Protein AF-0000000075450750 (afdb_homodimer)

Organism: Prevotella dentalis (strain ATCC 49559 / DSM 3688 / JCM 13448 / NCTC 12043 / ES 2772) (NCBI:txid908937)

InterPro domains:
  IPR013785 Aldolase-type TIM barrel [G3DSA:3.20.20.70] (295-585)
  IPR017853 Glycoside hydrolase superfamily [SSF51445] (302-607)
  IPR017853 Glycoside hydrolase superfamily [SSF51445] (761-1067)
  IPR038417 Alpha-galactosidase, N-terminal domain superfamily [G3DSA:2.70.98.60] (43-258)

Structure (mmCIF, N/CA/C/O backbone):
data_AF-0000000075450750-model_v1
#
loop_
_entity.id
_entity.type
_entity.pdbx_description
1 polymer Alpha-galactosidase
#
loop_
_atom_site.group_PDB
_atom_site.id
_atom_site.type_symbol
_atom_site.label_atom_id
_atom_site.label_alt_id
_atom_site.label_comp_id
_atom_site.label_asym_id
_atom_site.label_entity_id
_atom_site.label_seq_id
_atom_site.pdbx_PDB_ins_code
_atom_site.Cartn_x
_atom_site.Cartn_y
_atom_site.Cartn_z
_atom_site.occupancy
_atom_site.B_iso_or_equiv
_atom_site.auth_seq_id
_atom_site.auth_comp_id
_atom_site.auth_asym_id
_atom_site.auth_atom_id
_atom_site.pdbx_PDB_model_num
ATOM 1 N N . MET A 1 1 ? -69.581 -22.779 21.377 1 14.42 1 MET A N 1
ATOM 2 C CA . MET A 1 1 ? -68.432 -23.345 20.675 1 14.42 1 MET A CA 1
ATOM 3 C C . MET A 1 1 ? -67.559 -24.156 21.627 1 14.42 1 MET A C 1
ATOM 5 O O . MET A 1 1 ? -66.446 -24.549 21.273 1 14.42 1 MET A O 1
ATOM 9 N N . LYS A 1 2 ? -67.795 -24.256 22.842 1 18.04 2 LYS A N 1
ATOM 10 C CA . LYS A 1 2 ? -66.929 -24.679 23.939 1 18.04 2 LYS A CA 1
ATOM 11 C C . LYS A 1 2 ? -66.69 -26.186 23.901 1 18.04 2 LYS A C 1
ATOM 13 O O . LYS A 1 2 ? -66.142 -26.757 24.846 1 18.04 2 LYS A O 1
ATOM 18 N N . THR A 1 3 ? -67.315 -26.899 22.783 1 16.45 3 THR A N 1
ATOM 19 C CA . THR A 1 3 ? -67.869 -28.247 22.729 1 16.45 3 THR A CA 1
ATOM 20 C C . THR A 1 3 ? -66.757 -29.285 22.617 1 16.45 3 THR A C 1
ATOM 22 O O . THR A 1 3 ? -66.713 -30.242 23.393 1 16.45 3 THR A O 1
ATOM 25 N N . ILE A 1 4 ? -66.197 -29.807 21.388 1 16.73 4 ILE A N 1
ATOM 26 C CA . ILE A 1 4 ? -66.407 -31.175 20.929 1 16.73 4 ILE A CA 1
ATOM 27 C C . ILE A 1 4 ? -65.099 -31.958 21.026 1 16.73 4 ILE A C 1
ATOM 29 O O . ILE A 1 4 ? -64.217 -31.814 20.177 1 16.73 4 ILE A O 1
ATOM 33 N N . ARG A 1 5 ? -64.292 -31.99 22.118 1 16.49 5 ARG A N 1
ATOM 34 C CA . ARG A 1 5 ? -62.907 -32.436 22.231 1 16.49 5 ARG A CA 1
ATOM 35 C C . ARG A 1 5 ? -62.782 -33.92 21.901 1 16.49 5 ARG A C 1
ATOM 37 O O . ARG A 1 5 ? -61.697 -34.395 21.556 1 16.49 5 ARG A O 1
ATOM 44 N N . LEU A 1 6 ? -63.68 -34.837 22.233 1 18.3 6 LEU A N 1
ATOM 45 C CA . LEU A 1 6 ? -63.326 -36.098 22.874 1 18.3 6 LEU A CA 1
ATOM 46 C C . LEU A 1 6 ? -62.798 -37.098 21.851 1 18.3 6 LEU A C 1
ATOM 48 O O . LEU A 1 6 ? -61.833 -37.817 22.12 1 18.3 6 LEU A O 1
ATOM 52 N N . TYR A 1 7 ? -63.376 -37.299 20.64 1 16.79 7 TYR A N 1
ATOM 53 C CA . TYR A 1 7 ? -63.8 -38.665 20.354 1 16.79 7 TYR A CA 1
ATOM 54 C C . TYR A 1 7 ? -62.632 -39.506 19.854 1 16.79 7 TYR A C 1
ATOM 56 O O . TYR A 1 7 ? -62.467 -40.657 20.264 1 16.79 7 TYR A O 1
ATOM 64 N N . ARG A 1 8 ? -61.721 -39.189 18.718 1 17.76 8 ARG A N 1
ATOM 65 C CA . ARG A 1 8 ? -61.615 -40.134 17.611 1 17.76 8 ARG A CA 1
ATOM 66 C C . ARG A 1 8 ? -60.414 -41.057 17.792 1 17.76 8 ARG A C 1
ATOM 68 O O . ARG A 1 8 ? -59.268 -40.631 17.636 1 17.76 8 ARG A O 1
ATOM 75 N N . PHE A 1 9 ? -60.291 -41.982 18.75 1 21.68 9 PHE A N 1
ATOM 76 C CA . PHE A 1 9 ? -59.248 -42.932 19.118 1 21.68 9 PHE A CA 1
ATOM 77 C C . PHE A 1 9 ? -59.025 -43.948 18.004 1 21.68 9 PHE A C 1
ATOM 79 O O . PHE A 1 9 ? -59.637 -45.018 18.001 1 21.68 9 PHE A O 1
ATOM 86 N N . LEU A 1 10 ? -59.101 -43.597 16.668 1 19.61 10 LEU A N 1
ATOM 87 C CA . LEU A 1 10 ? -59.206 -44.659 15.673 1 19.61 10 LEU A CA 1
ATOM 88 C C . LEU A 1 10 ? -57.984 -45.57 15.721 1 19.61 10 LEU A C 1
ATOM 90 O O . LEU A 1 10 ? -56.887 -45.126 16.066 1 19.61 10 LEU A O 1
ATOM 94 N N . ALA A 1 11 ? -58.109 -46.949 15.558 1 21.9 11 ALA A N 1
ATOM 95 C CA . ALA A 1 11 ? -57.521 -48.286 15.58 1 21.9 11 ALA A CA 1
ATOM 96 C C . ALA A 1 11 ? -56.408 -48.413 14.543 1 21.9 11 ALA A C 1
ATOM 98 O O . ALA A 1 11 ? -56.677 -48.491 13.342 1 21.9 11 ALA A O 1
ATOM 99 N N . CYS A 1 12 ? -55.313 -47.622 14.559 1 19.57 12 CYS A N 1
ATOM 100 C CA . CYS A 1 12 ? -54.299 -47.633 13.511 1 19.57 12 CYS A CA 1
ATOM 101 C C . CYS A 1 12 ? -53.611 -48.99 13.431 1 19.57 12 CYS A C 1
ATOM 103 O O . CYS A 1 12 ? -52.948 -49.412 14.381 1 19.57 12 CYS A O 1
ATOM 105 N N . CYS A 1 13 ? -54.255 -50.049 12.813 1 20.71 13 CYS A N 1
ATOM 106 C CA . CYS A 1 13 ? -53.766 -51.401 12.572 1 20.71 13 CYS A CA 1
ATOM 107 C C . CYS A 1 13 ? -52.383 -51.375 11.931 1 20.71 13 CYS A C 1
ATOM 109 O O . CYS A 1 13 ? -52.191 -50.755 10.884 1 20.71 13 CYS A O 1
ATOM 111 N N . PHE A 1 14 ? -51.298 -51.538 12.67 1 21.52 14 PHE A N 1
ATOM 112 C CA . PHE A 1 14 ? -49.864 -51.616 12.419 1 21.52 14 PHE A CA 1
ATOM 113 C C . PHE A 1 14 ? -49.543 -52.758 11.463 1 21.52 14 PHE A C 1
ATOM 115 O O . PHE A 1 14 ? -49.669 -53.93 11.823 1 21.52 14 PHE A O 1
ATOM 122 N N . CYS A 1 15 ? -49.966 -52.76 10.15 1 21.29 15 CYS A N 1
ATOM 123 C CA . CYS A 1 15 ? -49.536 -53.815 9.24 1 21.29 15 CYS A CA 1
ATOM 124 C C . CYS A 1 15 ? -48.021 -53.981 9.274 1 21.29 15 CYS A C 1
ATOM 126 O O . CYS A 1 15 ? -47.282 -53.009 9.112 1 21.29 15 CYS A O 1
ATOM 128 N N . LEU A 1 16 ? -47.494 -54.988 9.955 1 22.93 16 LEU A N 1
ATOM 129 C CA . LEU A 1 16 ? -46.141 -55.523 10.068 1 22.93 16 LEU A CA 1
ATOM 130 C C . LEU A 1 16 ? -45.513 -55.707 8.691 1 22.93 16 LEU A C 1
ATOM 132 O O . LEU A 1 16 ? -45.931 -56.579 7.925 1 22.93 16 LEU A O 1
ATOM 136 N N . VAL A 1 17 ? -45.296 -54.646 7.931 1 24.23 17 VAL A N 1
ATOM 137 C CA . VAL A 1 17 ? -44.56 -54.825 6.684 1 24.23 17 VAL A CA 1
ATOM 138 C C . VAL A 1 17 ? -43.252 -55.564 6.958 1 24.23 17 VAL A C 1
ATOM 140 O O . VAL A 1 17 ? -42.465 -55.15 7.812 1 24.23 17 VAL A O 1
ATOM 143 N N . MET A 1 18 ? -43.282 -56.878 6.884 1 26.2 18 MET A N 1
ATOM 144 C CA . MET A 1 18 ? -42.083 -57.711 6.901 1 26.2 18 MET A CA 1
ATOM 145 C C . MET A 1 18 ? -40.949 -57.049 6.126 1 26.2 18 MET A C 1
ATOM 147 O O . MET A 1 18 ? -41.143 -56.601 4.994 1 26.2 18 MET A O 1
ATOM 151 N N . PRO A 1 19 ? -40.017 -56.525 6.82 1 29.86 19 PRO A N 1
ATOM 152 C CA . PRO A 1 19 ? -38.865 -55.957 6.115 1 29.86 19 PRO A CA 1
ATOM 153 C C . PRO A 1 19 ? -38.278 -56.912 5.078 1 29.86 19 PRO A C 1
ATOM 155 O O . PRO A 1 19 ? -37.933 -58.05 5.407 1 29.86 19 PRO A O 1
ATOM 158 N N . PHE A 1 20 ? -38.923 -57.064 3.937 1 30.65 20 PHE A N 1
ATOM 159 C CA . PHE A 1 20 ? -38.221 -57.758 2.864 1 30.65 20 PHE A CA 1
ATOM 160 C C . PHE A 1 20 ? -36.732 -57.433 2.892 1 30.65 20 PHE A C 1
ATOM 162 O O . PHE A 1 20 ? -36.348 -56.266 2.987 1 30.65 20 PHE A O 1
ATOM 169 N N . LEU A 1 21 ? -36.006 -58.253 3.561 1 35.68 21 LEU A N 1
ATOM 170 C CA . LEU A 1 21 ? -34.551 -58.241 3.46 1 35.68 21 LEU A CA 1
ATOM 171 C C . LEU A 1 21 ? -34.106 -57.869 2.05 1 35.68 21 LEU A C 1
ATOM 173 O O . LEU A 1 21 ? -34.346 -58.619 1.101 1 35.68 21 LEU A O 1
ATOM 177 N N . LEU A 1 22 ? -34.24 -56.716 1.684 1 40.86 22 LEU A N 1
ATOM 178 C CA . LEU A 1 22 ? -33.775 -56.165 0.416 1 40.86 22 LEU A CA 1
ATOM 179 C C . LEU A 1 22 ? -32.33 -56.568 0.146 1 40.86 22 LEU A C 1
ATOM 181 O O . LEU A 1 22 ? -31.421 -56.162 0.874 1 40.86 22 LEU A O 1
ATOM 185 N N . LYS A 1 23 ? -32.154 -57.805 -0.26 1 51.07 23 LYS A N 1
ATOM 186 C CA . LYS A 1 23 ? -30.877 -58.316 -0.749 1 51.07 23 LYS A CA 1
ATOM 187 C C . LYS A 1 23 ? -30.252 -57.359 -1.759 1 51.07 23 LYS A C 1
ATOM 189 O O . LYS A 1 23 ? -30.931 -56.875 -2.667 1 51.07 23 LYS A O 1
ATOM 194 N N . ALA A 1 24 ? -29.113 -56.84 -1.419 1 59.65 24 ALA A N 1
ATOM 195 C CA . ALA A 1 24 ? -28.314 -56.077 -2.375 1 59.65 24 ALA A CA 1
ATOM 196 C C . ALA A 1 24 ? -28.23 -56.797 -3.718 1 59.65 24 ALA A C 1
ATOM 198 O O . ALA A 1 24 ? -28.204 -58.029 -3.768 1 59.65 24 ALA A O 1
ATOM 199 N N . GLN A 1 25 ? -28.442 -56 -4.8 1 73.3 25 GLN A N 1
ATOM 200 C CA . GLN A 1 25 ? -28.604 -56.512 -6.156 1 73.3 25 GLN A CA 1
ATOM 201 C C . GLN A 1 25 ? -27.321 -57.17 -6.654 1 73.3 25 GLN A C 1
ATOM 203 O O . GLN A 1 25 ? -27.361 -58.247 -7.254 1 73.3 25 GLN A O 1
ATOM 208 N N . THR A 1 26 ? -26.084 -56.597 -6.207 1 87.09 26 THR A N 1
ATOM 209 C CA . THR A 1 26 ? -24.816 -57.114 -6.709 1 87.09 26 THR A CA 1
ATOM 210 C C . THR A 1 26 ? -23.879 -57.461 -5.556 1 87.09 26 THR A C 1
ATOM 212 O O . THR A 1 26 ? -23.715 -56.672 -4.623 1 87.09 26 THR A O 1
ATOM 215 N N . ALA A 1 27 ? -23.282 -58.572 -5.553 1 90.64 27 ALA A N 1
ATOM 216 C CA . ALA A 1 27 ? -22.361 -59.021 -4.511 1 90.64 27 ALA A CA 1
ATOM 217 C C . ALA A 1 27 ? -20.912 -58.91 -4.975 1 90.64 27 ALA A C 1
ATOM 219 O O . ALA A 1 27 ? -20.601 -59.197 -6.133 1 90.64 27 ALA A O 1
ATOM 220 N N . ILE A 1 28 ? -20.091 -58.345 -4.199 1 92.89 28 ILE A N 1
ATOM 221 C CA . ILE A 1 28 ? -18.647 -58.322 -4.405 1 92.89 28 ILE A CA 1
ATOM 222 C C . ILE A 1 28 ? -17.961 -59.187 -3.35 1 92.89 28 ILE A C 1
ATOM 224 O O . ILE A 1 28 ? -18.141 -58.971 -2.149 1 92.89 28 ILE A O 1
ATOM 228 N N . ASP A 1 29 ? -17.177 -60.129 -3.809 1 89.83 29 ASP A N 1
ATOM 229 C CA . ASP A 1 29 ? -16.477 -61.056 -2.925 1 89.83 29 ASP A CA 1
ATOM 230 C C . ASP A 1 29 ? -14.976 -60.773 -2.909 1 89.83 29 ASP A C 1
ATOM 232 O O . ASP A 1 29 ? -14.313 -60.855 -3.945 1 89.83 29 ASP A O 1
ATOM 236 N N . PHE A 1 30 ? -14.471 -60.456 -1.739 1 92.74 30 PHE A N 1
ATOM 237 C CA . PHE A 1 30 ? -13.036 -60.252 -1.577 1 92.74 30 PHE A CA 1
ATOM 238 C C . PHE A 1 30 ? -12.351 -61.545 -1.151 1 92.74 30 PHE A C 1
ATOM 240 O O . PHE A 1 30 ? -12.393 -61.919 0.023 1 92.74 30 PHE A O 1
ATOM 247 N N . ARG A 1 31 ? -11.691 -62.258 -2.065 1 86.38 31 ARG A N 1
ATOM 248 C CA . ARG A 1 31 ? -11.137 -63.592 -1.856 1 86.38 31 ARG A CA 1
ATOM 249 C C . ARG A 1 31 ? -9.622 -63.535 -1.691 1 86.38 31 ARG A C 1
ATOM 251 O O . ARG A 1 31 ? -8.959 -64.573 -1.635 1 86.38 31 ARG A O 1
ATOM 258 N N . GLY A 1 32 ? -8.993 -62.456 -1.611 1 81.34 32 GLY A N 1
ATOM 259 C CA . GLY A 1 32 ? -7.546 -62.338 -1.519 1 81.34 32 GLY A CA 1
ATOM 260 C C . GLY A 1 32 ? -6.88 -62.099 -2.861 1 81.34 32 GLY A C 1
ATOM 261 O O . GLY A 1 32 ? -5.72 -61.687 -2.919 1 81.34 32 GLY A O 1
ATOM 262 N N . GLU A 1 33 ? -7.574 -62.394 -3.937 1 81.95 33 GLU A N 1
ATOM 263 C CA . GLU A 1 33 ? -7.045 -62.176 -5.28 1 81.95 33 GLU A CA 1
ATOM 264 C C . GLU A 1 33 ? -7.403 -60.785 -5.795 1 81.95 33 GLU A C 1
ATOM 266 O O . GLU A 1 33 ? -8.378 -60.181 -5.342 1 81.95 33 GLU A O 1
ATOM 271 N N . ARG A 1 34 ? -6.567 -60.373 -6.641 1 85.26 34 ARG A N 1
ATOM 272 C CA . ARG A 1 34 ? -6.797 -59.067 -7.251 1 85.26 34 ARG A CA 1
ATOM 273 C C . ARG A 1 34 ? -8.102 -59.052 -8.04 1 85.26 34 ARG A C 1
ATOM 275 O O . ARG A 1 34 ? -8.387 -59.983 -8.796 1 85.26 34 ARG A O 1
ATOM 282 N N . MET A 1 35 ? -8.886 -58.085 -7.791 1 87.14 35 MET A N 1
ATOM 283 C CA . MET A 1 35 ? -10.144 -57.916 -8.513 1 87.14 35 MET A CA 1
ATOM 284 C C . MET A 1 35 ? -9.89 -57.497 -9.957 1 87.14 35 MET A C 1
ATOM 286 O O . MET A 1 35 ? -9.051 -56.634 -10.22 1 87.14 35 MET A O 1
ATOM 290 N N . ASP A 1 36 ? -10.381 -58.165 -10.872 1 89.84 36 ASP A N 1
ATOM 291 C CA . ASP A 1 36 ? -10.406 -57.718 -12.261 1 89.84 36 ASP A CA 1
ATOM 292 C C . ASP A 1 36 ? -11.603 -56.807 -12.524 1 89.84 36 ASP A C 1
ATOM 294 O O . ASP A 1 36 ? -12.693 -57.285 -12.847 1 89.84 36 ASP A O 1
ATOM 298 N N . VAL A 1 37 ? -11.429 -55.555 -12.471 1 93.6 37 VAL A N 1
ATOM 299 C CA . VAL A 1 37 ? -12.502 -54.57 -12.553 1 93.6 37 VAL A CA 1
ATOM 300 C C . VAL A 1 37 ? -13.158 -54.633 -13.93 1 93.6 37 VAL A C 1
ATOM 302 O O . VAL A 1 37 ? -14.358 -54.384 -14.065 1 93.6 37 VAL A O 1
ATOM 305 N N . GLY A 1 38 ? -12.363 -54.945 -14.962 1 91.07 38 GLY A N 1
ATOM 306 C CA . GLY A 1 38 ? -12.926 -55.096 -16.294 1 91.07 38 GLY A CA 1
ATOM 307 C C . GLY A 1 38 ? -13.96 -56.202 -16.383 1 91.07 38 GLY A C 1
ATOM 308 O O . GLY A 1 38 ? -15.041 -56.005 -16.942 1 91.07 38 GLY A O 1
ATOM 309 N N . ARG A 1 39 ? -13.616 -57.338 -15.861 1 90.84 39 ARG A N 1
ATOM 310 C CA . ARG A 1 39 ? -14.539 -58.469 -15.836 1 90.84 39 ARG A CA 1
ATOM 311 C C . ARG A 1 39 ? -15.757 -58.163 -14.971 1 90.84 39 ARG A C 1
ATOM 313 O O . ARG A 1 39 ? -16.881 -58.529 -15.321 1 90.84 39 ARG A O 1
ATOM 320 N N . TRP A 1 40 ? -15.447 -57.572 -13.866 1 93.2 40 TRP A N 1
ATOM 321 C CA . TRP A 1 40 ? -16.544 -57.203 -12.978 1 93.2 40 TRP A CA 1
ATOM 322 C C . TRP A 1 40 ? -17.55 -56.31 -13.698 1 93.2 40 TRP A C 1
ATOM 324 O O . TRP A 1 40 ? -18.758 -56.549 -13.636 1 93.2 40 TRP A O 1
ATOM 334 N N . ALA A 1 41 ? -17.112 -55.253 -14.351 1 92.68 41 ALA A N 1
ATOM 335 C CA . ALA A 1 41 ? -17.98 -54.313 -15.055 1 92.68 41 ALA A CA 1
ATOM 336 C C . ALA A 1 41 ? -18.738 -55.006 -16.184 1 92.68 41 ALA A C 1
ATOM 338 O O . ALA A 1 41 ? -19.941 -54.793 -16.354 1 92.68 41 ALA A O 1
ATOM 339 N N . ALA A 1 42 ? -18.02 -55.837 -16.931 1 87.84 42 ALA A N 1
ATOM 340 C CA . ALA A 1 42 ? -18.63 -56.546 -18.053 1 87.84 42 ALA A CA 1
ATOM 341 C C . ALA A 1 42 ? -19.746 -57.471 -17.576 1 87.84 42 ALA A C 1
ATOM 343 O O . ALA A 1 42 ? -20.745 -57.66 -18.274 1 87.84 42 ALA A O 1
ATOM 344 N N . THR A 1 43 ? -19.583 -58.002 -16.431 1 90.89 43 THR A N 1
ATOM 345 C CA . THR A 1 43 ? -20.542 -58.953 -15.881 1 90.89 43 THR A CA 1
ATOM 346 C C . THR A 1 43 ? -21.763 -58.228 -15.322 1 90.89 43 THR A C 1
ATOM 348 O O . THR A 1 43 ? -22.901 -58.615 -15.595 1 90.89 43 THR A O 1
ATOM 351 N N . HIS A 1 44 ? -21.549 -57.229 -14.659 1 93.14 44 HIS A N 1
ATOM 352 C CA . HIS A 1 44 ? -22.614 -56.686 -13.824 1 93.14 44 HIS A CA 1
ATOM 353 C C . HIS A 1 44 ? -23.413 -55.623 -14.572 1 93.14 44 HIS A C 1
ATOM 355 O O . HIS A 1 44 ? -24.525 -55.276 -14.166 1 93.14 44 HIS A O 1
ATOM 361 N N . PHE A 1 45 ? -22.912 -55.048 -15.651 1 91.82 45 PHE A N 1
ATOM 362 C CA . PHE A 1 45 ? -23.689 -54.088 -16.427 1 91.82 45 PHE A CA 1
ATOM 363 C C . PHE A 1 45 ? -24.305 -54.754 -17.652 1 91.82 45 PHE A C 1
ATOM 365 O O . PHE A 1 45 ? -24.999 -54.103 -18.436 1 91.82 45 PHE A O 1
ATOM 372 N N . ALA A 1 46 ? -24.077 -56.051 -17.803 1 85.87 46 ALA A N 1
ATOM 373 C CA . ALA A 1 46 ? -24.63 -56.832 -18.907 1 85.87 46 ALA A CA 1
ATOM 374 C C . ALA A 1 46 ? -26.147 -56.948 -18.791 1 85.87 46 ALA A C 1
ATOM 376 O O . ALA A 1 46 ? -26.714 -56.711 -17.722 1 85.87 46 ALA A O 1
ATOM 377 N N . ARG A 1 47 ? -26.813 -57.311 -19.892 1 83.69 47 ARG A N 1
ATOM 378 C CA . ARG A 1 47 ? -28.265 -57.405 -20.007 1 83.69 47 ARG A CA 1
ATOM 379 C C . ARG A 1 47 ? -28.848 -58.269 -18.894 1 83.69 47 ARG A C 1
ATOM 381 O O . ARG A 1 47 ? -29.86 -57.911 -18.289 1 83.69 47 ARG A O 1
ATOM 388 N N . HIS A 1 48 ? -28.278 -59.409 -18.593 1 82.54 48 HIS A N 1
ATOM 389 C CA . HIS A 1 48 ? -28.81 -60.334 -17.598 1 82.54 48 HIS A CA 1
ATOM 390 C C . HIS A 1 48 ? -27.964 -60.324 -16.329 1 82.54 48 HIS A C 1
ATOM 392 O O . HIS A 1 48 ? -28.034 -61.255 -15.524 1 82.54 48 HIS A O 1
ATOM 398 N N . GLY A 1 49 ? -27.178 -59.3 -16.212 1 84.35 49 GLY A N 1
ATOM 399 C CA . GLY A 1 49 ? -26.328 -59.227 -15.035 1 84.35 49 GLY A CA 1
ATOM 400 C C . GLY A 1 49 ? -27.06 -58.736 -13.8 1 84.35 49 GLY A C 1
ATOM 401 O O . GLY A 1 49 ? -28.181 -58.231 -13.896 1 84.35 49 GLY A O 1
ATOM 402 N N . GLU A 1 50 ? -26.502 -59.005 -12.636 1 90.13 50 GLU A N 1
ATOM 403 C CA . GLU A 1 50 ? -26.925 -58.347 -11.403 1 90.13 50 GLU A CA 1
ATOM 404 C C . GLU A 1 50 ? -26.348 -56.938 -11.303 1 90.13 50 GLU A C 1
ATOM 406 O O . GLU A 1 50 ? -25.231 -56.751 -10.817 1 90.13 50 GLU A O 1
ATOM 411 N N . HIS A 1 51 ? -27.155 -55.957 -11.683 1 93.96 51 HIS A N 1
ATOM 412 C CA . HIS A 1 51 ? -26.682 -54.584 -11.82 1 93.96 51 HIS A CA 1
ATOM 413 C C . HIS A 1 51 ? -26.288 -53.999 -10.468 1 93.96 51 HIS A C 1
ATOM 415 O O . HIS A 1 51 ? -26.944 -54.264 -9.458 1 93.96 51 HIS A O 1
ATOM 421 N N . PRO A 1 52 ? -25.193 -53.252 -10.397 1 96 52 PRO A N 1
ATOM 422 C CA . PRO A 1 52 ? -24.757 -52.647 -9.136 1 96 52 PRO A CA 1
ATOM 423 C C . PRO A 1 52 ? -25.64 -51.478 -8.706 1 96 52 PRO A C 1
ATOM 425 O O . PRO A 1 52 ? -25.335 -50.799 -7.722 1 96 52 PRO A O 1
ATOM 428 N N . PHE A 1 53 ? -26.703 -51.178 -9.407 1 96.87 53 PHE A N 1
ATOM 429 C CA . PHE A 1 53 ? -27.677 -50.137 -9.102 1 96.87 53 PHE A CA 1
ATOM 430 C C . PHE A 1 53 ? -29.085 -50.716 -9.036 1 96.87 53 PHE A C 1
ATOM 432 O O . PHE A 1 53 ? -29.323 -51.836 -9.491 1 96.87 53 PHE A O 1
ATOM 439 N N . SER A 1 54 ? -29.993 -49.973 -8.409 1 96.42 54 SER A N 1
ATOM 440 C CA . SER A 1 54 ? -31.395 -50.376 -8.373 1 96.42 54 SER A CA 1
ATOM 441 C C . SER A 1 54 ? -32.316 -49.166 -8.258 1 96.42 54 SER A C 1
ATOM 443 O O . SER A 1 54 ? -31.88 -48.083 -7.862 1 96.42 54 SER A O 1
ATOM 445 N N . PHE A 1 55 ? -33.509 -49.266 -8.71 1 96.39 55 PHE A N 1
ATOM 446 C CA . PHE A 1 55 ? -34.557 -48.264 -8.559 1 96.39 55 PHE A CA 1
ATOM 447 C C . PHE A 1 55 ? -35.936 -48.906 -8.647 1 96.39 55 PHE A C 1
ATOM 449 O O . PHE A 1 55 ? -36.055 -50.096 -8.947 1 96.39 55 PHE A O 1
ATOM 456 N N . THR A 1 56 ? -36.908 -48.18 -8.3 1 95.69 56 THR A N 1
ATOM 457 C CA . THR A 1 56 ? -38.285 -48.618 -8.505 1 95.69 56 THR A CA 1
ATOM 458 C C . THR A 1 56 ? -38.959 -47.791 -9.596 1 95.69 56 THR A C 1
ATOM 460 O O . THR A 1 56 ? -38.653 -46.609 -9.765 1 95.69 56 THR A O 1
ATOM 463 N N . TYR A 1 57 ? -39.684 -48.391 -10.391 1 95.3 57 TYR A N 1
ATOM 464 C CA . TYR A 1 57 ? -40.5 -47.761 -11.423 1 95.3 57 TYR A CA 1
ATOM 465 C C . TYR A 1 57 ? -41.951 -48.216 -11.325 1 95.3 57 TYR A C 1
ATOM 467 O O . TYR A 1 57 ? -42.252 -49.397 -11.515 1 95.3 57 TYR A O 1
ATOM 475 N N . GLY A 1 58 ? -42.795 -47.333 -10.924 1 92.41 58 GLY A N 1
ATOM 476 C CA . GLY A 1 58 ? -44.181 -47.686 -10.662 1 92.41 58 GLY A CA 1
ATOM 477 C C . GLY A 1 58 ? -44.344 -48.624 -9.48 1 92.41 58 GLY A C 1
ATOM 478 O O . GLY A 1 58 ? -45.189 -49.521 -9.505 1 92.41 58 GLY A O 1
ATOM 479 N N . GLY A 1 59 ? -43.375 -48.473 -8.58 1 92.32 59 GLY A N 1
ATOM 480 C CA . GLY A 1 59 ? -43.446 -49.286 -7.377 1 92.32 59 GLY A CA 1
ATOM 481 C C . GLY A 1 59 ? -42.778 -50.639 -7.531 1 92.32 59 GLY A C 1
ATOM 482 O O . GLY A 1 59 ? -42.667 -51.396 -6.564 1 92.32 59 GLY A O 1
ATOM 483 N N . ARG A 1 60 ? -42.366 -50.941 -8.736 1 94.19 60 ARG A N 1
ATOM 484 C CA . ARG A 1 60 ? -41.727 -52.23 -8.984 1 94.19 60 ARG A CA 1
ATOM 485 C C . ARG A 1 60 ? -40.208 -52.096 -8.989 1 94.19 60 ARG A C 1
ATOM 487 O O . ARG A 1 60 ? -39.666 -51.14 -9.548 1 94.19 60 ARG A O 1
ATOM 494 N N . ALA A 1 61 ? -39.59 -53.098 -8.423 1 94.43 61 ALA A N 1
ATOM 495 C CA . ALA A 1 61 ? -38.133 -53.083 -8.32 1 94.43 61 ALA A CA 1
ATOM 496 C C . ALA A 1 61 ? -37.485 -53.393 -9.666 1 94.43 61 ALA A C 1
ATOM 498 O O . ALA A 1 61 ? -37.96 -54.256 -10.407 1 94.43 61 ALA A O 1
ATOM 499 N N . SER A 1 62 ? -36.471 -52.711 -9.995 1 94.2 62 SER A N 1
ATOM 500 C CA . SER A 1 62 ? -35.812 -52.813 -11.293 1 94.2 62 SER A CA 1
ATOM 501 C C . SER A 1 62 ? -35.321 -54.233 -11.554 1 94.2 62 SER A C 1
ATOM 503 O O . SER A 1 62 ? -35.273 -54.679 -12.702 1 94.2 62 SER A O 1
ATOM 505 N N . ALA A 1 63 ? -34.942 -54.963 -10.503 1 90.06 63 ALA A N 1
ATOM 506 C CA . ALA A 1 63 ? -34.449 -56.331 -10.644 1 90.06 63 ALA A CA 1
ATOM 507 C C . ALA A 1 63 ? -35.502 -57.231 -11.284 1 90.06 63 ALA A C 1
ATOM 509 O O . ALA A 1 63 ? -35.171 -58.259 -11.878 1 90.06 63 ALA A O 1
ATOM 510 N N . THR A 1 64 ? -36.868 -56.81 -11.172 1 89.55 64 THR A N 1
ATOM 511 C CA . THR A 1 64 ? -37.974 -57.662 -11.594 1 89.55 64 THR A CA 1
ATOM 512 C C . THR A 1 64 ? -38.33 -57.402 -13.055 1 89.55 64 THR A C 1
ATOM 514 O O . THR A 1 64 ? -38.962 -58.237 -13.704 1 89.55 64 THR A O 1
ATOM 517 N N . PHE A 1 65 ? -37.824 -56.27 -13.644 1 91.75 65 PHE A N 1
ATOM 518 C CA . PHE A 1 65 ? -38.336 -55.957 -14.973 1 91.75 65 PHE A CA 1
ATOM 519 C C . PHE A 1 65 ? -37.197 -55.597 -15.92 1 91.75 65 PHE A C 1
ATOM 521 O O . PHE A 1 65 ? -37.344 -55.692 -17.141 1 91.75 65 PHE A O 1
ATOM 528 N N . LEU A 1 66 ? -36.033 -55.209 -15.551 1 91.31 66 LEU A N 1
ATOM 529 C CA . LEU A 1 66 ? -34.989 -54.661 -16.411 1 91.31 66 LEU A CA 1
ATOM 530 C C . LEU A 1 66 ? -34.459 -55.724 -17.367 1 91.31 66 LEU A C 1
ATOM 532 O O . LEU A 1 66 ? -34.055 -55.409 -18.489 1 91.31 66 LEU A O 1
ATOM 536 N N . LYS A 1 67 ? -34.409 -56.928 -16.929 1 87.82 67 LYS A N 1
ATOM 537 C CA . LYS A 1 67 ? -33.919 -58.034 -17.748 1 87.82 67 LYS A CA 1
ATOM 538 C C . LYS A 1 67 ? -34.805 -58.245 -18.973 1 87.82 67 LYS A C 1
ATOM 540 O O . LYS A 1 67 ? -34.349 -58.765 -19.993 1 87.82 67 LYS A O 1
ATOM 545 N N . GLY A 1 68 ? -36.063 -57.828 -18.917 1 89.19 68 GLY A N 1
ATOM 546 C CA . GLY A 1 68 ? -37.007 -57.981 -20.013 1 89.19 68 GLY A CA 1
ATOM 547 C C . GLY A 1 68 ? -37.057 -56.774 -20.931 1 89.19 68 GLY A C 1
ATOM 548 O O . GLY A 1 68 ? -37.747 -56.792 -21.952 1 89.19 68 GLY A O 1
ATOM 549 N N . TRP A 1 69 ? -36.346 -55.779 -20.635 1 94.04 69 TRP A N 1
ATOM 550 C CA . TRP A 1 69 ? -36.337 -54.57 -21.453 1 94.04 69 TRP A CA 1
ATOM 551 C C . TRP A 1 69 ? -35.386 -54.72 -22.635 1 94.04 69 TRP A C 1
ATOM 553 O O . TRP A 1 69 ? -34.5 -55.578 -22.623 1 94.04 69 TRP A O 1
ATOM 563 N N . SER A 1 70 ? -35.588 -53.943 -23.72 1 94.24 70 SER A N 1
ATOM 564 C CA . SER A 1 70 ? -34.617 -53.88 -24.808 1 94.24 70 SER A CA 1
ATOM 565 C C . SER A 1 70 ? -33.285 -53.314 -24.328 1 94.24 70 SER A C 1
ATOM 567 O O . SER A 1 70 ? -33.255 -52.387 -23.516 1 94.24 70 SER A O 1
ATOM 569 N N . TYR A 1 71 ? -32.224 -53.959 -24.723 1 93.81 71 TYR A N 1
ATOM 570 C CA . TYR A 1 71 ? -30.878 -53.669 -24.241 1 93.81 71 TYR A CA 1
ATOM 571 C C . TYR A 1 71 ? -29.933 -53.383 -25.402 1 93.81 71 TYR A C 1
ATOM 573 O O . TYR A 1 71 ? -29.814 -54.189 -26.327 1 93.81 71 TYR A O 1
ATOM 581 N N . THR A 1 72 ? -29.32 -52.141 -25.418 1 94.94 72 THR A N 1
ATOM 582 C CA . THR A 1 72 ? -28.3 -51.792 -26.4 1 94.94 72 THR A CA 1
ATOM 583 C C . THR A 1 72 ? -27.03 -51.301 -25.709 1 94.94 72 THR A C 1
ATOM 585 O O . THR A 1 72 ? -27.079 -50.831 -24.57 1 94.94 72 THR A O 1
ATOM 588 N N . VAL A 1 73 ? -25.889 -51.535 -26.249 1 94.38 73 VAL A N 1
ATOM 589 C CA . VAL A 1 73 ? -24.584 -51.11 -25.753 1 94.38 73 VAL A CA 1
ATOM 590 C C . VAL A 1 73 ? -23.915 -50.195 -26.775 1 94.38 73 VAL A C 1
ATOM 592 O O . VAL A 1 73 ? -23.912 -50.489 -27.973 1 94.38 73 VAL A O 1
ATOM 595 N N . SER A 1 74 ? -23.552 -49.032 -26.361 1 94.33 74 SER A N 1
ATOM 596 C CA . SER A 1 74 ? -22.808 -48.115 -27.218 1 94.33 74 SER A CA 1
ATOM 597 C C . SER A 1 74 ? -21.528 -47.638 -26.539 1 94.33 74 SER A C 1
ATOM 599 O O . SER A 1 74 ? -21.508 -47.419 -25.326 1 94.33 74 SER A O 1
ATOM 601 N N . ARG A 1 75 ? -20.504 -47.526 -27.277 1 91.51 75 ARG A N 1
ATOM 602 C CA . ARG A 1 75 ? -19.221 -47.045 -26.774 1 91.51 75 ARG A CA 1
ATOM 603 C C . ARG A 1 75 ? -19.012 -45.576 -27.124 1 91.51 75 ARG A C 1
ATOM 605 O O . ARG A 1 75 ? -19.384 -45.132 -28.212 1 91.51 75 ARG A O 1
ATOM 612 N N . ARG A 1 76 ? -18.608 -44.868 -26.168 1 88.93 76 ARG A N 1
ATOM 613 C CA . ARG A 1 76 ? -18.277 -43.461 -26.372 1 88.93 76 ARG A CA 1
ATOM 614 C C . ARG A 1 76 ? -16.769 -43.24 -26.322 1 88.93 76 ARG A C 1
ATOM 616 O O . ARG A 1 76 ? -16.051 -43.974 -25.639 1 88.93 76 ARG A O 1
ATOM 623 N N . MET A 1 77 ? -16.348 -42.259 -27.067 1 80.84 77 MET A N 1
ATOM 624 C CA . MET A 1 77 ? -14.935 -41.892 -27.067 1 80.84 77 MET A CA 1
ATOM 625 C C . MET A 1 77 ? -14.534 -41.272 -25.733 1 80.84 77 MET A C 1
ATOM 627 O O . MET A 1 77 ? -15.283 -40.476 -25.163 1 80.84 77 MET A O 1
ATOM 631 N N . SER A 1 78 ? -13.519 -41.75 -25.16 1 79.05 78 SER A N 1
ATOM 632 C CA . SER A 1 78 ? -12.937 -41.164 -23.957 1 79.05 78 SER A CA 1
ATOM 633 C C . SER A 1 78 ? -11.709 -40.324 -24.29 1 79.05 78 SER A C 1
ATOM 635 O O . SER A 1 78 ? -10.919 -40.687 -25.164 1 79.05 78 SER A O 1
ATOM 637 N N . PRO A 1 79 ? -11.657 -39.168 -23.67 1 71.65 79 PRO A N 1
ATOM 638 C CA . PRO A 1 79 ? -10.462 -38.349 -23.89 1 71.65 79 PRO A CA 1
ATOM 639 C C . PRO A 1 79 ? -9.197 -38.987 -23.32 1 71.65 79 PRO A C 1
ATOM 641 O O . PRO A 1 79 ? -8.086 -38.623 -23.715 1 71.65 79 PRO A O 1
ATOM 644 N N . LEU A 1 80 ? -9.3 -39.993 -22.512 1 78.3 80 LEU A N 1
ATOM 645 C CA . LEU A 1 80 ? -8.148 -40.671 -21.928 1 78.3 80 LEU A CA 1
ATOM 646 C C . LEU A 1 80 ? -7.891 -42.003 -22.625 1 78.3 80 LEU A C 1
ATOM 648 O O . LEU A 1 80 ? -8.827 -42.76 -22.891 1 78.3 80 LEU A O 1
ATOM 652 N N . SER A 1 81 ? -6.766 -42.32 -23.202 1 69.23 81 SER A N 1
ATOM 653 C CA . SER A 1 81 ? -6.423 -43.478 -24.022 1 69.23 81 SER A CA 1
ATOM 654 C C . SER A 1 81 ? -6.71 -44.782 -23.285 1 69.23 81 SER A C 1
ATOM 656 O O . SER A 1 81 ? -7.177 -45.751 -23.886 1 69.23 81 SER A O 1
ATOM 658 N N . ASP A 1 82 ? -6.662 -44.883 -22.083 1 76.02 82 ASP A N 1
ATOM 659 C CA . ASP A 1 82 ? -6.786 -46.155 -21.378 1 76.02 82 ASP A CA 1
ATOM 660 C C . ASP A 1 82 ? -8.077 -46.209 -20.565 1 76.02 82 ASP A C 1
ATOM 662 O O . ASP A 1 82 ? -8.178 -46.97 -19.6 1 76.02 82 ASP A O 1
ATOM 666 N N . VAL A 1 83 ? -9.048 -45.482 -20.978 1 88.36 83 VAL A N 1
ATOM 667 C CA . VAL A 1 83 ? -10.351 -45.462 -20.323 1 88.36 83 VAL A CA 1
ATOM 668 C C . VAL A 1 83 ? -11.443 -45.804 -21.334 1 88.36 83 VAL A C 1
ATOM 670 O O . VAL A 1 83 ? -11.421 -45.32 -22.468 1 88.36 83 VAL A O 1
ATOM 673 N N . THR A 1 84 ? -12.242 -46.704 -21.027 1 91.51 84 THR A N 1
ATOM 674 C CA . THR A 1 84 ? -13.366 -47.078 -21.878 1 91.51 84 THR A CA 1
ATOM 675 C C . THR A 1 84 ? -14.674 -46.518 -21.326 1 91.51 84 THR A C 1
ATOM 677 O O . THR A 1 84 ? -14.952 -46.639 -20.131 1 91.51 84 THR A O 1
ATOM 680 N N . ASN A 1 85 ? -15.378 -45.894 -22.168 1 93.51 85 ASN A N 1
ATOM 681 C CA . ASN A 1 85 ? -16.704 -45.394 -21.819 1 93.51 85 ASN A CA 1
ATOM 682 C C . ASN A 1 85 ? -17.8 -46.131 -22.582 1 93.51 85 ASN A C 1
ATOM 684 O O . ASN A 1 85 ? -17.871 -46.047 -23.81 1 93.51 85 ASN A O 1
ATOM 688 N N . THR A 1 86 ? -18.59 -46.835 -21.863 1 94.92 86 THR A N 1
ATOM 689 C CA . THR A 1 86 ? -19.67 -47.625 -22.444 1 94.92 86 THR A CA 1
ATOM 690 C C . THR A 1 86 ? -21.019 -47.199 -21.872 1 94.92 86 THR A C 1
ATOM 692 O O . THR A 1 86 ? -21.16 -47.027 -20.66 1 94.92 86 THR A O 1
ATOM 695 N N . VAL A 1 87 ? -21.977 -47.006 -22.77 1 95.9 87 VAL A N 1
ATOM 696 C CA . VAL A 1 87 ? -23.331 -46.676 -22.336 1 95.9 87 VAL A CA 1
ATOM 697 C C . VAL A 1 87 ? -24.246 -47.882 -22.535 1 95.9 87 VAL A C 1
ATOM 699 O O . VAL A 1 87 ? -24.395 -48.377 -23.654 1 95.9 87 VAL A O 1
ATOM 702 N N . TYR A 1 88 ? -24.818 -48.4 -21.499 1 95.97 88 TYR A N 1
ATOM 703 C CA . TYR A 1 88 ? -25.831 -49.449 -21.519 1 95.97 88 TYR A CA 1
ATOM 704 C C . TYR A 1 88 ? -27.233 -48.856 -21.451 1 95.97 88 TYR A C 1
ATOM 706 O O . TYR A 1 88 ? -27.569 -48.147 -20.5 1 95.97 88 TYR A O 1
ATOM 714 N N . THR A 1 89 ? -28.017 -49.136 -22.44 1 95.77 89 THR A N 1
ATOM 715 C CA . THR A 1 89 ? -29.334 -48.517 -22.532 1 95.77 89 THR A CA 1
ATOM 716 C C . THR A 1 89 ? -30.435 -49.558 -22.348 1 95.77 89 THR A C 1
ATOM 718 O O . THR A 1 89 ? -30.468 -50.567 -23.055 1 95.77 89 THR A O 1
ATOM 721 N N . TYR A 1 90 ? -31.341 -49.299 -21.389 1 94.94 90 TYR A N 1
ATOM 722 C CA . TYR A 1 90 ? -32.527 -50.108 -21.132 1 94.94 90 TYR A CA 1
ATOM 723 C C . TYR A 1 90 ? -33.795 -49.351 -21.51 1 94.94 90 TYR A C 1
ATOM 725 O O . TYR A 1 90 ? -34.05 -48.259 -20.997 1 94.94 90 TYR A O 1
ATOM 733 N N . THR A 1 91 ? -34.552 -49.931 -22.354 1 95.46 91 THR A N 1
ATOM 734 C CA . THR A 1 91 ? -35.773 -49.264 -22.79 1 95.46 91 THR A CA 1
ATOM 735 C C . THR A 1 91 ? -36.999 -50.114 -22.468 1 95.46 91 THR A C 1
ATOM 737 O O . THR A 1 91 ? -37.061 -51.288 -22.837 1 95.46 91 THR A O 1
ATOM 740 N N . ALA A 1 92 ? -37.912 -49.523 -21.759 1 94.69 92 ALA A N 1
ATOM 741 C CA . ALA A 1 92 ? -39.164 -50.211 -21.453 1 94.69 92 ALA A CA 1
ATOM 742 C C . ALA A 1 92 ? -39.885 -50.63 -22.731 1 94.69 92 ALA A C 1
ATOM 744 O O . ALA A 1 92 ? -39.906 -49.884 -23.713 1 94.69 92 ALA A O 1
ATOM 745 N N . PRO A 1 93 ? -40.512 -51.828 -22.728 1 91.9 93 PRO A N 1
ATOM 746 C CA . PRO A 1 93 ? -41.209 -52.315 -23.921 1 91.9 93 PRO A CA 1
ATOM 747 C C . PRO A 1 93 ? -42.319 -51.373 -24.382 1 91.9 93 PRO A C 1
ATOM 749 O O . PRO A 1 93 ? -42.578 -51.258 -25.582 1 91.9 93 PRO A O 1
ATOM 752 N N . ASP A 1 94 ? -42.907 -50.664 -23.466 1 90.44 94 ASP A N 1
ATOM 753 C CA . ASP A 1 94 ? -43.989 -49.744 -23.801 1 90.44 94 ASP A CA 1
ATOM 754 C C . ASP A 1 94 ? -43.445 -48.358 -24.144 1 90.44 94 ASP A C 1
ATOM 756 O O . ASP A 1 94 ? -44.214 -47.414 -24.337 1 90.44 94 ASP A O 1
ATOM 760 N N . ARG A 1 95 ? -42.099 -48.186 -24.135 1 88.68 95 ARG A N 1
ATOM 761 C CA . ARG A 1 95 ? -41.369 -46.974 -24.495 1 88.68 95 ARG A CA 1
ATOM 762 C C . ARG A 1 95 ? -41.718 -45.825 -23.554 1 88.68 95 ARG A C 1
ATOM 764 O O . ARG A 1 95 ? -41.723 -44.662 -23.962 1 88.68 95 ARG A O 1
ATOM 771 N N . SER A 1 96 ? -42.079 -46.157 -22.339 1 92.15 96 SER A N 1
ATOM 772 C CA . SER A 1 96 ? -42.414 -45.134 -21.354 1 92.15 96 SER A CA 1
ATOM 773 C C . SER A 1 96 ? -41.159 -44.565 -20.7 1 92.15 96 SER A C 1
ATOM 775 O O . SER A 1 96 ? -41.163 -43.43 -20.22 1 92.15 96 SER A O 1
ATOM 777 N N . LEU A 1 97 ? -40.104 -45.391 -20.614 1 96.34 97 LEU A N 1
ATOM 778 C CA . LEU A 1 97 ? -38.89 -44.97 -19.923 1 96.34 97 LEU A CA 1
ATOM 779 C C . LEU A 1 97 ? -37.654 -45.577 -20.578 1 96.34 97 LEU A C 1
ATOM 781 O O . LEU A 1 97 ? -37.668 -46.743 -20.978 1 96.34 97 LEU A O 1
ATOM 785 N N . ARG A 1 98 ? -36.648 -44.798 -20.744 1 97.03 98 ARG A N 1
ATOM 786 C CA . ARG A 1 98 ? -35.309 -45.23 -21.134 1 97.03 98 ARG A CA 1
ATOM 787 C C . ARG A 1 98 ? -34.296 -44.93 -20.034 1 97.03 98 ARG A C 1
ATOM 789 O O . ARG A 1 98 ? -34.322 -43.853 -19.435 1 97.03 98 ARG A O 1
ATOM 796 N N . VAL A 1 99 ? -33.482 -45.898 -19.678 1 97.02 99 VAL A N 1
ATOM 797 C CA . VAL A 1 99 ? -32.418 -45.736 -18.692 1 97.02 99 VAL A CA 1
ATOM 798 C C . VAL A 1 99 ? -31.06 -45.937 -19.36 1 97.02 99 VAL A C 1
ATOM 800 O O . VAL A 1 99 ? -30.779 -47.011 -19.899 1 97.02 99 VAL A O 1
ATOM 803 N N . ASP A 1 100 ? -30.275 -44.931 -19.416 1 97.05 100 ASP A N 1
ATOM 804 C CA . ASP A 1 100 ? -28.901 -45.005 -19.903 1 97.05 100 ASP A CA 1
ATOM 805 C C . ASP A 1 100 ? -27.911 -45.099 -18.744 1 97.05 100 ASP A C 1
ATOM 807 O O . ASP A 1 100 ? -27.879 -44.226 -17.875 1 97.05 100 ASP A O 1
ATOM 811 N N . CYS A 1 101 ? -27.186 -46.108 -18.672 1 96.84 101 CYS A N 1
ATOM 812 C CA . CYS A 1 101 ? -26.11 -46.264 -17.7 1 96.84 101 CYS A CA 1
ATOM 813 C C . CYS A 1 101 ? -24.754 -45.988 -18.339 1 96.84 101 CYS A C 1
ATOM 815 O O . CYS A 1 101 ? -24.24 -46.813 -19.096 1 96.84 101 CYS A O 1
ATOM 817 N N . ASP A 1 102 ? -24.201 -44.864 -18.067 1 96.49 102 ASP A N 1
ATOM 818 C CA . ASP A 1 102 ? -22.895 -44.457 -18.575 1 96.49 102 ASP A CA 1
ATOM 819 C C . ASP A 1 102 ? -21.771 -44.986 -17.688 1 96.49 102 ASP A C 1
ATOM 821 O O . ASP A 1 102 ? -21.631 -44.567 -16.537 1 96.49 102 ASP A O 1
ATOM 825 N N . VAL A 1 103 ? -20.974 -45.873 -18.158 1 96.57 103 VAL A N 1
ATOM 826 C CA . VAL A 1 103 ? -19.938 -46.548 -17.382 1 96.57 103 VAL A CA 1
ATOM 827 C C . VAL A 1 103 ? -18.562 -46.191 -17.938 1 96.57 103 VAL A C 1
ATOM 829 O O . VAL A 1 103 ? -18.297 -46.381 -19.128 1 96.57 103 VAL A O 1
ATOM 832 N N . LYS A 1 104 ? -17.745 -45.667 -17.113 1 96.21 104 LYS A N 1
ATOM 833 C CA . LYS A 1 104 ? -16.338 -45.419 -17.414 1 96.21 104 LYS A CA 1
ATOM 834 C C . LYS A 1 104 ? -15.437 -46.408 -16.681 1 96.21 104 LYS A C 1
ATOM 836 O O . LYS A 1 104 ? -15.458 -46.48 -15.45 1 96.21 104 LYS A O 1
ATOM 841 N N . LEU A 1 105 ? -14.703 -47.133 -17.436 1 95.74 105 LEU A N 1
ATOM 842 C CA . LEU A 1 105 ? -13.807 -48.14 -16.878 1 95.74 105 LEU A CA 1
ATOM 843 C C . LEU A 1 105 ? -12.357 -47.675 -16.947 1 95.74 105 LEU A C 1
ATOM 845 O O . LEU A 1 105 ? -11.847 -47.376 -18.029 1 95.74 105 LEU A O 1
ATOM 849 N N . TYR A 1 106 ? -11.744 -47.598 -15.811 1 94.58 106 TYR A N 1
ATOM 850 C CA . TYR A 1 106 ? -10.325 -47.292 -15.663 1 94.58 106 TYR A CA 1
ATOM 851 C C . TYR A 1 106 ? -9.534 -48.539 -15.288 1 94.58 106 TYR A C 1
ATOM 853 O O . TYR A 1 106 ? -9.168 -48.725 -14.125 1 94.58 106 TYR A O 1
ATOM 861 N N . ARG A 1 107 ? -9.19 -49.274 -16.222 1 89.7 107 ARG A N 1
ATOM 862 C CA . ARG A 1 107 ? -8.661 -50.614 -15.991 1 89.7 107 ARG A CA 1
ATOM 863 C C . ARG A 1 107 ? -7.319 -50.555 -15.269 1 89.7 107 ARG A C 1
ATOM 865 O O . ARG A 1 107 ? -7.081 -51.315 -14.328 1 89.7 107 ARG A O 1
ATOM 872 N N . ARG A 1 108 ? -6.448 -49.64 -15.753 1 85.98 108 ARG A N 1
ATOM 873 C CA . ARG A 1 108 ? -5.114 -49.546 -15.169 1 85.98 108 ARG A CA 1
ATOM 874 C C . ARG A 1 108 ? -5.188 -49.174 -13.692 1 85.98 108 ARG A C 1
ATOM 876 O O . ARG A 1 108 ? -4.384 -49.648 -12.886 1 85.98 108 ARG A O 1
ATOM 883 N N . GLN A 1 109 ? -6.194 -48.407 -13.325 1 90.37 109 GLN A N 1
ATOM 884 C CA . GLN A 1 109 ? -6.326 -47.926 -11.954 1 90.37 109 GLN A CA 1
ATOM 885 C C . GLN A 1 109 ? -7.232 -48.841 -11.135 1 90.37 109 GLN A C 1
ATOM 887 O O . GLN A 1 109 ? -7.414 -48.63 -9.934 1 90.37 109 GLN A O 1
ATOM 892 N N . GLN A 1 110 ? -7.813 -49.827 -11.798 1 94.23 110 GLN A N 1
ATOM 893 C CA . GLN A 1 110 ? -8.75 -50.746 -11.16 1 94.23 110 GLN A CA 1
ATOM 894 C C . GLN A 1 110 ? -9.964 -50.001 -10.612 1 94.23 110 GLN A C 1
ATOM 896 O O . GLN A 1 110 ? -10.354 -50.201 -9.46 1 94.23 110 GLN A O 1
ATOM 901 N N . ALA A 1 111 ? -10.498 -49.055 -11.426 1 96.61 111 ALA A N 1
ATOM 902 C CA . ALA A 1 111 ? -11.633 -48.234 -11.013 1 96.61 111 ALA A CA 1
ATOM 903 C C . ALA A 1 111 ? -12.739 -48.257 -12.064 1 96.61 111 ALA A C 1
ATOM 905 O O . ALA A 1 111 ? -12.474 -48.472 -13.249 1 96.61 111 ALA A O 1
ATOM 906 N N . VAL A 1 112 ? -13.925 -48.086 -11.642 1 97.19 112 VAL A N 1
ATOM 907 C CA . VAL A 1 112 ? -15.097 -47.988 -12.505 1 97.19 112 VAL A CA 1
ATOM 908 C C . VAL A 1 112 ? -16.036 -46.905 -11.981 1 97.19 112 VAL A C 1
ATOM 910 O O . VAL A 1 112 ? -16.208 -46.757 -10.769 1 97.19 112 VAL A O 1
ATOM 913 N N . MET A 1 113 ? -16.531 -46.099 -12.815 1 97.28 113 MET A N 1
ATOM 914 C CA . MET A 1 113 ? -17.481 -45.041 -12.484 1 97.28 113 MET A CA 1
ATOM 915 C C . MET A 1 113 ? -18.735 -45.147 -13.346 1 97.28 113 MET A C 1
ATOM 917 O O . MET A 1 113 ? -18.653 -45.464 -14.533 1 97.28 113 MET A O 1
ATOM 921 N N . TRP A 1 114 ? -19.887 -44.843 -12.776 1 97.78 114 TRP A N 1
ATOM 922 C CA . TRP A 1 114 ? -21.086 -44.901 -13.606 1 97.78 114 TRP A CA 1
ATOM 923 C C . TRP A 1 114 ? -22.125 -43.891 -13.131 1 97.78 114 TRP A C 1
ATOM 925 O O . TRP A 1 114 ? -22.043 -43.387 -12.008 1 97.78 114 TRP A O 1
ATOM 935 N N . THR A 1 115 ? -23.014 -43.541 -13.984 1 97.65 115 THR A N 1
ATOM 936 C CA . THR A 1 115 ? -24.157 -42.663 -13.76 1 97.65 115 THR A CA 1
ATOM 937 C C . THR A 1 115 ? -25.381 -43.164 -14.522 1 97.65 115 THR A C 1
ATOM 939 O O . THR A 1 115 ? -25.26 -43.653 -15.648 1 97.65 115 THR A O 1
ATOM 942 N N . LEU A 1 116 ? -26.543 -43.056 -13.936 1 97.67 116 LEU A N 1
ATOM 943 C CA . LEU A 1 116 ? -27.798 -43.402 -14.595 1 97.67 116 LEU A CA 1
ATOM 944 C C . LEU A 1 116 ? -28.527 -42.149 -15.068 1 97.67 116 LEU A C 1
ATOM 946 O O . LEU A 1 116 ? -28.542 -41.133 -14.368 1 97.67 116 LEU A O 1
ATOM 950 N N . ARG A 1 117 ? -29.063 -42.239 -16.203 1 97.89 117 ARG A N 1
ATOM 951 C CA . ARG A 1 117 ? -29.953 -41.198 -16.707 1 97.89 117 ARG A CA 1
ATOM 952 C C . ARG A 1 117 ? -31.312 -41.777 -17.085 1 97.89 117 ARG A C 1
ATOM 954 O O . ARG A 1 117 ? -31.391 -42.751 -17.837 1 97.89 117 ARG A O 1
ATOM 961 N N . PHE A 1 118 ? -32.363 -41.238 -16.541 1 98.05 118 PHE A N 1
ATOM 962 C CA . PHE A 1 118 ? -33.742 -41.617 -16.824 1 98.05 118 PHE A CA 1
ATOM 963 C C . PHE A 1 118 ? -34.392 -40.623 -17.778 1 98.05 118 PHE A C 1
ATOM 965 O O . PHE A 1 118 ? -34.402 -39.418 -17.516 1 98.05 118 PHE A O 1
ATOM 972 N N . THR A 1 119 ? -34.864 -41.095 -18.856 1 97.55 119 THR A N 1
ATOM 973 C CA . THR A 1 119 ? -35.53 -40.22 -19.814 1 97.55 119 THR A CA 1
ATOM 974 C C . THR A 1 119 ? -36.92 -40.749 -20.154 1 97.55 119 THR A C 1
ATOM 976 O O . THR A 1 119 ? -37.077 -41.923 -20.497 1 97.55 119 THR A O 1
ATOM 979 N N . ASN A 1 120 ? -37.955 -39.937 -20.022 1 97.65 120 ASN A N 1
ATOM 980 C CA . ASN A 1 120 ? -39.29 -40.286 -20.498 1 97.65 120 ASN A CA 1
ATOM 981 C C . ASN A 1 120 ? -39.397 -40.152 -22.014 1 97.65 120 ASN A C 1
ATOM 983 O O . ASN A 1 120 ? -39.434 -39.039 -22.543 1 97.65 120 ASN A O 1
ATOM 987 N N . ILE A 1 121 ? -39.473 -41.214 -22.691 1 94.87 121 ILE A N 1
ATOM 988 C CA . ILE A 1 121 ? -39.526 -41.193 -24.148 1 94.87 121 ILE A CA 1
ATOM 989 C C . ILE A 1 121 ? -40.961 -41.425 -24.616 1 94.87 121 ILE A C 1
ATOM 991 O O . ILE A 1 121 ? -41.208 -41.629 -25.807 1 94.87 121 ILE A O 1
ATOM 995 N N . GLY A 1 122 ? -41.87 -41.402 -23.689 1 94.34 122 GLY A N 1
ATOM 996 C CA . GLY A 1 122 ? -43.283 -41.55 -24 1 94.34 122 GLY A CA 1
ATOM 997 C C . GLY A 1 122 ? -44.005 -40.224 -24.144 1 94.34 122 GLY A C 1
ATOM 998 O O . GLY A 1 122 ? -43.381 -39.162 -24.09 1 94.34 122 GLY A O 1
ATOM 999 N N . GLN A 1 123 ? -45.346 -40.323 -24.349 1 91.74 123 GLN A N 1
ATOM 1000 C CA . GLN A 1 123 ? -46.169 -39.138 -24.567 1 91.74 123 GLN A CA 1
ATOM 1001 C C . GLN A 1 123 ? -46.947 -38.769 -23.307 1 91.74 123 GLN A C 1
ATOM 1003 O O . GLN A 1 123 ? -47.606 -37.728 -23.26 1 91.74 123 GLN A O 1
ATOM 1008 N N . ARG A 1 124 ? -46.841 -39.528 -22.265 1 92.6 124 ARG A N 1
ATOM 1009 C CA . ARG A 1 124 ? -47.486 -39.304 -20.975 1 92.6 124 ARG A CA 1
ATOM 1010 C C . ARG A 1 124 ? -46.456 -39.24 -19.852 1 92.6 124 ARG A C 1
ATOM 1012 O O . ARG A 1 124 ? -45.314 -39.67 -20.025 1 92.6 124 ARG A O 1
ATOM 1019 N N . PRO A 1 125 ? -46.866 -38.634 -18.741 1 94.11 125 PRO A N 1
ATOM 1020 C CA . PRO A 1 125 ? -45.955 -38.689 -17.596 1 94.11 125 PRO A CA 1
ATOM 1021 C C . PRO A 1 125 ? -45.537 -40.114 -17.242 1 94.11 125 PRO A C 1
ATOM 1023 O O . PRO A 1 125 ? -46.35 -41.039 -17.326 1 94.11 125 PRO A O 1
ATOM 1026 N N . SER A 1 126 ? -44.351 -40.28 -16.958 1 95.71 126 SER A N 1
ATOM 1027 C CA . SER A 1 126 ? -43.851 -41.6 -16.587 1 95.71 126 SER A CA 1
ATOM 1028 C C . SER A 1 126 ? -44.448 -42.066 -15.263 1 95.71 126 SER A C 1
ATOM 1030 O O . SER A 1 126 ? -45.043 -41.273 -14.531 1 95.71 126 SER A O 1
ATOM 1032 N N . GLN A 1 127 ? -44.293 -43.335 -14.928 1 93.87 127 GLN A N 1
ATOM 1033 C CA . GLN A 1 127 ? -44.536 -43.811 -13.571 1 93.87 127 GLN A CA 1
ATOM 1034 C C . GLN A 1 127 ? -43.496 -43.261 -12.6 1 93.87 127 GLN A C 1
ATOM 1036 O O . GLN A 1 127 ? -42.443 -42.776 -13.019 1 93.87 127 GLN A O 1
ATOM 1041 N N . PRO A 1 128 ? -43.815 -43.281 -11.321 1 94.96 128 PRO A N 1
ATOM 1042 C CA . PRO A 1 128 ? -42.862 -42.758 -10.339 1 94.96 128 PRO A CA 1
ATOM 1043 C C . PRO A 1 128 ? -41.543 -43.526 -10.329 1 94.96 128 PRO A C 1
ATOM 1045 O O . PRO A 1 128 ? -41.541 -44.757 -10.409 1 94.96 128 PRO A O 1
ATOM 1048 N N . ILE A 1 129 ? -40.446 -42.808 -10.47 1 96.63 129 ILE A N 1
ATOM 1049 C CA . ILE A 1 129 ? -39.093 -43.31 -10.259 1 96.63 129 ILE A CA 1
ATOM 1050 C C . ILE A 1 129 ? -38.652 -43.023 -8.826 1 96.63 129 ILE A C 1
ATOM 1052 O O . ILE A 1 129 ? -38.584 -41.863 -8.411 1 96.63 129 ILE A O 1
ATOM 1056 N N . ALA A 1 130 ? -38.405 -44.034 -7.997 1 95.19 130 ALA A N 1
ATOM 1057 C CA . ALA A 1 130 ? -38.092 -43.855 -6.582 1 95.19 130 ALA A CA 1
ATOM 1058 C C . ALA A 1 130 ? -37.025 -44.846 -6.126 1 95.19 130 ALA A C 1
ATOM 1060 O O . ALA A 1 130 ? -36.631 -45.736 -6.884 1 95.19 130 ALA A O 1
ATOM 1061 N N . GLN A 1 131 ? -36.421 -44.561 -4.987 1 94.01 131 GLN A N 1
ATOM 1062 C CA . GLN A 1 131 ? -35.403 -45.403 -4.367 1 94.01 131 GLN A CA 1
ATOM 1063 C C . GLN A 1 131 ? -34.234 -45.644 -5.318 1 94.01 131 GLN A C 1
ATOM 1065 O O . GLN A 1 131 ? -33.821 -46.786 -5.525 1 94.01 131 GLN A O 1
ATOM 1070 N N . VAL A 1 132 ? -33.891 -44.578 -6.043 1 96.2 132 VAL A N 1
ATOM 1071 C CA . VAL A 1 132 ? -32.77 -44.668 -6.974 1 96.2 132 VAL A CA 1
ATOM 1072 C C . VAL A 1 132 ? -31.466 -44.84 -6.197 1 96.2 132 VAL A C 1
ATOM 1074 O O . VAL A 1 132 ? -30.995 -43.903 -5.549 1 96.2 132 VAL A O 1
ATOM 1077 N N . LYS A 1 133 ? -30.955 -46.031 -6.152 1 96.92 133 LYS A N 1
ATOM 1078 C CA . LYS A 1 133 ? -29.66 -46.367 -5.567 1 96.92 133 LYS A CA 1
ATOM 1079 C C . LYS A 1 133 ? -28.591 -46.513 -6.646 1 96.92 133 LYS A C 1
ATOM 1081 O O . LYS A 1 133 ? -28.601 -47.48 -7.41 1 96.92 133 LYS A O 1
ATOM 1086 N N . THR A 1 134 ? -27.702 -45.551 -6.696 1 97.14 134 THR A N 1
ATOM 1087 C CA . THR A 1 134 ? -26.635 -45.611 -7.69 1 97.14 134 THR A CA 1
ATOM 1088 C C . THR A 1 134 ? -25.695 -46.779 -7.405 1 97.14 134 THR A C 1
ATOM 1090 O O . THR A 1 134 ? -25.109 -47.35 -8.327 1 97.14 134 THR A O 1
ATOM 1093 N N . THR A 1 135 ? -25.479 -47.067 -6.121 1 96.98 135 THR A N 1
ATOM 1094 C CA . THR A 1 135 ? -24.807 -48.286 -5.683 1 96.98 135 THR A CA 1
ATOM 1095 C C . THR A 1 135 ? -25.712 -49.101 -4.764 1 96.98 135 THR A C 1
ATOM 1097 O O . THR A 1 135 ? -26.336 -48.553 -3.852 1 96.98 135 THR A O 1
ATOM 1100 N N . ASP A 1 136 ? -25.888 -50.271 -5.024 1 96.59 136 ASP A N 1
ATOM 1101 C CA . ASP A 1 136 ? -26.603 -51.256 -4.218 1 96.59 136 ASP A CA 1
ATOM 1102 C C . ASP A 1 136 ? -25.829 -52.57 -4.143 1 96.59 136 ASP A C 1
ATOM 1104 O O . ASP A 1 136 ? -26.07 -53.485 -4.933 1 96.59 136 ASP A O 1
ATOM 1108 N N . LEU A 1 137 ? -24.92 -52.642 -3.226 1 96.52 137 LEU A N 1
ATOM 1109 C CA . LEU A 1 137 ? -23.906 -53.69 -3.221 1 96.52 137 LEU A CA 1
ATOM 1110 C C . LEU A 1 137 ? -23.907 -54.441 -1.894 1 96.52 137 LEU A C 1
ATOM 1112 O O . LEU A 1 137 ? -24.152 -53.849 -0.841 1 96.52 137 LEU A O 1
ATOM 1116 N N . SER A 1 138 ? -23.677 -55.699 -1.95 1 94.55 138 SER A N 1
ATOM 1117 C CA . SER A 1 138 ? -23.32 -56.535 -0.808 1 94.55 138 SER A CA 1
ATOM 1118 C C . SER A 1 138 ? -21.856 -56.957 -0.869 1 94.55 138 SER A C 1
ATOM 1120 O O . SER A 1 138 ? -21.432 -57.611 -1.824 1 94.55 138 SER A O 1
ATOM 1122 N N . LEU A 1 139 ? -21.062 -56.509 0.013 1 94.75 139 LEU A N 1
ATOM 1123 C CA . LEU A 1 139 ? -19.638 -56.82 0.067 1 94.75 139 LEU A CA 1
ATOM 1124 C C . LEU A 1 139 ? -19.363 -57.938 1.068 1 94.75 139 LEU A C 1
ATOM 1126 O O . LEU A 1 139 ? -19.904 -57.931 2.176 1 94.75 139 LEU A O 1
ATOM 1130 N N . GLN A 1 140 ? -18.574 -58.879 0.628 1 92.47 140 GLN A N 1
ATOM 1131 C CA . GLN A 1 140 ? -18.26 -60.024 1.477 1 92.47 140 GLN A CA 1
ATOM 1132 C C . GLN A 1 140 ? -16.753 -60.183 1.65 1 92.47 140 GLN A C 1
ATOM 1134 O O . GLN A 1 140 ? -16.016 -60.282 0.666 1 92.47 140 GLN A O 1
ATOM 1139 N N . ASN A 1 141 ? -16.385 -60.157 2.826 1 92.08 141 ASN A N 1
ATOM 1140 C CA . ASN A 1 141 ? -15.015 -60.464 3.224 1 92.08 141 ASN A CA 1
ATOM 1141 C C . ASN A 1 141 ? -14.851 -61.938 3.579 1 92.08 141 ASN A C 1
ATOM 1143 O O . ASN A 1 141 ? -15.289 -62.377 4.645 1 92.08 141 ASN A O 1
ATOM 1147 N N . ARG A 1 142 ? -14.236 -62.747 2.792 1 84.34 142 ARG A N 1
ATOM 1148 C CA . ARG A 1 142 ? -14.133 -64.19 2.981 1 84.34 142 ARG A CA 1
ATOM 1149 C C . ARG A 1 142 ? -13.454 -64.522 4.306 1 84.34 142 ARG A C 1
ATOM 1151 O O . ARG A 1 142 ? -13.703 -65.579 4.889 1 84.34 142 ARG A O 1
ATOM 1158 N N . GLY A 1 143 ? -12.605 -63.649 4.831 1 81.66 143 GLY A N 1
ATOM 1159 C CA . GLY A 1 143 ? -11.994 -63.858 6.134 1 81.66 143 GLY A CA 1
ATOM 1160 C C . GLY A 1 143 ? -12.948 -63.608 7.287 1 81.66 143 GLY A C 1
ATOM 1161 O O . GLY A 1 143 ? -12.605 -63.849 8.446 1 81.66 143 GLY A O 1
ATOM 1162 N N . ARG A 1 144 ? -14.143 -63.152 7.098 1 84.61 144 ARG A N 1
ATOM 1163 C CA . ARG A 1 144 ? -15.255 -62.941 8.019 1 84.61 144 ARG A CA 1
ATOM 1164 C C . ARG A 1 144 ? -14.954 -61.806 8.992 1 84.61 144 ARG A C 1
ATOM 1166 O O . ARG A 1 144 ? -15.731 -61.549 9.913 1 84.61 144 ARG A O 1
ATOM 1173 N N . GLN A 1 145 ? -13.799 -61.114 8.847 1 89.81 145 GLN A N 1
ATOM 1174 C CA . GLN A 1 145 ? -13.532 -59.911 9.629 1 89.81 145 GLN A CA 1
ATOM 1175 C C . GLN A 1 145 ? -14.458 -58.77 9.215 1 89.81 145 GLN A C 1
ATOM 1177 O O . GLN A 1 145 ? -14.838 -58.664 8.048 1 89.81 145 GLN A O 1
ATOM 1182 N N . PRO A 1 146 ? -14.873 -57.931 10.186 1 93.37 146 PRO A N 1
ATOM 1183 C CA . PRO A 1 146 ? -15.72 -56.789 9.835 1 93.37 146 PRO A CA 1
ATOM 1184 C C . PRO A 1 146 ? -15.004 -55.772 8.95 1 93.37 146 PRO A C 1
ATOM 1186 O O . PRO A 1 146 ? -13.78 -55.637 9.025 1 93.37 146 PRO A O 1
ATOM 1189 N N . PHE A 1 147 ? -15.742 -55.102 8.115 1 94.59 147 PHE A N 1
ATOM 1190 C CA . PHE A 1 147 ? -15.192 -54.002 7.331 1 94.59 147 PHE A CA 1
ATOM 1191 C C . PHE A 1 147 ? -14.94 -52.783 8.21 1 94.59 147 PHE A C 1
ATOM 1193 O O . PHE A 1 147 ? -15.726 -52.488 9.112 1 94.59 147 PHE A O 1
ATOM 1200 N N . THR A 1 148 ? -13.844 -52.12 8.029 1 95.64 148 THR A N 1
ATOM 1201 C CA . THR A 1 148 ? -13.619 -50.782 8.564 1 95.64 148 THR A CA 1
ATOM 1202 C C . THR A 1 148 ? -13.847 -49.723 7.489 1 95.64 148 THR A C 1
ATOM 1204 O O . THR A 1 148 ? -13.251 -49.787 6.412 1 95.64 148 THR A O 1
ATOM 1207 N N . VAL A 1 149 ? -14.713 -48.771 7.776 1 96.87 149 VAL A N 1
ATOM 1208 C CA . VAL A 1 149 ? -14.936 -47.651 6.868 1 96.87 149 VAL A CA 1
ATOM 1209 C C . VAL A 1 149 ? -14.065 -46.468 7.284 1 96.87 149 VAL A C 1
ATOM 1211 O O . VAL A 1 149 ? -14.226 -45.925 8.38 1 96.87 149 VAL A O 1
ATOM 1214 N N . HIS A 1 150 ? -13.078 -46.144 6.453 1 96.17 150 HIS A N 1
ATOM 1215 C CA . HIS A 1 150 ? -12.301 -44.922 6.626 1 96.17 150 HIS A CA 1
ATOM 1216 C C . HIS A 1 150 ? -12.922 -43.76 5.858 1 96.17 150 HIS A C 1
ATOM 1218 O O . HIS A 1 150 ? -13.191 -43.876 4.66 1 96.17 150 HIS A O 1
ATOM 1224 N N . TYR A 1 151 ? -13.259 -42.736 6.441 1 96.21 151 TYR A N 1
ATOM 1225 C CA . TYR A 1 151 ? -13.884 -41.552 5.863 1 96.21 151 TYR A CA 1
ATOM 1226 C C . TYR A 1 151 ? -13.397 -40.285 6.554 1 96.21 151 TYR A C 1
ATOM 1228 O O . TYR A 1 151 ? -12.488 -40.335 7.387 1 96.21 151 TYR A O 1
ATOM 1236 N N . ALA A 1 152 ? -13.9 -39.082 6.164 1 95.74 152 ALA A N 1
ATOM 1237 C CA . ALA A 1 152 ? -13.46 -37.821 6.757 1 95.74 152 ALA A CA 1
ATOM 1238 C C . ALA A 1 152 ? -14.65 -36.92 7.072 1 95.74 152 ALA A C 1
ATOM 1240 O O . ALA A 1 152 ? -15.708 -37.037 6.449 1 95.74 152 ALA A O 1
ATOM 1241 N N . LYS A 1 153 ? -14.406 -36.106 8.059 1 94.77 153 LYS A N 1
ATOM 1242 C CA . LYS A 1 153 ? -15.339 -35.004 8.278 1 94.77 153 LYS A CA 1
ATOM 1243 C C . LYS A 1 153 ? -15.366 -34.06 7.079 1 94.77 153 LYS A C 1
ATOM 1245 O O . LYS A 1 153 ? -14.371 -33.929 6.363 1 94.77 153 LYS A O 1
ATOM 1250 N N . GLY A 1 154 ? -16.525 -33.458 6.767 1 96.16 154 GLY A N 1
ATOM 1251 C CA . GLY A 1 154 ? -16.573 -32.359 5.815 1 96.16 154 GLY A CA 1
ATOM 1252 C C . GLY A 1 154 ? -16.126 -31.036 6.408 1 96.16 154 GLY A C 1
ATOM 1253 O O . GLY A 1 154 ? -15.456 -31.008 7.443 1 96.16 154 GLY A O 1
ATOM 1254 N N . SER A 1 155 ? -16.38 -29.915 5.77 1 95.69 155 SER A N 1
ATOM 1255 C CA . SER A 1 155 ? -15.957 -28.597 6.232 1 95.69 155 SER A CA 1
ATOM 1256 C C . SER A 1 155 ? -17.121 -27.827 6.846 1 95.69 155 SER A C 1
ATOM 1258 O O . SER A 1 155 ? -18.244 -27.882 6.341 1 95.69 155 SER A O 1
ATOM 1260 N N . ASN A 1 156 ? -16.868 -27.199 7.985 1 91.45 156 ASN A N 1
ATOM 1261 C CA . ASN A 1 156 ? -17.764 -26.244 8.629 1 91.45 156 ASN A CA 1
ATOM 1262 C C . ASN A 1 156 ? -17.014 -25 9.099 1 91.45 156 ASN A C 1
ATOM 1264 O O . ASN A 1 156 ? -17.463 -24.309 10.014 1 91.45 156 ASN A O 1
ATOM 1268 N N . ALA A 1 157 ? -15.844 -24.795 8.482 1 91.7 157 ALA A N 1
ATOM 1269 C CA . ALA A 1 157 ? -14.949 -23.713 8.884 1 91.7 157 ALA A CA 1
ATOM 1270 C C . ALA A 1 157 ? -14.474 -23.901 10.322 1 91.7 157 ALA A C 1
ATOM 1272 O O . ALA A 1 157 ? -14.566 -22.98 11.138 1 91.7 157 ALA A O 1
ATOM 1273 N N . ASP A 1 158 ? -14.058 -25.102 10.599 1 91.06 158 ASP A N 1
ATOM 1274 C CA . ASP A 1 158 ? -13.591 -25.486 11.928 1 91.06 158 ASP A CA 1
ATOM 1275 C C . ASP A 1 158 ? -12.139 -25.955 11.885 1 91.06 158 ASP A C 1
ATOM 1277 O O . ASP A 1 158 ? -11.626 -26.308 10.821 1 91.06 158 ASP A O 1
ATOM 1281 N N . PRO A 1 159 ? -11.476 -25.966 12.975 1 89.5 159 PRO A N 1
ATOM 1282 C CA . PRO A 1 159 ? -10.084 -26.42 12.995 1 89.5 159 PRO A CA 1
ATOM 1283 C C . PRO A 1 159 ? -9.939 -27.897 12.637 1 89.5 159 PRO A C 1
ATOM 1285 O O . PRO A 1 159 ? -8.859 -28.336 12.234 1 89.5 159 PRO A O 1
ATOM 1288 N N . ASP A 1 160 ? -11.013 -28.67 12.723 1 91.86 160 ASP A N 1
ATOM 1289 C CA . ASP A 1 160 ? -10.921 -30.097 12.431 1 91.86 160 ASP A CA 1
ATOM 1290 C C . ASP A 1 160 ? -11.554 -30.424 11.081 1 91.86 160 ASP A C 1
ATOM 1292 O O . ASP A 1 160 ? -11.988 -31.554 10.849 1 91.86 160 ASP A O 1
ATOM 1296 N N . ASP A 1 161 ? -11.727 -29.491 10.222 1 94.88 161 ASP A N 1
ATOM 1297 C CA . ASP A 1 161 ? -12.158 -29.775 8.857 1 94.88 161 ASP A CA 1
ATOM 1298 C C . ASP A 1 161 ? -11.325 -30.897 8.24 1 94.88 161 ASP A C 1
ATOM 1300 O O . ASP A 1 161 ? -10.098 -30.904 8.36 1 94.88 161 ASP A O 1
ATOM 1304 N N . PHE A 1 162 ? -12.063 -31.961 7.665 1 95.98 162 PHE A N 1
ATOM 1305 C CA . PHE A 1 162 ? -11.51 -33.067 6.893 1 95.98 162 PHE A CA 1
ATOM 1306 C C . PHE A 1 162 ? -10.746 -34.028 7.797 1 95.98 162 PHE A C 1
ATOM 1308 O O . PHE A 1 162 ? -9.933 -34.823 7.32 1 95.98 162 PHE A O 1
ATOM 1315 N N . ALA A 1 163 ? -10.936 -33.907 9.124 1 93.47 163 ALA A N 1
ATOM 1316 C CA . ALA A 1 163 ? -10.298 -34.838 10.051 1 93.47 163 ALA A CA 1
ATOM 1317 C C . ALA A 1 163 ? -10.637 -36.283 9.696 1 93.47 163 ALA A C 1
ATOM 1319 O O . ALA A 1 163 ? -11.791 -36.602 9.402 1 93.47 163 ALA A O 1
ATOM 1320 N N . PRO A 1 164 ? -9.63 -37.112 9.675 1 94.23 164 PRO A N 1
ATOM 1321 C CA . PRO A 1 164 ? -9.893 -38.524 9.391 1 94.23 164 PRO A CA 1
ATOM 1322 C C . PRO A 1 164 ? -10.752 -39.192 10.462 1 94.23 164 PRO A C 1
ATOM 1324 O O . PRO A 1 164 ? -10.586 -38.916 11.653 1 94.23 164 PRO A O 1
ATOM 1327 N N . ARG A 1 165 ? -11.641 -40.021 9.97 1 93.28 165 ARG A N 1
ATOM 1328 C CA . ARG A 1 165 ? -12.505 -40.832 10.822 1 93.28 165 ARG A CA 1
ATOM 1329 C C . ARG A 1 165 ? -12.529 -42.284 10.354 1 93.28 165 ARG A C 1
ATOM 1331 O O . ARG A 1 165 ? -12.208 -42.574 9.2 1 93.28 165 ARG A O 1
ATOM 1338 N N . GLN A 1 166 ? -12.799 -43.21 11.208 1 93.71 166 GLN A N 1
ATOM 1339 C CA . GLN A 1 166 ? -12.989 -44.615 10.861 1 93.71 166 GLN A CA 1
ATOM 1340 C C . GLN A 1 166 ? -14.068 -45.255 11.729 1 93.71 166 GLN A C 1
ATOM 1342 O O . GLN A 1 166 ? -14.239 -44.882 12.892 1 93.71 166 GLN A O 1
ATOM 1347 N N . THR A 1 167 ? -14.826 -46.096 11.184 1 94.26 167 THR A N 1
ATOM 1348 C CA . THR A 1 167 ? -15.853 -46.869 11.873 1 94.26 167 THR A CA 1
ATOM 1349 C C . THR A 1 167 ? -15.746 -48.349 11.517 1 94.26 167 THR A C 1
ATOM 1351 O O . THR A 1 167 ? -15.73 -48.71 10.338 1 94.26 167 THR A O 1
ATOM 1354 N N . VAL A 1 168 ? -15.642 -49.212 12.486 1 93.92 168 VAL A N 1
ATOM 1355 C CA . VAL A 1 168 ? -15.68 -50.656 12.285 1 93.92 168 VAL A CA 1
ATOM 1356 C C . VAL A 1 168 ? -17.129 -51.137 12.268 1 93.92 168 VAL A C 1
ATOM 1358 O O . VAL A 1 168 ? -17.881 -50.898 13.215 1 93.92 168 VAL A O 1
ATOM 1361 N N . LEU A 1 169 ? -17.548 -51.718 11.168 1 93.43 169 LEU A N 1
ATOM 1362 C CA . LEU A 1 169 ? -18.931 -52.157 11.015 1 93.43 169 LEU A CA 1
ATOM 1363 C C . LEU A 1 169 ? -19.098 -53.598 11.486 1 93.43 169 LEU A C 1
ATOM 1365 O O . LEU A 1 169 ? -19.045 -54.529 10.68 1 93.43 169 LEU A O 1
ATOM 1369 N N . SER A 1 170 ? -19.294 -53.775 12.778 1 87.63 170 SER A N 1
ATOM 1370 C CA . SER A 1 170 ? -19.489 -55.091 13.377 1 87.63 170 SER A CA 1
ATOM 1371 C C . SER A 1 170 ? -20.908 -55.25 13.912 1 87.63 170 SER A C 1
ATOM 1373 O O . SER A 1 170 ? -21.568 -54.262 14.24 1 87.63 170 SER A O 1
ATOM 1375 N N . GLY A 1 171 ? -21.371 -56.503 14.003 1 80.54 171 GLY A N 1
ATOM 1376 C CA . GLY A 1 171 ? -22.697 -56.791 14.527 1 80.54 171 GLY A CA 1
ATOM 1377 C C . GLY A 1 171 ? -23.807 -56.124 13.737 1 80.54 171 GLY A C 1
ATOM 1378 O O . GLY A 1 171 ? -23.884 -56.275 12.516 1 80.54 171 GLY A O 1
ATOM 1379 N N . ASP A 1 172 ? -24.647 -55.344 14.482 1 79.79 172 ASP A N 1
ATOM 1380 C CA . ASP A 1 172 ? -25.77 -54.644 13.866 1 79.79 172 ASP A CA 1
ATOM 1381 C C . ASP A 1 172 ? -25.45 -53.165 13.66 1 79.79 172 ASP A C 1
ATOM 1383 O O . ASP A 1 172 ? -26.357 -52.34 13.533 1 79.79 172 ASP A O 1
ATOM 1387 N N . ALA A 1 173 ? -24.19 -52.907 13.478 1 84.28 173 ALA A N 1
ATOM 1388 C CA . ALA A 1 173 ? -23.744 -51.521 13.367 1 84.28 173 ALA A CA 1
ATOM 1389 C C . ALA A 1 173 ? -24.051 -50.955 11.984 1 84.28 173 ALA A C 1
ATOM 1391 O O . ALA A 1 173 ? -24.13 -51.701 11.005 1 84.28 173 ALA A O 1
ATOM 1392 N N . GLY A 1 174 ? -24.357 -49.627 11.872 1 89.56 174 GLY A N 1
ATOM 1393 C CA . GLY A 1 174 ? -24.606 -48.897 10.639 1 89.56 174 GLY A CA 1
ATOM 1394 C C . GLY A 1 174 ? -24.001 -47.506 10.637 1 89.56 174 GLY A C 1
ATOM 1395 O O . GLY A 1 174 ? -23.675 -46.963 11.695 1 89.56 174 GLY A O 1
ATOM 1396 N N . LEU A 1 175 ? -23.619 -47.072 9.53 1 95.35 175 LEU A N 1
ATOM 1397 C CA . LEU A 1 175 ? -23.109 -45.726 9.297 1 95.35 175 LEU A CA 1
ATOM 1398 C C . LEU A 1 175 ? -23.879 -45.039 8.174 1 95.35 175 LEU A C 1
ATOM 1400 O O . LEU A 1 175 ? -23.993 -45.581 7.072 1 95.35 175 LEU A O 1
ATOM 1404 N N . SER A 1 176 ? -24.556 -43.968 8.555 1 95.02 176 SER A N 1
ATOM 1405 C CA . SER A 1 176 ? -25.303 -43.168 7.59 1 95.02 176 SER A CA 1
ATOM 1406 C C . SER A 1 176 ? -24.731 -41.758 7.482 1 95.02 176 SER A C 1
ATOM 1408 O O . SER A 1 176 ? -24.635 -41.043 8.481 1 95.02 176 SER A O 1
ATOM 1410 N N . LEU A 1 177 ? -24.286 -41.401 6.312 1 96.99 177 LEU A N 1
ATOM 1411 C CA . LEU A 1 177 ? -23.662 -40.1 6.097 1 96.99 177 LEU A CA 1
ATOM 1412 C C . LEU A 1 177 ? -24.408 -39.31 5.027 1 96.99 177 LEU A C 1
ATOM 1414 O O . LEU A 1 177 ? -24.859 -39.878 4.03 1 96.99 177 LEU A O 1
ATOM 1418 N N . ARG A 1 178 ? -24.616 -38.05 5.271 1 95.65 178 ARG A N 1
ATOM 1419 C CA . ARG A 1 178 ? -25.222 -37.079 4.366 1 95.65 178 ARG A CA 1
ATOM 1420 C C . ARG A 1 178 ? -24.598 -35.699 4.545 1 95.65 178 ARG A C 1
ATOM 1422 O O . ARG A 1 178 ? -24.108 -35.37 5.627 1 95.65 178 ARG A O 1
ATOM 1429 N N . PRO A 1 179 ? -24.556 -34.939 3.478 1 95.99 179 PRO A N 1
ATOM 1430 C CA . PRO A 1 179 ? -24.115 -33.557 3.684 1 95.99 179 PRO A CA 1
ATOM 1431 C C . PRO A 1 179 ? -25.177 -32.694 4.362 1 95.99 179 PRO A C 1
ATOM 1433 O O . PRO A 1 179 ? -26.322 -33.126 4.518 1 95.99 179 PRO A O 1
ATOM 1436 N N . VAL A 1 180 ? -24.755 -31.524 4.792 1 91.97 180 VAL A N 1
ATOM 1437 C CA . VAL A 1 180 ? -25.664 -30.599 5.46 1 91.97 180 VAL A CA 1
ATOM 1438 C C . VAL A 1 180 ? -25.996 -29.436 4.528 1 91.97 180 VAL A C 1
ATOM 1440 O O . VAL A 1 180 ? -25.116 -28.915 3.838 1 91.97 180 VAL A O 1
ATOM 1443 N N . GLY A 1 181 ? -27.231 -29.1 4.405 1 91.1 181 GLY A N 1
ATOM 1444 C CA . GLY A 1 181 ? -27.663 -27.85 3.801 1 91.1 181 GLY A CA 1
ATOM 1445 C C . GLY A 1 181 ? -27.62 -27.874 2.284 1 91.1 181 GLY A C 1
ATOM 1446 O O . GLY A 1 181 ? -27.906 -26.867 1.634 1 91.1 181 GLY A O 1
ATOM 1447 N N . GLY A 1 182 ? -27.25 -28.909 1.659 1 94.25 182 GLY A N 1
ATOM 1448 C CA . GLY A 1 182 ? -27.282 -29.029 0.21 1 94.25 182 GLY A CA 1
ATOM 1449 C C . GLY A 1 182 ? -25.925 -28.816 -0.435 1 94.25 182 GLY A C 1
ATOM 1450 O O . GLY A 1 182 ? -25.808 -28.827 -1.662 1 94.25 182 GLY A O 1
ATOM 1451 N N . ARG A 1 183 ? -24.831 -28.595 0.349 1 95.7 183 ARG A N 1
ATOM 1452 C CA . ARG A 1 183 ? -23.464 -28.534 -0.158 1 95.7 183 ARG A CA 1
ATOM 1453 C C . ARG A 1 183 ? -22.741 -29.859 0.058 1 95.7 183 ARG A C 1
ATOM 1455 O O . ARG A 1 183 ? -22.8 -30.434 1.147 1 95.7 183 ARG A O 1
ATOM 1462 N N . SER A 1 184 ? -22.104 -30.341 -0.854 1 97.39 184 SER A N 1
ATOM 1463 C CA . SER A 1 184 ? -21.768 -31.754 -0.99 1 97.39 184 SER A CA 1
ATOM 1464 C C . SER A 1 184 ? -20.724 -32.176 0.038 1 97.39 184 SER A C 1
ATOM 1466 O O . SER A 1 184 ? -20.529 -33.369 0.28 1 97.39 184 SER A O 1
ATOM 1468 N N . SER A 1 185 ? -19.964 -31.236 0.658 1 97.72 185 SER A N 1
ATOM 1469 C CA . SER A 1 185 ? -18.955 -31.626 1.638 1 97.72 185 SER A CA 1
ATOM 1470 C C . SER A 1 185 ? -19.114 -30.842 2.936 1 97.72 185 SER A C 1
ATOM 1472 O O . SER A 1 185 ? -18.173 -30.745 3.727 1 97.72 185 SER A O 1
ATOM 1474 N N . GLN A 1 186 ? -20.259 -30.211 3.113 1 96.53 186 GLN A N 1
ATOM 1475 C CA . GLN A 1 186 ? -20.56 -29.596 4.402 1 96.53 186 GLN A CA 1
ATOM 1476 C C . GLN A 1 186 ? -20.958 -30.648 5.433 1 96.53 186 GLN A C 1
ATOM 1478 O O . GLN A 1 186 ? -21.869 -31.445 5.196 1 96.53 186 GLN A O 1
ATOM 1483 N N . GLY A 1 187 ? -20.234 -30.778 6.461 1 94.11 187 GLY A N 1
ATOM 1484 C CA . GLY A 1 187 ? -20.503 -31.738 7.521 1 94.11 187 GLY A CA 1
ATOM 1485 C C . GLY A 1 187 ? -19.834 -33.08 7.294 1 94.11 187 GLY A C 1
ATOM 1486 O O . GLY A 1 187 ? -19.079 -33.555 8.145 1 94.11 187 GLY A O 1
ATOM 1487 N N . ASN A 1 188 ? -20.087 -33.686 6.084 1 96.22 188 ASN A N 1
ATOM 1488 C CA . ASN A 1 188 ? -19.535 -34.993 5.744 1 96.22 188 ASN A CA 1
ATOM 1489 C C . ASN A 1 188 ? -18.916 -34.996 4.349 1 96.22 188 ASN A C 1
ATOM 1491 O O . ASN A 1 188 ? -19.443 -34.365 3.431 1 96.22 188 ASN A O 1
ATOM 1495 N N . PHE A 1 189 ? -17.847 -35.747 4.231 1 96.65 189 PHE A N 1
ATOM 1496 C CA . PHE A 1 189 ? -17.111 -35.855 2.976 1 96.65 189 PHE A CA 1
ATOM 1497 C C . PHE A 1 189 ? -17.541 -37.095 2.201 1 96.65 189 PHE A C 1
ATOM 1499 O O . PHE A 1 189 ? -17.711 -38.169 2.782 1 96.65 189 PHE A O 1
ATOM 1506 N N . PRO A 1 190 ? -17.803 -37.003 0.905 1 97.85 190 PRO A N 1
ATOM 1507 C CA . PRO A 1 190 ? -18.426 -38.112 0.178 1 97.85 190 PRO A CA 1
ATOM 1508 C C . PRO A 1 190 ? -17.403 -39.091 -0.393 1 97.85 190 PRO A C 1
ATOM 1510 O O . PRO A 1 190 ? -17.542 -39.538 -1.535 1 97.85 190 PRO A O 1
ATOM 1513 N N . PHE A 1 191 ? -16.394 -39.485 0.299 1 98.12 191 PHE A N 1
ATOM 1514 C CA . PHE A 1 191 ? -15.363 -40.456 -0.046 1 98.12 191 PHE A CA 1
ATOM 1515 C C . PHE A 1 191 ? -15.167 -41.462 1.082 1 98.12 191 PHE A C 1
ATOM 1517 O O . PHE A 1 191 ? -15.093 -41.082 2.253 1 98.12 191 PHE A O 1
ATOM 1524 N N . PHE A 1 192 ? -15.06 -42.803 0.685 1 98.17 192 PHE A N 1
ATOM 1525 C CA . PHE A 1 192 ? -15.019 -43.857 1.693 1 98.17 192 PHE A CA 1
ATOM 1526 C C . PHE A 1 192 ? -14.038 -44.952 1.291 1 98.17 192 PHE A C 1
ATOM 1528 O O . PHE A 1 192 ? -14.013 -45.376 0.134 1 98.17 192 PHE A O 1
ATOM 1535 N N . ASN A 1 193 ? -13.219 -45.335 2.133 1 98.05 193 ASN A N 1
ATOM 1536 C CA . ASN A 1 193 ? -12.334 -46.478 1.935 1 98.05 193 ASN A CA 1
ATOM 1537 C C . ASN A 1 193 ? -12.759 -47.67 2.788 1 98.05 193 ASN A C 1
ATOM 1539 O O . ASN A 1 193 ? -12.619 -47.645 4.012 1 98.05 193 ASN A O 1
ATOM 1543 N N . LEU A 1 194 ? -13.28 -48.656 2.175 1 97.31 194 LEU A N 1
ATOM 1544 C CA . LEU A 1 194 ? -13.741 -49.867 2.844 1 97.31 194 LEU A CA 1
ATOM 1545 C C . LEU A 1 194 ? -12.63 -50.909 2.909 1 97.31 194 LEU A C 1
ATOM 1547 O O . LEU A 1 194 ? -12.299 -51.534 1.898 1 97.31 194 LEU A O 1
ATOM 1551 N N . ASP A 1 195 ? -12.183 -51.152 4.065 1 95.64 195 ASP A N 1
ATOM 1552 C CA . ASP A 1 195 ? -11.004 -51.965 4.345 1 95.64 195 ASP A CA 1
ATOM 1553 C C . ASP A 1 195 ? -11.398 -53.321 4.928 1 95.64 195 ASP A C 1
ATOM 1555 O O . ASP A 1 195 ? -12.059 -53.387 5.966 1 95.64 195 ASP A O 1
ATOM 1559 N N . THR A 1 196 ? -10.95 -54.437 4.315 1 94.66 196 THR A N 1
ATOM 1560 C CA . THR A 1 196 ? -11.289 -55.785 4.758 1 94.66 196 THR A CA 1
ATOM 1561 C C . THR A 1 196 ? -10.404 -56.209 5.926 1 94.66 196 THR A C 1
ATOM 1563 O O . THR A 1 196 ? -10.692 -57.198 6.603 1 94.66 196 THR A O 1
ATOM 1566 N N . GLY A 1 197 ? -9.312 -55.445 6.156 1 91.66 197 GLY A N 1
ATOM 1567 C CA . GLY A 1 197 ? -8.341 -55.8 7.179 1 91.66 197 GLY A CA 1
ATOM 1568 C C . GLY A 1 197 ? -7.333 -56.834 6.712 1 91.66 197 GLY A C 1
ATOM 1569 O O . GLY A 1 197 ? -6.463 -57.25 7.48 1 91.66 197 GLY A O 1
ATOM 1570 N N . ARG A 1 198 ? -7.385 -57.278 5.464 1 90.2 198 ARG A N 1
ATOM 1571 C CA . ARG A 1 198 ? -6.51 -58.319 4.936 1 90.2 198 ARG A CA 1
ATOM 1572 C C . ARG A 1 198 ? -5.73 -57.817 3.725 1 90.2 198 ARG A C 1
ATOM 1574 O O . ARG A 1 198 ? -5.471 -58.576 2.789 1 90.2 198 ARG A O 1
ATOM 1581 N N . GLY A 1 199 ? -5.551 -56.526 3.645 1 89.97 199 GLY A N 1
ATOM 1582 C CA . GLY A 1 199 ? -4.732 -55.95 2.591 1 89.97 199 GLY A CA 1
ATOM 1583 C C . GLY A 1 199 ? -5.486 -55.757 1.288 1 89.97 199 GLY A C 1
ATOM 1584 O O . GLY A 1 199 ? -4.893 -55.811 0.209 1 89.97 199 GLY A O 1
ATOM 1585 N N . GLN A 1 200 ? -6.745 -55.724 1.391 1 93.48 200 GLN A N 1
ATOM 1586 C CA . GLN A 1 200 ? -7.571 -55.445 0.221 1 93.48 200 GLN A CA 1
ATOM 1587 C C . GLN A 1 200 ? -8.803 -54.629 0.599 1 93.48 200 GLN A C 1
ATOM 1589 O O . GLN A 1 200 ? -9.201 -54.6 1.766 1 93.48 200 GLN A O 1
ATOM 1594 N N . GLY A 1 201 ? -9.342 -53.94 -0.343 1 95.42 201 GLY A N 1
ATOM 1595 C CA . GLY A 1 201 ? -10.545 -53.158 -0.106 1 95.42 201 GLY A CA 1
ATOM 1596 C C . GLY A 1 201 ? -11.028 -52.417 -1.339 1 95.42 201 GLY A C 1
ATOM 1597 O O . GLY A 1 201 ? -10.598 -52.714 -2.456 1 95.42 201 GLY A O 1
ATOM 1598 N N . VAL A 1 202 ? -11.974 -51.52 -1.135 1 97.08 202 VAL A N 1
ATOM 1599 C CA . VAL A 1 202 ? -12.538 -50.72 -2.217 1 97.08 202 VAL A CA 1
ATOM 1600 C C . VAL A 1 202 ? -12.802 -49.298 -1.726 1 97.08 202 VAL A C 1
ATOM 1602 O O . VAL A 1 202 ? -13.254 -49.099 -0.596 1 97.08 202 VAL A O 1
ATOM 1605 N N . ILE A 1 203 ? -12.384 -48.344 -2.448 1 97.99 203 ILE A N 1
ATOM 1606 C CA . ILE A 1 203 ? -12.753 -46.954 -2.207 1 97.99 203 ILE A CA 1
ATOM 1607 C C . ILE A 1 203 ? -14.004 -46.605 -3.009 1 97.99 203 ILE A C 1
ATOM 1609 O O . ILE A 1 203 ? -14.098 -46.926 -4.196 1 97.99 203 ILE A O 1
ATOM 1613 N N . ALA A 1 204 ? -14.946 -46.016 -2.37 1 98 204 ALA A N 1
ATOM 1614 C CA . ALA A 1 204 ? -16.186 -45.547 -2.983 1 98 204 ALA A CA 1
ATOM 1615 C C . ALA A 1 204 ? -16.302 -44.028 -2.894 1 98 204 ALA A C 1
ATOM 1617 O O . ALA A 1 204 ? -15.949 -43.431 -1.875 1 98 204 ALA A O 1
ATOM 1618 N N . ALA A 1 205 ? -16.707 -43.424 -3.951 1 98.22 205 ALA A N 1
ATOM 1619 C CA . ALA A 1 205 ? -16.909 -41.978 -3.995 1 98.22 205 ALA A CA 1
ATOM 1620 C C . ALA A 1 205 ? -18.239 -41.63 -4.656 1 98.22 205 ALA A C 1
ATOM 1622 O O . ALA A 1 205 ? -18.647 -42.278 -5.623 1 98.22 205 ALA A O 1
ATOM 1623 N N . ILE A 1 206 ? -18.863 -40.619 -4.144 1 98.22 206 ILE A N 1
ATOM 1624 C CA . ILE A 1 206 ? -20.138 -40.149 -4.673 1 98.22 206 ILE A CA 1
ATOM 1625 C C . ILE A 1 206 ? -19.937 -38.823 -5.403 1 98.22 206 ILE A C 1
ATOM 1627 O O . ILE A 1 206 ? -19.331 -37.895 -4.862 1 98.22 206 ILE A O 1
ATOM 1631 N N . GLY A 1 207 ? -20.374 -38.747 -6.644 1 98.04 207 GLY A N 1
ATOM 1632 C CA . GLY A 1 207 ? -20.352 -37.513 -7.413 1 98.04 207 GLY A CA 1
ATOM 1633 C C . GLY A 1 207 ? -21.715 -36.857 -7.529 1 98.04 207 GLY A C 1
ATOM 1634 O O . GLY A 1 207 ? -22.486 -37.171 -8.438 1 98.04 207 GLY A O 1
ATOM 1635 N N . TRP A 1 208 ? -21.966 -35.943 -6.594 1 98.19 208 TRP A N 1
ATOM 1636 C CA . TRP A 1 208 ? -23.194 -35.156 -6.603 1 98.19 208 TRP A CA 1
ATOM 1637 C C . TRP A 1 208 ? -23.028 -33.879 -5.787 1 98.19 208 TRP A C 1
ATOM 1639 O O . TRP A 1 208 ? -22.786 -33.934 -4.579 1 98.19 208 TRP A O 1
ATOM 1649 N N . THR A 1 209 ? -23.246 -32.773 -6.455 1 97.89 209 THR A N 1
ATOM 1650 C CA . THR A 1 209 ? -23.005 -31.487 -5.809 1 97.89 209 THR A CA 1
ATOM 1651 C C . THR A 1 209 ? -24.275 -30.974 -5.137 1 97.89 209 THR A C 1
ATOM 1653 O O . THR A 1 209 ? -24.705 -29.846 -5.389 1 97.89 209 THR A O 1
ATOM 1656 N N . GLY A 1 210 ? -24.993 -31.876 -4.461 1 96.66 210 GLY A N 1
ATOM 1657 C CA . GLY A 1 210 ? -26.202 -31.627 -3.693 1 96.66 210 GLY A CA 1
ATOM 1658 C C . GLY A 1 210 ? -26.365 -32.567 -2.514 1 96.66 210 GLY A C 1
ATOM 1659 O O . GLY A 1 210 ? -25.404 -32.836 -1.79 1 96.66 210 GLY A O 1
ATOM 1660 N N . THR A 1 211 ? -27.591 -33.017 -2.319 1 95.99 211 THR A N 1
ATOM 1661 C CA . THR A 1 211 ? -27.881 -33.864 -1.167 1 95.99 211 THR A CA 1
ATOM 1662 C C . THR A 1 211 ? -27.707 -35.338 -1.522 1 95.99 211 THR A C 1
ATOM 1664 O O . THR A 1 211 ? -28.532 -35.911 -2.237 1 95.99 211 THR A O 1
ATOM 1667 N N . TRP A 1 212 ? -26.6 -35.902 -1.139 1 97.48 212 TRP A N 1
ATOM 1668 C CA . TRP A 1 212 ? -26.334 -37.319 -1.367 1 97.48 212 TRP A CA 1
ATOM 1669 C C . TRP A 1 212 ? -26.549 -38.125 -0.091 1 97.48 212 TRP A C 1
ATOM 1671 O O . TRP A 1 212 ? -26.787 -37.557 0.978 1 97.48 212 TRP A O 1
ATOM 1681 N N . MET A 1 213 ? -26.585 -39.444 -0.195 1 97.38 213 MET A N 1
ATOM 1682 C CA . MET A 1 213 ? -26.676 -40.34 0.955 1 97.38 213 MET A CA 1
ATOM 1683 C C . MET A 1 213 ? -25.745 -41.537 0.787 1 97.38 213 MET A C 1
ATOM 1685 O O . MET A 1 213 ? -25.543 -42.019 -0.329 1 97.38 213 MET A O 1
ATOM 1689 N N . ALA A 1 214 ? -25.168 -41.981 1.776 1 97.77 214 ALA A N 1
ATOM 1690 C CA . ALA A 1 214 ? -24.374 -43.203 1.863 1 97.77 214 ALA A CA 1
ATOM 1691 C C . ALA A 1 214 ? -24.722 -43.995 3.119 1 97.77 214 ALA A C 1
ATOM 1693 O O . ALA A 1 214 ? -24.631 -43.475 4.234 1 97.77 214 ALA A O 1
ATOM 1694 N N . ASP A 1 215 ? -25.171 -45.185 2.947 1 96.71 215 ASP A N 1
ATOM 1695 C CA . ASP A 1 215 ? -25.53 -46.058 4.061 1 96.71 215 ASP A CA 1
ATOM 1696 C C . ASP A 1 215 ? -24.698 -47.338 4.047 1 96.71 215 ASP A C 1
ATOM 1698 O O . ASP A 1 215 ? -24.647 -48.041 3.036 1 96.71 215 ASP A O 1
ATOM 1702 N N . PHE A 1 216 ? -24.002 -47.606 5.078 1 97 216 PHE A N 1
ATOM 1703 C CA . PHE A 1 216 ? -23.226 -48.822 5.294 1 97 216 PHE A CA 1
ATOM 1704 C C . PHE A 1 216 ? -23.794 -49.627 6.457 1 97 216 PHE A C 1
ATOM 1706 O O . PHE A 1 216 ? -24.005 -49.09 7.546 1 97 216 PHE A O 1
ATOM 1713 N N . ARG A 1 217 ? -24.098 -50.889 6.213 1 94.76 217 ARG A N 1
ATOM 1714 C CA . ARG A 1 217 ? -24.68 -51.7 7.277 1 94.76 217 ARG A CA 1
ATOM 1715 C C . ARG A 1 217 ? -24.084 -53.104 7.284 1 94.76 217 ARG A C 1
ATOM 1717 O O . ARG A 1 217 ? -23.989 -53.749 6.238 1 94.76 217 ARG A O 1
ATOM 1724 N N . SER A 1 218 ? -23.684 -53.508 8.426 1 93.25 218 SER A N 1
ATOM 1725 C CA . SER A 1 218 ? -23.297 -54.905 8.589 1 93.25 218 SER A CA 1
ATOM 1726 C C . SER A 1 218 ? -24.509 -55.827 8.521 1 93.25 218 SER A C 1
ATOM 1728 O O . SER A 1 218 ? -25.508 -55.6 9.208 1 93.25 218 SER A O 1
ATOM 1730 N N . THR A 1 219 ? -24.478 -56.822 7.631 1 90.13 219 THR A N 1
ATOM 1731 C CA . THR A 1 219 ? -25.619 -57.714 7.454 1 90.13 219 THR A CA 1
ATOM 1732 C C . THR A 1 219 ? -25.32 -59.095 8.031 1 90.13 219 THR A C 1
ATOM 1734 O O . THR A 1 219 ? -26.239 -59.841 8.375 1 90.13 219 THR A O 1
ATOM 1737 N N . ALA A 1 220 ? -24.136 -59.572 8.04 1 88.39 220 ALA A N 1
ATOM 1738 C CA . ALA A 1 220 ? -23.604 -60.812 8.6 1 88.39 220 ALA A CA 1
ATOM 1739 C C . ALA A 1 220 ? -22.109 -60.69 8.882 1 88.39 220 ALA A C 1
ATOM 1741 O O . ALA A 1 220 ? -21.479 -59.699 8.506 1 88.39 220 ALA A O 1
ATOM 1742 N N . PRO A 1 221 ? -21.648 -61.627 9.728 1 87.41 221 PRO A N 1
ATOM 1743 C CA . PRO A 1 221 ? -20.199 -61.553 9.935 1 87.41 221 PRO A CA 1
ATOM 1744 C C . PRO A 1 221 ? -19.419 -61.475 8.625 1 87.41 221 PRO A C 1
ATOM 1746 O O . PRO A 1 221 ? -19.533 -62.367 7.78 1 87.41 221 PRO A O 1
ATOM 1749 N N . GLY A 1 222 ? -18.747 -60.373 8.465 1 90.24 222 GLY A N 1
ATOM 1750 C CA . GLY A 1 222 ? -17.92 -60.169 7.286 1 90.24 222 GLY A CA 1
ATOM 1751 C C . GLY A 1 222 ? -18.708 -59.698 6.078 1 90.24 222 GLY A C 1
ATOM 1752 O O . GLY A 1 222 ? -18.169 -59.613 4.973 1 90.24 222 GLY A O 1
ATOM 1753 N N . CYS A 1 223 ? -19.972 -59.454 6.22 1 92.27 223 CYS A N 1
ATOM 1754 C CA . CYS A 1 223 ? -20.81 -58.987 5.121 1 92.27 223 CYS A CA 1
ATOM 1755 C C . CYS A 1 223 ? -21.352 -57.591 5.405 1 92.27 223 CYS A C 1
ATOM 1757 O O . CYS A 1 223 ? -21.722 -57.282 6.539 1 92.27 223 CYS A O 1
ATOM 1759 N N . MET A 1 224 ? -21.29 -56.764 4.399 1 93.39 224 MET A N 1
ATOM 1760 C CA . MET A 1 224 ? -21.792 -55.4 4.539 1 93.39 224 MET A CA 1
ATOM 1761 C C . MET A 1 224 ? -22.595 -54.987 3.31 1 93.39 224 MET A C 1
ATOM 1763 O O . MET A 1 224 ? -22.262 -55.37 2.187 1 93.39 224 MET A O 1
ATOM 1767 N N . SER A 1 225 ? -23.674 -54.286 3.613 1 94.71 225 SER A N 1
ATOM 1768 C CA . SER A 1 225 ? -24.424 -53.645 2.537 1 94.71 225 SER A CA 1
ATOM 1769 C C . SER A 1 225 ? -24.019 -52.184 2.375 1 94.71 225 SER A C 1
ATOM 1771 O O . SER A 1 225 ? -23.793 -51.483 3.363 1 94.71 225 SER A O 1
ATOM 1773 N N . MET A 1 226 ? -23.791 -51.771 1.163 1 96.42 226 MET A N 1
ATOM 1774 C CA . MET A 1 226 ? -23.495 -50.379 0.834 1 96.42 226 MET A CA 1
ATOM 1775 C C . MET A 1 226 ? -24.507 -49.829 -0.166 1 96.42 226 MET A C 1
ATOM 1777 O O . MET A 1 226 ? -24.705 -50.407 -1.236 1 96.42 226 MET A O 1
ATOM 1781 N N . VAL A 1 227 ? -25.147 -48.723 0.203 1 96.51 227 VAL A N 1
ATOM 1782 C CA . VAL A 1 227 ? -26.118 -48.043 -0.648 1 96.51 227 VAL A CA 1
ATOM 1783 C C . VAL A 1 227 ? -25.766 -46.561 -0.753 1 96.51 227 VAL A C 1
ATOM 1785 O O . VAL A 1 227 ? -25.519 -45.902 0.259 1 96.51 227 VAL A O 1
ATOM 1788 N N . THR A 1 228 ? -25.626 -46.071 -1.97 1 97.43 228 THR A N 1
ATOM 1789 C CA . THR A 1 228 ? -25.431 -44.642 -2.186 1 97.43 228 THR A CA 1
ATOM 1790 C C . THR A 1 228 ? -26.434 -44.107 -3.204 1 97.43 228 THR A C 1
ATOM 1792 O O . THR A 1 228 ? -27.009 -44.873 -3.979 1 97.43 228 THR A O 1
ATOM 1795 N N . GLY A 1 229 ? -26.698 -42.778 -3.19 1 96.36 229 GLY A N 1
ATOM 1796 C CA . GLY A 1 229 ? -27.615 -42.12 -4.108 1 96.36 229 GLY A CA 1
ATOM 1797 C C . GLY A 1 229 ? -27.89 -40.674 -3.742 1 96.36 229 GLY A C 1
ATOM 1798 O O . GLY A 1 229 ? -27.09 -40.041 -3.049 1 96.36 229 GLY A O 1
ATOM 1799 N N . ILE A 1 230 ? -28.965 -40.12 -4.344 1 96.19 230 ILE A N 1
ATOM 1800 C CA . ILE A 1 230 ? -29.469 -38.796 -3.996 1 96.19 230 ILE A CA 1
ATOM 1801 C C . ILE A 1 230 ? -30.562 -38.921 -2.937 1 96.19 230 ILE A C 1
ATOM 1803 O O . ILE A 1 230 ? -31.518 -39.68 -3.11 1 96.19 230 ILE A O 1
ATOM 1807 N N . GLU A 1 231 ? -30.401 -38.237 -1.831 1 89.97 231 GLU A N 1
ATOM 1808 C CA . GLU A 1 231 ? -31.223 -38.437 -0.642 1 89.97 231 GLU A CA 1
ATOM 1809 C C . GLU A 1 231 ? -32.703 -38.224 -0.951 1 89.97 231 GLU A C 1
ATOM 1811 O O . GLU A 1 231 ? -33.547 -39.029 -0.553 1 89.97 231 GLU A O 1
ATOM 1816 N N . ARG A 1 232 ? -32.912 -36.578 -1.434 1 86.67 232 ARG A N 1
ATOM 1817 C CA . ARG A 1 232 ? -34.316 -36.193 -1.542 1 86.67 232 ARG A CA 1
ATOM 1818 C C . ARG A 1 232 ? -34.85 -36.461 -2.945 1 86.67 232 ARG A C 1
ATOM 1820 O O . ARG A 1 232 ? -35.858 -35.881 -3.352 1 86.67 232 ARG A O 1
ATOM 1827 N N . LEU A 1 233 ? -34.63 -38.049 -3.862 1 93.69 233 LEU A N 1
ATOM 1828 C CA . LEU A 1 233 ? -35.069 -38.226 -5.242 1 93.69 233 LEU A CA 1
ATOM 1829 C C . LEU A 1 233 ? -36.262 -39.174 -5.315 1 93.69 233 LEU A C 1
ATOM 1831 O O . LEU A 1 233 ? -36.119 -40.377 -5.085 1 93.69 233 LEU A O 1
ATOM 1835 N N . ASN A 1 234 ? -37.466 -38.866 -5.479 1 94.53 234 ASN A N 1
ATOM 1836 C CA . ASN A 1 234 ? -38.755 -39.515 -5.693 1 94.53 234 ASN A CA 1
ATOM 1837 C C . ASN A 1 234 ? -39.653 -38.689 -6.61 1 94.53 234 ASN A C 1
ATOM 1839 O O . ASN A 1 234 ? -40.296 -37.737 -6.163 1 94.53 234 ASN A O 1
ATOM 1843 N N . THR A 1 235 ? -39.658 -39.16 -7.968 1 96.9 235 THR A N 1
ATOM 1844 C CA . THR A 1 235 ? -40.261 -38.228 -8.914 1 96.9 235 THR A CA 1
ATOM 1845 C C . THR A 1 235 ? -40.844 -38.974 -10.111 1 96.9 235 THR A C 1
ATOM 1847 O O . THR A 1 235 ? -40.751 -40.201 -10.19 1 96.9 235 THR A O 1
ATOM 1850 N N . TRP A 1 236 ? -41.532 -38.267 -10.919 1 96.57 236 TRP A N 1
ATOM 1851 C CA . TRP A 1 236 ? -41.952 -38.701 -12.247 1 96.57 236 TRP A CA 1
ATOM 1852 C C . TRP A 1 236 ? -41.538 -37.686 -13.308 1 96.57 236 TRP A C 1
ATOM 1854 O O . TRP A 1 236 ? -41.174 -36.553 -12.983 1 96.57 236 TRP A O 1
ATOM 1864 N N . LEU A 1 237 ? -41.411 -38.113 -14.594 1 97.5 237 LEU A N 1
ATOM 1865 C CA . LEU A 1 237 ? -40.845 -37.28 -15.648 1 97.5 237 LEU A CA 1
ATOM 1866 C C . LEU A 1 237 ? -41.915 -36.878 -16.658 1 97.5 237 LEU A C 1
ATOM 1868 O O . LEU A 1 237 ? -42.785 -37.682 -16.999 1 97.5 237 LEU A O 1
ATOM 1872 N N . LYS A 1 238 ? -41.868 -35.635 -17.039 1 96.29 238 LYS A N 1
ATOM 1873 C CA . LYS A 1 238 ? -42.652 -35.167 -18.178 1 96.29 238 LYS A CA 1
ATOM 1874 C C . LYS A 1 238 ? -42.113 -35.737 -19.487 1 96.29 238 LYS A C 1
ATOM 1876 O O . LYS A 1 238 ? -40.967 -36.186 -19.55 1 96.29 238 LYS A O 1
ATOM 1881 N N . PRO A 1 239 ? -43.053 -35.816 -20.538 1 95.06 239 PRO A N 1
ATOM 1882 C CA . PRO A 1 239 ? -42.548 -36.284 -21.831 1 95.06 239 PRO A CA 1
ATOM 1883 C C . PRO A 1 239 ? -41.297 -35.534 -22.282 1 95.06 239 PRO A C 1
ATOM 1885 O O . PRO A 1 239 ? -41.281 -34.3 -22.288 1 95.06 239 PRO A O 1
ATOM 1888 N N . GLY A 1 240 ? -40.289 -36.243 -22.558 1 94.74 240 GLY A N 1
ATOM 1889 C CA . GLY A 1 240 ? -39.057 -35.642 -23.042 1 94.74 240 GLY A CA 1
ATOM 1890 C C . GLY A 1 240 ? -38.108 -35.245 -21.927 1 94.74 240 GLY A C 1
ATOM 1891 O O . GLY A 1 240 ? -36.941 -34.936 -22.178 1 94.74 240 GLY A O 1
ATOM 1892 N N . GLU A 1 241 ? -38.576 -35.288 -20.685 1 96.55 241 GLU A N 1
ATOM 1893 C CA . GLU A 1 241 ? -37.775 -34.858 -19.543 1 96.55 241 GLU A CA 1
ATOM 1894 C C . GLU A 1 241 ? -36.79 -35.944 -19.119 1 96.55 241 GLU A C 1
ATOM 1896 O O . GLU A 1 241 ? -37.049 -37.133 -19.313 1 96.55 241 GLU A O 1
ATOM 1901 N N . SER A 1 242 ? -35.643 -35.542 -18.614 1 97.24 242 SER A N 1
ATOM 1902 C CA . SER A 1 242 ? -34.615 -36.467 -18.147 1 97.24 242 SER A CA 1
ATOM 1903 C C . SER A 1 242 ? -34.064 -36.042 -16.79 1 97.24 242 SER A C 1
ATOM 1905 O O . SER A 1 242 ? -33.993 -34.848 -16.489 1 97.24 242 SER A O 1
ATOM 1907 N N . ILE A 1 243 ? -33.691 -36.952 -15.935 1 97.35 243 ILE A N 1
ATOM 1908 C CA . ILE A 1 243 ? -32.956 -36.739 -14.694 1 97.35 243 ILE A CA 1
ATOM 1909 C C . ILE A 1 243 ? -31.807 -37.74 -14.597 1 97.35 243 ILE A C 1
ATOM 1911 O O . ILE A 1 243 ? -31.759 -38.715 -15.35 1 97.35 243 ILE A O 1
ATOM 1915 N N . ARG A 1 244 ? -30.887 -37.488 -13.784 1 97.42 244 ARG A N 1
ATOM 1916 C CA . ARG A 1 244 ? -29.755 -38.395 -13.624 1 97.42 244 ARG A CA 1
ATOM 1917 C C . ARG A 1 244 ? -29.566 -38.783 -12.162 1 97.42 244 ARG A C 1
ATOM 1919 O O . ARG A 1 244 ? -30.029 -38.079 -11.262 1 97.42 244 ARG A O 1
ATOM 1926 N N . SER A 1 245 ? -28.934 -39.844 -11.866 1 97.45 245 SER A N 1
ATOM 1927 C CA . SER A 1 245 ? -28.472 -40.231 -10.537 1 97.45 245 SER A CA 1
ATOM 1928 C C . SER A 1 245 ? -27.171 -39.522 -10.176 1 97.45 245 SER A C 1
ATOM 1930 O O . SER A 1 245 ? -26.584 -38.828 -11.009 1 97.45 245 SER A O 1
ATOM 1932 N N . SER A 1 246 ? -26.769 -39.689 -8.914 1 97.98 246 SER A N 1
ATOM 1933 C CA . SER A 1 246 ? -25.38 -39.373 -8.597 1 97.98 246 SER A CA 1
ATOM 1934 C C . SER A 1 246 ? -24.419 -40.26 -9.381 1 97.98 246 SER A C 1
ATOM 1936 O O . SER A 1 246 ? -24.825 -41.279 -9.943 1 97.98 246 SER A O 1
ATOM 1938 N N . SER A 1 247 ? -23.228 -39.835 -9.562 1 98.06 247 SER A N 1
ATOM 1939 C CA . SER A 1 247 ? -22.191 -40.741 -10.046 1 98.06 247 SER A CA 1
ATOM 1940 C C . SER A 1 247 ? -21.581 -41.545 -8.902 1 98.06 247 SER A C 1
ATOM 1942 O O . SER A 1 247 ? -21.583 -41.098 -7.753 1 98.06 247 SER A O 1
ATOM 1944 N N . ALA A 1 248 ? -21.167 -42.649 -9.214 1 97.88 248 ALA A N 1
ATOM 1945 C CA . ALA A 1 248 ? -20.481 -43.523 -8.265 1 97.88 248 ALA A CA 1
ATOM 1946 C C . ALA A 1 248 ? -19.148 -44.005 -8.828 1 97.88 248 ALA A C 1
ATOM 1948 O O . ALA A 1 248 ? -19.036 -44.283 -10.024 1 97.88 248 ALA A O 1
ATOM 1949 N N . CYS A 1 249 ? -18.206 -44.064 -8.014 1 98.31 249 CYS A N 1
ATOM 1950 C CA . CYS A 1 249 ? -16.893 -44.583 -8.38 1 98.31 249 CYS A CA 1
ATOM 1951 C C . CYS A 1 249 ? -16.432 -45.647 -7.391 1 98.31 249 CYS A C 1
ATOM 1953 O O . CYS A 1 249 ? -16.53 -45.457 -6.178 1 98.31 249 CYS A O 1
ATOM 1955 N N . LEU A 1 250 ? -16.006 -46.782 -7.874 1 97.91 250 LEU A N 1
ATOM 1956 C CA . LEU A 1 250 ? -15.356 -47.817 -7.078 1 97.91 250 LEU A CA 1
ATOM 1957 C C . LEU A 1 250 ? -13.918 -48.032 -7.536 1 97.91 250 LEU A C 1
ATOM 1959 O O . LEU A 1 250 ? -13.663 -48.224 -8.727 1 97.91 250 LEU A O 1
ATOM 1963 N N . LEU A 1 251 ? -13.018 -47.937 -6.682 1 98 251 LEU A N 1
ATOM 1964 C CA . LEU A 1 251 ? -11.62 -48.274 -6.926 1 98 251 LEU A CA 1
ATOM 1965 C C . LEU A 1 251 ? -11.18 -49.438 -6.045 1 98 251 LEU A C 1
ATOM 1967 O O . LEU A 1 251 ? -11.133 -49.311 -4.819 1 98 251 LEU A O 1
ATOM 1971 N N . PHE A 1 252 ? -10.84 -50.549 -6.656 1 97.07 252 PHE A N 1
ATOM 1972 C CA . PHE A 1 252 ? -10.415 -51.739 -5.928 1 97.07 252 PHE A CA 1
ATOM 1973 C C . PHE A 1 252 ? -8.912 -51.713 -5.678 1 97.07 252 PHE A C 1
ATOM 1975 O O . PHE A 1 252 ? -8.13 -51.445 -6.593 1 97.07 252 PHE A O 1
ATOM 1982 N N . TRP A 1 253 ? -8.601 -51.943 -4.445 1 95.2 253 TRP A N 1
ATOM 1983 C CA . TRP A 1 253 ? -7.179 -51.846 -4.133 1 95.2 253 TRP A CA 1
ATOM 1984 C C . TRP A 1 253 ? -6.697 -53.09 -3.396 1 95.2 253 TRP A C 1
ATOM 1986 O O . TRP A 1 253 ? -7.5 -53.83 -2.821 1 95.2 253 TRP A O 1
ATOM 1996 N N . GLN A 1 254 ? -5.408 -53.346 -3.531 1 92.31 254 GLN A N 1
ATOM 1997 C CA . GLN A 1 254 ? -4.656 -54.36 -2.8 1 92.31 254 GLN A CA 1
ATOM 1998 C C . GLN A 1 254 ? -3.321 -53.808 -2.308 1 92.31 254 GLN A C 1
ATOM 2000 O O . GLN A 1 254 ? -2.654 -53.055 -3.02 1 92.31 254 GLN A O 1
ATOM 2005 N N . GLY A 1 255 ? -2.989 -54.033 -1.167 1 89.9 255 GLY A N 1
ATOM 2006 C CA . GLY A 1 255 ? -1.758 -53.578 -0.541 1 89.9 255 GLY A CA 1
ATOM 2007 C C . GLY A 1 255 ? -1.607 -54.049 0.892 1 89.9 255 GLY A C 1
ATOM 2008 O O . GLY A 1 255 ? -2.257 -55.011 1.307 1 89.9 255 GLY A O 1
ATOM 2009 N N . GLU A 1 256 ? -0.734 -53.445 1.615 1 88.58 256 GLU A N 1
ATOM 2010 C CA . GLU A 1 256 ? -0.484 -53.841 2.997 1 88.58 256 GLU A CA 1
ATOM 2011 C C . GLU A 1 256 ? -1.593 -53.35 3.922 1 88.58 256 GLU A C 1
ATOM 2013 O O . GLU A 1 256 ? -1.988 -54.052 4.855 1 88.58 256 GLU A O 1
ATOM 2018 N N . ASN A 1 257 ? -2.032 -52.159 3.689 1 90.42 257 ASN A N 1
ATOM 2019 C CA . ASN A 1 257 ? -3.094 -51.583 4.507 1 90.42 257 ASN A CA 1
ATOM 2020 C C . ASN A 1 257 ? -3.884 -50.528 3.738 1 90.42 257 ASN A C 1
ATOM 2022 O O . ASN A 1 257 ? -3.647 -50.314 2.548 1 90.42 257 ASN A O 1
ATOM 2026 N N . HIS A 1 258 ? -4.843 -49.9 4.412 1 93.97 258 HIS A N 1
ATOM 2027 C CA . HIS A 1 258 ? -5.782 -48.986 3.772 1 93.97 258 HIS A CA 1
ATOM 2028 C C . HIS A 1 258 ? -5.062 -47.775 3.19 1 93.97 258 HIS A C 1
ATOM 2030 O O . HIS A 1 258 ? -5.55 -47.153 2.243 1 93.97 258 HIS A O 1
ATOM 2036 N N . VAL A 1 259 ? -3.853 -47.401 3.659 1 94.57 259 VAL A N 1
ATOM 2037 C CA . VAL A 1 259 ? -3.117 -46.24 3.168 1 94.57 259 VAL A CA 1
ATOM 2038 C C . VAL A 1 259 ? -2.614 -46.508 1.752 1 94.57 259 VAL A C 1
ATOM 2040 O O . VAL A 1 259 ? -2.499 -45.584 0.942 1 94.57 259 VAL A O 1
ATOM 2043 N N . ASP A 1 260 ? -2.338 -47.754 1.436 1 93.89 260 ASP A N 1
ATOM 2044 C CA . ASP A 1 260 ? -1.986 -48.109 0.065 1 93.89 260 ASP A CA 1
ATOM 2045 C C . ASP A 1 260 ? -3.143 -47.826 -0.891 1 93.89 260 ASP A C 1
ATOM 2047 O O . ASP A 1 260 ? -2.929 -47.369 -2.015 1 93.89 260 ASP A O 1
ATOM 2051 N N . GLY A 1 261 ? -4.345 -48.188 -0.387 1 95.48 261 GLY A N 1
ATOM 2052 C CA . GLY A 1 261 ? -5.524 -47.838 -1.163 1 95.48 261 GLY A CA 1
ATOM 2053 C C . GLY A 1 261 ? -5.686 -46.342 -1.361 1 95.48 261 GLY A C 1
ATOM 2054 O O . GLY A 1 261 ? -6.068 -45.892 -2.443 1 95.48 261 GLY A O 1
ATOM 2055 N N . GLN A 1 262 ? -5.327 -45.66 -0.297 1 96.39 262 GLN A N 1
ATOM 2056 C CA . GLN A 1 262 ? -5.41 -44.206 -0.384 1 96.39 262 GLN A CA 1
ATOM 2057 C C . GLN A 1 262 ? -4.433 -43.661 -1.422 1 96.39 262 GLN A C 1
ATOM 2059 O O . GLN A 1 262 ? -4.774 -42.758 -2.189 1 96.39 262 GLN A O 1
ATOM 2064 N N . ASN A 1 263 ? -3.254 -44.131 -1.457 1 96.47 263 ASN A N 1
ATOM 2065 C CA . ASN A 1 263 ? -2.264 -43.66 -2.421 1 96.47 263 ASN A CA 1
ATOM 2066 C C . ASN A 1 263 ? -2.637 -44.056 -3.846 1 96.47 263 ASN A C 1
ATOM 2068 O O . ASN A 1 263 ? -2.365 -43.315 -4.792 1 96.47 263 ASN A O 1
ATOM 2072 N N . GLN A 1 264 ? -3.206 -45.252 -3.993 1 95.78 264 GLN A N 1
ATOM 2073 C CA . GLN A 1 264 ? -3.749 -45.61 -5.299 1 95.78 264 GLN A CA 1
ATOM 2074 C C . GLN A 1 264 ? -4.831 -44.625 -5.733 1 95.78 264 GLN A C 1
ATOM 2076 O O . GLN A 1 264 ? -4.882 -44.224 -6.898 1 95.78 264 GLN A O 1
ATOM 2081 N N . TRP A 1 265 ? -5.686 -44.281 -4.819 1 97.52 265 TRP A N 1
ATOM 2082 C CA . TRP A 1 265 ? -6.73 -43.298 -5.089 1 97.52 265 TRP A CA 1
ATOM 2083 C C . TRP A 1 265 ? -6.125 -41.956 -5.486 1 97.52 265 TRP A C 1
ATOM 2085 O O . TRP A 1 265 ? -6.559 -41.336 -6.46 1 97.52 265 TRP A O 1
ATOM 2095 N N . ARG A 1 266 ? -5.184 -41.481 -4.757 1 96.64 266 ARG A N 1
ATOM 2096 C CA . ARG A 1 266 ? -4.52 -40.218 -5.062 1 96.64 266 ARG A CA 1
ATOM 2097 C C . ARG A 1 266 ? -3.958 -40.223 -6.479 1 96.64 266 ARG A C 1
ATOM 2099 O O . ARG A 1 266 ? -4.134 -39.257 -7.226 1 96.64 266 ARG A O 1
ATOM 2106 N N . ARG A 1 267 ? -3.335 -41.319 -6.847 1 95.22 267 ARG A N 1
ATOM 2107 C CA . ARG A 1 267 ? -2.783 -41.437 -8.193 1 95.22 267 ARG A CA 1
ATOM 2108 C C . ARG A 1 267 ? -3.888 -41.397 -9.243 1 95.22 267 ARG A C 1
ATOM 2110 O O . ARG A 1 267 ? -3.726 -40.782 -10.299 1 95.22 267 ARG A O 1
ATOM 2117 N N . PHE A 1 268 ? -4.966 -42.054 -8.941 1 96.22 268 PHE A N 1
ATOM 2118 C CA . PHE A 1 268 ? -6.12 -42.078 -9.832 1 96.22 268 PHE A CA 1
ATOM 2119 C C . PHE A 1 268 ? -6.682 -40.675 -10.029 1 96.22 268 PHE A C 1
ATOM 2121 O O . PHE A 1 268 ? -6.94 -40.257 -11.159 1 96.22 268 PHE A O 1
ATOM 2128 N N . VAL A 1 269 ? -6.857 -39.902 -8.89 1 96.72 269 VAL A N 1
ATOM 2129 C CA . VAL A 1 269 ? -7.389 -38.544 -8.948 1 96.72 269 VAL A CA 1
ATOM 2130 C C . VAL A 1 269 ? -6.463 -37.66 -9.779 1 96.72 269 VAL A C 1
ATOM 2132 O O . VAL A 1 269 ? -6.916 -36.944 -10.675 1 96.72 269 VAL A O 1
ATOM 2135 N N . LEU A 1 270 ? -5.193 -37.747 -9.551 1 94.38 270 LEU A N 1
ATOM 2136 C CA . LEU A 1 270 ? -4.216 -36.897 -10.222 1 94.38 270 LEU A CA 1
ATOM 2137 C C . LEU A 1 270 ? -4.134 -37.231 -11.708 1 94.38 270 LEU A C 1
ATOM 2139 O O . LEU A 1 270 ? -4.073 -36.33 -12.548 1 94.38 270 LEU A O 1
ATOM 2143 N N . SER A 1 271 ? -4.255 -38.521 -12.066 1 91.1 271 SER A N 1
ATOM 2144 C CA . SER A 1 271 ? -3.989 -38.939 -13.439 1 91.1 271 SER A CA 1
ATOM 2145 C C . SER A 1 271 ? -5.261 -38.914 -14.28 1 91.1 271 SER A C 1
ATOM 2147 O O . SER A 1 271 ? -5.211 -38.649 -15.483 1 91.1 271 SER A O 1
ATOM 2149 N N . CYS A 1 272 ? -6.418 -39.106 -13.6 1 93.48 272 CYS A N 1
ATOM 2150 C CA . CYS A 1 272 ? -7.586 -39.368 -14.434 1 93.48 272 CYS A CA 1
ATOM 2151 C C . CYS A 1 272 ? -8.7 -38.37 -14.141 1 93.48 272 CYS A C 1
ATOM 2153 O O . CYS A 1 272 ? -9.507 -38.059 -15.019 1 93.48 272 CYS A O 1
ATOM 2155 N N . LEU A 1 273 ? -8.77 -37.903 -12.96 1 95.1 273 LEU A N 1
ATOM 2156 C CA . LEU A 1 273 ? -9.952 -37.131 -12.594 1 95.1 273 LEU A CA 1
ATOM 2157 C C . LEU A 1 273 ? -9.65 -35.637 -12.601 1 95.1 273 LEU A C 1
ATOM 2159 O O . LEU A 1 273 ? -10.563 -34.815 -12.708 1 95.1 273 LEU A O 1
ATOM 2163 N N . THR A 1 274 ? -8.439 -35.256 -12.44 1 93.72 274 THR A N 1
ATOM 2164 C CA . THR A 1 274 ? -8.046 -33.851 -12.452 1 93.72 274 THR A CA 1
ATOM 2165 C C . THR A 1 274 ? -8.294 -33.232 -13.825 1 93.72 274 THR A C 1
ATOM 2167 O O . THR A 1 274 ? -7.981 -33.84 -14.851 1 93.72 274 THR A O 1
ATOM 2170 N N . PRO A 1 275 ? -8.871 -31.968 -13.752 1 91.9 275 PRO A N 1
ATOM 2171 C CA . PRO A 1 275 ? -9.062 -31.275 -15.028 1 91.9 275 PRO A CA 1
ATOM 2172 C C . PRO A 1 275 ? -7.766 -31.14 -15.826 1 91.9 275 PRO A C 1
ATOM 2174 O O . PRO A 1 275 ? -6.681 -31.085 -15.242 1 91.9 275 PRO A O 1
ATOM 2177 N N . ARG A 1 276 ? -7.972 -31.103 -17.077 1 86.55 276 ARG A N 1
ATOM 2178 C CA . ARG A 1 276 ? -6.801 -31.047 -17.946 1 86.55 276 ARG A CA 1
ATOM 2179 C C . ARG A 1 276 ? -6.742 -29.723 -18.701 1 86.55 276 ARG A C 1
ATOM 2181 O O . ARG A 1 276 ? -7.775 -29.19 -19.111 1 86.55 276 ARG A O 1
ATOM 2188 N N . VAL A 1 277 ? -5.682 -29.19 -18.767 1 81.13 277 VAL A N 1
ATOM 2189 C CA . VAL A 1 277 ? -5.35 -28.043 -19.605 1 81.13 277 VAL A CA 1
ATOM 2190 C C . VAL A 1 277 ? -4.273 -28.434 -20.614 1 81.13 277 VAL A C 1
ATOM 2192 O O . VAL A 1 277 ? -3.223 -28.96 -20.238 1 81.13 277 VAL A O 1
ATOM 2195 N N . ASP A 1 278 ? -4.546 -28.333 -21.854 1 69.45 278 ASP A N 1
ATOM 2196 C CA . ASP A 1 278 ? -3.657 -28.73 -22.94 1 69.45 278 ASP A CA 1
ATOM 2197 C C . ASP A 1 278 ? -3.295 -30.21 -22.841 1 69.45 278 ASP A C 1
ATOM 2199 O O . ASP A 1 278 ? -2.128 -30.581 -22.98 1 69.45 278 ASP A O 1
ATOM 2203 N N . GLY A 1 279 ? -4.254 -30.987 -22.397 1 72.99 279 GLY A N 1
ATOM 2204 C CA . GLY A 1 279 ? -4.108 -32.433 -22.367 1 72.99 279 GLY A CA 1
ATOM 2205 C C . GLY A 1 279 ? -3.429 -32.938 -21.108 1 72.99 279 GLY A C 1
ATOM 2206 O O . GLY A 1 279 ? -3.292 -34.148 -20.913 1 72.99 279 GLY A O 1
ATOM 2207 N N . ARG A 1 280 ? -3.041 -32.087 -20.252 1 79.9 280 ARG A N 1
ATOM 2208 C CA . ARG A 1 280 ? -2.368 -32.486 -19.02 1 79.9 280 ARG A CA 1
ATOM 2209 C C . ARG A 1 280 ? -3.189 -32.093 -17.796 1 79.9 280 ARG A C 1
ATOM 2211 O O . ARG A 1 280 ? -3.897 -31.084 -17.815 1 79.9 280 ARG A O 1
ATOM 2218 N N . PRO A 1 281 ? -3.044 -32.945 -16.793 1 86.22 281 PRO A N 1
ATOM 2219 C CA . PRO A 1 281 ? -3.709 -32.527 -15.557 1 86.22 281 PRO A CA 1
ATOM 2220 C C . PRO A 1 281 ? -3.221 -31.171 -15.053 1 86.22 281 PRO A C 1
ATOM 2222 O O . PRO A 1 281 ? -2.018 -30.898 -15.074 1 86.22 281 PRO A O 1
ATOM 2225 N N . VAL A 1 282 ? -4.097 -30.403 -14.725 1 90.47 282 VAL A N 1
ATOM 2226 C CA . VAL A 1 282 ? -3.777 -29.056 -14.263 1 90.47 282 VAL A CA 1
ATOM 2227 C C . VAL A 1 282 ? -2.949 -29.132 -12.982 1 90.47 282 VAL A C 1
ATOM 2229 O O . VAL A 1 282 ? -3.245 -29.931 -12.09 1 90.47 282 VAL A O 1
ATOM 2232 N N . CYS A 1 283 ? -1.871 -28.51 -12.932 1 89.88 283 CYS A N 1
ATOM 2233 C CA . CYS A 1 283 ? -1.149 -28.188 -11.706 1 89.88 283 CYS A CA 1
ATOM 2234 C C . CYS A 1 283 ? -1.468 -26.772 -11.241 1 89.88 283 CYS A C 1
ATOM 2236 O O . CYS A 1 283 ? -0.987 -25.799 -11.825 1 89.88 283 CYS A O 1
ATOM 2238 N N . TYR A 1 284 ? -2.254 -26.641 -10.253 1 94.06 284 TYR A N 1
ATOM 2239 C CA . TYR A 1 284 ? -2.74 -25.331 -9.833 1 94.06 284 TYR A CA 1
ATOM 2240 C C . TYR A 1 284 ? -1.598 -24.468 -9.31 1 94.06 284 TYR A C 1
ATOM 2242 O O . TYR A 1 284 ? -0.706 -24.96 -8.615 1 94.06 284 TYR A O 1
ATOM 2250 N N . PRO A 1 285 ? -1.61 -23.237 -9.613 1 92.32 285 PRO A N 1
ATOM 2251 C CA . PRO A 1 285 ? -0.464 -22.361 -9.358 1 92.32 285 PRO A CA 1
ATOM 2252 C C . PRO A 1 285 ? -0.407 -21.87 -7.913 1 92.32 285 PRO A C 1
ATOM 2254 O O . PRO A 1 285 ? -1.416 -21.907 -7.204 1 92.32 285 PRO A O 1
ATOM 2257 N N . LEU A 1 286 ? 0.793 -21.527 -7.545 1 91.9 286 LEU A N 1
ATOM 2258 C CA . LEU A 1 286 ? 0.934 -20.724 -6.336 1 91.9 286 LEU A CA 1
ATOM 2259 C C . LEU A 1 286 ? 0.401 -19.312 -6.555 1 91.9 286 LEU A C 1
ATOM 2261 O O . LEU A 1 286 ? 0.624 -18.717 -7.612 1 91.9 286 LEU A O 1
ATOM 2265 N N . THR A 1 287 ? -0.36 -18.8 -5.635 1 93.85 287 THR A N 1
ATOM 2266 C CA . THR A 1 287 ? -1.098 -17.558 -5.838 1 93.85 287 THR A CA 1
ATOM 2267 C C . THR A 1 287 ? -0.777 -16.553 -4.736 1 93.85 287 THR A C 1
ATOM 2269 O O . THR A 1 287 ? -0.198 -16.913 -3.709 1 93.85 287 THR A O 1
ATOM 2272 N N . THR A 1 288 ? -0.995 -15.326 -5.014 1 92.28 288 THR A N 1
ATOM 2273 C CA . THR A 1 288 ? -0.967 -14.274 -4.004 1 92.28 288 THR A CA 1
ATOM 2274 C C . THR A 1 288 ? -2.18 -13.359 -4.143 1 92.28 288 THR A C 1
ATOM 2276 O O . THR A 1 288 ? -2.781 -13.275 -5.216 1 92.28 288 THR A O 1
ATOM 2279 N N . SER A 1 289 ? -2.522 -12.75 -3.044 1 88.9 289 SER A N 1
ATOM 2280 C CA . SER A 1 289 ? -3.552 -11.718 -3.086 1 88.9 289 SER A CA 1
ATOM 2281 C C . SER A 1 289 ? -2.938 -10.322 -3.047 1 88.9 289 SER A C 1
ATOM 2283 O O . SER A 1 289 ? -1.722 -10.177 -2.911 1 88.9 289 SER A O 1
ATOM 2285 N N . PHE A 1 290 ? -3.728 -9.137 -3.385 1 86.09 290 PHE A N 1
ATOM 2286 C CA . PHE A 1 290 ? -3.296 -7.744 -3.373 1 86.09 290 PHE A CA 1
ATOM 2287 C C . PHE A 1 290 ? -3.137 -7.239 -1.944 1 86.09 290 PHE A C 1
ATOM 2289 O O . PHE A 1 290 ? -3.204 -6.033 -1.696 1 86.09 290 PHE A O 1
ATOM 2296 N N . ASN A 1 291 ? -2.908 -7.973 -1.01 1 74.89 291 ASN A N 1
ATOM 2297 C CA . ASN A 1 291 ? -2.774 -7.614 0.397 1 74.89 291 ASN A CA 1
ATOM 2298 C C . ASN A 1 291 ? -4.088 -7.802 1.151 1 74.89 291 ASN A C 1
ATOM 2300 O O . ASN A 1 291 ? -4.908 -6.885 1.217 1 74.89 291 ASN A O 1
ATOM 2304 N N . TYR A 1 292 ? -4.142 -8.828 1.793 1 77.18 292 TYR A N 1
ATOM 2305 C CA . TYR A 1 292 ? -5.366 -9.16 2.515 1 77.18 292 TYR A CA 1
ATOM 2306 C C . TYR A 1 292 ? -5.516 -8.294 3.76 1 77.18 292 TYR A C 1
ATOM 2308 O O . TYR A 1 292 ? -4.569 -8.14 4.534 1 77.18 292 TYR A O 1
ATOM 2316 N N . GLY A 1 293 ? -6.64 -7.73 3.831 1 75.97 293 GLY A N 1
ATOM 2317 C CA . GLY A 1 293 ? -7.011 -7.051 5.062 1 75.97 293 GLY A CA 1
ATOM 2318 C C . GLY A 1 293 ? -6.871 -5.543 4.978 1 75.97 293 GLY A C 1
ATOM 2319 O O . GLY A 1 293 ? -5.759 -5.014 5.033 1 75.97 293 GLY A O 1
ATOM 2320 N N . ASP A 1 294 ? -7.856 -4.804 4.729 1 82.05 294 ASP A N 1
ATOM 2321 C CA . ASP A 1 294 ? -7.922 -3.346 4.772 1 82.05 294 ASP A CA 1
ATOM 2322 C C . ASP A 1 294 ? -8.322 -2.855 6.162 1 82.05 294 ASP A C 1
ATOM 2324 O O . ASP A 1 294 ? -8.857 -3.621 6.966 1 82.05 294 ASP A O 1
ATOM 2328 N N . PRO A 1 295 ? -7.94 -1.641 6.423 1 80.43 295 PRO A N 1
ATOM 2329 C CA . PRO A 1 295 ? -8.306 -1.136 7.748 1 80.43 295 PRO A CA 1
ATOM 2330 C C . PRO A 1 295 ? -9.817 -1.03 7.941 1 80.43 295 PRO A C 1
ATOM 2332 O O . PRO A 1 295 ? -10.553 -0.812 6.975 1 80.43 295 PRO A O 1
ATOM 2335 N N . TYR A 1 296 ? -10.331 -1.221 9.115 1 78.66 296 TYR A N 1
ATOM 2336 C CA . TYR A 1 296 ? -11.742 -1.047 9.439 1 78.66 296 TYR A CA 1
ATOM 2337 C C . TYR A 1 296 ? -12.211 0.362 9.093 1 78.66 296 TYR A C 1
ATOM 2339 O O . TYR A 1 296 ? -11.499 1.338 9.342 1 78.66 296 TYR A O 1
ATOM 2347 N N . PRO A 1 297 ? -13.382 0.488 8.484 1 78.21 297 PRO A N 1
ATOM 2348 C CA . PRO A 1 297 ? -14.436 -0.516 8.322 1 78.21 297 PRO A CA 1
ATOM 2349 C C . PRO A 1 297 ? -14.315 -1.294 7.013 1 78.21 297 PRO A C 1
ATOM 2351 O O . PRO A 1 297 ? -15.186 -2.105 6.69 1 78.21 297 PRO A O 1
ATOM 2354 N N . CYS A 1 298 ? -13.259 -0.96 6.334 1 81.43 298 CYS A N 1
ATOM 2355 C CA . CYS A 1 298 ? -13.025 -1.804 5.168 1 81.43 298 CYS A CA 1
ATOM 2356 C C . CYS A 1 298 ? -12.713 -3.237 5.586 1 81.43 298 CYS A C 1
ATOM 2358 O O . CYS A 1 298 ? -12.344 -3.486 6.735 1 81.43 298 CYS A O 1
ATOM 2360 N N . ASN A 1 299 ? -13.058 -4.086 4.858 1 76.55 299 ASN A N 1
ATOM 2361 C CA . ASN A 1 299 ? -12.679 -5.477 5.083 1 76.55 299 ASN A CA 1
ATOM 2362 C C . ASN A 1 299 ? -12.224 -6.15 3.791 1 76.55 299 ASN A C 1
ATOM 2364 O O . ASN A 1 299 ? -12.519 -5.667 2.697 1 76.55 299 ASN A O 1
ATOM 2368 N N . GLU A 1 300 ? -11.409 -7.237 4.035 1 78.95 300 GLU A N 1
ATOM 2369 C CA . GLU A 1 300 ? -10.9 -8.033 2.922 1 78.95 300 GLU A CA 1
ATOM 2370 C C . GLU A 1 300 ? -10.266 -7.147 1.854 1 78.95 300 GLU A C 1
ATOM 2372 O O . GLU A 1 300 ? -9.298 -6.434 2.126 1 78.95 300 GLU A O 1
ATOM 2377 N N . TYR A 1 301 ? -10.94 -6.912 0.653 1 80.83 301 TYR A N 1
ATOM 2378 C CA . TYR A 1 301 ? -10.387 -6.11 -0.433 1 80.83 301 TYR A CA 1
ATOM 2379 C C . TYR A 1 301 ? -11.317 -4.957 -0.787 1 80.83 301 TYR A C 1
ATOM 2381 O O . TYR A 1 301 ? -11.199 -4.364 -1.862 1 80.83 301 TYR A O 1
ATOM 2389 N N . THR A 1 302 ? -12.214 -4.656 0.107 1 85.42 302 THR A N 1
ATOM 2390 C CA . THR A 1 302 ? -13.316 -3.746 -0.185 1 85.42 302 THR A CA 1
ATOM 2391 C C . THR A 1 302 ? -12.793 -2.345 -0.491 1 85.42 302 THR A C 1
ATOM 2393 O O . THR A 1 302 ? -13.384 -1.618 -1.292 1 85.42 302 THR A O 1
ATOM 2396 N N . CYS A 1 303 ? -11.675 -1.984 0.053 1 85.13 303 CYS A N 1
ATOM 2397 C CA . CYS A 1 303 ? -11.221 -0.618 -0.187 1 85.13 303 CYS A CA 1
ATOM 2398 C C . CYS A 1 303 ? -10.038 -0.598 -1.147 1 85.13 303 CYS A C 1
ATOM 2400 O O . CYS A 1 303 ? -9.399 0.44 -1.33 1 85.13 303 CYS A O 1
ATOM 2402 N N . LEU A 1 304 ? -9.745 -1.762 -1.703 1 91.23 304 LEU A N 1
ATOM 2403 C CA . LEU A 1 304 ? -8.753 -1.805 -2.772 1 91.23 304 LEU A CA 1
ATOM 2404 C C . LEU A 1 304 ? -9.211 -0.981 -3.971 1 91.23 304 LEU A C 1
ATOM 2406 O O . LEU A 1 304 ? -10.378 -1.044 -4.364 1 91.23 304 LEU A O 1
ATOM 2410 N N . ASP A 1 305 ? -8.434 -0.145 -4.515 1 90.24 305 ASP A N 1
ATOM 2411 C CA . ASP A 1 305 ? -8.751 0.586 -5.739 1 90.24 305 ASP A CA 1
ATOM 2412 C C . ASP A 1 305 ? -7.684 0.355 -6.807 1 90.24 305 ASP A C 1
ATOM 2414 O O . ASP A 1 305 ? -6.724 -0.384 -6.584 1 90.24 305 ASP A O 1
ATOM 2418 N N . GLU A 1 306 ? -7.885 0.925 -7.981 1 91.46 306 GLU A N 1
ATOM 2419 C CA . GLU A 1 306 ? -7.042 0.698 -9.152 1 91.46 306 GLU A CA 1
ATOM 2420 C C . GLU A 1 306 ? -5.589 1.064 -8.865 1 91.46 306 GLU A C 1
ATOM 2422 O O . GLU A 1 306 ? -4.684 0.258 -9.094 1 91.46 306 GLU A O 1
ATOM 2427 N N . ASP A 1 307 ? -5.327 2.249 -8.274 1 88.98 307 ASP A N 1
ATOM 2428 C CA . ASP A 1 307 ? -3.982 2.767 -8.043 1 88.98 307 ASP A CA 1
ATOM 2429 C C . ASP A 1 307 ? -3.226 1.901 -7.038 1 88.98 307 ASP A C 1
ATOM 2431 O O . ASP A 1 307 ? -2.051 1.587 -7.241 1 88.98 307 ASP A O 1
ATOM 2435 N N . TYR A 1 308 ? -3.873 1.575 -5.981 1 93.46 308 TYR A N 1
ATOM 2436 C CA . TYR A 1 308 ? -3.22 0.788 -4.941 1 93.46 308 TYR A CA 1
ATOM 2437 C C . TYR A 1 308 ? -2.956 -0.635 -5.419 1 93.46 308 TYR A C 1
ATOM 2439 O O . TYR A 1 308 ? -1.91 -1.215 -5.116 1 93.46 308 TYR A O 1
ATOM 2447 N N . ALA A 1 309 ? -3.907 -1.201 -6.135 1 94.31 309 ALA A N 1
ATOM 2448 C CA . ALA A 1 309 ? -3.7 -2.535 -6.693 1 94.31 309 ALA A CA 1
ATOM 2449 C C . ALA A 1 309 ? -2.482 -2.561 -7.613 1 94.31 309 ALA A C 1
ATOM 2451 O O . ALA A 1 309 ? -1.635 -3.451 -7.506 1 94.31 309 ALA A O 1
ATOM 2452 N N . ILE A 1 310 ? -2.405 -1.618 -8.518 1 93.58 310 ILE A N 1
ATOM 2453 C CA . ILE A 1 310 ? -1.3 -1.545 -9.467 1 93.58 310 ILE A CA 1
ATOM 2454 C C . ILE A 1 310 ? 0.012 -1.328 -8.716 1 93.58 310 ILE A C 1
ATOM 2456 O O . ILE A 1 310 ? 1.025 -1.958 -9.029 1 93.58 310 ILE A O 1
ATOM 2460 N N . ALA A 1 311 ? -0.032 -0.485 -7.686 1 92.64 311 ALA A N 1
ATOM 2461 C CA . ALA A 1 311 ? 1.16 -0.236 -6.881 1 92.64 311 ALA A CA 1
ATOM 2462 C C . ALA A 1 311 ? 1.629 -1.511 -6.186 1 92.64 311 ALA A C 1
ATOM 2464 O O . ALA A 1 311 ? 2.833 -1.754 -6.067 1 92.64 311 ALA A O 1
ATOM 2465 N N . LEU A 1 312 ? 0.741 -2.285 -5.679 1 93.1 312 LEU A N 1
ATOM 2466 C CA . LEU A 1 312 ? 1.097 -3.537 -5.019 1 93.1 312 LEU A CA 1
ATOM 2467 C C . LEU A 1 312 ? 1.719 -4.516 -6.009 1 93.1 312 LEU A C 1
ATOM 2469 O O . LEU A 1 312 ? 2.682 -5.212 -5.679 1 93.1 312 LEU A O 1
ATOM 2473 N N . VAL A 1 313 ? 1.128 -4.576 -7.234 1 94.1 313 VAL A N 1
ATOM 2474 C CA . VAL A 1 313 ? 1.694 -5.434 -8.27 1 94.1 313 VAL A CA 1
ATOM 2475 C C . VAL A 1 313 ? 3.148 -5.042 -8.528 1 94.1 313 VAL A C 1
ATOM 2477 O O . VAL A 1 313 ? 4.024 -5.906 -8.61 1 94.1 313 VAL A O 1
ATOM 2480 N N . GLN A 1 314 ? 3.374 -3.765 -8.554 1 90.47 314 GLN A N 1
ATOM 2481 C CA . GLN A 1 314 ? 4.726 -3.274 -8.801 1 90.47 314 GLN A CA 1
ATOM 2482 C C . GLN A 1 314 ? 5.65 -3.595 -7.63 1 90.47 314 GLN A C 1
ATOM 2484 O O . GLN A 1 314 ? 6.838 -3.859 -7.824 1 90.47 314 GLN A O 1
ATOM 2489 N N . ARG A 1 315 ? 5.133 -3.511 -6.48 1 90.86 315 ARG A N 1
ATOM 2490 C CA . ARG A 1 315 ? 5.936 -3.829 -5.304 1 90.86 315 ARG A CA 1
ATOM 2491 C C . ARG A 1 315 ? 6.328 -5.303 -5.29 1 90.86 315 ARG A C 1
ATOM 2493 O O . ARG A 1 315 ? 7.448 -5.649 -4.91 1 90.86 315 ARG A O 1
ATOM 2500 N N . TYR A 1 316 ? 5.365 -6.162 -5.675 1 92.17 316 TYR A N 1
ATOM 2501 C CA . TYR A 1 316 ? 5.699 -7.577 -5.795 1 92.17 316 TYR A CA 1
ATOM 2502 C C . TYR A 1 316 ? 6.83 -7.788 -6.794 1 92.17 316 TYR A C 1
ATOM 2504 O O . TYR A 1 316 ? 7.709 -8.626 -6.58 1 92.17 316 TYR A O 1
ATOM 2512 N N . LYS A 1 317 ? 6.75 -7.065 -7.877 1 89.06 317 LYS A N 1
ATOM 2513 C CA . LYS A 1 317 ? 7.829 -7.112 -8.859 1 89.06 317 LYS A CA 1
ATOM 2514 C C . LYS A 1 317 ? 9.136 -6.596 -8.264 1 89.06 317 LYS A C 1
ATOM 2516 O O . LYS A 1 317 ? 10.182 -7.235 -8.402 1 89.06 317 LYS A O 1
ATOM 2521 N N . GLN A 1 318 ? 9.058 -5.424 -7.548 1 86.48 318 GLN A N 1
ATOM 2522 C CA . GLN A 1 318 ? 10.215 -4.785 -6.931 1 86.48 318 GLN A CA 1
ATOM 2523 C C . GLN A 1 318 ? 10.941 -5.746 -5.995 1 86.48 318 GLN A C 1
ATOM 2525 O O . GLN A 1 318 ? 12.173 -5.762 -5.946 1 86.48 318 GLN A O 1
ATOM 2530 N N . PHE A 1 319 ? 10.2 -6.57 -5.308 1 88 319 PHE A N 1
ATOM 2531 C CA . PHE A 1 319 ? 10.773 -7.413 -4.265 1 88 319 PHE A CA 1
ATOM 2532 C C . PHE A 1 319 ? 10.985 -8.834 -4.772 1 88 319 PHE A C 1
ATOM 2534 O O . PHE A 1 319 ? 11.372 -9.721 -4.008 1 88 319 PHE A O 1
ATOM 2541 N N . ASN A 1 320 ? 10.73 -9.098 -6.085 1 86.42 320 ASN A N 1
ATOM 2542 C CA . ASN A 1 320 ? 10.875 -10.409 -6.707 1 86.42 320 ASN A CA 1
ATOM 2543 C C . ASN A 1 320 ? 9.996 -11.454 -6.024 1 86.42 320 ASN A C 1
ATOM 2545 O O . ASN A 1 320 ? 10.479 -12.517 -5.631 1 86.42 320 ASN A O 1
ATOM 2549 N N . LEU A 1 321 ? 8.73 -11.069 -5.796 1 90.93 321 LEU A N 1
ATOM 2550 C CA . LEU A 1 321 ? 7.762 -11.941 -5.14 1 90.93 321 LEU A CA 1
ATOM 2551 C C . LEU A 1 321 ? 6.569 -12.211 -6.052 1 90.93 321 LEU A C 1
ATOM 2553 O O . LEU A 1 321 ? 5.529 -12.69 -5.594 1 90.93 321 LEU A O 1
ATOM 2557 N N . ALA A 1 322 ? 6.677 -11.844 -7.326 1 88.67 322 ALA A N 1
ATOM 2558 C CA . ALA A 1 322 ? 5.562 -11.999 -8.257 1 88.67 322 ALA A CA 1
ATOM 2559 C C . ALA A 1 322 ? 5.062 -13.44 -8.28 1 88.67 322 ALA A C 1
ATOM 2561 O O . ALA A 1 322 ? 5.841 -14.371 -8.498 1 88.67 322 ALA A O 1
ATOM 2562 N N . PRO A 1 323 ? 3.755 -13.661 -8.051 1 89.54 323 PRO A N 1
ATOM 2563 C CA . PRO A 1 323 ? 3.176 -15.004 -8.137 1 89.54 323 PRO A CA 1
ATOM 2564 C C . PRO A 1 323 ? 2.863 -15.42 -9.572 1 89.54 323 PRO A C 1
ATOM 2566 O O . PRO A 1 323 ? 3.002 -14.615 -10.497 1 89.54 323 PRO A O 1
ATOM 2569 N N . LYS A 1 324 ? 2.49 -16.646 -9.66 1 89.84 324 LYS A N 1
ATOM 2570 C CA . LYS A 1 324 ? 1.95 -17.044 -10.957 1 89.84 324 LYS A CA 1
ATOM 2571 C C . LYS A 1 324 ? 0.578 -16.42 -11.196 1 89.84 324 LYS A C 1
ATOM 2573 O O . LYS A 1 324 ? 0.22 -16.114 -12.335 1 89.84 324 LYS A O 1
ATOM 2578 N N . VAL A 1 325 ? -0.19 -16.319 -10.123 1 95.57 325 VAL A N 1
ATOM 2579 C CA . VAL A 1 325 ? -1.548 -15.8 -10.248 1 95.57 325 VAL A CA 1
ATOM 2580 C C . VAL A 1 325 ? -1.844 -14.841 -9.097 1 95.57 325 VAL A C 1
ATOM 2582 O O . VAL A 1 325 ? -1.594 -15.163 -7.933 1 95.57 325 VAL A O 1
ATOM 2585 N N . PHE A 1 326 ? -2.331 -13.625 -9.477 1 95.06 326 PHE A N 1
ATOM 2586 C CA . PHE A 1 326 ? -2.907 -12.734 -8.477 1 95.06 326 PHE A CA 1
ATOM 2587 C C . PHE A 1 326 ? -4.383 -13.045 -8.261 1 95.06 326 PHE A C 1
ATOM 2589 O O . PHE A 1 326 ? -5.118 -13.288 -9.221 1 95.06 326 PHE A O 1
ATOM 2596 N N . TRP A 1 327 ? -4.623 -13.056 -7.052 1 92.64 327 TRP A N 1
ATOM 2597 C CA . TRP A 1 327 ? -5.979 -13.351 -6.602 1 92.64 327 TRP A CA 1
ATOM 2598 C C . TRP A 1 327 ? -6.69 -12.082 -6.145 1 92.64 327 TRP A C 1
ATOM 2600 O O . TRP A 1 327 ? -6.312 -11.48 -5.137 1 92.64 327 TRP A O 1
ATOM 2610 N N . LEU A 1 328 ? -7.734 -11.59 -6.965 1 94.01 328 LEU A N 1
ATOM 2611 C CA . LEU A 1 328 ? -8.608 -10.516 -6.504 1 94.01 328 LEU A CA 1
ATOM 2612 C C . LEU A 1 328 ? -9.89 -11.08 -5.902 1 94.01 328 LEU A C 1
ATOM 2614 O O . LEU A 1 328 ? -10.763 -11.56 -6.628 1 94.01 328 LEU A O 1
ATOM 2618 N N . ASP A 1 329 ? -10.009 -11.019 -4.713 1 93.52 329 ASP A N 1
ATOM 2619 C CA . ASP A 1 329 ? -11.12 -11.622 -3.984 1 93.52 329 ASP A CA 1
ATOM 2620 C C . ASP A 1 329 ? -12.297 -10.655 -3.877 1 93.52 329 ASP A C 1
ATOM 2622 O O . ASP A 1 329 ? -12.354 -9.657 -4.599 1 93.52 329 ASP A O 1
ATOM 2626 N N . ALA A 1 330 ? -13.234 -10.938 -3.073 1 92.55 330 ALA A N 1
ATOM 2627 C CA . ALA A 1 330 ? -14.526 -10.264 -2.979 1 92.55 330 ALA A CA 1
ATOM 2628 C C . ALA A 1 330 ? -14.35 -8.779 -2.673 1 92.55 330 ALA A C 1
ATOM 2630 O O . ALA A 1 330 ? -13.458 -8.398 -1.912 1 92.55 330 ALA A O 1
ATOM 2631 N N . GLY A 1 331 ? -15.168 -7.95 -3.348 1 91.92 331 GLY A N 1
ATOM 2632 C CA . GLY A 1 331 ? -15.231 -6.55 -2.956 1 91.92 331 GLY A CA 1
ATOM 2633 C C . GLY A 1 331 ? -14.921 -5.598 -4.095 1 91.92 331 GLY A C 1
ATOM 2634 O O . GLY A 1 331 ? -14.915 -4.379 -3.908 1 91.92 331 GLY A O 1
ATOM 2635 N N . TRP A 1 332 ? -14.718 -6.102 -5.314 1 94.12 332 TRP A N 1
ATOM 2636 C CA . TRP A 1 332 ? -14.322 -5.285 -6.456 1 94.12 332 TRP A CA 1
ATOM 2637 C C . TRP A 1 332 ? -15.541 -4.661 -7.128 1 94.12 332 TRP A C 1
ATOM 2639 O O . TRP A 1 332 ? -15.409 -3.736 -7.933 1 94.12 332 TRP A O 1
ATOM 2649 N N . TYR A 1 333 ? -16.765 -5.085 -6.886 1 95.01 333 TYR A N 1
ATOM 2650 C CA . TYR A 1 333 ? -17.972 -4.797 -7.653 1 95.01 333 TYR A CA 1
ATOM 2651 C C . TYR A 1 333 ? -18.745 -3.636 -7.039 1 95.01 333 TYR A C 1
ATOM 2653 O O . TYR A 1 333 ? -18.457 -3.216 -5.915 1 95.01 333 TYR A O 1
ATOM 2661 N N . ALA A 1 334 ? -19.707 -3.223 -7.747 1 92.96 334 ALA A N 1
ATOM 2662 C CA . ALA A 1 334 ? -20.393 -1.961 -7.483 1 92.96 334 ALA A CA 1
ATOM 2663 C C . ALA A 1 334 ? -20.981 -1.94 -6.075 1 92.96 334 ALA A C 1
ATOM 2665 O O . ALA A 1 334 ? -21.548 -2.935 -5.618 1 92.96 334 ALA A O 1
ATOM 2666 N N . GLU A 1 335 ? -20.711 -0.854 -5.273 1 90.13 335 GLU A N 1
ATOM 2667 C CA . GLU A 1 335 ? -21.307 -0.478 -3.995 1 90.13 335 GLU A CA 1
ATOM 2668 C C . GLU A 1 335 ? -20.654 -1.231 -2.839 1 90.13 335 GLU A C 1
ATOM 2670 O O . GLU A 1 335 ? -20.913 -0.932 -1.672 1 90.13 335 GLU A O 1
ATOM 2675 N N . SER A 1 336 ? -19.779 -2.203 -3.176 1 92.22 336 SER A N 1
ATOM 2676 C CA . SER A 1 336 ? -19.219 -3.052 -2.131 1 92.22 336 SER A CA 1
ATOM 2677 C C . SER A 1 336 ? -18.319 -2.254 -1.193 1 92.22 336 SER A C 1
ATOM 2679 O O . SER A 1 336 ? -17.988 -2.716 -0.099 1 92.22 336 SER A O 1
ATOM 2681 N N . ALA A 1 337 ? -17.889 -1.099 -1.628 1 88.62 337 ALA A N 1
ATOM 2682 C CA . ALA A 1 337 ? -16.949 -0.315 -0.831 1 88.62 337 ALA A CA 1
ATOM 2683 C C . ALA A 1 337 ? -17.634 0.902 -0.216 1 88.62 337 ALA A C 1
ATOM 2685 O O . ALA A 1 337 ? -16.967 1.801 0.303 1 88.62 337 ALA A O 1
ATOM 2686 N N . ARG A 1 338 ? -18.932 1.025 -0.313 1 85.1 338 ARG A N 1
ATOM 2687 C CA . ARG A 1 338 ? -19.666 2.115 0.321 1 85.1 338 ARG A CA 1
ATOM 2688 C C . ARG A 1 338 ? -19.847 1.858 1.813 1 85.1 338 ARG A C 1
ATOM 2690 O O . ARG A 1 338 ? -20.976 1.797 2.306 1 85.1 338 ARG A O 1
ATOM 2697 N N . VAL A 1 339 ? -18.729 1.726 2.507 1 80.83 339 VAL A N 1
ATOM 2698 C CA . VAL A 1 339 ? -18.65 1.263 3.889 1 80.83 339 VAL A CA 1
ATOM 2699 C C . VAL A 1 339 ? -19.414 2.222 4.799 1 80.83 339 VAL A C 1
ATOM 2701 O O . VAL A 1 339 ? -19.915 1.821 5.853 1 80.83 339 VAL A O 1
ATOM 2704 N N . LYS A 1 340 ? -19.399 3.587 4.498 1 70.77 340 LYS A N 1
ATOM 2705 C CA . LYS A 1 340 ? -20.117 4.586 5.285 1 70.77 340 LYS A CA 1
ATOM 2706 C C . LYS A 1 340 ? -21.615 4.299 5.303 1 70.77 340 LYS A C 1
ATOM 2708 O O . LYS A 1 340 ? -22.302 4.614 6.277 1 70.77 340 LYS A O 1
ATOM 2713 N N . GLU A 1 341 ? -22.094 3.611 4.197 1 76.51 341 GLU A N 1
ATOM 2714 C CA . GLU A 1 341 ? -23.508 3.274 4.071 1 76.51 341 GLU A CA 1
ATOM 2715 C C . GLU A 1 341 ? -23.779 1.847 4.54 1 76.51 341 GLU A C 1
ATOM 2717 O O . GLU A 1 341 ? -24.869 1.313 4.323 1 76.51 341 GLU A O 1
ATOM 2722 N N . GLY A 1 342 ? -22.766 1.229 5.102 1 78.39 342 GLY A N 1
ATOM 2723 C CA . GLY A 1 342 ? -22.917 -0.115 5.635 1 78.39 342 GLY A CA 1
ATOM 2724 C C . GLY A 1 342 ? -22.793 -1.195 4.576 1 78.39 342 GLY A C 1
ATOM 2725 O O . GLY A 1 342 ? -23.088 -2.363 4.835 1 78.39 342 GLY A O 1
ATOM 2726 N N . CYS A 1 343 ? -22.371 -0.866 3.377 1 86.13 343 CYS A N 1
ATOM 2727 C CA . CYS A 1 343 ? -22.204 -1.832 2.297 1 86.13 343 CYS A CA 1
ATOM 2728 C C . CYS A 1 343 ? -20.866 -2.553 2.413 1 86.13 343 CYS A C 1
ATOM 2730 O O . CYS A 1 343 ? -19.894 -1.989 2.918 1 86.13 343 CYS A O 1
ATOM 2732 N N . ASN A 1 344 ? -20.871 -3.761 2.091 1 85.65 344 ASN A N 1
ATOM 2733 C CA . ASN A 1 344 ? -19.662 -4.576 2.041 1 85.65 344 ASN A CA 1
ATOM 2734 C C . ASN A 1 344 ? -19.762 -5.661 0.972 1 85.65 344 ASN A C 1
ATOM 2736 O O . ASN A 1 344 ? -20.729 -5.699 0.209 1 85.65 344 ASN A O 1
ATOM 2740 N N . TRP A 1 345 ? -18.795 -6.516 0.952 1 90.3 345 TRP A N 1
ATOM 2741 C CA . TRP A 1 345 ? -18.738 -7.525 -0.101 1 90.3 345 TRP A CA 1
ATOM 2742 C C . TRP A 1 345 ? -19.896 -8.509 0.025 1 90.3 345 TRP A C 1
ATOM 2744 O O . TRP A 1 345 ? -20.361 -9.062 -0.975 1 90.3 345 TRP A O 1
ATOM 2754 N N . TYR A 1 346 ? -20.398 -8.727 1.204 1 88.3 346 TYR A N 1
ATOM 2755 C CA . TYR A 1 346 ? -21.385 -9.757 1.505 1 88.3 346 TYR A CA 1
ATOM 2756 C C . TYR A 1 346 ? -22.789 -9.291 1.137 1 88.3 346 TYR A C 1
ATOM 2758 O O . TYR A 1 346 ? -23.545 -10.023 0.495 1 88.3 346 TYR A O 1
ATOM 2766 N N . ASN A 1 347 ? -23.148 -8.045 1.474 1 88.2 347 ASN A N 1
ATOM 2767 C CA . ASN A 1 347 ? -24.535 -7.611 1.342 1 88.2 347 ASN A CA 1
ATOM 2768 C C . ASN A 1 347 ? -24.767 -6.866 0.03 1 88.2 347 ASN A C 1
ATOM 2770 O O . ASN A 1 347 ? -25.784 -6.19 -0.133 1 88.2 347 ASN A O 1
ATOM 2774 N N . THR A 1 348 ? -23.81 -6.985 -0.863 1 92.31 348 THR A N 1
ATOM 2775 C CA . THR A 1 348 ? -23.984 -6.366 -2.172 1 92.31 348 THR A CA 1
ATOM 2776 C C . THR A 1 348 ? -23.787 -7.39 -3.286 1 92.31 348 THR A C 1
ATOM 2778 O O . THR A 1 348 ? -23.705 -7.029 -4.461 1 92.31 348 THR A O 1
ATOM 2781 N N . VAL A 1 349 ? -23.703 -8.66 -2.912 1 94.15 349 VAL A N 1
ATOM 2782 C CA . VAL A 1 349 ? -23.603 -9.713 -3.918 1 94.15 349 VAL A CA 1
ATOM 2783 C C . VAL A 1 349 ? -24.801 -9.641 -4.862 1 94.15 349 VAL A C 1
ATOM 2785 O O . VAL A 1 349 ? -25.946 -9.531 -4.415 1 94.15 349 VAL A O 1
ATOM 2788 N N . GLY A 1 350 ? -24.59 -9.696 -6.122 1 93.75 350 GLY A N 1
ATOM 2789 C CA . GLY A 1 350 ? -25.605 -9.474 -7.139 1 93.75 350 GLY A CA 1
ATOM 2790 C C . GLY A 1 350 ? -25.358 -8.227 -7.966 1 93.75 350 GLY A C 1
ATOM 2791 O O . GLY A 1 350 ? -25.955 -8.053 -9.031 1 93.75 350 GLY A O 1
ATOM 2792 N N . ASN A 1 351 ? -24.404 -7.417 -7.406 1 91.91 351 ASN A N 1
ATOM 2793 C CA . ASN A 1 351 ? -23.95 -6.251 -8.155 1 91.91 351 ASN A CA 1
ATOM 2794 C C . ASN A 1 351 ? -22.722 -6.572 -9.003 1 91.91 351 ASN A C 1
ATOM 2796 O O . ASN A 1 351 ? -21.641 -6.03 -8.767 1 91.91 351 ASN A O 1
ATOM 2800 N N . TRP A 1 352 ? -22.792 -7.33 -10.071 1 93.48 352 TRP A N 1
ATOM 2801 C CA . TRP A 1 352 ? -21.657 -7.899 -10.791 1 93.48 352 TRP A CA 1
ATOM 2802 C C . TRP A 1 352 ? -21.168 -6.947 -11.877 1 93.48 352 TRP A C 1
ATOM 2804 O O . TRP A 1 352 ? -20.83 -7.378 -12.982 1 93.48 352 TRP A O 1
ATOM 2814 N N . THR A 1 353 ? -21.187 -5.654 -11.592 1 93.78 353 THR A N 1
ATOM 2815 C CA . THR A 1 353 ? -20.504 -4.633 -12.38 1 93.78 353 THR A CA 1
ATOM 2816 C C . THR A 1 353 ? -19.318 -4.059 -11.61 1 93.78 353 THR A C 1
ATOM 2818 O O . THR A 1 353 ? -19.358 -3.961 -10.382 1 93.78 353 THR A O 1
ATOM 2821 N N . VAL A 1 354 ? -18.338 -3.719 -12.292 1 94.9 354 VAL A N 1
ATOM 2822 C CA . VAL A 1 354 ? -17.13 -3.221 -11.641 1 94.9 354 VAL A CA 1
ATOM 2823 C C . VAL A 1 354 ? -17.424 -1.889 -10.956 1 94.9 354 VAL A C 1
ATOM 2825 O O . VAL A 1 354 ? -18.103 -1.029 -11.521 1 94.9 354 VAL A O 1
ATOM 2828 N N . ASP A 1 355 ? -17.055 -1.716 -9.722 1 93.48 355 ASP A N 1
ATOM 2829 C CA . ASP A 1 355 ? -17.15 -0.45 -9.001 1 93.48 355 ASP A CA 1
ATOM 2830 C C . ASP A 1 355 ? -16.292 0.625 -9.663 1 93.48 355 ASP A C 1
ATOM 2832 O O . ASP A 1 355 ? -15.093 0.724 -9.393 1 93.48 355 ASP A O 1
ATOM 2836 N N . ARG A 1 356 ? -16.785 1.463 -10.363 1 86.16 356 ARG A N 1
ATOM 2837 C CA . ARG A 1 356 ? -16.054 2.401 -11.21 1 86.16 356 ARG A CA 1
ATOM 2838 C C . ARG A 1 356 ? -15.481 3.549 -10.386 1 86.16 356 ARG A C 1
ATOM 2840 O O . ARG A 1 356 ? -14.59 4.266 -10.846 1 86.16 356 ARG A O 1
ATOM 2847 N N . ASP A 1 357 ? -15.964 3.788 -9.12 1 84.51 357 ASP A N 1
ATOM 2848 C CA . ASP A 1 357 ? -15.353 4.772 -8.231 1 84.51 357 ASP A CA 1
ATOM 2849 C C . ASP A 1 357 ? -13.932 4.361 -7.851 1 84.51 357 ASP A C 1
ATOM 2851 O O . ASP A 1 357 ? -13.044 5.209 -7.739 1 84.51 357 ASP A O 1
ATOM 2855 N N . ARG A 1 358 ? -13.738 3.153 -7.726 1 90.46 358 ARG A N 1
ATOM 2856 C CA . ARG A 1 358 ? -12.449 2.626 -7.289 1 90.46 358 ARG A CA 1
ATOM 2857 C C . ARG A 1 358 ? -11.631 2.127 -8.475 1 90.46 358 ARG A C 1
ATOM 2859 O O . ARG A 1 358 ? -10.399 2.165 -8.446 1 90.46 358 ARG A O 1
ATOM 2866 N N . PHE A 1 359 ? -12.403 1.622 -9.495 1 92.92 359 PHE A N 1
ATOM 2867 C CA . PHE A 1 359 ? -11.808 1.135 -10.734 1 92.92 359 PHE A CA 1
ATOM 2868 C C . PHE A 1 359 ? -12.402 1.854 -11.939 1 92.92 359 PHE A C 1
ATOM 2870 O O . PHE A 1 359 ? -13.144 1.256 -12.722 1 92.92 359 PHE A O 1
ATOM 2877 N N . PRO A 1 360 ? -12.029 3.049 -12.188 1 84.01 360 PRO A N 1
ATOM 2878 C CA . PRO A 1 360 ? -12.672 3.877 -13.21 1 84.01 360 PRO A CA 1
ATOM 2879 C C . PRO A 1 360 ? -12.563 3.277 -14.61 1 84.01 360 PRO A C 1
ATOM 2881 O O . PRO A 1 360 ? -13.432 3.51 -15.454 1 84.01 360 PRO A O 1
ATOM 2884 N N . ASN A 1 361 ? -11.619 2.45 -14.884 1 83.82 361 ASN A N 1
ATOM 2885 C CA . ASN A 1 361 ? -11.382 1.858 -16.196 1 83.82 361 ASN A CA 1
ATOM 2886 C C . ASN A 1 361 ? -11.633 0.353 -16.186 1 83.82 361 ASN A C 1
ATOM 2888 O O . ASN A 1 361 ? -11.051 -0.383 -16.985 1 83.82 361 ASN A O 1
ATOM 2892 N N . GLY A 1 362 ? -12.515 -0.027 -15.243 1 91.54 362 GLY A N 1
ATOM 2893 C CA . GLY A 1 362 ? -12.698 -1.461 -15.086 1 91.54 362 GLY A CA 1
ATOM 2894 C C . GLY A 1 362 ? -11.521 -2.143 -14.414 1 91.54 362 GLY A C 1
ATOM 2895 O O . GLY A 1 362 ? -10.684 -1.482 -13.796 1 91.54 362 GLY A O 1
ATOM 2896 N N . LEU A 1 363 ? -11.444 -3.436 -14.554 1 96.37 363 LEU A N 1
ATOM 2897 C CA . LEU A 1 363 ? -10.352 -4.176 -13.931 1 96.37 363 LEU A CA 1
ATOM 2898 C C . LEU A 1 363 ? -9.198 -4.367 -14.909 1 96.37 363 LEU A C 1
ATOM 2900 O O . LEU A 1 363 ? -8.159 -4.925 -14.548 1 96.37 363 LEU A O 1
ATOM 2904 N N . LYS A 1 364 ? -9.392 -3.882 -16.13 1 92.13 364 LYS A N 1
ATOM 2905 C CA . LYS A 1 364 ? -8.425 -4.116 -17.199 1 92.13 364 LYS A CA 1
ATOM 2906 C C . LYS A 1 364 ? -7.064 -3.521 -16.849 1 92.13 364 LYS A C 1
ATOM 2908 O O . LYS A 1 364 ? -6.032 -4.169 -17.032 1 92.13 364 LYS A O 1
ATOM 2913 N N . PRO A 1 365 ? -7.034 -2.241 -16.287 1 92.13 365 PRO A N 1
ATOM 2914 C CA . PRO A 1 365 ? -5.717 -1.721 -15.91 1 92.13 365 PRO A CA 1
ATOM 2915 C C . PRO A 1 365 ? -5.003 -2.606 -14.891 1 92.13 365 PRO A C 1
ATOM 2917 O O . PRO A 1 365 ? -3.779 -2.75 -14.945 1 92.13 365 PRO A O 1
ATOM 2920 N N . VAL A 1 366 ? -5.723 -3.163 -14 1 95.9 366 VAL A N 1
ATOM 2921 C CA . VAL A 1 366 ? -5.146 -4.052 -12.997 1 95.9 366 VAL A CA 1
ATOM 2922 C C . VAL A 1 366 ? -4.645 -5.33 -13.666 1 95.9 366 VAL A C 1
ATOM 2924 O O . VAL A 1 366 ? -3.521 -5.77 -13.415 1 95.9 366 VAL A O 1
ATOM 2927 N N . SER A 1 367 ? -5.505 -5.955 -14.534 1 96.72 367 SER A N 1
ATOM 2928 C CA . SER A 1 367 ? -5.089 -7.169 -15.228 1 96.72 367 SER A CA 1
ATOM 2929 C C . SER A 1 367 ? -3.88 -6.908 -16.121 1 96.72 367 SER A C 1
ATOM 2931 O O . SER A 1 367 ? -2.989 -7.753 -16.231 1 96.72 367 SER A O 1
ATOM 2933 N N . ASP A 1 368 ? -3.889 -5.756 -16.753 1 93.19 368 ASP A N 1
ATOM 2934 C CA . ASP A 1 368 ? -2.748 -5.395 -17.59 1 93.19 368 ASP A CA 1
ATOM 2935 C C . ASP A 1 368 ? -1.468 -5.302 -16.763 1 93.19 368 ASP A C 1
ATOM 2937 O O . ASP A 1 368 ? -0.41 -5.764 -17.193 1 93.19 368 ASP A O 1
ATOM 2941 N N . ALA A 1 369 ? -1.605 -4.662 -15.612 1 92.41 369 ALA A N 1
ATOM 2942 C CA . ALA A 1 369 ? -0.449 -4.55 -14.727 1 92.41 369 ALA A CA 1
ATOM 2943 C C . ALA A 1 369 ? 0.033 -5.926 -14.278 1 92.41 369 ALA A C 1
ATOM 2945 O O . ALA A 1 369 ? 1.239 -6.177 -14.213 1 92.41 369 ALA A O 1
ATOM 2946 N N . VAL A 1 370 ? -0.852 -6.798 -13.96 1 95.48 370 VAL A N 1
ATOM 2947 C CA . VAL A 1 370 ? -0.543 -8.159 -13.535 1 95.48 370 VAL A CA 1
ATOM 2948 C C . VAL A 1 370 ? 0.137 -8.915 -14.675 1 95.48 370 VAL A C 1
ATOM 2950 O O . VAL A 1 370 ? 1.17 -9.556 -14.474 1 95.48 370 VAL A O 1
ATOM 2953 N N . HIS A 1 371 ? -0.405 -8.81 -15.882 1 92.03 371 HIS A N 1
ATOM 2954 C CA . HIS A 1 371 ? 0.144 -9.486 -17.052 1 92.03 371 HIS A CA 1
ATOM 2955 C C . HIS A 1 371 ? 1.523 -8.939 -17.407 1 92.03 371 HIS A C 1
ATOM 2957 O O . HIS A 1 371 ? 2.391 -9.683 -17.869 1 92.03 371 HIS A O 1
ATOM 2963 N N . ALA A 1 372 ? 1.645 -7.688 -17.083 1 86.72 372 ALA A N 1
ATOM 2964 C CA . ALA A 1 372 ? 2.898 -7.017 -17.422 1 86.72 372 ALA A CA 1
ATOM 2965 C C . ALA A 1 372 ? 4.065 -7.601 -16.631 1 86.72 372 ALA A C 1
ATOM 2967 O O . ALA A 1 372 ? 5.213 -7.548 -17.077 1 86.72 372 ALA A O 1
ATOM 2968 N N . ILE A 1 373 ? 3.762 -8.207 -15.529 1 89 373 ILE A N 1
ATOM 2969 C CA . ILE A 1 373 ? 4.858 -8.747 -14.731 1 89 373 ILE A CA 1
ATOM 2970 C C . ILE A 1 373 ? 4.903 -10.266 -14.878 1 89 373 ILE A C 1
ATOM 2972 O O . ILE A 1 373 ? 5.589 -10.95 -14.114 1 89 373 ILE A O 1
ATOM 2976 N N . GLY A 1 374 ? 4.123 -10.802 -15.836 1 85.38 374 GLY A N 1
ATOM 2977 C CA . GLY A 1 374 ? 4.172 -12.221 -16.153 1 85.38 374 GLY A CA 1
ATOM 2978 C C . GLY A 1 374 ? 3.23 -13.055 -15.305 1 85.38 374 GLY A C 1
ATOM 2979 O O . GLY A 1 374 ? 3.346 -14.281 -15.263 1 85.38 374 GLY A O 1
ATOM 2980 N N . SER A 1 375 ? 2.337 -12.436 -14.603 1 92.75 375 SER A N 1
ATOM 2981 C CA . SER A 1 375 ? 1.363 -13.134 -13.771 1 92.75 375 SER A CA 1
ATOM 2982 C C . SER A 1 375 ? -0.015 -13.143 -14.424 1 92.75 375 SER A C 1
ATOM 2984 O O . SER A 1 375 ? -0.247 -12.438 -15.408 1 92.75 375 SER A O 1
ATOM 2986 N N . GLU A 1 376 ? -0.827 -13.96 -13.976 1 95.23 376 GLU A N 1
ATOM 2987 C CA . GLU A 1 376 ? -2.219 -14.051 -14.408 1 95.23 376 GLU A CA 1
ATOM 2988 C C . GLU A 1 376 ? -3.169 -13.573 -13.315 1 95.23 376 GLU A C 1
ATOM 2990 O O . GLU A 1 376 ? -2.755 -13.365 -12.172 1 95.23 376 GLU A O 1
ATOM 2995 N N . LEU A 1 377 ? -4.442 -13.296 -13.708 1 97.68 377 LEU A N 1
ATOM 2996 C CA . LEU A 1 377 ? -5.394 -12.741 -12.752 1 97.68 377 LEU A CA 1
ATOM 2997 C C . LEU A 1 377 ? -6.567 -13.692 -12.54 1 97.68 377 LEU A C 1
ATOM 2999 O O . LEU A 1 377 ? -7.146 -14.195 -13.506 1 97.68 377 LEU A O 1
ATOM 3003 N N . MET A 1 378 ? -6.826 -14.009 -11.352 1 97.39 378 MET A N 1
ATOM 3004 C CA . MET A 1 378 ? -8.029 -14.724 -10.935 1 97.39 378 MET A CA 1
ATOM 3005 C C . MET A 1 378 ? -8.973 -13.8 -10.173 1 97.39 378 MET A C 1
ATOM 3007 O O . MET A 1 378 ? -8.538 -13.032 -9.313 1 97.39 378 MET A O 1
ATOM 3011 N N . VAL A 1 379 ? -10.275 -13.83 -10.466 1 97.33 379 VAL A N 1
ATOM 3012 C CA . VAL A 1 379 ? -11.219 -12.908 -9.842 1 97.33 379 VAL A CA 1
ATOM 3013 C C . VAL A 1 379 ? -12.374 -13.691 -9.223 1 97.33 379 VAL A C 1
ATOM 3015 O O . VAL A 1 379 ? -12.869 -14.653 -9.815 1 97.33 379 VAL A O 1
ATOM 3018 N N . TRP A 1 380 ? -12.798 -13.25 -8.106 1 96.75 380 TRP A N 1
ATOM 3019 C CA . TRP A 1 380 ? -13.833 -13.856 -7.275 1 96.75 380 TRP A CA 1
ATOM 3020 C C . TRP A 1 380 ? -15.223 -13.485 -7.781 1 96.75 380 TRP A C 1
ATOM 3022 O O . TRP A 1 380 ? -15.499 -12.315 -8.055 1 96.75 380 TRP A O 1
ATOM 3032 N N . PHE A 1 381 ? -16.118 -14.551 -7.914 1 96.8 381 PHE A N 1
ATOM 3033 C CA . PHE A 1 381 ? -17.54 -14.392 -8.194 1 96.8 381 PHE A CA 1
ATOM 3034 C C . PHE A 1 381 ? -18.376 -15.259 -7.261 1 96.8 381 PHE A C 1
ATOM 3036 O O . PHE A 1 381 ? -17.924 -16.317 -6.816 1 96.8 381 PHE A O 1
ATOM 3043 N N . GLU A 1 382 ? -19.536 -14.823 -6.995 1 96.67 382 GLU A N 1
ATOM 3044 C CA . GLU A 1 382 ? -20.565 -15.624 -6.338 1 96.67 382 GLU A CA 1
ATOM 3045 C C . GLU A 1 382 ? -21.914 -15.468 -7.034 1 96.67 382 GLU A C 1
ATOM 3047 O O . GLU A 1 382 ? -22.859 -14.929 -6.455 1 96.67 382 GLU A O 1
ATOM 3052 N N . PRO A 1 383 ? -22.016 -16.022 -8.235 1 94.79 383 PRO A N 1
ATOM 3053 C CA . PRO A 1 383 ? -23.174 -15.707 -9.076 1 94.79 383 PRO A CA 1
ATOM 3054 C C . PRO A 1 383 ? -24.434 -16.457 -8.649 1 94.79 383 PRO A C 1
ATOM 3056 O O . PRO A 1 383 ? -25.544 -16.068 -9.022 1 94.79 383 PRO A O 1
ATOM 3059 N N . GLU A 1 384 ? -24.265 -17.528 -7.872 1 96.39 384 GLU A N 1
ATOM 3060 C CA . GLU A 1 384 ? -25.408 -18.367 -7.523 1 96.39 384 GLU A CA 1
ATOM 3061 C C . GLU A 1 384 ? -26.237 -17.735 -6.409 1 96.39 384 GLU A C 1
ATOM 3063 O O . GLU A 1 384 ? -27.374 -18.143 -6.166 1 96.39 384 GLU A O 1
ATOM 3068 N N . ARG A 1 385 ? -25.698 -16.771 -5.724 1 94.89 385 ARG A N 1
ATOM 3069 C CA . ARG A 1 385 ? -26.391 -16.085 -4.639 1 94.89 385 ARG A CA 1
ATOM 3070 C C . ARG A 1 385 ? -26.48 -14.586 -4.907 1 94.89 385 ARG A C 1
ATOM 3072 O O . ARG A 1 385 ? -25.531 -13.983 -5.411 1 94.89 385 ARG A O 1
ATOM 3079 N N . ILE A 1 386 ? -27.621 -14.021 -4.667 1 92.87 386 ILE A N 1
ATOM 3080 C CA . ILE A 1 386 ? -27.724 -12.566 -4.656 1 92.87 386 ILE A CA 1
ATOM 3081 C C . ILE A 1 386 ? -28.311 -12.099 -3.326 1 92.87 386 ILE A C 1
ATOM 3083 O O . ILE A 1 386 ? -29.098 -12.815 -2.703 1 92.87 386 ILE A O 1
ATOM 3087 N N . PHE A 1 387 ? -27.873 -11.044 -2.87 1 91.09 387 PHE A N 1
ATOM 3088 C CA . PHE A 1 387 ? -28.48 -10.387 -1.719 1 91.09 387 PHE A CA 1
ATOM 3089 C C . PHE A 1 387 ? -29.718 -9.601 -2.134 1 91.09 387 PHE A C 1
ATOM 3091 O O . PHE A 1 387 ? -29.722 -8.945 -3.178 1 91.09 387 PHE A O 1
ATOM 3098 N N . LYS A 1 388 ? -30.761 -9.685 -1.361 1 87.96 388 LYS A N 1
ATOM 3099 C CA . LYS A 1 388 ? -31.998 -8.977 -1.675 1 87.96 388 LYS A CA 1
ATOM 3100 C C . LYS A 1 388 ? -31.759 -7.473 -1.785 1 87.96 388 LYS A C 1
ATOM 3102 O O . LYS A 1 388 ? -31.067 -6.887 -0.95 1 87.96 388 LYS A O 1
ATOM 3107 N N . GLY A 1 389 ? -32.175 -6.869 -2.856 1 86.82 389 GLY A N 1
ATOM 3108 C CA . GLY A 1 389 ? -31.989 -5.442 -3.063 1 86.82 389 GLY A CA 1
ATOM 3109 C C . GLY A 1 389 ? -30.812 -5.118 -3.964 1 86.82 389 GLY A C 1
ATOM 3110 O O . GLY A 1 389 ? -30.653 -3.976 -4.399 1 86.82 389 GLY A O 1
ATOM 3111 N N . SER A 1 390 ? -29.967 -6.161 -4.289 1 90.91 390 SER A N 1
ATOM 3112 C CA . SER A 1 390 ? -28.842 -5.962 -5.196 1 90.91 390 SER A CA 1
ATOM 3113 C C . SER A 1 390 ? -29.32 -5.66 -6.612 1 90.91 390 SER A C 1
ATOM 3115 O O . SER A 1 390 ? -30.519 -5.706 -6.891 1 90.91 390 SER A O 1
ATOM 3117 N N . GLN A 1 391 ? -28.456 -5.31 -7.494 1 89.1 391 GLN A N 1
ATOM 3118 C CA . GLN A 1 391 ? -28.752 -4.958 -8.879 1 89.1 391 GLN A CA 1
ATOM 3119 C C . GLN A 1 391 ? -29.481 -6.093 -9.592 1 89.1 391 GLN A C 1
ATOM 3121 O O . GLN A 1 391 ? -30.526 -5.875 -10.209 1 89.1 391 GLN A O 1
ATOM 3126 N N . TRP A 1 392 ? -28.99 -7.361 -9.528 1 92.52 392 TRP A N 1
ATOM 3127 C CA . TRP A 1 392 ? -29.586 -8.496 -10.226 1 92.52 392 TRP A CA 1
ATOM 3128 C C . TRP A 1 392 ? -30.941 -8.853 -9.625 1 92.52 392 TRP A C 1
ATOM 3130 O O . TRP A 1 392 ? -31.808 -9.398 -10.314 1 92.52 392 TRP A O 1
ATOM 3140 N N . SER A 1 393 ? -31.099 -8.616 -8.356 1 87.47 393 SER A N 1
ATOM 3141 C CA . SER A 1 393 ? -32.395 -8.854 -7.729 1 87.47 393 SER A CA 1
ATOM 3142 C C . SER A 1 393 ? -33.487 -8.01 -8.378 1 87.47 393 SER A C 1
ATOM 3144 O O . SER A 1 393 ? -34.636 -8.444 -8.482 1 87.47 393 SER A O 1
ATOM 3146 N N . LYS A 1 394 ? -33.138 -6.88 -8.839 1 84.02 394 LYS A N 1
ATOM 3147 C CA . LYS A 1 394 ? -34.08 -5.938 -9.436 1 84.02 394 LYS A CA 1
ATOM 3148 C C . LYS A 1 394 ? -34.201 -6.161 -10.941 1 84.02 394 LYS A C 1
ATOM 3150 O O . LYS A 1 394 ? -35.303 -6.124 -11.493 1 84.02 394 LYS A O 1
ATOM 3155 N N . GLU A 1 395 ? -33.114 -6.457 -11.556 1 85.19 395 GLU A N 1
ATOM 3156 C CA . GLU A 1 395 ? -33.064 -6.515 -13.014 1 85.19 395 GLU A CA 1
ATOM 3157 C C . GLU A 1 395 ? -33.494 -7.886 -13.528 1 85.19 395 GLU A C 1
ATOM 3159 O O . GLU A 1 395 ? -33.949 -8.014 -14.666 1 85.19 395 GLU A O 1
ATOM 3164 N N . LEU A 1 396 ? -33.287 -8.924 -12.728 1 88.23 396 LEU A N 1
ATOM 3165 C CA . LEU A 1 396 ? -33.596 -10.29 -13.134 1 88.23 396 LEU A CA 1
ATOM 3166 C C . LEU A 1 396 ? -34.575 -10.938 -12.16 1 88.23 396 LEU A C 1
ATOM 3168 O O . LEU A 1 396 ? -34.303 -12.017 -11.627 1 88.23 396 LEU A O 1
ATOM 3172 N N . PRO A 1 397 ? -35.733 -10.468 -11.985 1 82.47 397 PRO A N 1
ATOM 3173 C CA . PRO A 1 397 ? -36.637 -10.926 -10.928 1 82.47 397 PRO A CA 1
ATOM 3174 C C . PRO A 1 397 ? -37.115 -12.361 -11.14 1 82.47 397 PRO A C 1
ATOM 3176 O O . PRO A 1 397 ? -37.485 -13.041 -10.18 1 82.47 397 PRO A O 1
ATOM 3179 N N . LYS A 1 398 ? -37.085 -12.924 -12.338 1 84.32 398 LYS A N 1
ATOM 3180 C CA . LYS A 1 398 ? -37.621 -14.254 -12.611 1 84.32 398 LYS A CA 1
ATOM 3181 C C . LYS A 1 398 ? -36.513 -15.303 -12.617 1 84.32 398 LYS A C 1
ATOM 3183 O O . LYS A 1 398 ? -36.777 -16.492 -12.807 1 84.32 398 LYS A O 1
ATOM 3188 N N . ALA A 1 399 ? -35.395 -14.925 -12.374 1 89.37 399 ALA A N 1
ATOM 3189 C CA . ALA A 1 399 ? -34.248 -15.813 -12.543 1 89.37 399 ALA A CA 1
ATOM 3190 C C . ALA A 1 399 ? -33.894 -16.508 -11.231 1 89.37 399 ALA A C 1
ATOM 3192 O O . ALA A 1 399 ? -32.864 -17.178 -11.134 1 89.37 399 ALA A O 1
ATOM 3193 N N . TRP A 1 400 ? -34.804 -16.428 -10.252 1 91.08 400 TRP A N 1
ATOM 3194 C CA . TRP A 1 400 ? -34.378 -16.848 -8.922 1 91.08 400 TRP A CA 1
ATOM 3195 C C . TRP A 1 400 ? -35.349 -17.867 -8.335 1 91.08 400 TRP A C 1
ATOM 3197 O O . TRP A 1 400 ? -36.554 -17.805 -8.592 1 91.08 400 TRP A O 1
ATOM 3207 N N . LEU A 1 401 ? -34.744 -18.826 -7.599 1 92.78 401 LEU A N 1
ATOM 3208 C CA . LEU A 1 401 ? -35.515 -19.692 -6.714 1 92.78 401 LEU A CA 1
ATOM 3209 C C . LEU A 1 401 ? -35.761 -19.016 -5.369 1 92.78 401 LEU A C 1
ATOM 3211 O O . LEU A 1 401 ? -34.814 -18.602 -4.696 1 92.78 401 LEU A O 1
ATOM 3215 N N . ILE A 1 402 ? -37.145 -18.748 -5.178 1 84.02 402 ILE A N 1
ATOM 3216 C CA . ILE A 1 402 ? -37.538 -18.015 -3.979 1 84.02 402 ILE A CA 1
ATOM 3217 C C . ILE A 1 402 ? -38.026 -18.993 -2.913 1 84.02 402 ILE A C 1
ATOM 3219 O O . ILE A 1 402 ? -38.629 -20.02 -3.233 1 84.02 402 ILE A O 1
ATOM 3223 N N . ASP A 1 403 ? -37.771 -19.145 -1.739 1 69.86 403 ASP A N 1
ATOM 3224 C CA . ASP A 1 403 ? -38.485 -19.893 -0.708 1 69.86 403 ASP A CA 1
ATOM 3225 C C . ASP A 1 403 ? -37.698 -19.913 0.6 1 69.86 403 ASP A C 1
ATOM 3227 O O . ASP A 1 403 ? -38.102 -20.567 1.564 1 69.86 403 ASP A O 1
ATOM 3231 N N . GLY A 1 404 ? -36.447 -19.324 0.674 1 60.23 404 GLY A N 1
ATOM 3232 C CA . GLY A 1 404 ? -35.76 -19.583 1.929 1 60.23 404 GLY A CA 1
ATOM 3233 C C . GLY A 1 404 ? -36.407 -18.895 3.116 1 60.23 404 GLY A C 1
ATOM 3234 O O . GLY A 1 404 ? -35.816 -18.823 4.196 1 60.23 404 GLY A O 1
ATOM 3235 N N . GLY A 1 405 ? -37.698 -18.705 3.15 1 58.91 405 GLY A N 1
ATOM 3236 C CA . GLY A 1 405 ? -38.48 -18.04 4.18 1 58.91 405 GLY A CA 1
ATOM 3237 C C . GLY A 1 405 ? -38.262 -16.539 4.22 1 58.91 405 GLY A C 1
ATOM 3238 O O . GLY A 1 405 ? -37.349 -16.022 3.574 1 58.91 405 GLY A O 1
ATOM 3239 N N . PRO A 1 406 ? -39.259 -15.68 4.653 1 57.43 406 PRO A N 1
ATOM 3240 C CA . PRO A 1 406 ? -39.183 -14.218 4.718 1 57.43 406 PRO A CA 1
ATOM 3241 C C . PRO A 1 406 ? -37.896 -13.723 5.373 1 57.43 406 PRO A C 1
ATOM 3243 O O . PRO A 1 406 ? -37.47 -12.591 5.129 1 57.43 406 PRO A O 1
ATOM 3246 N N . GLN A 1 407 ? -37.26 -14.556 6.155 1 63.17 407 GLN A N 1
ATOM 3247 C CA . GLN A 1 407 ? -36.088 -14.149 6.924 1 63.17 407 GLN A CA 1
ATOM 3248 C C . GLN A 1 407 ? -34.806 -14.356 6.123 1 63.17 407 GLN A C 1
ATOM 3250 O O . GLN A 1 407 ? -33.719 -13.994 6.578 1 63.17 407 GLN A O 1
ATOM 3255 N N . THR A 1 408 ? -35.02 -14.798 4.861 1 78.05 408 THR A N 1
ATOM 3256 C CA . THR A 1 408 ? -33.807 -15.047 4.09 1 78.05 408 THR A CA 1
ATOM 3257 C C . THR A 1 408 ? -33.33 -13.77 3.405 1 78.05 408 THR A C 1
ATOM 3259 O O . THR A 1 408 ? -34.14 -12.987 2.904 1 78.05 408 THR A O 1
ATOM 3262 N N . GLU A 1 409 ? -32.126 -13.442 3.518 1 83.96 409 GLU A N 1
ATOM 3263 C CA . GLU A 1 409 ? -31.522 -12.223 2.988 1 83.96 409 GLU A CA 1
ATOM 3264 C C . GLU A 1 409 ? -31.085 -12.41 1.538 1 83.96 409 GLU A C 1
ATOM 3266 O O . GLU A 1 409 ? -30.797 -11.435 0.84 1 83.96 409 GLU A O 1
ATOM 3271 N N . SER A 1 410 ? -31.213 -13.704 0.953 1 90.28 410 SER A N 1
ATOM 3272 C CA . SER A 1 410 ? -30.626 -14.015 -0.347 1 90.28 410 SER A CA 1
ATOM 3273 C C . SER A 1 410 ? -31.581 -14.839 -1.203 1 90.28 410 SER A C 1
ATOM 3275 O O . SER A 1 410 ? -32.559 -15.391 -0.694 1 90.28 410 SER A O 1
ATOM 3277 N N . TYR A 1 411 ? -31.484 -14.761 -2.457 1 92.55 411 TYR A N 1
ATOM 3278 C CA . TYR A 1 411 ? -32.118 -15.665 -3.409 1 92.55 411 TYR A CA 1
ATOM 3279 C C . TYR A 1 411 ? -31.083 -16.551 -4.093 1 92.55 411 TYR A C 1
ATOM 3281 O O . TYR A 1 411 ? -29.888 -16.25 -4.071 1 92.55 411 TYR A O 1
ATOM 3289 N N . LEU A 1 412 ? -31.585 -17.702 -4.564 1 95.31 412 LEU A N 1
ATOM 3290 C CA . LEU A 1 412 ? -30.733 -18.648 -5.276 1 95.31 412 LEU A CA 1
ATOM 3291 C C . LEU A 1 412 ? -30.965 -18.562 -6.781 1 95.31 412 LEU A C 1
ATOM 3293 O O . LEU A 1 412 ? -32.108 -18.608 -7.241 1 95.31 412 LEU A O 1
ATOM 3297 N N . PHE A 1 413 ? -29.924 -18.416 -7.511 1 95.14 413 PHE A N 1
ATOM 3298 C CA . PHE A 1 413 ? -30.037 -18.354 -8.963 1 95.14 413 PHE A CA 1
ATOM 3299 C C . PHE A 1 413 ? -30.669 -19.628 -9.512 1 95.14 413 PHE A C 1
ATOM 3301 O O . PHE A 1 413 ? -30.324 -20.732 -9.085 1 95.14 413 PHE A O 1
ATOM 3308 N N . ASN A 1 414 ? -31.56 -19.577 -10.413 1 95.78 414 ASN A N 1
ATOM 3309 C CA . ASN A 1 414 ? -32.27 -20.732 -10.953 1 95.78 414 ASN A CA 1
ATOM 3310 C C . ASN A 1 414 ? -31.465 -21.42 -12.053 1 95.78 414 ASN A C 1
ATOM 3312 O O . ASN A 1 414 ? -31.748 -21.241 -13.239 1 95.78 414 ASN A O 1
ATOM 3316 N N . LEU A 1 415 ? -30.668 -22.326 -11.727 1 97.24 415 LEU A N 1
ATOM 3317 C CA . LEU A 1 415 ? -29.844 -23.058 -12.681 1 97.24 415 LEU A CA 1
ATOM 3318 C C . LEU A 1 415 ? -30.625 -24.213 -13.3 1 97.24 415 LEU A C 1
ATOM 3320 O O . LEU A 1 415 ? -30.095 -24.949 -14.136 1 97.24 415 LEU A O 1
ATOM 3324 N N . CYS A 1 416 ? -31.877 -24.379 -12.952 1 96.08 416 CYS A N 1
ATOM 3325 C CA . CYS A 1 416 ? -32.738 -25.379 -13.574 1 96.08 416 CYS A CA 1
ATOM 3326 C C . CYS A 1 416 ? -33.123 -24.963 -14.989 1 96.08 416 CYS A C 1
ATOM 3328 O O . CYS A 1 416 ? -33.492 -25.806 -15.809 1 96.08 416 CYS A O 1
ATOM 3330 N N . ASP A 1 417 ? -33.061 -23.685 -15.145 1 94.25 417 ASP A N 1
ATOM 3331 C CA . ASP A 1 417 ? -33.437 -23.101 -16.428 1 94.25 417 ASP A CA 1
ATOM 3332 C C . ASP A 1 417 ? -32.238 -23.032 -17.372 1 94.25 417 ASP A C 1
ATOM 3334 O O . ASP A 1 417 ? -31.301 -22.266 -17.138 1 94.25 417 ASP A O 1
ATOM 3338 N N . THR A 1 418 ? -32.264 -23.757 -18.462 1 93.43 418 THR A N 1
ATOM 3339 C CA . THR A 1 418 ? -31.149 -23.836 -19.4 1 93.43 418 THR A CA 1
ATOM 3340 C C . THR A 1 418 ? -30.871 -22.472 -20.026 1 93.43 418 THR A C 1
ATOM 3342 O O . THR A 1 418 ? -29.724 -22.151 -20.343 1 93.43 418 THR A O 1
ATOM 3345 N N . ALA A 1 419 ? -31.878 -21.712 -20.172 1 93.11 419 ALA A N 1
ATOM 3346 C CA . ALA A 1 419 ? -31.704 -20.366 -20.712 1 93.11 419 ALA A CA 1
ATOM 3347 C C . ALA A 1 419 ? -30.978 -19.466 -19.717 1 93.11 419 ALA A C 1
ATOM 3349 O O . ALA A 1 419 ? -30.15 -18.639 -20.108 1 93.11 419 ALA A O 1
ATOM 3350 N N . ALA A 1 420 ? -31.363 -19.613 -18.454 1 93.71 420 ALA A N 1
ATOM 3351 C CA . ALA A 1 420 ? -30.68 -18.856 -17.409 1 93.71 420 ALA A CA 1
ATOM 3352 C C . ALA A 1 420 ? -29.207 -19.244 -17.324 1 93.71 420 ALA A C 1
ATOM 3354 O O . ALA A 1 420 ? -28.34 -18.383 -17.156 1 93.71 420 ALA A O 1
ATOM 3355 N N . VAL A 1 421 ? -28.91 -20.533 -17.444 1 95.95 421 VAL A N 1
ATOM 3356 C CA . VAL A 1 421 ? -27.54 -21.034 -17.419 1 95.95 421 VAL A CA 1
ATOM 3357 C C . VAL A 1 421 ? -26.753 -20.447 -18.589 1 95.95 421 VAL A C 1
ATOM 3359 O O . VAL A 1 421 ? -25.617 -20 -18.419 1 95.95 421 VAL A O 1
ATOM 3362 N N . ALA A 1 422 ? -27.345 -20.481 -19.744 1 95.02 422 ALA A N 1
ATOM 3363 C CA . ALA A 1 422 ? -26.69 -19.935 -20.93 1 95.02 422 ALA A CA 1
ATOM 3364 C C . ALA A 1 422 ? -26.415 -18.443 -20.766 1 95.02 422 ALA A C 1
ATOM 3366 O O . ALA A 1 422 ? -25.341 -17.959 -21.134 1 95.02 422 ALA A O 1
ATOM 3367 N N . TRP A 1 423 ? -27.383 -17.772 -20.244 1 95.18 423 TRP A N 1
ATOM 3368 C CA . TRP A 1 423 ? -27.23 -16.337 -20.026 1 95.18 423 TRP A CA 1
ATOM 3369 C C . TRP A 1 423 ? -26.097 -16.052 -19.047 1 95.18 423 TRP A C 1
ATOM 3371 O O . TRP A 1 423 ? -25.249 -15.194 -19.302 1 95.18 423 TRP A O 1
ATOM 3381 N N . LEU A 1 424 ? -26.142 -16.725 -17.941 1 96.24 424 LEU A N 1
ATOM 3382 C CA . LEU A 1 424 ? -25.117 -16.545 -16.919 1 96.24 424 LEU A CA 1
ATOM 3383 C C . LEU A 1 424 ? -23.732 -16.848 -17.48 1 96.24 424 LEU A C 1
ATOM 3385 O O . LEU A 1 424 ? -22.777 -16.113 -17.217 1 96.24 424 LEU A O 1
ATOM 3389 N N . SER A 1 425 ? -23.617 -17.932 -18.231 1 96.8 425 SER A N 1
ATOM 3390 C CA . SER A 1 425 ? -22.349 -18.315 -18.844 1 96.8 425 SER A CA 1
ATOM 3391 C C . SER A 1 425 ? -21.833 -17.222 -19.774 1 96.8 425 SER A C 1
ATOM 3393 O O . SER A 1 425 ? -20.654 -16.863 -19.724 1 96.8 425 SER A O 1
ATOM 3395 N N . ARG A 1 426 ? -22.677 -16.702 -20.599 1 95 426 ARG A N 1
ATOM 3396 C CA . ARG A 1 426 ? -22.294 -15.64 -21.524 1 95 426 ARG A CA 1
ATOM 3397 C C . ARG A 1 426 ? -21.853 -14.39 -20.771 1 95 426 ARG A C 1
ATOM 3399 O O . ARG A 1 426 ? -20.899 -13.721 -21.173 1 95 426 ARG A O 1
ATOM 3406 N N . TYR A 1 427 ? -22.603 -14.09 -19.792 1 95.75 427 TYR A N 1
ATOM 3407 C CA . TYR A 1 427 ? -22.292 -12.896 -19.013 1 95.75 427 TYR A CA 1
ATOM 3408 C C . TYR A 1 427 ? -20.904 -12.995 -18.393 1 95.75 427 TYR A C 1
ATOM 3410 O O . TYR A 1 427 ? -20.093 -12.074 -18.52 1 95.75 427 TYR A O 1
ATOM 3418 N N . ILE A 1 428 ? -20.614 -14.076 -17.674 1 97.29 428 ILE A N 1
ATOM 3419 C CA . ILE A 1 428 ? -19.346 -14.254 -16.975 1 97.29 428 ILE A CA 1
ATOM 3420 C C . ILE A 1 428 ? -18.204 -14.323 -17.986 1 97.29 428 ILE A C 1
ATOM 3422 O O . ILE A 1 428 ? -17.151 -13.713 -17.785 1 97.29 428 ILE A O 1
ATOM 3426 N N . ASN A 1 429 ? -18.402 -15.113 -19.033 1 96.6 429 ASN A N 1
ATOM 3427 C CA . ASN A 1 429 ? -17.37 -15.22 -20.059 1 96.6 429 ASN A CA 1
ATOM 3428 C C . ASN A 1 429 ? -17.03 -13.858 -20.657 1 96.6 429 ASN A C 1
ATOM 3430 O O . ASN A 1 429 ? -15.855 -13.516 -20.804 1 96.6 429 ASN A O 1
ATOM 3434 N N . ARG A 1 430 ? -18.014 -13.089 -20.964 1 95.53 430 ARG A N 1
ATOM 3435 C CA . ARG A 1 430 ? -17.803 -11.756 -21.518 1 95.53 430 ARG A CA 1
ATOM 3436 C C . ARG A 1 430 ? -17.083 -10.856 -20.519 1 95.53 430 ARG A C 1
ATOM 3438 O O . ARG A 1 430 ? -16.193 -10.09 -20.895 1 95.53 430 ARG A O 1
ATOM 3445 N N . PHE A 1 431 ? -17.545 -10.873 -19.347 1 96.66 431 PHE A N 1
ATOM 3446 C CA . PHE A 1 431 ? -16.916 -10.084 -18.295 1 96.66 431 PHE A CA 1
ATOM 3447 C C . PHE A 1 431 ? -15.43 -10.407 -18.19 1 96.66 431 PHE A C 1
ATOM 3449 O O . PHE A 1 431 ? -14.596 -9.501 -18.123 1 96.66 431 PHE A O 1
ATOM 3456 N N . MET A 1 432 ? -15.113 -11.71 -18.108 1 97.36 432 MET A N 1
ATOM 3457 C CA . MET A 1 432 ? -13.722 -12.143 -18.001 1 97.36 432 MET A CA 1
ATOM 3458 C C . MET A 1 432 ? -12.917 -11.693 -19.215 1 97.36 432 MET A C 1
ATOM 3460 O O . MET A 1 432 ? -11.801 -11.19 -19.073 1 97.36 432 MET A O 1
ATOM 3464 N N . ASP A 1 433 ? -13.503 -11.812 -20.349 1 95.05 433 ASP A N 1
ATOM 3465 C CA . ASP A 1 433 ? -12.821 -11.403 -21.573 1 95.05 433 ASP A CA 1
ATOM 3466 C C . ASP A 1 433 ? -12.554 -9.899 -21.578 1 95.05 433 ASP A C 1
ATOM 3468 O O . ASP A 1 433 ? -11.438 -9.462 -21.865 1 95.05 433 ASP A O 1
ATOM 3472 N N . GLU A 1 434 ? -13.521 -9.123 -21.152 1 93.39 434 GLU A N 1
ATOM 3473 C CA . GLU A 1 434 ? -13.452 -7.666 -21.2 1 93.39 434 GLU A CA 1
ATOM 3474 C C . GLU A 1 434 ? -12.456 -7.127 -20.177 1 93.39 434 GLU A C 1
ATOM 3476 O O . GLU A 1 434 ? -11.865 -6.064 -20.379 1 93.39 434 GLU A O 1
ATOM 3481 N N . ASN A 1 435 ? -12.272 -7.879 -19.148 1 96.36 435 ASN A N 1
ATOM 3482 C CA . ASN A 1 435 ? -11.434 -7.373 -18.066 1 96.36 435 ASN A CA 1
ATOM 3483 C C . ASN A 1 435 ? -10.099 -8.109 -18.001 1 96.36 435 ASN A C 1
ATOM 3485 O O . ASN A 1 435 ? -9.302 -7.878 -17.089 1 96.36 435 ASN A O 1
ATOM 3489 N N . GLY A 1 436 ? -9.847 -8.974 -18.948 1 95.49 436 GLY A N 1
ATOM 3490 C CA . GLY A 1 436 ? -8.578 -9.68 -19.02 1 95.49 436 GLY A CA 1
ATOM 3491 C C . GLY A 1 436 ? -8.368 -10.65 -17.873 1 95.49 436 GLY A C 1
ATOM 3492 O O . GLY A 1 436 ? -7.269 -10.741 -17.323 1 95.49 436 GLY A O 1
ATOM 3493 N N . ILE A 1 437 ? -9.39 -11.343 -17.442 1 97.38 437 ILE A N 1
ATOM 3494 C CA . ILE A 1 437 ? -9.334 -12.3 -16.342 1 97.38 437 ILE A CA 1
ATOM 3495 C C . ILE A 1 437 ? -9 -13.688 -16.882 1 97.38 437 ILE A C 1
ATOM 3497 O O . ILE A 1 437 ? -9.624 -14.156 -17.837 1 97.38 437 ILE A O 1
ATOM 3501 N N . ASP A 1 438 ? -8.043 -14.356 -16.299 1 96.79 438 ASP A N 1
ATOM 3502 C CA . ASP A 1 438 ? -7.547 -15.633 -16.803 1 96.79 438 ASP A CA 1
ATOM 3503 C C . ASP A 1 438 ? -8.27 -16.803 -16.139 1 96.79 438 ASP A C 1
ATOM 3505 O O . ASP A 1 438 ? -8.52 -17.828 -16.778 1 96.79 438 ASP A O 1
ATOM 3509 N N . HIS A 1 439 ? -8.566 -16.666 -14.886 1 97.34 439 HIS A N 1
ATOM 3510 C CA . HIS A 1 439 ? -9.11 -17.777 -14.115 1 97.34 439 HIS A CA 1
ATOM 3511 C C . HIS A 1 439 ? -10.346 -17.35 -13.33 1 97.34 439 HIS A C 1
ATOM 3513 O O . HIS A 1 439 ? -10.522 -16.165 -13.038 1 97.34 439 HIS A O 1
ATOM 3519 N N . TYR A 1 440 ? -11.172 -18.302 -13.044 1 97.73 440 TYR A N 1
ATOM 3520 C CA . TYR A 1 440 ? -12.469 -18.074 -12.418 1 97.73 440 TYR A CA 1
ATOM 3521 C C . TYR A 1 440 ? -12.495 -18.631 -10.999 1 97.73 440 TYR A C 1
ATOM 3523 O O . TYR A 1 440 ? -12.261 -19.823 -10.789 1 97.73 440 TYR A O 1
ATOM 3531 N N . ARG A 1 441 ? -12.718 -17.782 -9.989 1 96.9 441 ARG A N 1
ATOM 3532 C CA . ARG A 1 441 ? -12.961 -18.224 -8.62 1 96.9 441 ARG A CA 1
ATOM 3533 C C . ARG A 1 441 ? -14.44 -18.117 -8.264 1 96.9 441 ARG A C 1
ATOM 3535 O O . ARG A 1 441 ? -15.02 -17.03 -8.317 1 96.9 441 ARG A O 1
ATOM 3542 N N . GLN A 1 442 ? -15.027 -19.231 -7.983 1 97.17 442 GLN A N 1
ATOM 3543 C CA . GLN A 1 442 ? -16.438 -19.234 -7.612 1 97.17 442 GLN A CA 1
ATOM 3544 C C . GLN A 1 442 ? -16.613 -19.468 -6.114 1 97.17 442 GLN A C 1
ATOM 3546 O O . GLN A 1 442 ? -16.04 -20.407 -5.557 1 97.17 442 GLN A O 1
ATOM 3551 N N . ASP A 1 443 ? -17.353 -18.651 -5.53 1 96.25 443 ASP A N 1
ATOM 3552 C CA . ASP A 1 443 ? -17.748 -18.863 -4.141 1 96.25 443 ASP A CA 1
ATOM 3553 C C . ASP A 1 443 ? -19.24 -19.171 -4.035 1 96.25 443 ASP A C 1
ATOM 3555 O O . ASP A 1 443 ? -19.99 -18.971 -4.992 1 96.25 443 ASP A O 1
ATOM 3559 N N . TYR A 1 444 ? -19.615 -19.771 -2.97 1 96.38 444 TYR A N 1
ATOM 3560 C CA . TYR A 1 444 ? -20.983 -20.229 -2.756 1 96.38 444 TYR A CA 1
ATOM 3561 C C . TYR A 1 444 ? -21.338 -20.212 -1.274 1 96.38 444 TYR A C 1
ATOM 3563 O O . TYR A 1 444 ? -21.266 -21.242 -0.6 1 96.38 444 TYR A O 1
ATOM 3571 N N . ASN A 1 445 ? -21.844 -19.03 -0.771 1 92.89 445 ASN A N 1
ATOM 3572 C CA . ASN A 1 445 ? -22.101 -18.835 0.652 1 92.89 445 ASN A CA 1
ATOM 3573 C C . ASN A 1 445 ? -23.593 -18.892 0.966 1 92.89 445 ASN A C 1
ATOM 3575 O O . ASN A 1 445 ? -24.144 -17.96 1.554 1 92.89 445 ASN A O 1
ATOM 3579 N N . ILE A 1 446 ? -24.278 -19.95 0.551 1 92.63 446 ILE A N 1
ATOM 3580 C CA . ILE A 1 446 ? -25.705 -20.153 0.776 1 92.63 446 ILE A CA 1
ATOM 3581 C C . ILE A 1 446 ? -25.995 -21.643 0.938 1 92.63 446 ILE A C 1
ATOM 3583 O O . ILE A 1 446 ? -25.257 -22.485 0.421 1 92.63 446 ILE A O 1
ATOM 3587 N N . GLU A 1 447 ? -26.994 -22.051 1.692 1 91.26 447 GLU A N 1
ATOM 3588 C CA . GLU A 1 447 ? -27.493 -23.421 1.769 1 91.26 447 GLU A CA 1
ATOM 3589 C C . GLU A 1 447 ? -28.686 -23.626 0.84 1 91.26 447 GLU A C 1
ATOM 3591 O O . GLU A 1 447 ? -29.805 -23.217 1.158 1 91.26 447 GLU A O 1
ATOM 3596 N N . PRO A 1 448 ? -28.499 -24.325 -0.241 1 94.56 448 PRO A N 1
ATOM 3597 C CA . PRO A 1 448 ? -29.481 -24.328 -1.327 1 94.56 448 PRO A CA 1
ATOM 3598 C C . PRO A 1 448 ? -30.622 -25.315 -1.088 1 94.56 448 PRO A C 1
ATOM 3600 O O . PRO A 1 448 ? -31.671 -25.22 -1.73 1 94.56 448 PRO A O 1
ATOM 3603 N N . ALA A 1 449 ? -30.548 -26.331 -0.198 1 93.38 449 ALA A N 1
ATOM 3604 C CA . ALA A 1 449 ? -31.484 -27.445 -0.065 1 93.38 449 ALA A CA 1
ATOM 3605 C C . ALA A 1 449 ? -32.909 -26.941 0.145 1 93.38 449 ALA A C 1
ATOM 3607 O O . ALA A 1 449 ? -33.855 -27.474 -0.441 1 93.38 449 ALA A O 1
ATOM 3608 N N . GLY A 1 450 ? -33.053 -25.931 1.02 1 91.16 450 GLY A N 1
ATOM 3609 C CA . GLY A 1 450 ? -34.37 -25.372 1.281 1 91.16 450 GLY A CA 1
ATOM 3610 C C . GLY A 1 450 ? -34.988 -24.706 0.066 1 91.16 450 GLY A C 1
ATOM 3611 O O . GLY A 1 450 ? -36.201 -24.778 -0.138 1 91.16 450 GLY A O 1
ATOM 3612 N N . PHE A 1 451 ? -34.194 -24.084 -0.79 1 93.78 451 PHE A N 1
ATOM 3613 C CA . PHE A 1 451 ? -34.668 -23.441 -2.009 1 93.78 451 PHE A CA 1
ATOM 3614 C C . PHE A 1 451 ? -35.138 -24.479 -3.021 1 93.78 451 PHE A C 1
ATOM 3616 O O . PHE A 1 451 ? -36.18 -24.306 -3.657 1 93.78 451 PHE A O 1
ATOM 3623 N N . TRP A 1 452 ? -34.421 -25.575 -3.192 1 95.27 452 TRP A N 1
ATOM 3624 C CA . TRP A 1 452 ? -34.803 -26.644 -4.108 1 95.27 452 TRP A CA 1
ATOM 3625 C C . TRP A 1 452 ? -36.128 -27.272 -3.691 1 95.27 452 TRP A C 1
ATOM 3627 O O . TRP A 1 452 ? -37.039 -27.417 -4.509 1 95.27 452 TRP A O 1
ATOM 3637 N N . ALA A 1 453 ? -36.236 -27.63 -2.408 1 92.38 453 ALA A N 1
ATOM 3638 C CA . ALA A 1 453 ? -37.422 -28.297 -1.875 1 92.38 453 ALA A CA 1
ATOM 3639 C C . ALA A 1 453 ? -38.665 -27.43 -2.053 1 92.38 453 ALA A C 1
ATOM 3641 O O . ALA A 1 453 ? -39.739 -27.935 -2.389 1 92.38 453 ALA A O 1
ATOM 3642 N N . ALA A 1 454 ? -38.48 -26.115 -1.853 1 91.77 454 ALA A N 1
ATOM 3643 C CA . ALA A 1 454 ? -39.601 -25.18 -1.911 1 91.77 454 ALA A CA 1
ATOM 3644 C C . ALA A 1 454 ? -40.079 -24.987 -3.347 1 91.77 454 ALA A C 1
ATOM 3646 O O . ALA A 1 454 ? -41.18 -24.481 -3.579 1 91.77 454 ALA A O 1
ATOM 3647 N N . ASN A 1 455 ? -39.348 -25.45 -4.359 1 93.74 455 ASN A N 1
ATOM 3648 C CA . ASN A 1 455 ? -39.703 -25.21 -5.754 1 93.74 455 ASN A CA 1
ATOM 3649 C C . ASN A 1 455 ? -39.974 -26.516 -6.495 1 93.74 455 ASN A C 1
ATOM 3651 O O . ASN A 1 455 ? -40.116 -26.522 -7.719 1 93.74 455 ASN A O 1
ATOM 3655 N N . ASP A 1 456 ? -40.013 -27.636 -5.803 1 93.99 456 ASP A N 1
ATOM 3656 C CA . ASP A 1 456 ? -40.461 -28.9 -6.381 1 93.99 456 ASP A CA 1
ATOM 3657 C C . ASP A 1 456 ? -41.969 -28.89 -6.621 1 93.99 456 ASP A C 1
ATOM 3659 O O . ASP A 1 456 ? -42.735 -28.432 -5.771 1 93.99 456 ASP A O 1
ATOM 3663 N N . GLU A 1 457 ? -42.423 -29.332 -7.791 1 90.75 457 GLU A N 1
ATOM 3664 C CA . GLU A 1 457 ? -43.848 -29.568 -8.006 1 90.75 457 GLU A CA 1
ATOM 3665 C C . GLU A 1 457 ? -44.346 -30.739 -7.165 1 90.75 457 GLU A C 1
ATOM 3667 O O . GLU A 1 457 ? -43.58 -31.648 -6.841 1 90.75 457 GLU A O 1
ATOM 3672 N N . PRO A 1 458 ? -45.618 -30.709 -6.749 1 90.6 458 PRO A N 1
ATOM 3673 C CA . PRO A 1 458 ? -46.145 -31.836 -5.975 1 90.6 458 PRO A CA 1
ATOM 3674 C C . PRO A 1 458 ? -45.9 -33.183 -6.652 1 90.6 458 PRO A C 1
ATOM 3676 O O . PRO A 1 458 ? -46.159 -33.332 -7.849 1 90.6 458 PRO A O 1
ATOM 3679 N N . GLY A 1 459 ? -45.394 -34.115 -5.926 1 92.09 459 GLY A N 1
ATOM 3680 C CA . GLY A 1 459 ? -45.129 -35.449 -6.44 1 92.09 459 GLY A CA 1
ATOM 3681 C C . GLY A 1 459 ? -43.814 -35.549 -7.191 1 92.09 459 GLY A C 1
ATOM 3682 O O . GLY A 1 459 ? -43.46 -36.617 -7.694 1 92.09 459 GLY A O 1
ATOM 3683 N N . ARG A 1 460 ? -43.066 -34.51 -7.315 1 95.88 460 ARG A N 1
ATOM 3684 C CA . ARG A 1 460 ? -41.81 -34.493 -8.059 1 95.88 460 ARG A CA 1
ATOM 3685 C C . ARG A 1 460 ? -40.649 -34.074 -7.163 1 95.88 460 ARG A C 1
ATOM 3687 O O . ARG A 1 460 ? -39.902 -33.152 -7.497 1 95.88 460 ARG A O 1
ATOM 3694 N N . GLU A 1 461 ? -40.515 -34.832 -6.086 1 95.49 461 GLU A N 1
ATOM 3695 C CA . GLU A 1 461 ? -39.481 -34.537 -5.098 1 95.49 461 GLU A CA 1
ATOM 3696 C C . GLU A 1 461 ? -38.086 -34.729 -5.686 1 95.49 461 GLU A C 1
ATOM 3698 O O . GLU A 1 461 ? -37.799 -35.763 -6.292 1 95.49 461 GLU A O 1
ATOM 3703 N N . GLY A 1 462 ? -37.168 -33.708 -5.546 1 96.12 462 GLY A N 1
ATOM 3704 C CA . GLY A 1 462 ? -35.771 -33.815 -5.938 1 96.12 462 GLY A CA 1
ATOM 3705 C C . GLY A 1 462 ? -35.518 -33.379 -7.369 1 96.12 462 GLY A C 1
ATOM 3706 O O . GLY A 1 462 ? -34.367 -33.266 -7.795 1 96.12 462 GLY A O 1
ATOM 3707 N N . VAL A 1 463 ? -36.574 -33.039 -8.106 1 96.43 463 VAL A N 1
ATOM 3708 C CA . VAL A 1 463 ? -36.423 -32.724 -9.523 1 96.43 463 VAL A CA 1
ATOM 3709 C C . VAL A 1 463 ? -35.721 -31.378 -9.682 1 96.43 463 VAL A C 1
ATOM 3711 O O . VAL A 1 463 ? -34.874 -31.213 -10.563 1 96.43 463 VAL A O 1
ATOM 3714 N N . THR A 1 464 ? -36.056 -30.402 -8.796 1 96.11 464 THR A N 1
ATOM 3715 C CA . THR A 1 464 ? -35.416 -29.093 -8.866 1 96.11 464 THR A CA 1
ATOM 3716 C C . THR A 1 464 ? -33.925 -29.204 -8.562 1 96.11 464 THR A C 1
ATOM 3718 O O . THR A 1 464 ? -33.097 -28.621 -9.267 1 96.11 464 THR A O 1
ATOM 3721 N N . GLU A 1 465 ? -33.579 -29.954 -7.5 1 97.25 465 GLU A N 1
ATOM 3722 C CA . GLU A 1 465 ? -32.175 -30.196 -7.181 1 97.25 465 GLU A CA 1
ATOM 3723 C C . GLU A 1 465 ? -31.443 -30.833 -8.359 1 97.25 465 GLU A C 1
ATOM 3725 O O . GLU A 1 465 ? -30.326 -30.433 -8.693 1 97.25 465 GLU A O 1
ATOM 3730 N N . ASN A 1 466 ? -32.057 -31.77 -8.947 1 97.78 466 ASN A N 1
ATOM 3731 C CA . ASN A 1 466 ? -31.427 -32.5 -10.042 1 97.78 466 ASN A CA 1
ATOM 3732 C C . ASN A 1 466 ? -31.098 -31.58 -11.213 1 97.78 466 ASN A C 1
ATOM 3734 O O . ASN A 1 466 ? -29.956 -31.541 -11.676 1 97.78 466 ASN A O 1
ATOM 3738 N N . HIS A 1 467 ? -32.077 -30.815 -11.631 1 97.56 467 HIS A N 1
ATOM 3739 C CA . HIS A 1 467 ? -31.868 -29.9 -12.747 1 97.56 467 HIS A CA 1
ATOM 3740 C C . HIS A 1 467 ? -30.875 -28.801 -12.38 1 97.56 467 HIS A C 1
ATOM 3742 O O . HIS A 1 467 ? -30.092 -28.359 -13.224 1 97.56 467 HIS A O 1
ATOM 3748 N N . TYR A 1 468 ? -30.93 -28.361 -11.117 1 97.64 468 TYR A N 1
ATOM 3749 C CA . TYR A 1 468 ? -30.012 -27.327 -10.653 1 97.64 468 TYR A CA 1
ATOM 3750 C C . TYR A 1 468 ? -28.567 -27.804 -10.735 1 97.64 468 TYR A C 1
ATOM 3752 O O . TYR A 1 468 ? -27.702 -27.095 -11.255 1 97.64 468 TYR A O 1
ATOM 3760 N N . VAL A 1 469 ? -28.28 -28.973 -10.214 1 98.02 469 VAL A N 1
ATOM 3761 C CA . VAL A 1 469 ? -26.923 -29.507 -10.166 1 98.02 469 VAL A CA 1
ATOM 3762 C C . VAL A 1 469 ? -26.418 -29.764 -11.584 1 98.02 469 VAL A C 1
ATOM 3764 O O . VAL A 1 469 ? -25.261 -29.48 -11.899 1 98.02 469 VAL A O 1
ATOM 3767 N N . GLU A 1 470 ? -27.239 -30.237 -12.4 1 97.43 470 GLU A N 1
ATOM 3768 C CA . GLU A 1 470 ? -26.857 -30.407 -13.799 1 97.43 470 GLU A CA 1
ATOM 3769 C C . GLU A 1 470 ? -26.553 -29.063 -14.456 1 97.43 470 GLU A C 1
ATOM 3771 O O . GLU A 1 470 ? -25.639 -28.96 -15.277 1 97.43 470 GLU A O 1
ATOM 3776 N N . GLY A 1 471 ? -27.415 -28.088 -14.098 1 97.97 471 GLY A N 1
ATOM 3777 C CA . GLY A 1 471 ? -27.158 -26.742 -14.586 1 97.97 471 GLY A CA 1
ATOM 3778 C C . GLY A 1 471 ? -25.813 -26.196 -14.147 1 97.97 471 GLY A C 1
ATOM 3779 O O . GLY A 1 471 ? -25.124 -25.53 -14.923 1 97.97 471 GLY A O 1
ATOM 3780 N N . LEU A 1 472 ? -25.46 -26.473 -12.911 1 98.23 472 LEU A N 1
ATOM 3781 C CA . LEU A 1 472 ? -24.158 -26.057 -12.401 1 98.23 472 LEU A CA 1
ATOM 3782 C C . LEU A 1 472 ? -23.03 -26.679 -13.217 1 98.23 472 LEU A C 1
ATOM 3784 O O . LEU A 1 472 ? -22.075 -25.992 -13.587 1 98.23 472 LEU A O 1
ATOM 3788 N N . TYR A 1 473 ? -23.133 -28.017 -13.477 1 98.16 473 TYR A N 1
ATOM 3789 C CA . TYR A 1 473 ? -22.114 -28.696 -14.268 1 98.16 473 TYR A CA 1
ATOM 3790 C C . TYR A 1 473 ? -22.004 -28.082 -15.659 1 98.16 473 TYR A C 1
ATOM 3792 O O . TYR A 1 473 ? -20.901 -27.831 -16.148 1 98.16 473 TYR A O 1
ATOM 3800 N N . ALA A 1 474 ? -23.113 -27.793 -16.216 1 97.64 474 ALA A N 1
ATOM 3801 C CA . ALA A 1 474 ? -23.128 -27.191 -17.546 1 97.64 474 ALA A CA 1
ATOM 3802 C C . ALA A 1 474 ? -22.486 -25.807 -17.53 1 97.64 474 ALA A C 1
ATOM 3804 O O . ALA A 1 474 ? -21.77 -25.437 -18.464 1 97.64 474 ALA A O 1
ATOM 3805 N N . TYR A 1 475 ? -22.818 -25.082 -16.551 1 97.69 475 TYR A N 1
ATOM 3806 C CA . TYR A 1 475 ? -22.26 -23.745 -16.38 1 97.69 475 TYR A CA 1
ATOM 3807 C C . TYR A 1 475 ? -20.739 -23.796 -16.298 1 97.69 475 TYR A C 1
ATOM 3809 O O . TYR A 1 475 ? -20.047 -23.094 -17.04 1 97.69 475 TYR A O 1
ATOM 3817 N N . TRP A 1 476 ? -20.181 -24.698 -15.405 1 98.23 476 TRP A N 1
ATOM 3818 C CA . TRP A 1 476 ? -18.737 -24.838 -15.244 1 98.23 476 TRP A CA 1
ATOM 3819 C C . TRP A 1 476 ? -18.092 -25.342 -16.53 1 98.23 476 TRP A C 1
ATOM 3821 O O . TRP A 1 476 ? -17.029 -24.859 -16.929 1 98.23 476 TRP A O 1
ATOM 3831 N N . ASP A 1 477 ? -18.714 -26.302 -17.157 1 96.9 477 ASP A N 1
ATOM 3832 C CA . ASP A 1 477 ? -18.191 -26.829 -18.414 1 96.9 477 ASP A CA 1
ATOM 3833 C C . ASP A 1 477 ? -18.105 -25.735 -19.475 1 96.9 477 ASP A C 1
ATOM 3835 O O . ASP A 1 477 ? -17.174 -25.718 -20.283 1 96.9 477 ASP A O 1
ATOM 3839 N N . ASN A 1 478 ? -19.14 -24.866 -19.458 1 96.98 478 ASN A N 1
ATOM 3840 C CA . ASN A 1 478 ? -19.141 -23.761 -20.411 1 96.98 478 ASN A CA 1
ATOM 3841 C C . ASN A 1 478 ? -17.974 -22.809 -20.166 1 96.98 478 ASN A C 1
ATOM 3843 O O . ASN A 1 478 ? -17.334 -22.348 -21.113 1 96.98 478 ASN A O 1
ATOM 3847 N N . ILE A 1 479 ? -17.703 -22.504 -18.92 1 97.02 479 ILE A N 1
ATOM 3848 C CA . ILE A 1 479 ? -16.594 -21.622 -18.573 1 97.02 479 ILE A CA 1
ATOM 3849 C C . ILE A 1 479 ? -15.277 -22.245 -19.031 1 97.02 479 ILE A C 1
ATOM 3851 O O . ILE A 1 479 ? -14.444 -21.571 -19.641 1 97.02 479 ILE A O 1
ATOM 3855 N N . LEU A 1 480 ? -15.076 -23.517 -18.743 1 96.03 480 LEU A N 1
ATOM 3856 C CA . LEU A 1 480 ? -13.837 -24.216 -19.069 1 96.03 480 LEU A CA 1
ATOM 3857 C C . LEU A 1 480 ? -13.668 -24.346 -20.579 1 96.03 480 LEU A C 1
ATOM 3859 O O . LEU A 1 480 ? -12.544 -24.319 -21.086 1 96.03 480 LEU A O 1
ATOM 3863 N N . LYS A 1 481 ? -14.775 -24.489 -21.254 1 93.83 481 LYS A N 1
ATOM 3864 C CA . LYS A 1 481 ? -14.731 -24.566 -22.711 1 93.83 481 LYS A CA 1
ATOM 3865 C C . LYS A 1 481 ? -14.344 -23.222 -23.322 1 93.83 481 LYS A C 1
ATOM 3867 O O . LYS A 1 481 ? -13.567 -23.169 -24.277 1 93.83 481 LYS A O 1
ATOM 3872 N N . HIS A 1 482 ? -14.924 -22.231 -22.752 1 94.66 482 HIS A N 1
ATOM 3873 C CA . HIS A 1 482 ? -14.672 -20.891 -23.269 1 94.66 482 HIS A CA 1
ATOM 3874 C C . HIS A 1 482 ? -13.272 -20.413 -22.901 1 94.66 482 HIS A C 1
ATOM 3876 O O . HIS A 1 482 ? -12.661 -19.638 -23.641 1 94.66 482 HIS A O 1
ATOM 3882 N N . HIS A 1 483 ? -12.765 -20.866 -21.782 1 93.91 483 HIS A N 1
ATOM 3883 C CA . HIS A 1 483 ? -11.424 -20.543 -21.307 1 93.91 483 HIS A CA 1
ATOM 3884 C C . HIS A 1 483 ? -10.572 -21.8 -21.164 1 93.91 483 HIS A C 1
ATOM 3886 O O . HIS A 1 483 ? -10.219 -22.193 -20.05 1 93.91 483 HIS A O 1
ATOM 3892 N N . PRO A 1 484 ? -10.15 -22.354 -22.13 1 89.48 484 PRO A N 1
ATOM 3893 C CA . PRO A 1 484 ? -9.528 -23.681 -22.111 1 89.48 484 PRO A CA 1
ATOM 3894 C C . PRO A 1 484 ? -8.207 -23.702 -21.346 1 89.48 484 PRO A C 1
ATOM 3896 O O . PRO A 1 484 ? -7.754 -24.767 -20.919 1 89.48 484 PRO A O 1
ATOM 3899 N N . HIS A 1 485 ? -7.636 -22.559 -21.168 1 88.39 485 HIS A N 1
ATOM 3900 C CA . HIS A 1 485 ? -6.379 -22.505 -20.43 1 88.39 485 HIS A CA 1
ATOM 3901 C C . HIS A 1 485 ? -6.61 -22.116 -18.974 1 88.39 485 HIS A C 1
ATOM 3903 O O . HIS A 1 485 ? -5.669 -22.084 -18.178 1 88.39 485 HIS A O 1
ATOM 3909 N N . GLY A 1 486 ? -7.812 -21.81 -18.693 1 93.82 486 GLY A N 1
ATOM 3910 C CA . GLY A 1 486 ? -8.142 -21.404 -17.336 1 93.82 486 GLY A CA 1
ATOM 3911 C C . GLY A 1 486 ? -8.593 -22.558 -16.461 1 93.82 486 GLY A C 1
ATOM 3912 O O . GLY A 1 486 ? -8.704 -23.693 -16.93 1 93.82 486 GLY A O 1
ATOM 3913 N N . PHE A 1 487 ? -8.702 -22.277 -15.191 1 95.94 487 PHE A N 1
ATOM 3914 C CA . PHE A 1 487 ? -9.227 -23.251 -14.241 1 95.94 487 PHE A CA 1
ATOM 3915 C C . PHE A 1 487 ? -10.232 -22.601 -13.299 1 95.94 487 PHE A C 1
ATOM 3917 O O . PHE A 1 487 ? -10.418 -21.383 -13.325 1 95.94 487 PHE A O 1
ATOM 3924 N N . ILE A 1 488 ? -10.92 -23.402 -12.501 1 97.29 488 ILE A N 1
ATOM 3925 C CA . ILE A 1 488 ? -11.935 -22.933 -11.564 1 97.29 488 ILE A CA 1
ATOM 3926 C C . ILE A 1 488 ? -11.484 -23.213 -10.132 1 97.29 488 ILE A C 1
ATOM 3928 O O . ILE A 1 488 ? -11.183 -24.357 -9.782 1 97.29 488 ILE A O 1
ATOM 3932 N N . ASP A 1 489 ? -11.312 -22.168 -9.41 1 97.09 489 ASP A N 1
ATOM 3933 C CA . ASP A 1 489 ? -11.211 -22.302 -7.96 1 97.09 489 ASP A CA 1
ATOM 3934 C C . ASP A 1 489 ? -12.593 -22.425 -7.323 1 97.09 489 ASP A C 1
ATOM 3936 O O . ASP A 1 489 ? -13.415 -21.513 -7.43 1 97.09 489 ASP A O 1
ATOM 3940 N N . ASN A 1 490 ? -12.807 -23.524 -6.702 1 96.92 490 ASN A N 1
ATOM 3941 C CA . ASN A 1 490 ? -14.113 -23.826 -6.126 1 96.92 490 ASN A CA 1
ATOM 3942 C C . ASN A 1 490 ? -14.14 -23.553 -4.624 1 96.92 490 ASN A C 1
ATOM 3944 O O . ASN A 1 490 ? -13.681 -24.377 -3.831 1 96.92 490 ASN A O 1
ATOM 3948 N N . CYS A 1 491 ? -14.708 -22.396 -4.368 1 95.64 491 CYS A N 1
ATOM 3949 C CA . CYS A 1 491 ? -14.877 -22.008 -2.972 1 95.64 491 CYS A CA 1
ATOM 3950 C C . CYS A 1 491 ? -16.349 -22.018 -2.577 1 95.64 491 CYS A C 1
ATOM 3952 O O . CYS A 1 491 ? -17.208 -21.606 -3.359 1 95.64 491 CYS A O 1
ATOM 3954 N N . ALA A 1 492 ? -16.722 -22.558 -1.453 1 96.4 492 ALA A N 1
ATOM 3955 C CA . ALA A 1 492 ? -18.055 -22.533 -0.857 1 96.4 492 ALA A CA 1
ATOM 3956 C C . ALA A 1 492 ? -17.978 -22.296 0.649 1 96.4 492 ALA A C 1
ATOM 3958 O O . ALA A 1 492 ? -18.335 -23.172 1.44 1 96.4 492 ALA A O 1
ATOM 3959 N N . GLY A 1 493 ? -17.597 -21.015 0.97 1 91.98 493 GLY A N 1
ATOM 3960 C CA . GLY A 1 493 ? -17.211 -20.827 2.36 1 91.98 493 GLY A CA 1
ATOM 3961 C C . GLY A 1 493 ? -16.026 -21.681 2.77 1 91.98 493 GLY A C 1
ATOM 3962 O O . GLY A 1 493 ? -15.999 -22.223 3.877 1 91.98 493 GLY A O 1
ATOM 3963 N N . GLY A 1 494 ? -15.175 -21.893 1.804 1 93.62 494 GLY A N 1
ATOM 3964 C CA . GLY A 1 494 ? -14.094 -22.858 1.921 1 93.62 494 GLY A CA 1
ATOM 3965 C C . GLY A 1 494 ? -14.386 -24.17 1.219 1 93.62 494 GLY A C 1
ATOM 3966 O O . GLY A 1 494 ? -14.865 -24.179 0.083 1 93.62 494 GLY A O 1
ATOM 3967 N N . GLY A 1 495 ? -14.103 -25.191 1.694 1 95.61 495 GLY A N 1
ATOM 3968 C CA . GLY A 1 495 ? -14.16 -26.513 1.092 1 95.61 495 GLY A CA 1
ATOM 3969 C C . GLY A 1 495 ? -15.484 -27.217 1.323 1 95.61 495 GLY A C 1
ATOM 3970 O O . GLY A 1 495 ? -15.52 -28.434 1.518 1 95.61 495 GLY A O 1
ATOM 3971 N N . ARG A 1 496 ? -16.626 -26.507 1.207 1 97.48 496 ARG A N 1
ATOM 3972 C CA . ARG A 1 496 ? -17.905 -27.107 1.574 1 97.48 496 ARG A CA 1
ATOM 3973 C C . ARG A 1 496 ? -18.618 -27.668 0.348 1 97.48 496 ARG A C 1
ATOM 3975 O O . ARG A 1 496 ? -19.736 -28.176 0.453 1 97.48 496 ARG A O 1
ATOM 3982 N N . ARG A 1 497 ? -17.969 -27.59 -0.82 1 97.54 497 ARG A N 1
ATOM 3983 C CA . ARG A 1 497 ? -18.529 -28.143 -2.049 1 97.54 497 ARG A CA 1
ATOM 3984 C C . ARG A 1 497 ? -17.48 -28.939 -2.819 1 97.54 497 ARG A C 1
ATOM 3986 O O . ARG A 1 497 ? -17.055 -28.531 -3.901 1 97.54 497 ARG A O 1
ATOM 3993 N N . LEU A 1 498 ? -17.102 -30.088 -2.278 1 97.54 498 LEU A N 1
ATOM 3994 C CA . LEU A 1 498 ? -16.095 -30.969 -2.86 1 97.54 498 LEU A CA 1
ATOM 3995 C C . LEU A 1 498 ? -16.63 -32.39 -2.996 1 97.54 498 LEU A C 1
ATOM 3997 O O . LEU A 1 498 ? -17.008 -33.014 -2.001 1 97.54 498 LEU A O 1
ATOM 4001 N N . ASP A 1 499 ? -16.722 -32.888 -4.177 1 97.94 499 ASP A N 1
ATOM 4002 C CA . ASP A 1 499 ? -17.184 -34.241 -4.472 1 97.94 499 ASP A CA 1
ATOM 4003 C C . ASP A 1 499 ? -16.57 -34.761 -5.77 1 97.94 499 ASP A C 1
ATOM 4005 O O . ASP A 1 499 ? -15.785 -34.062 -6.415 1 97.94 499 ASP A O 1
ATOM 4009 N N . LEU A 1 500 ? -16.943 -35.923 -6.112 1 97.8 500 LEU A N 1
ATOM 4010 C CA . LEU A 1 500 ? -16.339 -36.599 -7.256 1 97.8 500 LEU A CA 1
ATOM 4011 C C . LEU A 1 500 ? -16.577 -35.812 -8.54 1 97.8 500 LEU A C 1
ATOM 4013 O O . LEU A 1 500 ? -15.721 -35.79 -9.427 1 97.8 500 LEU A O 1
ATOM 4017 N N . GLU A 1 501 ? -17.703 -35.167 -8.718 1 97.71 501 GLU A N 1
ATOM 4018 C CA . GLU A 1 501 ? -18.025 -34.395 -9.914 1 97.71 501 GLU A CA 1
ATOM 4019 C C . GLU A 1 501 ? -17.258 -33.077 -9.943 1 97.71 501 GLU A C 1
ATOM 4021 O O . GLU A 1 501 ? -16.765 -32.662 -10.994 1 97.71 501 GLU A O 1
ATOM 4026 N N . THR A 1 502 ? -17.142 -32.431 -8.799 1 97.56 502 THR A N 1
ATOM 4027 C CA . THR A 1 502 ? -16.511 -31.116 -8.757 1 97.56 502 THR A CA 1
ATOM 4028 C C . THR A 1 502 ? -15.005 -31.232 -8.972 1 97.56 502 THR A C 1
ATOM 4030 O O . THR A 1 502 ? -14.389 -30.35 -9.575 1 97.56 502 THR A O 1
ATOM 4033 N N . ILE A 1 503 ? -14.36 -32.275 -8.483 1 96.16 503 ILE A N 1
ATOM 4034 C CA . ILE A 1 503 ? -12.908 -32.363 -8.586 1 96.16 503 ILE A CA 1
ATOM 4035 C C . ILE A 1 503 ? -12.508 -32.622 -10.037 1 96.16 503 ILE A C 1
ATOM 4037 O O . ILE A 1 503 ? -11.344 -32.449 -10.407 1 96.16 503 ILE A O 1
ATOM 4041 N N . GLN A 1 504 ? -13.457 -33.019 -10.856 1 96.22 504 GLN A N 1
ATOM 4042 C CA . GLN A 1 504 ? -13.197 -33.211 -12.279 1 96.22 504 GLN A CA 1
ATOM 4043 C C . GLN A 1 504 ? -13.309 -31.893 -13.041 1 96.22 504 GLN A C 1
ATOM 4045 O O . GLN A 1 504 ? -12.976 -31.826 -14.226 1 96.22 504 GLN A O 1
ATOM 4050 N N . ARG A 1 505 ? -13.738 -30.836 -12.319 1 96.9 505 ARG A N 1
ATOM 4051 C CA . ARG A 1 505 ? -14.004 -29.565 -12.985 1 96.9 505 ARG A CA 1
ATOM 4052 C C . ARG A 1 505 ? -13.257 -28.423 -12.303 1 96.9 505 ARG A C 1
ATOM 4054 O O . ARG A 1 505 ? -13.109 -27.342 -12.876 1 96.9 505 ARG A O 1
ATOM 4061 N N . SER A 1 506 ? -12.825 -28.669 -11.079 1 96.65 506 SER A N 1
ATOM 4062 C CA . SER A 1 506 ? -12.332 -27.577 -10.245 1 96.65 506 SER A CA 1
ATOM 4063 C C . SER A 1 506 ? -11.49 -28.101 -9.087 1 96.65 506 SER A C 1
ATOM 4065 O O . SER A 1 506 ? -11.387 -29.313 -8.887 1 96.65 506 SER A O 1
ATOM 4067 N N . ALA A 1 507 ? -10.851 -27.221 -8.316 1 95.32 507 ALA A N 1
ATOM 4068 C CA . ALA A 1 507 ? -10.146 -27.55 -7.079 1 95.32 507 ALA A CA 1
ATOM 4069 C C . ALA A 1 507 ? -10.305 -26.439 -6.045 1 95.32 507 ALA A C 1
ATOM 4071 O O . ALA A 1 507 ? -10.528 -25.279 -6.4 1 95.32 507 ALA A O 1
ATOM 4072 N N . PRO A 1 508 ? -10.238 -26.793 -4.821 1 96.66 508 PRO A N 1
ATOM 4073 C CA . PRO A 1 508 ? -10.278 -25.771 -3.773 1 96.66 508 PRO A CA 1
ATOM 4074 C C . PRO A 1 508 ? -8.907 -25.161 -3.491 1 96.66 508 PRO A C 1
ATOM 4076 O O . PRO A 1 508 ? -8.122 -25.726 -2.725 1 96.66 508 PRO A O 1
ATOM 4079 N N . LEU A 1 509 ? -8.685 -24.046 -4.019 1 95.05 509 LEU A N 1
ATOM 4080 C CA . LEU A 1 509 ? -7.424 -23.371 -3.731 1 95.05 509 LEU A CA 1
ATOM 4081 C C . LEU A 1 509 ? -7.45 -22.738 -2.344 1 95.05 509 LEU A C 1
ATOM 4083 O O . LEU A 1 509 ? -6.403 -22.379 -1.801 1 95.05 509 LEU A O 1
ATOM 4087 N N . TRP A 1 510 ? -8.653 -22.605 -1.838 1 94.69 510 TRP A N 1
ATOM 4088 C CA . TRP A 1 510 ? -8.933 -22.189 -0.468 1 94.69 510 TRP A CA 1
ATOM 4089 C C . TRP A 1 510 ? -9.826 -23.204 0.238 1 94.69 510 TRP A C 1
ATOM 4091 O O . TRP A 1 510 ? -11.046 -23.032 0.297 1 94.69 510 TRP A O 1
ATOM 4101 N N . ARG A 1 511 ? -9.305 -24.163 0.859 1 95.38 511 ARG A N 1
ATOM 4102 C CA . ARG A 1 511 ? -9.998 -25.386 1.252 1 95.38 511 ARG A CA 1
ATOM 4103 C C . ARG A 1 511 ? -10.825 -25.164 2.514 1 95.38 511 ARG A C 1
ATOM 4105 O O . ARG A 1 511 ? -11.632 -26.016 2.891 1 95.38 511 ARG A O 1
ATOM 4112 N N . THR A 1 512 ? -10.605 -23.964 3.236 1 93.98 512 THR A N 1
ATOM 4113 C CA . THR A 1 512 ? -11.329 -23.734 4.481 1 93.98 512 THR A CA 1
ATOM 4114 C C . THR A 1 512 ? -11.445 -22.241 4.772 1 93.98 512 THR A C 1
ATOM 4116 O O . THR A 1 512 ? -10.527 -21.473 4.478 1 93.98 512 THR A O 1
ATOM 4119 N N . ASP A 1 513 ? -12.522 -21.816 5.365 1 91.5 513 ASP A N 1
ATOM 4120 C CA . ASP A 1 513 ? -12.693 -20.446 5.839 1 91.5 513 ASP A CA 1
ATOM 4121 C C . ASP A 1 513 ? -12.431 -20.348 7.34 1 91.5 513 ASP A C 1
ATOM 4123 O O . ASP A 1 513 ? -12.924 -19.433 8.003 1 91.5 513 ASP A O 1
ATOM 4127 N N . TYR A 1 514 ? -11.771 -21.398 7.74 1 91.45 514 TYR A N 1
ATOM 4128 C CA . TYR A 1 514 ? -11.313 -21.308 9.121 1 91.45 514 TYR A CA 1
ATOM 4129 C C . TYR A 1 514 ? -10.36 -20.133 9.305 1 91.45 514 TYR A C 1
ATOM 4131 O O . TYR A 1 514 ? -9.752 -19.663 8.34 1 91.45 514 TYR A O 1
ATOM 4139 N N . ARG A 1 515 ? -10.241 -19.601 10.561 1 82.84 515 ARG A N 1
ATOM 4140 C CA . ARG A 1 515 ? -9.463 -18.419 10.915 1 82.84 515 ARG A CA 1
ATOM 4141 C C . ARG A 1 515 ? -8.208 -18.31 10.055 1 82.84 515 ARG A C 1
ATOM 4143 O O . ARG A 1 515 ? -7.329 -19.173 10.118 1 82.84 515 ARG A O 1
ATOM 4150 N N . TYR A 1 516 ? -8.084 -17.234 9.352 1 79.14 516 TYR A N 1
ATOM 4151 C CA . TYR A 1 516 ? -6.99 -16.994 8.417 1 79.14 516 TYR A CA 1
ATOM 4152 C C . TYR A 1 516 ? -5.642 -17.069 9.123 1 79.14 516 TYR A C 1
ATOM 4154 O O . TYR A 1 516 ? -5.426 -16.396 10.134 1 79.14 516 TYR A O 1
ATOM 4162 N N . GLY A 1 517 ? -4.851 -17.994 8.658 1 79.09 517 GLY A N 1
ATOM 4163 C CA . GLY A 1 517 ? -3.46 -18.007 9.084 1 79.09 517 GLY A CA 1
ATOM 4164 C C . GLY A 1 517 ? -3.228 -18.83 10.336 1 79.09 517 GLY A C 1
ATOM 4165 O O . GLY A 1 517 ? -2.104 -18.901 10.839 1 79.09 517 GLY A O 1
ATOM 4166 N N . GLU A 1 518 ? -4.22 -19.461 10.887 1 87.21 518 GLU A N 1
ATOM 4167 C CA . GLU A 1 518 ? -4.031 -20.275 12.085 1 87.21 518 GLU A CA 1
ATOM 4168 C C . GLU A 1 518 ? -3.35 -21.599 11.751 1 87.21 518 GLU A C 1
ATOM 4170 O O . GLU A 1 518 ? -3.936 -22.453 11.082 1 87.21 518 GLU A O 1
ATOM 4175 N N . PRO A 1 519 ? -2.202 -21.8 12.125 1 91.91 519 PRO A N 1
ATOM 4176 C CA . PRO A 1 519 ? -1.358 -22.885 11.618 1 91.91 519 PRO A CA 1
ATOM 4177 C C . PRO A 1 519 ? -1.844 -24.265 12.059 1 91.91 519 PRO A C 1
ATOM 4179 O O . PRO A 1 519 ? -1.804 -25.217 11.275 1 91.91 519 PRO A O 1
ATOM 4182 N N . VAL A 1 520 ? -2.375 -24.472 13.248 1 92.87 520 VAL A N 1
ATOM 4183 C CA . VAL A 1 520 ? -2.729 -25.786 13.776 1 92.87 520 VAL A CA 1
ATOM 4184 C C . VAL A 1 520 ? -3.904 -26.36 12.987 1 92.87 520 VAL A C 1
ATOM 4186 O O . VAL A 1 520 ? -3.892 -27.534 12.611 1 92.87 520 VAL A O 1
ATOM 4189 N N . GLY A 1 521 ? -4.913 -25.556 12.794 1 93.35 521 GLY A N 1
ATOM 4190 C CA . GLY A 1 521 ? -6.008 -25.993 11.943 1 93.35 521 GLY A CA 1
ATOM 4191 C C . GLY A 1 521 ? -5.559 -26.386 10.548 1 93.35 521 GLY A C 1
ATOM 4192 O O . GLY A 1 521 ? -6.017 -27.393 10.003 1 93.35 521 GLY A O 1
ATOM 4193 N N . TYR A 1 522 ? -4.626 -25.702 10.002 1 95.02 522 TYR A N 1
ATOM 4194 C CA . TYR A 1 522 ? -4.138 -25.956 8.652 1 95.02 522 TYR A CA 1
ATOM 4195 C C . TYR A 1 522 ? -3.383 -27.278 8.584 1 95.02 522 TYR A C 1
ATOM 4197 O O . TYR A 1 522 ? -3.468 -27.998 7.587 1 95.02 522 TYR A O 1
ATOM 4205 N N . GLN A 1 523 ? -2.647 -27.572 9.65 1 95.34 523 GLN A N 1
ATOM 4206 C CA . GLN A 1 523 ? -1.978 -28.866 9.726 1 95.34 523 GLN A CA 1
ATOM 4207 C C . GLN A 1 523 ? -2.984 -30.011 9.656 1 95.34 523 GLN A C 1
ATOM 4209 O O . GLN A 1 523 ? -2.79 -30.97 8.906 1 95.34 523 GLN A O 1
ATOM 4214 N N . THR A 1 524 ? -4.009 -29.824 10.392 1 93.48 524 THR A N 1
ATOM 4215 C CA . THR A 1 524 ? -5.037 -30.856 10.471 1 93.48 524 THR A CA 1
ATOM 4216 C C . THR A 1 524 ? -5.738 -31.025 9.126 1 93.48 524 THR A C 1
ATOM 4218 O O . THR A 1 524 ? -5.9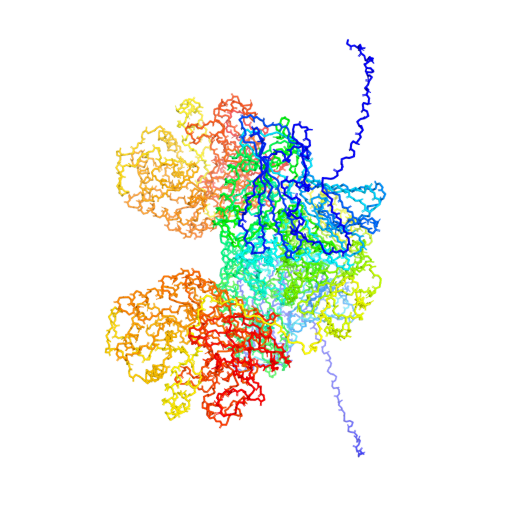95 -32.15 8.692 1 93.48 524 THR A O 1
ATOM 4221 N N . HIS A 1 525 ? -6.055 -29.952 8.523 1 95.85 525 HIS A N 1
ATOM 4222 C CA . HIS A 1 525 ? -6.719 -29.988 7.225 1 95.85 525 HIS A CA 1
ATOM 4223 C C . HIS A 1 525 ? -5.884 -30.748 6.2 1 95.85 525 HIS A C 1
ATOM 4225 O O . HIS A 1 525 ? -6.409 -31.588 5.465 1 95.85 525 HIS A O 1
ATOM 4231 N N . THR A 1 526 ? -4.591 -30.406 6.185 1 95.23 526 THR A N 1
ATOM 4232 C CA . THR A 1 526 ? -3.701 -31.076 5.244 1 95.23 526 THR A CA 1
ATOM 4233 C C . THR A 1 526 ? -3.607 -32.567 5.556 1 95.23 526 THR A C 1
ATOM 4235 O O . THR A 1 526 ? -3.685 -33.402 4.653 1 95.23 526 THR A O 1
ATOM 4238 N N . PHE A 1 527 ? -3.48 -32.82 6.83 1 95.18 527 PHE A N 1
ATOM 4239 C CA . PHE A 1 527 ? -3.281 -34.184 7.305 1 95.18 527 PHE A CA 1
ATOM 4240 C C . PHE A 1 527 ? -4.418 -35.089 6.844 1 95.18 527 PHE A C 1
ATOM 4242 O O . PHE A 1 527 ? -4.187 -36.237 6.46 1 95.18 527 PHE A O 1
ATOM 4249 N N . GLY A 1 528 ? -5.614 -34.627 6.837 1 94.63 528 GLY A N 1
ATOM 4250 C CA . GLY A 1 528 ? -6.771 -35.429 6.475 1 94.63 528 GLY A CA 1
ATOM 4251 C C . GLY A 1 528 ? -7.124 -35.338 5.002 1 94.63 528 GLY A C 1
ATOM 4252 O O . GLY A 1 528 ? -7.358 -36.358 4.35 1 94.63 528 GLY A O 1
ATOM 4253 N N . LEU A 1 529 ? -7.148 -34.153 4.461 1 95.93 529 LEU A N 1
ATOM 4254 C CA . LEU A 1 529 ? -7.66 -33.913 3.117 1 95.93 529 LEU A CA 1
ATOM 4255 C C . LEU A 1 529 ? -6.71 -34.474 2.064 1 95.93 529 LEU A C 1
ATOM 4257 O O . LEU A 1 529 ? -7.148 -34.93 1.006 1 95.93 529 LEU A O 1
ATOM 4261 N N . ALA A 1 530 ? -5.4 -34.508 2.404 1 94.81 530 ALA A N 1
ATOM 4262 C CA . ALA A 1 530 ? -4.393 -34.968 1.451 1 94.81 530 ALA A CA 1
ATOM 4263 C C . ALA A 1 530 ? -4.59 -36.443 1.115 1 94.81 530 ALA A C 1
ATOM 4265 O O . ALA A 1 530 ? -4.14 -36.912 0.067 1 94.81 530 ALA A O 1
ATOM 4266 N N . LEU A 1 531 ? -5.332 -37.132 1.863 1 95.29 531 LEU A N 1
ATOM 4267 C CA . LEU A 1 531 ? -5.617 -38.542 1.618 1 95.29 531 LEU A CA 1
ATOM 4268 C C . LEU A 1 531 ? -6.616 -38.703 0.477 1 95.29 531 LEU A C 1
ATOM 4270 O O . LEU A 1 531 ? -6.664 -39.753 -0.168 1 95.29 531 LEU A O 1
ATOM 4274 N N . TRP A 1 532 ? -7.36 -37.674 0.256 1 96.7 532 TRP A N 1
ATOM 4275 C CA . TRP A 1 532 ? -8.484 -37.817 -0.663 1 96.7 532 TRP A CA 1
ATOM 4276 C C . TRP A 1 532 ? -8.323 -36.894 -1.867 1 96.7 532 TRP A C 1
ATOM 4278 O O . TRP A 1 532 ? -8.616 -37.285 -3 1 96.7 532 TRP A O 1
ATOM 4288 N N . LEU A 1 533 ? -7.954 -35.706 -1.57 1 96.28 533 LEU A N 1
ATOM 4289 C CA . LEU A 1 533 ? -7.774 -34.695 -2.606 1 96.28 533 LEU A CA 1
ATOM 4290 C C . LEU A 1 533 ? -6.328 -34.211 -2.648 1 96.28 533 LEU A C 1
ATOM 4292 O O . LEU A 1 533 ? -5.964 -33.267 -1.942 1 96.28 533 LEU A O 1
ATOM 4296 N N . PRO A 1 534 ? -5.598 -34.715 -3.502 1 93.73 534 PRO A N 1
ATOM 4297 C CA . PRO A 1 534 ? -4.185 -34.331 -3.547 1 93.73 534 PRO A CA 1
ATOM 4298 C C . PRO A 1 534 ? -3.984 -32.866 -3.928 1 93.73 534 PRO A C 1
ATOM 4300 O O . PRO A 1 534 ? -3.025 -32.234 -3.477 1 93.73 534 PRO A O 1
ATOM 4303 N N . GLN A 1 535 ? -4.893 -32.323 -4.709 1 94.57 535 GLN A N 1
ATOM 4304 C CA . GLN A 1 535 ? -4.719 -30.939 -5.139 1 94.57 535 GLN A CA 1
ATOM 4305 C C . GLN A 1 535 ? -5.596 -29.995 -4.321 1 94.57 535 GLN A C 1
ATOM 4307 O O . GLN A 1 535 ? -6.802 -29.897 -4.558 1 94.57 535 GLN A O 1
ATOM 4312 N N . THR A 1 536 ? -5.038 -29.342 -3.379 1 95.52 536 THR A N 1
ATOM 4313 C CA . THR A 1 536 ? -5.725 -28.387 -2.517 1 95.52 536 THR A CA 1
ATOM 4314 C C . THR A 1 536 ? -4.767 -27.295 -2.049 1 95.52 536 THR A C 1
ATOM 4316 O O . THR A 1 536 ? -3.548 -27.458 -2.122 1 95.52 536 THR A O 1
ATOM 4319 N N . GLY A 1 537 ? -5.368 -26.164 -1.7 1 94.51 537 GLY A N 1
ATOM 4320 C CA . GLY A 1 537 ? -4.55 -25.082 -1.177 1 94.51 537 GLY A CA 1
ATOM 4321 C C . GLY A 1 537 ? -5.164 -24.399 0.03 1 94.51 537 GLY A C 1
ATOM 4322 O O . GLY A 1 537 ? -6.317 -24.66 0.377 1 94.51 537 GLY A O 1
ATOM 4323 N N . THR A 1 538 ? -4.302 -23.685 0.79 1 93.77 538 THR A N 1
ATOM 4324 C CA . THR A 1 538 ? -4.709 -22.786 1.864 1 93.77 538 THR A CA 1
ATOM 4325 C C . THR A 1 538 ? -3.824 -21.543 1.893 1 93.77 538 THR A C 1
ATOM 4327 O O . THR A 1 538 ? -3.038 -21.313 0.972 1 93.77 538 THR A O 1
ATOM 4330 N N . GLY A 1 539 ? -4.042 -20.696 2.904 1 90.9 539 GLY A N 1
ATOM 4331 C CA . GLY A 1 539 ? -3.314 -19.437 2.927 1 90.9 539 GLY A CA 1
ATOM 4332 C C . GLY A 1 539 ? -2.128 -19.451 3.874 1 90.9 539 GLY A C 1
ATOM 4333 O O . GLY A 1 539 ? -2.062 -20.281 4.783 1 90.9 539 GLY A O 1
ATOM 4334 N N . VAL A 1 540 ? -1.075 -18.639 3.588 1 90.19 540 VAL A N 1
ATOM 4335 C CA . VAL A 1 540 ? 0.031 -18.373 4.502 1 90.19 540 VAL A CA 1
ATOM 4336 C C . VAL A 1 540 ? 0.076 -16.884 4.839 1 90.19 540 VAL A C 1
ATOM 4338 O O . VAL A 1 540 ? 0.148 -16.04 3.942 1 90.19 540 VAL A O 1
ATOM 4341 N N . MET A 1 541 ? 0.007 -16.561 6.103 1 85.07 541 MET A N 1
ATOM 4342 C CA . MET A 1 541 ? 0.041 -15.167 6.535 1 85.07 541 MET A CA 1
ATOM 4343 C C . MET A 1 541 ? 1.302 -14.879 7.343 1 85.07 541 MET A C 1
ATOM 4345 O O . MET A 1 541 ? 1.825 -13.763 7.309 1 85.07 541 MET A O 1
ATOM 4349 N N . GLY A 1 542 ? 1.764 -15.908 8.068 1 82.33 542 GLY A N 1
ATOM 4350 C CA . GLY A 1 542 ? 2.969 -15.74 8.865 1 82.33 542 GLY A CA 1
ATOM 4351 C C . GLY A 1 542 ? 4.242 -16.006 8.084 1 82.33 542 GLY A C 1
ATOM 4352 O O . GLY A 1 542 ? 4.241 -16.789 7.132 1 82.33 542 GLY A O 1
ATOM 4353 N N . SER A 1 543 ? 5.314 -15.348 8.44 1 81.91 543 SER A N 1
ATOM 4354 C CA . SER A 1 543 ? 6.582 -15.523 7.739 1 81.91 543 SER A CA 1
ATOM 4355 C C . SER A 1 543 ? 7.524 -16.434 8.518 1 81.91 543 SER A C 1
ATOM 4357 O O . SER A 1 543 ? 8.695 -16.578 8.16 1 81.91 543 SER A O 1
ATOM 4359 N N . ASP A 1 544 ? 6.99 -16.982 9.651 1 87.52 544 ASP A N 1
ATOM 4360 C CA . ASP A 1 544 ? 7.823 -17.932 10.381 1 87.52 544 ASP A CA 1
ATOM 4361 C C . ASP A 1 544 ? 7.672 -19.343 9.817 1 87.52 544 ASP A C 1
ATOM 4363 O O . ASP A 1 544 ? 6.657 -19.662 9.193 1 87.52 544 ASP A O 1
ATOM 4367 N N . LYS A 1 545 ? 8.568 -20.218 10.018 1 90.47 545 LYS A N 1
ATOM 4368 C CA . LYS A 1 545 ? 8.624 -21.551 9.426 1 90.47 545 LYS A CA 1
ATOM 4369 C C . LYS A 1 545 ? 7.449 -22.408 9.888 1 90.47 545 LYS A C 1
ATOM 4371 O O . LYS A 1 545 ? 6.903 -23.194 9.111 1 90.47 545 LYS A O 1
ATOM 4376 N N . PHE A 1 546 ? 7.094 -22.282 11.191 1 95.14 546 PHE A N 1
ATOM 4377 C CA . PHE A 1 546 ? 5.988 -23.075 11.713 1 95.14 546 PHE A CA 1
ATOM 4378 C C . PHE A 1 546 ? 4.695 -22.753 10.974 1 95.14 546 PHE A C 1
ATOM 4380 O O . PHE A 1 546 ? 3.969 -23.658 10.558 1 95.14 546 PHE A O 1
ATOM 4387 N N . SER A 1 547 ? 4.447 -21.521 10.778 1 93.23 547 SER A N 1
ATOM 4388 C CA . SER A 1 547 ? 3.235 -21.074 10.099 1 93.23 547 SER A CA 1
ATOM 4389 C C . SER A 1 547 ? 3.275 -21.417 8.614 1 93.23 547 SER A C 1
ATOM 4391 O O . SER A 1 547 ? 2.293 -21.917 8.06 1 93.23 547 SER A O 1
ATOM 4393 N N . SER A 1 548 ? 4.372 -21.17 7.965 1 94.09 548 SER A N 1
ATOM 4394 C CA . SER A 1 548 ? 4.492 -21.404 6.53 1 94.09 548 SER A CA 1
ATOM 4395 C C . SER A 1 548 ? 4.391 -22.889 6.201 1 94.09 548 SER A C 1
ATOM 4397 O O . SER A 1 548 ? 3.67 -23.279 5.28 1 94.09 548 SER A O 1
ATOM 4399 N N . ARG A 1 549 ? 5.06 -23.732 6.929 1 96.4 549 ARG A N 1
ATOM 4400 C CA . ARG A 1 549 ? 5.089 -25.165 6.652 1 96.4 549 ARG A CA 1
ATOM 4401 C C . ARG A 1 549 ? 3.75 -25.814 6.986 1 96.4 549 ARG A C 1
ATOM 4403 O O . ARG A 1 549 ? 3.422 -26.88 6.461 1 96.4 549 ARG A O 1
ATOM 4410 N N . SER A 1 550 ? 2.983 -25.177 7.852 1 96.59 550 SER A N 1
ATOM 4411 C CA . SER A 1 550 ? 1.641 -25.653 8.172 1 96.59 550 SER A CA 1
ATOM 4412 C C . SER A 1 550 ? 0.699 -25.495 6.984 1 96.59 550 SER A C 1
ATOM 4414 O O . SER A 1 550 ? -0.376 -26.096 6.953 1 96.59 550 SER A O 1
ATOM 4416 N N . SER A 1 551 ? 1.124 -24.776 5.985 1 95.28 551 SER A N 1
ATOM 4417 C CA . SER A 1 551 ? 0.285 -24.514 4.82 1 95.28 551 SER A CA 1
ATOM 4418 C C . SER A 1 551 ? 0.785 -25.275 3.597 1 95.28 551 SER A C 1
ATOM 4420 O O . SER A 1 551 ? 0.256 -25.107 2.496 1 95.28 551 SER A O 1
ATOM 4422 N N . LEU A 1 552 ? 1.745 -26.108 3.779 1 95.36 552 LEU A N 1
ATOM 4423 C CA . LEU A 1 552 ? 2.302 -26.852 2.655 1 95.36 552 LEU A CA 1
ATOM 4424 C C . LEU A 1 552 ? 1.244 -27.748 2.018 1 95.36 552 LEU A C 1
ATOM 4426 O O . LEU A 1 552 ? 0.44 -28.363 2.723 1 95.36 552 LEU A O 1
ATOM 4430 N N . SER A 1 553 ? 1.172 -27.714 0.74 1 95.91 553 SER A N 1
ATOM 4431 C CA . SER A 1 553 ? 0.279 -28.489 -0.116 1 95.91 553 SER A CA 1
ATOM 4432 C C . SER A 1 553 ? 0.66 -28.346 -1.586 1 95.91 553 SER A C 1
ATOM 4434 O O . SER A 1 553 ? 1.755 -27.881 -1.906 1 95.91 553 SER A O 1
ATOM 4436 N N . THR A 1 554 ? -0.199 -28.776 -2.413 1 95.52 554 THR A N 1
ATOM 4437 C CA . THR A 1 554 ? 0.105 -28.695 -3.838 1 95.52 554 THR A CA 1
ATOM 4438 C C . THR A 1 554 ? 0.008 -27.254 -4.33 1 95.52 554 THR A C 1
ATOM 4440 O O . THR A 1 554 ? 0.592 -26.902 -5.357 1 95.52 554 THR A O 1
ATOM 4443 N N . THR A 1 555 ? -0.735 -26.433 -3.609 1 94.54 555 THR A N 1
ATOM 4444 C CA . THR A 1 555 ? -0.8 -25.008 -3.914 1 94.54 555 THR A CA 1
ATOM 4445 C C . THR A 1 555 ? -1.011 -24.191 -2.642 1 94.54 555 THR A C 1
ATOM 4447 O O . THR A 1 555 ? -1.229 -24.753 -1.567 1 94.54 555 THR A O 1
ATOM 4450 N N . VAL A 1 556 ? -0.793 -22.915 -2.746 1 94.17 556 VAL A N 1
ATOM 4451 C CA . VAL A 1 556 ? -0.917 -22.032 -1.591 1 94.17 556 VAL A CA 1
ATOM 4452 C C . VAL A 1 556 ? -1.276 -20.622 -2.054 1 94.17 556 VAL A C 1
ATOM 4454 O O . VAL A 1 556 ? -1.045 -20.264 -3.211 1 94.17 556 VAL A O 1
ATOM 4457 N N . VAL A 1 557 ? -1.911 -19.92 -1.185 1 93.31 557 VAL A N 1
ATOM 4458 C CA . VAL A 1 557 ? -2.141 -18.491 -1.369 1 93.31 557 VAL A CA 1
ATOM 4459 C C . VAL A 1 557 ? -1.277 -17.697 -0.392 1 93.31 557 VAL A C 1
ATOM 4461 O O . VAL A 1 557 ? -1.515 -17.722 0.818 1 93.31 557 VAL A O 1
ATOM 4464 N N . TYR A 1 558 ? -0.278 -17.004 -0.921 1 91.83 558 TYR A N 1
ATOM 4465 C CA . TYR A 1 558 ? 0.53 -16.122 -0.086 1 91.83 558 TYR A CA 1
ATOM 4466 C C . TYR A 1 558 ? -0.233 -14.85 0.263 1 91.83 558 TYR A C 1
ATOM 4468 O O . TYR A 1 558 ? -0.347 -13.941 -0.563 1 91.83 558 TYR A O 1
ATOM 4476 N N . ASP A 1 559 ? -0.684 -14.772 1.486 1 88.6 559 ASP A N 1
ATOM 4477 C CA . ASP A 1 559 ? -1.442 -13.605 1.925 1 88.6 559 ASP A CA 1
ATOM 4478 C C . ASP A 1 559 ? -0.581 -12.68 2.781 1 88.6 559 ASP A C 1
ATOM 4480 O O . ASP A 1 559 ? -1.019 -12.215 3.836 1 88.6 559 ASP A O 1
ATOM 4484 N N . TRP A 1 560 ? 0.619 -12.439 2.299 1 84.42 560 TRP A N 1
ATOM 4485 C CA . TRP A 1 560 ? 1.584 -11.628 3.033 1 84.42 560 TRP A CA 1
ATOM 4486 C C . TRP A 1 560 ? 1.346 -10.142 2.787 1 84.42 560 TRP A C 1
ATOM 4488 O O . TRP A 1 560 ? 0.97 -9.742 1.683 1 84.42 560 TRP A O 1
ATOM 4498 N N . LYS A 1 561 ? 1.594 -9.414 3.816 1 81.81 561 LYS A N 1
ATOM 4499 C CA . LYS A 1 561 ? 1.602 -7.958 3.706 1 81.81 561 LYS A CA 1
ATOM 4500 C C . LYS A 1 561 ? 3.012 -7.435 3.447 1 81.81 561 LYS A C 1
ATOM 4502 O O . LYS A 1 561 ? 3.699 -7.003 4.375 1 81.81 561 LYS A O 1
ATOM 4507 N N . ILE A 1 562 ? 3.379 -7.239 2.296 1 84.54 562 ILE A N 1
ATOM 4508 C CA . ILE A 1 562 ? 4.76 -6.997 1.894 1 84.54 562 ILE A CA 1
ATOM 4509 C C . ILE A 1 562 ? 5.097 -5.518 2.068 1 84.54 562 ILE A C 1
ATOM 4511 O O . ILE A 1 562 ? 6.138 -5.052 1.599 1 84.54 562 ILE A O 1
ATOM 4515 N N . THR A 1 563 ? 4.284 -4.776 2.724 1 82.09 563 THR A N 1
ATOM 4516 C CA . THR A 1 563 ? 4.523 -3.358 2.969 1 82.09 563 THR A CA 1
ATOM 4517 C C . THR A 1 563 ? 4.795 -3.103 4.449 1 82.09 563 THR A C 1
ATOM 4519 O O . THR A 1 563 ? 5.115 -1.979 4.842 1 82.09 563 THR A O 1
ATOM 4522 N N . GLU A 1 564 ? 4.763 -4.123 5.228 1 76.27 564 GLU A N 1
ATOM 4523 C CA . GLU A 1 564 ? 4.918 -3.972 6.672 1 76.27 564 GLU A CA 1
ATOM 4524 C C . GLU A 1 564 ? 6.37 -4.173 7.095 1 76.27 564 GLU A C 1
ATOM 4526 O O . GLU A 1 564 ? 7.073 -5.021 6.54 1 76.27 564 GLU A O 1
ATOM 4531 N N . PRO A 1 565 ? 6.795 -3.403 8.091 1 71.91 565 PRO A N 1
ATOM 4532 C CA . PRO A 1 565 ? 8.187 -3.491 8.537 1 71.91 565 PRO A CA 1
ATOM 4533 C C . PRO A 1 565 ? 8.505 -4.82 9.218 1 71.91 565 PRO A C 1
ATOM 4535 O O . PRO A 1 565 ? 9.672 -5.212 9.3 1 71.91 565 PRO A O 1
ATOM 4538 N N . GLU A 1 566 ? 7.478 -5.496 9.672 1 70.78 566 GLU A N 1
ATOM 4539 C CA . GLU A 1 566 ? 7.698 -6.754 10.379 1 70.78 566 GLU A CA 1
ATOM 4540 C C . GLU A 1 566 ? 8.065 -7.874 9.41 1 70.78 566 GLU A C 1
ATOM 4542 O O . GLU A 1 566 ? 8.586 -8.913 9.823 1 70.78 566 GLU A O 1
ATOM 4547 N N . PHE A 1 567 ? 7.799 -7.637 8.133 1 77.74 567 PHE A N 1
ATOM 4548 C CA . PHE A 1 567 ? 8.105 -8.662 7.142 1 77.74 567 PHE A CA 1
ATOM 4549 C C . PHE A 1 567 ? 9.566 -8.584 6.715 1 77.74 567 PHE A C 1
ATOM 4551 O O . PHE A 1 567 ? 10.142 -7.496 6.652 1 77.74 567 PHE A O 1
ATOM 4558 N N . ASN A 1 568 ? 10.151 -9.657 6.608 1 79.97 568 ASN A N 1
ATOM 4559 C CA . ASN A 1 568 ? 11.508 -9.825 6.1 1 79.97 568 ASN A CA 1
ATOM 4560 C C . ASN A 1 568 ? 11.512 -10.437 4.702 1 79.97 568 ASN A C 1
ATOM 4562 O O . ASN A 1 568 ? 11.279 -11.636 4.544 1 79.97 568 ASN A O 1
ATOM 4566 N N . LEU A 1 569 ? 11.748 -9.662 3.725 1 83.22 569 LEU A N 1
ATOM 4567 C CA . LEU A 1 569 ? 11.645 -10.064 2.326 1 83.22 569 LEU A CA 1
ATOM 4568 C C . LEU A 1 569 ? 12.603 -11.209 2.018 1 83.22 569 LEU A C 1
ATOM 4570 O O . LEU A 1 569 ? 12.307 -12.063 1.179 1 83.22 569 LEU A O 1
ATOM 4574 N N . THR A 1 570 ? 13.706 -11.233 2.707 1 77.3 570 THR A N 1
ATOM 4575 C CA . THR A 1 570 ? 14.661 -12.32 2.524 1 77.3 570 THR A CA 1
ATOM 4576 C C . THR A 1 570 ? 14.084 -13.639 3.032 1 77.3 570 THR A C 1
ATOM 4578 O O . THR A 1 570 ? 14.179 -14.665 2.356 1 77.3 570 THR A O 1
ATOM 4581 N N . GLU A 1 571 ? 13.452 -13.54 4.131 1 79.69 571 GLU A N 1
ATOM 4582 C CA . GLU A 1 571 ? 12.851 -14.734 4.717 1 79.69 571 GLU A CA 1
ATOM 4583 C C . GLU A 1 571 ? 11.67 -15.223 3.884 1 79.69 571 GLU A C 1
ATOM 4585 O O . GLU A 1 571 ? 11.508 -16.427 3.674 1 79.69 571 GLU A O 1
ATOM 4590 N N . VAL A 1 572 ? 10.892 -14.384 3.443 1 88.15 572 VAL A N 1
ATOM 4591 C CA . VAL A 1 572 ? 9.714 -14.715 2.649 1 88.15 572 VAL A CA 1
ATOM 4592 C C . VAL A 1 572 ? 10.139 -15.398 1.351 1 88.15 572 VAL A C 1
ATOM 4594 O O . VAL A 1 572 ? 9.52 -16.375 0.924 1 88.15 572 VAL A O 1
ATOM 4597 N N . ARG A 1 573 ? 11.179 -14.909 0.726 1 84.09 573 ARG A N 1
ATOM 4598 C CA . ARG A 1 573 ? 11.692 -15.524 -0.494 1 84.09 573 ARG A CA 1
ATOM 4599 C C . ARG A 1 573 ? 12.192 -16.94 -0.226 1 84.09 573 ARG A C 1
ATOM 4601 O O . ARG A 1 573 ? 11.976 -17.844 -1.036 1 84.09 573 ARG A O 1
ATOM 4608 N N . GLN A 1 574 ? 12.805 -17.045 0.865 1 82.55 574 GLN A N 1
ATOM 4609 C CA . GLN A 1 574 ? 13.28 -18.37 1.248 1 82.55 574 GLN A CA 1
ATOM 4610 C C . GLN A 1 574 ? 12.115 -19.331 1.467 1 82.55 574 GLN A C 1
ATOM 4612 O O . GLN A 1 574 ? 12.197 -20.507 1.107 1 82.55 574 GLN A O 1
ATOM 4617 N N . LEU A 1 575 ? 11.118 -18.872 2.041 1 91.33 575 LEU A N 1
ATOM 4618 C CA . LEU A 1 575 ? 9.935 -19.694 2.273 1 91.33 575 LEU A CA 1
ATOM 4619 C C . LEU A 1 575 ? 9.265 -20.068 0.955 1 91.33 575 LEU A C 1
ATOM 4621 O O . LEU A 1 575 ? 8.8 -21.197 0.788 1 91.33 575 LEU A O 1
ATOM 4625 N N . MET A 1 576 ? 9.195 -19.17 0.033 1 90.89 576 MET A N 1
ATOM 4626 C CA . MET A 1 576 ? 8.649 -19.46 -1.289 1 90.89 576 MET A CA 1
ATOM 4627 C C . MET A 1 576 ? 9.479 -20.522 -2.001 1 90.89 576 MET A C 1
ATOM 4629 O O . MET A 1 576 ? 8.929 -21.432 -2.624 1 90.89 576 MET A O 1
ATOM 4633 N N . ASP A 1 577 ? 10.791 -20.374 -1.865 1 87.54 577 ASP A N 1
ATOM 4634 C CA . ASP A 1 577 ? 11.689 -21.36 -2.458 1 87.54 577 ASP A CA 1
ATOM 4635 C C . ASP A 1 577 ? 11.471 -22.741 -1.845 1 87.54 577 ASP A C 1
ATOM 4637 O O . ASP A 1 577 ? 11.456 -23.747 -2.557 1 87.54 577 ASP A O 1
ATOM 4641 N N . GLU A 1 578 ? 11.34 -22.689 -0.61 1 91.23 578 GLU A N 1
ATOM 4642 C CA . GLU A 1 578 ? 11.092 -23.951 0.081 1 91.23 578 GLU A CA 1
ATOM 4643 C C . GLU A 1 578 ? 9.785 -24.587 -0.385 1 91.23 578 GLU A C 1
ATOM 4645 O O . GLU A 1 578 ? 9.722 -25.799 -0.602 1 91.23 578 GLU A O 1
ATOM 4650 N N . TYR A 1 579 ? 8.783 -23.852 -0.511 1 93.55 579 TYR A N 1
ATOM 4651 C CA . TYR A 1 579 ? 7.5 -24.353 -0.992 1 93.55 579 TYR A CA 1
ATOM 4652 C C . TYR A 1 579 ? 7.639 -24.963 -2.382 1 93.55 579 TYR A C 1
ATOM 4654 O O . TYR A 1 579 ? 7.132 -26.057 -2.64 1 93.55 579 TYR A O 1
ATOM 4662 N N . GLU A 1 580 ? 8.293 -24.304 -3.211 1 88.55 580 GLU A N 1
ATOM 4663 C CA . GLU A 1 580 ? 8.481 -24.777 -4.579 1 88.55 580 GLU A CA 1
ATOM 4664 C C . GLU A 1 580 ? 9.269 -26.084 -4.607 1 88.55 580 GLU A C 1
ATOM 4666 O O . GLU A 1 580 ? 9.002 -26.959 -5.434 1 88.55 580 GLU A O 1
ATOM 4671 N N . GLU A 1 581 ? 10.175 -26.145 -3.738 1 87.33 581 GLU A N 1
ATOM 4672 C CA . GLU A 1 581 ? 11.004 -27.344 -3.66 1 87.33 581 GLU A CA 1
ATOM 4673 C C . GLU A 1 581 ? 10.2 -28.54 -3.159 1 87.33 581 GLU A C 1
ATOM 4675 O O . GLU A 1 581 ? 10.398 -29.666 -3.621 1 87.33 581 GLU A O 1
ATOM 4680 N N . LEU A 1 582 ? 9.324 -28.287 -2.268 1 94.24 582 LEU A N 1
ATOM 4681 C CA . LEU A 1 582 ? 8.612 -29.371 -1.6 1 94.24 582 LEU A CA 1
ATOM 4682 C C . LEU A 1 582 ? 7.33 -29.722 -2.348 1 94.24 582 LEU A C 1
ATOM 4684 O O . LEU A 1 582 ? 6.83 -30.844 -2.238 1 94.24 582 LEU A O 1
ATOM 4688 N N . ARG A 1 583 ? 6.883 -28.843 -3.114 1 93.64 583 ARG A N 1
ATOM 4689 C CA . ARG A 1 583 ? 5.592 -28.934 -3.789 1 93.64 583 ARG A CA 1
ATOM 4690 C C . ARG A 1 583 ? 5.503 -30.202 -4.631 1 93.64 583 ARG A C 1
ATOM 4692 O O . ARG A 1 583 ? 4.489 -30.903 -4.602 1 93.64 583 ARG A O 1
ATOM 4699 N N . PRO A 1 584 ? 6.504 -30.618 -5.343 1 90.37 584 PRO A N 1
ATOM 4700 C CA . PRO A 1 584 ? 6.399 -31.807 -6.191 1 90.37 584 PRO A CA 1
ATOM 4701 C C . PRO A 1 584 ? 6.104 -33.076 -5.394 1 90.37 584 PRO A C 1
ATOM 4703 O O . PRO A 1 584 ? 5.463 -33.997 -5.907 1 90.37 584 PRO A O 1
ATOM 4706 N N . TYR A 1 585 ? 6.5 -33.13 -4.184 1 94.95 585 TYR A N 1
ATOM 4707 C CA . TYR A 1 585 ? 6.309 -34.329 -3.376 1 94.95 585 TYR A CA 1
ATOM 4708 C C . TYR A 1 585 ? 4.845 -34.495 -2.986 1 94.95 585 TYR A C 1
ATOM 4710 O O . TYR A 1 585 ? 4.397 -35.606 -2.691 1 94.95 585 TYR A O 1
ATOM 4718 N N . TYR A 1 586 ? 4.077 -33.474 -3.003 1 95.33 586 TYR A N 1
ATOM 4719 C CA . TYR A 1 586 ? 2.669 -33.546 -2.626 1 95.33 586 TYR A CA 1
ATOM 4720 C C . TYR A 1 586 ? 1.845 -34.215 -3.719 1 95.33 586 TYR A C 1
ATOM 4722 O O . TYR A 1 586 ? 0.7 -34.611 -3.487 1 95.33 586 TYR A O 1
ATOM 4730 N N . PHE A 1 587 ? 2.425 -34.385 -4.903 1 93.4 587 PHE A N 1
ATOM 4731 C CA . PHE A 1 587 ? 1.754 -35.1 -5.982 1 93.4 587 PHE A CA 1
ATOM 4732 C C . PHE A 1 587 ? 2.07 -36.59 -5.923 1 93.4 587 PHE A C 1
ATOM 4734 O O . PHE A 1 587 ? 1.613 -37.361 -6.768 1 93.4 587 PHE A O 1
ATOM 4741 N N . GLU A 1 588 ? 2.835 -37.002 -4.89 1 93.66 588 GLU A N 1
ATOM 4742 C CA . GLU A 1 588 ? 3.296 -38.381 -4.766 1 93.66 588 GLU A CA 1
ATOM 4743 C C . GLU A 1 588 ? 2.579 -39.102 -3.628 1 93.66 588 GLU A C 1
ATOM 4745 O O . GLU A 1 588 ? 1.501 -38.683 -3.201 1 93.66 588 GLU A O 1
ATOM 4750 N N . ASP A 1 589 ? 3.133 -40.2 -3.188 1 95.74 589 ASP A N 1
ATOM 4751 C CA . ASP A 1 589 ? 2.482 -40.992 -2.149 1 95.74 589 ASP A CA 1
ATOM 4752 C C . ASP A 1 589 ? 2.537 -40.28 -0.8 1 95.74 589 ASP A C 1
ATOM 4754 O O . ASP A 1 589 ? 3.546 -39.658 -0.46 1 95.74 589 ASP A O 1
ATOM 4758 N N . TYR A 1 590 ? 1.469 -40.253 -0.096 1 96.64 590 TYR A N 1
ATOM 4759 C CA . TYR A 1 590 ? 1.273 -39.565 1.175 1 96.64 590 TYR A CA 1
ATOM 4760 C C . TYR A 1 590 ? 1.024 -40.561 2.301 1 96.64 590 TYR A C 1
ATOM 4762 O O . TYR A 1 590 ? 0.101 -41.376 2.226 1 96.64 590 TYR A O 1
ATOM 4770 N N . TYR A 1 591 ? 1.834 -40.536 3.406 1 96.36 591 TYR A N 1
ATOM 4771 C CA . TYR A 1 591 ? 1.7 -41.443 4.54 1 96.36 591 TYR A CA 1
ATOM 4772 C C . TYR A 1 591 ? 1.587 -40.669 5.848 1 96.36 591 TYR A C 1
ATOM 4774 O O . TYR A 1 591 ? 2.56 -40.062 6.303 1 96.36 591 TYR A O 1
ATOM 4782 N N . PRO A 1 592 ? 0.417 -40.677 6.51 1 95.07 592 PRO A N 1
ATOM 4783 C CA . PRO A 1 592 ? 0.408 -40.194 7.893 1 95.07 592 PRO A CA 1
ATOM 4784 C C . PRO A 1 592 ? 1.316 -41.011 8.809 1 95.07 592 PRO A C 1
ATOM 4786 O O . PRO A 1 592 ? 1.286 -42.244 8.775 1 95.07 592 PRO A O 1
ATOM 4789 N N . LEU A 1 593 ? 2.114 -40.337 9.497 1 95.6 593 LEU A N 1
ATOM 4790 C CA . LEU A 1 593 ? 3.089 -41.045 10.318 1 95.6 593 LEU A CA 1
ATOM 4791 C C . LEU A 1 593 ? 2.664 -41.054 11.783 1 95.6 593 LEU A C 1
ATOM 4793 O O . LEU A 1 593 ? 3.159 -41.861 12.573 1 95.6 593 LEU A O 1
ATOM 4797 N N . THR A 1 594 ? 1.859 -40.059 12.1 1 92.09 594 THR A N 1
ATOM 4798 C CA . THR A 1 594 ? 1.332 -40.02 13.459 1 92.09 594 THR A CA 1
ATOM 4799 C C . THR A 1 594 ? -0.155 -40.364 13.473 1 92.09 594 THR A C 1
ATOM 4801 O O . THR A 1 594 ? -0.803 -40.383 12.424 1 92.09 594 THR A O 1
ATOM 4804 N N . GLY A 1 595 ? -0.66 -40.703 14.497 1 80.62 595 GLY A N 1
ATOM 4805 C CA . GLY A 1 595 ? -2.033 -41.169 14.609 1 80.62 595 GLY A CA 1
ATOM 4806 C C . GLY A 1 595 ? -3.056 -40.099 14.275 1 80.62 595 GLY A C 1
ATOM 4807 O O . GLY A 1 595 ? -2.727 -38.912 14.228 1 80.62 595 GLY A O 1
ATOM 4808 N N . THR A 1 596 ? -4.146 -40.498 13.871 1 74.64 596 THR A N 1
ATOM 4809 C CA . THR A 1 596 ? -5.239 -39.631 13.445 1 74.64 596 THR A CA 1
ATOM 4810 C C . THR A 1 596 ? -6.149 -39.291 14.622 1 74.64 596 THR A C 1
ATOM 4812 O O . THR A 1 596 ? -7.11 -38.534 14.472 1 74.64 596 THR A O 1
ATOM 4815 N N . ASP A 1 597 ? -5.673 -39.789 15.735 1 72.2 597 ASP A N 1
ATOM 4816 C CA . ASP A 1 597 ? -6.499 -39.488 16.901 1 72.2 597 ASP A CA 1
ATOM 4817 C C . ASP A 1 597 ? -6.164 -38.111 17.47 1 72.2 597 ASP A C 1
ATOM 4819 O O . ASP A 1 597 ? -4.993 -37.735 17.549 1 72.2 597 ASP A O 1
ATOM 4823 N N . ARG A 1 598 ? -6.868 -37.236 17.739 1 72.12 598 ARG A N 1
ATOM 4824 C CA . ARG A 1 598 ? -6.792 -35.938 18.402 1 72.12 598 ARG A CA 1
ATOM 4825 C C . ARG A 1 598 ? -5.899 -34.977 17.624 1 72.12 598 ARG A C 1
ATOM 4827 O O . ARG A 1 598 ? -5.006 -34.35 18.196 1 72.12 598 ARG A O 1
ATOM 4834 N N . VAL A 1 599 ? -5.995 -34.984 16.365 1 79 599 VAL A N 1
ATOM 4835 C CA . VAL A 1 599 ? -5.092 -34.244 15.49 1 79 599 VAL A CA 1
ATOM 4836 C C . VAL A 1 599 ? -5.149 -32.756 15.827 1 79 599 VAL A C 1
ATOM 4838 O O . VAL A 1 599 ? -4.274 -31.987 15.421 1 79 599 VAL A O 1
ATOM 4841 N N . LEU A 1 600 ? -6.121 -32.246 16.716 1 76.83 600 LEU A N 1
ATOM 4842 C CA . LEU A 1 600 ? -6.242 -30.832 17.055 1 76.83 600 LEU A CA 1
ATOM 4843 C C . LEU A 1 600 ? -5.562 -30.532 18.386 1 76.83 600 LEU A C 1
ATOM 4845 O O . LEU A 1 600 ? -5.437 -29.368 18.776 1 76.83 600 LEU A O 1
ATOM 4849 N N . GLY A 1 601 ? -5.143 -31.481 19.087 1 75.92 601 GLY A N 1
ATOM 4850 C CA . GLY A 1 601 ? -4.546 -31.219 20.387 1 75.92 601 GLY A CA 1
ATOM 4851 C C . GLY A 1 601 ? -3.27 -30.404 20.305 1 75.92 601 GLY A C 1
ATOM 4852 O O . GLY A 1 601 ? -2.506 -30.533 19.346 1 75.92 601 GLY A O 1
ATOM 4853 N N . ASP A 1 602 ? -3.079 -29.512 21.215 1 81.16 602 ASP A N 1
ATOM 4854 C CA . ASP A 1 602 ? -1.903 -28.647 21.251 1 81.16 602 ASP A CA 1
ATOM 4855 C C . ASP A 1 602 ? -0.704 -29.376 21.851 1 81.16 602 ASP A C 1
ATOM 4857 O O . ASP A 1 602 ? 0.414 -28.856 21.841 1 81.16 602 ASP A O 1
ATOM 4861 N N . SER A 1 603 ? -0.785 -30.43 22.63 1 86.49 603 SER A N 1
ATOM 4862 C CA . SER A 1 603 ? 0.288 -31.186 23.268 1 86.49 603 SER A CA 1
ATOM 4863 C C . SER A 1 603 ? 0.661 -32.416 22.448 1 86.49 603 SER A C 1
ATOM 4865 O O . SER A 1 603 ? 0.84 -33.505 22.998 1 86.49 603 SER A O 1
ATOM 4867 N N . ILE A 1 604 ? 0.596 -32.33 20.876 1 90.14 604 ILE A N 1
ATOM 4868 C CA . ILE A 1 604 ? 0.885 -33.492 20.043 1 90.14 604 ILE A CA 1
ATOM 4869 C C . ILE A 1 604 ? 1.988 -33.151 19.045 1 90.14 604 ILE A C 1
ATOM 4871 O O . ILE A 1 604 ? 2.249 -31.976 18.776 1 90.14 604 ILE A O 1
ATOM 4875 N N . TRP A 1 605 ? 2.563 -34.36 18.519 1 93.22 605 TRP A N 1
ATOM 4876 C CA . TRP A 1 605 ? 3.334 -34.322 17.281 1 93.22 605 TRP A CA 1
ATOM 4877 C C . TRP A 1 605 ? 2.454 -34.654 16.08 1 93.22 605 TRP A C 1
ATOM 4879 O O . TRP A 1 605 ? 1.567 -35.506 16.17 1 93.22 605 TRP A O 1
ATOM 4889 N N . LEU A 1 606 ? 2.545 -33.997 15.067 1 95.32 606 LEU A N 1
ATOM 4890 C CA . LEU A 1 606 ? 1.921 -34.355 13.798 1 95.32 606 LEU A CA 1
ATOM 4891 C C . LEU A 1 606 ? 2.968 -34.492 12.697 1 95.32 606 LEU A C 1
ATOM 4893 O O . LEU A 1 606 ? 3.757 -33.574 12.467 1 95.32 606 LEU A O 1
ATOM 4897 N N . ALA A 1 607 ? 3.05 -35.65 12.07 1 96.53 607 ALA A N 1
ATOM 4898 C CA . ALA A 1 607 ? 4.058 -35.87 11.035 1 96.53 607 ALA A CA 1
ATOM 4899 C C . ALA A 1 607 ? 3.49 -36.692 9.882 1 96.53 607 ALA A C 1
ATOM 4901 O O . ALA A 1 607 ? 2.619 -37.541 10.087 1 96.53 607 ALA A O 1
ATOM 4902 N N . TYR A 1 608 ? 3.931 -36.429 8.729 1 97.09 608 TYR A N 1
ATOM 4903 C CA . TYR A 1 608 ? 3.601 -37.226 7.553 1 97.09 608 TYR A CA 1
ATOM 4904 C C . TYR A 1 608 ? 4.787 -37.309 6.6 1 97.09 608 TYR A C 1
ATOM 4906 O O . TYR A 1 608 ? 5.759 -36.563 6.741 1 97.09 608 TYR A O 1
ATOM 4914 N N . GLU A 1 609 ? 4.681 -38.3 5.766 1 97.51 609 GLU A N 1
ATOM 4915 C CA . GLU A 1 609 ? 5.731 -38.613 4.802 1 97.51 609 GLU A CA 1
ATOM 4916 C C . GLU A 1 609 ? 5.219 -38.492 3.369 1 97.51 609 GLU A C 1
ATOM 4918 O O . GLU A 1 609 ? 4.103 -38.918 3.066 1 97.51 609 GLU A O 1
ATOM 4923 N N . LEU A 1 610 ? 5.94 -37.816 2.579 1 97.1 610 LEU A N 1
ATOM 4924 C CA . LEU A 1 610 ? 5.744 -37.788 1.134 1 97.1 610 LEU A CA 1
ATOM 4925 C C . LEU A 1 610 ? 6.839 -38.577 0.422 1 97.1 610 LEU A C 1
ATOM 4927 O O . LEU A 1 610 ? 8.009 -38.19 0.454 1 97.1 610 LEU A O 1
ATOM 4931 N N . ASN A 1 611 ? 6.423 -39.651 -0.144 1 95.68 611 ASN A N 1
ATOM 4932 C CA . ASN A 1 611 ? 7.376 -40.563 -0.767 1 95.68 611 ASN A CA 1
ATOM 4933 C C . ASN A 1 611 ? 7.234 -40.57 -2.287 1 95.68 611 ASN A C 1
ATOM 4935 O O . ASN A 1 611 ? 6.132 -40.745 -2.811 1 95.68 611 ASN A O 1
ATOM 4939 N N . ARG A 1 612 ? 8.24 -40.341 -2.901 1 91.17 612 ARG A N 1
ATOM 4940 C CA . ARG A 1 612 ? 8.289 -40.443 -4.356 1 91.17 612 ARG A CA 1
ATOM 4941 C C . ARG A 1 612 ? 9.006 -41.717 -4.792 1 91.17 612 ARG A C 1
ATOM 4943 O O . ARG A 1 612 ? 10.233 -41.736 -4.907 1 91.17 612 ARG A O 1
ATOM 4950 N N . PRO A 1 613 ? 8.197 -42.671 -5.023 1 82.22 613 PRO A N 1
ATOM 4951 C CA . PRO A 1 613 ? 8.799 -43.974 -5.319 1 82.22 613 PRO A CA 1
ATOM 4952 C C . PRO A 1 613 ? 9.723 -43.935 -6.534 1 82.22 613 PRO A C 1
ATOM 4954 O O . PRO A 1 613 ? 10.777 -44.576 -6.533 1 82.22 613 PRO A O 1
ATOM 4957 N N . SER A 1 614 ? 9.347 -43.229 -7.606 1 71.14 614 SER A N 1
ATOM 4958 C CA . SER A 1 614 ? 10.132 -43.18 -8.835 1 71.14 614 SER A CA 1
ATOM 4959 C C . SER A 1 614 ? 11.518 -42.596 -8.583 1 71.14 614 SER A C 1
ATOM 4961 O O . SER A 1 614 ? 12.497 -43.019 -9.2 1 71.14 614 SER A O 1
ATOM 4963 N N . GLY A 1 615 ? 11.625 -41.703 -7.644 1 76.02 615 GLY A N 1
ATOM 4964 C CA . GLY A 1 615 ? 12.882 -41.039 -7.339 1 76.02 615 GLY A CA 1
ATOM 4965 C C . GLY A 1 615 ? 13.601 -41.64 -6.146 1 76.02 615 GLY A C 1
ATOM 4966 O O . GLY A 1 615 ? 14.763 -41.322 -5.89 1 76.02 615 GLY A O 1
ATOM 4967 N N . GLN A 1 616 ? 12.955 -42.596 -5.493 1 84.06 616 GLN A N 1
ATOM 4968 C CA . GLN A 1 616 ? 13.45 -43.206 -4.263 1 84.06 616 GLN A CA 1
ATOM 4969 C C . GLN A 1 616 ? 13.869 -42.144 -3.252 1 84.06 616 GLN A C 1
ATOM 4971 O O . GLN A 1 616 ? 14.975 -42.198 -2.709 1 84.06 616 GLN A O 1
ATOM 4976 N N . ASP A 1 617 ? 13.173 -41.169 -3.201 1 90.53 617 ASP A N 1
ATOM 4977 C CA . ASP A 1 617 ? 13.382 -40.067 -2.266 1 90.53 617 ASP A CA 1
ATOM 4978 C C . ASP A 1 617 ? 12.057 -39.581 -1.685 1 90.53 617 ASP A C 1
ATOM 4980 O O . ASP A 1 617 ? 10.99 -40.065 -2.068 1 90.53 617 ASP A O 1
ATOM 4984 N N . GLY A 1 618 ? 12.112 -38.785 -0.691 1 95.29 618 GLY A N 1
ATOM 4985 C CA . GLY A 1 618 ? 10.919 -38.255 -0.05 1 95.29 618 GLY A CA 1
ATOM 4986 C C . GLY A 1 618 ? 11.225 -37.233 1.029 1 95.29 618 GLY A C 1
ATOM 4987 O O . GLY A 1 618 ? 12.363 -36.778 1.155 1 95.29 618 GLY A O 1
ATOM 4988 N N . VAL A 1 619 ? 10.204 -36.776 1.628 1 96.91 619 VAL A N 1
ATOM 4989 C CA . VAL A 1 619 ? 10.296 -35.746 2.658 1 96.91 619 VAL A CA 1
ATOM 4990 C C . VAL A 1 619 ? 9.433 -36.134 3.857 1 96.91 619 VAL A C 1
ATOM 4992 O O . VAL A 1 619 ? 8.351 -36.703 3.693 1 96.91 619 VAL A O 1
ATOM 4995 N N . VAL A 1 620 ? 9.952 -35.918 5.01 1 97.77 620 VAL A N 1
ATOM 4996 C CA . VAL A 1 620 ? 9.171 -35.993 6.24 1 97.77 620 VAL A CA 1
ATOM 4997 C C . VAL A 1 620 ? 8.877 -34.585 6.753 1 97.77 620 VAL A C 1
ATOM 4999 O O . VAL A 1 620 ? 9.789 -33.769 6.901 1 97.77 620 VAL A O 1
ATOM 5002 N N . VAL A 1 621 ? 7.658 -34.27 6.921 1 97.82 621 VAL A N 1
ATOM 5003 C CA . VAL A 1 621 ? 7.223 -33.011 7.517 1 97.82 621 VAL A CA 1
ATOM 5004 C C . VAL A 1 621 ? 6.667 -33.267 8.916 1 97.82 621 VAL A C 1
ATOM 5006 O O . VAL A 1 621 ? 5.762 -34.085 9.091 1 97.82 621 VAL A O 1
ATOM 5009 N N . ALA A 1 622 ? 7.192 -32.553 9.892 1 97.63 622 ALA A N 1
ATOM 5010 C CA . ALA A 1 622 ? 6.756 -32.796 11.264 1 97.63 622 ALA A CA 1
ATOM 5011 C C . ALA A 1 622 ? 6.565 -31.484 12.02 1 97.63 622 ALA A C 1
ATOM 5013 O O . ALA A 1 622 ? 7.249 -30.496 11.744 1 97.63 622 ALA A O 1
ATOM 5014 N N . PHE A 1 623 ? 5.647 -31.48 12.929 1 96.91 623 PHE A N 1
ATOM 5015 C CA . PHE A 1 623 ? 5.339 -30.326 13.765 1 96.91 623 PHE A CA 1
ATOM 5016 C C . PHE A 1 623 ? 5.322 -30.713 15.239 1 96.91 623 PHE A C 1
ATOM 5018 O O . PHE A 1 623 ? 4.651 -31.673 15.626 1 96.91 623 PHE A O 1
ATOM 5025 N N . ARG A 1 624 ? 6.068 -29.99 16.037 1 96.36 624 ARG A N 1
ATOM 5026 C CA . ARG A 1 624 ? 5.931 -30.031 17.489 1 96.36 624 ARG A CA 1
ATOM 5027 C C . ARG A 1 624 ? 5.102 -28.855 17.995 1 96.36 624 ARG A C 1
ATOM 5029 O O . ARG A 1 624 ? 5.542 -27.705 17.928 1 96.36 624 ARG A O 1
ATOM 5036 N N . ARG A 1 625 ? 3.954 -29.128 18.446 1 94.02 625 ARG A N 1
ATOM 5037 C CA . ARG A 1 625 ? 3.055 -28.052 18.851 1 94.02 625 ARG A CA 1
ATOM 5038 C C . ARG A 1 625 ? 3.474 -27.466 20.195 1 94.02 625 ARG A C 1
ATOM 5040 O O . ARG A 1 625 ? 4.402 -27.966 20.834 1 94.02 625 ARG A O 1
ATOM 5047 N N . ALA A 1 626 ? 2.938 -26.369 20.598 1 90.61 626 ALA A N 1
ATOM 5048 C CA . ALA A 1 626 ? 3.427 -25.451 21.623 1 90.61 626 ALA A CA 1
ATOM 5049 C C . ALA A 1 626 ? 3.468 -26.127 22.991 1 90.61 626 ALA A C 1
ATOM 5051 O O . ALA A 1 626 ? 4.371 -25.871 23.791 1 90.61 626 ALA A O 1
ATOM 5052 N N . SER A 1 627 ? 2.541 -27.047 23.358 1 87.75 627 SER A N 1
ATOM 5053 C CA . SER A 1 627 ? 2.406 -27.572 24.713 1 87.75 627 SER A CA 1
ATOM 5054 C C . SER A 1 627 ? 2.991 -28.976 24.823 1 87.75 627 SER A C 1
ATOM 5056 O O . SER A 1 627 ? 2.807 -29.653 25.836 1 87.75 627 SER A O 1
ATOM 5058 N N . VAL A 1 628 ? 3.643 -29.464 23.661 1 90.34 628 VAL A N 1
ATOM 5059 C CA . VAL A 1 628 ? 4.245 -30.793 23.691 1 90.34 628 VAL A CA 1
ATOM 5060 C C . VAL A 1 628 ? 5.468 -30.787 24.605 1 90.34 628 VAL A C 1
ATOM 5062 O O . VAL A 1 628 ? 6.417 -30.033 24.377 1 90.34 628 VAL A O 1
ATOM 5065 N N . PRO A 1 629 ? 5.572 -31.523 25.611 1 89.2 629 PRO A N 1
ATOM 5066 C CA . PRO A 1 629 ? 6.723 -31.523 26.518 1 89.2 629 PRO A CA 1
ATOM 5067 C C . PRO A 1 629 ? 7.948 -32.207 25.916 1 89.2 629 PRO A C 1
ATOM 5069 O O . PRO A 1 629 ? 9.072 -31.728 26.084 1 89.2 629 PRO A O 1
ATOM 5072 N N . ASP A 1 630 ? 7.694 -33.356 25.189 1 89.96 630 ASP A N 1
ATOM 5073 C CA . ASP A 1 630 ? 8.814 -34.113 24.638 1 89.96 630 ASP A CA 1
ATOM 5074 C C . ASP A 1 630 ? 9.372 -33.437 23.388 1 89.96 630 ASP A C 1
ATOM 5076 O O . ASP A 1 630 ? 8.62 -33.086 22.477 1 89.96 630 ASP A O 1
ATOM 5080 N N . SER A 1 631 ? 10.664 -33.327 23.325 1 92.67 631 SER A N 1
ATOM 5081 C CA . SER A 1 631 ? 11.315 -32.653 22.207 1 92.67 631 SER A CA 1
ATOM 5082 C C . SER A 1 631 ? 11.557 -33.613 21.047 1 92.67 631 SER A C 1
ATOM 5084 O O . SER A 1 631 ? 12.111 -33.224 20.017 1 92.67 631 SER A O 1
ATOM 5086 N N . SER A 1 632 ? 11.117 -34.927 21.204 1 93.82 632 SER A N 1
ATOM 5087 C CA . SER A 1 632 ? 11.344 -35.896 20.136 1 93.82 632 SER A CA 1
ATOM 5088 C C . SER A 1 632 ? 10.173 -36.864 20.011 1 93.82 632 SER A C 1
ATOM 5090 O O . SER A 1 632 ? 9.393 -37.029 20.952 1 93.82 632 SER A O 1
ATOM 5092 N N . CYS A 1 633 ? 10.007 -37.51 18.873 1 94.86 633 CYS A N 1
ATOM 5093 C CA . CYS A 1 633 ? 9.03 -38.557 18.597 1 94.86 633 CYS A CA 1
ATOM 5094 C C . CYS A 1 633 ? 9.568 -39.549 17.573 1 94.86 633 CYS A C 1
ATOM 5096 O O . CYS A 1 633 ? 10.418 -39.201 16.752 1 94.86 633 CYS A O 1
ATOM 5098 N N . THR A 1 634 ? 9.179 -40.799 17.674 1 95.79 634 THR A N 1
ATOM 5099 C CA . THR A 1 634 ? 9.616 -41.825 16.734 1 95.79 634 THR A CA 1
ATOM 5100 C C . THR A 1 634 ? 8.505 -42.161 15.744 1 95.79 634 THR A C 1
ATOM 5102 O O . THR A 1 634 ? 7.363 -42.403 16.143 1 95.79 634 THR A O 1
ATOM 5105 N N . VAL A 1 635 ? 8.808 -42.153 14.463 1 96.8 635 VAL A N 1
ATOM 5106 C CA . VAL A 1 635 ? 7.84 -42.473 13.418 1 96.8 635 VAL A CA 1
ATOM 5107 C C . VAL A 1 635 ? 8.396 -43.573 12.518 1 96.8 635 VAL A C 1
ATOM 5109 O O . VAL A 1 635 ? 9.61 -43.79 12.469 1 96.8 635 VAL A O 1
ATOM 5112 N N . ARG A 1 636 ? 7.537 -44.287 11.898 1 95.69 636 ARG A N 1
ATOM 5113 C CA . ARG A 1 636 ? 7.915 -45.342 10.963 1 95.69 636 ARG A CA 1
ATOM 5114 C C . ARG A 1 636 ? 7.66 -44.913 9.522 1 95.69 636 ARG A C 1
ATOM 5116 O O . ARG A 1 636 ? 6.517 -44.654 9.139 1 95.69 636 ARG A O 1
ATOM 5123 N N . LEU A 1 637 ? 8.673 -44.866 8.73 1 96.13 637 LEU A N 1
ATOM 5124 C CA . LEU A 1 637 ? 8.505 -44.489 7.331 1 96.13 637 LEU A CA 1
ATOM 5125 C C . LEU A 1 637 ? 7.981 -45.663 6.51 1 96.13 637 LEU A C 1
ATOM 5127 O O . LEU A 1 637 ? 8.15 -46.821 6.898 1 96.13 637 LEU A O 1
ATOM 5131 N N . ARG A 1 638 ? 7.355 -45.283 5.493 1 93.34 638 ARG A N 1
ATOM 5132 C CA . ARG A 1 638 ? 6.703 -46.279 4.649 1 93.34 638 ARG A CA 1
ATOM 5133 C C . ARG A 1 638 ? 7.065 -46.075 3.182 1 93.34 638 ARG A C 1
ATOM 5135 O O . ARG A 1 638 ? 7.456 -44.977 2.78 1 93.34 638 ARG A O 1
ATOM 5142 N N . GLY A 1 639 ? 6.897 -47.134 2.349 1 90.28 639 GLY A N 1
ATOM 5143 C CA . GLY A 1 639 ? 7.076 -47.047 0.908 1 90.28 639 GLY A CA 1
ATOM 5144 C C . GLY A 1 639 ? 8.532 -47.089 0.484 1 90.28 639 GLY A C 1
ATOM 5145 O O . GLY A 1 639 ? 8.848 -46.888 -0.69 1 90.28 639 GLY A O 1
ATOM 5146 N N . LEU A 1 640 ? 9.429 -47.387 1.476 1 92.42 640 LEU A N 1
ATOM 5147 C CA . LEU A 1 640 ? 10.855 -47.401 1.167 1 92.42 640 LEU A CA 1
ATOM 5148 C C . LEU A 1 640 ? 11.332 -48.819 0.869 1 92.42 640 LEU A C 1
ATOM 5150 O O . LEU A 1 640 ? 10.769 -49.789 1.38 1 92.42 640 LEU A O 1
ATOM 5154 N N . ASP A 1 641 ? 12.296 -48.959 0.029 1 87.45 641 ASP A N 1
ATOM 5155 C CA . ASP A 1 641 ? 12.97 -50.237 -0.182 1 87.45 641 ASP A CA 1
ATOM 5156 C C . ASP A 1 641 ? 13.866 -50.587 1.004 1 87.45 641 ASP A C 1
ATOM 5158 O O . ASP A 1 641 ? 14.821 -49.866 1.302 1 87.45 641 ASP A O 1
ATOM 5162 N N . PRO A 1 642 ? 13.48 -51.523 1.738 1 88.5 642 PRO A N 1
ATOM 5163 C CA . PRO A 1 642 ? 14.219 -51.873 2.954 1 88.5 642 PRO A CA 1
ATOM 5164 C C . PRO A 1 642 ? 15.704 -52.115 2.693 1 88.5 642 PRO A C 1
ATOM 5166 O O . PRO A 1 642 ? 16.521 -52.014 3.612 1 88.5 642 PRO A O 1
ATOM 5169 N N . ARG A 1 643 ? 16.313 -52.389 1.507 1 86.61 643 ARG A N 1
ATOM 5170 C CA . ARG A 1 643 ? 17.68 -52.784 1.183 1 86.61 643 ARG A CA 1
ATOM 5171 C C . ARG A 1 643 ? 18.536 -51.567 0.848 1 86.61 643 ARG A C 1
ATOM 5173 O O . ARG A 1 643 ? 19.766 -51.645 0.858 1 86.61 643 ARG A O 1
ATOM 5180 N N . LEU A 1 644 ? 17.807 -50.472 0.569 1 87.06 644 LEU A N 1
ATOM 5181 C CA . LEU A 1 644 ? 18.551 -49.278 0.182 1 87.06 644 LEU A CA 1
ATOM 5182 C C . LEU A 1 644 ? 18.927 -48.452 1.408 1 87.06 644 LEU A C 1
ATOM 5184 O O . LEU A 1 644 ? 18.256 -48.521 2.439 1 87.06 644 LEU A O 1
ATOM 5188 N N . THR A 1 645 ? 20.084 -47.819 1.304 1 88.37 645 THR A N 1
ATOM 5189 C CA . THR A 1 645 ? 20.487 -46.845 2.312 1 88.37 645 THR A CA 1
ATOM 5190 C C . THR A 1 645 ? 20.07 -45.436 1.901 1 88.37 645 THR A C 1
ATOM 5192 O O . THR A 1 645 ? 20.279 -45.031 0.755 1 88.37 645 THR A O 1
ATOM 5195 N N . TYR A 1 646 ? 19.424 -44.807 2.782 1 93.34 646 TYR A N 1
ATOM 5196 C CA . TYR A 1 646 ? 18.939 -43.456 2.522 1 93.34 646 TYR A CA 1
ATOM 5197 C C . TYR A 1 646 ? 19.735 -42.428 3.316 1 93.34 646 TYR A C 1
ATOM 5199 O O . TYR A 1 646 ? 20.08 -42.662 4.477 1 93.34 646 TYR A O 1
ATOM 5207 N N . THR A 1 647 ? 20.144 -41.333 2.655 1 92.02 647 THR A N 1
ATOM 5208 C CA . THR A 1 647 ? 20.684 -40.163 3.339 1 92.02 647 THR A CA 1
ATOM 5209 C C . THR A 1 647 ? 19.568 -39.194 3.717 1 92.02 647 THR A C 1
ATOM 5211 O O . THR A 1 647 ? 18.814 -38.74 2.854 1 92.02 647 THR A O 1
ATOM 5214 N N . LEU A 1 648 ? 19.388 -39.027 4.995 1 94.24 648 LEU A N 1
ATOM 5215 C CA . LEU A 1 648 ? 18.412 -38.066 5.497 1 94.24 648 LEU A CA 1
ATOM 5216 C C . LEU A 1 648 ? 19.086 -36.748 5.862 1 94.24 648 LEU A C 1
ATOM 5218 O O . LEU A 1 648 ? 20.146 -36.742 6.493 1 94.24 648 LEU A O 1
ATOM 5222 N N . THR A 1 649 ? 18.554 -35.673 5.363 1 91.56 649 THR A N 1
ATOM 5223 C CA . THR A 1 649 ? 19.119 -34.352 5.613 1 91.56 649 THR A CA 1
ATOM 5224 C C . THR A 1 649 ? 18.075 -33.425 6.23 1 91.56 649 THR A C 1
ATOM 5226 O O . THR A 1 649 ? 16.972 -33.282 5.698 1 91.56 649 THR A O 1
ATOM 5229 N N . ASP A 1 650 ? 18.415 -32.933 7.38 1 91.09 650 ASP A N 1
ATOM 5230 C CA . ASP A 1 650 ? 17.594 -31.888 7.983 1 91.09 650 ASP A CA 1
ATOM 5231 C C . ASP A 1 650 ? 17.722 -30.576 7.212 1 91.09 650 ASP A C 1
ATOM 5233 O O . ASP A 1 650 ? 18.819 -30.027 7.09 1 91.09 650 ASP A O 1
ATOM 5237 N N . ARG A 1 651 ? 16.644 -30.037 6.766 1 88.27 651 ARG A N 1
ATOM 5238 C CA . ARG A 1 651 ? 16.658 -28.878 5.881 1 88.27 651 ARG A CA 1
ATOM 5239 C C . ARG A 1 651 ? 17.206 -27.648 6.597 1 88.27 651 ARG A C 1
ATOM 5241 O O . ARG A 1 651 ? 17.862 -26.806 5.981 1 88.27 651 ARG A O 1
ATOM 5248 N N . ASP A 1 652 ? 16.936 -27.465 7.864 1 86.61 652 ASP A N 1
ATOM 5249 C CA . ASP A 1 652 ? 17.299 -26.248 8.584 1 86.61 652 ASP A CA 1
ATOM 5250 C C . ASP A 1 652 ? 18.743 -26.311 9.076 1 86.61 652 ASP A C 1
ATOM 5252 O O . ASP A 1 652 ? 19.514 -25.37 8.875 1 86.61 652 ASP A O 1
ATOM 5256 N N . SER A 1 653 ? 19.166 -27.448 9.707 1 80.09 653 SER A N 1
ATOM 5257 C CA . SER A 1 653 ? 20.517 -27.572 10.243 1 80.09 653 SER A CA 1
ATOM 5258 C C . SER A 1 653 ? 21.497 -28.034 9.169 1 80.09 653 SER A C 1
ATOM 5260 O O . SER A 1 653 ? 22.713 -27.92 9.34 1 80.09 653 SER A O 1
ATOM 5262 N N . ARG A 1 654 ? 21.06 -28.655 8.048 1 77.61 654 ARG A N 1
ATOM 5263 C CA . ARG A 1 654 ? 21.84 -29.223 6.954 1 77.61 654 ARG A CA 1
ATOM 5264 C C . ARG A 1 654 ? 22.641 -30.433 7.423 1 77.61 654 ARG A C 1
ATOM 5266 O O . ARG A 1 654 ? 23.515 -30.922 6.705 1 77.61 654 ARG A O 1
ATOM 5273 N N . ARG A 1 655 ? 22.317 -30.909 8.627 1 79.3 655 ARG A N 1
ATOM 5274 C CA . ARG A 1 655 ? 22.926 -32.143 9.11 1 79.3 655 ARG A CA 1
ATOM 5275 C C . ARG A 1 655 ? 22.312 -33.361 8.428 1 79.3 655 ARG A C 1
ATOM 5277 O O . ARG A 1 655 ? 21.101 -33.409 8.205 1 79.3 655 ARG A O 1
ATOM 5284 N N . SER A 1 656 ? 23.144 -34.247 7.992 1 87.66 656 SER A N 1
ATOM 5285 C CA . SER A 1 656 ? 22.702 -35.451 7.297 1 87.66 656 SER A CA 1
ATOM 5286 C C . SER A 1 656 ? 23.149 -36.71 8.033 1 87.66 656 SER A C 1
ATOM 5288 O O . SER A 1 656 ? 24.135 -36.685 8.772 1 87.66 656 SER A O 1
ATOM 5290 N N . PHE A 1 657 ? 22.42 -37.767 7.962 1 88.37 657 PHE A N 1
ATOM 5291 C CA . PHE A 1 657 ? 22.762 -39.092 8.466 1 88.37 657 PHE A CA 1
ATOM 5292 C C . PHE A 1 657 ? 22.178 -40.179 7.571 1 88.37 657 PHE A C 1
ATOM 5294 O O . PHE A 1 657 ? 21.285 -39.912 6.764 1 88.37 657 PHE A O 1
ATOM 5301 N N . THR A 1 658 ? 22.663 -41.327 7.606 1 90.62 658 THR A N 1
ATOM 5302 C CA . THR A 1 658 ? 22.239 -42.402 6.716 1 90.62 658 THR A CA 1
ATOM 5303 C C . THR A 1 658 ? 21.584 -43.532 7.505 1 90.62 658 THR A C 1
ATOM 5305 O O . THR A 1 658 ? 22.006 -43.842 8.622 1 90.62 658 THR A O 1
ATOM 5308 N N . GLN A 1 659 ? 20.569 -44.078 6.975 1 93.57 659 GLN A N 1
ATOM 5309 C CA . GLN A 1 659 ? 19.877 -45.25 7.503 1 93.57 659 GLN A CA 1
ATOM 5310 C C . GLN A 1 659 ? 19.327 -46.118 6.375 1 93.57 659 GLN A C 1
ATOM 5312 O O . GLN A 1 659 ? 19.017 -45.616 5.293 1 93.57 659 GLN A O 1
ATOM 5317 N N . THR A 1 660 ? 19.234 -47.394 6.609 1 91.31 660 THR A N 1
ATOM 5318 C CA . THR A 1 660 ? 18.624 -48.27 5.615 1 91.31 660 THR A CA 1
ATOM 5319 C C . THR A 1 660 ? 17.105 -48.124 5.626 1 91.31 660 THR A C 1
ATOM 5321 O O . THR A 1 660 ? 16.527 -47.669 6.616 1 91.31 660 THR A O 1
ATOM 5324 N N . GLY A 1 661 ? 16.504 -48.535 4.512 1 93.4 661 GLY A N 1
ATOM 5325 C CA . GLY A 1 661 ? 15.05 -48.539 4.47 1 93.4 661 GLY A CA 1
ATOM 5326 C C . GLY A 1 661 ? 14.424 -49.385 5.562 1 93.4 661 GLY A C 1
ATOM 5327 O O . GLY A 1 661 ? 13.379 -49.027 6.109 1 93.4 661 GLY A O 1
ATOM 5328 N N . ALA A 1 662 ? 15.078 -50.417 5.908 1 93.8 662 ALA A N 1
ATOM 5329 C CA . ALA A 1 662 ? 14.591 -51.304 6.961 1 93.8 662 ALA A CA 1
ATOM 5330 C C . ALA A 1 662 ? 14.629 -50.614 8.321 1 93.8 662 ALA A C 1
ATOM 5332 O O . ALA A 1 662 ? 13.712 -50.773 9.131 1 93.8 662 ALA A O 1
ATOM 5333 N N . GLN A 1 663 ? 15.7 -49.92 8.593 1 93.9 663 GLN A N 1
ATOM 5334 C CA . GLN A 1 663 ? 15.822 -49.187 9.849 1 93.9 663 GLN A CA 1
ATOM 5335 C C . GLN A 1 663 ? 14.763 -48.094 9.954 1 93.9 663 GLN A C 1
ATOM 5337 O O . GLN A 1 663 ? 14.159 -47.907 11.012 1 93.9 663 GLN A O 1
ATOM 5342 N N . LEU A 1 664 ? 14.582 -47.45 8.84 1 95.93 664 LEU A N 1
ATOM 5343 C CA . LEU A 1 664 ? 13.607 -46.365 8.808 1 95.93 664 LEU A CA 1
ATOM 5344 C C . LEU A 1 664 ? 12.191 -46.901 8.991 1 95.93 664 LEU A C 1
ATOM 5346 O O . LEU A 1 664 ? 11.347 -46.242 9.602 1 95.93 664 LEU A O 1
ATOM 5350 N N . ALA A 1 665 ? 11.935 -48.055 8.488 1 94.29 665 ALA A N 1
ATOM 5351 C CA . ALA A 1 665 ? 10.624 -48.685 8.625 1 94.29 665 ALA A CA 1
ATOM 5352 C C . ALA A 1 665 ? 10.379 -49.135 10.062 1 94.29 665 ALA A C 1
ATOM 5354 O O . ALA A 1 665 ? 9.231 -49.322 10.474 1 94.29 665 ALA A O 1
ATOM 5355 N N . ARG A 1 666 ? 11.478 -49.316 10.812 1 92.75 666 ARG A N 1
ATOM 5356 C CA . ARG A 1 666 ? 11.335 -49.715 12.208 1 92.75 666 ARG A CA 1
ATOM 5357 C C . ARG A 1 666 ? 11.147 -48.499 13.108 1 92.75 666 ARG A C 1
ATOM 5359 O O . ARG A 1 666 ? 10.567 -48.605 14.191 1 92.75 666 ARG A O 1
ATOM 5366 N N . GLY A 1 667 ? 11.829 -47.411 12.665 1 95.52 667 GLY A N 1
ATOM 5367 C CA . GLY A 1 667 ? 11.626 -46.21 13.459 1 95.52 667 GLY A CA 1
ATOM 5368 C C . GLY A 1 667 ? 12.644 -45.123 13.168 1 95.52 667 GLY A C 1
ATOM 5369 O O . GLY A 1 667 ? 13.844 -45.394 13.093 1 95.52 667 GLY A O 1
ATOM 5370 N N . LEU A 1 668 ? 12.248 -43.946 12.944 1 96.47 668 LEU A N 1
ATOM 5371 C CA . LEU A 1 668 ? 13.059 -42.743 12.795 1 96.47 668 LEU A CA 1
ATOM 5372 C C . LEU A 1 668 ? 12.764 -41.747 13.912 1 96.47 668 LEU A C 1
ATOM 5374 O O . LEU A 1 668 ? 11.613 -41.351 14.108 1 96.47 668 LEU A O 1
ATOM 5378 N N . ARG A 1 669 ? 13.753 -41.411 14.665 1 94.41 669 ARG A N 1
ATOM 5379 C CA . ARG A 1 669 ? 13.589 -40.442 15.744 1 94.41 669 ARG A CA 1
ATOM 5380 C C . ARG A 1 669 ? 13.658 -39.014 15.212 1 94.41 669 ARG A C 1
ATOM 5382 O O . ARG A 1 669 ? 14.671 -38.608 14.638 1 94.41 669 ARG A O 1
ATOM 5389 N N . LEU A 1 670 ? 12.564 -38.294 15.306 1 95.99 670 LEU A N 1
ATOM 5390 C CA . LEU A 1 670 ? 12.51 -36.875 14.973 1 95.99 670 LEU A CA 1
ATOM 5391 C C . LEU A 1 670 ? 12.794 -36.017 16.202 1 95.99 670 LEU A C 1
ATOM 5393 O O . LEU A 1 670 ? 12.31 -36.314 17.296 1 95.99 670 LEU A O 1
ATOM 5397 N N . VAL A 1 671 ? 13.603 -34.957 16.072 1 92.71 671 VAL A N 1
ATOM 5398 C CA . VAL A 1 671 ? 13.992 -34.124 17.205 1 92.71 671 VAL A CA 1
ATOM 5399 C C . VAL A 1 671 ? 13.729 -32.655 16.882 1 92.71 671 VAL A C 1
ATOM 5401 O O . VAL A 1 671 ? 14.191 -32.147 15.858 1 92.71 671 VAL A O 1
ATOM 5404 N N . LEU A 1 672 ? 12.94 -31.962 17.679 1 93.97 672 LEU A N 1
ATOM 5405 C CA . LEU A 1 672 ? 12.699 -30.523 17.655 1 93.97 672 LEU A CA 1
ATOM 5406 C C . LEU A 1 672 ? 12.809 -29.93 19.055 1 93.97 672 LEU A C 1
ATOM 5408 O O . LEU A 1 672 ? 11.847 -29.963 19.826 1 93.97 672 LEU A O 1
ATOM 5412 N N . PRO A 1 673 ? 13.924 -29.32 19.409 1 88.65 673 PRO A N 1
ATOM 5413 C CA . PRO A 1 673 ? 14.146 -28.833 20.773 1 88.65 673 PRO A CA 1
ATOM 5414 C C . PRO A 1 673 ? 13.178 -27.72 21.168 1 88.65 673 PRO A C 1
ATOM 5416 O O . PRO A 1 673 ? 12.754 -27.647 22.324 1 88.65 673 PRO A O 1
ATOM 5419 N N . GLN A 1 674 ? 12.809 -26.84 20.3 1 90.55 674 GLN A N 1
ATOM 5420 C CA . GLN A 1 674 ? 11.945 -25.707 20.614 1 90.55 674 GLN A CA 1
ATOM 5421 C C . GLN A 1 674 ? 10.475 -26.06 20.4 1 90.55 674 GLN A C 1
ATOM 5423 O O . GLN A 1 674 ? 10.122 -26.69 19.401 1 90.55 674 GLN A O 1
ATOM 5428 N N . PRO A 1 675 ? 9.623 -25.696 21.353 1 90.43 675 PRO A N 1
ATOM 5429 C CA . PRO A 1 675 ? 8.191 -25.85 21.09 1 90.43 675 PRO A CA 1
ATOM 5430 C C . PRO A 1 675 ? 7.699 -24.955 19.955 1 90.43 675 PRO A C 1
ATOM 5432 O O . PRO A 1 675 ? 8.367 -23.98 19.599 1 90.43 675 PRO A O 1
ATOM 5435 N N . ARG A 1 676 ? 6.572 -25.287 19.393 1 93.5 676 ARG A N 1
ATOM 5436 C CA . ARG A 1 676 ? 6.002 -24.589 18.245 1 93.5 676 ARG A CA 1
ATOM 5437 C C . ARG A 1 676 ? 7.021 -24.465 17.118 1 93.5 676 ARG A C 1
ATOM 5439 O O . ARG A 1 676 ? 7.335 -23.358 16.676 1 93.5 676 ARG A O 1
ATOM 5446 N N . SER A 1 677 ? 7.456 -25.57 16.674 1 94.69 677 SER A N 1
ATOM 5447 C CA . SER A 1 677 ? 8.463 -25.617 15.619 1 94.69 677 SER A CA 1
ATOM 5448 C C . SER A 1 677 ? 8.169 -26.733 14.623 1 94.69 677 SER A C 1
ATOM 5450 O O . SER A 1 677 ? 7.25 -27.529 14.828 1 94.69 677 SER A O 1
ATOM 5452 N N . SER A 1 678 ? 8.838 -26.726 13.505 1 96.9 678 SER A N 1
ATOM 5453 C CA . SER A 1 678 ? 8.605 -27.675 12.421 1 96.9 678 SER A CA 1
ATOM 5454 C C . SER A 1 678 ? 9.917 -28.252 11.9 1 96.9 678 SER A C 1
ATOM 5456 O O . SER A 1 678 ? 10.982 -27.665 12.1 1 96.9 678 SER A O 1
ATOM 5458 N N . LEU A 1 679 ? 9.849 -29.452 11.337 1 95.8 679 LEU A N 1
ATOM 5459 C CA . LEU A 1 679 ? 10.986 -30.18 10.786 1 95.8 679 LEU A CA 1
ATOM 5460 C C . LEU A 1 679 ? 10.706 -30.624 9.354 1 95.8 679 LEU A C 1
ATOM 5462 O O . LEU A 1 679 ? 9.61 -31.1 9.051 1 95.8 679 LEU A O 1
ATOM 5466 N N . ILE A 1 680 ? 11.595 -30.375 8.445 1 96.86 680 ILE A N 1
ATOM 5467 C CA . ILE A 1 680 ? 11.62 -30.963 7.11 1 96.86 680 ILE A CA 1
ATOM 5468 C C . ILE A 1 680 ? 12.855 -31.849 6.959 1 96.86 680 ILE A C 1
ATOM 5470 O O . ILE A 1 680 ? 13.986 -31.36 7.005 1 96.86 680 ILE A O 1
ATOM 5474 N N . LEU A 1 681 ? 12.652 -33.099 6.848 1 96.37 681 LEU A N 1
ATOM 5475 C CA . LEU A 1 681 ? 13.717 -34.064 6.598 1 96.37 681 LEU A CA 1
ATOM 5476 C C . LEU A 1 681 ? 13.595 -34.658 5.199 1 96.37 681 LEU A C 1
ATOM 5478 O O . LEU A 1 681 ? 12.595 -35.303 4.878 1 96.37 681 LEU A O 1
ATOM 5482 N N . THR A 1 682 ? 14.564 -34.441 4.417 1 94.57 682 THR A N 1
ATOM 5483 C CA . THR A 1 682 ? 14.577 -35.052 3.092 1 94.57 682 THR A CA 1
ATOM 5484 C C . THR A 1 682 ? 15.38 -36.35 3.103 1 94.57 682 THR A C 1
ATOM 5486 O O . THR A 1 682 ? 16.328 -36.493 3.877 1 94.57 682 THR A O 1
ATOM 5489 N N . TYR A 1 683 ? 14.987 -37.303 2.416 1 94.3 683 TYR A N 1
ATOM 5490 C CA . TYR A 1 683 ? 15.776 -38.522 2.283 1 94.3 683 TYR A CA 1
ATOM 5491 C C . TYR A 1 683 ? 15.917 -38.924 0.819 1 94.3 683 TYR A C 1
ATOM 5493 O O . TYR A 1 683 ? 14.994 -38.728 0.024 1 94.3 683 TYR A O 1
ATOM 5501 N N . THR A 1 684 ? 17.041 -39.355 0.481 1 89.13 684 THR A N 1
ATOM 5502 C CA . THR A 1 684 ? 17.361 -39.822 -0.863 1 89.13 684 THR A CA 1
ATOM 5503 C C . THR A 1 684 ? 18.152 -41.126 -0.809 1 89.13 684 THR A C 1
ATOM 5505 O O . THR A 1 684 ? 19.063 -41.272 0.009 1 89.13 684 THR A O 1
ATOM 5508 N N . ALA A 1 685 ? 17.737 -41.997 -1.507 1 87.31 685 ALA A N 1
ATOM 5509 C CA . ALA A 1 685 ? 18.463 -43.263 -1.564 1 87.31 685 ALA A CA 1
ATOM 5510 C C . ALA A 1 685 ? 19.889 -43.056 -2.065 1 87.31 685 ALA A C 1
ATOM 5512 O O . ALA A 1 685 ? 20.122 -42.265 -2.982 1 87.31 685 ALA A O 1
ATOM 5513 N N . ASN A 1 686 ? 20.971 -43.246 -1.189 1 65.24 686 ASN A N 1
ATOM 5514 C CA . ASN A 1 686 ? 22.357 -43.226 -1.646 1 65.24 686 ASN A CA 1
ATOM 5515 C C . ASN A 1 686 ? 22.542 -44.059 -2.911 1 65.24 686 ASN A C 1
ATOM 5517 O O . ASN A 1 686 ? 21.986 -45.153 -3.026 1 65.24 686 ASN A O 1
ATOM 5521 N N . PRO A 1 687 ? 22.885 -43.191 -4.004 1 48.85 687 PRO A N 1
ATOM 5522 C CA . PRO A 1 687 ? 23.061 -43.909 -5.268 1 48.85 687 PRO A CA 1
ATOM 5523 C C . PRO A 1 687 ? 23.726 -45.271 -5.086 1 48.85 687 PRO A C 1
ATOM 5525 O O . PRO A 1 687 ? 24.865 -45.348 -4.617 1 48.85 687 PRO A O 1
ATOM 5528 N N . ALA A 1 688 ? 23.508 -45.965 -4.438 1 43.33 688 ALA A N 1
ATOM 5529 C CA . ALA A 1 688 ? 24.039 -47.119 -5.159 1 43.33 688 ALA A CA 1
ATOM 5530 C C . ALA A 1 688 ? 23.72 -47.029 -6.649 1 43.33 688 ALA A C 1
ATOM 5532 O O . ALA A 1 688 ? 22.782 -46.336 -7.049 1 43.33 688 ALA A O 1
ATOM 5533 N N . ALA A 1 689 ? 24.693 -47.397 -7.609 1 42.9 689 ALA A N 1
ATOM 5534 C CA . ALA A 1 689 ? 24.875 -47.295 -9.054 1 42.9 689 ALA A CA 1
ATOM 5535 C C . ALA A 1 689 ? 23.536 -47.359 -9.782 1 42.9 689 ALA A C 1
ATOM 5537 O O . ALA A 1 689 ? 23.267 -48.311 -10.519 1 42.9 689 ALA A O 1
ATOM 5538 N N . ARG A 1 690 ? 22.516 -47.031 -9.175 1 51.89 690 ARG A N 1
ATOM 5539 C CA . ARG A 1 690 ? 21.463 -47.364 -10.13 1 51.89 690 ARG A CA 1
ATOM 5540 C C . ARG A 1 690 ? 21.212 -46.209 -11.093 1 51.89 690 ARG A C 1
ATOM 5542 O O . ARG A 1 690 ? 21.142 -45.051 -10.677 1 51.89 690 ARG A O 1
ATOM 5549 N N . PRO A 1 691 ? 21.335 -46.235 -12.295 1 60.95 691 PRO A N 1
ATOM 5550 C CA . PRO A 1 691 ? 21.19 -45.267 -13.385 1 60.95 691 PRO A CA 1
ATOM 5551 C C . PRO A 1 691 ? 19.849 -44.538 -13.353 1 60.95 691 PRO A C 1
ATOM 5553 O O . PRO A 1 691 ? 18.818 -45.146 -13.056 1 60.95 691 PRO A O 1
ATOM 5556 N N . ALA A 1 692 ? 19.824 -43.067 -13.229 1 71.48 692 ALA A N 1
ATOM 5557 C CA . ALA A 1 692 ? 18.6 -42.305 -13.461 1 71.48 692 ALA A CA 1
ATOM 5558 C C . ALA A 1 692 ? 17.93 -42.728 -14.766 1 71.48 692 ALA A C 1
ATOM 5560 O O . ALA A 1 692 ? 18.561 -42.723 -15.825 1 71.48 692 ALA A O 1
ATOM 5561 N N . GLN A 1 693 ? 16.738 -43.205 -14.643 1 72.18 693 GLN A N 1
ATOM 5562 C CA . GLN A 1 693 ? 16.022 -43.569 -15.861 1 72.18 693 GLN A CA 1
ATOM 5563 C C . GLN A 1 693 ? 15.454 -42.335 -16.556 1 72.18 693 GLN A C 1
ATOM 5565 O O . GLN A 1 693 ? 14.549 -41.682 -16.032 1 72.18 693 GLN A O 1
ATOM 5570 N N . LEU A 1 694 ? 15.999 -41.91 -17.663 1 84.02 694 LEU A N 1
ATOM 5571 C CA . LEU A 1 694 ? 15.577 -40.751 -18.442 1 84.02 694 LEU A CA 1
ATOM 5572 C C . LEU A 1 694 ? 14.89 -41.184 -19.733 1 84.02 694 LEU A C 1
ATOM 5574 O O . LEU A 1 694 ? 15.215 -42.235 -20.291 1 84.02 694 LEU A O 1
ATOM 5578 N N . ALA A 1 695 ? 13.824 -40.385 -20.036 1 85.18 695 ALA A N 1
ATOM 5579 C CA . ALA A 1 695 ? 13.146 -40.623 -21.308 1 85.18 695 ALA A CA 1
ATOM 5580 C C . ALA A 1 695 ? 13.039 -39.336 -22.122 1 85.18 695 ALA A C 1
ATOM 5582 O O . ALA A 1 695 ? 12.795 -38.262 -21.568 1 85.18 695 ALA A O 1
ATOM 5583 N N . VAL A 1 696 ? 13.165 -39.424 -23.376 1 87.52 696 VAL A N 1
ATOM 5584 C CA . VAL A 1 696 ? 13.04 -38.296 -24.293 1 87.52 696 VAL A CA 1
ATOM 5585 C C . VAL A 1 696 ? 11.569 -37.918 -24.449 1 87.52 696 VAL A C 1
ATOM 5587 O O . VAL A 1 696 ? 10.727 -38.775 -24.727 1 87.52 696 VAL A O 1
ATOM 5590 N N . ALA A 1 697 ? 11.306 -36.647 -24.252 1 85.9 697 ALA A N 1
ATOM 5591 C CA . ALA A 1 697 ? 9.938 -36.146 -24.347 1 85.9 697 ALA A CA 1
ATOM 5592 C C . ALA A 1 697 ? 9.606 -35.725 -25.775 1 85.9 697 ALA A C 1
ATOM 5594 O O . ALA A 1 697 ? 10.434 -35.863 -26.678 1 85.9 697 ALA A O 1
ATOM 5595 N N . ASP A 1 698 ? 8.396 -35.27 -26.072 1 85.61 698 ASP A N 1
ATOM 5596 C CA . ASP A 1 698 ? 7.974 -34.799 -27.387 1 85.61 698 ASP A CA 1
ATOM 5597 C C . ASP A 1 698 ? 8.739 -33.541 -27.792 1 85.61 698 ASP A C 1
ATOM 5599 O O . ASP A 1 698 ? 9.113 -32.734 -26.939 1 85.61 698 ASP A O 1
ATOM 5603 N N . PRO A 1 699 ? 8.96 -33.364 -29.03 1 87.63 699 PRO A N 1
ATOM 5604 C CA . PRO A 1 699 ? 9.781 -32.249 -29.507 1 87.63 699 PRO A CA 1
ATOM 5605 C C . PRO A 1 699 ? 9.086 -30.898 -29.357 1 87.63 699 PRO A C 1
ATOM 5607 O O . PRO A 1 699 ? 7.855 -30.827 -29.378 1 87.63 699 PRO A O 1
ATOM 5610 N N . ASN A 1 700 ? 9.835 -29.899 -29.215 1 86.62 700 ASN A N 1
ATOM 5611 C CA . ASN A 1 700 ? 9.365 -28.521 -29.312 1 86.62 700 ASN A CA 1
ATOM 5612 C C . ASN A 1 700 ? 8.845 -28.203 -30.712 1 86.62 700 ASN A C 1
ATOM 5614 O O . ASN A 1 700 ? 9.32 -28.769 -31.698 1 86.62 700 ASN A O 1
ATOM 5618 N N . PRO A 1 701 ? 7.899 -27.34 -30.743 1 78.5 701 PRO A N 1
ATOM 5619 C CA . PRO A 1 701 ? 7.387 -26.992 -32.071 1 78.5 701 PRO A CA 1
ATOM 5620 C C . PRO A 1 701 ? 8.409 -26.236 -32.917 1 78.5 701 PRO A C 1
ATOM 5622 O O . PRO A 1 701 ? 8.357 -26.29 -34.149 1 78.5 701 PRO A O 1
ATOM 5625 N N . GLN A 1 702 ? 9.259 -25.587 -32.348 1 85.46 702 GLN A N 1
ATOM 5626 C CA . GLN A 1 702 ? 10.225 -24.774 -33.079 1 85.46 702 GLN A CA 1
ATOM 5627 C C . GLN A 1 702 ? 11.536 -25.528 -33.283 1 85.46 702 GLN A C 1
ATOM 5629 O O . GLN A 1 702 ? 12.028 -26.189 -32.366 1 85.46 702 GLN A O 1
ATOM 5634 N N . LYS A 1 703 ? 12.008 -25.401 -34.458 1 88.65 703 LYS A N 1
ATOM 5635 C CA . LYS A 1 703 ? 13.31 -25.974 -34.786 1 88.65 703 LYS A CA 1
ATOM 5636 C C . LYS A 1 703 ? 14.435 -24.986 -34.49 1 88.65 703 LYS A C 1
ATOM 5638 O O . LYS A 1 703 ? 14.215 -23.773 -34.473 1 88.65 703 LYS A O 1
ATOM 5643 N N . VAL A 1 704 ? 15.51 -25.566 -34.293 1 91.46 704 VAL A N 1
ATOM 5644 C CA . VAL A 1 704 ? 16.672 -24.724 -34.026 1 91.46 704 VAL A CA 1
ATOM 5645 C C . VAL A 1 704 ? 17.136 -24.058 -35.32 1 91.46 704 VAL A C 1
ATOM 5647 O O . VAL A 1 704 ? 17.321 -24.729 -36.338 1 91.46 704 VAL A O 1
ATOM 5650 N N . VAL A 1 705 ? 17.159 -22.784 -35.268 1 88.86 705 VAL A N 1
ATOM 5651 C CA . VAL A 1 705 ? 17.678 -22.055 -36.42 1 88.86 705 VAL A CA 1
ATOM 5652 C C . VAL A 1 705 ? 19.204 -22.015 -36.363 1 88.86 705 VAL A C 1
ATOM 5654 O O . VAL A 1 705 ? 19.872 -22.049 -37.399 1 88.86 705 VAL A O 1
ATOM 5657 N N . GLY A 1 706 ? 19.705 -21.93 -35.156 1 88.62 706 GLY A N 1
ATOM 5658 C CA . GLY A 1 706 ? 21.155 -22.023 -35.085 1 88.62 706 GLY A CA 1
ATOM 5659 C C . GLY A 1 706 ? 21.72 -21.54 -33.763 1 88.62 706 GLY A C 1
ATOM 5660 O O . GLY A 1 706 ? 21.099 -20.724 -33.078 1 88.62 706 GLY A O 1
ATOM 5661 N N . MET A 1 707 ? 22.885 -22.044 -33.408 1 90.61 707 MET A N 1
ATOM 5662 C CA . MET A 1 707 ? 23.711 -21.543 -32.312 1 90.61 707 MET A CA 1
ATOM 5663 C C . MET A 1 707 ? 24.722 -20.52 -32.817 1 90.61 707 MET A C 1
ATOM 5665 O O . MET A 1 707 ? 25.513 -20.813 -33.715 1 90.61 707 MET A O 1
ATOM 5669 N N . GLY A 1 708 ? 24.553 -19.345 -32.259 1 92.59 708 GLY A N 1
ATOM 5670 C CA . GLY A 1 708 ? 25.36 -18.269 -32.81 1 92.59 708 GLY A CA 1
ATOM 5671 C C . GLY A 1 708 ? 26.279 -17.629 -31.788 1 92.59 708 GLY A C 1
ATOM 5672 O O . GLY A 1 708 ? 26.376 -18.098 -30.652 1 92.59 708 GLY A O 1
ATOM 5673 N N . VAL A 1 709 ? 27.041 -16.646 -32.263 1 92.79 709 VAL A N 1
ATOM 5674 C CA . VAL A 1 709 ? 27.948 -15.859 -31.434 1 92.79 709 VAL A CA 1
ATOM 5675 C C . VAL A 1 709 ? 27.966 -14.411 -31.919 1 92.79 709 VAL A C 1
ATOM 5677 O O . VAL A 1 709 ? 27.762 -14.144 -33.105 1 92.79 709 VAL A O 1
ATOM 5680 N N . GLU A 1 710 ? 28.086 -13.591 -31.003 1 91.32 710 GLU A N 1
ATOM 5681 C CA . GLU A 1 710 ? 28.359 -12.202 -31.362 1 91.32 710 GLU A CA 1
ATOM 5682 C C . GLU A 1 710 ? 29.784 -12.037 -31.883 1 91.32 710 GLU A C 1
ATOM 5684 O O . GLU A 1 710 ? 30.742 -12.454 -31.229 1 91.32 710 GLU A O 1
ATOM 5689 N N . PHE A 1 711 ? 29.916 -11.529 -33.06 1 89.65 711 PHE A N 1
ATOM 5690 C CA . PHE A 1 711 ? 31.207 -11.277 -33.689 1 89.65 711 PHE A CA 1
ATOM 5691 C C . PHE A 1 711 ? 31.236 -9.896 -34.332 1 89.65 711 PHE A C 1
ATOM 5693 O O . PHE A 1 711 ? 30.788 -9.725 -35.468 1 89.65 711 PHE A O 1
ATOM 5700 N N . ASP A 1 712 ? 31.775 -8.936 -33.584 1 84.91 712 ASP A N 1
ATOM 5701 C CA . ASP A 1 712 ? 31.716 -7.55 -34.037 1 84.91 712 ASP A CA 1
ATOM 5702 C C . ASP A 1 712 ? 32.993 -7.16 -34.777 1 84.91 712 ASP A C 1
ATOM 5704 O O . ASP A 1 712 ? 34.092 -7.555 -34.382 1 84.91 712 ASP A O 1
ATOM 5708 N N . PRO A 1 713 ? 32.713 -6.379 -35.77 1 77.96 713 PRO A N 1
ATOM 5709 C CA . PRO A 1 713 ? 33.852 -6.021 -36.619 1 77.96 713 PRO A CA 1
ATOM 5710 C C . PRO A 1 713 ? 34.789 -5.015 -35.956 1 77.96 713 PRO A C 1
ATOM 5712 O O . PRO A 1 713 ? 35.847 -4.696 -36.505 1 77.96 713 PRO A O 1
ATOM 5715 N N . HIS A 1 714 ? 34.365 -4.518 -34.794 1 67.04 714 HIS A N 1
ATOM 5716 C CA . HIS A 1 714 ? 35.254 -3.559 -34.149 1 67.04 714 HIS A CA 1
ATOM 5717 C C . HIS A 1 714 ? 36.66 -4.128 -33.994 1 67.04 714 HIS A C 1
ATOM 5719 O O . HIS A 1 714 ? 37.646 -3.394 -34.091 1 67.04 714 HIS A O 1
ATOM 5725 N N . PHE A 1 715 ? 36.61 -5.358 -33.733 1 54.63 715 PHE A N 1
ATOM 5726 C CA . PHE A 1 715 ? 37.83 -6.116 -33.481 1 54.63 715 PHE A CA 1
ATOM 5727 C C . PHE A 1 715 ? 38.796 -5.992 -34.654 1 54.63 715 PHE A C 1
ATOM 5729 O O . PHE A 1 715 ? 39.984 -5.726 -34.46 1 54.63 715 PHE A O 1
ATOM 5736 N N . LEU A 1 716 ? 38.168 -6.193 -35.84 1 55.99 716 LEU A N 1
ATOM 5737 C CA . LEU A 1 716 ? 39.046 -6.333 -36.996 1 55.99 716 LEU A CA 1
ATOM 5738 C C . LEU A 1 716 ? 39.502 -4.969 -37.501 1 55.99 716 LEU A C 1
ATOM 5740 O O . LEU A 1 716 ? 40.62 -4.829 -38.002 1 55.99 716 LEU A O 1
ATOM 5744 N N . SER A 1 717 ? 38.577 -4.053 -37.266 1 51.46 717 SER A N 1
ATOM 5745 C CA . SER A 1 717 ? 38.989 -2.746 -37.767 1 51.46 717 SER A CA 1
ATOM 5746 C C . SER A 1 717 ? 40.17 -2.196 -36.974 1 51.46 717 SER A C 1
ATOM 5748 O O . SER A 1 717 ? 41.064 -1.563 -37.539 1 51.46 717 SER A O 1
ATOM 5750 N N . GLN A 1 718 ? 40.004 -2.345 -35.688 1 49.23 718 GLN A N 1
ATOM 5751 C CA . GLN A 1 718 ? 41.102 -1.792 -34.902 1 49.23 718 GLN A CA 1
ATOM 5752 C C . GLN A 1 718 ? 42.323 -2.707 -34.941 1 49.23 718 GLN A C 1
ATOM 5754 O O . GLN A 1 718 ? 43.458 -2.234 -35.026 1 49.23 718 GLN A O 1
ATOM 5759 N N . ASN A 1 719 ? 41.98 -3.911 -34.643 1 45.99 719 ASN A N 1
ATOM 5760 C CA . ASN A 1 719 ? 43.105 -4.834 -34.536 1 45.99 719 ASN A CA 1
ATOM 5761 C C . ASN A 1 719 ? 43.64 -5.227 -35.909 1 45.99 719 ASN A C 1
ATOM 5763 O O . ASN A 1 719 ? 44.848 -5.401 -36.083 1 45.99 719 ASN A O 1
ATOM 5767 N N . VAL A 1 720 ? 42.812 -5.54 -36.774 1 40.91 720 VAL A N 1
ATOM 5768 C CA . VAL A 1 720 ? 43.393 -5.786 -38.09 1 40.91 720 VAL A CA 1
ATOM 5769 C C . VAL A 1 720 ? 44.073 -4.518 -38.6 1 40.91 720 VAL A C 1
ATOM 5771 O O . VAL A 1 720 ? 45.107 -4.586 -39.268 1 40.91 720 VAL A O 1
ATOM 5774 N N . THR A 1 721 ? 43.424 -3.371 -38.223 1 40.31 721 THR A N 1
ATOM 5775 C CA . THR A 1 721 ? 44.056 -2.183 -38.786 1 40.31 721 THR A CA 1
ATOM 5776 C C . THR A 1 721 ? 45.1 -1.619 -37.826 1 40.31 721 THR A C 1
ATOM 5778 O O . THR A 1 721 ? 45.903 -0.764 -38.206 1 40.31 721 THR A O 1
ATOM 5781 N N . ARG A 1 722 ? 44.823 -1.794 -36.49 1 43.83 722 ARG A N 1
ATOM 5782 C CA . ARG A 1 722 ? 45.787 -1.198 -35.571 1 43.83 722 ARG A CA 1
ATOM 5783 C C . ARG A 1 722 ? 46.934 -2.16 -35.281 1 43.83 722 ARG A C 1
ATOM 5785 O O . ARG A 1 722 ? 46.713 -3.355 -35.077 1 43.83 722 ARG A O 1
ATOM 5792 N N . SER A 1 723 ? 47.66 -2.595 -35.998 1 45.31 723 SER A N 1
ATOM 5793 C CA . SER A 1 723 ? 48.819 -3.465 -35.834 1 45.31 723 SER A CA 1
ATOM 5794 C C . SER A 1 723 ? 48.802 -4.159 -34.476 1 45.31 723 SER A C 1
ATOM 5796 O O . SER A 1 723 ? 49.72 -4.912 -34.146 1 45.31 723 SER A O 1
ATOM 5798 N N . GLU A 1 724 ? 48.1 -3.84 -33.466 1 48.78 724 GLU A N 1
ATOM 5799 C CA . GLU A 1 724 ? 48.174 -4.451 -32.142 1 48.78 724 GLU A CA 1
ATOM 5800 C C . GLU A 1 724 ? 47.133 -5.556 -31.985 1 48.78 724 GLU A C 1
ATOM 5802 O O . GLU A 1 724 ? 47.101 -6.246 -30.964 1 48.78 724 GLU A O 1
ATOM 5807 N N . GLY A 1 725 ? 46.251 -5.795 -32.855 1 46.93 725 GLY A N 1
ATOM 5808 C CA . GLY A 1 725 ? 45.149 -6.738 -32.748 1 46.93 725 GLY A CA 1
ATOM 5809 C C . GLY A 1 725 ? 45.37 -8.007 -33.55 1 46.93 725 GLY A C 1
ATOM 5810 O O . GLY A 1 725 ? 46.508 -8.447 -33.725 1 46.93 725 GLY A O 1
ATOM 5811 N N . CYS A 1 726 ? 44.429 -8.605 -34.261 1 53.69 726 CYS A N 1
ATOM 5812 C CA . CYS A 1 726 ? 44.425 -9.848 -35.024 1 53.69 726 CYS A CA 1
ATOM 5813 C C . CYS A 1 726 ? 45.282 -9.722 -36.278 1 53.69 726 CYS A C 1
ATOM 5815 O O . CYS A 1 726 ? 44.986 -8.911 -37.158 1 53.69 726 CYS A O 1
ATOM 5817 N N . ARG A 1 727 ? 46.514 -9.982 -36.279 1 61.9 727 ARG A N 1
ATOM 5818 C CA . ARG A 1 727 ? 47.396 -10.061 -37.439 1 61.9 727 ARG A CA 1
ATOM 5819 C C . ARG A 1 727 ? 46.701 -10.749 -38.609 1 61.9 727 ARG A C 1
ATOM 5821 O O . ARG A 1 727 ? 45.903 -11.668 -38.411 1 61.9 727 ARG A O 1
ATOM 5828 N N . ALA A 1 728 ? 46.773 -10.151 -39.86 1 62.54 728 ALA A N 1
ATOM 5829 C CA . ALA A 1 728 ? 46.169 -10.727 -41.059 1 62.54 728 ALA A CA 1
ATOM 5830 C C . ALA A 1 728 ? 46.392 -12.235 -41.116 1 62.54 728 ALA A C 1
ATOM 5832 O O . ALA A 1 728 ? 45.509 -12.984 -41.541 1 62.54 728 ALA A O 1
ATOM 5833 N N . GLU A 1 729 ? 47.629 -12.592 -40.655 1 71.4 729 GLU A N 1
ATOM 5834 C CA . GLU A 1 729 ? 47.967 -14.012 -40.678 1 71.4 729 GLU A CA 1
ATOM 5835 C C . GLU A 1 729 ? 47.125 -14.796 -39.676 1 71.4 729 GLU A C 1
ATOM 5837 O O . GLU A 1 729 ? 46.867 -15.986 -39.87 1 71.4 729 GLU A O 1
ATOM 5842 N N . ASP A 1 730 ? 46.722 -14.083 -38.688 1 74.27 730 ASP A N 1
ATOM 5843 C CA . ASP A 1 730 ? 45.961 -14.77 -37.65 1 74.27 730 ASP A CA 1
ATOM 5844 C C . ASP A 1 730 ? 44.497 -14.928 -38.055 1 74.27 730 ASP A C 1
ATOM 5846 O O . ASP A 1 730 ? 43.784 -15.773 -37.51 1 74.27 730 ASP A O 1
ATOM 5850 N N . TRP A 1 731 ? 43.988 -14.087 -39.014 1 76.86 731 TRP A N 1
ATOM 5851 C CA . TRP A 1 731 ? 42.597 -14.16 -39.447 1 76.86 731 TRP A CA 1
ATOM 5852 C C . TRP A 1 731 ? 42.265 -15.55 -39.98 1 76.86 731 TRP A C 1
ATOM 5854 O O . TRP A 1 731 ? 41.339 -16.204 -39.494 1 76.86 731 TRP A O 1
ATOM 5864 N N . ASP A 1 732 ? 43.077 -15.964 -40.841 1 78.97 732 ASP A N 1
ATOM 5865 C CA . ASP A 1 732 ? 42.784 -17.254 -41.457 1 78.97 732 ASP A CA 1
ATOM 5866 C C . ASP A 1 732 ? 43.215 -18.406 -40.553 1 78.97 732 ASP A C 1
ATOM 5868 O O . ASP A 1 732 ? 42.475 -19.376 -40.379 1 78.97 732 ASP A O 1
ATOM 5872 N N . SER A 1 733 ? 44.387 -18.203 -39.926 1 81.7 733 SER A N 1
ATOM 5873 C CA . SER A 1 733 ? 45 -19.328 -39.228 1 81.7 733 SER A CA 1
ATOM 5874 C C . SER A 1 733 ? 44.332 -19.572 -37.879 1 81.7 733 SER A C 1
ATOM 5876 O O . SER A 1 733 ? 44.378 -20.685 -37.35 1 81.7 733 SER A O 1
ATOM 5878 N N . VAL A 1 734 ? 43.764 -18.549 -37.336 1 82.05 734 VAL A N 1
ATOM 5879 C CA . VAL A 1 734 ? 43.204 -18.741 -36.002 1 82.05 734 VAL A CA 1
ATOM 5880 C C . VAL A 1 734 ? 41.695 -18.509 -36.037 1 82.05 734 VAL A C 1
ATOM 5882 O O . VAL A 1 734 ? 40.914 -19.428 -35.784 1 82.05 734 VAL A O 1
ATOM 5885 N N . ILE A 1 735 ? 41.308 -17.286 -36.482 1 81.68 735 ILE A N 1
ATOM 5886 C CA . ILE A 1 735 ? 39.911 -16.886 -36.348 1 81.68 735 ILE A CA 1
ATOM 5887 C C . ILE A 1 735 ? 39.04 -17.737 -37.269 1 81.68 735 ILE A C 1
ATOM 5889 O O . ILE A 1 735 ? 38.131 -18.43 -36.808 1 81.68 735 ILE A O 1
ATOM 5893 N N . CYS A 1 736 ? 39.341 -17.682 -38.562 1 83.69 736 CYS A N 1
ATOM 5894 C CA . CYS A 1 736 ? 38.528 -18.421 -39.521 1 83.69 736 CYS A CA 1
ATOM 5895 C C . CYS A 1 736 ? 38.551 -19.915 -39.218 1 83.69 736 CYS A C 1
ATOM 5897 O O . CYS A 1 736 ? 37.518 -20.583 -39.289 1 83.69 736 CYS A O 1
ATOM 5899 N N . ARG A 1 737 ? 39.682 -20.34 -38.863 1 87.24 737 ARG A N 1
ATOM 5900 C CA . ARG A 1 737 ? 39.821 -21.76 -38.558 1 87.24 737 ARG A CA 1
ATOM 5901 C C . ARG A 1 737 ? 38.963 -22.15 -37.359 1 87.24 737 ARG A C 1
ATOM 5903 O O . ARG A 1 737 ? 38.203 -23.118 -37.421 1 87.24 737 ARG A O 1
ATOM 5910 N N . ARG A 1 738 ? 39.064 -21.398 -36.273 1 89.78 738 ARG A N 1
ATOM 5911 C CA . ARG A 1 738 ? 38.323 -21.729 -35.061 1 89.78 738 ARG A CA 1
ATOM 5912 C C . ARG A 1 738 ? 36.819 -21.624 -35.292 1 89.78 738 ARG A C 1
ATOM 5914 O O . ARG A 1 738 ? 36.051 -22.454 -34.802 1 89.78 738 ARG A O 1
ATOM 5921 N N . VAL A 1 739 ? 36.447 -20.599 -36.026 1 90.76 739 VAL A N 1
ATOM 5922 C CA . VAL A 1 739 ? 35.027 -20.444 -36.323 1 90.76 739 VAL A CA 1
ATOM 5923 C C . VAL A 1 739 ? 34.528 -21.653 -37.11 1 90.76 739 VAL A C 1
ATOM 5925 O O . VAL A 1 739 ? 33.455 -22.189 -36.823 1 90.76 739 VAL A O 1
ATOM 5928 N N . ALA A 1 740 ? 35.352 -22.081 -38.034 1 91.41 740 ALA A N 1
ATOM 5929 C CA . ALA A 1 740 ? 34.996 -23.256 -38.826 1 91.41 740 ALA A CA 1
ATOM 5930 C C . ALA A 1 740 ? 34.936 -24.507 -37.954 1 91.41 740 ALA A C 1
ATOM 5932 O O . ALA A 1 740 ? 34.006 -25.309 -38.071 1 91.41 740 ALA A O 1
ATOM 5933 N N . GLU A 1 741 ? 35.914 -24.611 -37.091 1 91.56 741 GLU A N 1
ATOM 5934 C CA . GLU A 1 741 ? 35.97 -25.777 -36.214 1 91.56 741 GLU A CA 1
ATOM 5935 C C . GLU A 1 741 ? 34.789 -25.797 -35.247 1 91.56 741 GLU A C 1
ATOM 5937 O O . GLU A 1 741 ? 34.287 -26.867 -34.895 1 91.56 741 GLU A O 1
ATOM 5942 N N . MET A 1 742 ? 34.338 -24.651 -34.83 1 93.07 742 MET A N 1
ATOM 5943 C CA . MET A 1 742 ? 33.21 -24.537 -33.91 1 93.07 742 MET A CA 1
ATOM 5944 C C . MET A 1 742 ? 31.893 -24.817 -34.627 1 93.07 742 MET A C 1
ATOM 5946 O O . MET A 1 742 ? 30.881 -25.102 -33.985 1 93.07 742 MET A O 1
ATOM 5950 N N . GLN A 1 743 ? 31.919 -24.714 -35.915 1 91.39 743 GLN A N 1
ATOM 5951 C CA . GLN A 1 743 ? 30.727 -24.896 -36.737 1 91.39 743 GLN A CA 1
ATOM 5952 C C . GLN A 1 743 ? 29.601 -23.969 -36.287 1 91.39 743 GLN A C 1
ATOM 5954 O O . GLN A 1 743 ? 28.47 -24.413 -36.081 1 91.39 743 GLN A O 1
ATOM 5959 N N . VAL A 1 744 ? 29.995 -22.684 -36.137 1 92.39 744 VAL A N 1
ATOM 5960 C CA . VAL A 1 744 ? 29.027 -21.657 -35.767 1 92.39 744 VAL A CA 1
ATOM 5961 C C . VAL A 1 744 ? 27.995 -21.495 -36.881 1 92.39 744 VAL A C 1
ATOM 5963 O O . VAL A 1 744 ? 28.339 -21.523 -38.064 1 92.39 744 VAL A O 1
ATOM 5966 N N . GLN A 1 745 ? 26.778 -21.3 -36.473 1 92.1 745 GLN A N 1
ATOM 5967 C CA . GLN A 1 745 ? 25.725 -21.291 -37.483 1 92.1 745 GLN A CA 1
ATOM 5968 C C . GLN A 1 745 ? 25.165 -19.886 -37.683 1 92.1 745 GLN A C 1
ATOM 5970 O O . GLN A 1 745 ? 24.518 -19.607 -38.694 1 92.1 745 GLN A O 1
ATOM 5975 N N . ARG A 1 746 ? 25.384 -19.025 -36.683 1 92.75 746 ARG A N 1
ATOM 5976 C CA . ARG A 1 746 ? 24.825 -17.678 -36.745 1 92.75 746 ARG A CA 1
ATOM 5977 C C . ARG A 1 746 ? 25.803 -16.654 -36.18 1 92.75 746 ARG A C 1
ATOM 5979 O O . ARG A 1 746 ? 26.417 -16.884 -35.136 1 92.75 746 ARG A O 1
ATOM 5986 N N . PHE A 1 747 ? 26.016 -15.595 -36.949 1 93.71 747 PHE A N 1
ATOM 5987 C CA . PHE A 1 747 ? 26.742 -14.436 -36.443 1 93.71 747 PHE A CA 1
ATOM 5988 C C . PHE A 1 747 ? 25.786 -13.292 -36.13 1 93.71 747 PHE A C 1
ATOM 5990 O O . PHE A 1 747 ? 24.854 -13.028 -36.893 1 93.71 747 PHE A O 1
ATOM 5997 N N . ARG A 1 748 ? 25.911 -12.745 -34.948 1 93.32 748 ARG A N 1
ATOM 5998 C CA . ARG A 1 748 ? 25.41 -11.399 -34.686 1 93.32 748 ARG A CA 1
ATOM 5999 C C . ARG A 1 748 ? 26.517 -10.363 -34.842 1 93.32 748 ARG A C 1
ATOM 6001 O O . ARG A 1 748 ? 27.55 -10.445 -34.174 1 93.32 748 ARG A O 1
ATOM 6008 N N . VAL A 1 749 ? 26.312 -9.432 -35.753 1 91.68 749 VAL A N 1
ATOM 6009 C CA . VAL A 1 749 ? 27.364 -8.486 -36.112 1 91.68 749 VAL A CA 1
ATOM 6010 C C . VAL A 1 749 ? 26.869 -7.057 -35.899 1 91.68 749 VAL A C 1
ATOM 6012 O O . VAL A 1 749 ? 25.885 -6.636 -36.511 1 91.68 749 VAL A O 1
ATOM 6015 N N . MET A 1 750 ? 27.531 -6.368 -35.1 1 89 750 MET A N 1
ATOM 6016 C CA . MET A 1 750 ? 27.133 -4.991 -34.82 1 89 750 MET A CA 1
ATOM 6017 C C . MET A 1 750 ? 27.863 -4.017 -35.738 1 89 750 MET A C 1
ATOM 6019 O O . MET A 1 750 ? 29.064 -4.159 -35.973 1 89 750 MET A O 1
ATOM 6023 N N . VAL A 1 751 ? 27.119 -3.075 -36.252 1 88.68 751 VAL A N 1
ATOM 6024 C CA . VAL A 1 751 ? 27.679 -2.075 -37.155 1 88.68 751 VAL A CA 1
ATOM 6025 C C . VAL A 1 751 ? 27.303 -0.676 -36.673 1 88.68 751 VAL A C 1
ATOM 6027 O O . VAL A 1 751 ? 26.268 -0.492 -36.028 1 88.68 751 VAL A O 1
ATOM 6030 N N . LEU A 1 752 ? 28.136 0.302 -36.958 1 87.34 752 LEU A N 1
ATOM 6031 C CA . LEU A 1 752 ? 27.878 1.699 -36.626 1 87.34 752 LEU A CA 1
ATOM 6032 C C . LEU A 1 752 ? 27.676 2.53 -37.888 1 87.34 752 LEU A C 1
ATOM 6034 O O . LEU A 1 752 ? 28.42 2.38 -38.86 1 87.34 752 LEU A O 1
ATOM 6038 N N . PRO A 1 753 ? 26.654 3.417 -37.853 1 88.63 753 PRO A N 1
ATOM 6039 C CA . PRO A 1 753 ? 26.375 4.231 -39.038 1 88.63 753 PRO A CA 1
ATOM 6040 C C . PRO A 1 753 ? 27.574 5.07 -39.475 1 88.63 753 PRO A C 1
ATOM 6042 O O . PRO A 1 753 ? 27.777 5.288 -40.672 1 88.63 753 PRO A O 1
ATOM 6045 N N . SER A 1 754 ? 28.407 5.508 -38.59 1 85.9 754 SER A N 1
ATOM 6046 C CA . SER A 1 754 ? 29.544 6.368 -38.899 1 85.9 754 SER A CA 1
ATOM 6047 C C . SER A 1 754 ? 30.559 5.647 -39.78 1 85.9 754 SER A C 1
ATOM 6049 O O . SER A 1 754 ? 31.442 6.279 -40.363 1 85.9 754 SER A O 1
ATOM 6051 N N . TRP A 1 755 ? 30.453 4.333 -39.931 1 86.91 755 TRP A N 1
ATOM 6052 C CA . TRP A 1 755 ? 31.408 3.541 -40.699 1 86.91 755 TRP A CA 1
ATOM 6053 C C . TRP A 1 755 ? 31.197 3.736 -42.196 1 86.91 755 TRP A C 1
ATOM 6055 O O . TRP A 1 755 ? 32.141 3.625 -42.982 1 86.91 755 TRP A O 1
ATOM 6065 N N . TYR A 1 756 ? 29.951 4.041 -42.607 1 92.1 756 TYR A N 1
ATOM 6066 C CA . TYR A 1 756 ? 29.645 4.084 -44.032 1 92.1 756 TYR A CA 1
ATOM 6067 C C . TYR A 1 756 ? 28.96 5.394 -44.404 1 92.1 756 TYR A C 1
ATOM 6069 O O . TYR A 1 756 ? 28.866 5.74 -45.584 1 92.1 756 TYR A O 1
ATOM 6077 N N . GLU A 1 757 ? 28.447 6.075 -43.354 1 91.71 757 GLU A N 1
ATOM 6078 C CA . GLU A 1 757 ? 27.912 7.415 -43.576 1 91.71 757 GLU A CA 1
ATOM 6079 C C . GLU A 1 757 ? 28.341 8.372 -42.467 1 91.71 757 GLU A C 1
ATOM 6081 O O . GLU A 1 757 ? 27.521 8.79 -41.648 1 91.71 757 GLU A O 1
ATOM 6086 N N . PRO A 1 758 ? 29.55 8.757 -42.435 1 86.62 758 PRO A N 1
ATOM 6087 C CA . PRO A 1 758 ? 30.03 9.655 -41.382 1 86.62 758 PRO A CA 1
ATOM 6088 C C . PRO A 1 758 ? 29.364 11.029 -41.43 1 86.62 758 PRO A C 1
ATOM 6090 O O . PRO A 1 758 ? 29.245 11.698 -40.4 1 86.62 758 PRO A O 1
ATOM 6093 N N . GLN A 1 759 ? 28.989 11.433 -42.619 1 82.03 759 GLN A N 1
ATOM 6094 C CA . GLN A 1 759 ? 28.219 12.651 -42.846 1 82.03 759 GLN A CA 1
ATOM 6095 C C . GLN A 1 759 ? 26.987 12.372 -43.702 1 82.03 759 GLN A C 1
ATOM 6097 O O . GLN A 1 759 ? 26.978 11.432 -44.499 1 82.03 759 GLN A O 1
ATOM 6102 N N . ASN A 1 760 ? 25.978 13.145 -43.525 1 87.91 760 ASN A N 1
ATOM 6103 C CA . ASN A 1 760 ? 24.748 12.954 -44.287 1 87.91 760 ASN A CA 1
ATOM 6104 C C . ASN A 1 760 ? 25.003 13.021 -45.79 1 87.91 760 ASN A C 1
ATOM 6106 O O . ASN A 1 760 ? 25.67 13.939 -46.27 1 87.91 760 ASN A O 1
ATOM 6110 N N . ASP A 1 761 ? 24.549 12.036 -46.518 1 86.85 761 ASP A N 1
ATOM 6111 C CA . ASP A 1 761 ? 24.817 11.986 -47.952 1 86.85 761 ASP A CA 1
ATOM 6112 C C . ASP A 1 761 ? 24.179 13.172 -48.672 1 86.85 761 ASP A C 1
ATOM 6114 O O . ASP A 1 761 ? 24.764 13.728 -49.603 1 86.85 761 ASP A O 1
ATOM 6118 N N . ASP A 1 762 ? 22.984 13.431 -48.14 1 80.15 762 ASP A N 1
ATOM 6119 C CA . ASP A 1 762 ? 22.325 14.64 -48.625 1 80.15 762 ASP A CA 1
ATOM 6120 C C . ASP A 1 762 ? 21.193 15.061 -47.691 1 80.15 762 ASP A C 1
ATOM 6122 O O . ASP A 1 762 ? 20.993 14.454 -46.636 1 80.15 762 ASP A O 1
ATOM 6126 N N . ALA A 1 763 ? 20.431 16.136 -48.061 1 78.31 763 ALA A N 1
ATOM 6127 C CA . ALA A 1 763 ? 19.416 16.709 -47.18 1 78.31 763 ALA A CA 1
ATOM 6128 C C . ALA A 1 763 ? 18.067 16.024 -47.379 1 78.31 763 ALA A C 1
ATOM 6130 O O . ALA A 1 763 ? 17.095 16.343 -46.691 1 78.31 763 ALA A O 1
ATOM 6131 N N . ASP A 1 764 ? 17.967 15.011 -48.282 1 75.81 764 ASP A N 1
ATOM 6132 C CA . ASP A 1 764 ? 16.732 14.305 -48.611 1 75.81 764 ASP A CA 1
ATOM 6133 C C . ASP A 1 764 ? 16.79 12.852 -48.145 1 75.81 764 ASP A C 1
ATOM 6135 O O . ASP A 1 764 ? 17.437 12.017 -48.781 1 75.81 764 ASP A O 1
ATOM 6139 N N . ALA A 1 765 ? 15.993 12.47 -47.208 1 84.9 765 ALA A N 1
ATOM 6140 C CA . ALA A 1 765 ? 15.995 11.143 -46.599 1 84.9 765 ALA A CA 1
ATOM 6141 C C . ALA A 1 765 ? 15.375 10.109 -47.535 1 84.9 765 ALA A C 1
ATOM 6143 O O . ALA A 1 765 ? 15.497 8.903 -47.306 1 84.9 765 ALA A O 1
ATOM 6144 N N . HIS A 1 766 ? 14.805 10.506 -48.631 1 81.22 766 HIS A N 1
ATOM 6145 C CA . HIS A 1 766 ? 14.09 9.587 -49.509 1 81.22 766 HIS A CA 1
ATOM 6146 C C . HIS A 1 766 ? 14.958 9.166 -50.69 1 81.22 766 HIS A C 1
ATOM 6148 O O . HIS A 1 766 ? 14.56 8.312 -51.485 1 81.22 766 HIS A O 1
ATOM 6154 N N . HIS A 1 767 ? 16.105 9.876 -50.673 1 85.25 767 HIS A N 1
ATOM 6155 C CA . HIS A 1 767 ? 17.015 9.562 -51.768 1 85.25 767 HIS A CA 1
ATOM 6156 C C . HIS A 1 767 ? 18.386 9.148 -51.244 1 85.25 767 HIS A C 1
ATOM 6158 O O . HIS A 1 767 ? 18.99 9.863 -50.441 1 85.25 767 HIS A O 1
ATOM 6164 N N . ILE A 1 768 ? 18.807 7.981 -51.669 1 89.14 768 ILE A N 1
ATOM 6165 C CA . ILE A 1 768 ? 20.137 7.499 -51.312 1 89.14 768 ILE A CA 1
ATOM 6166 C C . ILE A 1 768 ? 21.141 7.912 -52.386 1 89.14 768 ILE A C 1
ATOM 6168 O O . ILE A 1 768 ? 21.1 7.407 -53.51 1 89.14 768 ILE A O 1
ATOM 6172 N N . ARG A 1 769 ? 22.018 8.952 -52.139 1 84.91 769 ARG A N 1
ATOM 6173 C CA . ARG A 1 769 ? 23.124 9.335 -53.012 1 84.91 769 ARG A CA 1
ATOM 6174 C C . ARG A 1 769 ? 24.37 8.51 -52.712 1 84.91 769 ARG A C 1
ATOM 6176 O O . ARG A 1 769 ? 25.119 8.822 -51.784 1 84.91 769 ARG A O 1
ATOM 6183 N N . ALA A 1 770 ? 24.571 7.444 -53.413 1 79.29 770 ALA A N 1
ATOM 6184 C CA . ALA A 1 770 ? 25.585 6.425 -53.156 1 79.29 770 ALA A CA 1
ATOM 6185 C C . ALA A 1 770 ? 26.963 7.055 -52.974 1 79.29 770 ALA A C 1
ATOM 6187 O O . ALA A 1 770 ? 27.761 6.591 -52.156 1 79.29 770 ALA A O 1
ATOM 6188 N N . ALA A 1 771 ? 27.176 8.266 -53.619 1 81.81 771 ALA A N 1
ATOM 6189 C CA . ALA A 1 771 ? 28.482 8.92 -53.595 1 81.81 771 ALA A CA 1
ATOM 6190 C C . ALA A 1 771 ? 28.754 9.549 -52.231 1 81.81 771 ALA A C 1
ATOM 6192 O O . ALA A 1 771 ? 29.904 9.843 -51.895 1 81.81 771 ALA A O 1
ATOM 6193 N N . GLY A 1 772 ? 27.708 9.726 -51.442 1 86.65 772 GLY A N 1
ATOM 6194 C CA . GLY A 1 772 ? 27.871 10.312 -50.122 1 86.65 772 GLY A CA 1
ATOM 6195 C C . GLY A 1 772 ? 28.226 9.293 -49.056 1 86.65 772 GLY A C 1
ATOM 6196 O O . GLY A 1 772 ? 28.517 9.656 -47.914 1 86.65 772 GLY A O 1
ATOM 6197 N N . PHE A 1 773 ? 28.252 7.96 -49.412 1 89.65 773 PHE A N 1
ATOM 6198 C CA . PHE A 1 773 ? 28.572 6.898 -48.465 1 89.65 773 PHE A CA 1
ATOM 6199 C C . PHE A 1 773 ? 30.017 6.443 -48.63 1 89.65 773 PHE A C 1
ATOM 6201 O O . PHE A 1 773 ? 30.571 6.502 -49.73 1 89.65 773 PHE A O 1
ATOM 6208 N N . THR A 1 774 ? 30.661 6.121 -47.596 1 90.09 774 THR A N 1
ATOM 6209 C CA . THR A 1 774 ? 32.051 5.682 -47.564 1 90.09 774 THR A CA 1
ATOM 6210 C C . THR A 1 774 ? 32.137 4.171 -47.364 1 90.09 774 THR A C 1
ATOM 6212 O O . THR A 1 774 ? 32.516 3.703 -46.288 1 90.09 774 THR A O 1
ATOM 6215 N N . TRP A 1 775 ? 31.967 3.397 -48.393 1 89.03 775 TRP A N 1
ATOM 6216 C CA . TRP A 1 775 ? 31.864 1.943 -48.319 1 89.03 775 TRP A CA 1
ATOM 6217 C C . TRP A 1 775 ? 33.242 1.307 -48.166 1 89.03 775 TRP A C 1
ATOM 6219 O O . TRP A 1 775 ? 33.352 0.112 -47.883 1 89.03 775 TRP A O 1
ATOM 6229 N N . GLU A 1 776 ? 34.327 2.198 -48.252 1 84.54 776 GLU A N 1
ATOM 6230 C CA . GLU A 1 776 ? 35.663 1.608 -48.248 1 84.54 776 GLU A CA 1
ATOM 6231 C C . GLU A 1 776 ? 36.436 2.001 -46.993 1 84.54 776 GLU A C 1
ATOM 6233 O O . GLU A 1 776 ? 37.668 1.959 -46.977 1 84.54 776 GLU A O 1
ATOM 6238 N N . SER A 1 777 ? 35.63 2.342 -45.938 1 82.76 777 SER A N 1
ATOM 6239 C CA . SER A 1 777 ? 36.29 2.643 -44.672 1 82.76 777 SER A CA 1
ATOM 6240 C C . SER A 1 777 ? 36.928 1.395 -44.07 1 82.76 777 SER A C 1
ATOM 6242 O O . SER A 1 777 ? 36.586 0.273 -44.449 1 82.76 777 SER A O 1
ATOM 6244 N N . ARG A 1 778 ? 37.828 1.628 -43.262 1 76.4 778 ARG A N 1
ATOM 6245 C CA . ARG A 1 778 ? 38.512 0.522 -42.6 1 76.4 778 ARG A CA 1
ATOM 6246 C C . ARG A 1 778 ? 37.524 -0.349 -41.831 1 76.4 778 ARG A C 1
ATOM 6248 O O . ARG A 1 778 ? 37.676 -1.572 -41.779 1 76.4 778 ARG A O 1
ATOM 6255 N N . GLU A 1 779 ? 36.545 0.267 -41.289 1 80.98 779 GLU A N 1
ATOM 6256 C CA . GLU A 1 779 ? 35.535 -0.459 -40.525 1 80.98 779 GLU A CA 1
ATOM 6257 C C . GLU A 1 779 ? 34.663 -1.316 -41.438 1 80.98 779 GLU A C 1
ATOM 6259 O O . GLU A 1 779 ? 34.331 -2.453 -41.099 1 80.98 779 GLU A O 1
ATOM 6264 N N . MET A 1 780 ? 34.444 -0.784 -42.588 1 86.67 780 MET A N 1
ATOM 6265 C CA . MET A 1 780 ? 33.655 -1.557 -43.543 1 86.67 780 MET A CA 1
ATOM 6266 C C . MET A 1 780 ? 34.456 -2.738 -44.082 1 86.67 780 MET A C 1
ATOM 6268 O O . MET A 1 780 ? 33.9 -3.811 -44.323 1 86.67 780 MET A O 1
ATOM 6272 N N . GLN A 1 781 ? 35.766 -2.511 -44.176 1 83.46 781 GLN A N 1
ATOM 6273 C CA . GLN A 1 781 ? 36.613 -3.62 -44.604 1 83.46 781 GLN A CA 1
ATOM 6274 C C . GLN A 1 781 ? 36.58 -4.76 -43.59 1 83.46 781 GLN A C 1
ATOM 6276 O O . GLN A 1 781 ? 36.577 -5.934 -43.967 1 83.46 781 GLN A O 1
ATOM 6281 N N . SER A 1 782 ? 36.59 -4.401 -42.345 1 82.54 782 SER A N 1
ATOM 6282 C CA . SER A 1 782 ? 36.467 -5.397 -41.286 1 82.54 782 SER A CA 1
ATOM 6283 C C . SER A 1 782 ? 35.124 -6.116 -41.356 1 82.54 782 SER A C 1
ATOM 6285 O O . SER A 1 782 ? 35.053 -7.33 -41.155 1 82.54 782 SER A O 1
ATOM 6287 N N . LEU A 1 783 ? 34.109 -5.396 -41.649 1 89.39 783 LEU A N 1
ATOM 6288 C CA . LEU A 1 783 ? 32.784 -5.989 -41.797 1 89.39 783 LEU A CA 1
ATOM 6289 C C . LEU A 1 783 ? 32.756 -6.972 -42.963 1 89.39 783 LEU A C 1
ATOM 6291 O O . LEU A 1 783 ? 32.238 -8.083 -42.832 1 89.39 783 LEU A O 1
ATOM 6295 N N . TYR A 1 784 ? 33.409 -6.556 -44.097 1 89.93 784 TYR A N 1
ATOM 6296 C CA . TYR A 1 784 ? 33.43 -7.419 -45.272 1 89.93 784 TYR A CA 1
ATOM 6297 C C . TYR A 1 784 ? 34.167 -8.721 -44.979 1 89.93 784 TYR A C 1
ATOM 6299 O O . TYR A 1 784 ? 33.74 -9.794 -45.412 1 89.93 784 TYR A O 1
ATOM 6307 N N . ALA A 1 785 ? 35.19 -8.589 -44.25 1 85.92 785 ALA A N 1
ATOM 6308 C CA . ALA A 1 785 ? 35.951 -9.788 -43.909 1 85.92 785 ALA A CA 1
ATOM 6309 C C . ALA A 1 785 ? 35.092 -10.779 -43.128 1 85.92 785 ALA A C 1
ATOM 6311 O O . ALA A 1 785 ? 35.135 -11.984 -43.385 1 85.92 785 ALA A O 1
ATOM 6312 N N . GLU A 1 786 ? 34.347 -10.252 -42.229 1 89.09 786 GLU A N 1
ATOM 6313 C CA . GLU A 1 786 ? 33.473 -11.097 -41.421 1 89.09 786 GLU A CA 1
ATOM 6314 C C . GLU A 1 786 ? 32.348 -11.692 -42.262 1 89.09 786 GLU A C 1
ATOM 6316 O O . GLU A 1 786 ? 32.025 -12.874 -42.13 1 89.09 786 GLU A O 1
ATOM 6321 N N . LEU A 1 787 ? 31.81 -10.894 -43.087 1 92.79 787 LEU A N 1
ATOM 6322 C CA . LEU A 1 787 ? 30.718 -11.364 -43.933 1 92.79 787 LEU A CA 1
ATOM 6323 C C . LEU A 1 787 ? 31.223 -12.368 -44.964 1 92.79 787 LEU A C 1
ATOM 6325 O O . LEU A 1 787 ? 30.519 -13.321 -45.305 1 92.79 787 LEU A O 1
ATOM 6329 N N . ASP A 1 788 ? 32.438 -12.154 -45.454 1 92 788 ASP A N 1
ATOM 6330 C CA . ASP A 1 788 ? 33.056 -13.124 -46.353 1 92 788 ASP A CA 1
ATOM 6331 C C . ASP A 1 788 ? 33.215 -14.481 -45.671 1 92 788 ASP A C 1
ATOM 6333 O O . ASP A 1 788 ? 32.949 -15.521 -46.277 1 92 788 ASP A O 1
ATOM 6337 N N . LEU A 1 789 ? 33.638 -14.37 -44.464 1 89.03 789 LEU A N 1
ATOM 6338 C CA . LEU A 1 789 ? 33.777 -15.598 -43.69 1 89.03 789 LEU A CA 1
ATOM 6339 C C . LEU A 1 789 ? 32.427 -16.285 -43.513 1 89.03 789 LEU A C 1
ATOM 6341 O O . LEU A 1 789 ? 32.309 -17.494 -43.723 1 89.03 789 LEU A O 1
ATOM 6345 N N . ALA A 1 790 ? 31.429 -15.509 -43.176 1 94.12 790 ALA A N 1
ATOM 6346 C CA . ALA A 1 790 ? 30.088 -16.052 -42.978 1 94.12 790 ALA A CA 1
ATOM 6347 C C . ALA A 1 790 ? 29.553 -16.677 -44.263 1 94.12 790 ALA A C 1
ATOM 6349 O O . ALA A 1 790 ? 28.99 -17.774 -44.24 1 94.12 790 ALA A O 1
ATOM 6350 N N . GLN A 1 791 ? 29.785 -15.93 -45.338 1 91.66 791 GLN A N 1
ATOM 6351 C CA . GLN A 1 791 ? 29.333 -16.405 -46.642 1 91.66 791 GLN A CA 1
ATOM 6352 C C . GLN A 1 791 ? 30.03 -17.707 -47.024 1 91.66 791 GLN A C 1
ATOM 6354 O O . GLN A 1 791 ? 29.383 -18.654 -47.476 1 91.66 791 GLN A O 1
ATOM 6359 N N . ARG A 1 792 ? 31.26 -17.751 -46.783 1 91.43 792 ARG A N 1
ATOM 6360 C CA . ARG A 1 792 ? 32.07 -18.914 -47.131 1 91.43 792 ARG A CA 1
ATOM 6361 C C . ARG A 1 792 ? 31.67 -20.129 -46.301 1 91.43 792 ARG A C 1
ATOM 6363 O O . ARG A 1 792 ? 31.627 -21.249 -46.813 1 91.43 792 ARG A O 1
ATOM 6370 N N . LEU A 1 793 ? 31.301 -19.947 -45.064 1 90.83 793 LEU A N 1
ATOM 6371 C CA . LEU A 1 793 ? 31.039 -21.055 -44.152 1 90.83 793 LEU A CA 1
ATOM 6372 C C . LEU A 1 793 ? 29.542 -21.32 -44.035 1 90.83 793 LEU A C 1
ATOM 6374 O O . LEU A 1 793 ? 29.119 -22.188 -43.268 1 90.83 793 LEU A O 1
ATOM 6378 N N . GLY A 1 794 ? 28.717 -20.597 -44.783 1 89.12 794 GLY A N 1
ATOM 6379 C CA . GLY A 1 794 ? 27.277 -20.785 -44.713 1 89.12 794 GLY A CA 1
ATOM 6380 C C . GLY A 1 794 ? 26.68 -20.345 -43.39 1 89.12 794 GLY A C 1
ATOM 6381 O O . GLY A 1 794 ? 25.711 -20.938 -42.912 1 89.12 794 GLY A O 1
ATOM 6382 N N . ILE A 1 795 ? 27.28 -19.345 -42.676 1 92.97 795 ILE A N 1
ATOM 6383 C CA . ILE A 1 795 ? 26.798 -18.798 -41.412 1 92.97 795 ILE A CA 1
ATOM 6384 C C . ILE A 1 795 ? 25.772 -17.7 -41.683 1 92.97 795 ILE A C 1
ATOM 6386 O O . ILE A 1 795 ? 26.017 -16.798 -42.487 1 92.97 795 ILE A O 1
ATOM 6390 N N . GLN A 1 796 ? 24.681 -17.814 -41.042 1 93.62 796 GLN A N 1
ATOM 6391 C CA . GLN A 1 796 ? 23.667 -16.771 -41.163 1 93.62 796 GLN A CA 1
ATOM 6392 C C . GLN A 1 796 ? 24.029 -15.551 -40.321 1 93.62 796 GLN A C 1
ATOM 6394 O O . GLN A 1 796 ? 24.538 -15.689 -39.206 1 93.62 796 GLN A O 1
ATOM 6399 N N . VAL A 1 797 ? 23.791 -14.386 -40.849 1 94.73 797 VAL A N 1
ATOM 6400 C CA . VAL A 1 797 ? 24.204 -13.169 -40.158 1 94.73 797 VAL A CA 1
ATOM 6401 C C . VAL A 1 797 ? 22.975 -12.348 -39.778 1 94.73 797 VAL A C 1
ATOM 6403 O O . VAL A 1 797 ? 22.093 -12.118 -40.609 1 94.73 797 VAL A O 1
ATOM 6406 N N . ASN A 1 798 ? 22.89 -12.061 -38.539 1 94.5 798 ASN A N 1
ATOM 6407 C CA . ASN A 1 798 ? 22.053 -10.97 -38.051 1 94.5 798 ASN A CA 1
ATOM 6408 C C . ASN A 1 798 ? 22.824 -9.655 -37.991 1 94.5 798 ASN A C 1
ATOM 6410 O O . ASN A 1 798 ? 23.676 -9.47 -37.12 1 94.5 798 ASN A O 1
ATOM 6414 N N . LEU A 1 799 ? 22.576 -8.812 -38.963 1 94.33 799 LEU A N 1
ATOM 6415 C CA . LEU A 1 799 ? 23.217 -7.502 -38.995 1 94.33 799 LEU A CA 1
ATOM 6416 C C . LEU A 1 799 ? 22.537 -6.541 -38.026 1 94.33 799 LEU A C 1
ATOM 6418 O O . LEU A 1 799 ? 21.382 -6.16 -38.231 1 94.33 799 LEU A O 1
ATOM 6422 N N . THR A 1 800 ? 23.253 -6.166 -37.036 1 92.23 800 THR A N 1
ATOM 6423 C CA . THR A 1 800 ? 22.707 -5.335 -35.968 1 92.23 800 THR A CA 1
ATOM 6424 C C . THR A 1 800 ? 23.332 -3.943 -35.992 1 92.23 800 THR A C 1
ATOM 6426 O O . THR A 1 800 ? 24.557 -3.808 -35.989 1 92.23 800 THR A O 1
ATOM 6429 N N . VAL A 1 801 ? 22.485 -2.94 -36.054 1 89.6 801 VAL A N 1
ATOM 6430 C CA . VAL A 1 801 ? 22.983 -1.576 -35.912 1 89.6 801 VAL A CA 1
ATOM 6431 C C . VAL A 1 801 ? 22.971 -1.171 -34.44 1 89.6 801 VAL A C 1
ATOM 6433 O O . VAL A 1 801 ? 21.947 -1.294 -33.764 1 89.6 801 VAL A O 1
ATOM 6436 N N . TRP A 1 802 ? 24.023 -0.816 -33.954 1 85.95 802 TRP A N 1
ATOM 6437 C CA . TRP A 1 802 ? 24.164 -0.518 -32.532 1 85.95 802 TRP A CA 1
ATOM 6438 C C . TRP A 1 802 ? 23.317 0.688 -32.141 1 85.95 802 TRP A C 1
ATOM 6440 O O . TRP A 1 802 ? 22.655 0.678 -31.101 1 85.95 802 TRP A O 1
ATOM 6450 N N . GLY A 1 803 ? 23.246 1.707 -32.853 1 82.51 803 GLY A N 1
ATOM 6451 C CA . GLY A 1 803 ? 22.65 3.017 -32.648 1 82.51 803 GLY A CA 1
ATOM 6452 C C . GLY A 1 803 ? 23.425 4.137 -33.316 1 82.51 803 GLY A C 1
ATOM 6453 O O . GLY A 1 803 ? 24.264 3.886 -34.184 1 82.51 803 GLY A O 1
ATOM 6454 N N . ALA A 1 804 ? 22.968 5.334 -32.985 1 80.53 804 ALA A N 1
ATOM 6455 C CA . ALA A 1 804 ? 23.69 6.482 -33.526 1 80.53 804 ALA A CA 1
ATOM 6456 C C . ALA A 1 804 ? 24.746 6.98 -32.543 1 80.53 804 ALA A C 1
ATOM 6458 O O . ALA A 1 804 ? 24.474 7.115 -31.347 1 80.53 804 ALA A O 1
ATOM 6459 N N . GLU A 1 805 ? 25.993 7.078 -32.956 1 75.31 805 GLU A N 1
ATOM 6460 C CA . GLU A 1 805 ? 27.054 7.613 -32.108 1 75.31 805 GLU A CA 1
ATOM 6461 C C . GLU A 1 805 ? 26.749 9.045 -31.678 1 75.31 805 GLU A C 1
ATOM 6463 O O . GLU A 1 805 ? 26.132 9.805 -32.427 1 75.31 805 GLU A O 1
ATOM 6468 N N . ARG A 1 806 ? 27.365 9.37 -30.57 1 70.16 806 ARG A N 1
ATOM 6469 C CA . ARG A 1 806 ? 27.218 10.735 -30.075 1 70.16 806 ARG A CA 1
ATOM 6470 C C . ARG A 1 806 ? 27.742 11.745 -31.089 1 70.16 806 ARG A C 1
ATOM 6472 O O . ARG A 1 806 ? 28.791 11.532 -31.702 1 70.16 806 ARG A O 1
ATOM 6479 N N . ASN A 1 807 ? 27.038 12.827 -31.462 1 70.84 807 ASN A N 1
ATOM 6480 C CA . ASN A 1 807 ? 27.406 13.924 -32.351 1 70.84 807 ASN A CA 1
ATOM 6481 C C . ASN A 1 807 ? 27.265 13.529 -33.818 1 70.84 807 ASN A C 1
ATOM 6483 O O . ASN A 1 807 ? 27.639 14.292 -34.71 1 70.84 807 ASN A O 1
ATOM 6487 N N . HIS A 1 808 ? 26.858 12.235 -34.159 1 81.45 808 HIS A N 1
ATOM 6488 C CA . HIS A 1 808 ? 26.522 11.842 -35.523 1 81.45 808 HIS A CA 1
ATOM 6489 C C . HIS A 1 808 ? 25.231 12.508 -35.986 1 81.45 808 HIS A C 1
ATOM 6491 O O . HIS A 1 808 ? 24.338 12.77 -35.177 1 81.45 808 HIS A O 1
ATOM 6497 N N . PHE A 1 809 ? 25.09 12.817 -37.164 1 83.49 809 PHE A N 1
ATOM 6498 C CA . PHE A 1 809 ? 23.964 13.597 -37.664 1 83.49 809 PHE A CA 1
ATOM 6499 C C . PHE A 1 809 ? 22.646 12.882 -37.392 1 83.49 809 PHE A C 1
ATOM 6501 O O . PHE A 1 809 ? 21.601 13.522 -37.263 1 83.49 809 PHE A O 1
ATOM 6508 N N . LEU A 1 810 ? 22.663 11.628 -37.199 1 86.27 810 LEU A N 1
ATOM 6509 C CA . LEU A 1 810 ? 21.466 10.843 -36.917 1 86.27 810 LEU A CA 1
ATOM 6510 C C . LEU A 1 810 ? 21.039 11.007 -35.462 1 86.27 810 LEU A C 1
ATOM 6512 O O . LEU A 1 810 ? 19.902 10.691 -35.104 1 86.27 810 LEU A O 1
ATOM 6516 N N . ALA A 1 811 ? 21.968 11.403 -34.598 1 73.28 811 ALA A N 1
ATOM 6517 C CA . ALA A 1 811 ? 21.723 11.556 -33.166 1 73.28 811 ALA A CA 1
ATOM 6518 C C . ALA A 1 811 ? 21.576 13.027 -32.79 1 73.28 811 ALA A C 1
ATOM 6520 O O . ALA A 1 811 ? 21.673 13.387 -31.614 1 73.28 811 ALA A O 1
ATOM 6521 N N . GLN A 1 812 ? 21.509 13.899 -33.731 1 68.29 812 GLN A N 1
ATOM 6522 C CA . GLN A 1 812 ? 21.538 15.336 -33.479 1 68.29 812 GLN A CA 1
ATOM 6523 C C . GLN A 1 812 ? 20.558 15.72 -32.374 1 68.29 812 GLN A C 1
ATOM 6525 O O . GLN A 1 812 ? 19.382 15.355 -32.426 1 68.29 812 GLN A O 1
ATOM 6530 N N . GLY A 1 813 ? 21.006 16.314 -31.263 1 62.79 813 GLY A N 1
ATOM 6531 C CA . GLY A 1 813 ? 20.248 16.844 -30.14 1 62.79 813 GLY A CA 1
ATOM 6532 C C . GLY A 1 813 ? 20.15 15.875 -28.977 1 62.79 813 GLY A C 1
ATOM 6533 O O . GLY A 1 813 ? 19.636 16.226 -27.912 1 62.79 813 GLY A O 1
ATOM 6534 N N . ASN A 1 814 ? 20.578 14.586 -29.176 1 62.71 814 ASN A N 1
ATOM 6535 C CA . ASN A 1 814 ? 20.506 13.603 -28.1 1 62.71 814 ASN A CA 1
ATOM 6536 C C . ASN A 1 814 ? 21.872 13.37 -27.462 1 62.71 814 ASN A C 1
ATOM 6538 O O . ASN A 1 814 ? 22.808 12.928 -28.132 1 62.71 814 ASN A O 1
ATOM 6542 N N . ASP A 1 815 ? 22.079 13.797 -26.263 1 56.53 815 ASP A N 1
ATOM 6543 C CA . ASP A 1 815 ? 23.367 13.726 -25.58 1 56.53 815 ASP A CA 1
ATOM 6544 C C . ASP A 1 815 ? 23.453 12.481 -24.699 1 56.53 815 ASP A C 1
ATOM 6546 O O . ASP A 1 815 ? 22.746 12.375 -23.694 1 56.53 815 ASP A O 1
ATOM 6550 N N . GLY A 1 816 ? 23.721 11.282 -25.323 1 57.34 816 GLY A N 1
ATOM 6551 C CA . GLY A 1 816 ? 23.951 10.093 -24.518 1 57.34 816 GLY A CA 1
ATOM 6552 C C . GLY A 1 816 ? 25.401 9.649 -24.509 1 57.34 816 GLY A C 1
ATOM 6553 O O . GLY A 1 816 ? 26.266 10.325 -25.07 1 57.34 816 GLY A O 1
ATOM 6554 N N . ASP A 1 817 ? 25.659 8.738 -23.742 1 55.11 817 ASP A N 1
ATOM 6555 C CA . ASP A 1 817 ? 27.054 8.372 -23.514 1 55.11 817 ASP A CA 1
ATOM 6556 C C . ASP A 1 817 ? 27.683 7.791 -24.778 1 55.11 817 ASP A C 1
ATOM 6558 O O . ASP A 1 817 ? 28.667 8.328 -25.291 1 55.11 817 ASP A O 1
ATOM 6562 N N . TRP A 1 818 ? 27.3 6.655 -25.312 1 63.03 818 TRP A N 1
ATOM 6563 C CA . TRP A 1 818 ? 28.023 6.015 -26.406 1 63.03 818 TRP A CA 1
ATOM 6564 C C . TRP A 1 818 ? 27.149 5.913 -27.651 1 63.03 818 TRP A C 1
ATOM 6566 O O . TRP A 1 818 ? 27.471 6.491 -28.692 1 63.03 818 TRP A O 1
ATOM 6576 N N . VAL A 1 819 ? 26.085 5.258 -27.717 1 69.11 819 VAL A N 1
ATOM 6577 C CA . VAL A 1 819 ? 25.109 5.127 -28.794 1 69.11 819 VAL A CA 1
ATOM 6578 C C . VAL A 1 819 ? 23.727 5.539 -28.292 1 69.11 819 VAL A C 1
ATOM 6580 O O . VAL A 1 819 ? 23.374 5.275 -27.14 1 69.11 819 VAL A O 1
ATOM 6583 N N . VAL A 1 820 ? 23.173 6.497 -29.104 1 73.68 820 VAL A N 1
ATOM 6584 C CA . VAL A 1 820 ? 21.88 7.043 -28.705 1 73.68 820 VAL A CA 1
ATOM 6585 C C . VAL A 1 820 ? 20.832 6.718 -29.767 1 73.68 820 VAL A C 1
ATOM 6587 O O . VAL A 1 820 ? 21.174 6.347 -30.893 1 73.68 820 VAL A O 1
ATOM 6590 N N . ALA A 1 821 ? 19.618 6.78 -29.397 1 73.49 821 ALA A N 1
ATOM 6591 C CA . ALA A 1 821 ? 18.511 6.585 -30.329 1 73.49 821 ALA A CA 1
ATOM 6592 C C . ALA A 1 821 ? 18.52 7.651 -31.421 1 73.49 821 ALA A C 1
ATOM 6594 O O . ALA A 1 821 ? 18.817 8.818 -31.156 1 73.49 821 ALA A O 1
ATOM 6595 N N . PRO A 1 822 ? 18.319 7.246 -32.608 1 78.66 822 PRO A N 1
ATOM 6596 C CA . PRO A 1 822 ? 18.255 8.241 -33.682 1 78.66 822 PRO A CA 1
ATOM 6597 C C . PRO A 1 822 ? 17.085 9.208 -33.521 1 78.66 822 PRO A C 1
ATOM 6599 O O . PRO A 1 822 ? 16.016 8.816 -33.044 1 78.66 822 PRO A O 1
ATOM 6602 N N . THR A 1 823 ? 17.27 10.428 -33.833 1 76.93 823 THR A N 1
ATOM 6603 C CA . THR A 1 823 ? 16.232 11.448 -33.724 1 76.93 823 THR A CA 1
ATOM 6604 C C . THR A 1 823 ? 15.529 11.649 -35.064 1 76.93 823 THR A C 1
ATOM 6606 O O . THR A 1 823 ? 14.366 12.054 -35.105 1 76.93 823 THR A O 1
ATOM 6609 N N . ASN A 1 824 ? 16.165 11.394 -36.125 1 79.86 824 ASN A N 1
ATOM 6610 C CA . ASN A 1 824 ? 15.581 11.418 -37.462 1 79.86 824 ASN A CA 1
ATOM 6611 C C . ASN A 1 824 ? 15.35 10.008 -37.998 1 79.86 824 ASN A C 1
ATOM 6613 O O . ASN A 1 824 ? 16.264 9.389 -38.546 1 79.86 824 ASN A O 1
ATOM 6617 N N . LEU A 1 825 ? 14.174 9.547 -38 1 87.63 825 LEU A N 1
ATOM 6618 C CA . LEU A 1 825 ? 13.845 8.154 -38.283 1 87.63 825 LEU A CA 1
ATOM 6619 C C . LEU A 1 825 ? 13.917 7.871 -39.78 1 87.63 825 LEU A C 1
ATOM 6621 O O . LEU A 1 825 ? 14.252 6.758 -40.19 1 87.63 825 LEU A O 1
ATOM 6625 N N . GLU A 1 826 ? 13.622 8.898 -40.575 1 88.37 826 GLU A N 1
ATOM 6626 C CA . GLU A 1 826 ? 13.685 8.709 -42.021 1 88.37 826 GLU A CA 1
ATOM 6627 C C . GLU A 1 826 ? 15.129 8.567 -42.496 1 88.37 826 GLU A C 1
ATOM 6629 O O . GLU A 1 826 ? 15.433 7.705 -43.323 1 88.37 826 GLU A O 1
ATOM 6634 N N . GLU A 1 827 ? 15.926 9.449 -41.936 1 90.39 827 GLU A N 1
ATOM 6635 C CA . GLU A 1 827 ? 17.344 9.353 -42.268 1 90.39 827 GLU A CA 1
ATOM 6636 C C . GLU A 1 827 ? 17.947 8.052 -41.745 1 90.39 827 GLU A C 1
ATOM 6638 O O . GLU A 1 827 ? 18.815 7.46 -42.391 1 90.39 827 GLU A O 1
ATOM 6643 N N . TRP A 1 828 ? 17.445 7.704 -40.633 1 91.37 828 TRP A N 1
ATOM 6644 C CA . TRP A 1 828 ? 17.883 6.439 -40.052 1 91.37 828 TRP A CA 1
ATOM 6645 C C . TRP A 1 828 ? 17.512 5.268 -40.955 1 91.37 828 TRP A C 1
ATOM 6647 O O . TRP A 1 828 ? 18.347 4.406 -41.24 1 91.37 828 TRP A O 1
ATOM 6657 N N . ALA A 1 829 ? 16.303 5.278 -41.395 1 93.56 829 ALA A N 1
ATOM 6658 C CA . ALA A 1 829 ? 15.817 4.215 -42.271 1 93.56 829 ALA A CA 1
ATOM 6659 C C . ALA A 1 829 ? 16.581 4.2 -43.592 1 93.56 829 ALA A C 1
ATOM 6661 O O . ALA A 1 829 ? 16.908 3.132 -44.115 1 93.56 829 ALA A O 1
ATOM 6662 N N . GLU A 1 830 ? 16.838 5.394 -44.035 1 93.82 830 GLU A N 1
ATOM 6663 C CA . GLU A 1 830 ? 17.628 5.504 -45.258 1 93.82 830 GLU A CA 1
ATOM 6664 C C . GLU A 1 830 ? 19.025 4.921 -45.066 1 93.82 830 GLU A C 1
ATOM 6666 O O . GLU A 1 830 ? 19.52 4.187 -45.924 1 93.82 830 GLU A O 1
ATOM 6671 N N . ASN A 1 831 ? 19.625 5.301 -44.015 1 93.93 831 ASN A N 1
ATOM 6672 C CA . ASN A 1 831 ? 20.975 4.855 -43.686 1 93.93 831 ASN A CA 1
ATOM 6673 C C . ASN A 1 831 ? 21.069 3.332 -43.655 1 93.93 831 ASN A C 1
ATOM 6675 O O . ASN A 1 831 ? 21.955 2.748 -44.281 1 93.93 831 ASN A O 1
ATOM 6679 N N . ILE A 1 832 ? 20.149 2.694 -42.995 1 93.94 832 ILE A N 1
ATOM 6680 C CA . ILE A 1 832 ? 20.17 1.242 -42.856 1 93.94 832 ILE A CA 1
ATOM 6681 C C . ILE A 1 832 ? 19.846 0.591 -44.198 1 93.94 832 ILE A C 1
ATOM 6683 O O . ILE A 1 832 ? 20.466 -0.406 -44.577 1 93.94 832 ILE A O 1
ATOM 6687 N N . SER A 1 833 ? 18.84 1.191 -44.871 1 94.73 833 SER A N 1
ATOM 6688 C CA . SER A 1 833 ? 18.47 0.661 -46.18 1 94.73 833 SER A CA 1
ATOM 6689 C C . SER A 1 833 ? 19.648 0.705 -47.147 1 94.73 833 SER A C 1
ATOM 6691 O O . SER A 1 833 ? 19.897 -0.259 -47.874 1 94.73 833 SER A O 1
ATOM 6693 N N . ALA A 1 834 ? 20.36 1.826 -47.121 1 94.62 834 ALA A N 1
ATOM 6694 C CA . ALA A 1 834 ? 21.525 1.971 -47.99 1 94.62 834 ALA A CA 1
ATOM 6695 C C . ALA A 1 834 ? 22.565 0.894 -47.699 1 94.62 834 ALA A C 1
ATOM 6697 O O . ALA A 1 834 ? 23.122 0.294 -48.622 1 94.62 834 ALA A O 1
ATOM 6698 N N . LEU A 1 835 ? 22.81 0.648 -46.447 1 94.69 835 LEU A N 1
ATOM 6699 C CA . LEU A 1 835 ? 23.763 -0.379 -46.04 1 94.69 835 LEU A CA 1
ATOM 6700 C C . LEU A 1 835 ? 23.324 -1.754 -46.532 1 94.69 835 LEU A C 1
ATOM 6702 O O . LEU A 1 835 ? 24.112 -2.479 -47.143 1 94.69 835 LEU A O 1
ATOM 6706 N N . VAL A 1 836 ? 22.115 -2.094 -46.296 1 94.79 836 VAL A N 1
ATOM 6707 C CA . VAL A 1 836 ? 21.608 -3.424 -46.617 1 94.79 836 VAL A CA 1
ATOM 6708 C C . VAL A 1 836 ? 21.609 -3.625 -48.131 1 94.79 836 VAL A C 1
ATOM 6710 O O . VAL A 1 836 ? 21.988 -4.692 -48.621 1 94.79 836 VAL A O 1
ATOM 6713 N N . GLN A 1 837 ? 21.232 -2.586 -48.874 1 93.53 837 GLN A N 1
ATOM 6714 C CA . GLN A 1 837 ? 21.283 -2.654 -50.331 1 93.53 837 GLN A CA 1
ATOM 6715 C C . GLN A 1 837 ? 22.71 -2.888 -50.82 1 93.53 837 GLN A C 1
ATOM 6717 O O . GLN A 1 837 ? 22.946 -3.745 -51.673 1 93.53 837 GLN A O 1
ATOM 6722 N N . HIS A 1 838 ? 23.579 -2.095 -50.24 1 94.27 838 HIS A N 1
ATOM 6723 C CA . HIS A 1 838 ? 24.98 -2.236 -50.619 1 94.27 838 HIS A CA 1
ATOM 6724 C C . HIS A 1 838 ? 25.483 -3.651 -50.355 1 94.27 838 HIS A C 1
ATOM 6726 O O . HIS A 1 838 ? 26.115 -4.261 -51.22 1 94.27 838 HIS A O 1
ATOM 6732 N N . LEU A 1 839 ? 25.163 -4.19 -49.229 1 95.24 839 LEU A N 1
ATOM 6733 C CA . LEU A 1 839 ? 25.661 -5.501 -48.828 1 95.24 839 LEU A CA 1
ATOM 6734 C C . LEU A 1 839 ? 25.008 -6.605 -49.652 1 95.24 839 LEU A C 1
ATOM 6736 O O . LEU A 1 839 ? 25.669 -7.572 -50.037 1 95.24 839 LEU A O 1
ATOM 6740 N N . LEU A 1 840 ? 23.76 -6.467 -49.986 1 92.78 840 LEU A N 1
ATOM 6741 C CA . LEU A 1 840 ? 23.032 -7.498 -50.718 1 92.78 840 LEU A CA 1
ATOM 6742 C C . LEU A 1 840 ? 23.317 -7.406 -52.213 1 92.78 840 LEU A C 1
ATOM 6744 O O . LEU A 1 840 ? 23.553 -8.425 -52.868 1 92.78 840 LEU A O 1
ATOM 6748 N N . HIS A 1 841 ? 23.344 -6.187 -52.762 1 90.79 841 HIS A N 1
ATOM 6749 C CA . HIS A 1 841 ? 23.358 -6.023 -54.211 1 90.79 841 HIS A CA 1
ATOM 6750 C C . HIS A 1 841 ? 24.775 -5.792 -54.726 1 90.79 841 HIS A C 1
ATOM 6752 O O . HIS A 1 841 ? 25.18 -6.384 -55.729 1 90.79 841 HIS A O 1
ATOM 6758 N N . ASP A 1 842 ? 25.483 -4.905 -53.997 1 91.44 842 ASP A N 1
ATOM 6759 C CA . ASP A 1 842 ? 26.819 -4.582 -54.489 1 91.44 842 ASP A CA 1
ATOM 6760 C C . ASP A 1 842 ? 27.827 -5.655 -54.083 1 91.44 842 ASP A C 1
ATOM 6762 O O . ASP A 1 842 ? 28.686 -6.04 -54.88 1 91.44 842 ASP A O 1
ATOM 6766 N N . ARG A 1 843 ? 27.682 -6.145 -52.868 1 92.97 843 ARG A N 1
ATOM 6767 C CA . ARG A 1 843 ? 28.651 -7.099 -52.337 1 92.97 843 ARG A CA 1
ATOM 6768 C C . ARG A 1 843 ? 28.116 -8.524 -52.416 1 92.97 843 ARG A C 1
ATOM 6770 O O . ARG A 1 843 ? 28.852 -9.484 -52.178 1 92.97 843 ARG A O 1
ATOM 6777 N N . HIS A 1 844 ? 26.834 -8.727 -52.686 1 92.58 844 HIS A N 1
ATOM 6778 C CA . HIS A 1 844 ? 26.179 -10.002 -52.956 1 92.58 844 HIS A CA 1
ATOM 6779 C C . HIS A 1 844 ? 26.305 -10.949 -51.767 1 92.58 844 HIS A C 1
ATOM 6781 O O . HIS A 1 844 ? 26.627 -12.127 -51.938 1 92.58 844 HIS A O 1
ATOM 6787 N N . TYR A 1 845 ? 26.166 -10.386 -50.573 1 93.87 845 TYR A N 1
ATOM 6788 C CA . TYR A 1 845 ? 26.139 -11.217 -49.375 1 93.87 845 TYR A CA 1
ATOM 6789 C C . TYR A 1 845 ? 24.767 -11.852 -49.182 1 93.87 845 TYR A C 1
ATOM 6791 O O . TYR A 1 845 ? 23.792 -11.158 -48.885 1 93.87 845 TYR A O 1
ATOM 6799 N N . SER A 1 846 ? 24.712 -13.134 -49.389 1 90.92 846 SER A N 1
ATOM 6800 C CA . SER A 1 846 ? 23.47 -13.867 -49.164 1 90.92 846 SER A CA 1
ATOM 6801 C C . SER A 1 846 ? 23.369 -14.353 -47.722 1 90.92 846 SER A C 1
ATOM 6803 O O . SER A 1 846 ? 22.311 -14.815 -47.29 1 90.92 846 SER A O 1
ATOM 6805 N N . CYS A 1 847 ? 24.439 -14.141 -46.955 1 94.23 847 CYS A N 1
ATOM 6806 C CA . CYS A 1 847 ? 24.464 -14.625 -45.579 1 94.23 847 CYS A CA 1
ATOM 6807 C C . CYS A 1 847 ? 23.699 -13.683 -44.656 1 94.23 847 CYS A C 1
ATOM 6809 O O . CYS A 1 847 ? 23.332 -14.061 -43.542 1 94.23 847 CYS A O 1
ATOM 6811 N N . ILE A 1 848 ? 23.465 -12.458 -45.056 1 94 848 ILE A N 1
ATOM 6812 C CA . ILE A 1 848 ? 22.694 -11.525 -44.242 1 94 848 ILE A CA 1
ATOM 6813 C C . ILE A 1 848 ? 21.213 -11.89 -44.302 1 94 848 ILE A C 1
ATOM 6815 O O . ILE A 1 848 ? 20.545 -11.64 -45.308 1 94 848 ILE A O 1
ATOM 6819 N N . ARG A 1 849 ? 20.759 -12.464 -43.214 1 91.75 849 ARG A N 1
ATOM 6820 C CA . ARG A 1 849 ? 19.396 -12.985 -43.233 1 91.75 849 ARG A CA 1
ATOM 6821 C C . ARG A 1 849 ? 18.483 -12.164 -42.328 1 91.75 849 ARG A C 1
ATOM 6823 O O . ARG A 1 849 ? 17.262 -12.172 -42.497 1 91.75 849 ARG A O 1
ATOM 6830 N N . GLU A 1 850 ? 19.116 -11.481 -41.414 1 94.1 850 GLU A N 1
ATOM 6831 C CA . GLU A 1 850 ? 18.321 -10.763 -40.422 1 94.1 850 GLU A CA 1
ATOM 6832 C C . GLU A 1 850 ? 18.895 -9.374 -40.156 1 94.1 850 GLU A C 1
ATOM 6834 O O . GLU A 1 850 ? 20.111 -9.178 -40.212 1 94.1 850 GLU A O 1
ATOM 6839 N N . ILE A 1 851 ? 17.986 -8.483 -39.806 1 94.59 851 ILE A N 1
ATOM 6840 C CA . ILE A 1 851 ? 18.368 -7.127 -39.427 1 94.59 851 ILE A CA 1
ATOM 6841 C C . ILE A 1 851 ? 17.809 -6.801 -38.044 1 94.59 851 ILE A C 1
ATOM 6843 O O . ILE A 1 851 ? 16.636 -7.061 -37.764 1 94.59 851 ILE A O 1
ATOM 6847 N N . THR A 1 852 ? 18.613 -6.302 -37.175 1 93.57 852 THR A N 1
ATOM 6848 C CA . THR A 1 852 ? 18.245 -5.665 -35.916 1 93.57 852 THR A CA 1
ATOM 6849 C C . THR A 1 852 ? 18.62 -4.186 -35.927 1 93.57 852 THR A C 1
ATOM 6851 O O . THR A 1 852 ? 19.803 -3.84 -35.951 1 93.57 852 THR A O 1
ATOM 6854 N N . PRO A 1 853 ? 17.649 -3.38 -35.901 1 90.59 853 PRO A N 1
ATOM 6855 C CA . PRO A 1 853 ? 17.925 -1.983 -36.244 1 90.59 853 PRO A CA 1
ATOM 6856 C C . PRO A 1 853 ? 18.609 -1.221 -35.111 1 90.59 853 PRO A C 1
ATOM 6858 O O . PRO A 1 853 ? 19.14 -0.129 -35.329 1 90.59 853 PRO A O 1
ATOM 6861 N N . VAL A 1 854 ? 18.468 -1.663 -33.852 1 88.52 854 VAL A N 1
ATOM 6862 C CA . VAL A 1 854 ? 19.141 -1.023 -32.727 1 88.52 854 VAL A CA 1
ATOM 6863 C C . VAL A 1 854 ? 19.405 -2.051 -31.629 1 88.52 854 VAL A C 1
ATOM 6865 O O . VAL A 1 854 ? 18.526 -2.849 -31.293 1 88.52 854 VAL A O 1
ATOM 6868 N N . ASN A 1 855 ? 20.616 -2.031 -31.193 1 86.68 855 ASN A N 1
ATOM 6869 C CA . ASN A 1 855 ? 20.997 -2.89 -30.076 1 86.68 855 ASN A CA 1
ATOM 6870 C C . ASN A 1 855 ? 20.442 -2.368 -28.754 1 86.68 855 ASN A C 1
ATOM 6872 O O . ASN A 1 855 ? 20.559 -1.179 -28.453 1 86.68 855 ASN A O 1
ATOM 6876 N N . GLU A 1 856 ? 19.789 -3.215 -28.047 1 82.55 856 GLU A N 1
ATOM 6877 C CA . GLU A 1 856 ? 19.31 -2.976 -26.689 1 82.55 856 GLU A CA 1
ATOM 6878 C C . GLU A 1 856 ? 18.577 -1.641 -26.59 1 82.55 856 GLU A C 1
ATOM 6880 O O . GLU A 1 856 ? 18.982 -0.759 -25.83 1 82.55 856 GLU A O 1
ATOM 6885 N N . PRO A 1 857 ? 17.583 -1.5 -27.391 1 81.39 857 PRO A N 1
ATOM 6886 C CA . PRO A 1 857 ? 16.833 -0.242 -27.429 1 81.39 857 PRO A CA 1
ATOM 6887 C C . PRO A 1 857 ? 16.289 0.162 -26.061 1 81.39 857 PRO A C 1
ATOM 6889 O O . PRO A 1 857 ? 16.028 1.344 -25.82 1 81.39 857 PRO A O 1
ATOM 6892 N N . ASP A 1 858 ? 16.097 -0.77 -25.227 1 75.53 858 ASP A N 1
ATOM 6893 C CA . ASP A 1 858 ? 15.604 -0.45 -23.891 1 75.53 858 ASP A CA 1
ATOM 6894 C C . ASP A 1 858 ? 16.657 0.307 -23.084 1 75.53 858 ASP A C 1
ATOM 6896 O O . ASP A 1 858 ? 16.337 0.943 -22.078 1 75.53 858 ASP A O 1
ATOM 6900 N N . TRP A 1 859 ? 17.924 0.321 -23.56 1 68.66 859 TRP A N 1
ATOM 6901 C CA . TRP A 1 859 ? 19.016 1.082 -22.962 1 68.66 859 TRP A CA 1
ATOM 6902 C C . TRP A 1 859 ? 19.404 2.264 -23.843 1 68.66 859 TRP A C 1
ATOM 6904 O O . TRP A 1 859 ? 19.825 3.309 -23.341 1 68.66 859 TRP A O 1
ATOM 6914 N N . ALA A 1 860 ? 19.325 2.076 -25.144 1 62.16 860 ALA A N 1
ATOM 6915 C CA . ALA A 1 860 ? 19.906 3.011 -26.105 1 62.16 860 ALA A CA 1
ATOM 6916 C C . ALA A 1 860 ? 18.957 4.174 -26.381 1 62.16 860 ALA A C 1
ATOM 6918 O O . ALA A 1 860 ? 19.394 5.261 -26.768 1 62.16 860 ALA A O 1
ATOM 6919 N N . PHE A 1 861 ? 17.721 3.904 -26.358 1 55.45 861 PHE A N 1
ATOM 6920 C CA . PHE A 1 861 ? 16.786 4.994 -26.612 1 55.45 861 PHE A CA 1
ATOM 6921 C C . PHE A 1 861 ? 16.617 5.863 -25.372 1 55.45 861 PHE A C 1
ATOM 6923 O O . PHE A 1 861 ? 15.816 5.547 -24.49 1 55.45 861 PHE A O 1
ATOM 6930 N N . ILE A 1 862 ? 17.607 6.721 -25.084 1 49.3 862 ILE A N 1
ATOM 6931 C CA . ILE A 1 862 ? 17.556 7.737 -24.039 1 49.3 862 ILE A CA 1
ATOM 6932 C C . ILE A 1 862 ? 17.023 9.046 -24.617 1 49.3 862 ILE A C 1
ATOM 6934 O O . ILE A 1 862 ? 17.581 9.58 -25.578 1 49.3 862 ILE A O 1
ATOM 6938 N N . HIS A 1 863 ? 15.862 9.285 -24.561 1 44.11 863 HIS A N 1
ATOM 6939 C CA . HIS A 1 863 ? 15.397 10.573 -25.063 1 44.11 863 HIS A CA 1
ATOM 6940 C C . HIS A 1 863 ? 15.368 11.619 -23.953 1 44.11 863 HIS A C 1
ATOM 6942 O O . HIS A 1 863 ? 14.652 11.459 -22.962 1 44.11 863 HIS A O 1
ATOM 6948 N N . ASN A 1 864 ? 16.147 12.759 -24.082 1 41.21 864 ASN A N 1
ATOM 6949 C CA . ASN A 1 864 ? 16.394 13.873 -23.172 1 41.21 864 ASN A CA 1
ATOM 6950 C C . ASN A 1 864 ? 16.783 13.384 -21.78 1 41.21 864 ASN A C 1
ATOM 6952 O O . ASN A 1 864 ? 16.263 13.877 -20.777 1 41.21 864 ASN A O 1
ATOM 6956 N N . GLY A 1 865 ? 17.59 12.221 -21.71 1 43.17 865 GLY A N 1
ATOM 6957 C CA . GLY A 1 865 ? 18.173 11.671 -20.496 1 43.17 865 GLY A CA 1
ATOM 6958 C C . GLY A 1 865 ? 17.292 10.633 -19.828 1 43.17 865 GLY A C 1
ATOM 6959 O O . GLY A 1 865 ? 17.625 10.126 -18.755 1 43.17 865 GLY A O 1
ATOM 6960 N N . ARG A 1 866 ? 16.074 10.301 -20.293 1 42.79 866 ARG A N 1
ATOM 6961 C CA . ARG A 1 866 ? 15.101 9.36 -19.748 1 42.79 866 ARG A CA 1
ATOM 6962 C C . ARG A 1 866 ? 15.102 8.054 -20.535 1 42.79 866 ARG A C 1
ATOM 6964 O O . ARG A 1 866 ? 15.252 8.061 -21.759 1 42.79 866 ARG A O 1
ATOM 6971 N N . LYS A 1 867 ? 15.057 7.02 -19.835 1 51.08 867 LYS A N 1
ATOM 6972 C CA . LYS A 1 867 ? 14.995 5.675 -20.401 1 51.08 867 LYS A CA 1
ATOM 6973 C C . LYS A 1 867 ? 13.726 5.484 -21.226 1 51.08 867 LYS A C 1
ATOM 6975 O O . LYS A 1 867 ? 12.656 5.968 -20.851 1 51.08 867 LYS A O 1
ATOM 6980 N N . SER A 1 868 ? 13.769 4.91 -22.518 1 55.1 868 SER A N 1
ATOM 6981 C CA . SER A 1 868 ? 12.825 5.021 -23.624 1 55.1 868 SER A CA 1
ATOM 6982 C C . SER A 1 868 ? 11.675 4.031 -23.471 1 55.1 868 SER A C 1
ATOM 6984 O O . SER A 1 868 ? 11.883 2.891 -23.05 1 55.1 868 SER A O 1
ATOM 6986 N N . THR A 1 869 ? 10.494 4.47 -23.357 1 67.73 869 THR A N 1
ATOM 6987 C CA . THR A 1 869 ? 9.29 3.722 -23.702 1 67.73 869 THR A CA 1
ATOM 6988 C C . THR A 1 869 ? 9.462 3.006 -25.038 1 67.73 869 THR A C 1
ATOM 6990 O O . THR A 1 869 ? 10.27 3.421 -25.872 1 67.73 869 THR A O 1
ATOM 6993 N N . PRO A 1 870 ? 8.866 1.781 -25.155 1 76.47 870 PRO A N 1
ATOM 6994 C CA . PRO A 1 870 ? 9.011 1.023 -26.399 1 76.47 870 PRO A CA 1
ATOM 6995 C C . PRO A 1 870 ? 8.481 1.778 -27.616 1 76.47 870 PRO A C 1
ATOM 6997 O O . PRO A 1 870 ? 8.802 1.425 -28.754 1 76.47 870 PRO A O 1
ATOM 7000 N N . ASP A 1 871 ? 7.8 2.816 -27.463 1 80.36 871 ASP A N 1
ATOM 7001 C CA . ASP A 1 871 ? 7.077 3.474 -28.547 1 80.36 871 ASP A CA 1
ATOM 7002 C C . ASP A 1 871 ? 8.041 4.041 -29.586 1 80.36 871 ASP A C 1
ATOM 7004 O O . ASP A 1 871 ? 7.847 3.854 -30.789 1 80.36 871 ASP A O 1
ATOM 7008 N N . PRO A 1 872 ? 9.001 4.783 -29.02 1 80.06 872 PRO A N 1
ATOM 7009 C CA . PRO A 1 872 ? 9.928 5.297 -30.031 1 80.06 872 PRO A CA 1
ATOM 7010 C C . PRO A 1 872 ? 10.574 4.187 -30.857 1 80.06 872 PRO A C 1
ATOM 7012 O O . PRO A 1 872 ? 10.784 4.352 -32.062 1 80.06 872 PRO A O 1
ATOM 7015 N N . TYR A 1 873 ? 10.837 3.105 -30.258 1 87.84 873 TYR A N 1
ATOM 7016 C CA . TYR A 1 873 ? 11.421 1.968 -30.96 1 87.84 873 TYR A CA 1
ATOM 7017 C C . TYR A 1 873 ? 10.432 1.376 -31.957 1 87.84 873 TYR A C 1
ATOM 7019 O O . TYR A 1 873 ? 10.796 1.071 -33.095 1 87.84 873 TYR A O 1
ATOM 7027 N N . ILE A 1 874 ? 9.266 1.258 -31.59 1 88.97 874 ILE A N 1
ATOM 7028 C CA . ILE A 1 874 ? 8.224 0.69 -32.439 1 88.97 874 ILE A CA 1
ATOM 7029 C C . ILE A 1 874 ? 8.037 1.563 -33.678 1 88.97 874 ILE A C 1
ATOM 7031 O O . ILE A 1 874 ? 7.971 1.054 -34.8 1 88.97 874 ILE A O 1
ATOM 7035 N N . ARG A 1 875 ? 7.996 2.811 -33.444 1 87.1 875 ARG A N 1
ATOM 7036 C CA . ARG A 1 875 ? 7.873 3.747 -34.557 1 87.1 875 ARG A CA 1
ATOM 7037 C C . ARG A 1 875 ? 9.067 3.638 -35.499 1 87.1 875 ARG A C 1
ATOM 7039 O O . ARG A 1 875 ? 8.903 3.645 -36.721 1 87.1 875 ARG A O 1
ATOM 7046 N N . MET A 1 876 ? 10.131 3.596 -34.934 1 89.74 876 MET A N 1
ATOM 7047 C CA . MET A 1 876 ? 11.354 3.479 -35.723 1 89.74 876 MET A CA 1
ATOM 7048 C C . MET A 1 876 ? 11.314 2.238 -36.608 1 89.74 876 MET A C 1
ATOM 7050 O O . MET A 1 876 ? 11.635 2.306 -37.796 1 89.74 876 MET A O 1
ATOM 7054 N N . CYS A 1 877 ? 10.887 1.14 -36.07 1 93.15 877 CYS A N 1
ATOM 7055 C CA . CYS A 1 877 ? 10.836 -0.117 -36.808 1 93.15 877 CYS A CA 1
ATOM 7056 C C . CYS A 1 877 ? 9.831 -0.038 -37.95 1 93.15 877 CYS A C 1
ATOM 7058 O O . CYS A 1 877 ? 10.073 -0.572 -39.034 1 93.15 877 CYS A O 1
ATOM 7060 N N . ARG A 1 878 ? 8.848 0.633 -37.738 1 92.08 878 ARG A N 1
ATOM 7061 C CA . ARG A 1 878 ? 7.819 0.761 -38.765 1 92.08 878 ARG A CA 1
ATOM 7062 C C . ARG A 1 878 ? 8.292 1.655 -39.906 1 92.08 878 ARG A C 1
ATOM 7064 O O . ARG A 1 878 ? 8.013 1.378 -41.075 1 92.08 878 ARG A O 1
ATOM 7071 N N . VAL A 1 879 ? 8.942 2.742 -39.508 1 92.76 879 VAL A N 1
ATOM 7072 C CA . VAL A 1 879 ? 9.527 3.612 -40.524 1 92.76 879 VAL A CA 1
ATOM 7073 C C . VAL A 1 879 ? 10.548 2.831 -41.347 1 92.76 879 VAL A C 1
ATOM 7075 O O . VAL A 1 879 ? 10.595 2.959 -42.573 1 92.76 879 VAL A O 1
ATOM 7078 N N . LEU A 1 880 ? 11.236 2.044 -40.707 1 93.89 880 LEU A N 1
ATOM 7079 C CA . LEU A 1 880 ? 12.224 1.216 -41.391 1 93.89 880 LEU A CA 1
ATOM 7080 C C . LEU A 1 880 ? 11.544 0.21 -42.313 1 93.89 880 LEU A C 1
ATOM 7082 O O . LEU A 1 880 ? 11.979 0.011 -43.45 1 93.89 880 LEU A O 1
ATOM 7086 N N . ASP A 1 881 ? 10.524 -0.424 -41.842 1 94.68 881 ASP A N 1
ATOM 7087 C CA . ASP A 1 881 ? 9.771 -1.394 -42.631 1 94.68 881 ASP A CA 1
ATOM 7088 C C . ASP A 1 881 ? 9.223 -0.757 -43.906 1 94.68 881 ASP A C 1
ATOM 7090 O O . ASP A 1 881 ? 9.312 -1.344 -44.987 1 94.68 881 ASP A O 1
ATOM 7094 N N . ALA A 1 882 ? 8.705 0.419 -43.718 1 93.51 882 ALA A N 1
ATOM 7095 C CA . ALA A 1 882 ? 8.167 1.15 -44.863 1 93.51 882 ALA A CA 1
ATOM 7096 C C . ALA A 1 882 ? 9.262 1.461 -45.879 1 93.51 882 ALA A C 1
ATOM 7098 O O . ALA A 1 882 ? 9.06 1.308 -47.086 1 93.51 882 ALA A O 1
ATOM 7099 N N . ARG A 1 883 ? 10.309 1.836 -45.369 1 94.58 883 ARG A N 1
ATOM 7100 C CA . ARG A 1 883 ? 11.436 2.16 -46.239 1 94.58 883 ARG A CA 1
ATOM 7101 C C . ARG A 1 883 ? 11.937 0.92 -46.971 1 94.58 883 ARG A C 1
ATOM 7103 O O . ARG A 1 883 ? 12.196 0.966 -48.175 1 94.58 883 ARG A O 1
ATOM 7110 N N . PHE A 1 884 ? 12.095 -0.196 -46.332 1 95.14 884 PHE A N 1
ATOM 7111 C CA . PHE A 1 884 ? 12.579 -1.438 -46.924 1 95.14 884 PHE A CA 1
ATOM 7112 C C . PHE A 1 884 ? 11.621 -1.934 -48.001 1 95.14 884 PHE A C 1
ATOM 7114 O O . PHE A 1 884 ? 12.052 -2.463 -49.027 1 95.14 884 PHE A O 1
ATOM 7121 N N . ARG A 1 885 ? 10.396 -1.742 -47.764 1 92.56 885 ARG A N 1
ATOM 7122 C CA . ARG A 1 885 ? 9.395 -2.099 -48.763 1 92.56 885 ARG A CA 1
ATOM 7123 C C . ARG A 1 885 ? 9.507 -1.206 -49.994 1 92.56 885 ARG A C 1
ATOM 7125 O O . ARG A 1 885 ? 9.459 -1.692 -51.126 1 92.56 885 ARG A O 1
ATOM 7132 N N . GLN A 1 886 ? 9.646 0.003 -49.671 1 91.58 886 GLN A N 1
ATOM 7133 C CA . GLN A 1 886 ? 9.801 0.977 -50.746 1 91.58 886 GLN A CA 1
ATOM 7134 C C . GLN A 1 886 ? 11.037 0.676 -51.588 1 91.58 886 GLN A C 1
ATOM 7136 O O . GLN A 1 886 ? 11.008 0.808 -52.813 1 91.58 886 GLN A O 1
ATOM 7141 N N . ASP A 1 887 ? 11.964 0.25 -50.92 1 92.15 887 ASP A N 1
ATOM 7142 C CA . ASP A 1 887 ? 13.237 0.01 -51.595 1 92.15 887 ASP A CA 1
ATOM 7143 C C . ASP A 1 887 ? 13.296 -1.404 -52.169 1 92.15 887 ASP A C 1
ATOM 7145 O O . ASP A 1 887 ? 14.281 -1.78 -52.808 1 92.15 887 ASP A O 1
ATOM 7149 N N . GLY A 1 888 ? 12.294 -2.246 -51.9 1 87.41 888 GLY A N 1
ATOM 7150 C CA . GLY A 1 888 ? 12.173 -3.571 -52.485 1 87.41 888 GLY A CA 1
ATOM 7151 C C . GLY A 1 888 ? 13.111 -4.587 -51.861 1 87.41 888 GLY A C 1
ATOM 7152 O O . GLY A 1 888 ? 13.541 -5.533 -52.525 1 87.41 888 GLY A O 1
ATOM 7153 N N . ILE A 1 889 ? 13.568 -4.362 -50.58 1 92.93 889 ILE A N 1
ATOM 7154 C CA . ILE A 1 889 ? 14.523 -5.278 -49.966 1 92.93 889 ILE A CA 1
ATOM 7155 C C . ILE A 1 889 ? 13.901 -5.919 -48.728 1 92.93 889 ILE A C 1
ATOM 7157 O O . ILE A 1 889 ? 14.541 -6.727 -48.051 1 92.93 889 ILE A O 1
ATOM 7161 N N . ARG A 1 890 ? 12.654 -5.634 -48.447 1 93.25 890 ARG A N 1
ATOM 7162 C CA . ARG A 1 890 ? 12.034 -6.127 -47.221 1 93.25 890 ARG A CA 1
ATOM 7163 C C . ARG A 1 890 ? 11.945 -7.649 -47.226 1 93.25 890 ARG A C 1
ATOM 7165 O O . ARG A 1 890 ? 12.071 -8.287 -46.179 1 93.25 890 ARG A O 1
ATOM 7172 N N . ASP A 1 891 ? 11.811 -8.198 -48.414 1 88.13 891 ASP A N 1
ATOM 7173 C CA . ASP A 1 891 ? 11.64 -9.642 -48.543 1 88.13 891 ASP A CA 1
ATOM 7174 C C . ASP A 1 891 ? 12.991 -10.356 -48.557 1 88.13 891 ASP A C 1
ATOM 7176 O O . ASP A 1 891 ? 13.048 -11.587 -48.561 1 88.13 891 ASP A O 1
ATOM 7180 N N . LYS A 1 892 ? 14.073 -9.622 -48.471 1 92.88 892 LYS A N 1
ATOM 7181 C CA . LYS A 1 892 ? 15.402 -10.218 -48.573 1 92.88 892 LYS A CA 1
ATOM 7182 C C . LYS A 1 892 ? 16.002 -10.462 -47.192 1 92.88 892 LYS A C 1
ATOM 7184 O O . LYS A 1 892 ? 16.955 -11.232 -47.05 1 92.88 892 LYS A O 1
ATOM 7189 N N . VAL A 1 893 ? 15.482 -9.832 -46.211 1 93.57 893 VAL A N 1
ATOM 7190 C CA . VAL A 1 893 ? 15.998 -9.987 -44.855 1 93.57 893 VAL A CA 1
ATOM 7191 C C . VAL A 1 893 ? 14.837 -10.064 -43.866 1 93.57 893 VAL A C 1
ATOM 7193 O O . VAL A 1 893 ? 13.786 -9.458 -44.085 1 93.57 893 VAL A O 1
ATOM 7196 N N . ASP A 1 894 ? 15.002 -10.774 -42.849 1 93.89 894 ASP A N 1
ATOM 7197 C CA . ASP A 1 894 ? 14.045 -10.85 -41.75 1 93.89 894 ASP A CA 1
ATOM 7198 C C . ASP A 1 894 ? 14.343 -9.794 -40.687 1 93.89 894 ASP A C 1
ATOM 7200 O O . ASP A 1 894 ? 15.506 -9.484 -40.422 1 93.89 894 ASP A O 1
ATOM 7204 N N . PHE A 1 895 ? 13.305 -9.21 -40.124 1 94.96 895 PHE A N 1
ATOM 7205 C CA . PHE A 1 895 ? 13.45 -8.278 -39.012 1 94.96 895 PHE A CA 1
ATOM 7206 C C . PHE A 1 895 ? 13.383 -9.012 -37.678 1 94.96 895 PHE A C 1
ATOM 7208 O O . PHE A 1 895 ? 12.341 -9.562 -37.318 1 94.96 895 PHE A O 1
ATOM 7215 N N . CYS A 1 896 ? 14.464 -9.115 -37.028 1 93.32 896 CYS A N 1
ATOM 7216 C CA . CYS A 1 896 ? 14.532 -9.621 -35.662 1 93.32 896 CYS A CA 1
ATOM 7217 C C . CYS A 1 896 ? 14.499 -8.478 -34.654 1 93.32 896 CYS A C 1
ATOM 7219 O O . CYS A 1 896 ? 15.516 -7.822 -34.42 1 93.32 896 CYS A O 1
ATOM 7221 N N . LEU A 1 897 ? 13.402 -8.32 -34.012 1 92.69 897 LEU A N 1
ATOM 7222 C CA . LEU A 1 897 ? 13.133 -7.049 -33.347 1 92.69 897 LEU A CA 1
ATOM 7223 C C . LEU A 1 897 ? 13.068 -7.23 -31.834 1 92.69 897 LEU A C 1
ATOM 7225 O O . LEU A 1 897 ? 13.277 -8.334 -31.327 1 92.69 897 LEU A O 1
ATOM 7229 N N . ALA A 1 898 ? 12.829 -6.104 -31.13 1 89.84 898 ALA A N 1
ATOM 7230 C CA . ALA A 1 898 ? 12.821 -5.874 -29.688 1 89.84 898 ALA A CA 1
ATOM 7231 C C . ALA A 1 898 ? 14.242 -5.768 -29.141 1 89.84 898 ALA A C 1
ATOM 7233 O O . ALA A 1 898 ? 14.591 -4.783 -28.486 1 89.84 898 ALA A O 1
ATOM 7234 N N . ASP A 1 899 ? 15.115 -6.878 -29.406 1 90.97 899 ASP A N 1
ATOM 7235 C CA . ASP A 1 899 ? 16.526 -6.966 -29.043 1 90.97 899 ASP A CA 1
ATOM 7236 C C . ASP A 1 899 ? 16.78 -6.345 -27.671 1 90.97 899 ASP A C 1
ATOM 7238 O O . ASP A 1 899 ? 17.812 -5.708 -27.453 1 90.97 899 ASP A O 1
ATOM 7242 N N . ASN A 1 900 ? 15.786 -6.469 -26.835 1 87.29 900 ASN A N 1
ATOM 7243 C CA . ASN A 1 900 ? 15.863 -5.849 -25.517 1 87.29 900 ASN A CA 1
ATOM 7244 C C . ASN A 1 900 ? 16.754 -6.65 -24.571 1 87.29 900 ASN A C 1
ATOM 7246 O O . ASN A 1 900 ? 16.981 -7.842 -24.787 1 87.29 900 ASN A O 1
ATOM 7250 N N . SER A 1 901 ? 17.294 -6.02 -23.568 1 79.1 901 SER A N 1
ATOM 7251 C CA . SER A 1 901 ? 18.123 -6.665 -22.556 1 79.1 901 SER A CA 1
ATOM 7252 C C . SER A 1 901 ? 17.368 -6.822 -21.24 1 79.1 901 SER A C 1
ATOM 7254 O O . SER A 1 901 ? 16.156 -6.604 -21.184 1 79.1 901 SER A O 1
ATOM 7256 N N . ASP A 1 902 ? 18.035 -7.415 -20.327 1 67.24 902 ASP A N 1
ATOM 7257 C CA . ASP A 1 902 ? 17.437 -7.572 -19.004 1 67.24 902 ASP A CA 1
ATOM 7258 C C . ASP A 1 902 ? 17.422 -6.245 -18.248 1 67.24 902 ASP A C 1
ATOM 7260 O O . ASP A 1 902 ? 17.151 -6.213 -17.046 1 67.24 902 ASP A O 1
ATOM 7264 N N . GLY A 1 903 ? 17.756 -5.187 -19.016 1 60.02 903 GLY A N 1
ATOM 7265 C CA . GLY A 1 903 ? 17.79 -3.893 -18.353 1 60.02 903 GLY A CA 1
ATOM 7266 C C . GLY A 1 903 ? 16.524 -3.083 -18.559 1 60.02 903 GLY A C 1
ATOM 7267 O O . GLY A 1 903 ? 15.605 -3.523 -19.253 1 60.02 903 GLY A O 1
ATOM 7268 N N . GLY A 1 904 ? 16.32 -1.974 -17.942 1 49.38 904 GLY A N 1
ATOM 7269 C CA . GLY A 1 904 ? 15.249 -1.012 -18.147 1 49.38 904 GLY A CA 1
ATOM 7270 C C . GLY A 1 904 ? 13.949 -1.413 -17.474 1 49.38 904 GLY A C 1
ATOM 7271 O O . GLY A 1 904 ? 13.915 -1.638 -16.263 1 49.38 904 GLY A O 1
ATOM 7272 N N . MET A 1 905 ? 12.897 -1.582 -18.348 1 54.29 905 MET A N 1
ATOM 7273 C CA . MET A 1 905 ? 11.554 -1.92 -17.887 1 54.29 905 MET A CA 1
ATOM 7274 C C . MET A 1 905 ? 11.407 -3.426 -17.694 1 54.29 905 MET A C 1
ATOM 7276 O O . MET A 1 905 ? 10.378 -3.896 -17.207 1 54.29 905 MET A O 1
ATOM 7280 N N . GLY A 1 906 ? 12.48 -4.221 -17.933 1 62.8 906 GLY A N 1
ATOM 7281 C CA . GLY A 1 906 ? 12.458 -5.675 -17.888 1 62.8 906 GLY A CA 1
ATOM 7282 C C . GLY A 1 906 ? 12.268 -6.311 -19.252 1 62.8 906 GLY A C 1
ATOM 7283 O O . GLY A 1 906 ? 11.515 -5.798 -20.083 1 62.8 906 GLY A O 1
ATOM 7284 N N . THR A 1 907 ? 12.877 -7.469 -19.392 1 74.36 907 THR A N 1
ATOM 7285 C CA . THR A 1 907 ? 12.931 -8.162 -20.675 1 74.36 907 THR A CA 1
ATOM 7286 C C . THR A 1 907 ? 11.526 -8.483 -21.176 1 74.36 907 THR A C 1
ATOM 7288 O O . THR A 1 907 ? 11.176 -8.155 -22.312 1 74.36 907 THR A O 1
ATOM 7291 N N . HIS A 1 908 ? 10.713 -9.036 -20.385 1 78.97 908 HIS A N 1
ATOM 7292 C CA . HIS A 1 908 ? 9.42 -9.553 -20.819 1 78.97 908 HIS A CA 1
ATOM 7293 C C . HIS A 1 908 ? 8.447 -8.419 -21.121 1 78.97 908 HIS A C 1
ATOM 7295 O O . HIS A 1 908 ? 7.681 -8.492 -22.085 1 78.97 908 HIS A O 1
ATOM 7301 N N . LYS A 1 909 ? 8.579 -7.277 -20.383 1 74.08 909 LYS A N 1
ATOM 7302 C CA . LYS A 1 909 ? 7.691 -6.14 -20.608 1 74.08 909 LYS A CA 1
ATOM 7303 C C . LYS A 1 909 ? 8.02 -5.436 -21.921 1 74.08 909 LYS A C 1
ATOM 7305 O O . LYS A 1 909 ? 7.119 -5.059 -22.672 1 74.08 909 LYS A O 1
ATOM 7310 N N . TYR A 1 910 ? 9.201 -5.251 -22.026 1 82.78 910 TYR A N 1
ATOM 7311 C CA . TYR A 1 910 ? 9.62 -4.613 -23.269 1 82.78 910 TYR A CA 1
ATOM 7312 C C . TYR A 1 910 ? 9.246 -5.467 -24.474 1 82.78 910 TYR A C 1
ATOM 7314 O O . TYR A 1 910 ? 8.709 -4.958 -25.461 1 82.78 910 TYR A O 1
ATOM 7322 N N . LEU A 1 911 ? 9.454 -6.746 -24.343 1 87.97 911 LEU A N 1
ATOM 7323 C CA . LEU A 1 911 ? 9.126 -7.661 -25.431 1 87.97 911 LEU A CA 1
ATOM 7324 C C . LEU A 1 911 ? 7.62 -7.707 -25.667 1 87.97 911 LEU A C 1
ATOM 7326 O O . LEU A 1 911 ? 7.168 -7.735 -26.814 1 87.97 911 LEU A O 1
ATOM 7330 N N . GLN A 1 912 ? 6.962 -7.692 -24.614 1 81.77 912 GLN A N 1
ATOM 7331 C CA . GLN A 1 912 ? 5.509 -7.707 -24.736 1 81.77 912 GLN A CA 1
ATOM 7332 C C . GLN A 1 912 ? 5.009 -6.494 -25.517 1 81.77 912 GLN A C 1
ATOM 7334 O O . GLN A 1 912 ? 4.167 -6.626 -26.407 1 81.77 912 GLN A O 1
ATOM 7339 N N . ALA A 1 913 ? 5.502 -5.37 -25.172 1 82.39 913 ALA A N 1
ATOM 7340 C CA . ALA A 1 913 ? 5.131 -4.154 -25.891 1 82.39 913 ALA A CA 1
ATOM 7341 C C . ALA A 1 913 ? 5.509 -4.252 -27.366 1 82.39 913 ALA A C 1
ATOM 7343 O O . ALA A 1 913 ? 4.73 -3.866 -28.24 1 82.39 913 ALA A O 1
ATOM 7344 N N . CYS A 1 914 ? 6.563 -4.78 -27.647 1 89.51 914 CYS A N 1
ATOM 7345 C CA . CYS A 1 914 ? 7.046 -4.891 -29.019 1 89.51 914 CYS A CA 1
ATOM 7346 C C . CYS A 1 914 ? 6.244 -5.927 -29.797 1 89.51 914 CYS A C 1
ATOM 7348 O O . CYS A 1 914 ? 5.928 -5.721 -30.97 1 89.51 914 CYS A O 1
ATOM 7350 N N . THR A 1 915 ? 5.97 -7.016 -29.123 1 90.03 915 THR A N 1
ATOM 7351 C CA . THR A 1 915 ? 5.195 -8.041 -29.815 1 90.03 915 THR A CA 1
ATOM 7352 C C . THR A 1 915 ? 3.812 -7.515 -30.186 1 90.03 915 THR A C 1
ATOM 7354 O O . THR A 1 915 ? 3.276 -7.855 -31.243 1 90.03 915 THR A O 1
ATOM 7357 N N . ARG A 1 916 ? 3.352 -6.635 -29.46 1 81.68 916 ARG A N 1
ATOM 7358 C CA . ARG A 1 916 ? 2.055 -6.03 -29.744 1 81.68 916 ARG A CA 1
ATOM 7359 C C . ARG A 1 916 ? 2.166 -4.993 -30.857 1 81.68 916 ARG A C 1
ATOM 7361 O O . ARG A 1 916 ? 1.313 -4.934 -31.744 1 81.68 916 ARG A O 1
ATOM 7368 N N . GLY A 1 917 ? 3.112 -4.257 -30.771 1 87.86 917 GLY A N 1
ATOM 7369 C CA . GLY A 1 917 ? 3.241 -3.126 -31.677 1 87.86 917 GLY A CA 1
ATOM 7370 C C . GLY A 1 917 ? 3.895 -3.489 -32.996 1 87.86 917 GLY A C 1
ATOM 7371 O O . GLY A 1 917 ? 3.762 -2.762 -33.982 1 87.86 917 GLY A O 1
ATOM 7372 N N . LEU A 1 918 ? 4.544 -4.743 -33.121 1 92.1 918 LEU A N 1
ATOM 7373 C CA . LEU A 1 918 ? 5.364 -5.034 -34.292 1 92.1 918 LEU A CA 1
ATOM 7374 C C . LEU A 1 918 ? 5.05 -6.421 -34.844 1 92.1 918 LEU A C 1
ATOM 7376 O O . LEU A 1 918 ? 5.826 -6.971 -35.629 1 92.1 918 LEU A O 1
ATOM 7380 N N . ALA A 1 919 ? 3.989 -6.957 -34.482 1 87.94 919 ALA A N 1
ATOM 7381 C CA . ALA A 1 919 ? 3.619 -8.304 -34.91 1 87.94 919 ALA A CA 1
ATOM 7382 C C . ALA A 1 919 ? 3.593 -8.408 -36.432 1 87.94 919 ALA A C 1
ATOM 7384 O O . ALA A 1 919 ? 3.983 -9.433 -36.997 1 87.94 919 ALA A O 1
ATOM 7385 N N . ASP A 1 920 ? 3.194 -7.363 -37.014 1 89.75 920 ASP A N 1
ATOM 7386 C CA . ASP A 1 920 ? 3.047 -7.373 -38.466 1 89.75 920 ASP A CA 1
ATOM 7387 C C . ASP A 1 920 ? 4.355 -6.988 -39.153 1 89.75 920 ASP A C 1
ATOM 7389 O O . ASP A 1 920 ? 4.471 -7.082 -40.377 1 89.75 920 ASP A O 1
ATOM 7393 N N . VAL A 1 921 ? 5.33 -6.577 -38.407 1 92.99 921 VAL A N 1
ATOM 7394 C CA . VAL A 1 921 ? 6.592 -6.09 -38.956 1 92.99 921 VAL A CA 1
ATOM 7395 C C . VAL A 1 921 ? 7.704 -7.095 -38.666 1 92.99 921 VAL A C 1
ATOM 7397 O O . VAL A 1 921 ? 8.531 -7.384 -39.534 1 92.99 921 VAL A O 1
ATOM 7400 N N . ALA A 1 922 ? 7.639 -7.675 -37.524 1 93.92 922 ALA A N 1
ATOM 7401 C CA . ALA A 1 922 ? 8.713 -8.548 -37.058 1 93.92 922 ALA A CA 1
ATOM 7402 C C . ALA A 1 922 ? 8.623 -9.925 -37.709 1 93.92 922 ALA A C 1
ATOM 7404 O O . ALA A 1 922 ? 7.526 -10.448 -37.92 1 93.92 922 ALA A O 1
ATOM 7405 N N . ASP A 1 923 ? 9.728 -10.494 -38.066 1 94.32 923 ASP A N 1
ATOM 7406 C CA . ASP A 1 923 ? 9.824 -11.887 -38.49 1 94.32 923 ASP A CA 1
ATOM 7407 C C . ASP A 1 923 ? 10.303 -12.777 -37.345 1 94.32 923 ASP A C 1
ATOM 7409 O O . ASP A 1 923 ? 10.194 -14.003 -37.418 1 94.32 923 ASP A O 1
ATOM 7413 N N . GLY A 1 924 ? 10.794 -12.213 -36.368 1 93.08 924 GLY A N 1
ATOM 7414 C CA . GLY A 1 924 ? 11.212 -12.819 -35.114 1 93.08 924 GLY A CA 1
ATOM 7415 C C . GLY A 1 924 ? 11.506 -11.801 -34.028 1 93.08 924 GLY A C 1
ATOM 7416 O O . GLY A 1 924 ? 11.656 -10.611 -34.31 1 93.08 924 GLY A O 1
ATOM 7417 N N . PHE A 1 925 ? 11.549 -12.206 -32.876 1 93.64 925 PHE A N 1
ATOM 7418 C CA . PHE A 1 925 ? 11.884 -11.347 -31.746 1 93.64 925 PHE A CA 1
ATOM 7419 C C . PHE A 1 925 ? 13.124 -11.861 -31.025 1 93.64 925 PHE A C 1
ATOM 7421 O O . PHE A 1 925 ? 13.425 -13.056 -31.069 1 93.64 925 PHE A O 1
ATOM 7428 N N . ASN A 1 926 ? 13.851 -11.049 -30.481 1 92.52 926 ASN A N 1
ATOM 7429 C CA . ASN A 1 926 ? 15.012 -11.477 -29.709 1 92.52 926 ASN A CA 1
ATOM 7430 C C . ASN A 1 926 ? 15.156 -10.674 -28.419 1 92.52 926 ASN A C 1
ATOM 7432 O O . ASN A 1 926 ? 14.651 -9.554 -28.322 1 92.52 926 ASN A O 1
ATOM 7436 N N . SER A 1 927 ? 15.727 -11.262 -27.489 1 90.99 927 SER A N 1
ATOM 7437 C CA . SER A 1 927 ? 16.051 -10.667 -26.197 1 90.99 927 SER A CA 1
ATOM 7438 C C . SER A 1 927 ? 17.439 -11.088 -25.726 1 90.99 927 SER A C 1
ATOM 7440 O O . SER A 1 927 ? 17.979 -12.093 -26.191 1 90.99 927 SER A O 1
ATOM 7442 N N . HIS A 1 928 ? 18.004 -10.285 -24.785 1 88.5 928 HIS A N 1
ATOM 7443 C CA . HIS A 1 928 ? 19.3 -10.582 -24.187 1 88.5 928 HIS A CA 1
ATOM 7444 C C . HIS A 1 928 ? 19.152 -10.999 -22.728 1 88.5 928 HIS A C 1
ATOM 7446 O O . HIS A 1 928 ? 18.235 -10.545 -22.038 1 88.5 928 HIS A O 1
ATOM 7452 N N . THR A 1 929 ? 20.001 -11.898 -22.305 1 85.52 929 THR A N 1
ATOM 7453 C CA . THR A 1 929 ? 20.008 -12.213 -20.881 1 85.52 929 THR A CA 1
ATOM 7454 C C . THR A 1 929 ? 21.436 -12.407 -20.377 1 85.52 929 THR A C 1
ATOM 7456 O O . THR A 1 929 ? 22.244 -13.073 -21.027 1 85.52 929 THR A O 1
ATOM 7459 N N . TYR A 1 930 ? 21.716 -11.812 -19.192 1 76.53 930 TYR A N 1
ATOM 7460 C CA . TYR A 1 930 ? 23.012 -11.929 -18.533 1 76.53 930 TYR A CA 1
ATOM 7461 C C . TYR A 1 930 ? 22.844 -12.228 -17.048 1 76.53 930 TYR A C 1
ATOM 7463 O O . TYR A 1 930 ? 23.799 -12.124 -16.275 1 76.53 930 TYR A O 1
ATOM 7471 N N . ILE A 1 931 ? 21.708 -12.536 -16.643 1 73.78 931 ILE A N 1
ATOM 7472 C CA . ILE A 1 931 ? 21.382 -12.496 -15.222 1 73.78 931 ILE A CA 1
ATOM 7473 C C . ILE A 1 931 ? 21.587 -13.878 -14.606 1 73.78 931 ILE A C 1
ATOM 7475 O O . ILE A 1 931 ? 21.573 -14.028 -13.382 1 73.78 931 ILE A O 1
ATOM 7479 N N . PHE A 1 932 ? 21.812 -14.914 -15.447 1 81.74 932 PHE A N 1
ATOM 7480 C CA . PHE A 1 932 ? 21.887 -16.269 -14.914 1 81.74 932 PHE A CA 1
ATOM 7481 C C . PHE A 1 932 ? 23.293 -16.577 -14.412 1 81.74 932 PHE A C 1
ATOM 7483 O O . PHE A 1 932 ? 24.275 -16.339 -15.118 1 81.74 932 PHE A O 1
ATOM 7490 N N . GLY A 1 933 ? 23.394 -17.027 -13.095 1 77.32 933 GLY A N 1
ATOM 7491 C CA . GLY A 1 933 ? 24.66 -17.407 -12.489 1 77.32 933 GLY A CA 1
ATOM 7492 C C . GLY A 1 933 ? 24.767 -18.896 -12.215 1 77.32 933 GLY A C 1
ATOM 7493 O O . GLY A 1 933 ? 23.905 -19.673 -12.632 1 77.32 933 GLY A O 1
ATOM 7494 N N . TYR A 1 934 ? 25.838 -19.347 -11.566 1 77.05 934 TYR A N 1
ATOM 7495 C CA . TYR A 1 934 ? 26.165 -20.742 -11.293 1 77.05 934 TYR A CA 1
ATOM 7496 C C . TYR A 1 934 ? 25.1 -21.391 -10.418 1 77.05 934 TYR A C 1
ATOM 7498 O O . TYR A 1 934 ? 24.822 -22.585 -10.549 1 77.05 934 TYR A O 1
ATOM 7506 N N . ASP A 1 935 ? 24.479 -20.492 -9.686 1 69.45 935 ASP A N 1
ATOM 7507 C CA . ASP A 1 935 ? 23.51 -20.991 -8.715 1 69.45 935 ASP A CA 1
ATOM 7508 C C . ASP A 1 935 ? 22.082 -20.815 -9.226 1 69.45 935 ASP A C 1
ATOM 7510 O O . ASP A 1 935 ? 21.121 -21.087 -8.503 1 69.45 935 ASP A O 1
ATOM 7514 N N . THR A 1 936 ? 21.934 -20.351 -10.458 1 79.85 936 THR A N 1
ATOM 7515 C CA . THR A 1 936 ? 20.592 -20.212 -11.012 1 79.85 936 THR A CA 1
ATOM 7516 C C . THR A 1 936 ? 20.007 -21.577 -11.362 1 79.85 936 THR A C 1
ATOM 7518 O O . THR A 1 936 ? 20.588 -22.323 -12.153 1 79.85 936 THR A O 1
ATOM 7521 N N . PRO A 1 937 ? 18.912 -21.958 -10.843 1 76.13 937 PRO A N 1
ATOM 7522 C CA . PRO A 1 937 ? 18.301 -23.248 -11.172 1 76.13 937 PRO A CA 1
ATOM 7523 C C . PRO A 1 937 ? 17.85 -23.333 -12.629 1 76.13 937 PRO A C 1
ATOM 7525 O O . PRO A 1 937 ? 17.486 -22.316 -13.226 1 76.13 937 PRO A O 1
ATOM 7528 N N . ASN A 1 938 ? 17.833 -24.518 -13.14 1 86.4 938 ASN A N 1
ATOM 7529 C CA . ASN A 1 938 ? 17.38 -24.77 -14.504 1 86.4 938 ASN A CA 1
ATOM 7530 C C . ASN A 1 938 ? 15.955 -24.27 -14.723 1 86.4 938 ASN A C 1
ATOM 7532 O O . ASN A 1 938 ? 15.642 -23.716 -15.778 1 86.4 938 ASN A O 1
ATOM 7536 N N . SER A 1 939 ? 15.202 -24.401 -13.776 1 79.56 939 SER A N 1
ATOM 7537 C CA . SER A 1 939 ? 13.801 -24.014 -13.904 1 79.56 939 SER A CA 1
ATOM 7538 C C . SER A 1 939 ? 13.66 -22.511 -14.126 1 79.56 939 SER A C 1
ATOM 7540 O O . SER A 1 939 ? 12.816 -22.07 -14.908 1 79.56 939 SER A O 1
ATOM 7542 N N . VAL A 1 940 ? 14.538 -21.748 -13.456 1 79.29 940 VAL A N 1
ATOM 7543 C CA . VAL A 1 940 ? 14.525 -20.296 -13.609 1 79.29 940 VAL A CA 1
ATOM 7544 C C . VAL A 1 940 ? 14.929 -19.923 -15.033 1 79.29 940 VAL A C 1
ATOM 7546 O O . VAL A 1 940 ? 14.29 -19.077 -15.664 1 79.29 940 VAL A O 1
ATOM 7549 N N . ILE A 1 941 ? 15.885 -20.556 -15.556 1 86.64 941 ILE A N 1
ATOM 7550 C CA . ILE A 1 941 ? 16.372 -20.3 -16.907 1 86.64 941 ILE A CA 1
ATOM 7551 C C . ILE A 1 941 ? 15.307 -20.701 -17.925 1 86.64 941 ILE A C 1
ATOM 7553 O O . ILE A 1 941 ? 14.992 -19.935 -18.838 1 86.64 941 ILE A O 1
ATOM 7557 N N . TYR A 1 942 ? 14.765 -21.869 -17.665 1 87.65 942 TYR A N 1
ATOM 7558 C CA . TYR A 1 942 ? 13.732 -22.397 -18.549 1 87.65 942 TYR A CA 1
ATOM 7559 C C . TYR A 1 942 ? 12.525 -21.467 -18.593 1 87.65 942 TYR A C 1
ATOM 7561 O O . TYR A 1 942 ? 12.034 -21.127 -19.672 1 87.65 942 TYR A O 1
ATOM 7569 N N . HIS A 1 943 ? 12.131 -21.05 -17.522 1 81.8 943 HIS A N 1
ATOM 7570 C CA . HIS A 1 943 ? 10.914 -20.249 -17.447 1 81.8 943 HIS A CA 1
ATOM 7571 C C . HIS A 1 943 ? 11.125 -18.868 -18.058 1 81.8 943 HIS A C 1
ATOM 7573 O O . HIS A 1 943 ? 10.209 -18.306 -18.663 1 81.8 943 HIS A O 1
ATOM 7579 N N . TRP A 1 944 ? 12.253 -18.28 -17.795 1 87.24 944 TRP A N 1
ATOM 7580 C CA . TRP A 1 944 ? 12.574 -16.999 -18.416 1 87.24 944 TRP A CA 1
ATOM 7581 C C . TRP A 1 944 ? 12.389 -17.066 -19.928 1 87.24 944 TRP A C 1
ATOM 7583 O O . TRP A 1 944 ? 11.736 -16.203 -20.519 1 87.24 944 TRP A O 1
ATOM 7593 N N . GLU A 1 945 ? 12.894 -18.094 -20.554 1 91.72 945 GLU A N 1
ATOM 7594 C CA . GLU A 1 945 ? 12.795 -18.224 -22.005 1 91.72 945 GLU A CA 1
ATOM 7595 C C . GLU A 1 945 ? 11.398 -18.672 -22.424 1 91.72 945 GLU A C 1
ATOM 7597 O O . GLU A 1 945 ? 10.885 -18.237 -23.458 1 91.72 945 GLU A O 1
ATOM 7602 N N . TRP A 1 946 ? 10.909 -19.541 -21.661 1 87.56 946 TRP A N 1
ATOM 7603 C CA . TRP A 1 946 ? 9.56 -19.999 -21.977 1 87.56 946 TRP A CA 1
ATOM 7604 C C . TRP A 1 946 ? 8.598 -18.822 -22.092 1 87.56 946 TRP A C 1
ATOM 7606 O O . TRP A 1 946 ? 7.798 -18.755 -23.028 1 87.56 946 TRP A O 1
ATOM 7616 N N . GLU A 1 947 ? 8.74 -17.868 -21.248 1 85.39 947 GLU A N 1
ATOM 7617 C CA . GLU A 1 947 ? 7.897 -16.677 -21.29 1 85.39 947 GLU A CA 1
ATOM 7618 C C . GLU A 1 947 ? 8.143 -15.871 -22.562 1 85.39 947 GLU A C 1
ATOM 7620 O O . GLU A 1 947 ? 7.198 -15.4 -23.197 1 85.39 947 GLU A O 1
ATOM 7625 N N . ASN A 1 948 ? 9.317 -15.717 -22.871 1 91.57 948 ASN A N 1
ATOM 7626 C CA . ASN A 1 948 ? 9.647 -15.018 -24.108 1 91.57 948 ASN A CA 1
ATOM 7627 C C . ASN A 1 948 ? 9.059 -15.724 -25.326 1 91.57 948 ASN A C 1
ATOM 7629 O O . ASN A 1 948 ? 8.505 -15.078 -26.217 1 91.57 948 ASN A O 1
ATOM 7633 N N . CYS A 1 949 ? 9.173 -16.999 -25.293 1 89.39 949 CYS A N 1
ATOM 7634 C CA . CYS A 1 949 ? 8.673 -17.788 -26.414 1 89.39 949 CYS A CA 1
ATOM 7635 C C . CYS A 1 949 ? 7.155 -17.698 -26.51 1 89.39 949 CYS A C 1
ATOM 7637 O O . CYS A 1 949 ? 6.6 -17.655 -27.609 1 89.39 949 CYS A O 1
ATOM 7639 N N . GLN A 1 950 ? 6.624 -17.609 -25.391 1 83.69 950 GLN A N 1
ATOM 7640 C CA . GLN A 1 950 ? 5.173 -17.454 -25.384 1 83.69 950 GLN A CA 1
ATOM 7641 C C . GLN A 1 950 ? 4.762 -16.097 -25.948 1 83.69 950 GLN A C 1
ATOM 7643 O O . GLN A 1 950 ? 3.82 -16.008 -26.739 1 83.69 950 GLN A O 1
ATOM 7648 N N . LEU A 1 951 ? 5.422 -15.071 -25.54 1 87.17 951 LEU A N 1
ATOM 7649 C CA . LEU A 1 951 ? 5.142 -13.722 -26.02 1 87.17 951 LEU A CA 1
ATOM 7650 C C . LEU A 1 951 ? 5.35 -13.627 -27.528 1 87.17 951 LEU A C 1
ATOM 7652 O O . LEU A 1 951 ? 4.483 -13.128 -28.248 1 87.17 951 LEU A O 1
ATOM 7656 N N . ALA A 1 952 ? 6.388 -14.102 -27.969 1 91.31 952 ALA A N 1
ATOM 7657 C CA . ALA A 1 952 ? 6.678 -14.095 -29.4 1 91.31 952 ALA A CA 1
ATOM 7658 C C . ALA A 1 952 ? 5.715 -15.003 -30.16 1 91.31 952 ALA A C 1
ATOM 7660 O O . ALA A 1 952 ? 5.255 -14.656 -31.25 1 91.31 952 ALA A O 1
ATOM 7661 N N . GLY A 1 953 ? 5.467 -16.115 -29.502 1 85.54 953 GLY A N 1
ATOM 7662 C CA . GLY A 1 953 ? 4.558 -17.077 -30.103 1 85.54 953 GLY A CA 1
ATOM 7663 C C . GLY A 1 953 ? 3.16 -16.527 -30.314 1 85.54 953 GLY A C 1
ATOM 7664 O O . GLY A 1 953 ? 2.501 -16.853 -31.304 1 85.54 953 GLY A O 1
ATOM 7665 N N . ARG A 1 954 ? 2.813 -15.662 -29.499 1 79.73 954 ARG A N 1
ATOM 7666 C CA . ARG A 1 954 ? 1.504 -15.031 -29.636 1 79.73 954 ARG A CA 1
ATOM 7667 C C . ARG A 1 954 ? 1.436 -14.178 -30.898 1 79.73 954 ARG A C 1
ATOM 7669 O O . ARG A 1 954 ? 0.363 -14.006 -31.48 1 79.73 954 ARG A O 1
ATOM 7676 N N . ALA A 1 955 ? 2.495 -13.73 -31.285 1 87.03 955 ALA A N 1
ATOM 7677 C CA . ALA A 1 955 ? 2.601 -12.992 -32.541 1 87.03 955 ALA A CA 1
ATOM 7678 C C . ALA A 1 955 ? 2.939 -13.927 -33.7 1 87.03 955 ALA A C 1
ATOM 7680 O O . ALA A 1 955 ? 3.181 -13.473 -34.821 1 87.03 955 ALA A O 1
ATOM 7681 N N . GLY A 1 956 ? 2.977 -15.194 -33.329 1 85.4 956 GLY A N 1
ATOM 7682 C CA . GLY A 1 956 ? 3.292 -16.187 -34.343 1 85.4 956 GLY A CA 1
ATOM 7683 C C . GLY A 1 956 ? 4.738 -16.14 -34.796 1 85.4 956 GLY A C 1
ATOM 7684 O O . GLY A 1 956 ? 5.045 -16.459 -35.947 1 85.4 956 GLY A O 1
ATOM 7685 N N . LYS A 1 957 ? 5.648 -15.689 -34.035 1 93.41 957 LYS A N 1
ATOM 7686 C CA . LYS A 1 957 ? 7.049 -15.499 -34.4 1 93.41 957 LYS A CA 1
ATOM 7687 C C . LYS A 1 957 ? 7.97 -16.292 -33.476 1 93.41 957 LYS A C 1
ATOM 7689 O O . LYS A 1 957 ? 7.623 -16.557 -32.323 1 93.41 957 LYS A O 1
ATOM 7694 N N . PRO A 1 958 ? 9.056 -16.656 -33.931 1 92.83 958 PRO A N 1
ATOM 7695 C CA . PRO A 1 958 ? 10.052 -17.289 -33.063 1 92.83 958 PRO A CA 1
ATOM 7696 C C . PRO A 1 958 ? 10.752 -16.292 -32.143 1 92.83 958 PRO A C 1
ATOM 7698 O O . PRO A 1 958 ? 10.753 -15.089 -32.416 1 92.83 958 PRO A O 1
ATOM 7701 N N . HIS A 1 959 ? 11.195 -16.794 -31.106 1 93.6 959 HIS A N 1
ATOM 7702 C CA . HIS A 1 959 ? 12.03 -15.996 -30.216 1 93.6 959 HIS A CA 1
ATOM 7703 C C . HIS A 1 959 ? 13.473 -16.49 -30.224 1 93.6 959 HIS A C 1
ATOM 7705 O O . HIS A 1 959 ? 13.72 -17.698 -30.23 1 93.6 959 HIS A O 1
ATOM 7711 N N . PHE A 1 960 ? 14.409 -15.562 -30.253 1 93.48 960 PHE A N 1
ATOM 7712 C CA . PHE A 1 960 ? 15.841 -15.826 -30.19 1 93.48 960 PHE A CA 1
ATOM 7713 C C . PHE A 1 960 ? 16.455 -15.191 -28.948 1 93.48 960 PHE A C 1
ATOM 7715 O O . PHE A 1 960 ? 15.994 -14.144 -28.487 1 93.48 960 PHE A O 1
ATOM 7722 N N . VAL A 1 961 ? 17.414 -15.861 -28.399 1 92.59 961 VAL A N 1
ATOM 7723 C CA . VAL A 1 961 ? 18.263 -15.198 -27.414 1 92.59 961 VAL A CA 1
ATOM 7724 C C . VAL A 1 961 ? 19.492 -14.611 -28.103 1 92.59 961 VAL A C 1
ATOM 7726 O O . VAL A 1 961 ? 20.496 -15.302 -28.292 1 92.59 961 VAL A O 1
ATOM 7729 N N . GLY A 1 962 ? 19.248 -13.374 -28.46 1 91.44 962 GLY A N 1
ATOM 7730 C CA . GLY A 1 962 ? 20.245 -12.743 -29.309 1 91.44 962 GLY A CA 1
ATOM 7731 C C . GLY A 1 962 ? 21.594 -12.587 -28.631 1 91.44 962 GLY A C 1
ATOM 7732 O O . GLY A 1 962 ? 22.63 -12.561 -29.298 1 91.44 962 GLY A O 1
ATOM 7733 N N . GLU A 1 963 ? 21.59 -12.365 -27.338 1 88.78 963 GLU A N 1
ATOM 7734 C CA . GLU A 1 963 ? 22.805 -12.322 -26.531 1 88.78 963 GLU A CA 1
ATOM 7735 C C . GLU A 1 963 ? 22.595 -12.998 -25.179 1 88.78 963 GLU A C 1
ATOM 7737 O O . GLU A 1 963 ? 21.592 -12.751 -24.505 1 88.78 963 GLU A O 1
ATOM 7742 N N . PHE A 1 964 ? 23.31 -13.875 -24.962 1 87.41 964 PHE A N 1
ATOM 7743 C CA . PHE A 1 964 ? 23.269 -14.381 -23.595 1 87.41 964 PHE A CA 1
ATOM 7744 C C . PHE A 1 964 ? 24.677 -14.567 -23.044 1 87.41 964 PHE A C 1
ATOM 7746 O O . PHE A 1 964 ? 25.628 -14.752 -23.806 1 87.41 964 PHE A O 1
ATOM 7753 N N . GLY A 1 965 ? 24.783 -14.25 -21.779 1 78.85 965 GLY A N 1
ATOM 7754 C CA . GLY A 1 965 ? 25.995 -14.477 -21.009 1 78.85 965 GLY A CA 1
ATOM 7755 C C . GLY A 1 965 ? 25.723 -14.884 -19.574 1 78.85 965 GLY A C 1
ATOM 7756 O O . GLY A 1 965 ? 24.58 -14.829 -19.113 1 78.85 965 GLY A O 1
ATOM 7757 N N . GLY A 1 966 ? 26.301 -15.859 -18.936 1 64.22 966 GLY A N 1
ATOM 7758 C CA . GLY A 1 966 ? 26.179 -16.199 -17.528 1 64.22 966 GLY A CA 1
ATOM 7759 C C . GLY A 1 966 ? 26.623 -15.081 -16.604 1 64.22 966 GLY A C 1
ATOM 7760 O O . GLY A 1 966 ? 27.013 -14.006 -17.064 1 64.22 966 GLY A O 1
ATOM 7761 N N . ASN A 1 967 ? 26.479 -15.054 -15.162 1 62.08 967 ASN A N 1
ATOM 7762 C CA . ASN A 1 967 ? 26.817 -14.332 -13.94 1 62.08 967 ASN A CA 1
ATOM 7763 C C . ASN A 1 967 ? 27.068 -12.852 -14.215 1 62.08 967 ASN A C 1
ATOM 7765 O O . ASN A 1 967 ? 27.662 -12.497 -15.235 1 62.08 967 ASN A O 1
ATOM 7769 N N . GLN A 1 968 ? 26.484 -11.843 -13.447 1 52.72 968 GLN A N 1
ATOM 7770 C CA . GLN A 1 968 ? 26.268 -10.402 -13.369 1 52.72 968 GLN A CA 1
ATOM 7771 C C . GLN A 1 968 ? 27.443 -9.637 -13.97 1 52.72 968 GLN A C 1
ATOM 7773 O O . GLN A 1 968 ? 28.603 -9.971 -13.717 1 52.72 968 GLN A O 1
ATOM 7778 N N . CYS A 1 969 ? 27.199 -9.057 -15.076 1 48.11 969 CYS A N 1
ATOM 7779 C CA . CYS A 1 969 ? 28.124 -8.055 -15.594 1 48.11 969 CYS A CA 1
ATOM 7780 C C . CYS A 1 969 ? 28.525 -7.068 -14.505 1 48.11 969 CYS A C 1
ATOM 7782 O O . CYS A 1 969 ? 27.674 -6.587 -13.754 1 48.11 969 CYS A O 1
ATOM 7784 N N . VAL A 1 970 ? 29.658 -7.347 -13.928 1 41.72 970 VAL A N 1
ATOM 7785 C CA . VAL A 1 970 ? 30.212 -6.326 -13.045 1 41.72 970 VAL A CA 1
ATOM 7786 C C . VAL A 1 970 ? 30.679 -5.128 -13.869 1 41.72 970 VAL A C 1
ATOM 7788 O O . VAL A 1 970 ? 31.777 -5.144 -14.431 1 41.72 970 VAL A O 1
ATOM 7791 N N . GLY A 1 971 ? 29.915 -4.138 -14.173 1 43.8 971 GLY A N 1
ATOM 7792 C CA . GLY A 1 971 ? 30.236 -2.978 -14.991 1 43.8 971 GLY A CA 1
ATOM 7793 C C . GLY A 1 971 ? 30.208 -3.272 -16.479 1 43.8 971 GLY A C 1
ATOM 7794 O O . GLY A 1 971 ? 29.971 -4.41 -16.888 1 43.8 971 GLY A O 1
ATOM 7795 N N . SER A 1 972 ? 30.239 -2.437 -17.416 1 47.56 972 SER A N 1
ATOM 7796 C CA . SER A 1 972 ? 30.007 -2.509 -18.855 1 47.56 972 SER A CA 1
ATOM 7797 C C . SER A 1 972 ? 31.054 -3.381 -19.54 1 47.56 972 SER A C 1
ATOM 7799 O O . SER A 1 972 ? 30.874 -3.787 -20.69 1 47.56 972 SER A O 1
ATOM 7801 N N . THR A 1 973 ? 32.314 -3.742 -18.872 1 55.27 973 THR A N 1
ATOM 7802 C CA . THR A 1 973 ? 33.361 -4.187 -19.784 1 55.27 973 THR A CA 1
ATOM 7803 C C . THR A 1 973 ? 33.946 -5.52 -19.326 1 55.27 973 THR A C 1
ATOM 7805 O O . THR A 1 973 ? 34.904 -6.02 -19.919 1 55.27 973 THR A O 1
ATOM 7808 N N . ARG A 1 974 ? 33.398 -6.122 -18.172 1 61.46 974 ARG A N 1
ATOM 7809 C CA . ARG A 1 974 ? 34.034 -7.358 -17.728 1 61.46 974 ARG A CA 1
ATOM 7810 C C . ARG A 1 974 ? 33.031 -8.27 -17.031 1 61.46 974 ARG A C 1
ATOM 7812 O O . ARG A 1 974 ? 32.168 -7.799 -16.287 1 61.46 974 ARG A O 1
ATOM 7819 N N . GLN A 1 975 ? 32.998 -9.541 -17.446 1 64.39 975 GLN A N 1
ATOM 7820 C CA . GLN A 1 975 ? 32.143 -10.52 -16.785 1 64.39 975 GLN A CA 1
ATOM 7821 C C . GLN A 1 975 ? 32.876 -11.204 -15.635 1 64.39 975 GLN A C 1
ATOM 7823 O O . GLN A 1 975 ? 34.055 -11.541 -15.757 1 64.39 975 GLN A O 1
ATOM 7828 N N . ARG A 1 976 ? 32.344 -11.25 -14.51 1 65.16 976 ARG A N 1
ATOM 7829 C CA . ARG A 1 976 ? 32.901 -11.961 -13.364 1 65.16 976 ARG A CA 1
ATOM 7830 C C . ARG A 1 976 ? 33.103 -13.439 -13.682 1 65.16 976 ARG A C 1
ATOM 7832 O O . ARG A 1 976 ? 32.264 -14.058 -14.339 1 65.16 976 ARG A O 1
ATOM 7839 N N . ASP A 1 977 ? 34.377 -14.033 -13.475 1 68.85 977 ASP A N 1
ATOM 7840 C CA . ASP A 1 977 ? 34.665 -15.464 -13.522 1 68.85 977 ASP A CA 1
ATOM 7841 C C . ASP A 1 977 ? 34.724 -15.964 -14.964 1 68.85 977 ASP A C 1
ATOM 7843 O O . ASP A 1 977 ? 34.401 -17.121 -15.238 1 68.85 977 ASP A O 1
ATOM 7847 N N . ILE A 1 978 ? 35.061 -15.119 -15.84 1 77.45 978 ILE A N 1
ATOM 7848 C CA . ILE A 1 978 ? 35.032 -15.428 -17.266 1 77.45 978 ILE A CA 1
ATOM 7849 C C . ILE A 1 978 ? 36.041 -16.531 -17.575 1 77.45 978 ILE A C 1
ATOM 7851 O O . ILE A 1 978 ? 35.914 -17.233 -18.582 1 77.45 978 ILE A O 1
ATOM 7855 N N . ASN A 1 979 ? 37.014 -16.752 -16.681 1 77.73 979 ASN A N 1
ATOM 7856 C CA . ASN A 1 979 ? 38.046 -17.751 -16.937 1 77.73 979 ASN A CA 1
ATOM 7857 C C . ASN A 1 979 ? 37.779 -19.042 -16.169 1 77.73 979 ASN A C 1
ATOM 7859 O O . ASN A 1 979 ? 38.567 -19.987 -16.241 1 77.73 979 ASN A O 1
ATOM 7863 N N . LEU A 1 980 ? 36.678 -19.148 -15.519 1 82.06 980 LEU A N 1
ATOM 7864 C CA . LEU A 1 980 ? 36.377 -20.317 -14.7 1 82.06 980 LEU A CA 1
ATOM 7865 C C . LEU A 1 980 ? 35.842 -21.459 -15.558 1 82.06 980 LEU A C 1
ATOM 7867 O O . LEU A 1 980 ? 35.055 -21.232 -16.48 1 82.06 980 LEU A O 1
ATOM 7871 N N . TYR A 1 981 ? 36.301 -22.643 -15.221 1 86.73 981 TYR A N 1
ATOM 7872 C CA . TYR A 1 981 ? 35.852 -23.871 -15.868 1 86.73 981 TYR A CA 1
ATOM 7873 C C . TYR A 1 981 ? 34.338 -24.015 -15.773 1 86.73 981 TYR A C 1
ATOM 7875 O O . TYR A 1 981 ? 33.679 -24.36 -16.757 1 86.73 981 TYR A O 1
ATOM 7883 N N . GLU A 1 982 ? 33.787 -23.666 -14.627 1 86.32 982 GLU A N 1
ATOM 7884 C CA . GLU A 1 982 ? 32.37 -23.875 -14.343 1 86.32 982 GLU A CA 1
ATOM 7885 C C . GLU A 1 982 ? 31.493 -23.018 -15.252 1 86.32 982 GLU A C 1
ATOM 7887 O O . GLU A 1 982 ? 30.302 -23.291 -15.411 1 86.32 982 GLU A O 1
ATOM 7892 N N . ARG A 1 983 ? 32.049 -22.084 -15.862 1 87.26 983 ARG A N 1
ATOM 7893 C CA . ARG A 1 983 ? 31.281 -21.217 -16.751 1 87.26 983 ARG A CA 1
ATOM 7894 C C . ARG A 1 983 ? 30.813 -21.978 -17.987 1 87.26 983 ARG A C 1
ATOM 7896 O O . ARG A 1 983 ? 29.722 -21.724 -18.502 1 87.26 983 ARG A O 1
ATOM 7903 N N . GLY A 1 984 ? 31.693 -22.885 -18.421 1 91.04 984 GLY A N 1
ATOM 7904 C CA . GLY A 1 984 ? 31.275 -23.71 -19.542 1 91.04 984 GLY A CA 1
ATOM 7905 C C . GLY A 1 984 ? 30.049 -24.552 -19.24 1 91.04 984 GLY A C 1
ATOM 7906 O O . GLY A 1 984 ? 29.158 -24.685 -20.082 1 91.04 984 GLY A O 1
ATOM 7907 N N . VAL A 1 985 ? 30.004 -25.044 -18.051 1 90.64 985 VAL A N 1
ATOM 7908 C CA . VAL A 1 985 ? 28.857 -25.842 -17.63 1 90.64 985 VAL A CA 1
ATOM 7909 C C . VAL A 1 985 ? 27.617 -24.955 -17.534 1 90.64 985 VAL A C 1
ATOM 7911 O O . VAL A 1 985 ? 26.532 -25.345 -17.971 1 90.64 985 VAL A O 1
ATOM 7914 N N . LEU A 1 986 ? 27.859 -23.786 -17.007 1 89.62 986 LEU A N 1
ATOM 7915 C CA . LEU A 1 986 ? 26.76 -22.836 -16.877 1 89.62 986 LEU A CA 1
ATOM 7916 C C . LEU A 1 986 ? 26.189 -22.476 -18.245 1 89.62 986 LEU A C 1
ATOM 7918 O O . LEU A 1 986 ? 24.972 -22.492 -18.438 1 89.62 986 LEU A O 1
ATOM 7922 N N . LEU A 1 987 ? 27.041 -22.194 -19.201 1 89.85 987 LEU A N 1
ATOM 7923 C CA . LEU A 1 987 ? 26.6 -21.807 -20.537 1 89.85 987 LEU A CA 1
ATOM 7924 C C . LEU A 1 987 ? 25.796 -22.927 -21.189 1 89.85 987 LEU A C 1
ATOM 7926 O O . LEU A 1 987 ? 24.766 -22.672 -21.818 1 89.85 987 LEU A O 1
ATOM 7930 N N . ALA A 1 988 ? 26.288 -24.094 -20.995 1 93.28 988 ALA A N 1
ATOM 7931 C CA . ALA A 1 988 ? 25.571 -25.233 -21.563 1 93.28 988 ALA A CA 1
ATOM 7932 C C . ALA A 1 988 ? 24.201 -25.399 -20.913 1 93.28 988 ALA A C 1
ATOM 7934 O O . ALA A 1 988 ? 23.211 -25.669 -21.598 1 93.28 988 ALA A O 1
ATOM 7935 N N . ARG A 1 989 ? 24.21 -25.196 -19.622 1 92.48 989 ARG A N 1
ATOM 7936 C CA . ARG A 1 989 ? 22.935 -25.296 -18.919 1 92.48 989 ARG A CA 1
ATOM 7937 C C . ARG A 1 989 ? 21.953 -24.24 -19.413 1 92.48 989 ARG A C 1
ATOM 7939 O O . ARG A 1 989 ? 20.775 -24.533 -19.63 1 92.48 989 ARG A O 1
ATOM 7946 N N . ILE A 1 990 ? 22.412 -23.062 -19.627 1 91.49 990 ILE A N 1
ATOM 7947 C CA . ILE A 1 990 ? 21.558 -21.988 -20.121 1 91.49 990 ILE A CA 1
ATOM 7948 C C . ILE A 1 990 ? 21.03 -22.346 -21.509 1 91.49 990 ILE A C 1
ATOM 7950 O O . ILE A 1 990 ? 19.828 -22.245 -21.768 1 91.49 990 ILE A O 1
ATOM 7954 N N . ALA A 1 991 ? 21.9 -22.821 -22.322 1 93.86 991 ALA A N 1
ATOM 7955 C CA . ALA A 1 991 ? 21.524 -23.143 -23.697 1 93.86 991 ALA A CA 1
ATOM 7956 C C . ALA A 1 991 ? 20.507 -24.28 -23.735 1 93.86 991 ALA A C 1
ATOM 7958 O O . ALA A 1 991 ? 19.501 -24.197 -24.444 1 93.86 991 ALA A O 1
ATOM 7959 N N . ILE A 1 992 ? 20.801 -25.317 -22.958 1 93.34 992 ILE A N 1
ATOM 7960 C CA . ILE A 1 992 ? 19.904 -26.468 -22.93 1 93.34 992 ILE A CA 1
ATOM 7961 C C . ILE A 1 992 ? 18.512 -26.027 -22.484 1 93.34 992 ILE A C 1
ATOM 7963 O O . ILE A 1 992 ? 17.514 -26.349 -23.133 1 93.34 992 ILE A O 1
ATOM 7967 N N . ASN A 1 993 ? 18.482 -25.254 -21.45 1 93.33 993 ASN A N 1
ATOM 7968 C CA . ASN A 1 993 ? 17.194 -24.837 -20.906 1 93.33 993 ASN A CA 1
ATOM 7969 C C . ASN A 1 993 ? 16.453 -23.909 -21.866 1 93.33 993 ASN A C 1
ATOM 7971 O O . ASN A 1 993 ? 15.233 -24.005 -22.011 1 93.33 993 ASN A O 1
ATOM 7975 N N . CYS A 1 994 ? 17.164 -23.017 -22.499 1 93.56 994 CYS A N 1
ATOM 7976 C CA . CYS A 1 994 ? 16.532 -22.112 -23.453 1 93.56 994 CYS A CA 1
ATOM 7977 C C . CYS A 1 994 ? 15.973 -22.881 -24.644 1 93.56 994 CYS A C 1
ATOM 7979 O O . CYS A 1 994 ? 14.841 -22.639 -25.068 1 93.56 994 CYS A O 1
ATOM 7981 N N . LEU A 1 995 ? 16.727 -23.815 -25.121 1 93.56 995 LEU A N 1
ATOM 7982 C CA . LEU A 1 995 ? 16.28 -24.588 -26.275 1 93.56 995 LEU A CA 1
ATOM 7983 C C . LEU A 1 995 ? 15.121 -25.504 -25.898 1 93.56 995 LEU A C 1
ATOM 7985 O O . LEU A 1 995 ? 14.164 -25.648 -26.663 1 93.56 995 LEU A O 1
ATOM 7989 N N . GLN A 1 996 ? 15.228 -26.018 -24.71 1 91.31 996 GLN A N 1
ATOM 7990 C CA . GLN A 1 996 ? 14.128 -26.849 -24.235 1 91.31 996 GLN A CA 1
ATOM 7991 C C . GLN A 1 996 ? 12.846 -26.034 -24.088 1 91.31 996 GLN A C 1
ATOM 7993 O O . GLN A 1 996 ? 11.746 -26.559 -24.27 1 91.31 996 GLN A O 1
ATOM 7998 N N . ALA A 1 997 ? 13.043 -24.791 -23.79 1 90.71 997 ALA A N 1
ATOM 7999 C CA . ALA A 1 997 ? 11.897 -23.914 -23.561 1 90.71 997 ALA A CA 1
ATOM 8000 C C . ALA A 1 997 ? 11.282 -23.459 -24.882 1 90.71 997 ALA A C 1
ATOM 8002 O O . ALA A 1 997 ? 10.173 -22.922 -24.904 1 90.71 997 ALA A O 1
ATOM 8003 N N . GLY A 1 998 ? 12.06 -23.574 -25.972 1 90.39 998 GLY A N 1
ATOM 8004 C CA . GLY A 1 998 ? 11.493 -23.282 -27.279 1 90.39 998 GLY A CA 1
ATOM 8005 C C . GLY A 1 998 ? 12.265 -22.222 -28.041 1 90.39 998 GLY A C 1
ATOM 8006 O O . GLY A 1 998 ? 11.844 -21.793 -29.117 1 90.39 998 GLY A O 1
ATOM 8007 N N . ALA A 1 999 ? 13.367 -21.797 -27.525 1 93.76 999 ALA A N 1
ATOM 8008 C CA . ALA A 1 999 ? 14.17 -20.82 -28.255 1 93.76 999 ALA A CA 1
ATOM 8009 C C . ALA A 1 999 ? 14.584 -21.361 -29.621 1 93.76 999 ALA A C 1
ATOM 8011 O O . ALA A 1 999 ? 14.926 -22.539 -29.751 1 93.76 999 ALA A O 1
ATOM 8012 N N . SER A 1 1000 ? 14.544 -20.486 -30.622 1 91.83 1000 SER A N 1
ATOM 8013 C CA . SER A 1 1000 ? 14.924 -20.888 -31.972 1 91.83 1000 SER A CA 1
ATOM 8014 C C . SER A 1 1000 ? 16.435 -20.817 -32.165 1 91.83 1000 SER A C 1
ATOM 8016 O O . SER A 1 1000 ? 16.958 -21.278 -33.181 1 91.83 1000 SER A O 1
ATOM 8018 N N . GLY A 1 1001 ? 17.135 -20.253 -31.246 1 91.28 1001 GLY A N 1
ATOM 8019 C CA . GLY A 1 1001 ? 18.583 -20.131 -31.304 1 91.28 1001 GLY A CA 1
ATOM 8020 C C . GLY A 1 1001 ? 19.15 -19.238 -30.217 1 91.28 1001 GLY A C 1
ATOM 8021 O O . GLY A 1 1001 ? 18.409 -18.503 -29.561 1 91.28 1001 GLY A O 1
ATOM 8022 N N . LEU A 1 1002 ? 20.391 -19.349 -29.984 1 92.05 1002 LEU A N 1
ATOM 8023 C CA . LEU A 1 1002 ? 21.112 -18.545 -29.004 1 92.05 1002 LEU A CA 1
ATOM 8024 C C . LEU A 1 1002 ? 22.428 -18.036 -29.581 1 92.05 1002 LEU A C 1
ATOM 8026 O O . LEU A 1 1002 ? 23.077 -18.732 -30.366 1 92.05 1002 LEU A O 1
ATOM 8030 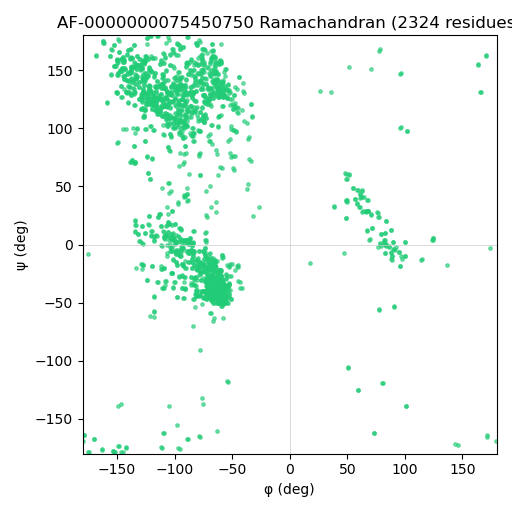N N . SER A 1 1003 ? 22.718 -16.834 -29.221 1 92.92 1003 SER A N 1
ATOM 8031 C CA . SER A 1 1003 ? 24.024 -16.293 -29.58 1 92.92 1003 SER A CA 1
ATOM 8032 C C . SER A 1 1003 ? 24.822 -15.904 -28.34 1 92.92 1003 SER A C 1
ATOM 8034 O O . SER A 1 1003 ? 24.376 -15.076 -27.543 1 92.92 1003 SER A O 1
ATOM 8036 N N . TYR A 1 1004 ? 25.921 -16.504 -28.199 1 91.49 1004 TYR A N 1
ATOM 8037 C CA . TYR A 1 1004 ? 26.771 -16.176 -27.06 1 91.49 1004 TYR A CA 1
ATOM 8038 C C . TYR A 1 1004 ? 27.449 -14.825 -27.256 1 91.49 1004 TYR A C 1
ATOM 8040 O O . TYR A 1 1004 ? 27.928 -14.517 -28.35 1 91.49 1004 TYR A O 1
ATOM 8048 N N . TRP A 1 1005 ? 27.35 -13.993 -26.311 1 86.21 1005 TRP A N 1
ATOM 8049 C CA . TRP A 1 1005 ? 28.113 -12.75 -26.264 1 86.21 1005 TRP A CA 1
ATOM 8050 C C . TRP A 1 1005 ? 29.352 -12.904 -25.389 1 86.21 1005 TRP A C 1
ATOM 8052 O O . TRP A 1 1005 ? 29.247 -13.001 -24.164 1 86.21 1005 TRP A O 1
ATOM 8062 N N . SER A 1 1006 ? 30.792 -13.086 -26.057 1 85.53 1006 SER A N 1
ATOM 8063 C CA . SER A 1 1006 ? 31.053 -12.89 -27.479 1 85.53 1006 SER A CA 1
ATOM 8064 C C . SER A 1 1006 ? 32.164 -13.812 -27.969 1 85.53 1006 SER A C 1
ATOM 8066 O O . SER A 1 1006 ? 32.737 -14.573 -27.187 1 85.53 1006 SER A O 1
ATOM 8068 N N . LEU A 1 1007 ? 32.369 -13.764 -29.19 1 87.9 1007 LEU A N 1
ATOM 8069 C CA . LEU A 1 1007 ? 33.362 -14.656 -29.778 1 87.9 1007 LEU A CA 1
ATOM 8070 C C . LEU A 1 1007 ? 34.755 -14.352 -29.238 1 87.9 1007 LEU A C 1
ATOM 8072 O O . LEU A 1 1007 ? 35.49 -15.265 -28.855 1 87.9 1007 LEU A O 1
ATOM 8076 N N . LEU A 1 1008 ? 35.08 -13.108 -29.091 1 82.61 1008 LEU A N 1
ATOM 8077 C CA . LEU A 1 1008 ? 36.411 -12.727 -28.63 1 82.61 1008 LEU A CA 1
ATOM 8078 C C . LEU A 1 1008 ? 36.365 -11.41 -27.862 1 82.61 1008 LEU A C 1
ATOM 8080 O O . LEU A 1 1008 ? 35.416 -10.635 -28.008 1 82.61 1008 LEU A O 1
ATOM 8084 N N . ASP A 1 1009 ? 37.388 -11.183 -27.033 1 78.75 1009 ASP A N 1
ATOM 8085 C CA . ASP A 1 1009 ? 37.542 -9.89 -26.373 1 78.75 1009 ASP A CA 1
ATOM 8086 C C . ASP A 1 1009 ? 37.732 -8.771 -27.394 1 78.75 1009 ASP A C 1
ATOM 8088 O O . ASP A 1 1009 ? 38.427 -8.95 -28.396 1 78.75 1009 ASP A O 1
ATOM 8092 N N . GLN A 1 1010 ? 36.95 -7.62 -27.189 1 72.02 1010 GLN A N 1
ATOM 8093 C CA . GLN A 1 1010 ? 37.07 -6.609 -28.234 1 72.02 1010 GLN A CA 1
ATOM 8094 C C . GLN A 1 1010 ? 36.999 -5.202 -27.649 1 72.02 1010 GLN A C 1
ATOM 8096 O O . GLN A 1 1010 ? 36.515 -5.012 -26.53 1 72.02 1010 GLN A O 1
ATOM 8101 N N . TYR A 1 1011 ? 37.578 -4.248 -28.431 1 69.96 1011 TYR A N 1
ATOM 8102 C CA . TYR A 1 1011 ? 37.454 -2.814 -28.195 1 69.96 1011 TYR A CA 1
ATOM 8103 C C . TYR A 1 1011 ? 36.305 -2.226 -29.006 1 69.96 1011 TYR A C 1
ATOM 8105 O O . TYR A 1 1011 ? 36.13 -2.561 -30.18 1 69.96 1011 TYR A O 1
ATOM 8113 N N . TYR A 1 1012 ? 35.423 -1.39 -28.447 1 67.44 1012 TYR A N 1
ATOM 8114 C CA . TYR A 1 1012 ? 34.375 -0.757 -29.239 1 67.44 1012 TYR A CA 1
ATOM 8115 C C . TYR A 1 1012 ? 34.821 0.612 -29.741 1 67.44 1012 TYR A C 1
ATOM 8117 O O . TYR A 1 1012 ? 34.359 1.078 -30.785 1 67.44 1012 TYR A O 1
ATOM 8125 N N . GLY A 1 1013 ? 35.785 1.266 -28.996 1 63.43 1013 GLY A N 1
ATOM 8126 C CA . GLY A 1 1013 ? 36.279 2.558 -29.446 1 63.43 1013 GLY A CA 1
ATOM 8127 C C . GLY A 1 1013 ? 37.587 2.464 -30.207 1 63.43 1013 GLY A C 1
ATOM 8128 O O . GLY A 1 1013 ? 38.461 1.669 -29.855 1 63.43 1013 GLY A O 1
ATOM 8129 N N . ARG A 1 1014 ? 37.697 3.167 -31.299 1 59.31 1014 ARG A N 1
ATOM 8130 C CA . ARG A 1 1014 ? 38.907 3.195 -32.114 1 59.31 1014 ARG A CA 1
ATOM 8131 C C . ARG A 1 1014 ? 40.129 3.538 -31.27 1 59.31 1014 ARG A C 1
ATOM 8133 O O . ARG A 1 1014 ? 41.227 3.036 -31.523 1 59.31 1014 ARG A O 1
ATOM 8140 N N . GLN A 1 1015 ? 39.9 4.404 -30.237 1 57.03 1015 GLN A N 1
ATOM 8141 C CA . GLN A 1 1015 ? 41.029 4.913 -29.465 1 57.03 1015 GLN A CA 1
ATOM 8142 C C . GLN A 1 1015 ? 41.017 4.36 -28.043 1 57.03 1015 GLN A C 1
ATOM 8144 O O . GLN A 1 1015 ? 41.688 4.895 -27.157 1 57.03 1015 GLN A O 1
ATOM 8149 N N . SER A 1 1016 ? 40.21 3.301 -27.9 1 60.92 1016 SER A N 1
ATOM 8150 C CA . SER A 1 1016 ? 40.069 2.756 -26.554 1 60.92 1016 SER A CA 1
ATOM 8151 C C . SER A 1 1016 ? 41.367 2.11 -26.081 1 60.92 1016 SER A C 1
ATOM 8153 O O . SER A 1 1016 ? 42.074 1.477 -26.867 1 60.92 1016 SER A O 1
ATOM 8155 N N . ASP A 1 1017 ? 41.784 2.544 -24.882 1 59.07 1017 ASP A N 1
ATOM 8156 C CA . ASP A 1 1017 ? 42.943 1.895 -24.276 1 59.07 1017 ASP A CA 1
ATOM 8157 C C . ASP A 1 1017 ? 42.562 0.548 -23.667 1 59.07 1017 ASP A C 1
ATOM 8159 O O . ASP A 1 1017 ? 41.4 0.14 -23.728 1 59.07 1017 ASP A O 1
ATOM 8163 N N . TYR A 1 1018 ? 43.46 -0.135 -23.235 1 57.95 1018 TYR A N 1
ATOM 8164 C CA . TYR A 1 1018 ? 43.314 -1.492 -22.72 1 57.95 1018 TYR A CA 1
ATOM 8165 C C . TYR A 1 1018 ? 42.226 -1.557 -21.654 1 57.95 1018 TYR A C 1
ATOM 8167 O O . TYR A 1 1018 ? 41.504 -2.551 -21.556 1 57.95 1018 TYR A O 1
ATOM 8175 N N . ASN A 1 1019 ? 42.131 -0.54 -20.935 1 58.18 1019 ASN A N 1
ATOM 8176 C CA . ASN A 1 1019 ? 41.153 -0.521 -19.852 1 58.18 1019 ASN A CA 1
ATOM 8177 C C . ASN A 1 1019 ? 39.725 -0.47 -20.387 1 58.18 1019 ASN A C 1
ATOM 8179 O O . ASN A 1 1019 ? 38.78 -0.825 -19.68 1 58.18 1019 ASN A O 1
ATOM 8183 N N . ALA A 1 1020 ? 39.739 -0.29 -21.72 1 60.62 1020 ALA A N 1
ATOM 8184 C CA . ALA A 1 1020 ? 38.42 -0.175 -22.337 1 60.62 1020 ALA A CA 1
ATOM 8185 C C . ALA A 1 1020 ? 38.042 -1.46 -23.068 1 60.62 1020 ALA A C 1
ATOM 8187 O O . ALA A 1 1020 ? 36.975 -1.542 -23.681 1 60.62 1020 ALA A O 1
ATOM 8188 N N . MET A 1 1021 ? 38.879 -2.449 -23.061 1 67.69 1021 MET A N 1
ATOM 8189 C CA . MET A 1 1021 ? 38.59 -3.726 -23.706 1 67.69 1021 MET A CA 1
ATOM 8190 C C . MET A 1 1021 ? 37.479 -4.468 -22.97 1 67.69 1021 MET A C 1
ATOM 8192 O O . MET A 1 1021 ? 37.529 -4.614 -21.747 1 67.69 1021 MET A O 1
ATOM 8196 N N . GLN A 1 1022 ? 36.623 -4.928 -23.761 1 71.9 1022 GLN A N 1
ATOM 8197 C CA . GLN A 1 1022 ? 35.561 -5.764 -23.211 1 71.9 1022 GLN A CA 1
ATOM 8198 C C . GLN A 1 1022 ? 35.989 -7.227 -23.15 1 71.9 1022 GLN A C 1
ATOM 8200 O O . GLN A 1 1022 ? 36.216 -7.857 -24.185 1 71.9 1022 GLN A O 1
ATOM 8205 N N . GLN A 1 1023 ? 36.201 -7.707 -21.983 1 74.18 1023 GLN A N 1
ATOM 8206 C CA . GLN A 1 1023 ? 36.63 -9.085 -21.77 1 74.18 1023 GLN A CA 1
ATOM 8207 C C . GLN A 1 1023 ? 35.433 -10.01 -21.57 1 74.18 1023 GLN A C 1
ATOM 8209 O O . GLN A 1 1023 ? 35.164 -10.453 -20.451 1 74.18 1023 GLN A O 1
ATOM 8214 N N . LEU A 1 1024 ? 34.801 -10.334 -22.727 1 76.44 1024 LEU A N 1
ATOM 8215 C CA . LEU A 1 1024 ? 33.539 -11.064 -22.675 1 76.44 1024 LEU A CA 1
ATOM 8216 C C . LEU A 1 1024 ? 33.573 -12.276 -23.6 1 76.44 1024 LEU A C 1
ATOM 8218 O O . LEU A 1 1024 ? 32.622 -13.06 -23.639 1 76.44 1024 LEU A O 1
ATOM 8222 N N . GLY A 1 1025 ? 34.729 -12.505 -24.233 1 82.65 1025 GLY A N 1
ATOM 8223 C CA . GLY A 1 1025 ? 34.716 -13.439 -25.348 1 82.65 1025 GLY A CA 1
ATOM 8224 C C . GLY A 1 1025 ? 35.119 -14.847 -24.951 1 82.65 1025 GLY A C 1
ATOM 8225 O O . GLY A 1 1025 ? 35.579 -15.074 -23.831 1 82.65 1025 GLY A O 1
ATOM 8226 N N . LEU A 1 1026 ? 34.908 -15.832 -25.847 1 87.96 1026 LEU A N 1
ATOM 8227 C CA . LEU A 1 1026 ? 35.309 -17.229 -25.724 1 87.96 1026 LEU A CA 1
ATOM 8228 C C . LEU A 1 1026 ? 36.828 -17.362 -25.749 1 87.96 1026 LEU A C 1
ATOM 8230 O O . LEU A 1 1026 ? 37.377 -18.346 -25.248 1 87.96 1026 LEU A O 1
ATOM 8234 N N . TRP A 1 1027 ? 37.486 -16.483 -26.274 1 85.1 1027 TRP A N 1
ATOM 8235 C CA . TRP A 1 1027 ? 38.945 -16.471 -26.268 1 85.1 1027 TRP A CA 1
ATOM 8236 C C . TRP A 1 1027 ? 39.478 -15.044 -26.193 1 85.1 1027 TRP A C 1
ATOM 8238 O O . TRP A 1 1027 ? 38.766 -14.091 -26.519 1 85.1 1027 TRP A O 1
ATOM 8248 N N . LYS A 1 1028 ? 40.55 -14.917 -25.669 1 77.89 1028 LYS A N 1
ATOM 8249 C CA . LYS A 1 1028 ? 41.229 -13.651 -25.405 1 77.89 1028 LYS A CA 1
ATOM 8250 C C . LYS A 1 1028 ? 41.835 -13.075 -26.682 1 77.89 1028 LYS A C 1
ATOM 8252 O O . LYS A 1 1028 ? 42.117 -13.813 -27.629 1 77.89 1028 LYS A O 1
ATOM 8257 N N . SER A 1 1029 ? 41.882 -11.851 -26.751 1 71.37 1029 SER A N 1
ATOM 8258 C CA . SER A 1 1029 ? 42.51 -11.221 -27.908 1 71.37 1029 SER A CA 1
ATOM 8259 C C . SER A 1 1029 ? 44.03 -11.31 -27.829 1 71.37 1029 SER A C 1
ATOM 8261 O O . SER A 1 1029 ? 44.574 -12.297 -27.329 1 71.37 1029 SER A O 1
ATOM 8263 N N . VAL A 1 1030 ? 44.771 -10.33 -28.122 1 62.69 1030 VAL A N 1
ATOM 8264 C CA . VAL A 1 1030 ? 46.228 -10.367 -28.181 1 62.69 1030 VAL A CA 1
ATOM 8265 C C . VAL A 1 1030 ? 46.808 -10.134 -26.788 1 62.69 1030 VAL A C 1
ATOM 8267 O O . VAL A 1 1030 ? 46.405 -9.201 -26.089 1 62.69 1030 VAL A O 1
ATOM 8270 N N . TRP A 1 1031 ? 47.513 -11.175 -26.262 1 59.86 1031 TRP A N 1
ATOM 8271 C CA . TRP A 1 1031 ? 48.052 -11.291 -24.911 1 59.86 1031 TRP A CA 1
ATOM 8272 C C . TRP A 1 1031 ? 48.701 -9.983 -24.47 1 59.86 1031 TRP A C 1
ATOM 8274 O O . TRP A 1 1031 ? 48.622 -9.608 -23.298 1 59.86 1031 TRP A O 1
ATOM 8284 N N . ARG A 1 1032 ? 49.248 -9.294 -25.368 1 59.1 1032 ARG A N 1
ATOM 8285 C CA . ARG A 1 1032 ? 49.983 -8.094 -24.981 1 59.1 1032 ARG A CA 1
ATOM 8286 C C . ARG A 1 1032 ? 49.042 -7.032 -24.422 1 59.1 1032 ARG A C 1
ATOM 8288 O O . ARG A 1 1032 ? 49.456 -6.186 -23.627 1 59.1 1032 ARG A O 1
ATOM 8295 N N . ALA A 1 1033 ? 47.794 -7.187 -24.858 1 57.33 1033 ALA A N 1
ATOM 8296 C CA . ALA A 1 1033 ? 46.838 -6.189 -24.387 1 57.33 1033 ALA A CA 1
ATOM 8297 C C . ALA A 1 1033 ? 46.514 -6.394 -22.91 1 57.33 1033 ALA A C 1
ATOM 8299 O O . ALA A 1 1033 ? 46.075 -5.464 -22.229 1 57.33 1033 ALA A O 1
ATOM 8300 N N . TYR A 1 1034 ? 46.905 -7.55 -22.398 1 56.58 1034 TYR A N 1
ATOM 8301 C CA . TYR A 1 1034 ? 46.57 -7.901 -21.022 1 56.58 1034 TYR A CA 1
ATOM 8302 C C . TYR A 1 1034 ? 47.78 -7.743 -20.109 1 56.58 1034 TYR A C 1
ATOM 8304 O O . TYR A 1 1034 ? 47.722 -8.088 -18.927 1 56.58 1034 TYR A O 1
ATOM 8312 N N . ALA A 1 1035 ? 48.96 -7.453 -20.584 1 57.2 1035 ALA A N 1
ATOM 8313 C CA . ALA A 1 1035 ? 50.241 -7.52 -19.887 1 57.2 1035 ALA A CA 1
ATOM 8314 C C . ALA A 1 1035 ? 50.207 -6.705 -18.597 1 57.2 1035 ALA A C 1
ATOM 8316 O O . ALA A 1 1035 ? 50.881 -7.046 -17.622 1 57.2 1035 ALA A O 1
ATOM 8317 N N . GLY A 1 1036 ? 49.23 -5.788 -18.44 1 55.23 1036 GLY A N 1
ATOM 8318 C CA . GLY A 1 1036 ? 49.173 -4.978 -17.234 1 55.23 1036 GLY A CA 1
ATOM 8319 C C . GLY A 1 1036 ? 48.048 -5.378 -16.298 1 55.23 1036 GLY A C 1
ATOM 8320 O O . GLY A 1 1036 ? 47.933 -4.845 -15.193 1 55.23 1036 GLY A O 1
ATOM 8321 N N . ASP A 1 1037 ? 47.262 -6.328 -16.582 1 51.11 1037 ASP A N 1
ATOM 8322 C CA . ASP A 1 1037 ? 46.148 -6.748 -15.738 1 51.11 1037 ASP A CA 1
ATOM 8323 C C . ASP A 1 1037 ? 46.47 -8.052 -15.012 1 51.11 1037 ASP A C 1
ATOM 8325 O O . ASP A 1 1037 ? 46.739 -9.073 -15.648 1 51.11 1037 ASP A O 1
ATOM 8329 N N . SER A 1 1038 ? 46.661 -7.886 -13.815 1 55.94 1038 SER A N 1
ATOM 8330 C CA . SER A 1 1038 ? 47.067 -8.987 -12.948 1 55.94 1038 SER A CA 1
ATOM 8331 C C . SER A 1 1038 ? 46.166 -10.202 -13.138 1 55.94 1038 SER A C 1
ATOM 8333 O O . SER A 1 1038 ? 46.585 -11.336 -12.898 1 55.94 1038 SER A O 1
ATOM 8335 N N . LEU A 1 1039 ? 44.988 -10.135 -13.725 1 49.28 1039 LEU A N 1
ATOM 8336 C CA . LEU A 1 1039 ? 44.066 -11.247 -13.925 1 49.28 1039 LEU A CA 1
ATOM 8337 C C . LEU A 1 1039 ? 44.506 -12.113 -15.102 1 49.28 1039 LEU A C 1
ATOM 8339 O O . LEU A 1 1039 ? 44.091 -13.268 -15.216 1 49.28 1039 LEU A O 1
ATOM 8343 N N . TYR A 1 1040 ? 45.47 -11.443 -15.885 1 52.9 1040 TYR A N 1
ATOM 8344 C CA . TYR A 1 1040 ? 45.868 -12.159 -17.091 1 52.9 1040 TYR A CA 1
ATOM 8345 C C . TYR A 1 1040 ? 47.364 -12.451 -17.084 1 52.9 1040 TYR A C 1
ATOM 8347 O O . TYR A 1 1040 ? 47.974 -12.629 -18.141 1 52.9 1040 TYR A O 1
ATOM 8355 N N . GLN A 1 1041 ? 48.006 -12.183 -16.009 1 56.14 1041 GLN A N 1
ATOM 8356 C CA . GLN A 1 1041 ? 49.435 -12.452 -15.894 1 56.14 1041 GLN A CA 1
ATOM 8357 C C . GLN A 1 1041 ? 49.78 -13.837 -16.434 1 56.14 1041 GLN A C 1
ATOM 8359 O O . GLN A 1 1041 ? 50.88 -14.052 -16.949 1 56.14 1041 GLN A O 1
ATOM 8364 N N . GLY A 1 1042 ? 48.891 -14.766 -16.618 1 56.23 1042 GLY A N 1
ATOM 8365 C CA . GLY A 1 1042 ? 49.189 -16.114 -17.075 1 56.23 1042 GLY A CA 1
ATOM 8366 C C . GLY A 1 1042 ? 48.804 -16.352 -18.523 1 56.23 1042 GLY A C 1
ATOM 8367 O O . GLY A 1 1042 ? 48.838 -17.488 -19.001 1 56.23 1042 GLY A O 1
ATOM 8368 N N . LEU A 1 1043 ? 48.614 -15.328 -19.232 1 57.88 1043 LEU A N 1
ATOM 8369 C CA . LEU A 1 1043 ? 48.295 -15.509 -20.644 1 57.88 1043 LEU A CA 1
ATOM 8370 C C . LEU A 1 1043 ? 49.564 -15.539 -21.489 1 57.88 1043 LEU A C 1
ATOM 8372 O O . LEU A 1 1043 ? 50.37 -14.608 -21.439 1 57.88 1043 LEU A O 1
ATOM 8376 N N . HIS A 1 1044 ? 50.002 -16.574 -22.102 1 59.77 1044 HIS A N 1
ATOM 8377 C CA . HIS A 1 1044 ? 51.261 -16.729 -22.821 1 59.77 1044 HIS A CA 1
ATOM 8378 C C . HIS A 1 1044 ? 51.037 -16.743 -24.329 1 59.77 1044 HIS A C 1
ATOM 8380 O O . HIS A 1 1044 ? 51.996 -16.722 -25.104 1 59.77 1044 HIS A O 1
ATOM 8386 N N . THR A 1 1045 ? 49.876 -16.809 -24.84 1 67.79 1045 THR A N 1
ATOM 8387 C CA . THR A 1 1045 ? 49.671 -16.926 -26.279 1 67.79 1045 THR A CA 1
ATOM 8388 C C . THR A 1 1045 ? 48.486 -16.075 -26.728 1 67.79 1045 THR A C 1
ATOM 8390 O O . THR A 1 1045 ? 47.543 -15.863 -25.963 1 67.79 1045 THR A O 1
ATOM 8393 N N . ASP A 1 1046 ? 48.771 -15.519 -27.877 1 71.09 1046 ASP A N 1
ATOM 8394 C CA . ASP A 1 1046 ? 47.666 -14.789 -28.49 1 71.09 1046 ASP A CA 1
ATOM 8395 C C . ASP A 1 1046 ? 46.46 -15.7 -28.71 1 71.09 1046 ASP A C 1
ATOM 8397 O O . ASP A 1 1046 ? 46.618 -16.886 -29.008 1 71.09 1046 ASP A O 1
ATOM 8401 N N . TYR A 1 1047 ? 45.239 -15.242 -28.487 1 78.29 1047 TYR A N 1
ATOM 8402 C CA . TYR A 1 1047 ? 43.959 -15.88 -28.772 1 78.29 1047 TYR A CA 1
ATOM 8403 C C . TYR A 1 1047 ? 43.765 -17.123 -27.911 1 78.29 1047 TYR A C 1
ATOM 8405 O O . TYR A 1 1047 ? 43.217 -18.126 -28.373 1 78.29 1047 TYR A O 1
ATOM 8413 N N . GLU A 1 1048 ? 44.402 -17.034 -26.759 1 82.18 1048 GLU A N 1
ATOM 8414 C CA . GLU A 1 1048 ? 44.15 -18.137 -25.836 1 82.18 1048 GLU A CA 1
ATOM 8415 C C . GLU A 1 1048 ? 42.654 -18.34 -25.614 1 82.18 1048 GLU A C 1
ATOM 8417 O O . GLU A 1 1048 ? 41.91 -17.372 -25.445 1 82.18 1048 GLU A O 1
ATOM 8422 N N . VAL A 1 1049 ? 42.23 -19.634 -25.697 1 87.41 1049 VAL A N 1
ATOM 8423 C CA . VAL A 1 1049 ? 40.809 -19.929 -25.542 1 87.41 1049 VAL A CA 1
ATOM 8424 C C . VAL A 1 1049 ? 40.473 -20.087 -24.061 1 87.41 1049 VAL A C 1
ATOM 8426 O O . VAL A 1 1049 ? 41.33 -20.47 -23.26 1 87.41 1049 VAL A O 1
ATOM 8429 N N . ARG A 1 1050 ? 39.358 -19.705 -23.65 1 88.04 1050 ARG A N 1
ATOM 8430 C CA . ARG A 1 1050 ? 38.811 -19.928 -22.315 1 88.04 1050 ARG A CA 1
ATOM 8431 C C . ARG A 1 1050 ? 38.09 -21.27 -22.236 1 88.04 1050 ARG A C 1
ATOM 8433 O O . ARG A 1 1050 ? 37.717 -21.842 -23.263 1 88.04 1050 ARG A O 1
ATOM 8440 N N . PRO A 1 1051 ? 37.943 -21.845 -21.036 1 87.18 1051 PRO A N 1
ATOM 8441 C CA . PRO A 1 1051 ? 37.291 -23.153 -20.936 1 87.18 1051 PRO A CA 1
ATOM 8442 C C . PRO A 1 1051 ? 35.919 -23.181 -21.605 1 87.18 1051 PRO A C 1
ATOM 8444 O O . PRO A 1 1051 ? 35.556 -24.177 -22.236 1 87.18 1051 PRO A O 1
ATOM 8447 N N . GLN A 1 1052 ? 35.241 -22.111 -21.517 1 90.6 1052 GLN A N 1
ATOM 8448 C CA . GLN A 1 1052 ? 33.885 -22.103 -22.058 1 90.6 1052 GLN A CA 1
ATOM 8449 C C . GLN A 1 1052 ? 33.901 -22.189 -23.582 1 90.6 1052 GLN A C 1
ATOM 8451 O O . GLN A 1 1052 ? 32.875 -22.475 -24.203 1 90.6 1052 GLN A O 1
ATOM 8456 N N . TYR A 1 1053 ? 35.047 -21.93 -24.163 1 92.5 1053 TYR A N 1
ATOM 8457 C CA . TYR A 1 1053 ? 35.22 -22.142 -25.595 1 92.5 1053 TYR A CA 1
ATOM 8458 C C . TYR A 1 1053 ? 34.909 -23.584 -25.975 1 92.5 1053 TYR A C 1
ATOM 8460 O O . TYR A 1 1053 ? 34.2 -23.837 -26.952 1 92.5 1053 TYR A O 1
ATOM 8468 N N . TYR A 1 1054 ? 35.323 -24.491 -25.211 1 93.47 1054 TYR A N 1
ATOM 8469 C CA . TYR A 1 1054 ? 35.161 -25.911 -25.502 1 93.47 1054 TYR A CA 1
ATOM 8470 C C . TYR A 1 1054 ? 33.717 -26.35 -25.29 1 93.47 1054 TYR A C 1
ATOM 8472 O O . TYR A 1 1054 ? 33.154 -27.073 -26.116 1 93.47 1054 TYR A O 1
ATOM 8480 N N . ALA A 1 1055 ? 33.195 -25.897 -24.18 1 93.56 1055 ALA A N 1
ATOM 8481 C CA . ALA A 1 1055 ? 31.811 -26.264 -23.896 1 93.56 1055 ALA A CA 1
ATOM 8482 C C . ALA A 1 1055 ? 30.867 -25.712 -24.96 1 93.56 1055 ALA A C 1
ATOM 8484 O O . ALA A 1 1055 ? 30 -26.431 -25.463 1 93.56 1055 ALA A O 1
ATOM 8485 N N . TYR A 1 1056 ? 31.037 -24.46 -25.28 1 93.24 1056 TYR A N 1
ATOM 8486 C CA . TYR A 1 1056 ? 30.153 -23.832 -26.256 1 93.24 1056 TYR A CA 1
ATOM 8487 C C . TYR A 1 1056 ? 30.365 -24.424 -27.644 1 93.24 1056 TYR A C 1
ATOM 8489 O O . TYR A 1 1056 ? 29.417 -24.549 -28.423 1 93.24 1056 TYR A O 1
ATOM 8497 N N . SER A 1 1057 ? 31.609 -24.813 -27.963 1 94.13 1057 SER A N 1
ATOM 8498 C CA . SER A 1 1057 ? 31.894 -25.451 -29.244 1 94.13 1057 SER A CA 1
ATOM 8499 C C . SER A 1 1057 ? 31.161 -26.782 -29.374 1 94.13 1057 SER A C 1
ATOM 8501 O O . SER A 1 1057 ? 30.723 -27.152 -30.465 1 94.13 1057 SER A O 1
ATOM 8503 N N . LEU A 1 1058 ? 31.001 -27.499 -28.281 1 93.21 1058 LEU A N 1
ATOM 8504 C CA . LEU A 1 1058 ? 30.215 -28.728 -28.326 1 93.21 1058 LEU A CA 1
ATOM 8505 C C . LEU A 1 1058 ? 28.769 -28.434 -28.711 1 93.21 1058 LEU A C 1
ATOM 8507 O O . LEU A 1 1058 ? 28.155 -29.198 -29.46 1 93.21 1058 LEU A O 1
ATOM 8511 N N . LEU A 1 1059 ? 28.303 -27.33 -28.28 1 93.08 1059 LEU A N 1
ATOM 8512 C CA . LEU A 1 1059 ? 26.927 -26.96 -28.591 1 93.08 1059 LEU A CA 1
ATOM 8513 C C . LEU A 1 1059 ? 26.793 -26.542 -30.051 1 93.08 1059 LEU A C 1
ATOM 8515 O O . LEU A 1 1059 ? 25.898 -27.013 -30.757 1 93.08 1059 LEU A O 1
ATOM 8519 N N . THR A 1 1060 ? 27.682 -25.735 -30.478 1 93.55 1060 THR A N 1
ATOM 8520 C CA . THR A 1 1060 ? 27.58 -25.255 -31.852 1 93.55 1060 THR A CA 1
ATOM 8521 C C . THR A 1 1060 ? 27.81 -26.393 -32.841 1 93.55 1060 THR A C 1
ATOM 8523 O O . THR A 1 1060 ? 27.248 -26.392 -33.938 1 93.55 1060 THR A O 1
ATOM 8526 N N . ARG A 1 1061 ? 28.538 -27.398 -32.495 1 92.19 1061 ARG A N 1
ATOM 8527 C CA . ARG A 1 1061 ? 28.875 -28.498 -33.392 1 92.19 1061 ARG A CA 1
ATOM 8528 C C . ARG A 1 1061 ? 27.741 -29.516 -33.461 1 92.19 1061 ARG A C 1
ATOM 8530 O O . ARG A 1 1061 ? 27.516 -30.132 -34.505 1 92.19 1061 ARG A O 1
ATOM 8537 N N . PHE A 1 1062 ? 27.032 -29.567 -32.404 1 91.63 1062 PHE A N 1
ATOM 8538 C CA . PHE A 1 1062 ? 26.151 -30.729 -32.375 1 91.63 1062 PHE A CA 1
ATOM 8539 C C . PHE A 1 1062 ? 24.691 -30.3 -32.309 1 91.63 1062 PHE A C 1
ATOM 8541 O O . PHE A 1 1062 ? 23.789 -31.112 -32.526 1 91.63 1062 PHE A O 1
ATOM 8548 N N . VAL A 1 1063 ? 24.433 -29.09 -31.931 1 89.68 1063 VAL A N 1
ATOM 8549 C CA . VAL A 1 1063 ? 23.103 -28.513 -32.1 1 89.68 1063 VAL A CA 1
ATOM 8550 C C . VAL A 1 1063 ? 23.002 -27.838 -33.465 1 89.68 1063 VAL A C 1
ATOM 8552 O O . VAL A 1 1063 ? 23.44 -26.697 -33.635 1 89.68 1063 VAL A O 1
ATOM 8555 N N . ARG A 1 1064 ? 22.412 -28.449 -34.352 1 87.29 1064 ARG A N 1
ATOM 8556 C CA . ARG A 1 1064 ? 22.496 -28.012 -35.741 1 87.29 1064 ARG A CA 1
ATOM 8557 C C . ARG A 1 1064 ? 21.213 -27.307 -36.172 1 87.29 1064 ARG A C 1
ATOM 8559 O O . ARG A 1 1064 ? 20.144 -27.555 -35.611 1 87.29 1064 ARG A O 1
ATOM 8566 N N . SER A 1 1065 ? 21.436 -26.453 -37.166 1 89.26 1065 SER A N 1
ATOM 8567 C CA . SER A 1 1065 ? 20.286 -25.77 -37.748 1 89.26 1065 SER A CA 1
ATOM 8568 C C . SER A 1 1065 ? 19.278 -26.766 -38.311 1 89.26 1065 SER A C 1
ATOM 8570 O O . SER A 1 1065 ? 19.656 -27.724 -38.988 1 89.26 1065 SER A O 1
ATOM 8572 N N . GLY A 1 1066 ? 18.061 -26.576 -37.936 1 88.93 1066 GLY A N 1
ATOM 8573 C CA . GLY A 1 1066 ? 16.993 -27.447 -38.399 1 88.93 1066 GLY A CA 1
ATOM 8574 C C . GLY A 1 1066 ? 16.685 -28.578 -37.436 1 88.93 1066 GLY A C 1
ATOM 8575 O O . GLY A 1 1066 ? 15.743 -29.344 -37.65 1 88.93 1066 GLY A O 1
ATOM 8576 N N . ALA A 1 1067 ? 17.446 -28.707 -36.439 1 91.91 1067 ALA A N 1
ATOM 8577 C CA . ALA A 1 1067 ? 17.258 -29.802 -35.491 1 91.91 1067 ALA A CA 1
ATOM 8578 C C . ALA A 1 1067 ? 15.947 -29.645 -34.725 1 91.91 1067 ALA A C 1
ATOM 8580 O O . ALA A 1 1067 ? 15.537 -28.526 -34.408 1 91.91 1067 ALA A O 1
ATOM 8581 N N . GLU A 1 1068 ? 15.301 -30.744 -34.505 1 92.83 1068 GLU A N 1
ATOM 8582 C CA . GLU A 1 1068 ? 14.171 -30.802 -33.582 1 92.83 1068 GLU A CA 1
ATOM 8583 C C . GLU A 1 1068 ? 14.643 -30.979 -32.142 1 92.83 1068 GLU A C 1
ATOM 8585 O O . GLU A 1 1068 ? 15.532 -31.789 -31.87 1 92.83 1068 GLU A O 1
ATOM 8590 N N . VAL A 1 1069 ? 14.177 -30.237 -31.277 1 92.54 1069 VAL A N 1
ATOM 8591 C CA . VAL A 1 1069 ? 14.591 -30.299 -29.879 1 92.54 1069 VAL A CA 1
ATOM 8592 C C . VAL A 1 1069 ? 13.595 -31.14 -29.083 1 92.54 1069 VAL A C 1
ATOM 8594 O O . VAL A 1 1069 ? 12.391 -30.878 -29.109 1 92.54 1069 VAL A O 1
ATOM 8597 N N . TYR A 1 1070 ? 14.096 -32.183 -28.447 1 91.63 1070 TYR A N 1
ATOM 8598 C CA . TYR A 1 1070 ? 13.34 -33.048 -27.548 1 91.63 1070 TYR A CA 1
ATOM 8599 C C . TYR A 1 1070 ? 13.802 -32.874 -26.106 1 91.63 1070 TYR A C 1
ATOM 8601 O O . TYR A 1 1070 ? 14.921 -33.257 -25.755 1 91.63 1070 TYR A O 1
ATOM 8609 N N . PRO A 1 1071 ? 13.01 -32.33 -25.325 1 89.89 1071 PRO A N 1
ATOM 8610 C CA . PRO A 1 1071 ? 13.411 -32.158 -23.926 1 89.89 1071 PRO A CA 1
ATOM 8611 C C . PRO A 1 1071 ? 13.644 -33.488 -23.211 1 89.89 1071 PRO A C 1
ATOM 8613 O O . PRO A 1 1071 ? 12.991 -34.486 -23.528 1 89.89 1071 PRO A O 1
ATOM 8616 N N . ILE A 1 1072 ? 14.646 -33.558 -22.393 1 88.99 1072 ILE A N 1
ATOM 8617 C CA . ILE A 1 1072 ? 14.861 -34.645 -21.443 1 88.99 1072 ILE A CA 1
ATOM 8618 C C . ILE A 1 1072 ? 14.616 -34.144 -20.022 1 88.99 1072 ILE A C 1
ATOM 8620 O O . ILE A 1 1072 ? 15.485 -33.505 -19.424 1 88.99 1072 ILE A O 1
ATOM 8624 N N . PRO A 1 1073 ? 13.518 -34.337 -19.629 1 80.95 1073 PRO A N 1
ATOM 8625 C CA . PRO A 1 1073 ? 13.24 -33.894 -18.261 1 80.95 1073 PRO A CA 1
ATOM 8626 C C . PRO A 1 1073 ? 14.104 -34.607 -17.223 1 80.95 1073 PRO A C 1
ATOM 8628 O O . PRO A 1 1073 ? 14.069 -35.836 -17.124 1 80.95 1073 PRO A O 1
ATOM 8631 N N . THR A 1 1074 ? 15.029 -33.966 -16.589 1 77.93 1074 THR A N 1
ATOM 8632 C CA . THR A 1 1074 ? 15.93 -34.569 -15.613 1 77.93 1074 THR A CA 1
ATOM 8633 C C . THR A 1 1074 ? 15.413 -34.353 -14.194 1 77.93 1074 THR A C 1
ATOM 8635 O O . THR A 1 1074 ? 15.846 -35.03 -13.26 1 77.93 1074 THR A O 1
ATOM 8638 N N . ASN A 1 1075 ? 14.442 -33.585 -13.969 1 64.8 1075 ASN A N 1
ATOM 8639 C CA . ASN A 1 1075 ? 13.87 -33.202 -12.682 1 64.8 1075 ASN A CA 1
ATOM 8640 C C . ASN A 1 1075 ? 14.95 -32.765 -11.696 1 64.8 1075 ASN A C 1
ATOM 8642 O O . ASN A 1 1075 ? 14.86 -33.055 -10.502 1 64.8 1075 ASN A O 1
ATOM 8646 N N . ASP A 1 1076 ? 16.162 -32.314 -12.213 1 75.18 1076 ASP A N 1
ATOM 8647 C CA . ASP A 1 1076 ? 17.308 -31.794 -11.473 1 75.18 1076 ASP A CA 1
ATOM 8648 C C . ASP A 1 1076 ? 17.58 -30.336 -11.835 1 75.18 1076 ASP A C 1
ATOM 8650 O O . ASP A 1 1076 ? 17.485 -29.952 -13.002 1 75.18 1076 ASP A O 1
ATOM 8654 N N . GLU A 1 1077 ? 17.849 -29.479 -10.811 1 80.71 1077 GLU A N 1
ATOM 8655 C CA . GLU A 1 1077 ? 18.001 -28.047 -11.052 1 80.71 1077 GLU A CA 1
ATOM 8656 C C . GLU A 1 1077 ? 19.423 -27.709 -11.491 1 80.71 1077 GLU A C 1
ATOM 8658 O O . GLU A 1 1077 ? 19.704 -26.573 -11.879 1 80.71 1077 GLU A O 1
ATOM 8663 N N . PHE A 1 1078 ? 20.291 -28.736 -11.421 1 83.01 1078 PHE A N 1
ATOM 8664 C CA . PHE A 1 1078 ? 21.666 -28.375 -11.747 1 83.01 1078 PHE A CA 1
ATOM 8665 C C . PHE A 1 1078 ? 22.265 -29.366 -12.738 1 83.01 1078 PHE A C 1
ATOM 8667 O O . PHE A 1 1078 ? 23.482 -29.395 -12.936 1 83.01 1078 PHE A O 1
ATOM 8674 N N . TYR A 1 1079 ? 21.64 -30.295 -13.365 1 86.54 1079 TYR A N 1
ATOM 8675 C CA . TYR A 1 1079 ? 22.061 -30.959 -14.593 1 86.54 1079 TYR A CA 1
ATOM 8676 C C . TYR A 1 1079 ? 20.903 -31.075 -15.576 1 86.54 1079 TYR A C 1
ATOM 8678 O O . TYR A 1 1079 ? 19.754 -31.27 -15.172 1 86.54 1079 TYR A O 1
ATOM 8686 N N . ALA A 1 1080 ? 20.985 -30.775 -16.692 1 90 1080 ALA A N 1
ATOM 8687 C CA . ALA A 1 1080 ? 19.991 -30.681 -17.758 1 90 1080 ALA A CA 1
ATOM 8688 C C . ALA A 1 1080 ? 20.402 -31.517 -18.966 1 90 1080 ALA A C 1
ATOM 8690 O O . ALA A 1 1080 ? 21.591 -31.756 -19.188 1 90 1080 ALA A O 1
ATOM 8691 N N . GLY A 1 1081 ? 19.39 -32.069 -19.62 1 91.22 1081 GLY A N 1
ATOM 8692 C CA . GLY A 1 1081 ? 19.639 -32.817 -20.843 1 91.22 1081 GLY A CA 1
ATOM 8693 C C . GLY A 1 1081 ? 18.625 -32.53 -21.934 1 91.22 1081 GLY A C 1
ATOM 8694 O O . GLY A 1 1081 ? 17.471 -32.203 -21.647 1 91.22 1081 GLY A O 1
ATOM 8695 N N . MET A 1 1082 ? 19.075 -32.621 -23.106 1 93.25 1082 MET A N 1
ATOM 8696 C CA . MET A 1 1082 ? 18.179 -32.499 -24.252 1 93.25 1082 MET A CA 1
ATOM 8697 C C . MET A 1 1082 ? 18.592 -33.453 -25.369 1 93.25 1082 MET A C 1
ATOM 8699 O O . MET A 1 1082 ? 19.758 -33.838 -25.463 1 93.25 1082 MET A O 1
ATOM 8703 N N . ALA A 1 1083 ? 17.616 -33.819 -26.068 1 92.52 1083 ALA A N 1
ATOM 8704 C CA . ALA A 1 1083 ? 17.849 -34.627 -27.262 1 92.52 1083 ALA A CA 1
ATOM 8705 C C . ALA A 1 1083 ? 17.553 -33.832 -28.53 1 92.52 1083 ALA A C 1
ATOM 8707 O O . ALA A 1 1083 ? 16.635 -33.009 -28.553 1 92.52 1083 ALA A O 1
ATOM 8708 N N . LEU A 1 1084 ? 18.351 -34.1 -29.485 1 92.54 1084 LEU A N 1
ATOM 8709 C CA . LEU A 1 1084 ? 18.186 -33.439 -30.775 1 92.54 1084 LEU A CA 1
ATOM 8710 C C . LEU A 1 1084 ? 18.122 -34.46 -31.905 1 92.54 1084 LEU A C 1
ATOM 8712 O O . LEU A 1 1084 ? 18.898 -35.418 -31.927 1 92.54 1084 LEU A O 1
ATOM 8716 N N . LYS A 1 1085 ? 17.147 -34.257 -32.664 1 91.65 1085 LYS A N 1
ATOM 8717 C CA . LYS A 1 1085 ? 17.138 -34.968 -33.939 1 91.65 1085 LYS A CA 1
ATOM 8718 C C . LYS A 1 1085 ? 17.588 -34.06 -35.079 1 91.65 1085 LYS A C 1
ATOM 8720 O O . LYS A 1 1085 ? 16.86 -33.148 -35.477 1 91.65 1085 LYS A O 1
ATOM 8725 N N . ASN A 1 1086 ? 18.77 -34.326 -35.576 1 86.2 1086 ASN A N 1
ATOM 8726 C CA . ASN A 1 1086 ? 19.33 -33.489 -36.632 1 86.2 1086 ASN A CA 1
ATOM 8727 C C . ASN A 1 1086 ? 18.691 -33.791 -37.985 1 86.2 1086 ASN A C 1
ATOM 8729 O O . ASN A 1 1086 ? 18.013 -34.808 -38.143 1 86.2 1086 ASN A O 1
ATOM 8733 N N . THR A 1 1087 ? 18.853 -32.925 -38.891 1 83.71 1087 THR A N 1
ATOM 8734 C CA . THR A 1 1087 ? 18.203 -33.009 -40.195 1 83.71 1087 THR A CA 1
ATOM 8735 C C . THR A 1 1087 ? 18.633 -34.274 -40.932 1 83.71 1087 THR A C 1
ATOM 8737 O O . THR A 1 1087 ? 17.919 -34.758 -41.813 1 83.71 1087 THR A O 1
ATOM 8740 N N . ASP A 1 1088 ? 19.775 -34.777 -40.51 1 82.08 1088 ASP A N 1
ATOM 8741 C CA . ASP A 1 1088 ? 20.244 -36.003 -41.148 1 82.08 1088 ASP A CA 1
ATOM 8742 C C . ASP A 1 1088 ? 19.66 -37.236 -40.463 1 82.08 1088 ASP A C 1
ATOM 8744 O O . ASP A 1 1088 ? 20.007 -38.368 -40.809 1 82.08 1088 ASP A O 1
ATOM 8748 N N . GLY A 1 1089 ? 18.758 -36.966 -39.516 1 82.61 1089 GLY A N 1
ATOM 8749 C CA . GLY A 1 1089 ? 18.081 -38.058 -38.834 1 82.61 1089 GLY A CA 1
ATOM 8750 C C . GLY A 1 1089 ? 18.834 -38.559 -37.617 1 82.61 1089 GLY A C 1
ATOM 8751 O O . GLY A 1 1089 ? 18.304 -39.353 -36.836 1 82.61 1089 GLY A O 1
ATOM 8752 N N . ARG A 1 1090 ? 20.08 -38.191 -37.425 1 87.46 1090 ARG A N 1
ATOM 8753 C CA . ARG A 1 1090 ? 20.895 -38.643 -36.301 1 87.46 1090 ARG A CA 1
ATOM 8754 C C . ARG A 1 1090 ? 20.508 -37.915 -35.018 1 87.46 1090 ARG A C 1
ATOM 8756 O O . ARG A 1 1090 ? 20.196 -36.722 -35.044 1 87.46 1090 ARG A O 1
ATOM 8763 N N . TRP A 1 1091 ? 20.578 -38.698 -33.999 1 89.95 1091 TRP A N 1
ATOM 8764 C CA . TRP A 1 1091 ? 20.212 -38.148 -32.699 1 89.95 1091 TRP A CA 1
ATOM 8765 C C . TRP A 1 1091 ? 21.447 -37.674 -31.941 1 89.95 1091 TRP A C 1
ATOM 8767 O O . TRP A 1 1091 ? 22.502 -38.31 -32 1 89.95 1091 TRP A O 1
ATOM 8777 N N . THR A 1 1092 ? 21.339 -36.605 -31.342 1 91.94 1092 THR A N 1
ATOM 8778 C CA . THR A 1 1092 ? 22.329 -36.071 -30.413 1 91.94 1092 THR A CA 1
ATOM 8779 C C . THR A 1 1092 ? 21.714 -35.854 -29.033 1 91.94 1092 THR A C 1
ATOM 8781 O O . THR A 1 1092 ? 20.589 -35.362 -28.92 1 91.94 1092 THR A O 1
ATOM 8784 N N . TYR A 1 1093 ? 22.36 -36.312 -27.997 1 92.69 1093 TYR A N 1
ATOM 8785 C CA . TYR A 1 1093 ? 21.958 -36.021 -26.626 1 92.69 1093 TYR A CA 1
ATOM 8786 C C . TYR A 1 1093 ? 22.983 -35.131 -25.934 1 92.69 1093 TYR A C 1
ATOM 8788 O O . TYR A 1 1093 ? 24.19 -35.36 -26.047 1 92.69 1093 TYR A O 1
ATOM 8796 N N . VAL A 1 1094 ? 22.595 -34.097 -25.344 1 93.9 1094 VAL A N 1
ATOM 8797 C CA . VAL A 1 1094 ? 23.469 -33.178 -24.623 1 93.9 1094 VAL A CA 1
ATOM 8798 C C . VAL A 1 1094 ? 23.077 -33.144 -23.147 1 93.9 1094 VAL A C 1
ATOM 8800 O O . VAL A 1 1094 ? 21.901 -32.982 -22.814 1 93.9 1094 VAL A O 1
ATOM 8803 N N . PHE A 1 1095 ? 24.011 -33.336 -22.303 1 93.48 1095 PHE A N 1
ATOM 8804 C CA . PHE A 1 1095 ? 23.788 -33.246 -20.865 1 93.48 1095 PHE A CA 1
ATOM 8805 C C . PHE A 1 1095 ? 24.783 -32.287 -20.222 1 93.48 1095 PHE A C 1
ATOM 8807 O O . PHE A 1 1095 ? 25.956 -32.256 -20.6 1 93.48 1095 PHE A O 1
ATOM 8814 N N . ALA A 1 1096 ? 24.395 -31.471 -19.343 1 93.68 1096 ALA A N 1
ATOM 8815 C CA . ALA A 1 1096 ? 25.242 -30.636 -18.495 1 93.68 1096 ALA A CA 1
ATOM 8816 C C . ALA A 1 1096 ? 25.016 -30.948 -17.018 1 93.68 1096 ALA A C 1
ATOM 8818 O O . ALA A 1 1096 ? 23.902 -30.802 -16.51 1 93.68 1096 ALA A O 1
ATOM 8819 N N . ASN A 1 1097 ? 25.959 -31.412 -16.321 1 90.28 1097 ASN A N 1
ATOM 8820 C CA . ASN A 1 1097 ? 25.914 -31.733 -14.898 1 90.28 1097 ASN A CA 1
ATOM 8821 C C . ASN A 1 1097 ? 26.684 -30.71 -14.068 1 90.28 1097 ASN A C 1
ATOM 8823 O O . ASN A 1 1097 ? 27.915 -30.741 -14.021 1 90.28 1097 ASN A O 1
ATOM 8827 N N . ALA A 1 1098 ? 26.03 -29.829 -13.435 1 87.6 1098 ALA A N 1
ATOM 8828 C CA . ALA A 1 1098 ? 26.681 -28.789 -12.643 1 87.6 1098 ALA A CA 1
ATOM 8829 C C . ALA A 1 1098 ? 26.934 -29.264 -11.215 1 87.6 1098 ALA A C 1
ATOM 8831 O O . ALA A 1 1098 ? 27.461 -28.515 -10.389 1 87.6 1098 ALA A O 1
ATOM 8832 N N . HIS A 1 1099 ? 26.593 -30.502 -10.938 1 80.56 1099 HIS A N 1
ATOM 8833 C CA . HIS A 1 1099 ? 26.848 -31.057 -9.614 1 80.56 1099 HIS A CA 1
ATOM 8834 C C . HIS A 1 1099 ? 28.324 -31.394 -9.432 1 80.56 1099 HIS A C 1
ATOM 8836 O O . HIS A 1 1099 ? 29.017 -31.711 -10.401 1 80.56 1099 HIS A O 1
ATOM 8842 N N . ALA A 1 1100 ? 28.803 -31.323 -8.285 1 79.17 1100 ALA A N 1
ATOM 8843 C CA . ALA A 1 1100 ? 30.173 -31.697 -7.946 1 79.17 1100 ALA A CA 1
ATOM 8844 C C . ALA A 1 1100 ? 30.346 -33.213 -7.952 1 79.17 1100 ALA A C 1
ATOM 8846 O O . ALA A 1 1100 ? 31.459 -33.718 -7.788 1 79.17 1100 ALA A O 1
ATOM 8847 N N . THR A 1 1101 ? 29.266 -33.978 -8.196 1 76.15 1101 THR A N 1
ATOM 8848 C CA . THR A 1 1101 ? 29.304 -35.436 -8.23 1 76.15 1101 THR A CA 1
ATOM 8849 C C . THR A 1 1101 ? 28.823 -35.958 -9.581 1 76.15 1101 THR A C 1
ATOM 8851 O O . THR A 1 1101 ? 27.999 -35.321 -10.241 1 76.15 1101 THR A O 1
ATOM 8854 N N . PRO A 1 1102 ? 29.353 -37.123 -9.983 1 80.07 1102 PRO A N 1
ATOM 8855 C CA . PRO A 1 1102 ? 28.86 -37.735 -11.22 1 80.07 1102 PRO A CA 1
ATOM 8856 C C . PRO A 1 1102 ? 27.393 -38.148 -11.13 1 80.07 1102 PRO A C 1
ATOM 8858 O O . PRO A 1 1102 ? 26.872 -38.355 -10.031 1 80.07 1102 PRO A O 1
ATOM 8861 N N . ARG A 1 1103 ? 26.702 -38.266 -12.266 1 80.5 1103 ARG A N 1
ATOM 8862 C CA . ARG A 1 1103 ? 25.311 -38.693 -12.376 1 80.5 1103 ARG A CA 1
ATOM 8863 C C . ARG A 1 1103 ? 25.174 -39.873 -13.332 1 80.5 1103 ARG A C 1
ATOM 8865 O O . ARG A 1 1103 ? 25.548 -39.776 -14.503 1 80.5 1103 ARG A O 1
ATOM 8872 N N . HIS A 1 1104 ? 24.74 -41.058 -12.786 1 79.36 1104 HIS A N 1
ATOM 8873 C CA . HIS A 1 1104 ? 24.475 -42.214 -13.634 1 79.36 1104 HIS A CA 1
ATOM 8874 C C . HIS A 1 1104 ? 23.099 -42.116 -14.284 1 79.36 1104 HIS A C 1
ATOM 8876 O O . HIS A 1 1104 ? 22.088 -41.988 -13.59 1 79.36 1104 HIS A O 1
ATOM 8882 N N . ILE A 1 1105 ? 23.067 -42.183 -15.623 1 83.09 1105 ILE A N 1
ATOM 8883 C CA . ILE A 1 1105 ? 21.798 -42.038 -16.327 1 83.09 1105 ILE A CA 1
ATOM 8884 C C . ILE A 1 1105 ? 21.546 -43.27 -17.194 1 83.09 1105 ILE A C 1
ATOM 8886 O O . ILE A 1 1105 ? 22.489 -43.903 -17.674 1 83.09 1105 ILE A O 1
ATOM 8890 N N . ARG A 1 1106 ? 20.315 -43.613 -17.304 1 80.11 1106 ARG A N 1
ATOM 8891 C CA . ARG A 1 1106 ? 19.803 -44.534 -18.313 1 80.11 1106 ARG A CA 1
ATOM 8892 C C . ARG A 1 1106 ? 18.74 -43.863 -19.177 1 80.11 1106 ARG A C 1
ATOM 8894 O O . ARG A 1 1106 ? 17.621 -43.623 -18.718 1 80.11 1106 ARG A O 1
ATOM 8901 N N . LEU A 1 1107 ? 19.138 -43.507 -20.285 1 85.57 1107 LEU A N 1
ATOM 8902 C CA . LEU A 1 1107 ? 18.279 -42.748 -21.187 1 85.57 1107 LEU A CA 1
ATOM 8903 C C . LEU A 1 1107 ? 17.599 -43.669 -22.195 1 85.57 1107 LEU A C 1
ATOM 8905 O O . LEU A 1 1107 ? 18.266 -44.457 -22.869 1 85.57 1107 LEU A O 1
ATOM 8909 N N . SER A 1 1108 ? 16.313 -43.556 -22.168 1 83.55 1108 SER A N 1
ATOM 8910 C CA . SER A 1 1108 ? 15.546 -44.296 -23.164 1 83.55 1108 SER A CA 1
ATOM 8911 C C . SER A 1 1108 ? 14.955 -43.361 -24.214 1 83.55 1108 SER A C 1
ATOM 8913 O O . SER A 1 1108 ? 14.409 -42.308 -23.877 1 83.55 1108 SER A O 1
ATOM 8915 N N . ASN A 1 1109 ? 15.21 -43.667 -25.473 1 82.75 1109 ASN A N 1
ATOM 8916 C CA . ASN A 1 1109 ? 14.608 -42.977 -26.609 1 82.75 1109 ASN A CA 1
ATOM 8917 C C . ASN A 1 1109 ? 13.927 -43.954 -27.562 1 82.75 1109 ASN A C 1
ATOM 8919 O O . ASN A 1 1109 ? 14.586 -44.568 -28.404 1 82.75 1109 ASN A O 1
ATOM 8923 N N . ARG A 1 1110 ? 12.683 -44.041 -27.424 1 75.98 1110 ARG A N 1
ATOM 8924 C CA . ARG A 1 1110 ? 11.934 -45.006 -28.221 1 75.98 1110 ARG A CA 1
ATOM 8925 C C . ARG A 1 1110 ? 11.894 -44.591 -29.688 1 75.98 1110 ARG A C 1
ATOM 8927 O O . ARG A 1 1110 ? 11.617 -45.414 -30.564 1 75.98 1110 ARG A O 1
ATOM 8934 N N . ARG A 1 1111 ? 12.155 -43.354 -29.935 1 79.8 1111 ARG A N 1
ATOM 8935 C CA . ARG A 1 1111 ? 12.087 -42.834 -31.296 1 79.8 1111 ARG A CA 1
ATOM 8936 C C . ARG A 1 1111 ? 13.415 -43.022 -32.022 1 79.8 1111 ARG A C 1
ATOM 8938 O O . ARG A 1 1111 ? 13.503 -42.809 -33.233 1 79.8 1111 ARG A O 1
ATOM 8945 N N . ALA A 1 1112 ? 14.352 -43.294 -31.269 1 77.06 1112 ALA A N 1
ATOM 8946 C CA . ALA A 1 1112 ? 15.685 -43.367 -31.862 1 77.06 1112 ALA A CA 1
ATOM 8947 C C . ALA A 1 1112 ? 16.01 -44.788 -32.311 1 77.06 1112 ALA A C 1
ATOM 8949 O O . ALA A 1 1112 ? 15.726 -45.752 -31.595 1 77.06 1112 ALA A O 1
ATOM 8950 N N . PRO A 1 1113 ? 16.44 -44.911 -33.576 1 71.65 1113 PRO A N 1
ATOM 8951 C CA . PRO A 1 1113 ? 16.922 -46.233 -33.981 1 71.65 1113 PRO A CA 1
ATOM 8952 C C . PRO A 1 1113 ? 18.115 -46.705 -33.153 1 71.65 1113 PRO A C 1
ATOM 8954 O O . PRO A 1 1113 ? 18.784 -45.893 -32.509 1 71.65 1113 PRO A O 1
ATOM 8957 N N . LYS A 1 1114 ? 18.244 -47.967 -33.167 1 73.84 1114 LYS A N 1
ATOM 8958 C CA . LYS A 1 1114 ? 19.442 -48.518 -32.541 1 73.84 1114 LYS A CA 1
ATOM 8959 C C . LYS A 1 1114 ? 20.705 -48.012 -33.231 1 73.84 1114 LYS A C 1
ATOM 8961 O O . LYS A 1 1114 ? 20.723 -47.832 -34.45 1 73.84 1114 LYS A O 1
ATOM 8966 N N . GLY A 1 1115 ? 21.63 -47.496 -32.5 1 80.03 1115 GLY A N 1
ATOM 8967 C CA . GLY A 1 1115 ? 22.864 -47.04 -33.117 1 80.03 1115 GLY A CA 1
ATOM 8968 C C . GLY A 1 1115 ? 23.996 -46.854 -32.124 1 80.03 1115 GLY A C 1
ATOM 8969 O O . GLY A 1 1115 ? 23.851 -47.176 -30.943 1 80.03 1115 GLY A O 1
ATOM 8970 N N . THR A 1 1116 ? 25.147 -46.541 -32.696 1 83.07 1116 THR A N 1
ATOM 8971 C CA . THR A 1 1116 ? 26.346 -46.274 -31.909 1 83.07 1116 THR A CA 1
ATOM 8972 C C . THR A 1 1116 ? 26.523 -44.775 -31.686 1 83.07 1116 THR A C 1
ATOM 8974 O O . THR A 1 1116 ? 26.268 -43.973 -32.588 1 83.07 1116 THR A O 1
ATOM 8977 N N . PHE A 1 1117 ? 26.837 -44.425 -30.442 1 88.25 1117 PHE A N 1
ATOM 8978 C CA . PHE A 1 1117 ? 27.004 -43.022 -30.082 1 88.25 1117 PHE A CA 1
ATOM 8979 C C . PHE A 1 1117 ? 28.452 -42.726 -29.71 1 88.25 1117 PHE A C 1
ATOM 8981 O O . PHE A 1 1117 ? 29.065 -43.47 -28.942 1 88.25 1117 PHE A O 1
ATOM 8988 N N . GLU A 1 1118 ? 29.012 -41.721 -30.326 1 89.29 1118 GLU A N 1
ATOM 8989 C CA . GLU A 1 1118 ? 30.255 -41.128 -29.841 1 89.29 1118 GLU A CA 1
ATOM 8990 C C . GLU A 1 1118 ? 30.002 -40.221 -28.64 1 89.29 1118 GLU A C 1
ATOM 8992 O O . GLU A 1 1118 ? 28.986 -39.525 -28.584 1 89.29 1118 GLU A O 1
ATOM 8997 N N . VAL A 1 1119 ? 30.894 -40.28 -27.668 1 90.33 1119 VAL A N 1
ATOM 8998 C CA . VAL A 1 1119 ? 30.742 -39.493 -26.449 1 90.33 1119 VAL A CA 1
ATOM 8999 C C . VAL A 1 1119 ? 31.776 -38.369 -26.427 1 90.33 1119 VAL A C 1
ATOM 9001 O O . VAL A 1 1119 ? 32.977 -38.619 -26.549 1 90.33 1119 VAL A O 1
ATOM 9004 N N . TYR A 1 1120 ? 31.347 -37.186 -26.394 1 93.48 1120 TYR A N 1
ATOM 9005 C CA . TYR A 1 1120 ? 32.182 -36.002 -26.222 1 93.48 1120 TYR A CA 1
ATOM 9006 C C . TYR A 1 1120 ? 32.03 -35.427 -24.819 1 93.48 1120 TYR A C 1
ATOM 9008 O O . TYR A 1 1120 ? 30.911 -35.22 -24.343 1 93.48 1120 TYR A O 1
ATOM 9016 N N . ARG A 1 1121 ? 33.135 -35.146 -24.118 1 92.03 1121 ARG A N 1
ATOM 9017 C CA . ARG A 1 1121 ? 33.071 -34.791 -22.704 1 92.03 1121 ARG A CA 1
ATOM 9018 C C . ARG A 1 1121 ? 33.837 -33.501 -22.428 1 92.03 1121 ARG A C 1
ATOM 9020 O O . ARG A 1 1121 ? 35.034 -33.413 -22.707 1 92.03 1121 ARG A O 1
ATOM 9027 N N . TYR A 1 1122 ? 33.159 -32.512 -21.996 1 94.05 1122 TYR A N 1
ATOM 9028 C CA . TYR A 1 1122 ? 33.766 -31.361 -21.338 1 94.05 1122 TYR A CA 1
ATOM 9029 C C . TYR A 1 1122 ? 33.972 -31.628 -19.851 1 94.05 1122 TYR A C 1
ATOM 9031 O O . TYR A 1 1122 ? 33.048 -31.465 -19.051 1 94.05 1122 TYR A O 1
ATOM 9039 N N . VAL A 1 1123 ? 35.09 -32.077 -19.522 1 90.77 1123 VAL A N 1
ATOM 9040 C CA . VAL A 1 1123 ? 35.524 -32.416 -18.17 1 90.77 1123 VAL A CA 1
ATOM 9041 C C . VAL A 1 1123 ? 36.842 -31.712 -17.859 1 90.77 1123 VAL A C 1
ATOM 9043 O O . VAL A 1 1123 ? 37.763 -31.713 -18.68 1 90.77 1123 VAL A O 1
ATOM 9046 N N . GLN A 1 1124 ? 36.919 -31.154 -16.775 1 86.88 1124 GLN A N 1
ATOM 9047 C CA . GLN A 1 1124 ? 37.99 -30.226 -16.427 1 86.88 1124 GLN A CA 1
ATOM 9048 C C . GLN A 1 1124 ? 39.361 -30.847 -16.682 1 86.88 1124 GLN A C 1
ATOM 9050 O O . GLN A 1 1124 ? 40.227 -30.22 -17.296 1 86.88 1124 GLN A O 1
ATOM 9055 N N . GLN A 1 1125 ? 39.583 -32.082 -16.344 1 81.23 1125 GLN A N 1
ATOM 9056 C CA . GLN A 1 1125 ? 40.892 -32.721 -16.409 1 81.23 1125 GLN A CA 1
ATOM 9057 C C . GLN A 1 1125 ? 41.19 -33.223 -17.819 1 81.23 1125 GLN A C 1
ATOM 9059 O O . GLN A 1 1125 ? 42.321 -33.61 -18.12 1 81.23 1125 GLN A O 1
ATOM 9064 N N . GLU A 1 1126 ? 40.126 -33.101 -18.724 1 85.82 1126 GLU A N 1
ATOM 9065 C CA . GLU A 1 1126 ? 40.286 -33.689 -20.051 1 85.82 1126 GLU A CA 1
ATOM 9066 C C . GLU A 1 1126 ? 40.284 -32.614 -21.134 1 85.82 1126 GLU A C 1
ATOM 9068 O O . GLU A 1 1126 ? 40.297 -32.927 -22.326 1 85.82 1126 GLU A O 1
ATOM 9073 N N . LEU A 1 1127 ? 40.29 -31.417 -20.862 1 88.15 1127 LEU A N 1
ATOM 9074 C CA . LEU A 1 1127 ? 40.188 -30.362 -21.865 1 88.15 1127 LEU A CA 1
ATOM 9075 C C . LEU A 1 1127 ? 41.483 -30.24 -22.659 1 88.15 1127 LEU A C 1
ATOM 9077 O O . LEU A 1 1127 ? 42.575 -30.349 -22.096 1 88.15 1127 LEU A O 1
ATOM 9081 N N . PRO A 1 1128 ? 41.334 -29.981 -23.894 1 85.18 1128 PRO A N 1
ATOM 9082 C CA . PRO A 1 1128 ? 42.544 -29.722 -24.679 1 85.18 1128 PRO A CA 1
ATOM 9083 C C . PRO A 1 1128 ? 43.27 -28.451 -24.242 1 85.18 1128 PRO A C 1
ATOM 9085 O O . PRO A 1 1128 ? 42.641 -27.521 -23.731 1 85.18 1128 PRO A O 1
ATOM 9088 N N . THR A 1 1129 ? 44.482 -28.414 -24.315 1 76.75 1129 THR A N 1
ATOM 9089 C CA . THR A 1 1129 ? 45.274 -27.252 -23.927 1 76.75 1129 THR A CA 1
ATOM 9090 C C . THR A 1 1129 ? 45.726 -26.471 -25.157 1 76.75 1129 THR A C 1
ATOM 9092 O O . THR A 1 1129 ? 46.299 -25.386 -25.034 1 76.75 1129 THR A O 1
ATOM 9095 N N . ASP A 1 1130 ? 45.458 -26.989 -26.388 1 76.43 1130 ASP A N 1
ATOM 9096 C CA . ASP A 1 1130 ? 46.001 -26.37 -27.593 1 76.43 1130 ASP A CA 1
ATOM 9097 C C . ASP A 1 1130 ? 44.9 -25.691 -28.405 1 76.43 1130 ASP A C 1
ATOM 9099 O O . ASP A 1 1130 ? 45.12 -25.301 -29.554 1 76.43 1130 ASP A O 1
ATOM 9103 N N . GLY A 1 1131 ? 43.726 -25.539 -27.888 1 78.88 1131 GLY A N 1
ATOM 9104 C CA . GLY A 1 1131 ? 42.647 -24.846 -28.574 1 78.88 1131 GLY A CA 1
ATOM 9105 C C . GLY A 1 1131 ? 41.888 -25.735 -29.541 1 78.88 1131 GLY A C 1
ATOM 9106 O O . GLY A 1 1131 ? 40.916 -25.298 -30.162 1 78.88 1131 GLY A O 1
ATOM 9107 N N . ARG A 1 1132 ? 42.305 -26.923 -29.629 1 81.04 1132 ARG A N 1
ATOM 9108 C CA . ARG A 1 1132 ? 41.586 -27.858 -30.488 1 81.04 1132 ARG A CA 1
ATOM 9109 C C . ARG A 1 1132 ? 40.277 -28.299 -29.842 1 81.04 1132 ARG A C 1
ATOM 9111 O O . ARG A 1 1132 ? 40.162 -28.325 -28.615 1 81.04 1132 ARG A O 1
ATOM 9118 N N . GLN A 1 1133 ? 39.329 -28.745 -30.691 1 89.03 1133 GLN A N 1
ATOM 9119 C CA . GLN A 1 1133 ? 37.994 -29.097 -30.22 1 89.03 1133 GLN A CA 1
ATOM 9120 C C . GLN A 1 1133 ? 38.007 -30.428 -29.474 1 89.03 1133 GLN A C 1
ATOM 9122 O O . GLN A 1 1133 ? 38.846 -31.289 -29.744 1 89.03 1133 GLN A O 1
ATOM 9127 N N . ILE A 1 1134 ? 37.22 -30.592 -28.573 1 91.42 1134 ILE A N 1
ATOM 9128 C CA . ILE A 1 1134 ? 37.021 -31.852 -27.865 1 91.42 1134 ILE A CA 1
ATOM 9129 C C . ILE A 1 1134 ? 36.706 -32.962 -28.865 1 91.42 1134 ILE A C 1
ATOM 9131 O O . ILE A 1 1134 ? 35.862 -32.79 -29.747 1 91.42 1134 ILE A O 1
ATOM 9135 N N . GLN A 1 1135 ? 37.429 -34.001 -28.786 1 89.57 1135 GLN A N 1
ATOM 9136 C CA . GLN A 1 1135 ? 37.216 -35.157 -29.651 1 89.57 1135 GLN A CA 1
ATOM 9137 C C . GLN A 1 1135 ? 36.377 -36.221 -28.948 1 89.57 1135 GLN A C 1
ATOM 9139 O O . GLN A 1 1135 ? 36.203 -36.177 -27.729 1 89.57 1135 GLN A O 1
ATOM 9144 N N . ALA A 1 1136 ? 35.81 -37.17 -29.718 1 89.49 1136 ALA A N 1
ATOM 9145 C CA . ALA A 1 1136 ? 34.994 -38.247 -29.163 1 89.49 1136 ALA A CA 1
ATOM 9146 C C . ALA A 1 1136 ? 35.813 -39.125 -28.22 1 89.49 1136 ALA A C 1
ATOM 9148 O O . ALA A 1 1136 ? 36.974 -39.433 -28.499 1 89.49 1136 ALA A O 1
ATOM 9149 N N . ALA A 1 1137 ? 35.257 -39.414 -27.043 1 81.01 1137 ALA A N 1
ATOM 9150 C CA . ALA A 1 1137 ? 35.892 -40.36 -26.129 1 81.01 1137 ALA A CA 1
ATOM 9151 C C . ALA A 1 1137 ? 36.035 -41.735 -26.775 1 81.01 1137 ALA A C 1
ATOM 9153 O O . ALA A 1 1137 ? 35.328 -42.054 -27.734 1 81.01 1137 ALA A O 1
ATOM 9154 N N . ALA A 1 1138 ? 36.984 -42.53 -26.253 1 71.41 1138 ALA A N 1
ATOM 9155 C CA . ALA A 1 1138 ? 37.244 -43.866 -26.783 1 71.41 1138 ALA A CA 1
ATOM 9156 C C . ALA A 1 1138 ? 36.037 -44.779 -26.585 1 71.41 1138 ALA A C 1
ATOM 9158 O O . ALA A 1 1138 ? 35.756 -45.638 -27.424 1 71.41 1138 ALA A O 1
ATOM 9159 N N . GLN A 1 1139 ? 35.317 -44.569 -25.547 1 68.93 1139 GLN A N 1
ATOM 9160 C CA . GLN A 1 1139 ? 34.146 -45.379 -25.226 1 68.93 1139 GLN A CA 1
ATOM 9161 C C . GLN A 1 1139 ? 32.981 -45.055 -26.156 1 68.93 1139 GLN A C 1
ATOM 9163 O O . GLN A 1 1139 ? 32.579 -43.895 -26.276 1 68.93 1139 GLN A O 1
ATOM 9168 N N . ARG A 1 1140 ? 32.628 -45.953 -27.002 1 71.07 1140 ARG A N 1
ATOM 9169 C CA . ARG A 1 1140 ? 31.4 -45.861 -27.785 1 71.07 1140 ARG A CA 1
ATOM 9170 C C . ARG A 1 1140 ? 30.245 -46.558 -27.074 1 71.07 1140 ARG A C 1
ATOM 9172 O O . ARG A 1 1140 ? 30.445 -47.565 -26.391 1 71.07 1140 ARG A O 1
ATOM 9179 N N . LEU A 1 1141 ? 29.186 -45.958 -26.994 1 77.28 1141 LEU A N 1
ATOM 9180 C CA . LEU A 1 1141 ? 28.023 -46.549 -26.341 1 77.28 1141 LEU A CA 1
ATOM 9181 C C . LEU A 1 1141 ? 27.088 -47.183 -27.366 1 77.28 1141 LEU A C 1
ATOM 9183 O O . LEU A 1 1141 ? 26.828 -46.598 -28.42 1 77.28 1141 LEU A O 1
ATOM 9187 N N . ARG A 1 1142 ? 26.937 -48.428 -27.289 1 66.55 1142 ARG A N 1
ATOM 9188 C CA . ARG A 1 1142 ? 25.977 -49.116 -28.146 1 66.55 1142 ARG A CA 1
ATOM 9189 C C . ARG A 1 1142 ? 24.556 -48.958 -27.615 1 66.55 1142 ARG A C 1
ATOM 9191 O O . ARG A 1 1142 ? 24.31 -49.139 -26.421 1 66.55 1142 ARG A O 1
ATOM 9198 N N . GLY A 1 1143 ? 23.757 -48.135 -28.014 1 59.33 1143 GLY A N 1
ATOM 9199 C CA . GLY A 1 1143 ? 22.415 -47.882 -27.516 1 59.33 1143 GLY A CA 1
ATOM 9200 C C . GLY A 1 1143 ? 21.341 -48.617 -28.295 1 59.33 1143 GLY A C 1
ATOM 9201 O O . GLY A 1 1143 ? 21.302 -48.547 -29.525 1 59.33 1143 GLY A O 1
ATOM 9202 N N . GLN A 1 1144 ? 20.852 -49.744 -27.906 1 54.44 1144 GLN A N 1
ATOM 9203 C CA . GLN A 1 1144 ? 19.52 -50.056 -28.414 1 54.44 1144 GLN A CA 1
ATOM 9204 C C . GLN A 1 1144 ? 18.537 -48.928 -28.111 1 54.44 1144 GLN A C 1
ATOM 9206 O O . GLN A 1 1144 ? 18.848 -47.754 -28.321 1 54.44 1144 GLN A O 1
ATOM 9211 N N . THR A 1 1145 ? 17.396 -49.182 -27.281 1 58.65 1145 THR A N 1
ATOM 9212 C CA . THR A 1 1145 ? 16.376 -48.23 -26.856 1 58.65 1145 THR A CA 1
ATOM 9213 C C . THR A 1 1145 ? 16.802 -47.517 -25.576 1 58.65 1145 THR A C 1
ATOM 9215 O O . THR A 1 1145 ? 16.11 -46.612 -25.103 1 58.65 1145 THR A O 1
ATOM 9218 N N . GLU A 1 1146 ? 18.157 -47.798 -25.045 1 71.91 1146 GLU A N 1
ATOM 9219 C CA . GLU A 1 1146 ? 18.507 -47.206 -23.757 1 71.91 1146 GLU A CA 1
ATOM 9220 C C . GLU A 1 1146 ? 19.988 -46.842 -23.702 1 71.91 1146 GLU A C 1
ATOM 9222 O O . GLU A 1 1146 ? 20.836 -47.597 -24.181 1 71.91 1146 GLU A O 1
ATOM 9227 N N . LEU A 1 1147 ? 20.529 -45.678 -23.383 1 79.44 1147 LEU A N 1
ATOM 9228 C CA . LEU A 1 1147 ? 21.882 -45.207 -23.108 1 79.44 1147 LEU A CA 1
ATOM 9229 C C . LEU A 1 1147 ? 22.157 -45.191 -21.608 1 79.44 1147 LEU A C 1
ATOM 9231 O O . LEU A 1 1147 ? 21.412 -44.576 -20.842 1 79.44 1147 LEU A O 1
ATOM 9235 N N . ASP A 1 1148 ? 23.031 -46.009 -21.135 1 80.19 1148 ASP A N 1
ATOM 9236 C CA . ASP A 1 1148 ? 23.45 -46.098 -19.739 1 80.19 1148 ASP A CA 1
ATOM 9237 C C . ASP A 1 1148 ? 24.823 -45.461 -19.536 1 80.19 1148 ASP A C 1
ATOM 9239 O O . ASP A 1 1148 ? 25.818 -45.927 -20.096 1 80.19 1148 ASP A O 1
ATOM 9243 N N . TYR A 1 1149 ? 24.944 -44.34 -18.844 1 85.93 1149 TYR A N 1
ATOM 9244 C CA . TYR A 1 1149 ? 26.191 -43.588 -18.755 1 85.93 1149 TYR A CA 1
ATOM 9245 C C . TYR A 1 1149 ? 26.286 -42.845 -17.428 1 85.93 1149 TYR A C 1
ATOM 9247 O O . TYR A 1 1149 ? 25.278 -42.367 -16.903 1 85.93 1149 TYR A O 1
ATOM 9255 N N . VAL A 1 1150 ? 27.446 -42.725 -16.91 1 83.95 1150 VAL A N 1
ATOM 9256 C CA . VAL A 1 1150 ? 27.715 -41.921 -15.722 1 83.95 1150 VAL A CA 1
ATOM 9257 C C . VAL A 1 1150 ? 28.271 -40.56 -16.134 1 83.95 1150 VAL A C 1
ATOM 9259 O O . VAL A 1 1150 ? 29.415 -40.46 -16.585 1 83.95 1150 VAL A O 1
ATOM 9262 N N . LEU A 1 1151 ? 27.487 -39.511 -16.05 1 87.5 1151 LEU A N 1
ATOM 9263 C CA . LEU A 1 1151 ? 27.931 -38.149 -16.326 1 87.5 1151 LEU A CA 1
ATOM 9264 C C . LEU A 1 1151 ? 28.941 -37.683 -15.282 1 87.5 1151 LEU A C 1
ATOM 9266 O O . LEU A 1 1151 ? 28.646 -37.683 -14.085 1 87.5 1151 LEU A O 1
ATOM 9270 N N . PRO A 1 1152 ? 30.111 -37.216 -15.691 1 86.73 1152 PRO A N 1
ATOM 9271 C CA . PRO A 1 1152 ? 31.098 -36.74 -14.719 1 86.73 1152 PRO A CA 1
ATOM 9272 C C . PRO A 1 1152 ? 30.636 -35.489 -13.974 1 86.73 1152 PRO A C 1
ATOM 9274 O O . PRO A 1 1152 ? 29.74 -34.783 -14.442 1 86.73 1152 PRO A O 1
ATOM 9277 N N . ALA A 1 1153 ? 31.261 -35.218 -12.85 1 86.37 1153 ALA A N 1
ATOM 9278 C CA . ALA A 1 1153 ? 31.001 -34.016 -12.061 1 86.37 1153 ALA A CA 1
ATOM 9279 C C . ALA A 1 1153 ? 31.365 -32.757 -12.843 1 86.37 1153 ALA A C 1
ATOM 9281 O O . ALA A 1 1153 ? 32.385 -32.722 -13.536 1 86.37 1153 ALA A O 1
ATOM 9282 N N . SER A 1 1154 ? 30.516 -31.759 -12.772 1 88.46 1154 SER A N 1
ATOM 9283 C CA . SER A 1 1154 ? 30.745 -30.466 -13.409 1 88.46 1154 SER A CA 1
ATOM 9284 C C . SER A 1 1154 ? 31.172 -30.634 -14.863 1 88.46 1154 SER A C 1
ATOM 9286 O O . SER A 1 1154 ? 32.247 -30.177 -15.257 1 88.46 1154 SER A O 1
ATOM 9288 N N . SER A 1 1155 ? 30.229 -31.278 -15.648 1 92.53 1155 SER A N 1
ATOM 9289 C CA . SER A 1 1155 ? 30.636 -31.66 -16.996 1 92.53 1155 SER A CA 1
ATOM 9290 C C . SER A 1 1155 ? 29.534 -31.372 -18.01 1 92.53 1155 SER A C 1
ATOM 9292 O O . SER A 1 1155 ? 28.39 -31.107 -17.632 1 92.53 1155 SER A O 1
ATOM 9294 N N . VAL A 1 1156 ? 29.937 -31.313 -19.246 1 94.37 1156 VAL A N 1
ATOM 9295 C CA . VAL A 1 1156 ? 29.034 -31.346 -20.392 1 94.37 1156 VAL A CA 1
ATOM 9296 C C . VAL A 1 1156 ? 29.343 -32.564 -21.259 1 94.37 1156 VAL A C 1
ATOM 9298 O O . VAL A 1 1156 ? 30.495 -32.789 -21.638 1 94.37 1156 VAL A O 1
ATOM 9301 N N . VAL A 1 1157 ? 28.311 -33.377 -21.452 1 93.44 1157 VAL A N 1
ATOM 9302 C CA . VAL A 1 1157 ? 28.519 -34.583 -22.246 1 93.44 1157 VAL A CA 1
ATOM 9303 C C . VAL A 1 1157 ? 27.569 -34.584 -23.442 1 93.44 1157 VAL A C 1
ATOM 9305 O O . VAL A 1 1157 ? 26.379 -34.295 -23.298 1 93.44 1157 VAL A O 1
ATOM 9308 N N . VAL A 1 1158 ? 28.124 -34.901 -24.584 1 93.17 1158 VAL A N 1
ATOM 9309 C CA . VAL A 1 1158 ? 27.34 -34.989 -25.811 1 93.17 1158 VAL A CA 1
ATOM 9310 C C . VAL A 1 1158 ? 27.447 -36.397 -26.393 1 93.17 1158 VAL A C 1
ATOM 9312 O O . VAL A 1 1158 ? 28.548 -36.936 -26.532 1 93.17 1158 VAL A O 1
ATOM 9315 N N . PHE A 1 1159 ? 26.322 -37.04 -26.558 1 91.03 1159 PHE A N 1
ATOM 9316 C CA . PHE A 1 1159 ? 26.242 -38.308 -27.272 1 91.03 1159 PHE A CA 1
ATOM 9317 C C . PHE A 1 1159 ? 25.806 -38.09 -28.716 1 91.03 1159 PHE A C 1
ATOM 9319 O O . PHE A 1 1159 ? 24.69 -37.633 -28.97 1 91.03 1159 PHE A O 1
ATOM 9326 N N . TYR A 1 1160 ? 26.686 -38.351 -29.61 1 90.54 1160 TYR A N 1
ATOM 9327 C CA . TYR A 1 1160 ? 26.367 -38.147 -31.019 1 90.54 1160 TYR A CA 1
ATOM 9328 C C . TYR A 1 1160 ? 26.234 -39.48 -31.746 1 90.54 1160 TYR A C 1
ATOM 9330 O O . TYR A 1 1160 ? 27.163 -40.291 -31.743 1 90.54 1160 TYR A O 1
ATOM 9338 N N . GLN A 1 1161 ? 25.108 -39.709 -32.339 1 87.86 1161 GLN A N 1
ATOM 9339 C CA . GLN A 1 1161 ? 24.838 -40.953 -33.052 1 87.86 1161 GLN A CA 1
ATOM 9340 C C . GLN A 1 1161 ? 25.638 -41.028 -34.35 1 87.86 1161 GLN A C 1
ATOM 9342 O O . GLN A 1 1161 ? 25.567 -40.121 -35.182 1 87.86 1161 GLN A O 1
ATOM 9347 N N . THR A 1 1162 ? 26.486 -42.01 -34.566 1 80.5 1162 THR A N 1
ATOM 9348 C CA . THR A 1 1162 ? 27.337 -42.115 -35.747 1 80.5 1162 THR A CA 1
ATOM 9349 C C . THR A 1 1162 ? 26.754 -43.11 -36.746 1 80.5 1162 THR A C 1
ATOM 9351 O O . THR A 1 1162 ? 27.017 -43.018 -37.947 1 80.5 1162 THR A O 1
ATOM 9354 N N . THR A 1 1163 ? 26.128 -44.279 -36.309 1 70.97 1163 THR A N 1
ATOM 9355 C CA . THR A 1 1163 ? 25.589 -45.263 -37.241 1 70.97 1163 THR A CA 1
ATOM 9356 C C . THR A 1 1163 ? 24.132 -45.578 -36.911 1 70.97 1163 THR A C 1
ATOM 9358 O O . THR A 1 1163 ? 23.682 -45.352 -35.786 1 70.97 1163 THR A O 1
ATOM 9361 N N . PHE A 1 1164 ? 23.197 -45.89 -38.017 1 59.08 1164 PHE A N 1
ATOM 9362 C CA . PHE A 1 1164 ? 21.898 -46.529 -37.844 1 59.08 1164 PHE A CA 1
ATOM 9363 C C . PHE A 1 1164 ? 22.055 -48.034 -37.658 1 59.08 1164 PHE A C 1
ATOM 9365 O O . PHE A 1 1164 ? 22.963 -48.643 -38.228 1 59.08 1164 PHE A O 1
ATOM 9372 N N . MET B 1 1 ? 70.741 -3.473 32.893 1 15.39 1 MET B N 1
ATOM 9373 C CA . MET B 1 1 ? 71.572 -3.174 34.056 1 15.39 1 MET B CA 1
ATOM 9374 C C . MET B 1 1 ? 71.604 -1.674 34.33 1 15.39 1 MET B C 1
ATOM 9376 O O . MET B 1 1 ? 71.566 -1.249 35.486 1 15.39 1 MET B O 1
ATOM 9380 N N . LYS B 1 2 ? 72.192 -0.995 33.266 1 15.6 2 LYS B N 1
ATOM 9381 C CA . LYS B 1 2 ? 73.139 -0.006 33.773 1 15.6 2 LYS B CA 1
ATOM 9382 C C . LYS B 1 2 ? 72.416 1.126 34.497 1 15.6 2 LYS B C 1
ATOM 9384 O O . LYS B 1 2 ? 71.272 1.447 34.171 1 15.6 2 LYS B O 1
ATOM 9389 N N . THR B 1 3 ? 73.111 1.989 35.267 1 15.51 3 THR B N 1
ATOM 9390 C CA . THR B 1 3 ? 73.106 2.659 36.563 1 15.51 3 THR B CA 1
ATOM 9391 C C . THR B 1 3 ? 72.26 3.928 36.512 1 15.51 3 THR B C 1
ATOM 9393 O O . THR B 1 3 ? 71.432 4.164 37.394 1 15.51 3 THR B O 1
ATOM 9396 N N . ILE B 1 4 ? 72.755 4.949 35.784 1 15.94 4 ILE B N 1
ATOM 9397 C CA . ILE B 1 4 ? 73.047 6.191 36.491 1 15.94 4 ILE B CA 1
ATOM 9398 C C . ILE B 1 4 ? 71.772 7.021 36.625 1 15.94 4 ILE B C 1
ATOM 9400 O O . ILE B 1 4 ? 71.175 7.418 35.622 1 15.94 4 ILE B O 1
ATOM 9404 N N . ARG B 1 5 ? 70.924 7.051 37.707 1 15.76 5 ARG B N 1
ATOM 9405 C CA . ARG B 1 5 ? 69.671 7.331 38.401 1 15.76 5 ARG B CA 1
ATOM 9406 C C . ARG B 1 5 ? 69.501 8.827 38.643 1 15.76 5 ARG B C 1
ATOM 9408 O O . ARG B 1 5 ? 68.564 9.248 39.324 1 15.76 5 ARG B O 1
ATOM 9415 N N . LEU B 1 6 ? 70.579 9.642 38.369 1 16.58 6 LEU B N 1
ATOM 9416 C CA . LEU B 1 6 ? 70.839 10.734 39.301 1 16.58 6 LEU B CA 1
ATOM 9417 C C . LEU B 1 6 ? 69.68 11.725 39.313 1 16.58 6 LEU B C 1
ATOM 9419 O O . LEU B 1 6 ? 68.861 11.741 38.392 1 16.58 6 LEU B O 1
ATOM 9423 N N . TYR B 1 7 ? 69.847 13.092 39.82 1 16.53 7 TYR B N 1
ATOM 9424 C CA . TYR B 1 7 ? 69.603 14.081 40.865 1 16.53 7 TYR B CA 1
ATOM 9425 C C . TYR B 1 7 ? 68.652 15.167 40.377 1 16.53 7 TYR B C 1
ATOM 9427 O O . TYR B 1 7 ? 68.089 15.914 41.18 1 16.53 7 TYR B O 1
ATOM 9435 N N . ARG B 1 8 ? 68.344 15.482 39.066 1 16.93 8 ARG B N 1
ATOM 9436 C CA . ARG B 1 8 ? 68.301 16.923 38.838 1 16.93 8 ARG B CA 1
ATOM 9437 C C . ARG B 1 8 ? 66.991 17.519 39.342 1 16.93 8 ARG B C 1
ATOM 9439 O O . ARG B 1 8 ? 65.92 17.209 38.817 1 16.93 8 ARG B O 1
ATOM 9446 N N . PHE B 1 9 ? 66.791 17.746 40.702 1 19.27 9 PHE B N 1
ATOM 9447 C CA . PHE B 1 9 ? 65.649 18.225 41.47 1 19.27 9 PHE B CA 1
ATOM 9448 C C . PHE B 1 9 ? 65.308 19.662 41.094 1 19.27 9 PHE B C 1
ATOM 9450 O O . PHE B 1 9 ? 65.737 20.603 41.765 1 19.27 9 PHE B O 1
ATOM 9457 N N . LEU B 1 10 ? 65.569 20.151 39.889 1 18.88 10 LEU B N 1
ATOM 9458 C CA . LEU B 1 10 ? 65.544 21.603 39.749 1 18.88 10 LEU B CA 1
ATOM 9459 C C . LEU B 1 10 ? 64.193 22.166 40.176 1 18.88 10 LEU B C 1
ATOM 9461 O O . LEU B 1 10 ? 63.17 21.486 40.07 1 18.88 10 LEU B O 1
ATOM 9465 N N . ALA B 1 11 ? 64.129 23.499 40.771 1 19.64 11 ALA B N 1
ATOM 9466 C CA . ALA B 1 11 ? 63.48 24.557 41.542 1 19.64 11 ALA B CA 1
ATOM 9467 C C . ALA B 1 11 ? 62.279 25.125 40.791 1 19.64 11 ALA B C 1
ATOM 9469 O O . ALA B 1 11 ? 62.438 25.928 39.869 1 19.64 11 ALA B O 1
ATOM 9470 N N . CYS B 1 12 ? 61.333 24.366 40.266 1 18.46 12 CYS B N 1
ATOM 9471 C CA . CYS B 1 12 ? 60.299 25.002 39.456 1 18.46 12 CYS B CA 1
ATOM 9472 C C . CYS B 1 12 ? 59.47 25.97 40.293 1 18.46 12 CYS B C 1
ATOM 9474 O O . CYS B 1 12 ? 58.812 25.562 41.251 1 18.46 12 CYS B O 1
ATOM 9476 N N . CYS B 1 13 ? 59.967 27.232 40.52 1 19.25 13 CYS B N 1
ATOM 9477 C CA . CYS B 1 13 ? 59.364 28.357 41.225 1 19.25 13 CYS B CA 1
ATOM 9478 C C . CYS B 1 13 ? 57.936 28.597 40.75 1 19.25 13 CYS B C 1
ATOM 9480 O O . CYS B 1 13 ? 57.698 28.783 39.556 1 19.25 13 CYS B O 1
ATOM 9482 N N . PHE B 1 14 ? 56.906 28.141 41.438 1 20.51 14 PHE B N 1
ATOM 9483 C CA . PHE B 1 14 ? 55.452 28.205 41.358 1 20.51 14 PHE B CA 1
ATOM 9484 C C . PHE B 1 14 ? 54.968 29.648 41.441 1 20.51 14 PHE B C 1
ATOM 9486 O O . PHE B 1 14 ? 55.049 30.276 42.498 1 20.51 14 PHE B O 1
ATOM 9493 N N . CYS B 1 15 ? 55.239 30.548 40.44 1 20.36 15 CYS B N 1
ATOM 9494 C CA . CYS B 1 15 ? 54.681 31.894 40.5 1 20.36 15 CYS B CA 1
ATOM 9495 C C . CYS B 1 15 ? 53.177 31.85 40.745 1 20.36 15 CYS B C 1
ATOM 9497 O O . CYS B 1 15 ? 52.444 31.185 40.011 1 20.36 15 CYS B O 1
ATOM 9499 N N . LEU B 1 16 ? 52.71 32.054 41.976 1 22.29 16 LEU B N 1
ATOM 9500 C CA . LEU B 1 16 ? 51.38 32.23 42.548 1 22.29 16 LEU B CA 1
ATOM 9501 C C . LEU B 1 16 ? 50.584 33.269 41.764 1 22.29 16 LEU B C 1
ATOM 9503 O O . LEU B 1 16 ? 50.899 34.46 41.807 1 22.29 16 LEU B O 1
ATOM 9507 N N . VAL B 1 17 ? 50.227 33.041 40.526 1 24.05 17 VAL B N 1
ATOM 9508 C CA . VAL B 1 17 ? 49.339 33.977 39.843 1 24.05 17 VAL B CA 1
ATOM 9509 C C . VAL B 1 17 ? 48.081 34.199 40.679 1 24.05 17 VAL B C 1
ATOM 9511 O O . VAL B 1 17 ? 47.392 33.243 41.042 1 24.05 17 VAL B O 1
ATOM 9514 N N . MET B 1 18 ? 48.111 35.181 41.579 1 25.85 18 MET B N 1
ATOM 9515 C CA . MET B 1 18 ? 46.951 35.659 42.325 1 25.85 18 MET B CA 1
ATOM 9516 C C . MET B 1 18 ? 45.712 35.705 41.437 1 25.85 18 MET B C 1
ATOM 9518 O O . MET B 1 18 ? 45.755 36.254 40.334 1 25.85 18 MET B O 1
ATOM 9522 N N . PRO B 1 19 ? 44.803 34.802 41.611 1 29.71 19 PRO B N 1
ATOM 9523 C CA . PRO B 1 19 ? 43.544 34.855 40.864 1 29.71 19 PRO B CA 1
ATOM 9524 C C . PRO B 1 19 ? 42.86 36.217 40.955 1 29.71 19 PRO B C 1
ATOM 9526 O O . PRO B 1 19 ? 42.594 36.705 42.056 1 29.71 19 PRO B O 1
ATOM 9529 N N . PHE B 1 20 ? 43.329 37.221 40.266 1 30.33 20 PHE B N 1
ATOM 9530 C CA . PHE B 1 20 ? 42.532 38.438 40.166 1 30.33 20 PHE B CA 1
ATOM 9531 C C . PHE B 1 20 ? 41.046 38.108 40.089 1 30.33 20 PHE B C 1
ATOM 9533 O O . PHE B 1 20 ? 40.631 37.279 39.276 1 30.33 20 PHE B O 1
ATOM 9540 N N . LEU B 1 21 ? 40.416 38.055 41.205 1 35.16 21 LEU B N 1
ATOM 9541 C CA . LEU B 1 21 ? 38.961 38.017 41.304 1 35.16 21 LEU B CA 1
ATOM 9542 C C . LEU B 1 21 ? 38.319 38.867 40.212 1 35.16 21 LEU B C 1
ATOM 9544 O O . LEU B 1 21 ? 38.442 40.094 40.222 1 35.16 21 LEU B O 1
ATOM 9548 N N . LEU B 1 22 ? 38.325 38.466 39.081 1 40.42 22 LEU B N 1
ATOM 9549 C CA . LEU B 1 22 ? 37.67 39.105 37.945 1 40.42 22 LEU B CA 1
ATOM 9550 C C . LEU B 1 22 ? 36.207 39.401 38.257 1 40.42 22 LEU B C 1
ATOM 9552 O O . LEU B 1 22 ? 35.418 38.48 38.483 1 40.42 22 LEU B O 1
ATOM 9556 N N . LYS B 1 23 ? 35.923 40.447 39 1 49.94 23 LYS B N 1
ATOM 9557 C CA . LYS B 1 23 ? 34.608 41.028 39.255 1 49.94 23 LYS B CA 1
ATOM 9558 C C . LYS B 1 23 ? 33.763 41.054 37.985 1 49.94 23 LYS B C 1
ATOM 9560 O O . LYS B 1 23 ? 34.244 41.449 36.921 1 49.94 23 LYS B O 1
ATOM 9565 N N . ALA B 1 24 ? 32.392 39.967 38.335 1 59.7 24 ALA B N 1
ATOM 9566 C CA . ALA B 1 24 ? 31.404 40.098 37.268 1 59.7 24 ALA B CA 1
ATOM 9567 C C . ALA B 1 24 ? 31.158 41.565 36.925 1 59.7 24 ALA B C 1
ATOM 9569 O O . ALA B 1 24 ? 31.188 42.428 37.806 1 59.7 24 ALA B O 1
ATOM 9570 N N . GLN B 1 25 ? 31.52 42.312 35.257 1 73.3 25 GLN B N 1
ATOM 9571 C CA . GLN B 1 25 ? 31.569 43.66 34.7 1 73.3 25 GLN B CA 1
ATOM 9572 C C . GLN B 1 25 ? 30.285 44.428 35.001 1 73.3 25 GLN B C 1
ATOM 9574 O O . GLN B 1 25 ? 30.332 45.593 35.402 1 73.3 25 GLN B O 1
ATOM 9579 N N . THR B 1 26 ? 29.089 43.716 34.919 1 86.95 26 THR B N 1
ATOM 9580 C CA . THR B 1 26 ? 27.808 44.385 35.116 1 86.95 26 THR B CA 1
ATOM 9581 C C . THR B 1 26 ? 27.019 43.723 36.242 1 86.95 26 THR B C 1
ATOM 9583 O O . THR B 1 26 ? 26.913 42.496 36.294 1 86.95 26 THR B O 1
ATOM 9586 N N . ALA B 1 27 ? 26.497 44.454 37.134 1 90.64 27 ALA B N 1
ATOM 9587 C CA . ALA B 1 27 ? 25.719 43.941 38.259 1 90.64 27 ALA B CA 1
ATOM 9588 C C . ALA B 1 27 ? 24.224 44.145 38.03 1 90.64 27 ALA B C 1
ATOM 9590 O O . ALA B 1 27 ? 23.806 45.181 37.508 1 90.64 27 ALA B O 1
ATOM 9591 N N . ILE B 1 28 ? 23.458 43.15 38.217 1 93 28 ILE B N 1
ATOM 9592 C CA . ILE B 1 28 ? 22 43.222 38.221 1 93 28 ILE B CA 1
ATOM 9593 C C . ILE B 1 28 ? 21.477 42.99 39.636 1 93 28 ILE B C 1
ATOM 9595 O O . ILE B 1 28 ? 21.783 41.971 40.259 1 93 28 ILE B O 1
ATOM 9599 N N . ASP B 1 29 ? 20.695 43.931 40.119 1 89.95 29 ASP B N 1
ATOM 9600 C CA . ASP B 1 29 ? 20.141 43.865 41.468 1 89.95 29 ASP B CA 1
ATOM 9601 C C . ASP B 1 29 ? 18.637 43.601 41.431 1 89.95 29 ASP B C 1
ATOM 9603 O O . ASP B 1 29 ? 17.876 44.393 40.874 1 89.95 29 ASP B O 1
ATOM 9607 N N . PHE B 1 30 ? 18.235 42.497 42.021 1 93.02 30 PHE B N 1
ATOM 9608 C CA . PHE B 1 30 ? 16.816 42.179 42.133 1 93.02 30 PHE B CA 1
ATOM 9609 C C . PHE B 1 30 ? 16.246 42.7 43.447 1 93.02 30 PHE B C 1
ATOM 9611 O O . PHE B 1 30 ? 16.441 42.09 44.5 1 93.02 30 PHE B O 1
ATOM 9618 N N . ARG B 1 31 ? 15.534 43.818 43.446 1 86.68 31 ARG B N 1
ATOM 9619 C CA . ARG B 1 31 ? 15.073 44.532 44.633 1 86.68 31 ARG B CA 1
ATOM 9620 C C . ARG B 1 31 ? 13.582 44.308 44.862 1 86.68 31 ARG B C 1
ATOM 9622 O O . ARG B 1 31 ? 12.985 44.926 45.745 1 86.68 31 ARG B O 1
ATOM 9629 N N . GLY B 1 32 ? 12.915 43.51 44.174 1 81.68 32 GLY B N 1
ATOM 9630 C CA . GLY B 1 32 ? 11.481 43.3 44.302 1 81.68 32 GLY B CA 1
ATOM 9631 C C . GLY B 1 32 ? 10.668 44.11 43.31 1 81.68 32 GLY B C 1
ATOM 9632 O O . GLY B 1 32 ? 9.492 43.821 43.082 1 81.68 32 GLY B O 1
ATOM 9633 N N . GLU B 1 33 ? 11.254 45.134 42.738 1 82.07 33 GLU B N 1
ATOM 9634 C CA . GLU B 1 33 ? 10.577 45.964 41.746 1 82.07 33 GLU B CA 1
ATOM 9635 C C . GLU B 1 33 ? 10.807 45.435 40.334 1 82.07 33 GLU B C 1
ATOM 9637 O O . GLU B 1 33 ? 11.789 44.734 40.08 1 82.07 33 GLU B O 1
ATOM 9642 N N . ARG B 1 34 ? 9.87 45.744 39.553 1 85.45 34 ARG B N 1
ATOM 9643 C CA . ARG B 1 34 ? 9.967 45.334 38.156 1 85.45 34 ARG B CA 1
ATOM 9644 C C . ARG B 1 34 ? 11.178 45.969 37.482 1 85.45 34 ARG B C 1
ATOM 9646 O O . ARG B 1 34 ? 11.426 47.166 37.638 1 85.45 34 ARG B O 1
ATOM 9653 N N . MET B 1 35 ? 11.939 45.181 36.855 1 87.26 35 MET B N 1
ATOM 9654 C CA . MET B 1 35 ? 13.104 45.661 36.118 1 87.26 35 MET B CA 1
ATOM 9655 C C . MET B 1 35 ? 12.68 46.433 34.873 1 87.26 35 MET B C 1
ATOM 9657 O O . MET B 1 35 ? 11.781 46.005 34.148 1 87.26 35 MET B O 1
ATOM 9661 N N . ASP B 1 36 ? 13.1 47.582 34.701 1 89.79 36 ASP B N 1
ATOM 9662 C CA . ASP B 1 36 ? 12.954 48.308 33.443 1 89.79 36 ASP B CA 1
ATOM 9663 C C . ASP B 1 36 ? 14.068 47.941 32.465 1 89.79 36 ASP B C 1
ATOM 9665 O O . ASP B 1 36 ? 15.146 48.539 32.491 1 89.79 36 ASP B O 1
ATOM 9669 N N . VAL B 1 37 ? 13.831 47.043 31.586 1 93.67 37 VAL B N 1
ATOM 9670 C CA . VAL B 1 37 ? 14.836 46.488 30.686 1 93.67 37 VAL B CA 1
ATOM 9671 C C . VAL B 1 37 ? 15.346 47.577 29.746 1 93.67 37 VAL B C 1
ATOM 9673 O O . VAL B 1 37 ? 16.514 47.566 29.349 1 93.67 37 VAL B O 1
ATOM 9676 N N . GLY B 1 38 ? 14.478 48.522 29.382 1 91.07 38 GLY B N 1
ATOM 9677 C CA . GLY B 1 38 ? 14.906 49.633 28.547 1 91.07 38 GLY B CA 1
ATOM 9678 C C . GLY B 1 38 ? 15.98 50.487 29.193 1 91.07 38 GLY B C 1
ATOM 9679 O O . GLY B 1 38 ? 16.982 50.821 28.558 1 91.07 38 GLY B O 1
ATOM 9680 N N . ARG B 1 39 ? 15.741 50.844 30.415 1 90.77 39 ARG B N 1
ATOM 9681 C CA . ARG B 1 39 ? 16.718 51.625 31.166 1 90.77 39 ARG B CA 1
ATOM 9682 C C . ARG B 1 39 ? 18.003 50.833 31.384 1 90.77 39 ARG B C 1
ATOM 9684 O O . ARG B 1 39 ? 19.101 51.387 31.305 1 90.77 39 ARG B O 1
ATOM 9691 N N . TRP B 1 40 ? 17.785 49.598 31.715 1 93.29 40 TRP B N 1
ATOM 9692 C CA . TRP B 1 40 ? 18.95 48.742 31.915 1 93.29 40 TRP B CA 1
ATOM 9693 C C . TRP B 1 40 ? 19.827 48.717 30.668 1 93.29 40 TRP B C 1
ATOM 9695 O O . TRP B 1 40 ? 21.046 48.882 30.755 1 93.29 40 TRP B O 1
ATOM 9705 N N . ALA B 1 41 ? 19.267 48.474 29.502 1 92.69 41 ALA B N 1
ATOM 9706 C CA . ALA B 1 41 ? 20.006 48.401 28.245 1 92.69 41 ALA B CA 1
ATOM 9707 C C . ALA B 1 41 ? 20.676 49.734 27.924 1 92.69 41 ALA B C 1
ATOM 9709 O O . ALA B 1 41 ? 21.843 49.77 27.525 1 92.69 41 ALA B O 1
ATOM 9710 N N . ALA B 1 42 ? 19.921 50.809 28.111 1 87.66 42 ALA B N 1
ATOM 9711 C CA . ALA B 1 42 ? 20.448 52.14 27.821 1 87.66 42 ALA B CA 1
ATOM 9712 C C . ALA B 1 42 ? 21.653 52.456 28.702 1 87.66 42 ALA B C 1
ATOM 9714 O O . ALA B 1 42 ? 22.583 53.141 28.27 1 87.66 42 ALA B O 1
ATOM 9715 N N . THR B 1 43 ? 21.639 51.972 29.881 1 90.78 43 THR B N 1
ATOM 9716 C CA . THR B 1 43 ? 22.697 52.248 30.845 1 90.78 43 THR B CA 1
ATOM 9717 C C . THR B 1 43 ? 23.932 51.402 30.55 1 90.78 43 THR B C 1
ATOM 9719 O O . THR B 1 43 ? 25.053 51.915 30.532 1 90.78 43 THR B O 1
ATOM 9722 N N . HIS B 1 44 ? 23.739 50.231 30.271 1 93.17 44 HIS B N 1
ATOM 9723 C CA . HIS B 1 44 ? 24.86 49.299 30.306 1 93.17 44 HIS B CA 1
ATOM 9724 C C . HIS B 1 44 ? 25.52 49.177 28.937 1 93.17 44 HIS B C 1
ATOM 9726 O O . HIS B 1 44 ? 26.652 48.7 28.828 1 93.17 44 HIS B O 1
ATOM 9732 N N . PHE B 1 45 ? 24.878 49.568 27.862 1 91.63 45 PHE B N 1
ATOM 9733 C CA . PHE B 1 45 ? 25.518 49.534 26.552 1 91.63 45 PHE B CA 1
ATOM 9734 C C . PHE B 1 45 ? 26.033 50.915 26.166 1 91.63 45 PHE B C 1
ATOM 9736 O O . PHE B 1 45 ? 26.618 51.087 25.094 1 91.63 45 PHE B O 1
ATOM 9743 N N . ALA B 1 46 ? 25.838 51.883 27.052 1 85.32 46 ALA B N 1
ATOM 9744 C CA . ALA B 1 46 ? 26.313 53.248 26.835 1 85.32 46 ALA B CA 1
ATOM 9745 C C . ALA B 1 46 ? 27.838 53.304 26.832 1 85.32 46 ALA B C 1
ATOM 9747 O O . ALA B 1 46 ? 28.5 52.388 27.324 1 85.32 46 ALA B O 1
ATOM 9748 N N . ARG B 1 47 ? 28.404 54.371 26.297 1 82.97 47 ARG B N 1
ATOM 9749 C CA . ARG B 1 47 ? 29.839 54.578 26.127 1 82.97 47 ARG B CA 1
ATOM 9750 C C . ARG B 1 47 ? 30.582 54.37 27.443 1 82.97 47 ARG B C 1
ATOM 9752 O O . ARG B 1 47 ? 31.634 53.73 27.473 1 82.97 47 ARG B O 1
ATOM 9759 N N . HIS B 1 48 ? 30.105 54.902 28.544 1 81.99 48 HIS B N 1
ATOM 9760 C CA . HIS B 1 48 ? 30.792 54.814 29.828 1 81.99 48 HIS B CA 1
ATOM 9761 C C . HIS B 1 48 ? 30.084 53.843 30.767 1 81.99 48 HIS B C 1
ATOM 9763 O O . HIS B 1 48 ? 30.281 53.893 31.983 1 81.99 48 HIS B O 1
ATOM 9769 N N . GLY B 1 49 ? 29.218 53.018 30.235 1 83.61 49 GLY B N 1
ATOM 9770 C CA . GLY B 1 49 ? 28.505 52.062 31.068 1 83.61 49 GLY B CA 1
ATOM 9771 C C . GLY B 1 49 ? 29.343 50.853 31.44 1 83.61 49 GLY B C 1
ATOM 9772 O O . GLY B 1 49 ? 30.418 50.64 30.876 1 83.61 49 GLY B O 1
ATOM 9773 N N . GLU B 1 50 ? 28.977 50.133 32.41 1 89.54 50 GLU B N 1
ATOM 9774 C CA . GLU B 1 50 ? 29.5 48.798 32.686 1 89.54 50 GLU B CA 1
ATOM 9775 C C . GLU B 1 50 ? 28.866 47.757 31.769 1 89.54 50 GLU B C 1
ATOM 9777 O O . GLU B 1 50 ? 27.799 47.219 32.075 1 89.54 50 GLU B O 1
ATOM 9782 N N . HIS B 1 51 ? 29.577 47.419 30.691 1 93.76 51 HIS B N 1
ATOM 9783 C CA . HIS B 1 51 ? 29.021 46.579 29.635 1 93.76 51 HIS B CA 1
ATOM 9784 C C . HIS B 1 51 ? 28.743 45.168 30.143 1 93.76 51 HIS B C 1
ATOM 9786 O O . HIS B 1 51 ? 29.511 44.628 30.942 1 93.76 51 HIS B O 1
ATOM 9792 N N . PRO B 1 52 ? 27.627 44.571 29.751 1 95.92 52 PRO B N 1
ATOM 9793 C CA . PRO B 1 52 ? 27.292 43.214 30.192 1 95.92 52 PRO B CA 1
ATOM 9794 C C . PRO B 1 52 ? 28.149 42.146 29.516 1 95.92 52 PRO B C 1
ATOM 9796 O O . PRO B 1 52 ? 27.903 40.95 29.691 1 95.92 52 PRO B O 1
ATOM 9799 N N . PHE B 1 53 ? 29.113 42.503 28.714 1 96.83 53 PHE B N 1
ATOM 9800 C CA . PHE B 1 53 ? 30.056 41.617 28.043 1 96.83 53 PHE B CA 1
ATOM 9801 C C . PHE B 1 53 ? 31.493 42.014 28.361 1 96.83 53 PHE B C 1
ATOM 9803 O O . PHE B 1 53 ? 31.742 43.111 28.864 1 96.83 53 PHE B O 1
ATOM 9810 N N . SER B 1 54 ? 32.425 41.084 28.142 1 96.41 54 SER B N 1
ATOM 9811 C CA . SER B 1 54 ? 33.842 41.389 28.31 1 96.41 54 SER B CA 1
ATOM 9812 C C . SER B 1 54 ? 34.704 40.533 27.388 1 96.41 54 SER B C 1
ATOM 9814 O O . SER B 1 54 ? 34.258 39.492 26.902 1 96.41 54 SER B O 1
ATOM 9816 N N . PHE B 1 55 ? 35.837 40.985 27.018 1 96.54 55 PHE B N 1
ATOM 9817 C CA . PHE B 1 55 ? 36.843 40.245 26.264 1 96.54 55 PHE B CA 1
ATOM 9818 C C . PHE B 1 55 ? 38.237 40.798 26.533 1 96.54 55 PHE B C 1
ATOM 9820 O O . PHE B 1 55 ? 38.385 41.825 27.2 1 96.54 55 PHE B O 1
ATOM 9827 N N . THR B 1 56 ? 39.209 40.103 26.136 1 95.91 56 THR B N 1
ATOM 9828 C CA . THR B 1 56 ? 40.578 40.606 26.177 1 95.91 56 THR B CA 1
ATOM 9829 C C . THR B 1 56 ? 41.094 40.885 24.768 1 95.91 56 THR B C 1
ATOM 9831 O O . THR B 1 56 ? 40.71 40.205 23.815 1 95.91 56 THR B O 1
ATOM 9834 N N . TYR B 1 57 ? 41.771 41.901 24.602 1 95.44 57 TYR B N 1
ATOM 9835 C CA . TYR B 1 57 ? 42.442 42.274 23.362 1 95.44 57 TYR B CA 1
ATOM 9836 C C . TYR B 1 57 ? 43.917 42.569 23.606 1 95.44 57 TYR B C 1
ATOM 9838 O O . TYR B 1 57 ? 44.257 43.509 24.328 1 95.44 57 TYR B O 1
ATOM 9846 N N . GLY B 1 58 ? 44.755 41.702 23.118 1 92.55 58 GLY B N 1
ATOM 9847 C CA . GLY B 1 58 ? 46.178 41.803 23.402 1 92.55 58 GLY B CA 1
ATOM 9848 C C . GLY B 1 58 ? 46.514 41.567 24.862 1 92.55 58 GLY B C 1
ATOM 9849 O O . GLY B 1 58 ? 47.399 42.224 25.415 1 92.55 58 GLY B O 1
ATOM 9850 N N . GLY B 1 59 ? 45.65 40.773 25.455 1 92.25 59 GLY B N 1
ATOM 9851 C CA . GLY B 1 59 ? 45.888 40.432 26.848 1 92.25 59 GLY B CA 1
ATOM 9852 C C . GLY B 1 59 ? 45.28 41.428 27.818 1 92.25 59 GLY B C 1
ATOM 9853 O O . GLY B 1 59 ? 45.302 41.213 29.032 1 92.25 59 GLY B O 1
ATOM 9854 N N . ARG B 1 60 ? 44.747 42.504 27.291 1 94.15 60 ARG B N 1
ATOM 9855 C CA . ARG B 1 60 ? 44.152 43.523 28.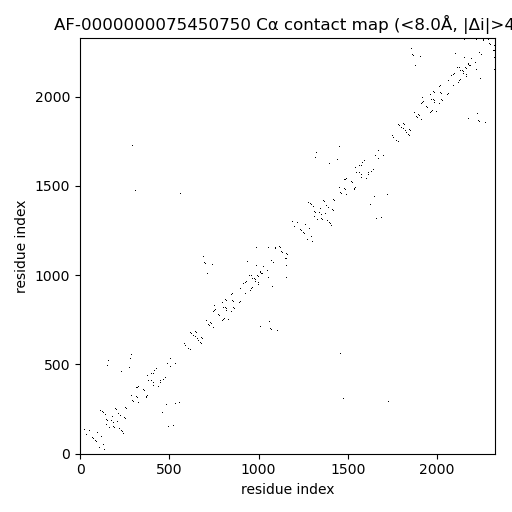15 1 94.15 60 ARG B CA 1
ATOM 9856 C C . ARG B 1 60 ? 42.636 43.373 28.208 1 94.15 60 ARG B C 1
ATOM 9858 O O . ARG B 1 60 ? 41.992 43.123 27.187 1 94.15 60 ARG B O 1
ATOM 9865 N N . ALA B 1 61 ? 42.123 43.599 29.379 1 94.49 61 ALA B N 1
ATOM 9866 C CA . ALA B 1 61 ? 40.685 43.449 29.59 1 94.49 61 ALA B CA 1
ATOM 9867 C C . ALA B 1 61 ? 39.917 44.624 28.993 1 94.49 61 ALA B C 1
ATOM 9869 O O . ALA B 1 61 ? 40.355 45.773 29.089 1 94.49 61 ALA B O 1
ATOM 9870 N N . SER B 1 62 ? 38.848 44.374 28.39 1 94.18 62 SER B N 1
ATOM 9871 C CA . SER B 1 62 ? 38.065 45.373 27.671 1 94.18 62 SER B CA 1
ATOM 9872 C C . SER B 1 62 ? 37.623 46.501 28.598 1 94.18 62 SER B C 1
ATOM 9874 O O . SER B 1 62 ? 37.484 47.647 28.167 1 94.18 62 SER B O 1
ATOM 9876 N N . ALA B 1 63 ? 37.383 46.199 29.868 1 89.91 63 ALA B N 1
ATOM 9877 C CA . ALA B 1 63 ? 36.938 47.198 30.836 1 89.91 63 ALA B CA 1
ATOM 9878 C C . ALA B 1 63 ? 37.952 48.331 30.962 1 89.91 63 ALA B C 1
ATOM 9880 O O . ALA B 1 63 ? 37.601 49.445 31.357 1 89.91 63 ALA B O 1
ATOM 9881 N N . THR B 1 64 ? 39.259 48.075 30.576 1 89.59 64 THR B N 1
ATOM 9882 C CA . THR B 1 64 ? 40.337 49.032 30.804 1 89.59 64 THR B CA 1
ATOM 9883 C C . THR B 1 64 ? 40.523 49.936 29.588 1 89.59 64 THR B C 1
ATOM 9885 O O . THR B 1 64 ? 41.099 51.02 29.697 1 89.59 64 THR B O 1
ATOM 9888 N N . PHE B 1 65 ? 39.991 49.523 28.449 1 91.65 65 PHE B N 1
ATOM 9889 C CA . PHE B 1 65 ? 40.348 50.311 27.276 1 91.65 65 PHE B CA 1
ATOM 9890 C C . PHE B 1 65 ? 39.102 50.728 26.504 1 91.65 65 PHE B C 1
ATOM 9892 O O . PHE B 1 65 ? 39.132 51.698 25.743 1 91.65 65 PHE B O 1
ATOM 9899 N N . LEU B 1 66 ? 37.974 50.131 26.602 1 91.17 66 LEU B N 1
ATOM 9900 C CA . LEU B 1 66 ? 36.82 50.361 25.741 1 91.17 66 LEU B CA 1
ATOM 9901 C C . LEU B 1 66 ? 36.253 51.761 25.952 1 91.17 66 LEU B C 1
ATOM 9903 O O . LEU B 1 66 ? 35.717 52.365 25.021 1 91.17 66 LEU B O 1
ATOM 9907 N N . LYS B 1 67 ? 36.306 52.243 27.146 1 87.74 67 LYS B N 1
ATOM 9908 C CA . LYS B 1 67 ? 35.797 53.572 27.472 1 87.74 67 LYS B CA 1
ATOM 9909 C C . LYS B 1 67 ? 36.564 54.654 26.718 1 87.74 67 LYS B C 1
ATOM 9911 O O . LYS B 1 67 ? 36.035 55.739 26.469 1 87.74 67 LYS B O 1
ATOM 9916 N N . GLY B 1 68 ? 37.802 54.381 26.314 1 89.09 68 GLY B N 1
ATOM 9917 C CA . GLY B 1 68 ? 38.637 55.333 25.6 1 89.09 68 GLY B CA 1
ATOM 9918 C C . GLY B 1 68 ? 38.529 55.208 24.092 1 89.09 68 GLY B C 1
ATOM 9919 O O . GLY B 1 68 ? 39.106 56.009 23.354 1 89.09 68 GLY B O 1
ATOM 9920 N N . TRP B 1 69 ? 37.799 54.289 23.611 1 93.87 69 TRP B N 1
ATOM 9921 C CA . TRP B 1 69 ? 37.643 54.086 22.174 1 93.87 69 TRP B CA 1
ATOM 9922 C C . TRP B 1 69 ? 36.585 55.025 21.604 1 93.87 69 TRP B C 1
ATOM 9924 O O . TRP B 1 69 ? 35.742 55.542 22.341 1 93.87 69 TRP B O 1
ATOM 9934 N N . SER B 1 70 ? 36.682 55.357 20.274 1 93.73 70 SER B N 1
ATOM 9935 C CA . SER B 1 70 ? 35.603 56.076 19.605 1 93.73 70 SER B CA 1
ATOM 9936 C C . SER B 1 70 ? 34.302 55.281 19.643 1 93.73 70 SER B C 1
ATOM 9938 O O . SER B 1 70 ? 34.313 54.056 19.499 1 93.73 70 SER B O 1
ATOM 9940 N N . TYR B 1 71 ? 33.163 55.928 19.983 1 93.55 71 TYR B N 1
ATOM 9941 C CA . TYR B 1 71 ? 31.865 55.311 20.229 1 93.55 71 TYR B CA 1
ATOM 9942 C C . TYR B 1 71 ? 30.788 55.935 19.35 1 93.55 71 TYR B C 1
ATOM 9944 O O . TYR B 1 71 ? 30.616 57.157 19.341 1 93.55 71 TYR B O 1
ATOM 9952 N N . THR B 1 72 ? 30.113 55.089 18.493 1 94.74 72 THR B N 1
ATOM 9953 C CA . THR B 1 72 ? 28.978 55.537 17.694 1 94.74 72 THR B CA 1
ATOM 9954 C C . THR B 1 72 ? 27.764 54.643 17.93 1 94.74 72 THR B C 1
ATOM 9956 O O . THR B 1 72 ? 27.908 53.482 18.321 1 94.74 72 THR B O 1
ATOM 9959 N N . VAL B 1 73 ? 26.579 55.16 17.867 1 94.18 73 VAL B N 1
ATOM 9960 C CA . VAL B 1 73 ? 25.312 54.453 18.026 1 94.18 73 VAL B CA 1
ATOM 9961 C C . VAL B 1 73 ? 24.491 54.569 16.744 1 94.18 73 VAL B C 1
ATOM 9963 O O . VAL B 1 73 ? 24.376 55.654 16.168 1 94.18 73 VAL B O 1
ATOM 9966 N N . SER B 1 74 ? 24.119 53.464 16.193 1 94.24 74 SER B N 1
ATOM 9967 C CA . SER B 1 74 ? 23.245 53.453 15.024 1 94.24 74 SER B CA 1
ATOM 9968 C C . SER B 1 74 ? 22.018 52.579 15.259 1 94.24 74 SER B C 1
ATOM 9970 O O . SER B 1 74 ? 22.109 51.533 15.905 1 94.24 74 SER B O 1
ATOM 9972 N N . ARG B 1 75 ? 20.905 53.009 14.799 1 91.5 75 ARG B N 1
ATOM 9973 C CA . ARG B 1 75 ? 19.656 52.262 14.912 1 91.5 75 ARG B CA 1
ATOM 9974 C C . ARG B 1 75 ? 19.337 51.53 13.613 1 91.5 75 ARG B C 1
ATOM 9976 O O . ARG B 1 75 ? 19.571 52.056 12.523 1 91.5 75 ARG B O 1
ATOM 9983 N N . ARG B 1 76 ? 19.003 50.32 13.784 1 88.91 76 ARG B N 1
ATOM 9984 C CA . ARG B 1 76 ? 18.58 49.516 12.642 1 88.91 76 ARG B CA 1
ATOM 9985 C C . ARG B 1 76 ? 17.076 49.264 12.676 1 88.91 76 ARG B C 1
ATOM 9987 O O . ARG B 1 76 ? 16.474 49.214 13.751 1 88.91 76 ARG B O 1
ATOM 9994 N N . MET B 1 77 ? 16.527 49.132 11.489 1 81.03 77 MET B N 1
ATOM 9995 C CA . MET B 1 77 ? 15.105 48.822 11.375 1 81.03 77 MET B CA 1
ATOM 9996 C C . MET B 1 77 ? 14.818 47.4 11.846 1 81.03 77 MET B C 1
ATOM 9998 O O . MET B 1 77 ? 15.581 46.478 11.551 1 81.03 77 MET B O 1
ATOM 10002 N N . SER B 1 78 ? 13.883 47.258 12.685 1 79.02 78 SER B N 1
ATOM 10003 C CA . SER B 1 78 ? 13.408 45.948 13.117 1 79.02 78 SER B CA 1
ATOM 10004 C C . SER B 1 78 ? 12.116 45.565 12.403 1 79.02 78 SER B C 1
ATOM 10006 O O . SER B 1 78 ? 11.255 46.416 12.168 1 79.02 78 SER B O 1
ATOM 10008 N N . PRO B 1 79 ? 12.077 44.319 11.981 1 71.82 79 PRO B N 1
ATOM 10009 C CA . PRO B 1 79 ? 10.829 43.871 11.358 1 71.82 79 PRO B CA 1
ATOM 10010 C C . PRO B 1 79 ? 9.66 43.833 12.339 1 71.82 79 PRO B C 1
ATOM 10012 O O . PRO B 1 79 ? 8.499 43.833 11.922 1 71.82 79 PRO B O 1
ATOM 10015 N N . LEU B 1 80 ? 9.902 43.9 13.603 1 78.32 80 LEU B N 1
ATOM 10016 C CA . LEU B 1 80 ? 8.85 43.892 14.613 1 78.32 80 LEU B CA 1
ATOM 10017 C C . LEU B 1 80 ? 8.602 45.297 15.151 1 78.32 80 LEU B C 1
ATOM 10019 O O . LEU B 1 80 ? 9.55 46.034 15.434 1 78.32 80 LEU B O 1
ATOM 10023 N N . SER B 1 81 ? 7.445 45.871 15.123 1 69.57 81 SER B N 1
ATOM 10024 C CA . SER B 1 81 ? 7.088 47.245 15.463 1 69.57 81 SER B CA 1
ATOM 10025 C C . SER B 1 81 ? 7.512 47.591 16.886 1 69.57 81 SER B C 1
ATOM 10027 O O . SER B 1 81 ? 7.949 48.712 17.154 1 69.57 81 SER B O 1
ATOM 10029 N N . ASP B 1 82 ? 7.481 46.772 17.789 1 76.25 82 ASP B N 1
ATOM 10030 C CA . ASP B 1 82 ? 7.738 47.139 19.178 1 76.25 82 ASP B CA 1
ATOM 10031 C C . ASP B 1 82 ? 9.113 46.653 19.63 1 76.25 82 ASP B C 1
ATOM 10033 O O . ASP B 1 82 ? 9.353 46.479 20.826 1 76.25 82 ASP B O 1
ATOM 10037 N N . VAL B 1 83 ? 10.038 46.499 18.683 1 88.45 83 VAL B N 1
ATOM 10038 C CA . VAL B 1 83 ? 11.399 46.063 18.975 1 88.45 83 VAL B CA 1
ATOM 10039 C C . VAL B 1 83 ? 12.397 47.085 18.436 1 88.45 83 VAL B C 1
ATOM 10041 O O . VAL B 1 83 ? 12.23 47.599 17.327 1 88.45 83 VAL B O 1
ATOM 10044 N N . THR B 1 84 ? 13.287 47.489 19.226 1 91.54 84 THR B N 1
ATOM 10045 C CA . THR B 1 84 ? 14.335 48.416 18.811 1 91.54 84 THR B CA 1
ATOM 10046 C C . THR B 1 84 ? 15.662 47.685 18.63 1 91.54 84 THR B C 1
ATOM 10048 O O . THR B 1 84 ? 16.059 46.887 19.481 1 91.54 84 THR B O 1
ATOM 10051 N N . ASN B 1 85 ? 16.255 47.92 17.532 1 93.42 85 ASN B N 1
ATOM 10052 C CA . ASN B 1 85 ? 17.582 47.38 17.258 1 93.42 85 ASN B CA 1
ATOM 10053 C C . ASN B 1 85 ? 18.632 48.485 17.18 1 93.42 85 ASN B C 1
ATOM 10055 O O . ASN B 1 85 ? 18.57 49.344 16.3 1 93.42 85 ASN B O 1
ATOM 10059 N N . THR B 1 86 ? 19.529 48.463 18.096 1 94.83 86 THR B N 1
ATOM 10060 C CA . THR B 1 86 ? 20.582 49.469 18.18 1 94.83 86 THR B CA 1
ATOM 10061 C C . THR B 1 86 ? 21.96 48.817 18.101 1 94.83 86 THR B C 1
ATOM 10063 O O . THR B 1 86 ? 22.211 47.802 18.754 1 94.83 86 THR B O 1
ATOM 10066 N N . VAL B 1 87 ? 22.816 49.388 17.261 1 95.89 87 VAL B N 1
ATOM 10067 C CA . VAL B 1 87 ? 24.188 48.9 17.159 1 95.89 87 VAL B CA 1
ATOM 10068 C C . VAL B 1 87 ? 25.141 49.896 17.817 1 95.89 87 VAL B C 1
ATOM 10070 O O . VAL B 1 87 ? 25.186 51.067 17.435 1 95.89 87 VAL B O 1
ATOM 10073 N N . TYR B 1 88 ? 25.852 49.5 18.817 1 95.97 88 TYR B N 1
ATOM 10074 C CA . TYR B 1 88 ? 26.908 50.264 19.471 1 95.97 88 TYR B CA 1
ATOM 10075 C C . TYR B 1 88 ? 28.278 49.877 18.927 1 95.97 88 TYR B C 1
ATOM 10077 O O . TYR B 1 88 ? 28.673 48.711 18.996 1 95.97 88 TYR B O 1
ATOM 10085 N N . THR B 1 89 ? 28.969 50.812 18.392 1 95.72 89 THR B N 1
ATOM 10086 C CA . THR B 1 89 ? 30.236 50.521 17.729 1 95.72 89 THR B CA 1
ATOM 10087 C C . THR B 1 89 ? 31.402 51.131 18.502 1 95.72 89 THR B C 1
ATOM 10089 O O . THR B 1 89 ? 31.409 52.331 18.78 1 95.72 89 THR B O 1
ATOM 10092 N N . TYR B 1 90 ? 32.385 50.287 18.853 1 95.01 90 TYR B N 1
ATOM 10093 C CA . TYR B 1 90 ? 33.633 50.691 19.491 1 95.01 90 TYR B CA 1
ATOM 10094 C C . TYR B 1 90 ? 34.812 50.519 18.54 1 95.01 90 TYR B C 1
ATOM 10096 O O . TYR B 1 90 ? 35.049 49.423 18.027 1 95.01 90 TYR B O 1
ATOM 10104 N N . THR B 1 91 ? 35.53 51.572 18.352 1 95.46 91 THR B N 1
ATOM 10105 C CA . THR B 1 91 ? 36.664 51.501 17.436 1 95.46 91 THR B CA 1
ATOM 10106 C C . THR B 1 91 ? 37.959 51.88 18.148 1 95.46 91 THR B C 1
ATOM 10108 O O . THR B 1 91 ? 38.042 52.938 18.776 1 95.46 91 THR B O 1
ATOM 10111 N N . ALA B 1 92 ? 38.906 51.01 18.117 1 94.65 92 ALA B N 1
ATOM 10112 C CA . ALA B 1 92 ? 40.215 51.287 18.703 1 94.65 92 ALA B CA 1
ATOM 10113 C C . ALA B 1 92 ? 40.829 52.548 18.102 1 94.65 92 ALA B C 1
ATOM 10115 O O . ALA B 1 92 ? 40.722 52.784 16.896 1 94.65 92 ALA B O 1
ATOM 10116 N N . PRO B 1 93 ? 41.596 53.362 18.951 1 92.71 93 PRO B N 1
ATOM 10117 C CA . PRO B 1 93 ? 42.2 54.613 18.487 1 92.71 93 PRO B CA 1
ATOM 10118 C C . PRO B 1 93 ? 43.207 54.4 17.359 1 92.71 93 PRO B C 1
ATOM 10120 O O . PRO B 1 93 ? 43.335 55.249 16.473 1 92.71 93 PRO B O 1
ATOM 10123 N N . ASP B 1 94 ? 43.757 53.241 17.345 1 90.54 94 ASP B N 1
ATOM 10124 C CA . ASP B 1 94 ? 44.749 52.925 16.322 1 90.54 94 ASP B CA 1
ATOM 10125 C C . ASP B 1 94 ? 44.101 52.236 15.123 1 90.54 94 ASP B C 1
ATOM 10127 O O . ASP B 1 94 ? 44.796 51.776 14.214 1 90.54 94 ASP B O 1
ATOM 10131 N N . ARG B 1 95 ? 42.769 52.031 15.124 1 88.96 95 ARG B N 1
ATOM 10132 C CA . ARG B 1 95 ? 41.942 51.47 14.06 1 88.96 95 ARG B CA 1
ATOM 10133 C C . ARG B 1 95 ? 42.32 50.019 13.782 1 88.96 95 ARG B C 1
ATOM 10135 O O . ARG B 1 95 ? 42.23 49.556 12.642 1 88.96 95 ARG B O 1
ATOM 10142 N N . SER B 1 96 ? 42.8 49.34 14.763 1 92.14 96 SER B N 1
ATOM 10143 C CA . SER B 1 96 ? 43.177 47.939 14.608 1 92.14 96 SER B CA 1
ATOM 10144 C C . SER B 1 96 ? 41.967 47.022 14.753 1 92.14 96 SER B C 1
ATOM 10146 O O . SER B 1 96 ? 41.95 45.917 14.207 1 92.14 96 SER B O 1
ATOM 10148 N N . LEU B 1 97 ? 40.966 47.458 15.536 1 96.3 97 LEU B N 1
ATOM 10149 C CA . LEU B 1 97 ? 39.81 46.612 15.815 1 96.3 97 LEU B CA 1
ATOM 10150 C C . LEU B 1 97 ? 38.546 47.452 15.965 1 96.3 97 LEU B C 1
ATOM 10152 O O . LEU B 1 97 ? 38.579 48.529 16.565 1 96.3 97 LEU B O 1
ATOM 10156 N N . ARG B 1 98 ? 37.489 47.016 15.386 1 97 98 ARG B N 1
ATOM 10157 C CA . ARG B 1 98 ? 36.143 47.54 15.595 1 97 98 ARG B CA 1
ATOM 10158 C C . ARG B 1 98 ? 35.234 46.482 16.213 1 97 98 ARG B C 1
ATOM 10160 O O . ARG B 1 98 ? 35.268 45.317 15.812 1 97 98 ARG B O 1
ATOM 10167 N N . VAL B 1 99 ? 34.51 46.834 17.244 1 96.93 99 VAL B N 1
ATOM 10168 C CA . VAL B 1 99 ? 33.547 45.95 17.892 1 96.93 99 VAL B CA 1
ATOM 10169 C C . VAL B 1 99 ? 32.139 46.523 17.745 1 96.93 99 VAL B C 1
ATOM 10171 O O . VAL B 1 99 ? 31.865 47.637 18.197 1 96.93 99 VAL B O 1
ATOM 10174 N N . ASP B 1 100 ? 31.305 45.856 17.063 1 97.02 100 ASP B N 1
ATOM 10175 C CA . ASP B 1 100 ? 29.893 46.209 16.946 1 97.02 100 ASP B CA 1
ATOM 10176 C C . ASP B 1 100 ? 29.038 45.371 17.893 1 97.02 100 ASP B C 1
ATOM 10178 O O . ASP B 1 100 ? 29.059 44.14 17.833 1 97.02 100 ASP B O 1
ATOM 10182 N N . CYS B 1 101 ? 28.372 45.967 18.76 1 96.78 101 CYS B N 1
ATOM 10183 C CA . CYS B 1 101 ? 27.413 45.307 19.638 1 96.78 101 CYS B CA 1
ATOM 10184 C C . CYS B 1 101 ? 25.985 45.538 19.159 1 96.78 101 CYS B C 1
ATOM 10186 O O . CYS B 1 101 ? 25.449 46.638 19.302 1 96.78 101 CYS B O 1
ATOM 10188 N N . ASP B 1 102 ? 25.406 44.559 18.571 1 96.51 102 ASP B N 1
ATOM 10189 C CA . ASP B 1 102 ? 24.035 44.61 18.073 1 96.51 102 ASP B CA 1
ATOM 10190 C C . ASP B 1 102 ? 23.037 44.26 19.176 1 96.51 102 ASP B C 1
ATOM 10192 O O . ASP B 1 102 ? 23.003 43.123 19.651 1 96.51 102 ASP B O 1
ATOM 10196 N N . VAL B 1 103 ? 22.233 45.179 19.597 1 96.51 103 VAL B N 1
ATOM 10197 C CA . VAL B 1 103 ? 21.319 45.014 20.722 1 96.51 103 VAL B CA 1
ATOM 10198 C C . VAL B 1 103 ? 19.876 45.129 20.237 1 96.51 103 VAL B C 1
ATOM 10200 O O . VAL B 1 103 ? 19.503 46.124 19.611 1 96.51 103 VAL B O 1
ATOM 10203 N N . LYS B 1 104 ? 19.119 44.129 20.49 1 96.22 104 LYS B N 1
ATOM 10204 C CA . LYS B 1 104 ? 17.678 44.128 20.256 1 96.22 104 LYS B CA 1
ATOM 10205 C C . LYS B 1 104 ? 16.907 44.209 21.57 1 96.22 104 LYS B C 1
ATOM 10207 O O . LYS B 1 104 ? 17.064 43.351 22.442 1 96.22 104 LYS B O 1
ATOM 10212 N N . LEU B 1 105 ? 16.135 45.226 21.676 1 95.76 105 LEU B N 1
ATOM 10213 C CA . LEU B 1 105 ? 15.354 45.446 22.888 1 95.76 105 LEU B CA 1
ATOM 10214 C C . LEU B 1 105 ? 13.883 45.121 22.652 1 95.76 105 LEU B C 1
ATOM 10216 O O . LEU B 1 105 ? 13.25 45.697 21.764 1 95.76 105 LEU B O 1
ATOM 10220 N N . TYR B 1 106 ? 13.38 44.198 23.413 1 94.68 106 TYR B N 1
ATOM 10221 C CA . TYR B 1 106 ? 11.971 43.822 23.44 1 94.68 106 TYR B CA 1
ATOM 10222 C C . TYR B 1 106 ? 11.29 44.351 24.697 1 94.68 106 TYR B C 1
ATOM 10224 O O . TYR B 1 106 ? 11.08 43.606 25.657 1 94.68 106 TYR B O 1
ATOM 10232 N N . ARG B 1 107 ? 10.89 45.516 24.653 1 89.67 107 ARG B N 1
ATOM 10233 C CA . ARG B 1 107 ? 10.455 46.222 25.854 1 89.67 107 ARG B CA 1
ATOM 10234 C C . ARG B 1 107 ? 9.194 45.592 26.434 1 89.67 107 ARG B C 1
ATOM 10236 O O . ARG B 1 107 ? 9.091 45.398 27.648 1 89.67 107 ARG B O 1
ATOM 10243 N N . ARG B 1 108 ? 8.233 45.313 25.533 1 85.99 108 ARG B N 1
ATOM 10244 C CA . ARG B 1 108 ? 6.963 44.761 25.993 1 85.99 108 ARG B CA 1
ATOM 10245 C C . ARG B 1 108 ? 7.17 43.422 26.692 1 85.99 108 ARG B C 1
ATOM 10247 O O . ARG B 1 108 ? 6.478 43.109 27.663 1 85.99 108 ARG B O 1
ATOM 10254 N N . GLN B 1 109 ? 8.162 42.678 26.255 1 90.34 109 GLN B N 1
ATOM 10255 C CA . GLN B 1 109 ? 8.41 41.345 26.797 1 90.34 109 GLN B CA 1
ATOM 10256 C C . GLN B 1 109 ? 9.442 41.391 27.92 1 90.34 109 GLN B C 1
ATOM 10258 O O . GLN B 1 109 ? 9.739 40.367 28.539 1 90.34 109 GLN B O 1
ATOM 10263 N N . GLN B 1 110 ? 10.007 42.563 28.158 1 94.29 110 GLN B N 1
ATOM 10264 C CA . GLN B 1 110 ? 11.047 42.746 29.164 1 94.29 110 GLN B CA 1
ATOM 10265 C C . GLN B 1 110 ? 12.275 41.896 28.847 1 94.29 110 GLN B C 1
ATOM 10267 O O . GLN B 1 110 ? 12.792 41.195 29.719 1 94.29 110 GLN B O 1
ATOM 10272 N N . ALA B 1 111 ? 12.682 41.88 27.547 1 96.65 111 ALA B N 1
ATOM 10273 C CA . ALA B 1 111 ? 13.812 41.072 27.094 1 96.65 111 ALA B CA 1
ATOM 10274 C C . ALA B 1 111 ? 14.801 41.914 26.292 1 96.65 111 ALA B C 1
ATOM 10276 O O . ALA B 1 111 ? 14.421 42.918 25.685 1 96.65 111 ALA B O 1
ATOM 10277 N N . VAL B 1 112 ? 16.015 41.547 26.327 1 97.19 112 VAL B N 1
ATOM 10278 C CA . VAL B 1 112 ? 17.082 42.171 25.552 1 97.19 112 VAL B CA 1
ATOM 10279 C C . VAL B 1 112 ? 18.016 41.097 25 1 97.19 112 VAL B C 1
ATOM 10281 O O . VAL B 1 112 ? 18.31 40.111 25.681 1 97.19 112 VAL B O 1
ATOM 10284 N N . MET B 1 113 ? 18.38 41.195 23.791 1 97.21 113 MET B N 1
ATOM 10285 C CA . MET B 1 113 ? 19.304 40.279 23.128 1 97.21 113 MET B CA 1
ATOM 10286 C C . MET B 1 113 ? 20.465 41.04 22.497 1 97.21 113 MET B C 1
ATOM 10288 O O . MET B 1 113 ? 20.275 42.125 21.945 1 97.21 113 MET B O 1
ATOM 10292 N N . TRP B 1 114 ? 21.659 40.46 22.528 1 97.73 114 TRP B N 1
ATOM 10293 C CA . TRP B 1 114 ? 22.765 41.162 21.884 1 97.73 114 TRP B CA 1
ATOM 10294 C C . TRP B 1 114 ? 23.794 40.175 21.343 1 97.73 114 TRP B C 1
ATOM 10296 O O . TRP B 1 114 ? 23.801 39.003 21.725 1 97.73 114 TRP B O 1
ATOM 10306 N N . THR B 1 115 ? 24.571 40.604 20.423 1 97.63 115 THR B N 1
ATOM 10307 C CA . THR B 1 115 ? 25.687 39.897 19.803 1 97.63 115 THR B CA 1
ATOM 10308 C C . THR B 1 115 ? 26.849 40.85 19.536 1 97.63 115 THR B C 1
ATOM 10310 O O . THR B 1 115 ? 26.638 42.006 19.163 1 97.63 115 THR B O 1
ATOM 10313 N N . LEU B 1 116 ? 28.064 40.396 19.722 1 97.72 116 LEU B N 1
ATOM 10314 C CA . LEU B 1 116 ? 29.26 41.169 19.404 1 97.72 116 LEU B CA 1
ATOM 10315 C C . LEU B 1 116 ? 29.871 40.708 18.085 1 97.72 116 LEU B C 1
ATOM 10317 O O . LEU B 1 116 ? 29.907 39.509 17.799 1 97.72 116 LEU B O 1
ATOM 10321 N N . ARG B 1 117 ? 30.276 41.624 17.34 1 97.9 117 ARG B N 1
ATOM 10322 C CA . ARG B 1 117 ? 31.054 41.336 16.139 1 97.9 117 ARG B CA 1
ATOM 10323 C C . ARG B 1 117 ? 32.395 42.061 16.168 1 97.9 117 ARG B C 1
ATOM 10325 O O . ARG B 1 117 ? 32.447 43.273 16.387 1 97.9 117 ARG B O 1
ATOM 10332 N N . PHE B 1 118 ? 33.466 41.344 16.016 1 98.09 118 PHE B N 1
ATOM 10333 C CA . PHE B 1 118 ? 34.825 41.868 15.958 1 98.09 118 PHE B CA 1
ATOM 10334 C C . PHE B 1 118 ? 35.32 41.931 14.518 1 98.09 118 PHE B C 1
ATOM 10336 O O . PHE B 1 118 ? 35.288 40.929 13.801 1 98.09 118 PHE B O 1
ATOM 10343 N N . THR B 1 119 ? 35.707 43.062 14.104 1 97.56 119 THR B N 1
ATOM 10344 C CA . THR B 1 119 ? 36.225 43.21 12.749 1 97.56 119 THR B CA 1
ATOM 10345 C C . THR B 1 119 ? 37.597 43.877 12.764 1 97.56 119 THR B C 1
ATOM 10347 O O . THR B 1 119 ? 37.778 44.925 13.387 1 97.56 119 THR B O 1
ATOM 10350 N N . ASN B 1 120 ? 38.6 43.28 12.145 1 97.6 120 ASN B N 1
ATOM 10351 C CA . ASN B 1 120 ? 39.892 43.925 11.941 1 97.6 120 ASN B CA 1
ATOM 10352 C C . ASN B 1 120 ? 39.833 44.957 10.819 1 97.6 120 ASN B C 1
ATOM 10354 O O . ASN B 1 120 ? 39.763 44.597 9.642 1 97.6 120 ASN B O 1
ATOM 10358 N N . ILE B 1 121 ? 39.867 46.2 11.122 1 94.66 121 ILE B N 1
ATOM 10359 C CA . ILE B 1 121 ? 39.765 47.272 10.138 1 94.66 121 ILE B CA 1
ATOM 10360 C C . ILE B 1 121 ? 41.154 47.834 9.843 1 94.66 121 ILE B C 1
ATOM 10362 O O . ILE B 1 121 ? 41.285 48.867 9.182 1 94.66 121 ILE B O 1
ATOM 10366 N N . GLY B 1 122 ? 42.161 47.142 10.344 1 94.33 122 GLY B N 1
ATOM 10367 C CA . GLY B 1 122 ? 43.54 47.531 10.092 1 94.33 122 GLY B CA 1
ATOM 10368 C C . GLY B 1 122 ? 44.173 46.769 8.943 1 94.33 122 GLY B C 1
ATOM 10369 O O . GLY B 1 122 ? 43.508 45.973 8.277 1 94.33 122 GLY B O 1
ATOM 10370 N N . GLN B 1 123 ? 45.496 47.03 8.733 1 91.93 123 GLN B N 1
ATOM 10371 C CA . GLN B 1 123 ? 46.228 46.424 7.625 1 91.93 123 GLN B CA 1
ATOM 10372 C C . GLN B 1 123 ? 47.112 45.279 8.11 1 91.93 123 GLN B C 1
ATOM 10374 O O . GLN B 1 123 ? 47.719 44.572 7.303 1 91.93 123 GLN B O 1
ATOM 10379 N N . ARG B 1 124 ? 47.165 45.015 9.366 1 92.69 124 ARG B N 1
ATOM 10380 C CA . ARG B 1 124 ? 47.929 43.939 9.989 1 92.69 124 ARG B CA 1
ATOM 10381 C C . ARG B 1 124 ? 47.021 43.022 10.802 1 92.69 124 ARG B C 1
ATOM 10383 O O . ARG B 1 124 ? 45.889 43.388 11.125 1 92.69 124 ARG B O 1
ATOM 10390 N N . PRO B 1 125 ? 47.516 41.803 11.06 1 94.14 125 PRO B N 1
ATOM 10391 C CA . PRO B 1 125 ? 46.734 40.955 11.963 1 94.14 125 PRO B CA 1
ATOM 10392 C C . PRO B 1 125 ? 46.429 41.636 13.295 1 94.14 125 PRO B C 1
ATOM 10394 O O . PRO B 1 125 ? 47.275 42.355 13.833 1 94.14 125 PRO B O 1
ATOM 10397 N N . SER B 1 126 ? 45.286 41.491 13.73 1 95.71 126 SER B N 1
ATOM 10398 C CA . SER B 1 126 ? 44.898 42.086 15.005 1 95.71 126 SER B CA 1
ATOM 10399 C C . SER B 1 126 ? 45.649 41.443 16.166 1 95.71 126 SER B C 1
ATOM 10401 O O . SER B 1 126 ? 46.264 40.387 16.005 1 95.71 126 SER B O 1
ATOM 10403 N N . GLN B 1 127 ? 45.603 42.054 17.339 1 93.93 127 GLN B N 1
ATOM 10404 C CA . GLN B 1 127 ? 46.01 41.378 18.567 1 93.93 127 GLN B CA 1
ATOM 10405 C C . GLN B 1 127 ? 45.047 40.247 18.917 1 93.93 127 GLN B C 1
ATOM 10407 O O . GLN B 1 127 ? 43.932 40.19 18.394 1 93.93 127 GLN B O 1
ATOM 10412 N N . PRO B 1 128 ? 45.497 39.332 19.742 1 94.91 128 PRO B N 1
ATOM 10413 C CA . PRO B 1 128 ? 44.625 38.215 20.111 1 94.91 128 PRO B CA 1
ATOM 10414 C C . PRO B 1 128 ? 43.357 38.668 20.831 1 94.91 128 PRO B C 1
ATOM 10416 O O . PRO B 1 128 ? 43.413 39.554 21.688 1 94.91 128 PRO B O 1
ATOM 10419 N N . ILE B 1 129 ? 42.211 38.237 20.331 1 96.61 129 ILE B N 1
ATOM 10420 C CA . ILE B 1 129 ? 40.917 38.363 20.992 1 96.61 129 ILE B CA 1
ATOM 10421 C C . ILE B 1 129 ? 40.614 37.09 21.779 1 96.61 129 ILE B C 1
ATOM 10423 O O . ILE B 1 129 ? 40.537 36.001 21.206 1 96.61 129 ILE B O 1
ATOM 10427 N N . ALA B 1 130 ? 40.514 37.152 23.106 1 95.13 130 ALA B N 1
ATOM 10428 C CA . ALA B 1 130 ? 40.337 35.972 23.947 1 95.13 130 ALA B CA 1
ATOM 10429 C C . ALA B 1 130 ? 39.374 36.257 25.097 1 95.13 130 ALA B C 1
ATOM 10431 O O . ALA B 1 130 ? 38.951 37.399 25.292 1 95.13 130 ALA B O 1
ATOM 10432 N N . GLN B 1 131 ? 38.89 35.199 25.706 1 93.98 131 GLN B N 1
ATOM 10433 C CA . GLN B 1 131 ? 37.986 35.265 26.849 1 93.98 131 GLN B CA 1
ATOM 10434 C C . GLN B 1 131 ? 36.739 36.08 26.518 1 93.98 131 GLN B C 1
ATOM 10436 O O . GLN B 1 131 ? 36.366 36.985 27.267 1 93.98 131 GLN B O 1
ATOM 10441 N N . VAL B 1 132 ? 36.26 35.88 25.292 1 96.21 132 VAL B N 1
ATOM 10442 C CA . VAL B 1 132 ? 35.056 36.581 24.862 1 96.21 132 VAL B CA 1
ATOM 10443 C C . VAL B 1 132 ? 33.85 36.067 25.645 1 96.21 132 VAL B C 1
ATOM 10445 O O . VAL B 1 132 ? 33.404 34.936 25.438 1 96.21 132 VAL B O 1
ATOM 10448 N N . LYS B 1 133 ? 33.403 36.812 26.607 1 96.95 133 LYS B N 1
ATOM 10449 C CA . LYS B 1 133 ? 32.196 36.548 27.384 1 96.95 133 LYS B CA 1
ATOM 10450 C C . LYS B 1 133 ? 31.029 37.399 26.893 1 96.95 133 LYS B C 1
ATOM 10452 O O . LYS B 1 133 ? 31.012 38.615 27.094 1 96.95 133 LYS B O 1
ATOM 10457 N N . THR B 1 134 ? 30.093 36.754 26.252 1 97.17 134 THR B N 1
ATOM 10458 C CA . THR B 1 134 ? 28.934 37.486 25.752 1 97.17 134 THR B CA 1
ATOM 10459 C C . THR B 1 134 ? 28.092 38.019 26.907 1 97.17 134 THR B C 1
ATOM 10461 O O . THR B 1 134 ? 27.458 39.07 26.787 1 97.17 134 THR B O 1
ATOM 10464 N N . THR B 1 135 ? 28.007 37.247 27.987 1 97.01 135 THR B N 1
ATOM 10465 C CA . THR B 1 135 ? 27.451 37.712 29.253 1 97.01 135 THR B CA 1
ATOM 10466 C C . THR B 1 135 ? 28.49 37.616 30.367 1 97.01 135 THR B C 1
ATOM 10468 O O . THR B 1 135 ? 29.175 36.6 30.499 1 97.01 135 THR B O 1
ATOM 10471 N N . ASP B 1 136 ? 28.711 38.603 31.046 1 96.53 136 ASP B N 1
ATOM 10472 C CA . ASP B 1 136 ? 29.558 38.695 32.231 1 96.53 136 ASP B CA 1
ATOM 10473 C C . ASP B 1 136 ? 28.869 39.489 33.339 1 96.53 136 ASP B C 1
ATOM 10475 O O . ASP B 1 136 ? 29.06 40.701 33.452 1 96.53 136 ASP B O 1
ATOM 10479 N N . LEU B 1 137 ? 28.068 38.817 34.101 1 96.55 137 LEU B N 1
ATOM 10480 C CA . LEU B 1 137 ? 27.115 39.473 34.99 1 96.55 137 LEU B CA 1
ATOM 10481 C C . LEU B 1 137 ? 27.296 38.997 36.427 1 96.55 137 LEU B C 1
ATOM 10483 O O . LEU B 1 137 ? 27.624 37.832 36.663 1 96.55 137 LEU B O 1
ATOM 10487 N N . SER B 1 138 ? 27.12 39.881 37.35 1 94.52 138 SER B N 1
ATOM 10488 C CA . SER B 1 138 ? 26.928 39.579 38.765 1 94.52 138 SER B CA 1
ATOM 10489 C C . SER B 1 138 ? 25.49 39.844 39.197 1 94.52 138 SER B C 1
ATOM 10491 O O . SER B 1 138 ? 25 40.97 39.084 1 94.52 138 SER B O 1
ATOM 10493 N N . LEU B 1 139 ? 24.777 38.847 39.534 1 94.98 139 LEU B N 1
ATOM 10494 C CA . LEU B 1 139 ? 23.384 38.955 39.956 1 94.98 139 LEU B CA 1
ATOM 10495 C C . LEU B 1 139 ? 23.274 38.948 41.477 1 94.98 139 LEU B C 1
ATOM 10497 O O . LEU B 1 139 ? 23.936 38.153 42.148 1 94.98 139 LEU B O 1
ATOM 10501 N N . GLN B 1 140 ? 22.481 39.871 41.97 1 92.63 140 GLN B N 1
ATOM 10502 C CA . GLN B 1 140 ? 22.315 39.993 43.415 1 92.63 140 GLN B CA 1
ATOM 10503 C C . GLN B 1 140 ? 20.843 39.904 43.809 1 92.63 140 GLN B C 1
ATOM 10505 O O . GLN B 1 140 ? 20.015 40.671 43.313 1 92.63 140 GLN B O 1
ATOM 10510 N N . ASN B 1 141 ? 20.603 38.996 44.614 1 92.41 141 ASN B N 1
ATOM 10511 C CA . ASN B 1 141 ? 19.299 38.846 45.252 1 92.41 141 ASN B CA 1
ATOM 10512 C C . ASN B 1 141 ? 19.248 39.564 46.597 1 92.41 141 ASN B C 1
ATOM 10514 O O . ASN B 1 141 ? 19.821 39.091 47.581 1 92.41 141 ASN B O 1
ATOM 10518 N N . ARG B 1 142 ? 18.603 40.648 46.735 1 84.38 142 ARG B N 1
ATOM 10519 C CA . ARG B 1 142 ? 18.593 41.472 47.939 1 84.38 142 ARG B CA 1
ATOM 10520 C C . ARG B 1 142 ? 18.07 40.686 49.136 1 84.38 142 ARG B C 1
ATOM 10522 O O . ARG B 1 142 ? 18.423 40.979 50.28 1 84.38 142 ARG B O 1
ATOM 10529 N N . GLY B 1 143 ? 17.251 39.686 48.935 1 81.66 143 GLY B N 1
ATOM 10530 C CA . GLY B 1 143 ? 16.787 38.837 50.02 1 81.66 143 GLY B CA 1
ATOM 10531 C C . GLY B 1 143 ? 17.838 37.853 50.499 1 81.66 143 GLY B C 1
ATOM 10532 O O . GLY B 1 143 ? 17.625 37.139 51.481 1 81.66 143 GLY B O 1
ATOM 10533 N N . ARG B 1 144 ? 18.963 37.744 49.901 1 84.62 144 ARG B N 1
ATOM 10534 C CA . ARG B 1 144 ? 20.152 36.969 50.24 1 84.62 144 ARG B CA 1
ATOM 10535 C C . ARG B 1 144 ? 19.896 35.475 50.08 1 84.62 144 ARG B C 1
ATOM 10537 O O . ARG B 1 144 ? 20.747 34.653 50.427 1 84.62 144 ARG B O 1
ATOM 10544 N N . GLN B 1 145 ? 18.712 35.073 49.582 1 89.79 145 GLN B N 1
ATOM 10545 C CA . GLN B 1 145 ? 18.469 33.676 49.24 1 89.79 145 GLN B CA 1
ATOM 10546 C C . GLN B 1 145 ? 19.287 33.257 48.022 1 89.79 145 GLN B C 1
ATOM 10548 O O . GLN B 1 145 ? 19.539 34.068 47.128 1 89.79 145 GLN B O 1
ATOM 10553 N N . PRO B 1 146 ? 19.754 32 48.013 1 93.36 146 PRO B N 1
ATOM 10554 C CA . PRO B 1 146 ? 20.501 31.532 46.844 1 93.36 146 PRO B CA 1
ATOM 10555 C C . PRO B 1 146 ? 19.646 31.476 45.58 1 93.36 146 PRO B C 1
ATOM 10557 O O . PRO B 1 146 ? 18.431 31.276 45.661 1 93.36 146 PRO B O 1
ATOM 10560 N N . PHE B 1 147 ? 20.259 31.675 44.456 1 94.67 147 PHE B N 1
ATOM 10561 C CA . PHE B 1 147 ? 19.574 31.498 43.182 1 94.67 147 PHE B CA 1
ATOM 10562 C C . PHE B 1 147 ? 19.354 30.019 42.886 1 94.67 147 PHE B C 1
ATOM 10564 O O . PHE B 1 147 ? 20.214 29.187 43.181 1 94.67 147 PHE B O 1
ATOM 10571 N N . THR B 1 148 ? 18.21 29.666 42.392 1 95.7 148 THR B N 1
ATOM 10572 C CA . THR B 1 148 ? 17.974 28.363 41.78 1 95.7 148 THR B CA 1
ATOM 10573 C C . THR B 1 148 ? 18.031 28.462 40.259 1 95.7 148 THR B C 1
ATOM 10575 O O . THR B 1 148 ? 17.336 29.284 39.658 1 95.7 148 THR B O 1
ATOM 10578 N N . VAL B 1 149 ? 18.865 27.637 39.654 1 96.95 149 VAL B N 1
ATOM 10579 C CA . VAL B 1 149 ? 18.934 27.57 38.198 1 96.95 149 VAL B CA 1
ATOM 10580 C C . VAL B 1 149 ? 18.051 26.432 37.691 1 96.95 149 VAL B C 1
ATOM 10582 O O . VAL B 1 149 ? 18.295 25.264 38 1 96.95 149 VAL B O 1
ATOM 10585 N N . HIS B 1 150 ? 16.972 26.786 37.01 1 96.18 150 HIS B N 1
ATOM 10586 C CA . HIS B 1 150 ? 16.155 25.804 36.304 1 96.18 150 HIS B CA 1
ATOM 10587 C C . HIS B 1 150 ? 16.633 25.622 34.867 1 96.18 150 HIS B C 1
ATOM 10589 O O . HIS B 1 150 ? 16.795 26.599 34.133 1 96.18 150 HIS B O 1
ATOM 10595 N N . TYR B 1 151 ? 16.95 24.467 34.475 1 96.25 151 TYR B N 1
ATOM 10596 C CA . TYR B 1 151 ? 17.45 24.128 33.147 1 96.25 151 TYR B CA 1
ATOM 10597 C C . TYR B 1 151 ? 16.971 22.745 32.721 1 96.25 151 TYR B C 1
ATOM 10599 O O . TYR B 1 151 ? 16.146 22.131 33.401 1 96.25 151 TYR B O 1
ATOM 10607 N N . ALA B 1 152 ? 17.392 22.3 31.512 1 95.76 152 ALA B N 1
ATOM 10608 C CA . ALA B 1 152 ? 16.95 20.998 31.017 1 95.76 152 ALA B CA 1
ATOM 10609 C C . ALA B 1 152 ? 18.115 20.213 30.422 1 95.76 152 ALA B C 1
ATOM 10611 O O . ALA B 1 152 ? 19.101 20.8 29.97 1 95.76 152 ALA B O 1
ATOM 10612 N N . LYS B 1 153 ? 17.933 18.932 30.499 1 94.83 153 LYS B N 1
ATOM 10613 C CA . LYS B 1 153 ? 18.823 18.075 29.722 1 94.83 153 LYS B CA 1
ATOM 10614 C C . LYS B 1 153 ? 18.673 18.338 28.226 1 94.83 153 LYS B C 1
ATOM 10616 O O . LYS B 1 153 ? 17.606 18.749 27.767 1 94.83 153 LYS B O 1
ATOM 10621 N N . GLY B 1 154 ? 19.76 18.214 27.449 1 96.1 154 GLY B N 1
ATOM 10622 C CA . GLY B 1 154 ? 19.646 18.187 26 1 96.1 154 GLY B CA 1
ATOM 10623 C C . GLY B 1 154 ? 19.197 16.841 25.462 1 96.1 154 GLY B C 1
ATOM 10624 O O . GLY B 1 154 ? 18.642 16.025 26.202 1 96.1 154 GLY B O 1
ATOM 10625 N N . SER B 1 155 ? 19.331 16.574 24.183 1 95.7 155 SER B N 1
ATOM 10626 C CA . SER B 1 155 ? 18.893 15.33 23.56 1 95.7 155 SER B CA 1
ATOM 10627 C C . SER B 1 155 ? 20.073 14.408 23.274 1 95.7 155 SER B C 1
ATOM 10629 O O . SER B 1 155 ? 21.14 14.867 22.861 1 95.7 155 SER B O 1
ATOM 10631 N N . ASN B 1 156 ? 19.902 13.143 23.596 1 91.56 156 ASN B N 1
ATOM 10632 C CA . ASN B 1 156 ? 20.811 12.065 23.221 1 91.56 156 ASN B CA 1
ATOM 10633 C C . ASN B 1 156 ? 20.052 10.853 22.689 1 91.56 156 ASN B C 1
ATOM 10635 O O . ASN B 1 156 ? 20.559 9.73 22.733 1 91.56 156 ASN B O 1
ATOM 10639 N N . ALA B 1 157 ? 18.82 11.116 22.26 1 91.72 157 ALA B N 1
ATOM 10640 C CA . ALA B 1 157 ? 17.917 10.056 21.82 1 91.72 157 ALA B CA 1
ATOM 10641 C C . ALA B 1 157 ? 17.599 9.097 22.964 1 91.72 157 ALA B C 1
ATOM 10643 O O . ALA B 1 157 ? 17.719 7.879 22.813 1 91.72 157 ALA B O 1
ATOM 10644 N N . ASP B 1 158 ? 17.29 9.677 24.078 1 91.07 158 ASP B N 1
ATOM 10645 C CA . ASP B 1 158 ? 16.978 8.93 25.292 1 91.07 158 ASP B CA 1
ATOM 10646 C C . ASP B 1 158 ? 15.553 9.216 25.762 1 91.07 158 ASP B C 1
ATOM 10648 O O . ASP B 1 158 ? 14.956 10.221 25.373 1 91.07 158 ASP B O 1
ATOM 10652 N N . PRO B 1 159 ? 15.002 8.38 26.567 1 89.62 159 PRO B N 1
ATOM 10653 C CA . PRO B 1 159 ? 13.643 8.612 27.061 1 89.62 159 PRO B CA 1
ATOM 10654 C C . PRO B 1 159 ? 13.538 9.859 27.937 1 89.62 159 PRO B C 1
ATOM 10656 O O . PRO B 1 159 ? 12.446 10.405 28.112 1 89.62 159 PRO B O 1
ATOM 10659 N N . ASP B 1 160 ? 14.656 10.355 28.452 1 91.8 160 ASP B N 1
ATOM 10660 C CA . ASP B 1 160 ? 14.611 11.523 29.327 1 91.8 160 ASP B CA 1
ATOM 10661 C C . ASP B 1 160 ? 15.116 12.77 28.604 1 91.8 160 ASP B C 1
ATOM 10663 O O . ASP B 1 160 ? 15.576 13.719 29.242 1 91.8 160 ASP B O 1
ATOM 10667 N N . ASP B 1 161 ? 15.157 12.787 27.326 1 94.86 161 ASP B N 1
ATOM 10668 C CA . ASP B 1 161 ? 15.46 14.008 26.585 1 94.86 161 ASP B CA 1
ATOM 10669 C C . ASP B 1 161 ? 14.625 15.18 27.095 1 94.86 161 ASP B C 1
ATOM 10671 O O . ASP B 1 161 ? 13.419 15.043 27.312 1 94.86 161 ASP B O 1
ATOM 10675 N N . PHE B 1 162 ? 15.344 16.351 27.418 1 95.95 162 PHE B N 1
ATOM 10676 C CA . PHE B 1 162 ? 14.769 17.64 27.784 1 95.95 162 PHE B CA 1
ATOM 10677 C C . PHE B 1 162 ? 14.157 17.584 29.179 1 95.95 162 PHE B C 1
ATOM 10679 O O . PHE B 1 162 ? 13.351 18.441 29.544 1 95.95 162 PHE B O 1
ATOM 10686 N N . ALA B 1 163 ? 14.474 16.525 29.945 1 93.49 163 ALA B N 1
ATOM 10687 C CA . ALA B 1 163 ? 13.985 16.435 31.319 1 93.49 163 ALA B CA 1
ATOM 10688 C C . ALA B 1 163 ? 14.36 17.68 32.117 1 93.49 163 ALA B C 1
ATOM 10690 O O . ALA B 1 163 ? 15.492 18.163 32.031 1 93.49 163 ALA B O 1
ATOM 10691 N N . PRO B 1 164 ? 13.4 18.206 32.819 1 94.21 164 PRO B N 1
ATOM 10692 C CA . PRO B 1 164 ? 13.706 19.374 33.65 1 94.21 164 PRO B CA 1
ATOM 10693 C C . PRO B 1 164 ? 14.708 19.062 34.759 1 94.21 164 PRO B C 1
ATOM 10695 O O . PRO B 1 164 ? 14.652 17.987 35.362 1 94.21 164 PRO B O 1
ATOM 10698 N N . ARG B 1 165 ? 15.582 20.014 34.954 1 93.27 165 ARG B N 1
ATOM 10699 C CA . ARG B 1 165 ? 16.572 19.963 36.025 1 93.27 165 ARG B CA 1
ATOM 10700 C C . ARG B 1 165 ? 16.621 21.282 36.789 1 93.27 165 ARG B C 1
ATOM 10702 O O . ARG B 1 165 ? 16.195 22.319 36.275 1 93.27 165 ARG B O 1
ATOM 10709 N N . GLN B 1 166 ? 17.031 21.281 38.013 1 93.73 166 GLN B N 1
ATOM 10710 C CA . GLN B 1 166 ? 17.256 22.488 38.802 1 93.73 166 GLN B CA 1
ATOM 10711 C C . GLN B 1 166 ? 18.453 22.32 39.734 1 93.73 166 GLN B C 1
ATOM 10713 O O . GLN B 1 166 ? 18.725 21.216 40.211 1 93.73 166 GLN B O 1
ATOM 10718 N N . THR B 1 167 ? 19.194 23.316 39.912 1 94.26 167 THR B N 1
ATOM 10719 C CA . THR B 1 167 ? 20.328 23.369 40.828 1 94.26 167 THR B CA 1
ATOM 10720 C C . THR B 1 167 ? 20.262 24.62 41.699 1 94.26 167 THR B C 1
ATOM 10722 O O . THR B 1 167 ? 20.137 25.734 41.186 1 94.26 167 THR B O 1
ATOM 10725 N N . VAL B 1 168 ? 20.304 24.477 42.984 1 94.08 168 VAL B N 1
ATOM 10726 C CA . VAL B 1 168 ? 20.395 25.596 43.916 1 94.08 168 VAL B CA 1
ATOM 10727 C C . VAL B 1 168 ? 21.857 25.996 44.103 1 94.08 168 VAL B C 1
ATOM 10729 O O . VAL B 1 168 ? 22.693 25.164 44.463 1 94.08 168 VAL B O 1
ATOM 10732 N N . LEU B 1 169 ? 22.194 27.215 43.759 1 93.56 169 LEU B N 1
ATOM 10733 C CA . LEU B 1 169 ? 23.574 27.682 43.835 1 93.56 169 LEU B CA 1
ATOM 10734 C C . LEU B 1 169 ? 23.862 28.308 45.195 1 93.56 169 LEU B C 1
ATOM 10736 O O . LEU B 1 169 ? 23.764 29.527 45.355 1 93.56 169 LEU B O 1
ATOM 10740 N N . SER B 1 170 ? 24.205 27.476 46.159 1 87.67 170 SER B N 1
ATOM 10741 C CA . SER B 1 170 ? 24.526 27.926 47.51 1 87.67 170 SER B CA 1
ATOM 10742 C C . SER B 1 170 ? 26 27.703 47.83 1 87.67 170 SER B C 1
ATOM 10744 O O . SER B 1 170 ? 26.641 26.824 47.251 1 87.67 170 SER B O 1
ATOM 10746 N N . GLY B 1 171 ? 26.525 28.489 48.765 1 80.71 171 GLY B N 1
ATOM 10747 C CA . GLY B 1 171 ? 27.911 28.355 49.184 1 80.71 171 GLY B CA 1
ATOM 10748 C C . GLY B 1 171 ? 28.899 28.545 48.048 1 80.71 171 GLY B C 1
ATOM 10749 O O . GLY B 1 171 ? 28.853 29.553 47.341 1 80.71 171 GLY B O 1
ATOM 10750 N N . ASP B 1 172 ? 29.77 27.519 47.872 1 79.96 172 ASP B N 1
ATOM 10751 C CA . ASP B 1 172 ? 30.786 27.562 46.825 1 79.96 172 ASP B CA 1
ATOM 10752 C C . ASP B 1 172 ? 30.378 26.706 45.628 1 79.96 172 ASP B C 1
ATOM 10754 O O . ASP B 1 172 ? 31.226 26.296 44.834 1 79.96 172 ASP B O 1
ATOM 10758 N N . ALA B 1 173 ? 29.093 26.607 45.467 1 84.4 173 ALA B N 1
ATOM 10759 C CA . ALA B 1 173 ? 28.572 25.737 44.416 1 84.4 173 ALA B CA 1
ATOM 10760 C C . ALA B 1 173 ? 28.703 26.393 43.045 1 84.4 173 ALA B C 1
ATOM 10762 O O . ALA B 1 173 ? 28.706 27.622 42.935 1 84.4 173 ALA B O 1
ATOM 10763 N N . GLY B 1 174 ? 28.938 25.596 41.951 1 89.54 174 GLY B N 1
ATOM 10764 C CA . GLY B 1 174 ? 29.022 26.029 40.565 1 89.54 174 GLY B CA 1
ATOM 10765 C C . GLY B 1 174 ? 28.35 25.071 39.6 1 89.54 174 GLY B C 1
ATOM 10766 O O . GLY B 1 174 ? 28.117 23.908 39.933 1 89.54 174 GLY B O 1
ATOM 10767 N N . LEU B 1 175 ? 27.835 25.592 38.589 1 95.33 175 LEU B N 1
ATOM 10768 C CA . LEU B 1 175 ? 27.233 24.837 37.495 1 95.33 175 LEU B CA 1
ATOM 10769 C C . LEU B 1 175 ? 27.839 25.243 36.156 1 95.33 175 LEU B C 1
ATOM 10771 O O . LEU B 1 175 ? 27.866 26.428 35.815 1 95.33 175 LEU B O 1
ATOM 10775 N N . SER B 1 176 ? 28.502 24.272 35.543 1 95.09 176 SER B N 1
ATOM 10776 C CA . SER B 1 176 ? 29.096 24.485 34.227 1 95.09 176 SER B CA 1
ATOM 10777 C C . SER B 1 176 ? 28.445 23.593 33.176 1 95.09 176 SER B C 1
ATOM 10779 O O . SER B 1 176 ? 28.418 22.369 33.323 1 95.09 176 SER B O 1
ATOM 10781 N N . LEU B 1 177 ? 27.855 24.207 32.184 1 97.01 177 LEU B N 1
ATOM 10782 C CA . LEU B 1 177 ? 27.148 23.464 31.147 1 97.01 177 LEU B CA 1
ATOM 10783 C C . LEU B 1 177 ? 27.729 23.766 29.77 1 97.01 177 LEU B C 1
ATOM 10785 O O . LEU B 1 177 ? 28.094 24.908 29.482 1 97.01 177 LEU B O 1
ATOM 10789 N N . ARG B 1 178 ? 27.893 22.75 28.976 1 95.71 178 ARG B N 1
ATOM 10790 C CA . ARG B 1 178 ? 28.339 22.806 27.588 1 95.71 178 ARG B CA 1
ATOM 10791 C C . ARG B 1 178 ? 27.679 21.712 26.756 1 95.71 178 ARG B C 1
ATOM 10793 O O . ARG B 1 178 ? 27.305 20.663 27.285 1 95.71 178 ARG B O 1
ATOM 10800 N N . PRO B 1 179 ? 27.47 21.982 25.482 1 96 179 PRO B N 1
ATOM 10801 C CA . PRO B 1 179 ? 26.987 20.879 24.647 1 96 179 PRO B CA 1
ATOM 10802 C C . PRO B 1 179 ? 28.075 19.853 24.34 1 96 179 PRO B C 1
ATOM 10804 O O . PRO B 1 179 ? 29.251 20.089 24.628 1 96 179 PRO B O 1
ATOM 10807 N N . VAL B 1 180 ? 27.65 18.735 23.824 1 92.02 180 VAL B N 1
ATOM 10808 C CA . VAL B 1 180 ? 28.581 17.663 23.487 1 92.02 180 VAL B CA 1
ATOM 10809 C C . VAL B 1 180 ? 28.752 17.584 21.972 1 92.02 180 VAL B C 1
ATOM 10811 O O . VAL B 1 180 ? 27.777 17.69 21.224 1 92.02 180 VAL B O 1
ATOM 10814 N N . GLY B 1 181 ? 29.95 17.513 21.508 1 91.3 181 GLY B N 1
ATOM 10815 C CA . GLY B 1 181 ? 30.255 17.137 20.137 1 91.3 181 GLY B CA 1
ATOM 10816 C C . GLY B 1 181 ? 30.045 18.267 19.147 1 91.3 181 GLY B C 1
ATOM 10817 O O . GLY B 1 181 ? 30.202 18.078 17.939 1 91.3 181 GLY B O 1
ATOM 10818 N N . GLY B 1 182 ? 29.669 19.415 19.535 1 94.34 182 GLY B N 1
ATOM 10819 C CA . GLY B 1 182 ? 29.549 20.565 18.654 1 94.34 182 GLY B CA 1
ATOM 10820 C C . GLY B 1 182 ? 28.122 20.837 18.218 1 94.34 182 GLY B C 1
ATOM 10821 O O . GLY B 1 182 ? 27.872 21.747 17.425 1 94.34 182 GLY B O 1
ATOM 10822 N N . ARG B 1 183 ? 27.103 20.051 18.69 1 95.88 183 ARG B N 1
ATOM 10823 C CA . ARG B 1 183 ? 25.689 20.323 18.458 1 95.88 183 ARG B CA 1
ATOM 10824 C C . ARG B 1 183 ? 25.061 21.021 19.659 1 95.88 183 ARG B C 1
ATOM 10826 O O . ARG B 1 183 ? 25.265 20.606 20.802 1 95.88 183 ARG B O 1
ATOM 10833 N N . SER B 1 184 ? 24.359 21.999 19.484 1 97.4 184 SER B N 1
ATOM 10834 C CA . SER B 1 184 ? 24.082 23.035 20.474 1 97.4 184 SER B CA 1
ATOM 10835 C C . SER B 1 184 ? 23.175 22.511 21.582 1 97.4 184 SER B C 1
ATOM 10837 O O . SER B 1 184 ? 23.066 23.126 22.645 1 97.4 184 SER B O 1
ATOM 10839 N N . SER B 1 185 ? 22.434 21.386 21.381 1 97.71 185 SER B N 1
ATOM 10840 C CA . SER B 1 185 ? 21.556 20.878 22.43 1 97.71 185 SER B CA 1
ATOM 10841 C C . SER B 1 185 ? 21.809 19.397 22.693 1 97.71 185 SER B C 1
ATOM 10843 O O . SER B 1 185 ? 20.951 18.704 23.244 1 97.71 185 SER B O 1
ATOM 10845 N N . GLN B 1 186 ? 22.938 18.893 22.223 1 96.55 186 GLN B N 1
ATOM 10846 C CA . GLN B 1 186 ? 23.338 17.539 22.591 1 96.55 186 GLN B CA 1
ATOM 10847 C C . GLN B 1 186 ? 23.884 17.495 24.016 1 96.55 186 GLN B C 1
ATOM 10849 O O . GLN B 1 186 ? 24.809 18.236 24.355 1 96.55 186 GLN B O 1
ATOM 10854 N N . GLY B 1 187 ? 23.276 16.798 24.865 1 94.09 187 GLY B N 1
ATOM 10855 C CA . GLY B 1 187 ? 23.693 16.665 26.252 1 94.09 187 GLY B CA 1
ATOM 10856 C C . GLY B 1 187 ? 23.075 17.708 27.163 1 94.09 187 GLY B C 1
ATOM 10857 O O . GLY B 1 187 ? 22.451 17.368 28.17 1 94.09 187 GLY B O 1
ATOM 10858 N N . ASN B 1 188 ? 23.224 19.015 26.783 1 96.26 188 ASN B N 1
ATOM 10859 C CA . ASN B 1 188 ? 22.712 20.122 27.583 1 96.26 188 ASN B CA 1
ATOM 10860 C C . ASN B 1 188 ? 21.949 21.128 26.725 1 96.26 188 ASN B C 1
ATOM 10862 O O . ASN B 1 188 ? 22.339 21.402 25.589 1 96.26 188 ASN B O 1
ATOM 10866 N N . PHE B 1 189 ? 20.913 21.678 27.313 1 96.69 189 PHE B N 1
ATOM 10867 C CA . PHE B 1 189 ? 20.057 22.646 26.638 1 96.69 189 PHE B CA 1
ATOM 10868 C C . PHE B 1 189 ? 20.466 24.071 26.993 1 96.69 189 PHE B C 1
ATOM 10870 O O . PHE B 1 189 ? 20.749 24.37 28.156 1 96.69 189 PHE B O 1
ATOM 10877 N N . PRO B 1 190 ? 20.596 24.979 26.045 1 97.86 190 PRO B N 1
ATOM 10878 C CA . PRO B 1 190 ? 21.199 26.286 26.316 1 97.86 190 PRO B CA 1
ATOM 10879 C C . PRO B 1 190 ? 20.176 27.324 26.772 1 97.86 190 PRO B C 1
ATOM 10881 O O . PRO B 1 190 ? 20.219 28.475 26.329 1 97.86 190 PRO B O 1
ATOM 10884 N N . PHE B 1 191 ? 19.262 27.024 27.626 1 98.13 191 PHE B N 1
ATOM 10885 C CA . PHE B 1 191 ? 18.253 27.888 28.228 1 98.13 191 PHE B CA 1
ATOM 10886 C C . PHE B 1 191 ? 18.228 27.718 29.742 1 98.13 191 PHE B C 1
ATOM 10888 O O . PHE B 1 191 ? 18.264 26.594 30.247 1 98.13 191 PHE B O 1
ATOM 10895 N N . PHE B 1 192 ? 18.163 28.912 30.483 1 98.19 192 PHE B N 1
ATOM 10896 C CA . PHE B 1 192 ? 18.282 28.869 31.936 1 98.19 192 PHE B CA 1
ATOM 10897 C C . PHE B 1 192 ? 17.324 29.858 32.588 1 98.19 192 PHE B C 1
ATOM 10899 O O . PHE B 1 192 ? 17.196 30.997 32.134 1 98.19 192 PHE B O 1
ATOM 10906 N N . ASN B 1 193 ? 16.613 29.454 33.514 1 98.07 193 ASN B N 1
ATOM 10907 C CA . ASN B 1 193 ? 15.773 30.327 34.327 1 98.07 193 ASN B CA 1
ATOM 10908 C C . ASN B 1 193 ? 16.349 30.513 35.729 1 98.07 193 ASN B C 1
ATOM 10910 O O . ASN B 1 193 ? 16.348 29.579 36.533 1 98.07 193 ASN B O 1
ATOM 10914 N N . LEU B 1 194 ? 16.855 31.652 36 1 97.33 194 LEU B N 1
ATOM 10915 C CA . LEU B 1 194 ? 17.446 31.989 37.29 1 97.33 194 LEU B CA 1
ATOM 10916 C C . LEU B 1 194 ? 16.403 32.589 38.226 1 97.33 194 LEU B C 1
ATOM 10918 O O . LEU B 1 194 ? 16.004 33.744 38.06 1 97.33 194 LEU B O 1
ATOM 10922 N N . ASP B 1 195 ? 16.093 31.878 39.22 1 95.77 195 ASP B N 1
ATOM 10923 C CA . ASP B 1 195 ? 14.993 32.163 40.136 1 95.77 195 ASP B CA 1
ATOM 10924 C C . ASP B 1 195 ? 15.515 32.657 41.484 1 95.77 195 ASP B C 1
ATOM 10926 O O . ASP B 1 195 ? 16.291 31.965 42.146 1 95.77 195 ASP B O 1
ATOM 10930 N N . THR B 1 196 ? 15.062 33.834 41.961 1 94.71 196 THR B N 1
ATOM 10931 C CA . THR B 1 196 ? 15.513 34.425 43.216 1 94.71 196 THR B CA 1
ATOM 10932 C C . THR B 1 196 ? 14.777 33.806 44.401 1 94.71 196 THR B C 1
ATOM 10934 O O . THR B 1 196 ? 15.184 33.98 45.551 1 94.71 196 THR B O 1
ATOM 10937 N N . GLY B 1 197 ? 13.676 33.071 44.107 1 91.69 197 GLY B N 1
ATOM 10938 C CA . GLY B 1 197 ? 12.835 32.51 45.152 1 91.69 197 GLY B CA 1
ATOM 10939 C C . GLY B 1 197 ? 11.84 33.507 45.716 1 91.69 197 GLY B C 1
ATOM 10940 O O . GLY B 1 197 ? 11.072 33.179 46.623 1 91.69 197 GLY B O 1
ATOM 10941 N N . ARG B 1 198 ? 11.781 34.723 45.213 1 90.19 198 ARG B N 1
ATOM 10942 C CA . ARG B 1 198 ? 10.909 35.775 45.726 1 90.19 198 ARG B CA 1
ATOM 10943 C C . ARG B 1 198 ? 9.982 36.299 44.634 1 90.19 198 ARG B C 1
ATOM 10945 O O . ARG B 1 198 ? 9.667 37.49 44.6 1 90.19 198 ARG B O 1
ATOM 10952 N N . GLY B 1 199 ? 9.735 35.484 43.642 1 89.99 199 GLY B N 1
ATOM 10953 C CA . GLY B 1 199 ? 8.782 35.838 42.602 1 89.99 199 GLY B CA 1
ATOM 10954 C C . GLY B 1 199 ? 9.383 36.708 41.514 1 89.99 199 GLY B C 1
ATOM 10955 O O . GLY B 1 199 ? 8.68 37.508 40.893 1 89.99 199 GLY B O 1
ATOM 10956 N N . GLN B 1 200 ? 10.639 36.676 41.417 1 93.55 200 GLN B N 1
ATOM 10957 C CA . GLN B 1 200 ? 11.32 37.394 40.344 1 93.55 200 GLN B CA 1
ATOM 10958 C C . GLN B 1 200 ? 12.544 36.624 39.857 1 93.55 200 GLN B C 1
ATOM 10960 O O . GLN B 1 200 ? 13.06 35.756 40.565 1 93.55 200 GLN B O 1
ATOM 10965 N N . GLY B 1 201 ? 12.954 36.893 38.672 1 95.44 201 GLY B N 1
ATOM 10966 C CA . GLY B 1 201 ? 14.135 36.25 38.12 1 95.44 201 GLY B CA 1
ATOM 10967 C C . GLY B 1 201 ? 14.444 36.686 36.7 1 95.44 201 GLY B C 1
ATOM 10968 O O . GLY B 1 201 ? 13.905 37.686 36.221 1 95.44 201 GLY B O 1
ATOM 10969 N N . VAL B 1 202 ? 15.357 35.975 36.066 1 97.16 202 VAL B N 1
ATOM 10970 C CA . VAL B 1 202 ? 15.758 36.267 34.693 1 97.16 202 VAL B CA 1
ATOM 10971 C C . VAL B 1 202 ? 16 34.962 33.938 1 97.16 202 VAL B C 1
ATOM 10973 O O . VAL B 1 202 ? 16.56 34.012 34.489 1 97.16 202 VAL B O 1
ATOM 10976 N N . ILE B 1 203 ? 15.454 34.84 32.791 1 98.02 203 ILE B N 1
ATOM 10977 C CA . ILE B 1 203 ? 15.775 33.745 31.882 1 98.02 203 ILE B CA 1
ATOM 10978 C C . ILE B 1 203 ? 16.915 34.16 30.955 1 98.02 203 ILE B C 1
ATOM 10980 O O . ILE B 1 203 ? 16.901 35.26 30.398 1 98.02 203 ILE B O 1
ATOM 10984 N N . ALA B 1 204 ? 17.895 33.334 30.849 1 98.04 204 ALA B N 1
ATOM 10985 C CA . ALA B 1 204 ? 19.037 33.529 29.96 1 98.04 204 ALA B CA 1
ATOM 10986 C C . ALA B 1 204 ? 19.085 32.45 28.882 1 98.04 204 ALA B C 1
ATOM 10988 O O . ALA B 1 204 ? 18.816 31.278 29.156 1 98.04 204 ALA B O 1
ATOM 10989 N N . ALA B 1 205 ? 19.333 32.836 27.685 1 98.24 205 ALA B N 1
ATOM 10990 C CA . ALA B 1 205 ? 19.452 31.908 26.563 1 98.24 205 ALA B CA 1
ATOM 10991 C C . ALA B 1 205 ? 20.687 32.22 25.722 1 98.24 205 ALA B C 1
ATOM 10993 O O . ALA B 1 205 ? 21.024 33.388 25.512 1 98.24 205 ALA B O 1
ATOM 10994 N N . ILE B 1 206 ? 21.306 31.192 25.247 1 98.25 206 ILE B N 1
ATOM 10995 C CA . ILE B 1 206 ? 22.495 31.322 24.411 1 98.25 206 ILE B CA 1
ATOM 10996 C C . ILE B 1 206 ? 22.151 30.966 22.967 1 98.25 206 ILE B C 1
ATOM 10998 O O . ILE B 1 206 ? 21.557 29.918 22.703 1 98.25 206 ILE B O 1
ATOM 11002 N N . GLY B 1 207 ? 22.451 31.85 22.042 1 98.07 207 GLY B N 1
ATOM 11003 C CA . GLY B 1 207 ? 22.285 31.596 20.62 1 98.07 207 GLY B CA 1
ATOM 11004 C C . GLY B 1 207 ? 23.592 31.296 19.911 1 98.07 207 GLY B C 1
ATOM 11005 O O . GLY B 1 207 ? 24.286 32.212 19.463 1 98.07 207 GLY B O 1
ATOM 11006 N N . TRP B 1 208 ? 23.894 30.003 19.833 1 98.2 208 TRP B N 1
ATOM 11007 C CA . TRP B 1 208 ? 25.069 29.53 19.108 1 98.2 208 TRP B CA 1
ATOM 11008 C C . TRP B 1 208 ? 24.919 28.061 18.726 1 98.2 208 TRP B C 1
ATOM 11010 O O . TRP B 1 208 ? 24.792 27.197 19.596 1 98.2 208 TRP B O 1
ATOM 11020 N N . THR B 1 209 ? 25.014 27.808 17.431 1 97.9 209 THR B N 1
ATOM 11021 C CA . THR B 1 209 ? 24.766 26.458 16.937 1 97.9 209 THR B CA 1
ATOM 11022 C C . THR B 1 209 ? 26.065 25.659 16.872 1 97.9 209 THR B C 1
ATOM 11024 O O . THR B 1 209 ? 26.386 25.07 15.837 1 97.9 209 THR B O 1
ATOM 11027 N N . GLY B 1 210 ? 26.917 25.824 17.893 1 96.71 210 GLY B N 1
ATOM 11028 C CA . GLY B 1 210 ? 28.181 25.131 18.088 1 96.71 210 GLY B CA 1
ATOM 11029 C C . GLY B 1 210 ? 28.512 24.894 19.549 1 96.71 210 GLY B C 1
ATOM 11030 O O . GLY B 1 210 ? 27.648 24.487 20.329 1 96.71 210 GLY B O 1
ATOM 11031 N N . THR B 1 211 ? 29.775 25.117 19.893 1 96.04 211 THR B N 1
ATOM 11032 C CA . THR B 1 211 ? 30.226 24.839 21.252 1 96.04 211 THR B CA 1
ATOM 11033 C C . THR B 1 211 ? 30.094 26.08 22.13 1 96.04 211 THR B C 1
ATOM 11035 O O . THR B 1 211 ? 30.887 27.017 22.013 1 96.04 211 THR B O 1
ATOM 11038 N N . TRP B 1 212 ? 29.065 26.125 22.913 1 97.5 212 TRP B N 1
ATOM 11039 C CA . TRP B 1 212 ? 28.854 27.232 23.841 1 97.5 212 TRP B CA 1
ATOM 11040 C C . TRP B 1 212 ? 29.245 26.835 25.26 1 97.5 212 TRP B C 1
ATOM 11042 O O . TRP B 1 212 ? 29.567 25.673 25.52 1 97.5 212 TRP B O 1
ATOM 11052 N N . MET B 1 213 ? 29.338 27.805 26.167 1 97.38 213 MET B N 1
ATOM 11053 C CA . MET B 1 213 ? 29.595 27.558 27.583 1 97.38 213 MET B CA 1
ATOM 11054 C C . MET B 1 213 ? 28.716 28.446 28.458 1 97.38 213 MET B C 1
ATOM 11056 O O . MET B 1 213 ? 28.427 29.589 28.098 1 97.38 213 MET B O 1
ATOM 11060 N N . ALA B 1 214 ? 28.265 27.982 29.495 1 97.8 214 ALA B N 1
ATOM 11061 C CA . ALA B 1 214 ? 27.549 28.704 30.544 1 97.8 214 ALA B CA 1
ATOM 11062 C C . ALA B 1 214 ? 28.069 28.321 31.927 1 97.8 214 ALA B C 1
ATOM 11064 O O . ALA B 1 214 ? 28.075 27.143 32.29 1 97.8 214 ALA B O 1
ATOM 11065 N N . ASP B 1 215 ? 28.565 29.273 32.645 1 96.79 215 ASP B N 1
ATOM 11066 C CA . ASP B 1 215 ? 29.086 29.051 33.99 1 96.79 215 ASP B CA 1
ATOM 11067 C C . ASP B 1 215 ? 28.323 29.882 35.018 1 96.79 215 ASP B C 1
ATOM 11069 O O . ASP B 1 215 ? 28.194 31.099 34.868 1 96.79 215 ASP B O 1
ATOM 11073 N N . PHE B 1 216 ? 27.761 29.26 35.974 1 97.04 216 PHE B N 1
ATOM 11074 C CA . PHE B 1 216 ? 27.078 29.882 37.102 1 97.04 216 PHE B CA 1
ATOM 11075 C C . PHE B 1 216 ? 27.807 29.584 38.407 1 97.04 216 PHE B C 1
ATOM 11077 O O . PHE B 1 216 ? 28.118 28.428 38.701 1 97.04 216 PHE B O 1
ATOM 11084 N N . ARG B 1 217 ? 28.14 30.621 39.153 1 94.9 217 ARG B N 1
ATOM 11085 C CA . ARG B 1 217 ? 28.871 30.401 40.396 1 94.9 217 ARG B CA 1
ATOM 11086 C C . ARG B 1 217 ? 28.352 31.311 41.505 1 94.9 217 ARG B C 1
ATOM 11088 O O . ARG B 1 217 ? 28.183 32.515 41.299 1 94.9 217 ARG B O 1
ATOM 11095 N N . SER B 1 218 ? 28.104 30.726 42.609 1 93.49 218 SER B N 1
ATOM 11096 C CA . SER B 1 218 ? 27.809 31.524 43.795 1 93.49 218 SER B CA 1
ATOM 11097 C C . SER B 1 218 ? 29.054 32.245 44.3 1 93.49 218 SER B C 1
ATOM 11099 O O . SER B 1 218 ? 30.109 31.629 44.468 1 93.49 218 SER B O 1
ATOM 11101 N N . THR B 1 219 ? 28.982 33.554 44.462 1 90.27 219 THR B N 1
ATOM 11102 C CA . THR B 1 219 ? 30.143 34.331 44.883 1 90.27 219 THR B CA 1
ATOM 11103 C C . THR B 1 219 ? 29.978 34.814 46.321 1 90.27 219 THR B C 1
ATOM 11105 O O . THR B 1 219 ? 30.964 35.113 46.998 1 90.27 219 THR B O 1
ATOM 11108 N N . ALA B 1 220 ? 28.82 35.078 46.806 1 88.44 220 ALA B N 1
ATOM 11109 C CA . ALA B 1 220 ? 28.415 35.468 48.154 1 88.44 220 ALA B CA 1
ATOM 11110 C C . ALA B 1 220 ? 26.953 35.115 48.411 1 88.44 220 ALA B C 1
ATOM 11112 O O . ALA B 1 220 ? 26.234 34.714 47.493 1 88.44 220 ALA B O 1
ATOM 11113 N N . PRO B 1 221 ? 26.627 35.09 49.713 1 87.44 221 PRO B N 1
ATOM 11114 C CA . PRO B 1 221 ? 25.207 34.823 49.952 1 87.44 221 PRO B CA 1
ATOM 11115 C C . PRO B 1 221 ? 24.29 35.71 49.112 1 87.44 221 PRO B C 1
ATOM 11117 O O . PRO B 1 221 ? 24.354 36.938 49.211 1 87.44 221 PRO B O 1
ATOM 11120 N N . GLY B 1 222 ? 23.556 35.066 48.261 1 90.39 222 GLY B N 1
ATOM 11121 C CA . GLY B 1 222 ? 22.602 35.77 47.42 1 90.39 222 GLY B CA 1
ATOM 11122 C C . GLY B 1 222 ? 23.234 36.384 46.185 1 90.39 222 GLY B C 1
ATOM 11123 O O . GLY B 1 222 ? 22.577 37.119 45.445 1 90.39 222 GLY B O 1
ATOM 11124 N N . CYS B 1 223 ? 24.487 36.174 45.96 1 92.5 223 CYS B N 1
ATOM 11125 C CA . CYS B 1 223 ? 25.18 36.711 44.794 1 92.5 223 CYS B CA 1
ATOM 11126 C C . CYS B 1 223 ? 25.673 35.588 43.888 1 92.5 223 CYS B C 1
ATOM 11128 O O . CYS B 1 223 ? 26.141 34.556 44.37 1 92.5 223 CYS B O 1
ATOM 11130 N N . MET B 1 224 ? 25.465 35.78 42.613 1 93.68 224 MET B N 1
ATOM 11131 C CA . MET B 1 224 ? 25.907 34.785 41.64 1 93.68 224 MET B CA 1
ATOM 11132 C C . MET B 1 224 ? 26.559 35.454 40.435 1 93.68 224 MET B C 1
ATOM 11134 O O . MET B 1 224 ? 26.129 36.527 40.007 1 93.68 224 MET B O 1
ATOM 11138 N N . SER B 1 225 ? 27.631 34.811 40.001 1 94.92 225 SER B N 1
ATOM 11139 C CA . SER B 1 225 ? 28.23 35.212 38.732 1 94.92 225 SER B CA 1
ATOM 11140 C C . SER B 1 225 ? 27.731 34.338 37.586 1 94.92 225 SER B C 1
ATOM 11142 O O . SER B 1 225 ? 27.571 33.126 37.746 1 94.92 225 SER B O 1
ATOM 11144 N N . MET B 1 226 ? 27.359 34.957 36.494 1 96.56 226 MET B N 1
ATOM 11145 C CA . MET B 1 226 ? 26.955 34.256 35.279 1 96.56 226 MET B CA 1
ATOM 11146 C C . MET B 1 226 ? 27.826 34.67 34.097 1 96.56 226 MET B C 1
ATOM 11148 O O . MET B 1 226 ? 27.952 35.859 33.799 1 96.56 226 MET B O 1
ATOM 11152 N N . VAL B 1 227 ? 28.446 33.675 33.451 1 96.67 227 VAL B N 1
ATOM 11153 C CA . VAL B 1 227 ? 29.285 33.892 32.277 1 96.67 227 VAL B CA 1
ATOM 11154 C C . VAL B 1 227 ? 28.848 32.959 31.15 1 96.67 227 VAL B C 1
ATOM 11156 O O . VAL B 1 227 ? 28.668 31.758 31.364 1 96.67 227 VAL B O 1
ATOM 11159 N N . THR B 1 228 ? 28.545 33.522 29.985 1 97.48 228 THR B N 1
ATOM 11160 C CA . THR B 1 228 ? 28.257 32.713 28.807 1 97.48 228 THR B CA 1
ATOM 11161 C C . THR B 1 228 ? 29.122 33.147 27.627 1 97.48 228 THR B C 1
ATOM 11163 O O . THR B 1 228 ? 29.653 34.26 27.616 1 97.48 228 THR B O 1
ATOM 11166 N N . GLY B 1 229 ? 29.329 32.263 26.635 1 96.34 229 GLY B N 1
ATOM 11167 C CA . GLY B 1 229 ? 30.112 32.539 25.441 1 96.34 229 GLY B CA 1
ATOM 11168 C C . GLY B 1 229 ? 30.349 31.309 24.585 1 96.34 229 GLY B C 1
ATOM 11169 O O . GLY B 1 229 ? 29.609 30.328 24.68 1 96.34 229 GLY B O 1
ATOM 11170 N N . ILE B 1 230 ? 31.315 31.436 23.647 1 96.23 230 ILE B N 1
ATOM 11171 C CA . ILE B 1 230 ? 31.789 30.31 22.851 1 96.23 230 ILE B CA 1
ATOM 11172 C C . ILE B 1 230 ? 32.991 29.663 23.536 1 96.23 230 ILE B C 1
ATOM 11174 O O . ILE B 1 230 ? 33.962 30.344 23.874 1 96.23 230 ILE B O 1
ATOM 11178 N N . GLU B 1 231 ? 32.908 28.436 23.783 1 90.16 231 GLU B N 1
ATOM 11179 C CA . GLU B 1 231 ? 33.852 27.734 24.648 1 90.16 231 GLU B CA 1
ATOM 11180 C C . GLU B 1 231 ? 35.284 27.897 24.148 1 90.16 231 GLU B C 1
ATOM 11182 O O . GLU B 1 231 ? 36.193 28.176 24.933 1 90.16 231 GLU B O 1
ATOM 11187 N N . ARG B 1 232 ? 35.558 27.683 22.832 1 87.22 232 ARG B N 1
ATOM 11188 C CA . ARG B 1 232 ? 36.922 27.561 22.328 1 87.22 232 ARG B CA 1
ATOM 11189 C C . ARG B 1 232 ? 37.33 28.803 21.544 1 87.22 232 ARG B C 1
ATOM 11191 O O . ARG B 1 232 ? 38.274 28.762 20.753 1 87.22 232 ARG B O 1
ATOM 11198 N N . LEU B 1 233 ? 36.869 29.995 21.853 1 93.79 233 LEU B N 1
ATOM 11199 C CA . LEU B 1 233 ? 37.175 31.151 21.017 1 93.79 233 LEU B CA 1
ATOM 11200 C C . LEU B 1 233 ? 38.399 31.893 21.543 1 93.79 233 LEU B C 1
ATOM 11202 O O . LEU B 1 233 ? 38.336 32.54 22.59 1 93.79 233 LEU B O 1
ATOM 11206 N N . ASN B 1 234 ? 39.561 31.784 21.069 1 94.71 234 ASN B N 1
ATOM 11207 C CA . ASN B 1 234 ? 40.854 32.43 21.273 1 94.71 234 ASN B CA 1
ATOM 11208 C C . ASN B 1 234 ? 41.614 32.59 19.96 1 94.71 234 ASN B C 1
ATOM 11210 O O . ASN B 1 234 ? 42.248 31.646 19.486 1 94.71 234 ASN B O 1
ATOM 11214 N N . THR B 1 235 ? 41.501 33.901 19.395 1 96.91 235 THR B N 1
ATOM 11215 C CA . THR B 1 235 ? 41.958 33.997 18.013 1 96.91 235 THR B CA 1
ATOM 11216 C C . THR B 1 235 ? 42.451 35.408 17.704 1 96.91 235 THR B C 1
ATOM 11218 O O . THR B 1 235 ? 42.407 36.289 18.564 1 96.91 235 THR B O 1
ATOM 11221 N N . TRP B 1 236 ? 43.025 35.558 16.569 1 96.68 236 TRP B N 1
ATOM 11222 C CA . TRP B 1 236 ? 43.324 36.849 15.959 1 96.68 236 TRP B CA 1
ATOM 11223 C C . TRP B 1 236 ? 42.744 36.933 14.551 1 96.68 236 TRP B C 1
ATOM 11225 O O . TRP B 1 236 ? 42.35 35.917 13.973 1 96.68 236 TRP B O 1
ATOM 11235 N N . LEU B 1 237 ? 42.498 38.164 14.028 1 97.54 237 LEU B N 1
ATOM 11236 C CA . LEU B 1 237 ? 41.78 38.359 12.773 1 97.54 237 LEU B CA 1
ATOM 11237 C C . LEU B 1 237 ? 42.715 38.879 11.687 1 97.54 237 LEU B C 1
ATOM 11239 O O . LEU B 1 237 ? 43.587 39.709 11.958 1 97.54 237 LEU B O 1
ATOM 11243 N N . LYS B 1 238 ? 42.574 38.32 10.522 1 96.27 238 LYS B N 1
ATOM 11244 C CA . LYS B 1 238 ? 43.211 38.88 9.334 1 96.27 238 LYS B CA 1
ATOM 11245 C C . LYS B 1 238 ? 42.571 40.208 8.941 1 96.27 238 LYS B C 1
ATOM 11247 O O . LYS B 1 238 ? 41.45 40.51 9.356 1 96.27 238 LYS B O 1
ATOM 11252 N N . PRO B 1 239 ? 43.381 41.07 8.17 1 95.13 239 PRO B N 1
ATOM 11253 C CA . PRO B 1 239 ? 42.771 42.321 7.712 1 95.13 239 PRO B CA 1
ATOM 11254 C C . PRO B 1 239 ? 41.439 42.101 6.999 1 95.13 239 PRO B C 1
ATOM 11256 O O . PRO B 1 239 ? 41.352 41.275 6.087 1 95.13 239 PRO B O 1
ATOM 11259 N N . GLY B 1 240 ? 40.468 42.755 7.472 1 94.71 240 GLY B N 1
ATOM 11260 C CA . GLY B 1 240 ? 39.16 42.664 6.844 1 94.71 240 GLY B CA 1
ATOM 11261 C C . GLY B 1 240 ? 38.313 41.53 7.39 1 94.71 240 GLY B C 1
ATOM 11262 O O . GLY B 1 240 ? 37.11 41.466 7.13 1 94.71 240 GLY B O 1
ATOM 11263 N N . GLU B 1 241 ? 38.909 40.654 8.188 1 96.59 241 GLU B N 1
ATOM 11264 C CA . GLU B 1 241 ? 38.207 39.487 8.714 1 96.59 241 GLU B CA 1
ATOM 11265 C C . GLU B 1 241 ? 37.328 39.862 9.904 1 96.59 241 GLU B C 1
ATOM 11267 O O . GLU B 1 241 ? 37.632 40.807 10.635 1 96.59 241 GLU B O 1
ATOM 11272 N N . SER B 1 242 ? 36.216 39.176 10.064 1 97.25 242 SER B N 1
ATOM 11273 C CA . SER B 1 242 ? 35.289 39.41 11.166 1 97.25 242 SER B CA 1
ATOM 11274 C C . SER B 1 242 ? 34.859 38.098 11.815 1 97.25 242 SER B C 1
ATOM 11276 O O . SER B 1 242 ? 34.75 37.072 11.14 1 97.25 242 SER B O 1
ATOM 11278 N N . ILE B 1 243 ? 34.631 38.069 13.104 1 97.42 243 ILE B N 1
ATOM 11279 C CA . ILE B 1 243 ? 34.018 36.978 13.853 1 97.42 243 ILE B CA 1
ATOM 11280 C C . ILE B 1 243 ? 32.939 37.53 14.782 1 97.42 243 ILE B C 1
ATOM 11282 O O . ILE B 1 243 ? 32.862 38.741 15.003 1 97.42 243 ILE B O 1
ATOM 11286 N N . ARG B 1 244 ? 32.103 36.725 15.24 1 97.46 244 ARG B N 1
ATOM 11287 C CA . ARG B 1 244 ? 31.044 37.171 16.141 1 97.46 244 ARG B CA 1
ATOM 11288 C C . ARG B 1 244 ? 31.027 36.339 17.419 1 97.46 244 ARG B C 1
ATOM 11290 O O . ARG B 1 244 ? 31.541 35.219 17.444 1 97.46 244 ARG B O 1
ATOM 11297 N N . SER B 1 245 ? 30.487 36.805 18.468 1 97.47 245 SER B N 1
ATOM 11298 C CA . SER B 1 245 ? 30.185 36.059 19.686 1 97.47 245 SER B CA 1
ATOM 11299 C C . SER B 1 245 ? 28.894 35.261 19.54 1 97.47 245 SER B C 1
ATOM 11301 O O . SER B 1 245 ? 28.183 35.397 18.543 1 97.47 245 SER B O 1
ATOM 11303 N N . SER B 1 246 ? 28.634 34.413 20.53 1 98 246 SER B N 1
ATOM 11304 C CA . SER B 1 246 ? 27.27 33.91 20.657 1 98 246 SER B CA 1
ATOM 11305 C C . SER B 1 246 ? 26.282 35.046 20.897 1 98 246 SER B C 1
ATOM 11307 O O . SER B 1 246 ? 26.68 36.16 21.243 1 98 246 SER B O 1
ATOM 11309 N N . SER B 1 247 ? 25.059 34.842 20.6 1 98.06 247 SER B N 1
ATOM 11310 C CA . SER B 1 247 ? 24.029 35.768 21.061 1 98.06 247 SER B CA 1
ATOM 11311 C C . SER B 1 247 ? 23.58 35.433 22.479 1 98.06 247 SER B C 1
ATOM 11313 O O . SER B 1 247 ? 23.672 34.282 22.91 1 98.06 247 SER B O 1
ATOM 11315 N N . ALA B 1 248 ? 23.192 36.409 23.138 1 97.86 248 ALA B N 1
ATOM 11316 C CA . ALA B 1 248 ? 22.653 36.261 24.488 1 97.86 248 ALA B CA 1
ATOM 11317 C C . ALA B 1 248 ? 21.294 36.944 24.613 1 97.86 248 ALA B C 1
ATOM 11319 O O . ALA B 1 248 ? 21.074 38.014 24.041 1 97.86 248 ALA B O 1
ATOM 11320 N N . CYS B 1 249 ? 20.437 36.334 25.308 1 98.28 249 CYS B N 1
ATOM 11321 C CA . CYS B 1 249 ? 19.122 36.897 25.594 1 98.28 249 CYS B CA 1
ATOM 11322 C C . CYS B 1 249 ? 18.824 36.855 27.088 1 98.28 249 CYS B C 1
ATOM 11324 O O . CYS B 1 249 ? 19.027 35.827 27.737 1 98.28 249 CYS B O 1
ATOM 11326 N N . LEU B 1 250 ? 18.403 37.969 27.664 1 97.88 250 LEU B N 1
ATOM 11327 C CA . LEU B 1 250 ? 17.891 38.044 29.028 1 97.88 250 LEU B CA 1
ATOM 11328 C C . LEU B 1 250 ? 16.426 38.469 29.036 1 97.88 250 LEU B C 1
ATOM 11330 O O . LEU B 1 250 ? 16.064 39.475 28.422 1 97.88 250 LEU B O 1
ATOM 11334 N N . LEU B 1 251 ? 15.626 37.712 29.617 1 98 251 LEU B N 1
ATOM 11335 C CA . LEU B 1 251 ? 14.228 38.06 29.852 1 98 251 LEU B CA 1
ATOM 11336 C C . LEU B 1 251 ? 13.939 38.17 31.345 1 98 251 LEU B C 1
ATOM 11338 O O . LEU B 1 251 ? 14.004 37.174 32.069 1 98 251 LEU B O 1
ATOM 11342 N N . PHE B 1 252 ? 13.595 39.367 31.804 1 97.13 252 PHE B N 1
ATOM 11343 C CA . PHE B 1 252 ? 13.307 39.607 33.213 1 97.13 252 PHE B CA 1
ATOM 11344 C C . PHE B 1 252 ? 11.84 39.334 33.52 1 97.13 252 PHE B C 1
ATOM 11346 O O . PHE B 1 252 ? 10.953 39.793 32.797 1 97.13 252 PHE B O 1
ATOM 11353 N N . TRP B 1 253 ? 11.666 38.557 34.551 1 95.36 253 TRP B N 1
ATOM 11354 C CA . TRP B 1 253 ? 10.283 38.195 34.839 1 95.36 253 TRP B CA 1
ATOM 11355 C C . TRP B 1 253 ? 9.944 38.459 36.302 1 95.36 253 TRP B C 1
ATOM 11357 O O . TRP B 1 253 ? 10.839 38.566 37.144 1 95.36 253 TRP B O 1
ATOM 11367 N N . GLN B 1 254 ? 8.661 38.665 36.544 1 92.32 254 GLN B N 1
ATOM 11368 C CA . GLN B 1 254 ? 8.044 38.766 37.862 1 92.32 254 GLN B CA 1
ATOM 11369 C C . GLN B 1 254 ? 6.742 37.972 37.923 1 92.32 254 GLN B C 1
ATOM 11371 O O . GLN B 1 254 ? 5.967 37.967 36.964 1 92.32 254 GLN B O 1
ATOM 11376 N N . GLY B 1 255 ? 6.547 37.263 38.889 1 89.92 255 GLY B N 1
ATOM 11377 C CA . GLY B 1 255 ? 5.367 36.439 39.099 1 89.92 255 GLY B CA 1
ATOM 11378 C C . GLY B 1 255 ? 5.394 35.683 40.414 1 89.92 255 GLY B C 1
ATOM 11379 O O . GLY B 1 255 ? 6.14 36.041 41.327 1 89.92 255 GLY B O 1
ATOM 11380 N N . GLU B 1 256 ? 4.563 34.711 40.536 1 88.56 256 GLU B N 1
ATOM 11381 C CA . GLU B 1 256 ? 4.479 33.941 41.774 1 88.56 256 GLU B CA 1
ATOM 11382 C C . GLU B 1 256 ? 5.653 32.974 41.903 1 88.56 256 GLU B C 1
ATOM 11384 O O . GLU B 1 256 ? 6.169 32.76 43.001 1 88.56 256 GLU B O 1
ATOM 11389 N N . ASN B 1 257 ? 6.002 32.376 40.815 1 90.47 257 ASN B N 1
ATOM 11390 C CA . ASN B 1 257 ? 7.111 31.428 40.815 1 90.47 257 ASN B CA 1
ATOM 11391 C C . ASN B 1 257 ? 7.765 31.331 39.44 1 90.47 257 ASN B C 1
ATOM 11393 O O . ASN B 1 257 ? 7.392 32.057 38.518 1 90.47 257 ASN B O 1
ATOM 11397 N N . HIS B 1 258 ? 8.756 30.455 39.325 1 94 258 HIS B N 1
ATOM 11398 C CA . HIS B 1 258 ? 9.577 30.364 38.123 1 94 258 HIS B CA 1
ATOM 11399 C C . HIS B 1 258 ? 8.742 29.953 36.915 1 94 258 HIS B C 1
ATOM 11401 O O . HIS B 1 258 ? 9.096 30.267 35.775 1 94 258 HIS B O 1
ATOM 11407 N N . VAL B 1 259 ? 7.572 29.304 37.078 1 94.63 259 VAL B N 1
ATOM 11408 C CA . VAL B 1 259 ? 6.733 28.858 35.97 1 94.63 259 VAL B CA 1
ATOM 11409 C C . VAL B 1 259 ? 6.099 30.065 35.283 1 94.63 259 VAL B C 1
ATOM 11411 O O . VAL B 1 259 ? 5.854 30.041 34.074 1 94.63 259 VAL B O 1
ATOM 11414 N N . ASP B 1 260 ? 5.848 31.118 36.025 1 93.93 260 ASP B N 1
ATOM 11415 C CA . ASP B 1 260 ? 5.371 32.357 35.416 1 93.93 260 ASP B CA 1
ATOM 11416 C C . ASP B 1 260 ? 6.406 32.926 34.448 1 93.93 260 ASP B C 1
ATOM 11418 O O . ASP B 1 260 ? 6.051 33.447 33.388 1 93.93 260 ASP B O 1
ATOM 11422 N N . GLY B 1 261 ? 7.672 32.85 34.915 1 95.57 261 GLY B N 1
ATOM 11423 C CA . GLY B 1 261 ? 8.743 33.241 34.012 1 95.57 261 GLY B CA 1
ATOM 11424 C C . GLY B 1 261 ? 8.805 32.392 32.757 1 95.57 261 GLY B C 1
ATOM 11425 O O . GLY B 1 261 ? 9.053 32.907 31.664 1 95.57 261 GLY B O 1
ATOM 11426 N N . GLN B 1 262 ? 8.523 31.128 32.998 1 96.44 262 GLN B N 1
ATOM 11427 C CA . GLN B 1 262 ? 8.522 30.221 31.854 1 96.44 262 GLN B CA 1
ATOM 11428 C C . GLN B 1 262 ? 7.415 30.582 30.868 1 96.44 262 GLN B C 1
ATOM 11430 O O . GLN B 1 262 ? 7.626 30.558 29.654 1 96.44 262 GLN B O 1
ATOM 11435 N N . ASN B 1 263 ? 6.268 30.875 31.319 1 96.52 263 ASN B N 1
ATOM 11436 C CA . ASN B 1 263 ? 5.161 31.233 30.439 1 96.52 263 ASN B CA 1
ATOM 11437 C C . ASN B 1 263 ? 5.405 32.57 29.745 1 96.52 263 ASN B C 1
ATOM 11439 O O . ASN B 1 263 ? 4.992 32.764 28.6 1 96.52 263 ASN B O 1
ATOM 11443 N N . GLN B 1 264 ? 6.014 33.507 30.47 1 95.89 264 GLN B N 1
ATOM 11444 C CA . GLN B 1 264 ? 6.436 34.739 29.81 1 95.89 264 GLN B CA 1
ATOM 11445 C C . GLN B 1 264 ? 7.416 34.448 28.677 1 95.89 264 GLN B C 1
ATOM 11447 O O . GLN B 1 264 ? 7.326 35.045 27.602 1 95.89 264 GLN B O 1
ATOM 11452 N N . TRP B 1 265 ? 8.339 33.57 28.934 1 97.52 265 TRP B N 1
ATOM 11453 C CA . TRP B 1 265 ? 9.299 33.157 27.916 1 97.52 265 TRP B CA 1
ATOM 11454 C C . TRP B 1 265 ? 8.59 32.525 26.723 1 97.52 265 TRP B C 1
ATOM 11456 O O . TRP B 1 265 ? 8.893 32.845 25.571 1 97.52 265 TRP B O 1
ATOM 11466 N N . ARG B 1 266 ? 7.707 31.629 26.956 1 96.64 266 ARG B N 1
ATOM 11467 C CA . ARG B 1 266 ? 6.951 30.979 25.89 1 96.64 266 ARG B CA 1
ATOM 11468 C C . ARG B 1 266 ? 6.246 32.007 25.012 1 96.64 266 ARG B C 1
ATOM 11470 O O . ARG B 1 266 ? 6.293 31.92 23.784 1 96.64 266 ARG B O 1
ATOM 11477 N N . ARG B 1 267 ? 5.639 32.982 25.651 1 95.21 267 ARG B N 1
ATOM 11478 C CA . ARG B 1 267 ? 4.956 34.033 24.904 1 95.21 267 ARG B CA 1
ATOM 11479 C C . ARG B 1 267 ? 5.941 34.833 24.058 1 95.21 267 ARG B C 1
ATOM 11481 O O . ARG B 1 267 ? 5.634 35.204 22.924 1 95.21 267 ARG B O 1
ATOM 11488 N N . PHE B 1 268 ? 7.081 35.104 24.632 1 96.29 268 PHE B N 1
ATOM 11489 C CA . PHE B 1 268 ? 8.134 35.832 23.934 1 96.29 268 PHE B CA 1
ATOM 11490 C C . PHE B 1 268 ? 8.599 35.062 22.703 1 96.29 268 PHE B C 1
ATOM 11492 O O . PHE B 1 268 ? 8.722 35.633 21.618 1 96.29 268 PHE B O 1
ATOM 11499 N N . VAL B 1 269 ? 8.841 33.708 22.858 1 96.7 269 VAL B N 1
ATOM 11500 C CA . VAL B 1 269 ? 9.294 32.864 21.757 1 96.7 269 VAL B CA 1
ATOM 11501 C C . VAL B 1 269 ? 8.24 32.847 20.652 1 96.7 269 VAL B C 1
ATOM 11503 O O . VAL B 1 269 ? 8.561 33.042 19.477 1 96.7 269 VAL B O 1
ATOM 11506 N N . LEU B 1 270 ? 7.012 32.681 21.004 1 94.31 270 LEU B N 1
ATOM 11507 C CA . LEU B 1 270 ? 5.927 32.564 20.036 1 94.31 270 LEU B CA 1
ATOM 11508 C C . LEU B 1 270 ? 5.706 33.885 19.305 1 94.31 270 LEU B C 1
ATOM 11510 O O . LEU B 1 270 ? 5.498 33.9 18.09 1 94.31 270 LEU B O 1
ATOM 11514 N N . SER B 1 271 ? 5.85 35.014 20.008 1 91.09 271 SER B N 1
ATOM 11515 C CA . SER B 1 271 ? 5.464 36.299 19.435 1 91.09 271 SER B CA 1
ATOM 11516 C C . SER B 1 271 ? 6.637 36.96 18.719 1 91.09 271 SER B C 1
ATOM 11518 O O . SER B 1 271 ? 6.447 37.672 17.731 1 91.09 271 SER B O 1
ATOM 11520 N N . CYS B 1 272 ? 7.866 36.632 19.19 1 93.34 272 CYS B N 1
ATOM 11521 C CA . CYS B 1 272 ? 8.952 37.475 18.703 1 93.34 272 CYS B CA 1
ATOM 11522 C C . CYS B 1 272 ? 10.036 36.638 18.037 1 93.34 272 CYS B C 1
ATOM 11524 O O . CYS B 1 272 ? 10.726 37.114 17.133 1 93.34 272 CYS B O 1
ATOM 11526 N N . LEU B 1 273 ? 10.207 35.459 18.471 1 95.06 273 LEU B N 1
ATOM 11527 C CA . LEU B 1 273 ? 11.38 34.722 18.013 1 95.06 273 LEU B CA 1
ATOM 11528 C C . LEU B 1 273 ? 11.002 33.716 16.932 1 95.06 273 LEU B C 1
ATOM 11530 O O . LEU B 1 273 ? 11.854 33.291 16.148 1 95.06 273 LEU B O 1
ATOM 11534 N N . THR B 1 274 ? 9.795 33.287 16.887 1 93.63 274 THR B N 1
ATOM 11535 C CA . THR B 1 274 ? 9.33 32.339 15.88 1 93.63 274 THR B CA 1
ATOM 11536 C C . THR B 1 274 ? 9.401 32.953 14.485 1 93.63 274 THR B C 1
ATOM 11538 O O . THR B 1 274 ? 9.017 34.108 14.289 1 93.63 274 THR B O 1
ATOM 11541 N N . PRO B 1 275 ? 9.915 32.072 13.536 1 91.85 275 PRO B N 1
ATOM 11542 C CA . PRO B 1 275 ? 9.936 32.561 12.156 1 91.85 275 PRO B CA 1
ATOM 11543 C C . PRO B 1 275 ? 8.56 33.003 11.665 1 91.85 275 PRO B C 1
ATOM 11545 O O . PRO B 1 275 ? 7.54 32.48 12.123 1 91.85 275 PRO B O 1
ATOM 11548 N N . ARG B 1 276 ? 8.629 33.922 10.787 1 86.43 276 ARG B N 1
ATOM 11549 C CA . ARG B 1 276 ? 7.371 34.475 10.295 1 86.43 276 ARG B CA 1
ATOM 11550 C C . ARG B 1 276 ? 7.17 34.147 8.819 1 86.43 276 ARG B C 1
ATOM 11552 O O . ARG B 1 276 ? 8.126 34.148 8.041 1 86.43 276 ARG B O 1
ATOM 11559 N N . VAL B 1 277 ? 6.083 33.793 8.492 1 80.93 277 VAL B N 1
ATOM 11560 C CA . VAL B 1 277 ? 5.61 33.629 7.121 1 80.93 277 VAL B CA 1
ATOM 11561 C C . VAL B 1 277 ? 4.457 34.593 6.853 1 80.93 277 VAL B C 1
ATOM 11563 O O . VAL B 1 277 ? 3.479 34.626 7.604 1 80.93 277 VAL B O 1
ATOM 11566 N N . ASP B 1 278 ? 4.598 35.449 5.915 1 69.76 278 ASP B N 1
ATOM 11567 C CA . ASP B 1 278 ? 3.625 36.484 5.582 1 69.76 278 ASP B CA 1
ATOM 11568 C C . ASP B 1 278 ? 3.349 37.386 6.782 1 69.76 278 ASP B C 1
ATOM 11570 O O . ASP B 1 278 ? 2.193 37.693 7.082 1 69.76 278 ASP B O 1
ATOM 11574 N N . GLY B 1 279 ? 4.385 37.603 7.55 1 72.98 279 GLY B N 1
ATOM 11575 C CA . GLY B 1 279 ? 4.312 38.544 8.657 1 72.98 279 GLY B CA 1
ATOM 11576 C C . GLY B 1 279 ? 3.79 37.919 9.937 1 72.98 279 GLY B C 1
ATOM 11577 O O . GLY B 1 279 ? 3.734 38.578 10.978 1 72.98 279 GLY B O 1
ATOM 11578 N N . ARG B 1 280 ? 3.446 36.705 9.915 1 79.91 280 ARG B N 1
ATOM 11579 C CA . ARG B 1 280 ? 2.922 36.031 11.099 1 79.91 280 ARG B CA 1
ATOM 11580 C C . ARG B 1 280 ? 3.843 34.896 11.535 1 79.91 280 ARG B C 1
ATOM 11582 O O . ARG B 1 280 ? 4.491 34.26 10.702 1 79.91 280 ARG B O 1
ATOM 11589 N N . PRO B 1 281 ? 3.843 34.726 12.849 1 86.08 281 PRO B N 1
ATOM 11590 C CA . PRO B 1 281 ? 4.61 33.56 13.292 1 86.08 281 PRO B CA 1
ATOM 11591 C C . PRO B 1 281 ? 4.11 32.255 12.675 1 86.08 281 PRO B C 1
ATOM 11593 O O . PRO B 1 281 ? 2.9 32.034 12.587 1 86.08 281 PRO B O 1
ATOM 11596 N N . VAL B 1 282 ? 4.977 31.533 12.236 1 90.48 282 VAL B N 1
ATOM 11597 C CA . VAL B 1 282 ? 4.641 30.274 11.579 1 90.48 282 VAL B CA 1
ATOM 11598 C C . VAL B 1 282 ? 3.957 29.338 12.573 1 90.48 282 VAL B C 1
ATOM 11600 O O . VAL B 1 282 ? 4.38 29.23 13.726 1 90.48 282 VAL B O 1
ATOM 11603 N N . CYS B 1 283 ? 2.857 28.83 12.255 1 89.82 283 CYS B N 1
ATOM 11604 C CA . CYS B 1 283 ? 2.252 27.674 12.907 1 89.82 283 CYS B CA 1
ATOM 11605 C C . CYS B 1 283 ? 2.549 26.394 12.134 1 89.82 283 CYS B C 1
ATOM 11607 O O . CYS B 1 283 ? 1.95 26.144 11.087 1 89.82 283 CYS B O 1
ATOM 11609 N N . TYR B 1 284 ? 3.429 25.606 12.614 1 94.1 284 TYR B N 1
ATOM 11610 C CA . TYR B 1 284 ? 3.89 24.437 11.872 1 94.1 284 TYR B CA 1
ATOM 11611 C C . TYR B 1 284 ? 2.768 23.42 11.705 1 94.1 284 TYR B C 1
ATOM 11613 O O . TYR B 1 284 ? 1.975 23.204 12.624 1 94.1 284 TYR B O 1
ATOM 11621 N N . PRO B 1 285 ? 2.688 22.815 10.589 1 92.34 285 PRO B N 1
ATOM 11622 C CA . PRO B 1 285 ? 1.534 21.984 10.234 1 92.34 285 PRO B CA 1
ATOM 11623 C C . PRO B 1 285 ? 1.607 20.584 10.839 1 92.34 285 PRO B C 1
ATOM 11625 O O . PRO B 1 285 ? 2.687 20.128 11.221 1 92.34 285 PRO B O 1
ATOM 11628 N N . LEU B 1 286 ? 0.432 20.036 10.97 1 91.93 286 LEU B N 1
ATOM 11629 C CA . LEU B 1 286 ? 0.382 18.595 11.195 1 91.93 286 LEU B CA 1
ATOM 11630 C C . LEU B 1 286 ? 0.817 17.835 9.947 1 91.93 286 LEU B C 1
ATOM 11632 O O . LEU B 1 286 ? 0.448 18.204 8.83 1 91.93 286 LEU B O 1
ATOM 11636 N N . THR B 1 287 ? 1.646 16.844 10.093 1 93.86 287 THR B N 1
ATOM 11637 C CA . THR B 1 287 ? 2.293 16.197 8.957 1 93.86 287 THR B CA 1
ATOM 11638 C C . THR B 1 287 ? 2.044 14.692 8.977 1 93.86 287 THR B C 1
ATOM 11640 O O . THR B 1 287 ? 1.594 14.146 9.987 1 93.86 287 THR B O 1
ATOM 11643 N N . THR B 1 288 ? 2.176 14.088 7.864 1 92.18 288 THR B N 1
ATOM 11644 C CA . THR B 1 288 ? 2.202 12.633 7.756 1 92.18 288 THR B CA 1
ATOM 11645 C C . THR B 1 288 ? 3.345 12.177 6.854 1 92.18 288 THR B C 1
ATOM 11647 O O . THR B 1 288 ? 3.803 12.932 5.994 1 92.18 288 THR B O 1
ATOM 11650 N N . SER B 1 289 ? 3.777 10.975 7.114 1 88.6 289 SER B N 1
ATOM 11651 C CA . SER B 1 289 ? 4.743 10.359 6.21 1 88.6 289 SER B CA 1
ATOM 11652 C C . SER B 1 289 ? 4.066 9.366 5.272 1 88.6 289 SER B C 1
ATOM 11654 O O . SER B 1 289 ? 2.865 9.112 5.389 1 88.6 289 SER B O 1
ATOM 11656 N N . PHE B 1 290 ? 4.741 8.857 4.07 1 85.81 290 PHE B N 1
ATOM 11657 C CA . PHE B 1 290 ? 4.238 7.896 3.096 1 85.81 290 PHE B CA 1
ATOM 11658 C C . PHE B 1 290 ? 4.194 6.494 3.691 1 85.81 290 PHE B C 1
ATOM 11660 O O . PHE B 1 290 ? 4.18 5.503 2.958 1 85.81 290 PHE B O 1
ATOM 11667 N N . ASN B 1 291 ? 4.129 6.285 4.881 1 75.06 291 ASN B N 1
ATOM 11668 C CA . ASN B 1 291 ? 4.123 5 5.572 1 75.06 291 ASN B CA 1
ATOM 11669 C C . ASN B 1 291 ? 5.515 4.627 6.074 1 75.06 291 ASN B C 1
ATOM 11671 O O . ASN B 1 291 ? 6.296 4.008 5.349 1 75.06 291 ASN B O 1
ATOM 11675 N N . TYR B 1 292 ? 5.675 4.831 7.257 1 77.08 292 TYR B N 1
ATOM 11676 C CA . TYR B 1 292 ? 6.982 4.574 7.853 1 77.08 292 TYR B CA 1
ATOM 11677 C C . TYR B 1 292 ? 7.219 3.079 8.023 1 77.08 292 TYR B C 1
ATOM 11679 O O . TYR B 1 292 ? 6.351 2.358 8.522 1 77.08 292 TYR B O 1
ATOM 11687 N N . GLY B 1 293 ? 8.316 2.699 7.539 1 75.7 293 GLY B N 1
ATOM 11688 C CA . GLY B 1 293 ? 8.779 1.348 7.817 1 75.7 293 GLY B CA 1
ATOM 11689 C C . GLY B 1 293 ? 8.562 0.393 6.658 1 75.7 293 GLY B C 1
ATOM 11690 O O . GLY B 1 293 ? 7.438 -0.053 6.417 1 75.7 293 GLY B O 1
ATOM 11691 N N . ASP B 1 294 ? 9.474 0.12 5.845 1 81.69 294 ASP B N 1
ATOM 11692 C CA . ASP B 1 294 ? 9.478 -0.889 4.79 1 81.69 294 ASP B CA 1
ATOM 11693 C C . ASP B 1 294 ? 10.003 -2.225 5.31 1 81.69 294 ASP B C 1
ATOM 11695 O O . ASP B 1 294 ? 10.655 -2.278 6.355 1 81.69 294 ASP B O 1
ATOM 11699 N N . PRO B 1 295 ? 9.606 -3.259 4.63 1 80.01 295 PRO B N 1
ATOM 11700 C CA . PRO B 1 295 ? 10.091 -4.56 5.096 1 80.01 295 PRO B CA 1
ATOM 11701 C C . PRO B 1 295 ? 11.607 -4.7 4.981 1 80.01 295 PRO B C 1
ATOM 11703 O O . PRO B 1 295 ? 12.222 -4.092 4.101 1 80.01 295 PRO B O 1
ATOM 11706 N N . TYR B 1 296 ? 12.251 -5.41 5.848 1 78.82 296 TYR B N 1
ATOM 11707 C CA . TYR B 1 296 ? 13.679 -5.699 5.777 1 78.82 296 TYR B CA 1
ATOM 11708 C C . TYR B 1 296 ? 14.033 -6.37 4.455 1 78.82 296 TYR B C 1
ATOM 11710 O O . TYR B 1 296 ? 13.301 -7.239 3.977 1 78.82 296 TYR B O 1
ATOM 11718 N N . PRO B 1 297 ? 15.108 -5.945 3.814 1 78.26 297 PRO B N 1
ATOM 11719 C CA . PRO B 1 297 ? 16.191 -5.105 4.333 1 78.26 297 PRO B CA 1
ATOM 11720 C C . PRO B 1 297 ? 15.969 -3.62 4.057 1 78.26 297 PRO B C 1
ATOM 11722 O O . PRO B 1 297 ? 16.841 -2.797 4.349 1 78.26 297 PRO B O 1
ATOM 11725 N N . CYS B 1 298 ? 14.831 -3.398 3.486 1 81.3 298 CYS B N 1
ATOM 11726 C CA . CYS B 1 298 ? 14.515 -1.979 3.361 1 81.3 298 CYS B CA 1
ATOM 11727 C C . CYS B 1 298 ? 14.321 -1.341 4.731 1 81.3 298 CYS B C 1
ATOM 11729 O O . CYS B 1 298 ? 14.087 -2.039 5.719 1 81.3 298 CYS B O 1
ATOM 11731 N N . ASN B 1 299 ? 14.642 -0.213 4.839 1 76.36 299 ASN B N 1
ATOM 11732 C CA . ASN B 1 299 ? 14.357 0.537 6.058 1 76.36 299 ASN B CA 1
ATOM 11733 C C . ASN B 1 299 ? 13.795 1.921 5.746 1 76.36 299 ASN B C 1
ATOM 11735 O O . ASN B 1 299 ? 13.961 2.428 4.636 1 76.36 299 ASN B O 1
ATOM 11739 N N . GLU B 1 300 ? 13.045 2.427 6.794 1 78.62 300 GLU B N 1
ATOM 11740 C CA . GLU B 1 300 ? 12.457 3.759 6.696 1 78.62 300 GLU B CA 1
ATOM 11741 C C . GLU B 1 300 ? 11.681 3.926 5.392 1 78.62 300 GLU B C 1
ATOM 11743 O O . GLU B 1 300 ? 10.724 3.193 5.135 1 78.62 300 GLU B O 1
ATOM 11748 N N . TYR B 1 301 ? 12.209 4.694 4.364 1 80.73 301 TYR B N 1
ATOM 11749 C CA . TYR B 1 301 ? 11.513 4.941 3.106 1 80.73 301 TYR B CA 1
ATOM 11750 C C . TYR B 1 301 ? 12.349 4.474 1.92 1 80.73 301 TYR B C 1
ATOM 11752 O O . TYR B 1 301 ? 12.094 4.87 0.779 1 80.73 301 TYR B O 1
ATOM 11760 N N . THR B 1 302 ? 13.321 3.654 2.193 1 85.4 302 THR B N 1
ATOM 11761 C CA . THR B 1 302 ? 14.344 3.313 1.211 1 85.4 302 THR B CA 1
ATOM 11762 C C . THR B 1 302 ? 13.729 2.577 0.024 1 85.4 302 THR B C 1
ATOM 11764 O O . THR B 1 302 ? 14.195 2.717 -1.109 1 85.4 302 THR B O 1
ATOM 11767 N N . CYS B 1 303 ? 12.663 1.879 0.234 1 85.08 303 CYS B N 1
ATOM 11768 C CA . CYS B 1 303 ? 12.128 1.122 -0.892 1 85.08 303 CYS B CA 1
ATOM 11769 C C . CYS B 1 303 ? 10.849 1.759 -1.42 1 85.08 303 CYS B C 1
ATOM 11771 O O . CYS B 1 303 ? 10.144 1.163 -2.236 1 85.08 303 CYS B O 1
ATOM 11773 N N . LEU B 1 304 ? 10.556 2.935 -0.895 1 91.28 304 LEU B N 1
ATOM 11774 C CA . LEU B 1 304 ? 9.462 3.709 -1.471 1 91.28 304 LEU B CA 1
ATOM 11775 C C . LEU B 1 304 ? 9.751 4.059 -2.927 1 91.28 304 LEU B C 1
ATOM 11777 O O . LEU B 1 304 ? 10.873 4.442 -3.267 1 91.28 304 LEU B O 1
ATOM 11781 N N . ASP B 1 305 ? 8.881 3.868 -3.823 1 90.16 305 ASP B N 1
ATOM 11782 C CA . ASP B 1 305 ? 9.03 4.294 -5.211 1 90.16 305 ASP B CA 1
ATOM 11783 C C . ASP B 1 305 ? 7.87 5.19 -5.638 1 90.16 305 ASP B C 1
ATOM 11785 O O . ASP B 1 305 ? 6.98 5.486 -4.839 1 90.16 305 ASP B O 1
ATOM 11789 N N . GLU B 1 306 ? 7.918 5.674 -6.86 1 91.46 306 GLU B N 1
ATOM 11790 C CA . GLU B 1 306 ? 6.97 6.654 -7.381 1 91.46 306 GLU B CA 1
ATOM 11791 C C . GLU B 1 306 ? 5.538 6.132 -7.305 1 91.46 306 GLU B C 1
ATOM 11793 O O . GLU B 1 306 ? 4.655 6.801 -6.765 1 91.46 306 GLU B O 1
ATOM 11798 N N . ASP B 1 307 ? 5.283 4.891 -7.767 1 88.81 307 ASP B N 1
ATOM 11799 C CA . ASP B 1 307 ? 3.945 4.312 -7.853 1 88.81 307 ASP B CA 1
ATOM 11800 C C . ASP B 1 307 ? 3.342 4.116 -6.465 1 88.81 307 ASP B C 1
ATOM 11802 O O . ASP B 1 307 ? 2.169 4.425 -6.242 1 88.81 307 ASP B O 1
ATOM 11806 N N . TYR B 1 308 ? 4.108 3.581 -5.592 1 93.42 308 TYR B N 1
ATOM 11807 C CA . TYR B 1 308 ? 3.607 3.311 -4.249 1 93.42 308 TYR B CA 1
ATOM 11808 C C . TYR B 1 308 ? 3.362 4.609 -3.487 1 93.42 308 TYR B C 1
ATOM 11810 O O . TYR B 1 308 ? 2.382 4.726 -2.747 1 93.42 308 TYR B O 1
ATOM 11818 N N . ALA B 1 309 ? 4.264 5.565 -3.644 1 94.32 309 ALA B N 1
ATOM 11819 C CA . ALA B 1 309 ? 4.063 6.863 -3.006 1 94.32 309 ALA B CA 1
ATOM 11820 C C . ALA B 1 309 ? 2.759 7.505 -3.469 1 94.32 309 ALA B C 1
ATOM 11822 O O . ALA B 1 309 ? 1.972 7.987 -2.65 1 94.32 309 ALA B O 1
ATOM 11823 N N . ILE B 1 310 ? 2.542 7.536 -4.76 1 93.57 310 ILE B N 1
ATOM 11824 C CA . ILE B 1 310 ? 1.341 8.138 -5.328 1 93.57 310 ILE B CA 1
ATOM 11825 C C . ILE B 1 310 ? 0.107 7.377 -4.851 1 93.57 310 ILE B C 1
ATOM 11827 O O . ILE B 1 310 ? -0.904 7.984 -4.489 1 93.57 310 ILE B O 1
ATOM 11831 N N . ALA B 1 311 ? 0.218 6.056 -4.794 1 92.62 311 ALA B N 1
ATOM 11832 C CA . ALA B 1 311 ? -0.894 5.238 -4.316 1 92.62 311 ALA B CA 1
ATOM 11833 C C . ALA B 1 311 ? -1.225 5.558 -2.862 1 92.62 311 ALA B C 1
ATOM 11835 O O . ALA B 1 311 ? -2.396 5.575 -2.474 1 92.62 311 ALA B O 1
ATOM 11836 N N . LEU B 1 312 ? -0.253 5.737 -2.046 1 93.13 312 LEU B N 1
ATOM 11837 C CA . LEU B 1 312 ? -0.477 6.074 -0.645 1 93.13 312 LEU B CA 1
ATOM 11838 C C . LEU B 1 312 ? -1.154 7.434 -0.514 1 93.13 312 LEU B C 1
ATOM 11840 O O . LEU B 1 312 ? -2.043 7.612 0.323 1 93.13 312 LEU B O 1
ATOM 11844 N N . VAL B 1 313 ? -0.689 8.413 -1.342 1 94.11 313 VAL B N 1
ATOM 11845 C CA . VAL B 1 313 ? -1.321 9.728 -1.337 1 94.11 313 VAL B CA 1
ATOM 11846 C C . VAL B 1 313 ? -2.81 9.587 -1.643 1 94.11 313 VAL B C 1
ATOM 11848 O O . VAL B 1 313 ? -3.649 10.188 -0.968 1 94.11 313 VAL B O 1
ATOM 11851 N N . GLN B 1 314 ? -3.096 8.736 -2.586 1 90.53 314 GLN B N 1
ATOM 11852 C CA . GLN B 1 314 ? -4.487 8.525 -2.97 1 90.53 314 GLN B CA 1
ATOM 11853 C C . GLN B 1 314 ? -5.267 7.831 -1.857 1 90.53 314 GLN B C 1
ATOM 11855 O O . GLN B 1 314 ? -6.455 8.096 -1.665 1 90.53 314 GLN B O 1
ATOM 11860 N N . ARG B 1 315 ? -4.644 6.954 -1.2 1 90.93 315 ARG B N 1
ATOM 11861 C CA . ARG B 1 315 ? -5.303 6.262 -0.097 1 90.93 315 ARG B CA 1
ATOM 11862 C C . ARG B 1 315 ? -5.623 7.225 1.041 1 90.93 315 ARG B C 1
ATOM 11864 O O . ARG B 1 315 ? -6.68 7.125 1.667 1 90.93 315 ARG B O 1
ATOM 11871 N N . TYR B 1 316 ? -4.662 8.131 1.32 1 92.2 316 TYR B N 1
ATOM 11872 C CA . TYR B 1 316 ? -4.94 9.155 2.321 1 92.2 316 TYR B CA 1
ATOM 11873 C C . TYR B 1 316 ? -6.159 9.982 1.931 1 92.2 316 TYR B C 1
ATOM 11875 O O . TYR B 1 316 ? -6.97 10.345 2.786 1 92.2 316 TYR B O 1
ATOM 11883 N N . LYS B 1 317 ? -6.228 10.296 0.67 1 89.08 317 LYS B N 1
ATOM 11884 C CA . LYS B 1 317 ? -7.401 11.004 0.166 1 89.08 317 LYS B CA 1
ATOM 11885 C C . LYS B 1 317 ? -8.661 10.157 0.317 1 89.08 317 LYS B C 1
ATOM 11887 O O . LYS B 1 317 ? -9.684 10.638 0.808 1 89.08 317 LYS B O 1
ATOM 11892 N N . GLN B 1 318 ? -8.564 8.848 -0.087 1 86.55 318 GLN B N 1
ATOM 11893 C CA . GLN B 1 318 ? -9.678 7.908 -0.029 1 86.55 318 GLN B CA 1
ATOM 11894 C C . GLN B 1 318 ? -10.253 7.823 1.381 1 86.55 318 GLN B C 1
ATOM 11896 O O . GLN B 1 318 ? -11.471 7.736 1.557 1 86.55 318 GLN B O 1
ATOM 11901 N N . PHE B 1 319 ? -9.406 7.903 2.368 1 88.19 319 PHE B N 1
ATOM 11902 C CA . PHE B 1 319 ? -9.822 7.669 3.745 1 88.19 319 PHE B CA 1
ATOM 11903 C C . PHE B 1 319 ? -10.023 8.989 4.482 1 88.19 319 PHE B C 1
ATOM 11905 O O . PHE B 1 319 ? -10.282 9 5.687 1 88.19 319 PHE B O 1
ATOM 11912 N N . ASN B 1 320 ? -9.893 10.143 3.784 1 86.5 320 ASN B N 1
ATOM 11913 C CA . ASN B 1 320 ? -10.044 11.478 4.355 1 86.5 320 ASN B CA 1
ATOM 11914 C C . ASN B 1 320 ? -9.048 11.719 5.486 1 86.5 320 ASN B C 1
ATOM 11916 O O . ASN B 1 320 ? -9.435 12.122 6.584 1 86.5 320 ASN B O 1
ATOM 11920 N N . LEU B 1 321 ? -7.784 11.363 5.215 1 90.97 321 LEU B N 1
ATOM 11921 C CA . LEU B 1 321 ? -6.713 11.511 6.195 1 90.97 321 LEU B CA 1
ATOM 11922 C C . LEU B 1 321 ? -5.609 12.417 5.66 1 90.97 321 LEU B C 1
ATOM 11924 O O . LEU B 1 321 ? -4.506 12.45 6.211 1 90.97 321 LEU B O 1
ATOM 11928 N N . ALA B 1 322 ? -5.863 13.106 4.558 1 88.63 322 ALA B N 1
ATOM 11929 C CA . ALA B 1 322 ? -4.844 13.947 3.936 1 88.63 322 ALA B CA 1
ATOM 11930 C C . ALA B 1 322 ? -4.277 14.952 4.934 1 88.63 322 ALA B C 1
ATOM 11932 O O . ALA B 1 322 ? -5.028 15.699 5.567 1 88.63 322 ALA B O 1
ATOM 11933 N N . PRO B 1 323 ? -2.947 14.995 5.104 1 89.78 323 PRO B N 1
ATOM 11934 C CA . PRO B 1 323 ? -2.314 15.986 5.979 1 89.78 323 PRO B CA 1
ATOM 11935 C C . PRO B 1 323 ? -2.139 17.344 5.303 1 89.78 323 PRO B C 1
ATOM 11937 O O . PRO B 1 323 ? -2.413 17.483 4.108 1 89.78 323 PRO B O 1
ATOM 11940 N N . LYS B 1 324 ? -1.711 18.253 6.114 1 89.85 324 LYS B N 1
ATOM 11941 C CA . LYS B 1 324 ? -1.296 19.506 5.491 1 89.85 324 LYS B CA 1
ATOM 11942 C C . LYS B 1 324 ? 0.011 19.331 4.722 1 89.85 324 LYS B C 1
ATOM 11944 O O . LYS B 1 324 ? 0.232 19.993 3.705 1 89.85 324 LYS B O 1
ATOM 11949 N N . VAL B 1 325 ? 0.887 18.495 5.276 1 95.64 325 VAL B N 1
ATOM 11950 C CA . VAL B 1 325 ? 2.196 18.303 4.661 1 95.64 325 VAL B CA 1
ATOM 11951 C C . VAL B 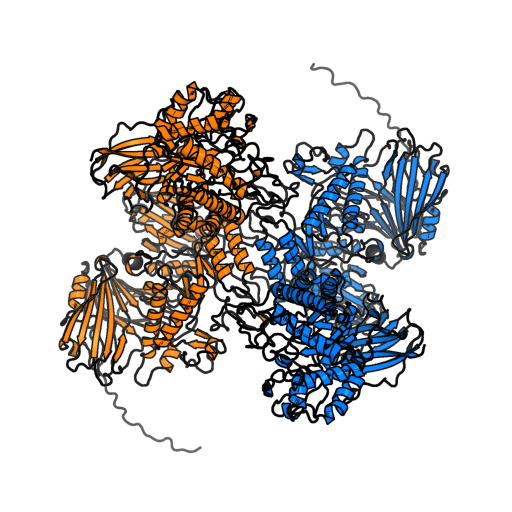1 325 ? 2.568 16.822 4.689 1 95.64 325 VAL B C 1
ATOM 11953 O O . VAL B 1 325 ? 2.464 16.169 5.73 1 95.64 325 VAL B O 1
ATOM 11956 N N . PHE B 1 326 ? 2.952 16.308 3.491 1 95.08 326 PHE B N 1
ATOM 11957 C CA . PHE B 1 326 ? 3.587 14.997 3.437 1 95.08 326 PHE B CA 1
ATOM 11958 C C . PHE B 1 326 ? 5.09 15.114 3.658 1 95.08 326 PHE B C 1
ATOM 11960 O O . PHE B 1 326 ? 5.731 16.026 3.132 1 95.08 326 PHE B O 1
ATOM 11967 N N . TRP B 1 327 ? 5.459 14.232 4.438 1 92.63 327 TRP B N 1
ATOM 11968 C CA . TRP B 1 327 ? 6.867 14.166 4.815 1 92.63 327 TRP B CA 1
ATOM 11969 C C . TRP B 1 327 ? 7.564 13.004 4.114 1 92.63 327 TRP B C 1
ATOM 11971 O O . TRP B 1 327 ? 7.271 11.839 4.39 1 92.63 327 TRP B O 1
ATOM 11981 N N . LEU B 1 328 ? 8.49 13.327 3.092 1 93.87 328 LEU B N 1
ATOM 11982 C CA . LEU B 1 328 ? 9.355 12.304 2.514 1 93.87 328 LEU B CA 1
ATOM 11983 C C . LEU B 1 328 ? 10.719 12.297 3.196 1 93.87 328 LEU B C 1
ATOM 11985 O O . LEU B 1 328 ? 11.532 13.199 2.979 1 93.87 328 LEU B O 1
ATOM 11989 N N . ASP B 1 329 ? 10.963 11.372 3.925 1 93.38 329 ASP B N 1
ATOM 11990 C CA . ASP B 1 329 ? 12.173 11.288 4.737 1 93.38 329 ASP B CA 1
ATOM 11991 C C . ASP B 1 329 ? 13.305 10.61 3.968 1 93.38 329 ASP B C 1
ATOM 11993 O O . ASP B 1 329 ? 13.236 10.473 2.745 1 93.38 329 ASP B O 1
ATOM 11997 N N . ALA B 1 330 ? 14.342 10.244 4.613 1 92.52 330 ALA B N 1
ATOM 11998 C CA . ALA B 1 330 ? 15.6 9.781 4.034 1 92.52 330 ALA B CA 1
ATOM 11999 C C . ALA B 1 330 ? 15.382 8.546 3.164 1 92.52 330 ALA B C 1
ATOM 12001 O O . ALA B 1 330 ? 14.564 7.684 3.493 1 92.52 330 ALA B O 1
ATOM 12002 N N . GLY B 1 331 ? 16.076 8.535 2.011 1 91.86 331 GLY B N 1
ATOM 12003 C CA . GLY B 1 331 ? 16.106 7.308 1.23 1 91.86 331 GLY B CA 1
ATOM 12004 C C . GLY B 1 331 ? 15.637 7.501 -0.2 1 91.86 331 GLY B C 1
ATOM 12005 O O . GLY B 1 331 ? 15.61 6.549 -0.983 1 91.86 331 GLY B O 1
ATOM 12006 N N . TRP B 1 332 ? 15.331 8.727 -0.618 1 93.99 332 TRP B N 1
ATOM 12007 C CA . TRP B 1 332 ? 14.778 9.006 -1.939 1 93.99 332 TRP B CA 1
ATOM 12008 C C . TRP B 1 332 ? 15.888 9.138 -2.977 1 93.99 332 TRP B C 1
ATOM 12010 O O . TRP B 1 332 ? 15.627 9.104 -4.182 1 93.99 332 TRP B O 1
ATOM 12020 N N . TYR B 1 333 ? 17.15 9.298 -2.63 1 94.92 333 TYR B N 1
ATOM 12021 C CA . TYR B 1 333 ? 18.254 9.724 -3.483 1 94.92 333 TYR B CA 1
ATOM 12022 C C . TYR B 1 333 ? 19.028 8.523 -4.014 1 94.92 333 TYR B C 1
ATOM 12024 O O . TYR B 1 333 ? 18.837 7.398 -3.546 1 94.92 333 TYR B O 1
ATOM 12032 N N . ALA B 1 334 ? 19.892 8.805 -4.898 1 92.88 334 ALA B N 1
ATOM 12033 C CA . ALA B 1 334 ? 20.537 7.792 -5.73 1 92.88 334 ALA B CA 1
ATOM 12034 C C . ALA B 1 334 ? 21.267 6.762 -4.872 1 92.88 334 ALA B C 1
ATOM 12036 O O . ALA B 1 334 ? 21.925 7.116 -3.891 1 92.88 334 ALA B O 1
ATOM 12037 N N . GLU B 1 335 ? 21.031 5.425 -5.111 1 89.95 335 GLU B N 1
ATOM 12038 C CA . GLU B 1 335 ? 21.734 4.253 -4.598 1 89.95 335 GLU B CA 1
ATOM 12039 C C . GLU B 1 335 ? 21.238 3.879 -3.204 1 89.95 335 GLU B C 1
ATOM 12041 O O . GLU B 1 335 ? 21.598 2.826 -2.673 1 89.95 335 GLU B O 1
ATOM 12046 N N . SER B 1 336 ? 20.384 4.748 -2.62 1 92.14 336 SER B N 1
ATOM 12047 C CA . SER B 1 336 ? 19.974 4.525 -1.238 1 92.14 336 SER B CA 1
ATOM 12048 C C . SER B 1 336 ? 19.131 3.26 -1.108 1 92.14 336 SER B C 1
ATOM 12050 O O . SER B 1 336 ? 18.934 2.749 -0.004 1 92.14 336 SER B O 1
ATOM 12052 N N . ALA B 1 337 ? 18.617 2.785 -2.2 1 88.5 337 ALA B N 1
ATOM 12053 C CA . ALA B 1 337 ? 17.725 1.628 -2.152 1 88.5 337 ALA B CA 1
ATOM 12054 C C . ALA B 1 337 ? 18.409 0.385 -2.712 1 88.5 337 ALA B C 1
ATOM 12056 O O . ALA B 1 337 ? 17.758 -0.634 -2.956 1 88.5 337 ALA B O 1
ATOM 12057 N N . ARG B 1 338 ? 19.674 0.432 -3.009 1 84.96 338 ARG B N 1
ATOM 12058 C CA . ARG B 1 338 ? 20.414 -0.737 -3.471 1 84.96 338 ARG B CA 1
ATOM 12059 C C . ARG B 1 338 ? 20.763 -1.66 -2.307 1 84.96 338 ARG B C 1
ATOM 12061 O O . ARG B 1 338 ? 21.938 -1.932 -2.055 1 84.96 338 ARG B O 1
ATOM 12068 N N . VAL B 1 339 ? 19.733 -2.14 -1.637 1 80.62 339 VAL B N 1
ATOM 12069 C CA . VAL B 1 339 ? 19.821 -2.854 -0.368 1 80.62 339 VAL B CA 1
ATOM 12070 C C . VAL B 1 339 ? 20.625 -4.139 -0.552 1 80.62 339 VAL B C 1
ATOM 12072 O O . VAL B 1 339 ? 21.267 -4.617 0.386 1 80.62 339 VAL B O 1
ATOM 12075 N N . LYS B 1 340 ? 20.524 -4.839 -1.75 1 70.85 340 LYS B N 1
ATOM 12076 C CA . LYS B 1 340 ? 21.27 -6.06 -2.041 1 70.85 340 LYS B CA 1
ATOM 12077 C C . LYS B 1 340 ? 22.774 -5.813 -1.978 1 70.85 340 LYS B C 1
ATOM 12079 O O . LYS B 1 340 ? 23.543 -6.714 -1.637 1 70.85 340 LYS B O 1
ATOM 12084 N N . GLU B 1 341 ? 23.157 -4.512 -2.268 1 76.47 341 GLU B N 1
ATOM 12085 C CA . GLU B 1 341 ? 24.565 -4.128 -2.253 1 76.47 341 GLU B CA 1
ATOM 12086 C C . GLU B 1 341 ? 24.954 -3.506 -0.915 1 76.47 341 GLU B C 1
ATOM 12088 O O . GLU B 1 341 ? 26.04 -2.939 -0.78 1 76.47 341 GLU B O 1
ATOM 12093 N N . GLY B 1 342 ? 24.026 -3.547 0.026 1 78.32 342 GLY B N 1
ATOM 12094 C CA . GLY B 1 342 ? 24.299 -3.033 1.358 1 78.32 342 GLY B CA 1
ATOM 12095 C C . GLY B 1 342 ? 24.12 -1.53 1.466 1 78.32 342 GLY B C 1
ATOM 12096 O O . GLY B 1 342 ? 24.491 -0.926 2.474 1 78.32 342 GLY B O 1
ATOM 12097 N N . CYS B 1 343 ? 23.564 -0.885 0.47 1 86 343 CYS B N 1
ATOM 12098 C CA . CYS B 1 343 ? 23.333 0.555 0.486 1 86 343 CYS B CA 1
ATOM 12099 C C . CYS B 1 343 ? 22.052 0.893 1.239 1 86 343 CYS B C 1
ATOM 12101 O O . CYS B 1 343 ? 21.113 0.096 1.265 1 86 343 CYS B O 1
ATOM 12103 N N . ASN B 1 344 ? 22.081 1.944 1.921 1 85.75 344 ASN B N 1
ATOM 12104 C CA . ASN B 1 344 ? 20.915 2.477 2.618 1 85.75 344 ASN B CA 1
ATOM 12105 C C . ASN B 1 344 ? 20.957 4 2.697 1 85.75 344 ASN B C 1
ATOM 12107 O O . ASN B 1 344 ? 21.842 4.632 2.118 1 85.75 344 ASN B O 1
ATOM 12111 N N . TRP B 1 345 ? 20.037 4.549 3.409 1 90.27 345 TRP B N 1
ATOM 12112 C CA . TRP B 1 345 ? 19.924 6.002 3.457 1 90.27 345 TRP B CA 1
ATOM 12113 C C . TRP B 1 345 ? 21.138 6.621 4.141 1 90.27 345 TRP B C 1
ATOM 12115 O O . TRP B 1 345 ? 21.526 7.749 3.829 1 90.27 345 TRP B O 1
ATOM 12125 N N . TYR B 1 346 ? 21.797 5.911 5.039 1 88.99 346 TYR B N 1
ATOM 12126 C CA . TYR B 1 346 ? 22.863 6.427 5.89 1 88.99 346 TYR B CA 1
ATOM 12127 C C . TYR B 1 346 ? 24.193 6.449 5.145 1 88.99 346 TYR B C 1
ATOM 12129 O O . TYR B 1 346 ? 24.91 7.452 5.173 1 88.99 346 TYR B O 1
ATOM 12137 N N . ASN B 1 347 ? 24.509 5.378 4.43 1 88.44 347 ASN B N 1
ATOM 12138 C CA . ASN B 1 347 ? 25.85 5.248 3.87 1 88.44 347 ASN B CA 1
ATOM 12139 C C . ASN B 1 347 ? 25.903 5.732 2.423 1 88.44 347 ASN B C 1
ATOM 12141 O O . ASN B 1 347 ? 26.86 5.444 1.702 1 88.44 347 ASN B O 1
ATOM 12145 N N . THR B 1 348 ? 24.866 6.429 2.028 1 92.31 348 THR B N 1
ATOM 12146 C CA . THR B 1 348 ? 24.868 6.994 0.683 1 92.31 348 THR B CA 1
ATOM 12147 C C . THR B 1 348 ? 24.606 8.497 0.727 1 92.31 348 THR B C 1
ATOM 12149 O O . THR B 1 348 ? 24.382 9.124 -0.31 1 92.31 348 THR B O 1
ATOM 12152 N N . VAL B 1 349 ? 24.633 9.061 1.921 1 94.08 349 VAL B N 1
ATOM 12153 C CA . VAL B 1 349 ? 24.48 10.507 2.046 1 94.08 349 VAL B CA 1
ATOM 12154 C C . VAL B 1 349 ? 25.565 11.213 1.236 1 94.08 349 VAL B C 1
ATOM 12156 O O . VAL B 1 349 ? 26.746 10.871 1.338 1 94.08 349 VAL B O 1
ATOM 12159 N N . GLY B 1 350 ? 25.228 12.158 0.456 1 93.7 350 GLY B N 1
ATOM 12160 C CA . GLY B 1 350 ? 26.118 12.807 -0.494 1 93.7 350 GLY B CA 1
ATOM 12161 C C . GLY B 1 350 ? 25.724 12.569 -1.939 1 93.7 350 GLY B C 1
ATOM 12162 O O . GLY B 1 350 ? 26.198 13.265 -2.84 1 93.7 350 GLY B O 1
ATOM 12163 N N . ASN B 1 351 ? 24.783 11.573 -2.078 1 91.75 351 ASN B N 1
ATOM 12164 C CA . ASN B 1 351 ? 24.204 11.321 -3.393 1 91.75 351 ASN B CA 1
ATOM 12165 C C . ASN B 1 351 ? 22.918 12.116 -3.601 1 91.75 351 ASN B C 1
ATOM 12167 O O . ASN B 1 351 ? 21.844 11.534 -3.766 1 91.75 351 ASN B O 1
ATOM 12171 N N . TRP B 1 352 ? 22.924 13.421 -3.731 1 93.31 352 TRP B N 1
ATOM 12172 C CA . TRP B 1 352 ? 21.752 14.288 -3.675 1 93.31 352 TRP B CA 1
ATOM 12173 C C . TRP B 1 352 ? 21.114 14.433 -5.052 1 93.31 352 TRP B C 1
ATOM 12175 O O . TRP B 1 352 ? 20.71 15.531 -5.444 1 93.31 352 TRP B O 1
ATOM 12185 N N . THR B 1 353 ? 21.089 13.359 -5.813 1 93.53 353 THR B N 1
ATOM 12186 C CA . THR B 1 353 ? 20.284 13.225 -7.022 1 93.53 353 THR B CA 1
ATOM 12187 C C . THR B 1 353 ? 19.155 12.22 -6.811 1 93.53 353 THR B C 1
ATOM 12189 O O . THR B 1 353 ? 19.314 11.247 -6.072 1 93.53 353 THR B O 1
ATOM 12192 N N . VAL B 1 354 ? 18.09 12.452 -7.426 1 94.72 354 VAL B N 1
ATOM 12193 C CA . VAL B 1 354 ? 16.933 11.584 -7.236 1 94.72 354 VAL B CA 1
ATOM 12194 C C . VAL B 1 354 ? 17.231 10.195 -7.796 1 94.72 354 VAL B C 1
ATOM 12196 O O . VAL B 1 354 ? 17.814 10.066 -8.876 1 94.72 354 VAL B O 1
ATOM 12199 N N . ASP B 1 355 ? 16.981 9.156 -7.059 1 93.4 355 ASP B N 1
ATOM 12200 C CA . ASP B 1 355 ? 17.09 7.777 -7.526 1 93.4 355 ASP B CA 1
ATOM 12201 C C . ASP B 1 355 ? 16.116 7.507 -8.671 1 93.4 355 ASP B C 1
ATOM 12203 O O . ASP B 1 355 ? 14.949 7.186 -8.438 1 93.4 355 ASP B O 1
ATOM 12207 N N . ARG B 1 356 ? 16.498 7.481 -9.811 1 86.12 356 ARG B N 1
ATOM 12208 C CA . ARG B 1 356 ? 15.638 7.438 -10.99 1 86.12 356 ARG B CA 1
ATOM 12209 C C . ARG B 1 356 ? 15.102 6.03 -11.225 1 86.12 356 ARG B C 1
ATOM 12211 O O . ARG B 1 356 ? 14.133 5.845 -11.965 1 86.12 356 ARG B O 1
ATOM 12218 N N . ASP B 1 357 ? 15.704 4.957 -10.611 1 84.44 357 ASP B N 1
ATOM 12219 C CA . ASP B 1 357 ? 15.146 3.61 -10.68 1 84.44 357 ASP B CA 1
ATOM 12220 C C . ASP B 1 357 ? 13.793 3.539 -9.976 1 84.44 357 ASP B C 1
ATOM 12222 O O . ASP B 1 357 ? 12.883 2.847 -10.437 1 84.44 357 ASP B O 1
ATOM 12226 N N . ARG B 1 358 ? 13.667 4.252 -8.985 1 90.36 358 ARG B N 1
ATOM 12227 C CA . ARG B 1 358 ? 12.457 4.22 -8.171 1 90.36 358 ARG B CA 1
ATOM 12228 C C . ARG B 1 358 ? 11.544 5.397 -8.502 1 90.36 358 ARG B C 1
ATOM 12230 O O . ARG B 1 358 ? 10.321 5.293 -8.384 1 90.36 358 ARG B O 1
ATOM 12237 N N . PHE B 1 359 ? 12.226 6.533 -8.884 1 92.89 359 PHE B N 1
ATOM 12238 C CA . PHE B 1 359 ? 11.528 7.75 -9.282 1 92.89 359 PHE B CA 1
ATOM 12239 C C . PHE B 1 359 ? 11.954 8.187 -10.678 1 92.89 359 PHE B C 1
ATOM 12241 O O . PHE B 1 359 ? 12.635 9.202 -10.835 1 92.89 359 PHE B O 1
ATOM 12248 N N . PRO B 1 360 ? 11.507 7.556 -11.681 1 83.93 360 PRO B N 1
ATOM 12249 C CA . PRO B 1 360 ? 11.996 7.788 -13.042 1 83.93 360 PRO B CA 1
ATOM 12250 C C . PRO B 1 360 ? 11.765 9.221 -13.515 1 83.93 360 PRO B C 1
ATOM 12252 O O . PRO B 1 360 ? 12.526 9.733 -14.341 1 83.93 360 PRO B O 1
ATOM 12255 N N . ASN B 1 361 ? 10.838 9.936 -12.984 1 83.91 361 ASN B N 1
ATOM 12256 C CA . ASN B 1 361 ? 10.488 11.293 -13.39 1 83.91 361 ASN B CA 1
ATOM 12257 C C . ASN B 1 361 ? 10.816 12.307 -12.298 1 83.91 361 ASN B C 1
ATOM 12259 O O . ASN B 1 361 ? 10.194 13.368 -12.223 1 83.91 361 ASN B O 1
ATOM 12263 N N . GLY B 1 362 ? 11.802 11.904 -11.483 1 91.57 362 GLY B N 1
ATOM 12264 C CA . GLY B 1 362 ? 12.072 12.758 -10.338 1 91.57 362 GLY B CA 1
ATOM 12265 C C . GLY B 1 362 ? 11.007 12.667 -9.261 1 91.57 362 GLY B C 1
ATOM 12266 O O . GLY B 1 362 ? 10.204 11.732 -9.252 1 91.57 362 GLY B O 1
ATOM 12267 N N . LEU B 1 363 ? 10.981 13.625 -8.395 1 96.33 363 LEU B N 1
ATOM 12268 C CA . LEU B 1 363 ? 9.997 13.612 -7.318 1 96.33 363 LEU B CA 1
ATOM 12269 C C . LEU B 1 363 ? 8.756 14.41 -7.705 1 96.33 363 LEU B C 1
ATOM 12271 O O . LEU B 1 363 ? 7.788 14.468 -6.944 1 96.33 363 LEU B O 1
ATOM 12275 N N . LYS B 1 364 ? 8.799 14.996 -8.891 1 92.06 364 LYS B N 1
ATOM 12276 C CA . LYS B 1 364 ? 7.738 15.898 -9.328 1 92.06 364 LYS B CA 1
ATOM 12277 C C . LYS B 1 364 ? 6.394 15.178 -9.389 1 92.06 364 LYS B C 1
ATOM 12279 O O . LYS B 1 364 ? 5.381 15.702 -8.922 1 92.06 364 LYS B O 1
ATOM 12284 N N . PRO B 1 365 ? 6.361 13.9 -9.953 1 92.15 365 PRO B N 1
ATOM 12285 C CA . PRO B 1 365 ? 5.067 13.212 -9.947 1 92.15 365 PRO B CA 1
ATOM 12286 C C . PRO B 1 365 ? 4.506 13.024 -8.539 1 92.15 365 PRO B C 1
ATOM 12288 O O . PRO B 1 365 ? 3.291 13.106 -8.339 1 92.15 365 PRO B O 1
ATOM 12291 N N . VAL B 1 366 ? 5.333 12.775 -7.61 1 95.92 366 VAL B N 1
ATOM 12292 C CA . VAL B 1 366 ? 4.908 12.605 -6.225 1 95.92 366 VAL B CA 1
ATOM 12293 C C . VAL B 1 366 ? 4.401 13.935 -5.672 1 95.92 366 VAL B C 1
ATOM 12295 O O . VAL B 1 366 ? 3.332 13.993 -5.06 1 95.92 366 VAL B O 1
ATOM 12298 N N . SER B 1 367 ? 5.199 15.036 -5.878 1 96.79 367 SER B N 1
ATOM 12299 C CA . SER B 1 367 ? 4.769 16.344 -5.396 1 96.79 367 SER B CA 1
ATOM 12300 C C . SER B 1 367 ? 3.466 16.777 -6.058 1 96.79 367 SER B C 1
ATOM 12302 O O . SER B 1 367 ? 2.608 17.385 -5.415 1 96.79 367 SER B O 1
ATOM 12304 N N . ASP B 1 368 ? 3.352 16.468 -7.328 1 93.17 368 ASP B N 1
ATOM 12305 C CA . ASP B 1 368 ? 2.115 16.795 -8.031 1 93.17 368 ASP B CA 1
ATOM 12306 C C . ASP B 1 368 ? 0.925 16.062 -7.415 1 93.17 368 ASP B C 1
ATOM 12308 O O . ASP B 1 368 ? -0.151 16.643 -7.252 1 93.17 368 ASP B O 1
ATOM 12312 N N . ALA B 1 369 ? 1.154 14.791 -7.141 1 92.35 369 ALA B N 1
ATOM 12313 C CA . ALA B 1 369 ? 0.092 14.01 -6.512 1 92.35 369 ALA B CA 1
ATOM 12314 C C . ALA B 1 369 ? -0.274 14.582 -5.145 1 92.35 369 ALA B C 1
ATOM 12316 O O . ALA B 1 369 ? -1.452 14.642 -4.786 1 92.35 369 ALA B O 1
ATOM 12317 N N . VAL B 1 370 ? 0.678 14.968 -4.382 1 95.39 370 VAL B N 1
ATOM 12318 C CA . VAL B 1 370 ? 0.483 15.557 -3.061 1 95.39 370 VAL B CA 1
ATOM 12319 C C . VAL B 1 370 ? -0.277 16.875 -3.19 1 95.39 370 VAL B C 1
ATOM 12321 O O . VAL B 1 370 ? -1.249 17.111 -2.469 1 95.39 370 VAL B O 1
ATOM 12324 N N . HIS B 1 371 ? 0.131 17.724 -4.129 1 92 371 HIS B N 1
ATOM 12325 C CA . HIS B 1 371 ? -0.505 19.017 -4.35 1 92 371 HIS B CA 1
ATOM 12326 C C . HIS B 1 371 ? -1.938 18.849 -4.845 1 92 371 HIS B C 1
ATOM 12328 O O . HIS B 1 371 ? -2.813 19.652 -4.513 1 92 371 HIS B O 1
ATOM 12334 N N . ALA B 1 372 ? -2.084 17.764 -5.537 1 86.48 372 ALA B N 1
ATOM 12335 C CA . ALA B 1 372 ? -3.396 17.506 -6.126 1 86.48 372 ALA B CA 1
ATOM 12336 C C . ALA B 1 372 ? -4.444 17.263 -5.044 1 86.48 372 ALA B C 1
ATOM 12338 O O . ALA B 1 372 ? -5.634 17.504 -5.259 1 86.48 372 ALA B O 1
ATOM 12339 N N . ILE B 1 373 ? -4 16.873 -3.901 1 88.87 373 ILE B N 1
ATOM 12340 C CA . ILE B 1 373 ? -4.978 16.598 -2.854 1 88.87 373 ILE B CA 1
ATOM 12341 C C . ILE B 1 373 ? -4.964 17.726 -1.825 1 88.87 373 ILE B C 1
ATOM 12343 O O . ILE B 1 373 ? -5.524 17.587 -0.735 1 88.87 373 ILE B O 1
ATOM 12347 N N . GLY B 1 374 ? -4.266 18.838 -2.148 1 85.39 374 GLY B N 1
ATOM 12348 C CA . GLY B 1 374 ? -4.277 20.023 -1.306 1 85.39 374 GLY B CA 1
ATOM 12349 C C . GLY B 1 374 ? -3.214 19.997 -0.224 1 85.39 374 GLY B C 1
ATOM 12350 O O . GLY B 1 374 ? -3.264 20.786 0.722 1 85.39 374 GLY B O 1
ATOM 12351 N N . SER B 1 375 ? -2.287 19.099 -0.306 1 92.64 375 SER B N 1
ATOM 12352 C CA . SER B 1 375 ? -1.199 18.996 0.661 1 92.64 375 SER B CA 1
ATOM 12353 C C . SER B 1 375 ? 0.103 19.546 0.088 1 92.64 375 SER B C 1
ATOM 12355 O O . SER B 1 375 ? 0.199 19.806 -1.113 1 92.64 375 SER B O 1
ATOM 12357 N N . GLU B 1 376 ? 0.999 19.796 0.914 1 95.24 376 GLU B N 1
ATOM 12358 C CA . GLU B 1 376 ? 2.341 20.238 0.546 1 95.24 376 GLU B CA 1
ATOM 12359 C C . GLU B 1 376 ? 3.375 19.149 0.817 1 95.24 376 GLU B C 1
ATOM 12361 O O . GLU B 1 376 ? 3.071 18.145 1.464 1 95.24 376 GLU B O 1
ATOM 12366 N N . LEU B 1 377 ? 4.597 19.312 0.219 1 97.65 377 LEU B N 1
ATOM 12367 C CA . LEU B 1 377 ? 5.615 18.274 0.342 1 97.65 377 LEU B CA 1
ATOM 12368 C C . LEU B 1 377 ? 6.851 18.808 1.059 1 97.65 377 LEU B C 1
ATOM 12370 O O . LEU B 1 377 ? 7.355 19.881 0.721 1 97.65 377 LEU B O 1
ATOM 12374 N N . MET B 1 378 ? 7.24 18.162 2.057 1 97.39 378 MET B N 1
ATOM 12375 C CA . MET B 1 378 ? 8.513 18.387 2.735 1 97.39 378 MET B CA 1
ATOM 12376 C C . MET B 1 378 ? 9.486 17.245 2.46 1 97.39 378 MET B C 1
ATOM 12378 O O . MET B 1 378 ? 9.105 16.074 2.509 1 97.39 378 MET B O 1
ATOM 12382 N N . VAL B 1 379 ? 10.759 17.54 2.146 1 97.28 379 VAL B N 1
ATOM 12383 C CA . VAL B 1 379 ? 11.716 16.502 1.776 1 97.28 379 VAL B CA 1
ATOM 12384 C C . VAL B 1 379 ? 12.967 16.621 2.643 1 97.28 379 VAL B C 1
ATOM 12386 O O . VAL B 1 379 ? 13.443 17.727 2.909 1 97.28 379 VAL B O 1
ATOM 12389 N N . TRP B 1 380 ? 13.484 15.514 3.014 1 96.71 380 TRP B N 1
ATOM 12390 C CA . TRP B 1 380 ? 14.63 15.353 3.902 1 96.71 380 TRP B CA 1
ATOM 12391 C C . TRP B 1 380 ? 15.939 15.54 3.141 1 96.71 380 TRP B C 1
ATOM 12393 O O . TRP B 1 380 ? 16.125 14.969 2.064 1 96.71 380 TRP B O 1
ATOM 12403 N N . PHE B 1 381 ? 16.867 16.388 3.748 1 96.77 381 PHE B N 1
ATOM 12404 C CA . PHE B 1 381 ? 18.242 16.55 3.291 1 96.77 381 PHE B CA 1
ATOM 12405 C C . PHE B 1 381 ? 19.214 16.478 4.463 1 96.77 381 PHE B C 1
ATOM 12407 O O . PHE B 1 381 ? 18.865 16.841 5.589 1 96.77 381 PHE B O 1
ATOM 12414 N N . GLU B 1 382 ? 20.37 16.035 4.193 1 96.68 382 GLU B N 1
ATOM 12415 C CA . GLU B 1 382 ? 21.5 16.132 5.113 1 96.68 382 GLU B CA 1
ATOM 12416 C C . GLU B 1 382 ? 22.76 16.601 4.391 1 96.68 382 GLU B C 1
ATOM 12418 O O . GLU B 1 382 ? 23.725 15.845 4.261 1 96.68 382 GLU B O 1
ATOM 12423 N N . PRO B 1 383 ? 22.764 17.868 4.004 1 94.84 383 PRO B N 1
ATOM 12424 C CA . PRO B 1 383 ? 23.809 18.333 3.089 1 94.84 383 PRO B CA 1
ATOM 12425 C C . PRO B 1 383 ? 25.145 18.571 3.79 1 94.84 383 PRO B C 1
ATOM 12427 O O . PRO B 1 383 ? 26.187 18.637 3.134 1 94.84 383 PRO B O 1
ATOM 12430 N N . GLU B 1 384 ? 25.12 18.694 5.118 1 96.44 384 GLU B N 1
ATOM 12431 C CA . GLU B 1 384 ? 26.333 19.049 5.848 1 96.44 384 GLU B CA 1
ATOM 12432 C C . GLU B 1 384 ? 27.242 17.837 6.03 1 96.44 384 GLU B C 1
ATOM 12434 O O . GLU B 1 384 ? 28.417 17.982 6.374 1 96.44 384 GLU B O 1
ATOM 12439 N N . ARG B 1 385 ? 26.739 16.666 5.821 1 94.93 385 ARG B N 1
ATOM 12440 C CA . ARG B 1 385 ? 27.505 15.431 5.959 1 94.93 385 ARG B CA 1
ATOM 12441 C C . ARG B 1 385 ? 27.487 14.628 4.664 1 94.93 385 ARG B C 1
ATOM 12443 O O . ARG B 1 385 ? 26.461 14.556 3.985 1 94.93 385 ARG B O 1
ATOM 12450 N N . ILE B 1 386 ? 28.616 14.112 4.29 1 92.97 386 ILE B N 1
ATOM 12451 C CA . ILE B 1 386 ? 28.642 13.13 3.211 1 92.97 386 ILE B CA 1
ATOM 12452 C C . ILE B 1 386 ? 29.336 11.857 3.688 1 92.97 386 ILE B C 1
ATOM 12454 O O . ILE B 1 386 ? 30.213 11.908 4.554 1 92.97 386 ILE B O 1
ATOM 12458 N N . PHE B 1 387 ? 28.902 10.798 3.245 1 91.21 387 PHE B N 1
ATOM 12459 C CA . PHE B 1 387 ? 29.587 9.529 3.461 1 91.21 387 PHE B CA 1
ATOM 12460 C C . PHE B 1 387 ? 30.734 9.358 2.472 1 91.21 387 PHE B C 1
ATOM 12462 O O . PHE B 1 387 ? 30.599 9.69 1.293 1 91.21 387 PHE B O 1
ATOM 12469 N N . LYS B 1 388 ? 31.855 8.885 2.948 1 88.06 388 LYS B N 1
ATOM 12470 C CA . LYS B 1 388 ? 33.015 8.693 2.082 1 88.06 388 LYS B CA 1
ATOM 12471 C C . LYS B 1 388 ? 32.689 7.752 0.926 1 88.06 388 LYS B C 1
ATOM 12473 O O . LYS B 1 388 ? 32.064 6.708 1.126 1 88.06 388 LYS B O 1
ATOM 12478 N N . GLY B 1 389 ? 32.959 8.162 -0.28 1 86.82 389 GLY B N 1
ATOM 12479 C CA . GLY B 1 389 ? 32.679 7.348 -1.452 1 86.82 389 GLY B CA 1
ATOM 12480 C C . GLY B 1 389 ? 31.401 7.748 -2.165 1 86.82 389 GLY B C 1
ATOM 12481 O O . GLY B 1 389 ? 31.142 7.3 -3.284 1 86.82 389 GLY B O 1
ATOM 12482 N N . SER B 1 390 ? 30.588 8.655 -1.524 1 90.89 390 SER B N 1
ATOM 12483 C CA . SER B 1 390 ? 29.366 9.145 -2.153 1 90.89 390 SER B CA 1
ATOM 12484 C C . SER B 1 390 ? 29.68 10.014 -3.367 1 90.89 390 SER B C 1
ATOM 12486 O O . SER B 1 390 ? 30.845 10.306 -3.643 1 90.89 390 SER B O 1
ATOM 12488 N N . GLN B 1 391 ? 28.719 10.393 -4.113 1 88.82 391 GLN B N 1
ATOM 12489 C CA . GLN B 1 391 ? 28.85 11.193 -5.326 1 88.82 391 GLN B CA 1
ATOM 12490 C C . GLN B 1 391 ? 29.56 12.513 -5.04 1 88.82 391 GLN B C 1
ATOM 12492 O O . GLN B 1 391 ? 30.522 12.867 -5.724 1 88.82 391 GLN B O 1
ATOM 12497 N N . TRP B 1 392 ? 29.148 13.291 -4.005 1 92.43 392 TRP B N 1
ATOM 12498 C CA . TRP B 1 392 ? 29.727 14.595 -3.697 1 92.43 392 TRP B CA 1
ATOM 12499 C C . TRP B 1 392 ? 31.152 14.448 -3.174 1 92.43 392 TRP B C 1
ATOM 12501 O O . TRP B 1 392 ? 31.97 15.359 -3.319 1 92.43 392 TRP B O 1
ATOM 12511 N N . SER B 1 393 ? 31.42 13.358 -2.529 1 87.65 393 SER B N 1
ATOM 12512 C CA . SER B 1 393 ? 32.783 13.107 -2.075 1 87.65 393 SER B CA 1
ATOM 12513 C C . SER B 1 393 ? 33.757 13.062 -3.248 1 87.65 393 SER B C 1
ATOM 12515 O O . SER B 1 393 ? 34.911 13.476 -3.12 1 87.65 393 SER B O 1
ATOM 12517 N N . LYS B 1 394 ? 33.307 12.627 -4.35 1 84.07 394 LYS B N 1
ATOM 12518 C CA . LYS B 1 394 ? 34.133 12.472 -5.544 1 84.07 394 LYS B CA 1
ATOM 12519 C C . LYS B 1 394 ? 34.111 13.738 -6.396 1 84.07 394 LYS B C 1
ATOM 12521 O O . LYS B 1 394 ? 35.147 14.164 -6.911 1 84.07 394 LYS B O 1
ATOM 12526 N N . GLU B 1 395 ? 32.981 14.346 -6.478 1 85.04 395 GLU B N 1
ATOM 12527 C CA . GLU B 1 395 ? 32.786 15.459 -7.402 1 85.04 395 GLU B CA 1
ATOM 12528 C C . GLU B 1 395 ? 33.229 16.779 -6.778 1 85.04 395 GLU B C 1
ATOM 12530 O O . GLU B 1 395 ? 33.571 17.725 -7.491 1 85.04 395 GLU B O 1
ATOM 12535 N N . LEU B 1 396 ? 33.154 16.878 -5.461 1 88.26 396 LEU B N 1
ATOM 12536 C CA . LEU B 1 396 ? 33.488 18.111 -4.757 1 88.26 396 LEU B CA 1
ATOM 12537 C C . LEU B 1 396 ? 34.589 17.869 -3.73 1 88.26 396 LEU B C 1
ATOM 12539 O O . LEU B 1 396 ? 34.426 18.192 -2.551 1 88.26 396 LEU B O 1
ATOM 12543 N N . PRO B 1 397 ? 35.725 17.465 -4.09 1 82.43 397 PRO B N 1
ATOM 12544 C CA . PRO B 1 397 ? 36.752 17.031 -3.141 1 82.43 397 PRO B CA 1
ATOM 12545 C C . PRO B 1 397 ? 37.278 18.175 -2.277 1 82.43 397 PRO B C 1
ATOM 12547 O O . PRO B 1 397 ? 37.772 17.942 -1.171 1 82.43 397 PRO B O 1
ATOM 12550 N N . LYS B 1 398 ? 37.16 19.44 -2.651 1 84.55 398 LYS B N 1
ATOM 12551 C CA . LYS B 1 398 ? 37.735 20.56 -1.912 1 84.55 398 LYS B CA 1
ATOM 12552 C C . LYS B 1 398 ? 36.69 21.225 -1.022 1 84.55 398 LYS B C 1
ATOM 12554 O O . LYS B 1 398 ? 36.998 22.172 -0.295 1 84.55 398 LYS B O 1
ATOM 12559 N N . ALA B 1 399 ? 35.579 20.742 -1.009 1 89.19 399 ALA B N 1
ATOM 12560 C CA . ALA B 1 399 ? 34.47 21.42 -0.342 1 89.19 399 ALA B CA 1
ATOM 12561 C C . ALA B 1 399 ? 34.291 20.905 1.083 1 89.19 399 ALA B C 1
ATOM 12563 O O . ALA B 1 399 ? 33.322 21.258 1.76 1 89.19 399 ALA B O 1
ATOM 12564 N N . TRP B 1 400 ? 35.286 20.152 1.575 1 91.02 400 TRP B N 1
ATOM 12565 C CA . TRP B 1 400 ? 35.014 19.435 2.817 1 91.02 400 TRP B CA 1
ATOM 12566 C C . TRP B 1 400 ? 36.091 19.721 3.858 1 91.02 400 TRP B C 1
ATOM 12568 O O . TRP B 1 400 ? 37.26 19.914 3.514 1 91.02 400 TRP B O 1
ATOM 12578 N N . LEU B 1 401 ? 35.622 19.799 5.121 1 92.72 401 LEU B N 1
ATOM 12579 C CA . LEU B 1 401 ? 36.522 19.762 6.269 1 92.72 401 LEU B CA 1
ATOM 12580 C C . LEU B 1 401 ? 36.866 18.324 6.643 1 92.72 401 LEU B C 1
ATOM 12582 O O . LEU B 1 401 ? 35.972 17.511 6.888 1 92.72 401 LEU B O 1
ATOM 12586 N N . ILE B 1 402 ? 38.238 18.04 6.453 1 83.88 402 ILE B N 1
ATOM 12587 C CA . ILE B 1 402 ? 38.708 16.677 6.677 1 83.88 402 ILE B CA 1
ATOM 12588 C C . ILE B 1 402 ? 39.348 16.572 8.059 1 83.88 402 ILE B C 1
ATOM 12590 O O . ILE B 1 402 ? 39.987 17.517 8.528 1 83.88 402 ILE B O 1
ATOM 12594 N N . ASP B 1 403 ? 39.169 15.843 8.998 1 69.66 403 ASP B N 1
ATOM 12595 C CA . ASP B 1 403 ? 39.987 15.655 10.191 1 69.66 403 ASP B CA 1
ATOM 12596 C C . ASP B 1 403 ? 39.433 14.532 11.066 1 69.66 403 ASP B C 1
ATOM 12598 O O . ASP B 1 403 ? 39.985 14.234 12.126 1 69.66 403 ASP B O 1
ATOM 12602 N N . GLY B 1 404 ? 38.234 13.953 10.791 1 59.25 404 GLY B N 1
ATOM 12603 C CA . GLY B 1 404 ? 37.765 13.053 11.833 1 59.25 404 GLY B CA 1
ATOM 12604 C C . GLY B 1 404 ? 38.538 11.749 11.887 1 59.25 404 GLY B C 1
ATOM 12605 O O . GLY B 1 404 ? 38.151 10.822 12.601 1 59.25 404 GLY B O 1
ATOM 12606 N N . GLY B 1 405 ? 39.832 11.714 11.842 1 57.82 405 GLY B N 1
ATOM 12607 C CA . GLY B 1 405 ? 40.72 10.563 11.83 1 57.82 405 GLY B CA 1
ATOM 12608 C C . GLY B 1 405 ? 40.363 9.546 10.762 1 57.82 405 GLY B C 1
ATOM 12609 O O . GLY B 1 405 ? 39.317 9.654 10.119 1 57.82 405 GLY B O 1
ATOM 12610 N N . PRO B 1 406 ? 41.325 8.719 10.217 1 57.46 406 PRO B N 1
ATOM 12611 C CA . PRO B 1 406 ? 41.123 7.708 9.177 1 57.46 406 PRO B CA 1
ATOM 12612 C C . PRO B 1 406 ? 39.891 6.841 9.429 1 57.46 406 PRO B C 1
ATOM 12614 O O . PRO B 1 406 ? 39.341 6.256 8.492 1 57.46 406 PRO B O 1
ATOM 12617 N N . GLN B 1 407 ? 39.424 6.83 10.64 1 63.35 407 GLN B N 1
ATOM 12618 C CA . GLN B 1 407 ? 38.334 5.938 11.02 1 63.35 407 GLN B CA 1
ATOM 12619 C C . GLN B 1 407 ? 36.979 6.611 10.821 1 63.35 407 GLN B C 1
ATOM 12621 O O . GLN B 1 407 ? 35.934 5.98 10.999 1 63.35 407 GLN B O 1
ATOM 12626 N N . THR B 1 408 ? 37.055 7.867 10.311 1 78.32 408 THR B N 1
ATOM 12627 C CA . THR B 1 408 ? 35.771 8.542 10.152 1 78.32 408 THR B CA 1
ATOM 12628 C C . THR B 1 408 ? 35.132 8.18 8.814 1 78.32 408 THR B C 1
ATOM 12630 O O . THR B 1 408 ? 35.824 8.067 7.8 1 78.32 408 THR B O 1
ATOM 12633 N N . GLU B 1 409 ? 33.924 7.841 8.802 1 84.25 409 GLU B N 1
ATOM 12634 C CA . GLU B 1 409 ? 33.188 7.392 7.625 1 84.25 409 GLU B CA 1
ATOM 12635 C C . GLU B 1 409 ? 32.612 8.574 6.85 1 84.25 409 GLU B C 1
ATOM 12637 O O . GLU B 1 409 ? 32.211 8.429 5.693 1 84.25 409 GLU B O 1
ATOM 12642 N N . SER B 1 410 ? 32.738 9.876 7.405 1 90.38 410 SER B N 1
ATOM 12643 C CA . SER B 1 410 ? 32.035 11.021 6.836 1 90.38 410 SER B CA 1
ATOM 12644 C C . SER B 1 410 ? 32.938 12.249 6.774 1 90.38 410 SER B C 1
ATOM 12646 O O . SER B 1 410 ? 33.992 12.284 7.413 1 90.38 410 SER B O 1
ATOM 12648 N N . TYR B 1 411 ? 32.707 13.132 5.899 1 92.5 411 TYR B N 1
ATOM 12649 C CA . TYR B 1 411 ? 33.286 14.471 5.864 1 92.5 411 TYR B CA 1
ATOM 12650 C C . TYR B 1 411 ? 32.233 15.529 6.171 1 92.5 411 TYR B C 1
ATOM 12652 O O . TYR B 1 411 ? 31.032 15.259 6.091 1 92.5 411 TYR B O 1
ATOM 12660 N N . LEU B 1 412 ? 32.737 16.675 6.645 1 95.3 412 LEU B N 1
ATOM 12661 C CA . LEU B 1 412 ? 31.865 17.801 6.963 1 95.3 412 LEU B CA 1
ATOM 12662 C C . LEU B 1 412 ? 31.936 18.866 5.874 1 95.3 412 LEU B C 1
ATOM 12664 O O . LEU B 1 412 ? 33.026 19.288 5.481 1 95.3 412 LEU B O 1
ATOM 12668 N N . PHE B 1 413 ? 30.823 19.259 5.398 1 95.1 413 PHE B N 1
ATOM 12669 C CA . PHE B 1 413 ? 30.782 20.297 4.374 1 95.1 413 PHE B CA 1
ATOM 12670 C C . PHE B 1 413 ? 31.413 21.586 4.885 1 95.1 413 PHE B C 1
ATOM 12672 O O . PHE B 1 413 ? 31.171 21.994 6.023 1 95.1 413 PHE B O 1
ATOM 12679 N N . ASN B 1 414 ? 32.197 22.258 4.15 1 95.81 414 ASN B N 1
ATOM 12680 C CA . ASN B 1 414 ? 32.901 23.464 4.572 1 95.81 414 ASN B CA 1
ATOM 12681 C C . ASN B 1 414 ? 32.022 24.704 4.435 1 95.81 414 ASN B C 1
ATOM 12683 O O . ASN B 1 414 ? 32.174 25.476 3.487 1 95.81 414 ASN B O 1
ATOM 12687 N N . LEU B 1 415 ? 31.306 25.029 5.406 1 97.26 415 LEU B N 1
ATOM 12688 C CA . LEU B 1 415 ? 30.425 26.192 5.401 1 97.26 415 LEU B CA 1
ATOM 12689 C C . LEU B 1 415 ? 31.195 27.459 5.76 1 97.26 415 LEU B C 1
ATOM 12691 O O . LEU B 1 415 ? 30.62 28.549 5.801 1 97.26 415 LEU B O 1
ATOM 12695 N N . CYS B 1 416 ? 32.487 27.365 5.991 1 96.22 416 CYS B N 1
ATOM 12696 C CA . CYS B 1 416 ? 33.326 28.534 6.23 1 96.22 416 CYS B CA 1
ATOM 12697 C C . CYS B 1 416 ? 33.539 29.324 4.944 1 96.22 416 CYS B C 1
ATOM 12699 O O . CYS B 1 416 ? 33.856 30.514 4.987 1 96.22 416 CYS B O 1
ATOM 12701 N N . ASP B 1 417 ? 33.397 28.59 3.894 1 94.4 417 ASP B N 1
ATOM 12702 C CA . ASP B 1 417 ? 33.608 29.171 2.572 1 94.4 417 ASP B CA 1
ATOM 12703 C C . ASP B 1 417 ? 32.316 29.771 2.023 1 94.4 417 ASP B C 1
ATOM 12705 O O . ASP B 1 417 ? 31.368 29.044 1.717 1 94.4 417 ASP B O 1
ATOM 12709 N N . THR B 1 418 ? 32.265 31.055 1.832 1 93.49 418 THR B N 1
ATOM 12710 C CA . THR B 1 418 ? 31.064 31.754 1.388 1 93.49 418 THR B CA 1
ATOM 12711 C C . THR B 1 418 ? 30.655 31.292 -0.008 1 93.49 418 THR B C 1
ATOM 12713 O O . THR B 1 418 ? 29.466 31.262 -0.335 1 93.49 418 THR B O 1
ATOM 12716 N N . ALA B 1 419 ? 31.609 30.946 -0.778 1 93.15 419 ALA B N 1
ATOM 12717 C CA . ALA B 1 419 ? 31.312 30.436 -2.114 1 93.15 419 ALA B CA 1
ATOM 12718 C C . ALA B 1 419 ? 30.649 29.063 -2.042 1 93.15 419 ALA B C 1
ATOM 12720 O O . ALA B 1 419 ? 29.747 28.761 -2.828 1 93.15 419 ALA B O 1
ATOM 12721 N N . ALA B 1 420 ? 31.16 28.238 -1.135 1 93.85 420 ALA B N 1
ATOM 12722 C CA . ALA B 1 420 ? 30.553 26.926 -0.93 1 93.85 420 ALA B CA 1
ATOM 12723 C C . ALA B 1 420 ? 29.117 27.059 -0.43 1 93.85 420 ALA B C 1
ATOM 12725 O O . ALA B 1 420 ? 28.233 26.314 -0.858 1 93.85 420 ALA B O 1
ATOM 12726 N N . VAL B 1 421 ? 28.871 27.998 0.477 1 95.99 421 VAL B N 1
ATOM 12727 C CA . VAL B 1 421 ? 27.537 28.255 1.01 1 95.99 421 VAL B CA 1
ATOM 12728 C C . VAL B 1 421 ? 26.605 28.692 -0.119 1 95.99 421 VAL B C 1
ATOM 12730 O O . VAL B 1 421 ? 25.47 28.217 -0.214 1 95.99 421 VAL B O 1
ATOM 12733 N N . ALA B 1 422 ? 27.078 29.597 -0.922 1 95 422 ALA B N 1
ATOM 12734 C CA . ALA B 1 422 ? 26.277 30.08 -2.044 1 95 422 ALA B CA 1
ATOM 12735 C C . ALA B 1 422 ? 25.948 28.946 -3.011 1 95 422 ALA B C 1
ATOM 12737 O O . ALA B 1 422 ? 24.822 28.85 -3.505 1 95 422 ALA B O 1
ATOM 12738 N N . TRP B 1 423 ? 26.928 28.159 -3.264 1 95.18 423 TRP B N 1
ATOM 12739 C CA . TRP B 1 423 ? 26.728 27.03 -4.167 1 95.18 423 TRP B CA 1
ATOM 12740 C C . TRP B 1 423 ? 25.691 26.063 -3.608 1 95.18 423 TRP B C 1
ATOM 12742 O O . TRP B 1 423 ? 24.783 25.634 -4.324 1 95.18 423 TRP B O 1
ATOM 12752 N N . LEU B 1 424 ? 25.887 25.688 -2.382 1 96.22 424 LEU B N 1
ATOM 12753 C CA . LEU B 1 424 ? 24.965 24.765 -1.729 1 96.22 424 LEU B CA 1
ATOM 12754 C C . LEU B 1 424 ? 23.546 25.322 -1.73 1 96.22 424 LEU B C 1
ATOM 12756 O O . LEU B 1 424 ? 22.588 24.592 -1.993 1 96.22 424 LEU B O 1
ATOM 12760 N N . SER B 1 425 ? 23.402 26.599 -1.408 1 96.83 425 SER B N 1
ATOM 12761 C CA . SER B 1 425 ? 22.097 27.254 -1.396 1 96.83 425 SER B CA 1
ATOM 12762 C C . SER B 1 425 ? 21.433 27.187 -2.767 1 96.83 425 SER B C 1
ATOM 12764 O O . SER B 1 425 ? 20.25 26.859 -2.874 1 96.83 425 SER B O 1
ATOM 12766 N N . ARG B 1 426 ? 22.156 27.479 -3.781 1 95.04 426 ARG B N 1
ATOM 12767 C CA . ARG B 1 426 ? 21.625 27.436 -5.14 1 95.04 426 ARG B CA 1
ATOM 12768 C C . ARG B 1 426 ? 21.201 26.021 -5.517 1 95.04 426 ARG B C 1
ATOM 12770 O O . ARG B 1 426 ? 20.179 25.829 -6.179 1 95.04 426 ARG B O 1
ATOM 12777 N N . TYR B 1 427 ? 22.039 25.134 -5.185 1 95.73 427 TYR B N 1
ATOM 12778 C CA . TYR B 1 427 ? 21.749 23.743 -5.517 1 95.73 427 TYR B CA 1
ATOM 12779 C C . TYR B 1 427 ? 20.439 23.292 -4.882 1 95.73 427 TYR B C 1
ATOM 12781 O O . TYR B 1 427 ? 19.574 22.733 -5.56 1 95.73 427 TYR B O 1
ATOM 12789 N N . ILE B 1 428 ? 20.281 23.478 -3.572 1 97.31 428 ILE B N 1
ATOM 12790 C CA . ILE B 1 428 ? 19.104 23.026 -2.839 1 97.31 428 ILE B CA 1
ATOM 12791 C C . ILE B 1 428 ? 17.867 23.77 -3.339 1 97.31 428 ILE B C 1
ATOM 12793 O O . ILE B 1 428 ? 16.81 23.166 -3.538 1 97.31 428 ILE B O 1
ATOM 12797 N N . ASN B 1 429 ? 17.994 25.084 -3.473 1 96.64 429 ASN B N 1
ATOM 12798 C CA . ASN B 1 429 ? 16.867 25.868 -3.965 1 96.64 429 ASN B CA 1
ATOM 12799 C C . ASN B 1 429 ? 16.399 25.38 -5.333 1 96.64 429 ASN B C 1
ATOM 12801 O O . ASN B 1 429 ? 15.2 25.21 -5.56 1 96.64 429 ASN B O 1
ATOM 12805 N N . ARG B 1 430 ? 17.308 25.136 -6.212 1 95.48 430 ARG B N 1
ATOM 12806 C CA . ARG B 1 430 ? 16.974 24.642 -7.544 1 95.48 430 ARG B CA 1
ATOM 12807 C C . ARG B 1 430 ? 16.321 23.266 -7.469 1 95.48 430 ARG B C 1
ATOM 12809 O O . ARG B 1 430 ? 15.358 22.99 -8.189 1 95.48 430 ARG B O 1
ATOM 12816 N N . PHE B 1 431 ? 16.905 22.43 -6.734 1 96.59 431 PHE B N 1
ATOM 12817 C CA . PHE B 1 431 ? 16.352 21.094 -6.551 1 96.59 431 PHE B CA 1
ATOM 12818 C C . PHE B 1 431 ? 14.903 21.166 -6.085 1 96.59 431 PHE B C 1
ATOM 12820 O O . PHE B 1 431 ? 14.038 20.469 -6.619 1 96.59 431 PHE B O 1
ATOM 12827 N N . MET B 1 432 ? 14.654 21.966 -5.031 1 97.34 432 MET B N 1
ATOM 12828 C CA . MET B 1 432 ? 13.306 22.115 -4.491 1 97.34 432 MET B CA 1
ATOM 12829 C C . MET B 1 432 ? 12.355 22.67 -5.546 1 97.34 432 MET B C 1
ATOM 12831 O O . MET B 1 432 ? 11.238 22.175 -5.705 1 97.34 432 MET B O 1
ATOM 12835 N N . ASP B 1 433 ? 12.821 23.622 -6.276 1 95.14 433 ASP B N 1
ATOM 12836 C CA . ASP B 1 433 ? 11.993 24.221 -7.318 1 95.14 433 ASP B CA 1
ATOM 12837 C C . ASP B 1 433 ? 11.656 23.203 -8.405 1 95.14 433 ASP B C 1
ATOM 12839 O O . ASP B 1 433 ? 10.496 23.071 -8.802 1 95.14 433 ASP B O 1
ATOM 12843 N N . GLU B 1 434 ? 12.616 22.41 -8.797 1 93.41 434 GLU B N 1
ATOM 12844 C CA . GLU B 1 434 ? 12.47 21.464 -9.9 1 93.41 434 GLU B CA 1
ATOM 12845 C C . GLU B 1 434 ? 11.564 20.299 -9.511 1 93.41 434 GLU B C 1
ATOM 12847 O O . GLU B 1 434 ? 10.905 19.706 -10.367 1 93.41 434 GLU B O 1
ATOM 12852 N N . ASN B 1 435 ? 11.534 20.04 -8.25 1 96.44 435 ASN B N 1
ATOM 12853 C CA . ASN B 1 435 ? 10.792 18.862 -7.811 1 96.44 435 ASN B CA 1
ATOM 12854 C C . ASN B 1 435 ? 9.506 19.248 -7.086 1 96.44 435 ASN B C 1
ATOM 12856 O O . ASN B 1 435 ? 8.796 18.383 -6.57 1 96.44 435 ASN B O 1
ATOM 12860 N N . GLY B 1 436 ? 9.203 20.511 -7.044 1 95.57 436 GLY B N 1
ATOM 12861 C CA . GLY B 1 436 ? 7.969 20.981 -6.436 1 95.57 436 GLY B CA 1
ATOM 12862 C C . GLY B 1 436 ? 7.929 20.779 -4.933 1 95.57 436 GLY B C 1
ATOM 12863 O O . GLY B 1 436 ? 6.899 20.386 -4.381 1 95.57 436 GLY B O 1
ATOM 12864 N N . ILE B 1 437 ? 9.018 20.976 -4.241 1 97.4 437 ILE B N 1
ATOM 12865 C CA . ILE B 1 437 ? 9.125 20.803 -2.796 1 97.4 437 ILE B CA 1
ATOM 12866 C C . ILE B 1 437 ? 8.803 22.121 -2.094 1 97.4 437 ILE B C 1
ATOM 12868 O O . ILE B 1 437 ? 9.348 23.169 -2.449 1 97.4 437 ILE B O 1
ATOM 12872 N N . ASP B 1 438 ? 7.954 22.1 -1.115 1 96.79 438 ASP B N 1
ATOM 12873 C CA . ASP B 1 438 ? 7.471 23.309 -0.456 1 96.79 438 ASP B CA 1
ATOM 12874 C C . ASP B 1 438 ? 8.313 23.638 0.775 1 96.79 438 ASP B C 1
ATOM 12876 O O . ASP B 1 438 ? 8.542 24.81 1.082 1 96.79 438 ASP B O 1
ATOM 12880 N N . HIS B 1 439 ? 8.728 22.625 1.479 1 97.32 439 HIS B N 1
ATOM 12881 C CA . HIS B 1 439 ? 9.405 22.827 2.755 1 97.32 439 HIS B CA 1
ATOM 12882 C C . HIS B 1 439 ? 10.693 22.014 2.83 1 97.32 439 HIS B C 1
ATOM 12884 O O . HIS B 1 439 ? 10.837 21.006 2.136 1 97.32 439 HIS B O 1
ATOM 12890 N N . TYR B 1 440 ? 11.594 22.482 3.638 1 97.73 440 TYR B N 1
ATOM 12891 C CA . TYR B 1 440 ? 12.937 21.923 3.748 1 97.73 440 TYR B CA 1
ATOM 12892 C C . TYR B 1 440 ? 13.138 21.249 5.1 1 97.73 440 TYR B C 1
ATOM 12894 O O . TYR B 1 440 ? 12.983 21.884 6.146 1 97.73 440 TYR B O 1
ATOM 12902 N N . ARG B 1 441 ? 13.43 19.943 5.121 1 96.89 441 ARG B N 1
ATOM 12903 C CA . ARG B 1 441 ? 13.835 19.236 6.332 1 96.89 441 ARG B CA 1
ATOM 12904 C C . ARG B 1 441 ? 15.335 18.962 6.33 1 96.89 441 ARG B C 1
ATOM 12906 O O . ARG B 1 441 ? 15.851 18.306 5.423 1 96.89 441 ARG B O 1
ATOM 12913 N N . GLN B 1 442 ? 16.009 19.517 7.286 1 97.21 442 GLN B N 1
ATOM 12914 C CA . GLN B 1 442 ? 17.448 19.3 7.383 1 97.21 442 GLN B CA 1
ATOM 12915 C C . GLN B 1 442 ? 17.787 18.359 8.535 1 97.21 442 GLN B C 1
ATOM 12917 O O . GLN B 1 442 ? 17.321 18.553 9.659 1 97.21 442 GLN B O 1
ATOM 12922 N N . ASP B 1 443 ? 18.55 17.405 8.241 1 96.24 443 ASP B N 1
ATOM 12923 C CA . ASP B 1 443 ? 19.097 16.537 9.279 1 96.24 443 ASP B CA 1
ATOM 12924 C C . ASP B 1 443 ? 20.605 16.731 9.419 1 96.24 443 ASP B C 1
ATOM 12926 O O . ASP B 1 443 ? 21.243 17.327 8.548 1 96.24 443 ASP B O 1
ATOM 12930 N N . TYR B 1 444 ? 21.113 16.382 10.531 1 96.39 444 TYR B N 1
ATOM 12931 C CA . TYR B 1 444 ? 22.519 16.586 10.863 1 96.39 444 TYR B CA 1
ATOM 12932 C C . TYR B 1 444 ? 23.022 15.492 11.798 1 96.39 444 TYR B C 1
ATOM 12934 O O . TYR B 1 444 ? 23.063 15.679 13.016 1 96.39 444 TYR B O 1
ATOM 12942 N N . ASN B 1 445 ? 23.52 14.349 11.205 1 92.92 445 ASN B N 1
ATOM 12943 C CA . ASN B 1 445 ? 23.909 13.174 11.978 1 92.92 445 ASN B CA 1
ATOM 12944 C C . ASN B 1 445 ? 25.426 13.041 12.07 1 92.92 445 ASN B C 1
ATOM 12946 O O . ASN B 1 445 ? 25.986 12.005 11.707 1 92.92 445 ASN B O 1
ATOM 12950 N N . ILE B 1 446 ? 26.128 14.083 12.504 1 92.59 446 ILE B N 1
ATOM 12951 C CA . ILE B 1 446 ? 27.579 14.112 12.651 1 92.59 446 ILE B CA 1
ATOM 12952 C C . ILE B 1 446 ? 27.961 15.005 13.829 1 92.59 446 ILE B C 1
ATOM 12954 O O . ILE B 1 446 ? 27.212 15.914 14.195 1 92.59 446 ILE B O 1
ATOM 12958 N N . GLU B 1 447 ? 29.039 14.758 14.531 1 91.44 447 GLU B N 1
ATOM 12959 C CA . GLU B 1 447 ? 29.614 15.644 15.538 1 91.44 447 GLU B CA 1
ATOM 12960 C C . GLU B 1 447 ? 30.714 16.518 14.942 1 91.44 447 GLU B C 1
ATOM 12962 O O . GLU B 1 447 ? 31.837 16.056 14.735 1 91.44 447 GLU B O 1
ATOM 12967 N N . PRO B 1 448 ? 30.455 17.774 14.758 1 94.64 448 PRO B N 1
ATOM 12968 C CA . PRO B 1 448 ? 31.32 18.619 13.931 1 94.64 448 PRO B CA 1
ATOM 12969 C C . PRO B 1 448 ? 32.527 19.155 14.696 1 94.64 448 PRO B C 1
ATOM 12971 O O . PRO B 1 448 ? 33.498 19.611 14.085 1 94.64 448 PRO B O 1
ATOM 12974 N N . ALA B 1 449 ? 32.593 19.171 16.047 1 93.53 449 ALA B N 1
ATOM 12975 C CA . ALA B 1 449 ? 33.593 19.861 16.858 1 93.53 449 ALA B CA 1
ATOM 12976 C C . ALA B 1 449 ? 35.005 19.432 16.47 1 93.53 449 ALA B C 1
ATOM 12978 O O . ALA B 1 449 ? 35.909 20.265 16.373 1 93.53 449 ALA B O 1
ATOM 12979 N N . GLY B 1 450 ? 35.187 18.114 16.288 1 91.23 450 GLY B N 1
ATOM 12980 C CA . GLY B 1 450 ? 36.494 17.603 15.906 1 91.23 450 GLY B CA 1
ATOM 12981 C C . GLY B 1 450 ? 36.946 18.08 14.539 1 91.23 450 GLY B C 1
ATOM 12982 O O . GLY B 1 450 ? 38.135 18.326 14.323 1 91.23 450 GLY B O 1
ATOM 12983 N N . PHE B 1 451 ? 36.036 18.262 13.598 1 93.78 451 PHE B N 1
ATOM 12984 C CA . PHE B 1 451 ? 36.348 18.751 12.26 1 93.78 451 PHE B CA 1
ATOM 12985 C C . PHE B 1 451 ? 36.765 20.217 12.303 1 93.78 451 PHE B C 1
ATOM 12987 O O . PHE B 1 451 ? 37.724 20.615 11.639 1 93.78 451 PHE B O 1
ATOM 12994 N N . TRP B 1 452 ? 36.091 21.048 13.081 1 95.25 452 TRP B N 1
ATOM 12995 C CA . TRP B 1 452 ? 36.431 22.46 13.22 1 95.25 452 TRP B CA 1
ATOM 12996 C C . TRP B 1 452 ? 37.823 22.628 13.821 1 95.25 452 TRP B C 1
ATOM 12998 O O . TRP B 1 452 ? 38.651 23.369 13.287 1 95.25 452 TRP B O 1
ATOM 13008 N N . ALA B 1 453 ? 38.076 21.927 14.925 1 92.51 453 ALA B N 1
ATOM 13009 C CA . ALA B 1 453 ? 39.342 22.032 15.647 1 92.51 453 ALA B CA 1
ATOM 13010 C C . ALA B 1 453 ? 40.515 21.633 14.758 1 92.51 453 ALA B C 1
ATOM 13012 O O . ALA B 1 453 ? 41.575 22.262 14.798 1 92.51 453 ALA B O 1
ATOM 13013 N N . ALA B 1 454 ? 40.288 20.587 13.945 1 91.83 454 ALA B N 1
ATOM 13014 C CA . ALA B 1 454 ? 41.349 20.049 13.098 1 91.83 454 ALA B CA 1
ATOM 13015 C C . ALA B 1 454 ? 41.67 21.001 11.949 1 91.83 454 ALA B C 1
ATOM 13017 O O . ALA B 1 454 ? 42.715 20.878 11.306 1 91.83 454 ALA B O 1
ATOM 13018 N N . ASN B 1 455 ? 40.852 22.025 11.701 1 93.79 455 ASN B N 1
ATOM 13019 C CA . ASN B 1 455 ? 41.052 22.915 10.562 1 93.79 455 ASN B CA 1
ATOM 13020 C C . ASN B 1 455 ? 41.314 24.35 11.01 1 93.79 455 ASN B C 1
ATOM 13022 O O . ASN B 1 455 ? 41.338 25.267 10.188 1 93.79 455 ASN B O 1
ATOM 13026 N N . ASP B 1 456 ? 41.462 24.585 12.306 1 94.16 456 ASP B N 1
ATOM 13027 C CA . ASP B 1 456 ? 41.912 25.878 12.814 1 94.16 456 ASP B CA 1
ATOM 13028 C C . ASP B 1 456 ? 43.387 26.11 12.495 1 94.16 456 ASP B C 1
ATOM 13030 O O . ASP B 1 456 ? 44.204 25.194 12.611 1 94.16 456 ASP B O 1
ATOM 13034 N N . GLU B 1 457 ? 43.72 27.287 12.012 1 91.28 457 GLU B N 1
ATOM 13035 C CA . GLU B 1 457 ? 45.128 27.654 11.894 1 91.28 457 GLU B CA 1
ATOM 13036 C C . GLU B 1 457 ? 45.767 27.84 13.268 1 91.28 457 GLU B C 1
ATOM 13038 O O . GLU B 1 457 ? 45.082 28.171 14.237 1 91.28 457 GLU B O 1
ATOM 13043 N N . PRO B 1 458 ? 47.109 27.572 13.373 1 90.67 458 PRO B N 1
ATOM 13044 C CA . PRO B 1 458 ? 47.766 27.786 14.665 1 90.67 458 PRO B CA 1
ATOM 13045 C C . PRO B 1 458 ? 47.518 29.183 15.229 1 90.67 458 PRO B C 1
ATOM 13047 O O . PRO B 1 458 ? 47.662 30.177 14.512 1 90.67 458 PRO B O 1
ATOM 13050 N N . GLY B 1 459 ? 47.139 29.236 16.426 1 92.34 459 GLY B N 1
ATOM 13051 C CA . GLY B 1 459 ? 46.888 30.503 17.094 1 92.34 459 GLY B CA 1
ATOM 13052 C C . GLY B 1 459 ? 45.511 31.069 16.803 1 92.34 459 GLY B C 1
ATOM 13053 O O . GLY B 1 459 ? 45.16 32.145 17.292 1 92.34 459 GLY B O 1
ATOM 13054 N N . ARG B 1 460 ? 44.704 30.438 16.031 1 95.97 460 ARG B N 1
ATOM 13055 C CA . ARG B 1 460 ? 43.379 30.922 15.658 1 95.97 460 ARG B CA 1
ATOM 13056 C C . ARG B 1 460 ? 42.297 29.928 16.067 1 95.97 460 ARG B C 1
ATOM 13058 O O . ARG B 1 460 ? 41.475 29.523 15.243 1 95.97 460 ARG B O 1
ATOM 13065 N N . GLU B 1 461 ? 42.305 29.634 17.347 1 95.64 461 GLU B N 1
ATOM 13066 C CA . GLU B 1 461 ? 41.365 28.661 17.897 1 95.64 461 GLU B CA 1
ATOM 13067 C C . GLU B 1 461 ? 39.929 29.167 17.8 1 95.64 461 GLU B C 1
ATOM 13069 O O . GLU B 1 461 ? 39.634 30.296 18.197 1 95.64 461 GLU B O 1
ATOM 13074 N N . GLY B 1 462 ? 38.989 28.347 17.234 1 96.23 462 GLY B N 1
ATOM 13075 C CA . GLY B 1 462 ? 37.567 28.65 17.206 1 96.23 462 GLY B CA 1
ATOM 13076 C C . GLY B 1 462 ? 37.144 29.409 15.962 1 96.23 462 GLY B C 1
ATOM 13077 O O . GLY B 1 462 ? 35.95 29.597 15.72 1 96.23 462 GLY B O 1
ATOM 13078 N N . VAL B 1 463 ? 38.093 29.778 15.115 1 96.48 463 VAL B N 1
ATOM 13079 C CA . VAL B 1 463 ? 37.779 30.611 13.959 1 96.48 463 VAL B CA 1
ATOM 13080 C C . VAL B 1 463 ? 36.998 29.796 12.931 1 96.48 463 VAL B C 1
ATOM 13082 O O . VAL B 1 463 ? 36.056 30.3 12.315 1 96.48 463 VAL B O 1
ATOM 13085 N N . THR B 1 464 ? 37.378 28.499 12.765 1 96.19 464 THR B N 1
ATOM 13086 C CA . THR B 1 464 ? 36.669 27.646 11.818 1 96.19 464 THR B CA 1
ATOM 13087 C C . THR B 1 464 ? 35.224 27.432 12.26 1 96.19 464 THR B C 1
ATOM 13089 O O . THR B 1 464 ? 34.301 27.529 11.449 1 96.19 464 THR B O 1
ATOM 13092 N N . GLU B 1 465 ? 35.027 27.128 13.549 1 97.3 465 GLU B N 1
ATOM 13093 C CA . GLU B 1 465 ? 33.677 26.994 14.089 1 97.3 465 GLU B CA 1
ATOM 13094 C C . GLU B 1 465 ? 32.861 28.263 13.856 1 97.3 465 GLU B C 1
ATOM 13096 O O . GLU B 1 465 ? 31.698 28.194 13.454 1 97.3 465 GLU B O 1
ATOM 13101 N N . ASN B 1 466 ? 33.462 29.353 14.094 1 97.85 466 ASN B N 1
ATOM 13102 C CA . ASN B 1 466 ? 32.761 30.627 13.976 1 97.85 466 ASN B CA 1
ATOM 13103 C C . ASN B 1 466 ? 32.266 30.865 12.552 1 97.85 466 ASN B C 1
ATOM 13105 O O . ASN B 1 466 ? 31.083 31.138 12.34 1 97.85 466 ASN B O 1
ATOM 13109 N N . HIS B 1 467 ? 33.159 30.703 11.604 1 97.61 467 HIS B N 1
ATOM 13110 C CA . HIS B 1 467 ? 32.789 30.908 10.208 1 97.61 467 HIS B CA 1
ATOM 13111 C C . HIS B 1 467 ? 31.784 29.858 9.745 1 97.61 467 HIS B C 1
ATOM 13113 O O . HIS B 1 467 ? 30.896 30.155 8.942 1 97.61 467 HIS B O 1
ATOM 13119 N N . TYR B 1 468 ? 31.944 28.63 10.249 1 97.71 468 TYR B N 1
ATOM 13120 C CA . TYR B 1 468 ? 31.027 27.554 9.891 1 97.71 468 TYR B CA 1
ATOM 13121 C C . TYR B 1 468 ? 29.608 27.873 10.343 1 97.71 468 TYR B C 1
ATOM 13123 O O . TYR B 1 468 ? 28.658 27.746 9.566 1 97.71 468 TYR B O 1
ATOM 13131 N N . VAL B 1 469 ? 29.425 28.257 11.583 1 98.05 469 VAL B N 1
ATOM 13132 C CA . VAL B 1 469 ? 28.109 28.522 12.155 1 98.05 469 VAL B CA 1
ATOM 13133 C C . VAL B 1 469 ? 27.476 29.725 11.461 1 98.05 469 VAL B C 1
ATOM 13135 O O . VAL B 1 469 ? 26.278 29.723 11.17 1 98.05 469 VAL B O 1
ATOM 13138 N N . GLU B 1 470 ? 28.238 30.678 11.184 1 97.49 470 GLU B N 1
ATOM 13139 C CA . GLU B 1 470 ? 27.722 31.814 10.425 1 97.49 470 GLU B CA 1
ATOM 13140 C C . GLU B 1 470 ? 27.287 31.389 9.025 1 97.49 470 GLU B C 1
ATOM 13142 O O . GLU B 1 470 ? 26.291 31.892 8.5 1 97.49 470 GLU B O 1
ATOM 13147 N N . GLY B 1 471 ? 28.13 30.507 8.444 1 98.01 471 GLY B N 1
ATOM 13148 C CA . GLY B 1 471 ? 27.755 29.956 7.151 1 98.01 471 GLY B CA 1
ATOM 13149 C C . GLY B 1 471 ? 26.435 29.209 7.182 1 98.01 471 GLY B C 1
ATOM 13150 O O . GLY B 1 471 ? 25.641 29.302 6.243 1 98.01 471 GLY B O 1
ATOM 13151 N N . LEU B 1 472 ? 26.221 28.46 8.239 1 98.24 472 LEU B N 1
ATOM 13152 C CA . LEU B 1 472 ? 24.959 27.748 8.41 1 98.24 472 LEU B CA 1
ATOM 13153 C C . LEU B 1 472 ? 23.787 28.723 8.45 1 98.24 472 LEU B C 1
ATOM 13155 O O . LEU B 1 472 ? 22.762 28.495 7.804 1 98.24 472 LEU B O 1
ATOM 13159 N N . TYR B 1 473 ? 23.931 29.82 9.266 1 98.17 473 TYR B N 1
ATOM 13160 C CA . TYR B 1 473 ? 22.872 30.819 9.352 1 98.17 473 TYR B CA 1
ATOM 13161 C C . TYR B 1 473 ? 22.588 31.432 7.985 1 98.17 473 TYR B C 1
ATOM 13163 O O . TYR B 1 473 ? 21.428 31.586 7.597 1 98.17 473 TYR B O 1
ATOM 13171 N N . ALA B 1 474 ? 23.618 31.704 7.281 1 97.65 474 ALA B N 1
ATOM 13172 C CA . ALA B 1 474 ? 23.464 32.287 5.951 1 97.65 474 ALA B CA 1
ATOM 13173 C C . ALA B 1 474 ? 22.757 31.319 5.006 1 97.65 474 ALA B C 1
ATOM 13175 O O . ALA B 1 474 ? 21.934 31.732 4.186 1 97.65 474 ALA B O 1
ATOM 13176 N N . TYR B 1 475 ? 23.146 30.119 5.08 1 97.71 475 TYR B N 1
ATOM 13177 C CA . TYR B 1 475 ? 22.54 29.074 4.264 1 97.71 475 TYR B CA 1
ATOM 13178 C C . TYR B 1 475 ? 21.04 28.982 4.519 1 97.71 475 TYR B C 1
ATOM 13180 O O . TYR B 1 475 ? 20.241 29.029 3.581 1 97.71 475 TYR B O 1
ATOM 13188 N N . TRP B 1 476 ? 20.621 28.9 5.833 1 98.23 476 TRP B N 1
ATOM 13189 C CA . TRP B 1 476 ? 19.211 28.812 6.198 1 98.23 476 TRP B CA 1
ATOM 13190 C C . TRP B 1 476 ? 18.461 30.074 5.785 1 98.23 476 TRP B C 1
ATOM 13192 O O . TRP B 1 476 ? 17.338 30 5.281 1 98.23 476 TRP B O 1
ATOM 13202 N N . ASP B 1 477 ? 19.066 31.219 6.022 1 96.88 477 ASP B N 1
ATOM 13203 C CA . ASP B 1 477 ? 18.442 32.48 5.634 1 96.88 477 ASP B CA 1
ATOM 13204 C C . ASP B 1 477 ? 18.191 32.528 4.129 1 96.88 477 ASP B C 1
ATOM 13206 O O . ASP B 1 477 ? 17.184 33.08 3.679 1 96.88 477 ASP B O 1
ATOM 13210 N N . ASN B 1 478 ? 19.178 31.974 3.381 1 96.96 478 ASN B N 1
ATOM 13211 C CA . ASN B 1 478 ? 19.024 31.939 1.931 1 96.96 478 ASN B CA 1
ATOM 13212 C C . ASN B 1 478 ? 17.841 31.07 1.513 1 96.96 478 ASN B C 1
ATOM 13214 O O . ASN B 1 478 ? 17.086 31.434 0.61 1 96.96 478 ASN B O 1
ATOM 13218 N N . ILE B 1 479 ? 17.679 29.935 2.143 1 97.01 479 ILE B N 1
ATOM 13219 C CA . ILE B 1 479 ? 16.567 29.041 1.839 1 97.01 479 ILE B CA 1
ATOM 13220 C C . ILE B 1 479 ? 15.244 29.744 2.134 1 97.01 479 ILE B C 1
ATOM 13222 O O . ILE B 1 479 ? 14.318 29.705 1.32 1 97.01 479 ILE B O 1
ATOM 13226 N N . LEU B 1 480 ? 15.137 30.379 3.289 1 95.97 480 LEU B N 1
ATOM 13227 C CA . LEU B 1 480 ? 13.909 31.037 3.721 1 95.97 480 LEU B CA 1
ATOM 13228 C C . LEU B 1 480 ? 13.592 32.234 2.831 1 95.97 480 LEU B C 1
ATOM 13230 O O . LEU B 1 480 ? 12.422 32.545 2.595 1 95.97 480 LEU B O 1
ATOM 13234 N N . LYS B 1 481 ? 14.628 32.868 2.368 1 93.7 481 LYS B N 1
ATOM 13235 C CA . LYS B 1 481 ? 14.438 33.996 1.46 1 93.7 481 LYS B CA 1
ATOM 13236 C C . LYS B 1 481 ? 13.922 33.527 0.102 1 93.7 481 LYS B C 1
ATOM 13238 O O . LYS B 1 481 ? 13.049 34.165 -0.49 1 93.7 481 LYS B O 1
ATOM 13243 N N . HIS B 1 482 ? 14.504 32.47 -0.32 1 94.65 482 HIS B N 1
ATOM 13244 C CA . HIS B 1 482 ? 14.132 31.94 -1.627 1 94.65 482 HIS B CA 1
ATOM 13245 C C . HIS B 1 482 ? 12.754 31.288 -1.585 1 94.65 482 HIS B C 1
ATOM 13247 O O . HIS B 1 482 ? 12.031 31.29 -2.584 1 94.65 482 HIS B O 1
ATOM 13253 N N . HIS B 1 483 ? 12.396 30.745 -0.452 1 93.8 483 HIS B N 1
ATOM 13254 C CA . HIS B 1 483 ? 11.098 30.118 -0.231 1 93.8 483 HIS B CA 1
ATOM 13255 C C . HIS B 1 483 ? 10.33 30.818 0.885 1 93.8 483 HIS B C 1
ATOM 13257 O O . HIS B 1 483 ? 10.122 30.243 1.956 1 93.8 483 HIS B O 1
ATOM 13263 N N . PRO B 1 484 ? 9.829 31.881 0.702 1 89.33 484 PRO B N 1
ATOM 13264 C CA . PRO B 1 484 ? 9.28 32.729 1.762 1 89.33 484 PRO B CA 1
ATOM 13265 C C . PRO B 1 484 ? 8.051 32.117 2.43 1 89.33 484 PRO B C 1
ATOM 13267 O O . PRO B 1 484 ? 7.704 32.491 3.553 1 89.33 484 PRO B O 1
ATOM 13270 N N . HIS B 1 485 ? 7.443 31.2 1.755 1 88.31 485 HIS B N 1
ATOM 13271 C CA . HIS B 1 485 ? 6.271 30.562 2.343 1 88.31 485 HIS B CA 1
ATOM 13272 C C . HIS B 1 485 ? 6.636 29.235 3 1 88.31 485 HIS B C 1
ATOM 13274 O O . HIS B 1 485 ? 5.784 28.585 3.611 1 88.31 485 HIS B O 1
ATOM 13280 N N . GLY B 1 486 ? 7.843 28.87 2.84 1 93.78 486 GLY B N 1
ATOM 13281 C CA . GLY B 1 486 ? 8.292 27.608 3.405 1 93.78 486 GLY B CA 1
ATOM 13282 C C . GLY B 1 486 ? 8.886 27.754 4.793 1 93.78 486 GLY B C 1
ATOM 13283 O O . GLY B 1 486 ? 9.006 28.867 5.309 1 93.78 486 GLY B O 1
ATOM 13284 N N . PHE B 1 487 ? 9.114 26.637 5.416 1 95.9 487 PHE B N 1
ATOM 13285 C CA . PHE B 1 487 ? 9.783 26.61 6.712 1 95.9 487 PHE B CA 1
ATOM 13286 C C . PHE B 1 487 ? 10.847 25.519 6.749 1 95.9 487 PHE B C 1
ATOM 13288 O O . PHE B 1 487 ? 10.968 24.731 5.809 1 95.9 487 PHE B O 1
ATOM 13295 N N . ILE B 1 488 ? 11.648 25.492 7.802 1 97.26 488 ILE B N 1
ATOM 13296 C CA . ILE B 1 488 ? 12.73 24.529 7.968 1 97.26 488 ILE B CA 1
ATOM 13297 C C . ILE B 1 488 ? 12.446 23.635 9.173 1 97.26 488 ILE B C 1
ATOM 13299 O O . ILE B 1 488 ? 12.238 24.128 10.284 1 97.26 488 ILE B O 1
ATOM 13303 N N . ASP B 1 489 ? 12.313 22.389 8.896 1 97.07 489 ASP B N 1
ATOM 13304 C CA . ASP B 1 489 ? 12.367 21.399 9.967 1 97.07 489 ASP B CA 1
ATOM 13305 C C . ASP B 1 489 ? 13.812 21.065 10.333 1 97.07 489 ASP B C 1
ATOM 13307 O O . ASP B 1 489 ? 14.572 20.574 9.496 1 97.07 489 ASP B O 1
ATOM 13311 N N . ASN B 1 490 ? 14.143 21.359 11.542 1 96.98 490 ASN B N 1
ATOM 13312 C CA . ASN B 1 490 ? 15.515 21.19 12.009 1 96.98 490 ASN B CA 1
ATOM 13313 C C . ASN B 1 490 ? 15.682 19.898 12.803 1 96.98 490 ASN B C 1
ATOM 13315 O O . ASN B 1 490 ? 15.319 19.836 13.979 1 96.98 490 ASN B O 1
ATOM 13319 N N . CYS B 1 491 ? 16.236 18.955 12.071 1 95.68 491 CYS B N 1
ATOM 13320 C CA . CYS B 1 491 ? 16.527 17.67 12.697 1 95.68 491 CYS B CA 1
ATOM 13321 C C . CYS B 1 491 ? 18.03 17.444 12.807 1 95.68 491 CYS B C 1
ATOM 13323 O O . CYS B 1 491 ? 18.781 17.777 11.889 1 95.68 491 CYS B O 1
ATOM 13325 N N . ALA B 1 492 ? 18.543 17.001 13.915 1 96.37 492 ALA B N 1
ATOM 13326 C CA . ALA B 1 492 ? 19.927 16.599 14.148 1 96.37 492 ALA B CA 1
ATOM 13327 C C . ALA B 1 492 ? 19.994 15.322 14.981 1 96.37 492 ALA B C 1
ATOM 13329 O O . ALA B 1 492 ? 20.468 15.34 16.119 1 96.37 492 ALA B O 1
ATOM 13330 N N . GLY B 1 493 ? 19.593 14.206 14.292 1 91.88 493 GLY B N 1
ATOM 13331 C CA . GLY B 1 493 ? 19.347 13.035 15.117 1 91.88 493 GLY B CA 1
ATOM 13332 C C . GLY B 1 493 ? 18.256 13.251 16.149 1 91.88 493 GLY B C 1
ATOM 13333 O O . GLY B 1 493 ? 18.369 12.788 17.286 1 91.88 493 GLY B O 1
ATOM 13334 N N . GLY B 1 494 ? 17.321 14.068 15.748 1 93.6 494 GLY B N 1
ATOM 13335 C CA . GLY B 1 494 ? 16.308 14.582 16.655 1 93.6 494 GLY B CA 1
ATOM 13336 C C . GLY B 1 494 ? 16.592 15.995 17.129 1 93.6 494 GLY B C 1
ATOM 13337 O O . GLY B 1 494 ? 16.953 16.862 16.33 1 93.6 494 GLY B O 1
ATOM 13338 N N . GLY B 1 495 ? 16.415 16.311 18.235 1 95.61 495 GLY B N 1
ATOM 13339 C CA . GLY B 1 495 ? 16.478 17.647 18.805 1 95.61 495 GLY B CA 1
ATOM 13340 C C . GLY B 1 495 ? 17.854 18.005 19.336 1 95.61 495 GLY B C 1
ATOM 13341 O O . GLY B 1 495 ? 17.973 18.689 20.355 1 95.61 495 GLY B O 1
ATOM 13342 N N . ARG B 1 496 ? 18.937 17.652 18.615 1 97.47 496 ARG B N 1
ATOM 13343 C CA . ARG B 1 496 ? 20.277 17.84 19.164 1 97.47 496 ARG B CA 1
ATOM 13344 C C . ARG B 1 496 ? 20.884 19.155 18.686 1 97.47 496 ARG B C 1
ATOM 13346 O O . ARG B 1 496 ? 22.033 19.466 19.006 1 97.47 496 ARG B O 1
ATOM 13353 N N . ARG B 1 497 ? 20.106 19.938 17.921 1 97.53 497 ARG B N 1
ATOM 13354 C CA . ARG B 1 497 ? 20.559 21.245 17.453 1 97.53 497 ARG B CA 1
ATOM 13355 C C . ARG B 1 497 ? 19.473 22.299 17.639 1 97.53 497 ARG B C 1
ATOM 13357 O O . ARG B 1 497 ? 18.897 22.784 16.663 1 97.53 497 ARG B O 1
ATOM 13364 N N . LEU B 1 498 ? 19.216 22.658 18.893 1 97.5 498 LEU B N 1
ATOM 13365 C CA . LEU B 1 498 ? 18.197 23.635 19.262 1 97.5 498 LEU B CA 1
ATOM 13366 C C . LEU B 1 498 ? 18.781 24.716 20.166 1 97.5 498 LEU B C 1
ATOM 13368 O O . LEU B 1 498 ? 19.287 24.417 21.25 1 97.5 498 LEU B O 1
ATOM 13372 N N . ASP B 1 499 ? 18.781 25.928 19.736 1 97.94 499 ASP B N 1
ATOM 13373 C CA . ASP B 1 499 ? 19.278 27.075 20.489 1 97.94 499 ASP B CA 1
ATOM 13374 C C . ASP B 1 499 ? 18.557 28.356 20.077 1 97.94 499 ASP B C 1
ATOM 13376 O O . ASP B 1 499 ? 17.675 28.329 19.216 1 97.94 499 ASP B O 1
ATOM 13380 N N . LEU B 1 500 ? 18.952 29.404 20.667 1 97.8 500 LEU B N 1
ATOM 13381 C CA . LEU B 1 500 ? 18.267 30.678 20.471 1 97.8 500 LEU B CA 1
ATOM 13382 C C . LEU B 1 500 ? 18.331 31.11 19.01 1 97.8 500 LEU B C 1
ATOM 13384 O O . LEU B 1 500 ? 17.389 31.716 18.495 1 97.8 500 LEU B O 1
ATOM 13388 N N . GLU B 1 501 ? 19.397 30.862 18.293 1 97.7 501 GLU B N 1
ATOM 13389 C CA . GLU B 1 501 ? 19.552 31.245 16.892 1 97.7 501 GLU B CA 1
ATOM 13390 C C . GLU B 1 501 ? 18.719 30.348 15.98 1 97.7 501 GLU B C 1
ATOM 13392 O O . GLU B 1 501 ? 18.105 30.826 15.024 1 97.7 501 GLU B O 1
ATOM 13397 N N . THR B 1 502 ? 18.69 29.057 16.273 1 97.52 502 THR B N 1
ATOM 13398 C CA . THR B 1 502 ? 18 28.117 15.397 1 97.52 502 THR B CA 1
ATOM 13399 C C . THR B 1 502 ? 16.487 28.291 15.502 1 97.52 502 THR B C 1
ATOM 13401 O O . THR B 1 502 ? 15.767 28.12 14.516 1 97.52 502 THR B O 1
ATOM 13404 N N . ILE B 1 503 ? 15.94 28.604 16.664 1 96.11 503 ILE B N 1
ATOM 13405 C CA . ILE B 1 503 ? 14.491 28.678 16.817 1 96.11 503 ILE B CA 1
ATOM 13406 C C . ILE B 1 503 ? 13.957 29.909 16.088 1 96.11 503 ILE B C 1
ATOM 13408 O O . ILE B 1 503 ? 12.756 30.011 15.826 1 96.11 503 ILE B O 1
ATOM 13412 N N . GLN B 1 504 ? 14.841 30.821 15.744 1 96.17 504 GLN B N 1
ATOM 13413 C CA . GLN B 1 504 ? 14.443 31.991 14.969 1 96.17 504 GLN B CA 1
ATOM 13414 C C . GLN B 1 504 ? 14.409 31.677 13.476 1 96.17 504 GLN B C 1
ATOM 13416 O O . GLN B 1 504 ? 13.948 32.492 12.675 1 96.17 504 GLN B O 1
ATOM 13421 N N . ARG B 1 505 ? 14.852 30.455 13.124 1 96.85 505 ARG B N 1
ATOM 13422 C CA . ARG B 1 505 ? 14.98 30.106 11.713 1 96.85 505 ARG B CA 1
ATOM 13423 C C . ARG B 1 505 ? 14.252 28.803 11.402 1 96.85 505 ARG B C 1
ATOM 13425 O O . ARG B 1 505 ? 13.979 28.5 10.239 1 96.85 505 ARG B O 1
ATOM 13432 N N . SER B 1 506 ? 13.968 28.046 12.439 1 96.61 506 SER B N 1
ATOM 13433 C CA . SER B 1 506 ? 13.505 26.677 12.24 1 96.61 506 SER B CA 1
ATOM 13434 C C . SER B 1 506 ? 12.818 26.138 13.49 1 96.61 506 SER B C 1
ATOM 13436 O O . SER B 1 506 ? 12.811 26.796 14.533 1 96.61 506 SER B O 1
ATOM 13438 N N . ALA B 1 507 ? 12.216 24.949 13.427 1 95.24 507 ALA B N 1
ATOM 13439 C CA . ALA B 1 507 ? 11.665 24.225 14.569 1 95.24 507 ALA B CA 1
ATOM 13440 C C . ALA B 1 507 ? 11.873 22.721 14.417 1 95.24 507 ALA B C 1
ATOM 13442 O O . ALA B 1 507 ? 11.98 22.213 13.298 1 95.24 507 ALA B O 1
ATOM 13443 N N . PRO B 1 508 ? 11.955 22.053 15.497 1 96.67 508 PRO B N 1
ATOM 13444 C CA . PRO B 1 508 ? 12.053 20.593 15.433 1 96.67 508 PRO B CA 1
ATOM 13445 C C . PRO B 1 508 ? 10.69 19.915 15.317 1 96.67 508 PRO B C 1
ATOM 13447 O O . PRO B 1 508 ? 10.017 19.696 16.328 1 96.67 508 PRO B O 1
ATOM 13450 N N . LEU B 1 509 ? 10.361 19.547 14.17 1 95.09 509 LEU B N 1
ATOM 13451 C CA . LEU B 1 509 ? 9.106 18.823 13.996 1 95.09 509 LEU B CA 1
ATOM 13452 C C . LEU B 1 509 ? 9.251 17.371 14.439 1 95.09 509 LEU B C 1
ATOM 13454 O O . LEU B 1 509 ? 8.252 16.68 14.653 1 95.09 509 LEU B O 1
ATOM 13458 N N . TRP B 1 510 ? 10.493 16.965 14.545 1 94.71 510 TRP B N 1
ATOM 13459 C CA . TRP B 1 510 ? 10.898 15.684 15.113 1 94.71 510 TRP B CA 1
ATOM 13460 C C . TRP B 1 510 ? 11.91 15.881 16.237 1 94.71 510 TRP B C 1
ATOM 13462 O O . TRP B 1 510 ? 13.119 15.782 16.016 1 94.71 510 TRP B O 1
ATOM 13472 N N . ARG B 1 511 ? 11.507 16.038 17.418 1 95.36 511 ARG B N 1
ATOM 13473 C CA . ARG B 1 511 ? 12.295 16.597 18.512 1 95.36 511 ARG B CA 1
ATOM 13474 C C . ARG B 1 511 ? 13.237 15.55 19.098 1 95.36 511 ARG B C 1
ATOM 13476 O O . ARG B 1 511 ? 14.134 15.881 19.876 1 95.36 511 ARG B O 1
ATOM 13483 N N . THR B 1 512 ? 13.03 14.208 18.716 1 93.86 512 THR B N 1
ATOM 13484 C CA . THR B 1 512 ? 13.867 13.163 19.295 1 93.86 512 THR B CA 1
ATOM 13485 C C . THR B 1 512 ? 13.936 11.95 18.371 1 93.86 512 THR B C 1
ATOM 13487 O O . THR B 1 512 ? 12.952 11.61 17.711 1 93.86 512 THR B O 1
ATOM 13490 N N . ASP B 1 513 ? 15.045 11.266 18.34 1 91.45 513 ASP B N 1
ATOM 13491 C CA . ASP B 1 513 ? 15.194 10.004 17.622 1 91.45 513 ASP B CA 1
ATOM 13492 C C . ASP B 1 513 ? 15.081 8.815 18.573 1 91.45 513 ASP B C 1
ATOM 13494 O O . ASP B 1 513 ? 15.592 7.731 18.283 1 91.45 513 ASP B O 1
ATOM 13498 N N . TYR B 1 514 ? 14.526 9.197 19.674 1 91.49 514 TYR B N 1
ATOM 13499 C CA . TYR B 1 514 ? 14.208 8.096 20.577 1 91.49 514 TYR B CA 1
ATOM 13500 C C . TYR B 1 514 ? 13.217 7.133 19.934 1 91.49 514 TYR B C 1
ATOM 13502 O O . TYR B 1 514 ? 12.478 7.51 19.022 1 91.49 514 TYR B O 1
ATOM 13510 N N . ARG B 1 515 ? 13.206 5.835 20.387 1 82.74 515 ARG B N 1
ATOM 13511 C CA . ARG B 1 515 ? 12.408 4.745 19.833 1 82.74 515 ARG B CA 1
ATOM 13512 C C . ARG B 1 515 ? 11.067 5.257 19.317 1 82.74 515 ARG B C 1
ATOM 13514 O O . ARG B 1 515 ? 10.237 5.732 20.094 1 82.74 515 ARG B O 1
ATOM 13521 N N . TYR B 1 516 ? 10.829 5.053 18.06 1 79.1 516 TYR B N 1
ATOM 13522 C CA . TYR B 1 516 ? 9.638 5.548 17.378 1 79.1 516 TYR B CA 1
ATOM 13523 C C . TYR B 1 516 ? 8.372 5.013 18.036 1 79.1 516 TYR B C 1
ATOM 13525 O O . TYR B 1 516 ? 8.223 3.802 18.218 1 79.1 516 TYR B O 1
ATOM 13533 N N . GLY B 1 517 ? 7.585 5.931 18.508 1 78.94 517 GLY B N 1
ATOM 13534 C CA . GLY B 1 517 ? 6.247 5.568 18.947 1 78.94 517 GLY B CA 1
ATOM 13535 C C . GLY B 1 517 ? 6.184 5.177 20.411 1 78.94 517 GLY B C 1
ATOM 13536 O O . GLY B 1 517 ? 5.121 4.81 20.917 1 78.94 517 GLY B O 1
ATOM 13537 N N . GLU B 1 518 ? 7.25 5.232 21.134 1 87.21 518 GLU B N 1
ATOM 13538 C CA . GLU B 1 518 ? 7.224 4.877 22.55 1 87.21 518 GLU B CA 1
ATOM 13539 C C . GLU B 1 518 ? 6.582 5.981 23.384 1 87.21 518 GLU B C 1
ATOM 13541 O O . GLU B 1 518 ? 7.135 7.076 23.506 1 87.21 518 GLU B O 1
ATOM 13546 N N . PRO B 1 519 ? 5.496 5.781 23.917 1 91.94 519 PRO B N 1
ATOM 13547 C CA . PRO B 1 519 ? 4.659 6.846 24.476 1 91.94 519 PRO B CA 1
ATOM 13548 C C . PRO B 1 519 ? 5.26 7.47 25.733 1 91.94 519 PRO B C 1
ATOM 13550 O O . PRO B 1 519 ? 5.189 8.688 25.917 1 91.94 519 PRO B O 1
ATOM 13553 N N . VAL B 1 520 ? 5.927 6.762 26.621 1 92.92 520 VAL B N 1
ATOM 13554 C CA . VAL B 1 520 ? 6.403 7.272 27.903 1 92.92 520 VAL B CA 1
ATOM 13555 C C . VAL B 1 520 ? 7.516 8.292 27.673 1 92.92 520 VAL B C 1
ATOM 13557 O O . VAL B 1 520 ? 7.527 9.357 28.294 1 92.92 520 VAL B O 1
ATOM 13560 N N . GLY B 1 521 ? 8.449 7.943 26.835 1 93.39 521 GLY B N 1
ATOM 13561 C CA . GLY B 1 521 ? 9.471 8.913 26.472 1 93.39 521 GLY B CA 1
ATOM 13562 C C . GLY B 1 521 ? 8.9 10.188 25.882 1 93.39 521 GLY B C 1
ATOM 13563 O O . GLY B 1 521 ? 9.356 11.287 26.205 1 93.39 521 GLY B O 1
ATOM 13564 N N . TYR B 1 522 ? 7.878 10.092 25.121 1 95.04 522 TYR B N 1
ATOM 13565 C CA . TYR B 1 522 ? 7.263 11.24 24.465 1 95.04 522 TYR B CA 1
ATOM 13566 C C . TYR B 1 522 ? 6.575 12.144 25.48 1 95.04 522 TYR B C 1
ATOM 13568 O O . TYR B 1 522 ? 6.589 13.369 25.339 1 95.04 522 TYR B O 1
ATOM 13576 N N . GLN B 1 523 ? 5.98 11.52 26.488 1 95.34 523 GLN B N 1
ATOM 13577 C CA . GLN B 1 523 ? 5.388 12.302 27.568 1 95.34 523 GLN B CA 1
ATOM 13578 C C . GLN B 1 523 ? 6.437 13.166 28.262 1 95.34 523 GLN B C 1
ATOM 13580 O O . GLN B 1 523 ? 6.213 14.355 28.496 1 95.34 523 GLN B O 1
ATOM 13585 N N . THR B 1 524 ? 7.518 12.538 28.504 1 93.43 524 THR B N 1
ATOM 13586 C CA . THR B 1 524 ? 8.599 13.217 29.209 1 93.43 524 THR B CA 1
ATOM 13587 C C . THR B 1 524 ? 9.161 14.359 28.368 1 93.43 524 THR B C 1
ATOM 13589 O O . THR B 1 524 ? 9.428 15.446 28.886 1 93.43 524 THR B O 1
ATOM 13592 N N . HIS B 1 525 ? 9.356 14.102 27.138 1 95.91 525 HIS B N 1
ATOM 13593 C CA . HIS B 1 525 ? 9.883 15.117 26.232 1 95.91 525 HIS B CA 1
ATOM 13594 C C . HIS B 1 525 ? 8.985 16.349 26.202 1 95.91 525 HIS B C 1
ATOM 13596 O O . HIS B 1 525 ? 9.472 17.479 26.278 1 95.91 525 HIS B O 1
ATOM 13602 N N . THR B 1 526 ? 7.686 16.068 26.084 1 95.31 526 THR B N 1
ATOM 13603 C CA . THR B 1 526 ? 6.737 17.176 26.053 1 95.31 526 THR B CA 1
ATOM 13604 C C . THR B 1 526 ? 6.756 17.942 27.372 1 95.31 526 THR B C 1
ATOM 13606 O O . THR B 1 526 ? 6.781 19.174 27.381 1 95.31 526 THR B O 1
ATOM 13609 N N . PHE B 1 527 ? 6.776 17.168 28.419 1 95.23 527 PHE B N 1
ATOM 13610 C CA . PHE B 1 527 ? 6.697 17.72 29.766 1 95.23 527 PHE B CA 1
ATOM 13611 C C . PHE B 1 527 ? 7.823 18.718 30.009 1 95.23 527 PHE B C 1
ATOM 13613 O O . PHE B 1 527 ? 7.611 19.763 30.629 1 95.23 527 PHE B O 1
ATOM 13620 N N . GLY B 1 528 ? 8.986 18.465 29.529 1 94.63 528 GLY B N 1
ATOM 13621 C CA . GLY B 1 528 ? 10.138 19.323 29.759 1 94.63 528 GLY B CA 1
ATOM 13622 C C . GLY B 1 528 ? 10.328 20.368 28.677 1 94.63 528 GLY B C 1
ATOM 13623 O O . GLY B 1 528 ? 10.554 21.543 28.974 1 94.63 528 GLY B O 1
ATOM 13624 N N . LEU B 1 529 ? 10.236 19.971 27.44 1 95.97 529 LEU B N 1
ATOM 13625 C CA . LEU B 1 529 ? 10.59 20.827 26.314 1 95.97 529 LEU B CA 1
ATOM 13626 C C . LEU B 1 529 ? 9.567 21.945 26.138 1 95.97 529 LEU B C 1
ATOM 13628 O O . LEU B 1 529 ? 9.917 23.054 25.727 1 95.97 529 LEU B O 1
ATOM 13632 N N . ALA B 1 530 ? 8.305 21.661 26.53 1 94.83 530 ALA B N 1
ATOM 13633 C CA . ALA B 1 530 ? 7.23 22.632 26.347 1 94.83 530 ALA B CA 1
ATOM 13634 C C . ALA B 1 530 ? 7.466 23.878 27.196 1 94.83 530 ALA B C 1
ATOM 13636 O O . ALA B 1 530 ? 6.931 24.949 26.9 1 94.83 530 ALA B O 1
ATOM 13637 N N . LEU B 1 531 ? 8.316 23.814 28.12 1 95.35 531 LEU B N 1
ATOM 13638 C CA . LEU B 1 531 ? 8.644 24.95 28.974 1 95.35 531 LEU B CA 1
ATOM 13639 C C . LEU B 1 531 ? 9.526 25.95 28.234 1 95.35 531 LEU B C 1
ATOM 13641 O O . LEU B 1 531 ? 9.567 27.13 28.589 1 95.35 531 LEU B O 1
ATOM 13645 N N . TRP B 1 532 ? 10.191 25.455 27.239 1 96.68 532 TRP B N 1
ATOM 13646 C CA . TRP B 1 532 ? 11.218 26.283 26.614 1 96.68 532 TRP B CA 1
ATOM 13647 C C . TRP B 1 532 ? 10.886 26.548 25.15 1 96.68 532 TRP B C 1
ATOM 13649 O O . TRP B 1 532 ? 11.089 27.658 24.652 1 96.68 532 TRP B O 1
ATOM 13659 N N . LEU B 1 533 ? 10.486 25.521 24.511 1 96.27 533 LEU B N 1
ATOM 13660 C CA . LEU B 1 533 ? 10.151 25.602 23.093 1 96.27 533 LEU B CA 1
ATOM 13661 C C . LEU B 1 533 ? 8.689 25.239 22.859 1 96.27 533 LEU B C 1
ATOM 13663 O O . LEU B 1 533 ? 8.36 24.067 22.658 1 96.27 533 LEU B O 1
ATOM 13667 N N . PRO B 1 534 ? 7.896 26.173 22.731 1 93.73 534 PRO B N 1
ATOM 13668 C CA . PRO B 1 534 ? 6.469 25.883 22.569 1 93.73 534 PRO B CA 1
ATOM 13669 C C . PRO B 1 534 ? 6.156 25.181 21.25 1 93.73 534 PRO B C 1
ATOM 13671 O O . PRO B 1 534 ? 5.216 24.386 21.178 1 93.73 534 PRO B O 1
ATOM 13674 N N . GLN B 1 535 ? 6.949 25.43 20.232 1 94.6 535 GLN B N 1
ATOM 13675 C CA . GLN B 1 535 ? 6.666 24.819 18.938 1 94.6 535 GLN B CA 1
ATOM 13676 C C . GLN B 1 535 ? 7.57 23.615 18.688 1 94.6 535 GLN B C 1
ATOM 13678 O O . GLN B 1 535 ? 8.733 23.773 18.31 1 94.6 535 GLN B O 1
ATOM 13683 N N . THR B 1 536 ? 7.066 22.462 18.898 1 95.57 536 THR B N 1
ATOM 13684 C CA . THR B 1 536 ? 7.789 21.212 18.69 1 95.57 536 THR B CA 1
ATOM 13685 C C . THR B 1 536 ? 6.831 20.094 18.289 1 95.57 536 THR B C 1
ATOM 13687 O O . THR B 1 536 ? 5.62 20.205 18.489 1 95.57 536 THR B O 1
ATOM 13690 N N . GLY B 1 537 ? 7.413 19.099 17.63 1 94.53 537 GLY B N 1
ATOM 13691 C CA . GLY B 1 537 ? 6.602 17.95 17.259 1 94.53 537 GLY B CA 1
ATOM 13692 C C . GLY B 1 537 ? 7.302 16.625 17.494 1 94.53 537 GLY B C 1
ATOM 13693 O O . GLY B 1 537 ? 8.496 16.593 17.799 1 94.53 537 GLY B O 1
ATOM 13694 N N . THR B 1 538 ? 6.488 15.552 17.561 1 93.78 538 THR B N 1
ATOM 13695 C CA . THR B 1 538 ? 6.957 14.171 17.566 1 93.78 538 THR B CA 1
ATOM 13696 C C . THR B 1 538 ? 6.016 13.278 16.763 1 93.78 538 THR B C 1
ATOM 13698 O O . THR B 1 538 ? 5.141 13.772 16.048 1 93.78 538 THR B O 1
ATOM 13701 N N . GLY B 1 539 ? 6.287 11.965 16.796 1 90.87 539 GLY B N 1
ATOM 13702 C CA . GLY B 1 539 ? 5.498 11.075 15.96 1 90.87 539 GLY B CA 1
ATOM 13703 C C . GLY B 1 539 ? 4.415 10.34 16.726 1 90.87 539 GLY B C 1
ATOM 13704 O O . GLY B 1 539 ? 4.467 10.252 17.955 1 90.87 539 GLY B O 1
ATOM 13705 N N . VAL B 1 540 ? 3.311 9.942 16.041 1 90.17 540 VAL B N 1
ATOM 13706 C CA . VAL B 1 540 ? 2.293 9.039 16.567 1 90.17 540 VAL B CA 1
ATOM 13707 C C . VAL B 1 540 ? 2.214 7.786 15.698 1 90.17 540 VAL B C 1
ATOM 13709 O O . VAL B 1 540 ? 2.022 7.877 14.483 1 90.17 540 VAL B O 1
ATOM 13712 N N . MET B 1 541 ? 2.392 6.634 16.301 1 84.9 541 MET B N 1
ATOM 13713 C CA . MET B 1 541 ? 2.333 5.376 15.562 1 84.9 541 MET B CA 1
ATOM 13714 C C . MET B 1 541 ? 1.153 4.527 16.024 1 84.9 541 MET B C 1
ATOM 13716 O O . MET B 1 541 ? 0.574 3.779 15.235 1 84.9 541 MET B O 1
ATOM 13720 N N . GLY B 1 542 ? 0.829 4.663 17.314 1 82.25 542 GLY B N 1
ATOM 13721 C CA . GLY B 1 542 ? -0.289 3.905 17.852 1 82.25 542 GLY B CA 1
ATOM 13722 C C . GLY B 1 542 ? -1.625 4.601 17.668 1 82.25 542 GLY B C 1
ATOM 13723 O O . GLY B 1 542 ? -1.689 5.831 17.629 1 82.25 542 GLY B O 1
ATOM 13724 N N . SER B 1 543 ? -2.689 3.846 17.537 1 81.61 543 SER B N 1
ATOM 13725 C CA . SER B 1 543 ? -4.014 4.421 17.335 1 81.61 543 SER B CA 1
ATOM 13726 C C . SER B 1 543 ? -4.821 4.421 18.629 1 81.61 543 SER B C 1
ATOM 13728 O O . SER B 1 543 ? -6.01 4.748 18.626 1 81.61 543 SER B O 1
ATOM 13730 N N . ASP B 1 544 ? -4.144 3.973 19.73 1 87.37 544 ASP B N 1
ATOM 13731 C CA . ASP B 1 544 ? -4.85 4.037 21.006 1 87.37 544 ASP B CA 1
ATOM 13732 C C . ASP B 1 544 ? -4.688 5.409 21.655 1 87.37 544 ASP B C 1
ATOM 13734 O O . ASP B 1 544 ? -3.73 6.13 21.366 1 87.37 544 ASP B O 1
ATOM 13738 N N . LYS B 1 545 ? -5.505 5.809 22.535 1 90.36 545 LYS B N 1
ATOM 13739 C CA . LYS B 1 545 ? -5.554 7.14 23.133 1 90.36 545 LYS B CA 1
ATOM 13740 C C . LYS B 1 545 ? -4.295 7.423 23.948 1 90.36 545 LYS B C 1
ATOM 13742 O O . LYS B 1 545 ? -3.798 8.551 23.959 1 90.36 545 LYS B O 1
ATOM 13747 N N . PHE B 1 546 ? -3.815 6.389 24.676 1 95.06 546 PHE B N 1
ATOM 13748 C CA . PHE B 1 546 ? -2.62 6.584 25.489 1 95.06 546 PHE B CA 1
ATOM 13749 C C . PHE B 1 546 ? -1.43 6.972 24.619 1 95.06 546 PHE B C 1
ATOM 13751 O O . PHE B 1 546 ? -0.705 7.916 24.935 1 95.06 546 PHE B O 1
ATOM 13758 N N . SER B 1 547 ? -1.269 6.297 23.552 1 93.19 547 SER B N 1
ATOM 13759 C CA . SER B 1 547 ? -0.16 6.552 22.639 1 93.19 547 SER B CA 1
ATOM 13760 C C . SER B 1 547 ? -0.338 7.879 21.91 1 93.19 547 SER B C 1
ATOM 13762 O O . SER B 1 547 ? 0.604 8.668 21.807 1 93.19 547 SER B O 1
ATOM 13764 N N . SER B 1 548 ? -1.508 8.148 21.418 1 94.02 548 SER B N 1
ATOM 13765 C CA . SER B 1 548 ? -1.765 9.36 20.647 1 94.02 548 SER B CA 1
ATOM 13766 C C . SER B 1 548 ? -1.626 10.607 21.514 1 94.02 548 SER B C 1
ATOM 13768 O O . SER B 1 548 ? -0.995 11.585 21.108 1 94.02 548 SER B O 1
ATOM 13770 N N . ARG B 1 549 ? -2.165 10.608 22.699 1 96.41 549 ARG B N 1
ATOM 13771 C CA . ARG B 1 549 ? -2.147 11.774 23.576 1 96.41 549 ARG B CA 1
ATOM 13772 C C . ARG B 1 549 ? -0.748 12.022 24.131 1 96.41 549 ARG B C 1
ATOM 13774 O O . ARG B 1 549 ? -0.423 13.141 24.532 1 96.41 549 ARG B O 1
ATOM 13781 N N . SER B 1 550 ? 0.072 10.983 24.142 1 96.57 550 SER B N 1
ATOM 13782 C CA . SER B 1 550 ? 1.463 11.124 24.561 1 96.57 550 SER B CA 1
ATOM 13783 C C . SER B 1 550 ? 2.266 11.936 23.55 1 96.57 550 SER B C 1
ATOM 13785 O O . SER B 1 550 ? 3.362 12.409 23.857 1 96.57 550 SER B O 1
ATOM 13787 N N . SER B 1 551 ? 1.701 12.176 22.397 1 95.37 551 SER B N 1
ATOM 13788 C CA . SER B 1 551 ? 2.396 12.899 21.337 1 95.37 551 SER B CA 1
ATOM 13789 C C . SER B 1 551 ? 1.808 14.292 21.14 1 95.37 551 SER B C 1
ATOM 13791 O O . SER B 1 551 ? 2.205 15.016 20.224 1 95.37 551 SER B O 1
ATOM 13793 N N . LEU B 1 552 ? 0.925 14.683 21.997 1 95.38 552 LEU B N 1
ATOM 13794 C CA . LEU B 1 552 ? 0.291 15.99 21.86 1 95.38 552 LEU B CA 1
ATOM 13795 C C . LEU B 1 552 ? 1.32 17.109 21.982 1 95.38 552 LEU B C 1
ATOM 13797 O O . LEU B 1 552 ? 2.231 17.033 22.811 1 95.38 552 LEU B O 1
ATOM 13801 N N . SER B 1 553 ? 1.253 18.034 21.103 1 95.95 553 SER B N 1
ATOM 13802 C CA . SER B 1 553 ? 2.09 19.226 21.011 1 95.95 553 SER B CA 1
ATOM 13803 C C . SER B 1 553 ? 1.548 20.202 19.971 1 95.95 553 SER B C 1
ATOM 13805 O O . SER B 1 553 ? 0.404 20.076 19.53 1 95.95 553 SER B O 1
ATOM 13807 N N . THR B 1 554 ? 2.337 21.139 19.641 1 95.54 554 THR B N 1
ATOM 13808 C CA . THR B 1 554 ? 1.879 22.124 18.667 1 95.54 554 THR B CA 1
ATOM 13809 C C . THR B 1 554 ? 1.85 21.523 17.264 1 95.54 554 THR B C 1
ATOM 13811 O O . THR B 1 554 ? 1.141 22.019 16.386 1 95.54 554 THR B O 1
ATOM 13814 N N . THR B 1 555 ? 2.619 20.475 17.055 1 94.54 555 THR B N 1
ATOM 13815 C CA . THR B 1 555 ? 2.578 19.749 15.79 1 94.54 555 THR B CA 1
ATOM 13816 C C . THR B 1 555 ? 2.884 18.27 16.005 1 94.54 555 THR B C 1
ATOM 13818 O O . THR B 1 555 ? 3.257 17.862 17.107 1 94.54 555 THR B O 1
ATOM 13821 N N . VAL B 1 556 ? 2.591 17.483 15.017 1 94.17 556 VAL B N 1
ATOM 13822 C CA . VAL B 1 556 ? 2.796 16.042 15.117 1 94.17 556 VAL B CA 1
ATOM 13823 C C . VAL B 1 556 ? 3.027 15.455 13.726 1 94.17 556 VAL B C 1
ATOM 13825 O O . VAL B 1 556 ? 2.646 16.058 12.72 1 94.17 556 VAL B O 1
ATOM 13828 N N . VAL B 1 557 ? 3.72 14.372 13.712 1 93.25 557 VAL B N 1
ATOM 13829 C CA . VAL B 1 557 ? 3.855 13.56 12.507 1 93.25 557 VAL B CA 1
ATOM 13830 C C . VAL B 1 557 ? 3.059 12.267 12.664 1 93.25 557 VAL B C 1
ATOM 13832 O O . VAL B 1 557 ? 3.42 11.401 13.465 1 93.25 557 VAL B O 1
ATOM 13835 N N . TYR B 1 558 ? 1.976 12.144 11.904 1 91.76 558 TYR B N 1
ATOM 13836 C CA . TYR B 1 558 ? 1.215 10.899 11.893 1 91.76 558 TYR B CA 1
ATOM 13837 C C . TYR B 1 558 ? 1.943 9.822 11.097 1 91.76 558 TYR B C 1
ATOM 13839 O O . TYR B 1 558 ? 1.932 9.839 9.864 1 91.76 558 TYR B O 1
ATOM 13847 N N . ASP B 1 559 ? 2.492 8.869 11.798 1 88.38 559 ASP B N 1
ATOM 13848 C CA . ASP B 1 559 ? 3.233 7.799 11.138 1 88.38 559 ASP B CA 1
ATOM 13849 C C . ASP B 1 559 ? 2.424 6.504 11.114 1 88.38 559 ASP B C 1
ATOM 13851 O O . ASP B 1 559 ? 2.958 5.428 11.392 1 88.38 559 ASP B O 1
ATOM 13855 N N . TRP B 1 560 ? 1.176 6.652 10.79 1 84.07 560 TRP B N 1
ATOM 13856 C CA . TRP B 1 560 ? 0.261 5.515 10.781 1 84.07 560 TRP B CA 1
ATOM 13857 C C . TRP B 1 560 ? 0.403 4.713 9.491 1 84.07 560 TRP B C 1
ATOM 13859 O O . TRP B 1 560 ? 0.644 5.28 8.423 1 84.07 560 TRP B O 1
ATOM 13869 N N . LYS B 1 561 ? 0.221 3.454 9.65 1 81.72 561 LYS B N 1
ATOM 13870 C CA . LYS B 1 561 ? 0.133 2.559 8.5 1 81.72 561 LYS B CA 1
ATOM 13871 C C . LYS B 1 561 ? -1.318 2.342 8.081 1 81.72 561 LYS B C 1
ATOM 13873 O O . LYS B 1 561 ? -1.933 1.339 8.448 1 81.72 561 LYS B O 1
ATOM 13878 N N . ILE B 1 562 ? -1.801 3.053 7.212 1 84.81 562 ILE B N 1
ATOM 13879 C CA . ILE B 1 562 ? -3.224 3.13 6.903 1 84.81 562 ILE B CA 1
ATOM 13880 C C . ILE B 1 562 ? -3.611 1.99 5.963 1 84.81 562 ILE B C 1
ATOM 13882 O O . ILE B 1 562 ? -4.72 1.97 5.425 1 84.81 562 ILE B O 1
ATOM 13886 N N . THR B 1 563 ? -2.78 1.047 5.757 1 82.18 563 THR B N 1
ATOM 13887 C CA . THR B 1 563 ? -3.059 -0.096 4.894 1 82.18 563 THR B CA 1
ATOM 13888 C C . THR B 1 563 ? -3.191 -1.374 5.717 1 82.18 563 THR B C 1
ATOM 13890 O O . THR B 1 563 ? -3.525 -2.432 5.18 1 82.18 563 THR B O 1
ATOM 13893 N N . GLU B 1 564 ? -3.024 -1.268 6.985 1 76.39 564 GLU B N 1
ATOM 13894 C CA . GLU B 1 564 ? -3.037 -2.445 7.849 1 76.39 564 GLU B CA 1
ATOM 13895 C C . GLU B 1 564 ? -4.431 -2.695 8.419 1 76.39 564 GLU B C 1
ATOM 13897 O O . GLU B 1 564 ? -5.152 -1.751 8.746 1 76.39 564 GLU B O 1
ATOM 13902 N N . PRO B 1 565 ? -4.784 -3.968 8.556 1 72.34 565 PRO B N 1
ATOM 13903 C CA . PRO B 1 565 ? -6.118 -4.306 9.058 1 72.34 565 PRO B CA 1
ATOM 13904 C C . PRO B 1 565 ? -6.307 -3.936 10.527 1 72.34 565 PRO B C 1
ATOM 13906 O O . PRO B 1 565 ? -7.441 -3.789 10.989 1 72.34 565 PRO B O 1
ATOM 13909 N N . GLU B 1 566 ? -5.203 -3.768 11.218 1 71.21 566 GLU B N 1
ATOM 13910 C CA . GLU B 1 566 ? -5.292 -3.459 12.642 1 71.21 566 GLU B CA 1
ATOM 13911 C C . GLU B 1 566 ? -5.704 -2.007 12.868 1 71.21 566 GLU B C 1
ATOM 13913 O O . GLU B 1 566 ? -6.131 -1.641 13.964 1 71.21 566 GLU B O 1
ATOM 13918 N N . PHE B 1 567 ? -5.576 -1.212 11.819 1 78.07 567 PHE B N 1
ATOM 13919 C CA . PHE B 1 567 ? -5.932 0.196 11.955 1 78.07 567 PHE B CA 1
ATOM 13920 C C . PHE B 1 567 ? -7.431 0.395 11.768 1 78.07 567 PHE B C 1
ATOM 13922 O O . PHE B 1 567 ? -8.061 -0.303 10.971 1 78.07 567 PHE B O 1
ATOM 13929 N N . ASN B 1 568 ? -7.964 1.162 12.569 1 80.08 568 ASN B N 1
ATOM 13930 C CA . ASN B 1 568 ? -9.359 1.587 12.504 1 80.08 568 ASN B CA 1
ATOM 13931 C C . ASN B 1 568 ? -9.483 3.033 12.033 1 80.08 568 ASN B C 1
ATOM 13933 O O . ASN B 1 568 ? -9.214 3.964 12.794 1 80.08 568 ASN B O 1
ATOM 13937 N N . LEU B 1 569 ? -9.862 3.226 10.833 1 83.32 569 LEU B N 1
ATOM 13938 C CA . LEU B 1 569 ? -9.893 4.537 10.194 1 83.32 569 LEU B CA 1
ATOM 13939 C C . LEU B 1 569 ? -10.821 5.486 10.944 1 83.32 569 LEU B C 1
ATOM 13941 O O . LEU B 1 569 ? -10.576 6.694 10.991 1 83.32 569 LEU B O 1
ATOM 13945 N N . THR B 1 570 ? -11.824 4.948 11.547 1 77.57 570 THR B N 1
ATOM 13946 C CA . THR B 1 570 ? -12.74 5.764 12.336 1 77.57 570 THR B CA 1
ATOM 13947 C C . THR B 1 570 ? -12.049 6.298 13.587 1 77.57 570 THR B C 1
ATOM 13949 O O . THR B 1 570 ? -12.166 7.482 13.91 1 77.57 570 THR B O 1
ATOM 13952 N N . GLU B 1 571 ? -11.312 5.452 14.176 1 79.69 571 GLU B N 1
ATOM 13953 C CA . GLU B 1 571 ? -10.597 5.846 15.386 1 79.69 571 GLU B CA 1
ATOM 13954 C C . GLU B 1 571 ? -9.489 6.848 15.071 1 79.69 571 GLU B C 1
ATOM 13956 O O . GLU B 1 571 ? -9.291 7.814 15.81 1 79.69 571 GLU B O 1
ATOM 13961 N N . VAL B 1 572 ? -8.811 6.652 14.071 1 87.92 572 VAL B N 1
ATOM 13962 C CA . VAL B 1 572 ? -7.707 7.517 13.667 1 87.92 572 VAL B CA 1
ATOM 13963 C C . VAL B 1 572 ? -8.235 8.916 13.358 1 87.92 572 VAL B C 1
ATOM 13965 O O . VAL B 1 572 ? -7.617 9.916 13.731 1 87.92 572 VAL B O 1
ATOM 13968 N N . ARG B 1 573 ? -9.353 9 12.693 1 83.97 573 ARG B N 1
ATOM 13969 C CA . ARG B 1 573 ? -9.963 10.292 12.394 1 83.97 573 ARG B CA 1
ATOM 13970 C C . ARG B 1 573 ? -10.36 11.019 13.675 1 83.97 573 ARG B C 1
ATOM 13972 O O . ARG B 1 573 ? -10.189 12.235 13.784 1 83.97 573 ARG B O 1
ATOM 13979 N N . GLN B 1 574 ? -10.839 10.258 14.545 1 82.49 574 GLN B N 1
ATOM 13980 C CA . GLN B 1 574 ? -11.202 10.839 15.833 1 82.49 574 GLN B CA 1
ATOM 13981 C C . GLN B 1 574 ? -9.973 11.373 16.563 1 82.49 574 GLN B C 1
ATOM 13983 O O . GLN B 1 574 ? -10.033 12.424 17.204 1 82.49 574 GLN B O 1
ATOM 13988 N N . LEU B 1 575 ? -8.949 10.685 16.498 1 91.1 575 LEU B N 1
ATOM 13989 C CA . LEU B 1 575 ? -7.708 11.116 17.132 1 91.1 575 LEU B CA 1
ATOM 13990 C C . LEU B 1 575 ? -7.164 12.374 16.462 1 91.1 575 LEU B C 1
ATOM 13992 O O . LEU B 1 575 ? -6.664 13.276 17.138 1 91.1 575 LEU B O 1
ATOM 13996 N N . MET B 1 576 ? -7.238 12.459 15.181 1 90.8 576 MET B N 1
ATOM 13997 C CA . MET B 1 576 ? -6.822 13.658 14.458 1 90.8 576 MET B CA 1
ATOM 13998 C C . MET B 1 576 ? -7.669 14.859 14.862 1 90.8 576 MET B C 1
ATOM 14000 O O . MET B 1 576 ? -7.144 15.956 15.059 1 90.8 576 MET B O 1
ATOM 14004 N N . ASP B 1 577 ? -8.957 14.599 14.987 1 87.76 577 ASP B N 1
ATOM 14005 C CA . ASP B 1 577 ? -9.863 15.659 15.42 1 87.76 577 ASP B CA 1
ATOM 14006 C C . ASP B 1 577 ? -9.512 16.141 16.826 1 87.76 577 ASP B C 1
ATOM 14008 O O . ASP B 1 577 ? -9.525 17.344 17.096 1 87.76 577 ASP B O 1
ATOM 14012 N N . GLU B 1 578 ? -9.255 15.202 17.591 1 91.13 578 GLU B N 1
ATOM 14013 C CA . GLU B 1 578 ? -8.872 15.548 18.956 1 91.13 578 GLU B CA 1
ATOM 14014 C C . GLU B 1 578 ? -7.591 16.377 18.976 1 91.13 578 GLU B C 1
ATOM 14016 O O . GLU B 1 578 ? -7.488 17.352 19.724 1 91.13 578 GLU B O 1
ATOM 14021 N N . TYR B 1 579 ? -6.648 16.018 18.231 1 93.59 579 TYR B N 1
ATOM 14022 C CA . TYR B 1 579 ? -5.399 16.766 18.144 1 93.59 579 TYR B CA 1
ATOM 14023 C C . TYR B 1 579 ? -5.652 18.197 17.687 1 93.59 579 TYR B C 1
ATOM 14025 O O . TYR B 1 579 ? -5.118 19.145 18.27 1 93.59 579 TYR B O 1
ATOM 14033 N N . GLU B 1 580 ? -6.42 18.346 16.726 1 88.73 580 GLU B N 1
ATOM 14034 C CA . GLU B 1 580 ? -6.726 19.669 16.19 1 88.73 580 GLU B CA 1
ATOM 14035 C C . GLU B 1 580 ? -7.443 20.531 17.225 1 88.73 580 GLU B C 1
ATOM 14037 O O . GLU B 1 580 ? -7.22 21.742 17.293 1 88.73 580 GLU B O 1
ATOM 14042 N N . GLU B 1 581 ? -8.244 19.89 17.945 1 87.56 581 GLU B N 1
ATOM 14043 C CA . GLU B 1 581 ? -8.994 20.598 18.978 1 87.56 581 GLU B CA 1
ATOM 14044 C C . GLU B 1 581 ? -8.075 21.067 20.103 1 87.56 581 GLU B C 1
ATOM 14046 O O . GLU B 1 581 ? -8.261 22.156 20.65 1 87.56 581 GLU B O 1
ATOM 14051 N N . LEU B 1 582 ? -7.128 20.281 20.415 1 94.36 582 LEU B N 1
ATOM 14052 C CA . LEU B 1 582 ? -6.293 20.545 21.581 1 94.36 582 LEU B CA 1
ATOM 14053 C C . LEU B 1 582 ? -5.082 21.39 21.202 1 94.36 582 LEU B C 1
ATOM 14055 O O . LEU B 1 582 ? -4.517 22.088 22.048 1 94.36 582 LEU B O 1
ATOM 14059 N N . ARG B 1 583 ? -4.766 21.385 19.988 1 93.73 583 ARG B N 1
ATOM 14060 C CA . ARG B 1 583 ? -3.551 22.002 19.465 1 93.73 583 ARG B CA 1
ATOM 14061 C C . ARG B 1 583 ? -3.485 23.48 19.834 1 93.73 583 ARG B C 1
ATOM 14063 O O . ARG B 1 583 ? -2.439 23.973 20.26 1 93.73 583 ARG B O 1
ATOM 14070 N N . PRO B 1 584 ? -4.535 24.243 19.78 1 90.53 584 PRO B N 1
ATOM 14071 C CA . PRO B 1 584 ? -4.459 25.674 20.082 1 90.53 584 PRO B CA 1
ATOM 14072 C C . PRO B 1 584 ? -4.018 25.952 21.518 1 90.53 584 PRO B C 1
ATOM 14074 O O . PRO B 1 584 ? -3.388 26.978 21.786 1 90.53 584 PRO B O 1
ATOM 14077 N N . TYR B 1 585 ? -4.275 25.072 22.402 1 95.04 585 TYR B N 1
ATOM 14078 C CA . TYR B 1 585 ? -3.939 25.292 23.804 1 95.04 585 TYR B CA 1
ATOM 14079 C C . TYR B 1 585 ? -2.436 25.183 24.028 1 95.04 585 TYR B C 1
ATOM 14081 O O . TYR B 1 585 ? -1.904 25.737 24.993 1 95.04 585 TYR B O 1
ATOM 14089 N N . TYR B 1 586 ? -1.729 24.548 23.178 1 95.4 586 TYR B N 1
ATOM 14090 C CA . TYR B 1 586 ? -0.287 24.382 23.329 1 95.4 586 TYR B CA 1
ATOM 14091 C C . TYR B 1 586 ? 0.448 25.677 23.006 1 95.4 586 TYR B C 1
ATOM 14093 O O . TYR B 1 586 ? 1.628 25.826 23.33 1 95.4 586 TYR B O 1
ATOM 14101 N N . PHE B 1 587 ? -0.249 26.649 22.413 1 93.44 587 PHE B N 1
ATOM 14102 C CA . PHE B 1 587 ? 0.335 27.958 22.149 1 93.44 587 PHE B CA 1
ATOM 14103 C C . PHE B 1 587 ? 0.099 28.903 23.322 1 93.44 587 PHE B C 1
ATOM 14105 O O . PHE B 1 587 ? 0.495 30.069 23.276 1 93.44 587 PHE B O 1
ATOM 14112 N N . GLU B 1 588 ? -0.513 28.375 24.397 1 93.68 588 GLU B N 1
ATOM 14113 C CA . GLU B 1 588 ? -0.888 29.19 25.548 1 93.68 588 GLU B CA 1
ATOM 14114 C C . GLU B 1 588 ? -0.022 28.863 26.761 1 93.68 588 GLU B C 1
ATOM 14116 O O . GLU B 1 588 ? 1.07 28.309 26.62 1 93.68 588 GLU B O 1
ATOM 14121 N N . ASP B 1 589 ? -0.476 29.245 27.927 1 95.77 589 ASP B N 1
ATOM 14122 C CA . ASP B 1 589 ? 0.319 29.035 29.133 1 95.77 589 ASP B CA 1
ATOM 14123 C C . ASP B 1 589 ? 0.371 27.556 29.507 1 95.77 589 ASP B C 1
ATOM 14125 O O . ASP B 1 589 ? -0.625 26.841 29.373 1 95.77 589 ASP B O 1
ATOM 14129 N N . TYR B 1 590 ? 1.501 27.062 29.846 1 96.62 590 TYR B N 1
ATOM 14130 C CA . TYR B 1 590 ? 1.795 25.668 30.163 1 96.62 590 TYR B CA 1
ATOM 14131 C C . TYR B 1 590 ? 2.209 25.516 31.621 1 96.62 590 TYR B C 1
ATOM 14133 O O . TYR B 1 590 ? 3.159 26.158 32.074 1 96.62 590 TYR B O 1
ATOM 14141 N N . TYR B 1 591 ? 1.521 24.646 32.434 1 96.34 591 TYR B N 1
ATOM 14142 C CA . TYR B 1 591 ? 1.818 24.424 33.844 1 96.34 591 TYR B CA 1
ATOM 14143 C C . TYR B 1 591 ? 2.028 22.942 34.131 1 96.34 591 TYR B C 1
ATOM 14145 O O . TYR B 1 591 ? 1.077 22.157 34.102 1 96.34 591 TYR B O 1
ATOM 14153 N N . PRO B 1 592 ? 3.255 22.509 34.445 1 95.09 592 PRO B N 1
ATOM 14154 C CA . PRO B 1 592 ? 3.386 21.163 35.007 1 95.09 592 PRO B CA 1
ATOM 14155 C C . PRO B 1 592 ? 2.624 20.994 36.32 1 95.09 592 PRO B C 1
ATOM 14157 O O . PRO B 1 592 ? 2.72 21.846 37.207 1 95.09 592 PRO B O 1
ATOM 14160 N N . LEU B 1 593 ? 1.881 19.989 36.372 1 95.58 593 LEU B N 1
ATOM 14161 C CA . LEU B 1 593 ? 1.035 19.817 37.548 1 95.58 593 LEU B CA 1
ATOM 14162 C C . LEU B 1 593 ? 1.611 18.758 38.481 1 95.58 593 LEU B C 1
ATOM 14164 O O . LEU B 1 593 ? 1.245 18.696 39.657 1 95.58 593 LEU B O 1
ATOM 14168 N N . THR B 1 594 ? 2.388 17.887 37.86 1 92.08 594 THR B N 1
ATOM 14169 C CA . THR B 1 594 ? 3.05 16.876 38.677 1 92.08 594 THR B CA 1
ATOM 14170 C C . THR B 1 594 ? 4.546 17.157 38.779 1 92.08 594 THR B C 1
ATOM 14172 O O . THR B 1 594 ? 5.085 17.965 38.019 1 92.08 594 THR B O 1
ATOM 14175 N N . GLY B 1 595 ? 5.174 16.665 39.664 1 80.23 595 GLY B N 1
ATOM 14176 C CA . GLY B 1 595 ? 6.573 16.953 39.936 1 80.23 595 GLY B CA 1
ATOM 14177 C C . GLY B 1 595 ? 7.502 16.509 38.822 1 80.23 595 GLY B C 1
ATOM 14178 O O . GLY B 1 595 ? 7.107 15.732 37.95 1 80.23 595 GLY B O 1
ATOM 14179 N N . THR B 1 596 ? 8.575 17.106 38.733 1 73.88 596 THR B N 1
ATOM 14180 C CA . THR B 1 596 ? 9.577 16.876 37.698 1 73.88 596 THR B CA 1
ATOM 14181 C C . THR B 1 596 ? 10.57 15.803 38.136 1 73.88 596 THR B C 1
ATOM 14183 O O . THR B 1 596 ? 11.474 15.441 37.381 1 73.88 596 THR B O 1
ATOM 14186 N N . ASP B 1 597 ? 10.235 15.297 39.278 1 71.11 597 ASP B N 1
ATOM 14187 C CA . ASP B 1 597 ? 11.154 14.265 39.748 1 71.11 597 ASP B CA 1
ATOM 14188 C C . ASP B 1 597 ? 10.818 12.909 39.132 1 71.11 597 ASP B C 1
ATOM 14190 O O . ASP B 1 597 ? 9.646 12.538 39.034 1 71.11 597 ASP B O 1
ATOM 14194 N N . ARG B 1 598 ? 11.509 12.15 38.6 1 71.74 598 ARG B N 1
ATOM 14195 C CA . ARG B 1 598 ? 11.443 10.787 38.083 1 71.74 598 ARG B CA 1
ATOM 14196 C C . ARG B 1 598 ? 10.427 10.679 36.951 1 71.74 598 ARG B C 1
ATOM 14198 O O . ARG B 1 598 ? 9.564 9.799 36.966 1 71.74 598 ARG B O 1
ATOM 14205 N N . VAL B 1 599 ? 10.408 11.634 36.114 1 78.75 599 VAL B N 1
ATOM 14206 C CA . VAL B 1 599 ? 9.38 11.748 35.085 1 78.75 599 VAL B CA 1
ATOM 14207 C C . VAL B 1 599 ? 9.399 10.508 34.195 1 78.75 599 VAL B C 1
ATOM 14209 O O . VAL B 1 599 ? 8.452 10.26 33.444 1 78.75 599 VAL B O 1
ATOM 14212 N N . LEU B 1 600 ? 10.437 9.56 34.302 1 76.66 600 LEU B N 1
ATOM 14213 C CA . LEU B 1 600 ? 10.516 8.366 33.467 1 76.66 600 LEU B CA 1
ATOM 14214 C C . LEU B 1 600 ? 9.971 7.149 34.206 1 76.66 600 LEU B C 1
ATOM 14216 O O . LEU B 1 600 ? 9.842 6.07 33.624 1 76.66 600 LEU B O 1
ATOM 14220 N N . GLY B 1 601 ? 9.679 7.251 35.417 1 75.85 601 GLY B N 1
ATOM 14221 C CA . GLY B 1 601 ? 9.212 6.088 36.155 1 75.85 601 GLY B CA 1
ATOM 14222 C C . GLY B 1 601 ? 7.895 5.542 35.638 1 75.85 601 GLY B C 1
ATOM 14223 O O . GLY B 1 601 ? 7.05 6.299 35.155 1 75.85 601 GLY B O 1
ATOM 14224 N N . ASP B 1 602 ? 7.73 4.26 35.629 1 81.2 602 ASP B N 1
ATOM 14225 C CA . ASP B 1 602 ? 6.524 3.595 35.143 1 81.2 602 ASP B CA 1
ATOM 14226 C C . ASP B 1 602 ? 5.424 3.61 36.201 1 81.2 602 ASP B C 1
ATOM 14228 O O . ASP B 1 602 ? 4.281 3.243 35.921 1 81.2 602 ASP B O 1
ATOM 14232 N N . SER B 1 603 ? 5.642 3.752 37.487 1 86.57 603 SER B N 1
ATOM 14233 C CA . SER B 1 603 ? 4.669 3.756 38.575 1 86.57 603 SER B CA 1
ATOM 14234 C C . SER B 1 603 ? 4.292 5.179 38.974 1 86.57 603 SER B C 1
ATOM 14236 O O . SER B 1 603 ? 4.243 5.504 40.162 1 86.57 603 SER B O 1
ATOM 14238 N N . ILE B 1 604 ? 4.171 6.278 37.863 1 90.18 604 ILE B N 1
ATOM 14239 C CA . ILE B 1 604 ? 3.86 7.666 38.19 1 90.18 604 ILE B CA 1
ATOM 14240 C C . ILE B 1 604 ? 2.641 8.124 37.394 1 90.18 604 ILE B C 1
ATOM 14242 O O . ILE B 1 604 ? 2.295 7.521 36.375 1 90.18 604 ILE B O 1
ATOM 14246 N N . TRP B 1 605 ? 2.077 9.296 37.988 1 93.24 605 TRP B N 1
ATOM 14247 C CA . TRP B 1 605 ? 1.179 10.15 37.218 1 93.24 605 TRP B CA 1
ATOM 14248 C C . TRP B 1 605 ? 1.944 11.299 36.569 1 93.24 605 TRP B C 1
ATOM 14250 O O . TRP B 1 605 ? 2.876 11.846 37.163 1 93.24 605 TRP B O 1
ATOM 14260 N N . LEU B 1 606 ? 1.707 11.603 35.428 1 95.28 606 LEU B N 1
ATOM 14261 C CA . LEU B 1 606 ? 2.213 12.809 34.781 1 95.28 606 LEU B CA 1
ATOM 14262 C C . LEU B 1 606 ? 1.065 13.67 34.264 1 95.28 606 LEU B C 1
ATOM 14264 O O . LEU B 1 606 ? 0.214 13.19 33.512 1 95.28 606 LEU B O 1
ATOM 14268 N N . ALA B 1 607 ? 0.98 14.903 34.703 1 96.54 607 ALA B N 1
ATOM 14269 C CA . ALA B 1 607 ? -0.119 15.771 34.287 1 96.54 607 ALA B CA 1
ATOM 14270 C C . ALA B 1 607 ? 0.366 17.202 34.069 1 96.54 607 ALA B C 1
ATOM 14272 O O . ALA B 1 607 ? 1.296 17.658 34.739 1 96.54 607 ALA B O 1
ATOM 14273 N N . TYR B 1 608 ? -0.209 17.861 33.161 1 97.08 608 TYR B N 1
ATOM 14274 C CA . TYR B 1 608 ? 0.035 19.281 32.937 1 97.08 608 TYR B CA 1
ATOM 14275 C C . TYR B 1 608 ? -1.239 19.989 32.491 1 97.08 608 TYR B C 1
ATOM 14277 O O . TYR B 1 608 ? -2.226 19.34 32.137 1 97.08 608 TYR B O 1
ATOM 14285 N N . GLU B 1 609 ? -1.171 21.278 32.649 1 97.54 609 GLU B N 1
ATOM 14286 C CA . GLU B 1 609 ? -2.3 22.155 32.353 1 97.54 609 GLU B CA 1
ATOM 14287 C C . GLU B 1 609 ? -1.949 23.155 31.256 1 97.54 609 GLU B C 1
ATOM 14289 O O . GLU B 1 609 ? -0.852 23.717 31.248 1 97.54 609 GLU B O 1
ATOM 14294 N N . LEU B 1 610 ? -2.783 23.245 30.306 1 97.17 610 LEU B N 1
ATOM 14295 C CA . LEU B 1 610 ? -2.74 24.302 29.301 1 97.17 610 LEU B CA 1
ATOM 14296 C C . LEU B 1 610 ? -3.862 25.31 29.525 1 97.17 610 LEU B C 1
ATOM 14298 O O . LEU B 1 610 ? -5.041 24.973 29.393 1 97.17 610 LEU B O 1
ATOM 14302 N N . ASN B 1 611 ? -3.459 26.481 29.899 1 95.79 611 ASN B N 1
ATOM 14303 C CA . ASN B 1 611 ? -4.427 27.512 30.262 1 95.79 611 ASN B CA 1
ATOM 14304 C C . ASN B 1 611 ? -4.446 28.647 29.242 1 95.79 611 ASN B C 1
ATOM 14306 O O . ASN B 1 611 ? -3.398 29.197 28.9 1 95.79 611 ASN B O 1
ATOM 14310 N N . ARG B 1 612 ? -5.522 28.909 28.767 1 91.32 612 ARG B N 1
ATOM 14311 C CA . ARG B 1 612 ? -5.719 30.052 27.881 1 91.32 612 ARG B CA 1
ATOM 14312 C C . ARG B 1 612 ? -6.416 31.196 28.61 1 91.32 612 ARG B C 1
ATOM 14314 O O . ARG B 1 612 ? -7.646 31.232 28.687 1 91.32 612 ARG B O 1
ATOM 14321 N N . PRO B 1 613 ? -5.585 32.055 29.076 1 82.41 613 PRO B N 1
ATOM 14322 C CA . PRO B 1 613 ? -6.152 33.123 29.903 1 82.41 613 PRO B CA 1
ATOM 14323 C C . PRO B 1 613 ? -7.197 33.953 29.16 1 82.41 613 PRO B C 1
ATOM 14325 O O . PRO B 1 613 ? -8.212 34.34 29.744 1 82.41 613 PRO B O 1
ATOM 14328 N N . SER B 1 614 ? -6.969 34.288 27.888 1 71.43 614 SER B N 1
ATOM 14329 C CA . SER B 1 614 ? -7.877 35.128 27.115 1 71.43 614 SER B CA 1
ATOM 14330 C C . SER B 1 614 ? -9.257 34.489 26.997 1 71.43 614 SER B C 1
ATOM 14332 O O . SER B 1 614 ? -10.272 35.188 26.998 1 71.43 614 SER B O 1
ATOM 14334 N N . GLY B 1 615 ? -9.304 33.185 26.979 1 76.15 615 GLY B N 1
ATOM 14335 C CA . GLY B 1 615 ? -10.554 32.459 26.826 1 76.15 615 GLY B CA 1
ATOM 14336 C C . GLY B 1 615 ? -11.115 31.953 28.142 1 76.15 615 GLY B C 1
ATOM 14337 O O . GLY B 1 615 ? -12.261 31.501 28.201 1 76.15 615 GLY B O 1
ATOM 14338 N N . GLN B 1 616 ? -10.363 32.132 29.207 1 84.37 616 GLN B N 1
ATOM 14339 C CA . GLN B 1 616 ? -10.696 31.613 30.529 1 84.37 616 GLN B CA 1
ATOM 14340 C C . GLN B 1 616 ? -11.056 30.131 30.463 1 84.37 616 GLN B C 1
ATOM 14342 O O . GLN B 1 616 ? -12.094 29.716 30.982 1 84.37 616 GLN B O 1
ATOM 14347 N N . ASP B 1 617 ? -10.407 29.461 29.707 1 90.54 617 ASP B N 1
ATOM 14348 C CA . ASP B 1 617 ? -10.571 28.021 29.539 1 90.54 617 ASP B CA 1
ATOM 14349 C C . ASP B 1 617 ? -9.218 27.323 29.425 1 90.54 617 ASP B C 1
ATOM 14351 O O . ASP B 1 617 ? -8.174 27.98 29.41 1 90.54 617 ASP B O 1
ATOM 14355 N N . GLY B 1 618 ? -9.212 26.05 29.507 1 95.32 618 GLY B N 1
ATOM 14356 C CA . GLY B 1 618 ? -7.987 25.271 29.414 1 95.32 618 GLY B CA 1
ATOM 14357 C C . GLY B 1 618 ? -8.23 23.774 29.412 1 95.32 618 GLY B C 1
ATOM 14358 O O . GLY B 1 618 ? -9.372 23.325 29.29 1 95.32 618 GLY B O 1
ATOM 14359 N N . VAL B 1 619 ? -7.171 23.062 29.361 1 96.91 619 VAL B N 1
ATOM 14360 C CA . VAL B 1 619 ? -7.211 21.605 29.299 1 96.91 619 VAL B CA 1
ATOM 14361 C C . VAL B 1 619 ? -6.208 21.018 30.29 1 96.91 619 VAL B C 1
ATOM 14363 O O . VAL B 1 619 ? -5.122 21.569 30.484 1 96.91 619 VAL B O 1
ATOM 14366 N N . VAL B 1 620 ? -6.616 19.998 30.955 1 97.79 620 VAL B N 1
ATOM 14367 C CA . VAL B 1 620 ? -5.706 19.174 31.743 1 97.79 620 VAL B CA 1
ATOM 14368 C C . VAL B 1 620 ? -5.43 17.863 31.012 1 97.79 620 VAL B C 1
ATOM 14370 O O . VAL B 1 620 ? -6.361 17.166 30.601 1 97.79 620 VAL B O 1
ATOM 14373 N N . VAL B 1 621 ? -4.218 17.586 30.758 1 97.81 621 VAL B N 1
ATOM 14374 C CA . VAL B 1 621 ? -3.786 16.32 30.176 1 97.81 621 VAL B CA 1
ATOM 14375 C C . VAL B 1 621 ? -3.076 15.48 31.236 1 97.81 621 VAL B C 1
ATOM 14377 O O . VAL B 1 621 ? -2.123 15.942 31.868 1 97.81 621 VAL B O 1
ATOM 14380 N N . ALA B 1 622 ? -3.526 14.255 31.41 1 97.64 622 ALA B N 1
ATOM 14381 C CA . ALA B 1 622 ? -2.937 13.423 32.456 1 97.64 622 ALA B CA 1
ATOM 14382 C C . ALA B 1 622 ? -2.735 11.991 31.969 1 97.64 622 ALA B C 1
ATOM 14384 O O . ALA B 1 622 ? -3.495 11.501 31.131 1 97.64 622 ALA B O 1
ATOM 14385 N N . PHE B 1 623 ? -1.724 11.349 32.474 1 96.89 623 PHE B N 1
ATOM 14386 C CA . PHE B 1 623 ? -1.39 9.969 32.143 1 96.89 623 PHE B CA 1
ATOM 14387 C C . PHE B 1 623 ? -1.2 9.14 33.407 1 96.89 623 PHE B C 1
ATOM 14389 O O . PHE B 1 623 ? -0.445 9.526 34.302 1 96.89 623 PHE B O 1
ATOM 14396 N N . ARG B 1 624 ? -1.897 8.03 33.492 1 96.35 624 ARG B N 1
ATOM 14397 C CA . ARG B 1 624 ? -1.609 6.989 34.473 1 96.35 624 ARG B CA 1
ATOM 14398 C C . ARG B 1 624 ? -0.796 5.859 33.849 1 96.35 624 ARG B C 1
ATOM 14400 O O . ARG B 1 624 ? -1.3 5.119 33.002 1 96.35 624 ARG B O 1
ATOM 14407 N N . ARG B 1 625 ? 0.409 5.762 34.223 1 94.09 625 ARG B N 1
ATOM 14408 C CA . ARG B 1 625 ? 1.282 4.773 33.6 1 94.09 625 ARG B CA 1
ATOM 14409 C C . ARG B 1 625 ? 0.976 3.37 34.114 1 94.09 625 ARG B C 1
ATOM 14411 O O . ARG B 1 625 ? 0.15 3.2 35.013 1 94.09 625 ARG B O 1
ATOM 14418 N N . ALA B 1 626 ? 1.477 2.364 33.524 1 90.67 626 ALA B N 1
ATOM 14419 C CA . ALA B 1 626 ? 1.05 0.969 33.596 1 90.67 626 ALA B CA 1
ATOM 14420 C C . ALA B 1 626 ? 1.183 0.427 35.016 1 90.67 626 ALA B C 1
ATOM 14422 O O . ALA B 1 626 ? 0.36 -0.377 35.46 1 90.67 626 ALA B O 1
ATOM 14423 N N . SER B 1 627 ? 2.151 0.852 35.831 1 88.32 627 SER B N 1
ATOM 14424 C CA . SER B 1 627 ? 2.452 0.219 37.112 1 88.32 627 SER B CA 1
ATOM 14425 C C . SER B 1 627 ? 1.947 1.064 38.277 1 88.32 627 SER B C 1
ATOM 14427 O O . SER B 1 627 ? 2.258 0.78 39.436 1 88.32 627 SER B O 1
ATOM 14429 N N . VAL B 1 628 ? 1.247 2.196 37.93 1 90.4 628 VAL B N 1
ATOM 14430 C CA . VAL B 1 628 ? 0.716 3.045 38.991 1 90.4 628 VAL B CA 1
ATOM 14431 C C . VAL B 1 628 ? -0.402 2.312 39.729 1 90.4 628 VAL B C 1
ATOM 14433 O O . VAL B 1 628 ? -1.404 1.924 39.123 1 90.4 628 VAL B O 1
ATOM 14436 N N . PRO B 1 629 ? -0.341 2.05 40.943 1 89.21 629 PRO B N 1
ATOM 14437 C CA . PRO B 1 629 ? -1.387 1.328 41.671 1 89.21 629 PRO B CA 1
ATOM 14438 C C . PRO B 1 629 ? -2.637 2.175 41.901 1 89.21 629 PRO B C 1
ATOM 14440 O O . PRO B 1 629 ? -3.757 1.675 41.778 1 89.21 629 PRO B O 1
ATOM 14443 N N . ASP B 1 630 ? -2.388 3.481 42.235 1 90.12 630 ASP B N 1
ATOM 14444 C CA . ASP B 1 630 ? -3.523 4.344 42.546 1 90.12 630 ASP B CA 1
ATOM 14445 C C . ASP B 1 630 ? -4.244 4.783 41.274 1 90.12 630 ASP B C 1
ATOM 14447 O O . ASP B 1 630 ? -3.612 5.258 40.328 1 90.12 630 ASP B O 1
ATOM 14451 N N . SER B 1 631 ? -5.539 4.686 41.295 1 92.7 631 SER B N 1
ATOM 14452 C CA . SER B 1 631 ? -6.339 5.026 40.123 1 92.7 631 SER B CA 1
ATOM 14453 C C . SER B 1 631 ? -6.661 6.517 40.087 1 92.7 631 SER B C 1
ATOM 14455 O O . SER B 1 631 ? -7.346 6.987 39.176 1 92.7 631 SER B O 1
ATOM 14457 N N . SER B 1 632 ? -6.133 7.306 41.11 1 93.87 632 SER B N 1
ATOM 14458 C CA . SER B 1 632 ? -6.421 8.737 41.141 1 93.87 632 SER B CA 1
ATOM 14459 C C . SER B 1 632 ? -5.222 9.531 41.648 1 93.87 632 SER B C 1
ATOM 14461 O O . SER B 1 632 ? -4.343 8.981 42.314 1 93.87 632 SER B O 1
ATOM 14463 N N . CYS B 1 633 ? -5.14 10.811 41.36 1 94.91 633 CYS B N 1
ATOM 14464 C CA . CYS B 1 633 ? -4.143 11.76 41.844 1 94.91 633 CYS B CA 1
ATOM 14465 C C . CYS B 1 633 ? -4.731 13.162 41.952 1 94.91 633 CYS B C 1
ATOM 14467 O O . CYS B 1 633 ? -5.673 13.502 41.233 1 94.91 633 CYS B O 1
ATOM 14469 N N . THR B 1 634 ? -4.272 13.942 42.904 1 95.86 634 THR B N 1
ATOM 14470 C CA . THR B 1 634 ? -4.753 15.307 43.083 1 95.86 634 THR B CA 1
ATOM 14471 C C . THR B 1 634 ? -3.734 16.313 42.557 1 95.86 634 THR B C 1
ATOM 14473 O O . THR B 1 634 ? -2.546 16.226 42.876 1 95.86 634 THR B O 1
ATOM 14476 N N . VAL B 1 635 ? -4.172 17.248 41.734 1 96.86 635 VAL B N 1
ATOM 14477 C CA . VAL B 1 635 ? -3.301 18.278 41.175 1 96.86 635 VAL B CA 1
ATOM 14478 C C . VAL B 1 635 ? -3.892 19.659 41.45 1 96.86 635 VAL B C 1
ATOM 14480 O O . VAL B 1 635 ? -5.091 19.788 41.709 1 96.86 635 VAL B O 1
ATOM 14483 N N . ARG B 1 636 ? -3.061 20.636 41.461 1 95.76 636 ARG B N 1
ATOM 14484 C CA . ARG B 1 636 ? -3.481 22.019 41.661 1 95.76 636 ARG B CA 1
ATOM 14485 C C . ARG B 1 636 ? -3.399 22.81 40.36 1 95.76 636 ARG B C 1
ATOM 14487 O O . ARG B 1 636 ? -2.317 22.968 39.79 1 95.76 636 ARG B O 1
ATOM 14494 N N . LEU B 1 637 ? -4.493 23.327 39.915 1 96.19 637 LEU B N 1
ATOM 14495 C CA . LEU B 1 637 ? -4.49 24.116 38.688 1 96.19 637 LEU B CA 1
ATOM 14496 C C . LEU B 1 637 ? -3.995 25.534 38.954 1 96.19 637 LEU B C 1
ATOM 14498 O O . LEU B 1 637 ? -4.063 26.017 40.087 1 96.19 637 LEU B O 1
ATOM 14502 N N . ARG B 1 638 ? -3.503 26.07 37.933 1 93.45 638 ARG B N 1
ATOM 14503 C CA . ARG B 1 638 ? -2.893 27.391 38.041 1 93.45 638 ARG B CA 1
ATOM 14504 C C . ARG B 1 638 ? -3.415 28.326 36.955 1 93.45 638 ARG B C 1
ATOM 14506 O O . ARG B 1 638 ? -3.898 27.871 35.916 1 93.45 638 ARG B O 1
ATOM 14513 N N . GLY B 1 639 ? -3.282 29.655 37.167 1 90.44 639 GLY B N 1
ATOM 14514 C CA . GLY B 1 639 ? -3.612 30.659 36.168 1 90.44 639 GLY B CA 1
ATOM 14515 C C . GLY B 1 639 ? -5.1 30.935 36.068 1 90.44 639 GLY B C 1
ATOM 14516 O O . GLY B 1 639 ? -5.544 31.663 35.177 1 90.44 639 GLY B O 1
ATOM 14517 N N . LEU B 1 640 ? -5.873 30.367 37.04 1 92.55 640 LEU B N 1
ATOM 14518 C CA . LEU B 1 640 ? -7.321 30.54 36.992 1 92.55 640 LEU B CA 1
ATOM 14519 C C . LEU B 1 640 ? -7.761 31.689 37.892 1 92.55 640 LEU B C 1
ATOM 14521 O O . LEU B 1 640 ? -7.105 31.985 38.894 1 92.55 640 LEU B O 1
ATOM 14525 N N . ASP B 1 641 ? -8.801 32.365 37.529 1 87.55 641 ASP B N 1
ATOM 14526 C CA . ASP B 1 641 ? -9.431 33.349 38.404 1 87.55 641 ASP B CA 1
ATOM 14527 C C . ASP B 1 641 ? -10.181 32.667 39.547 1 87.55 641 ASP B C 1
ATOM 14529 O O . ASP B 1 641 ? -11.126 31.912 39.313 1 87.55 641 ASP B O 1
ATOM 14533 N N . PRO B 1 642 ? -9.68 32.773 40.688 1 88.63 642 PRO B N 1
ATOM 14534 C CA . PRO B 1 642 ? -10.269 32.077 41.834 1 88.63 642 PRO B CA 1
ATOM 14535 C C . PRO B 1 642 ? -11.76 32.365 41.997 1 88.63 642 PRO B C 1
ATOM 14537 O O . PRO B 1 642 ? -12.479 31.583 42.624 1 88.63 642 PRO B O 1
ATOM 14540 N N . ARG B 1 643 ? -12.463 33.395 41.471 1 86.92 643 ARG B N 1
ATOM 14541 C CA . ARG B 1 643 ? -13.837 33.836 41.692 1 86.92 643 ARG B CA 1
ATOM 14542 C C . ARG B 1 643 ? -14.78 33.227 40.66 1 86.92 643 ARG B C 1
ATOM 14544 O O . ARG B 1 643 ? -15.996 33.207 40.858 1 86.92 643 ARG B O 1
ATOM 14551 N N . LEU B 1 644 ? -14.155 32.737 39.592 1 87.36 644 LEU B N 1
ATOM 14552 C CA . LEU B 1 644 ? -14.99 32.187 38.53 1 87.36 644 LEU B CA 1
ATOM 14553 C C . LEU B 1 644 ? -15.277 30.709 38.775 1 87.36 644 LEU B C 1
ATOM 14555 O O . LEU B 1 644 ? -14.496 30.022 39.437 1 87.36 644 LEU B O 1
ATOM 14559 N N . THR B 1 645 ? -16.466 30.309 38.357 1 88.5 645 THR B N 1
ATOM 14560 C CA . THR B 1 645 ? -16.809 28.892 38.351 1 88.5 645 THR B CA 1
ATOM 14561 C C . THR B 1 645 ? -16.509 28.268 36.991 1 88.5 645 THR B C 1
ATOM 14563 O O . THR B 1 645 ? -16.857 28.834 35.952 1 88.5 645 THR B O 1
ATOM 14566 N N . TYR B 1 646 ? -15.812 27.21 37.04 1 93.56 646 TYR B N 1
ATOM 14567 C CA . TYR B 1 646 ? -15.427 26.515 35.817 1 93.56 646 TYR B CA 1
ATOM 14568 C C . TYR B 1 646 ? -16.186 25.201 35.674 1 93.56 646 TYR B C 1
ATOM 14570 O O . TYR B 1 646 ? -16.399 24.49 36.659 1 93.56 646 TYR B O 1
ATOM 14578 N N . THR B 1 647 ? -16.706 24.932 34.478 1 92.09 647 THR B N 1
ATOM 14579 C CA . THR B 1 647 ? -17.228 23.615 34.13 1 92.09 647 THR B CA 1
ATOM 14580 C C . THR B 1 647 ? -16.127 22.734 33.548 1 92.09 647 THR B C 1
ATOM 14582 O O . THR B 1 647 ? -15.487 23.102 32.561 1 92.09 647 THR B O 1
ATOM 14585 N N . LEU B 1 648 ? -15.833 21.678 34.253 1 94.27 648 LEU B N 1
ATOM 14586 C CA . LEU B 1 648 ? -14.858 20.704 33.773 1 94.27 648 LEU B CA 1
ATOM 14587 C C . LEU B 1 648 ? -15.555 19.515 33.12 1 94.27 648 LEU B C 1
ATOM 14589 O O . LEU B 1 648 ? -16.532 18.99 33.658 1 94.27 648 LEU B O 1
ATOM 14593 N N . THR B 1 649 ? -15.13 19.194 31.945 1 91.63 649 THR B N 1
ATOM 14594 C CA . THR B 1 649 ? -15.732 18.095 31.199 1 91.63 649 THR B CA 1
ATOM 14595 C C . THR B 1 649 ? -14.677 17.064 30.809 1 91.63 649 THR B C 1
ATOM 14597 O O . THR B 1 649 ? -13.645 17.412 30.23 1 91.63 649 THR B O 1
ATOM 14600 N N . ASP B 1 650 ? -14.932 15.863 31.235 1 91.17 650 ASP B N 1
ATOM 14601 C CA . ASP B 1 650 ? -14.106 14.751 30.773 1 91.17 650 ASP B CA 1
ATOM 14602 C C . ASP B 1 650 ? -14.381 14.436 29.305 1 91.17 650 ASP B C 1
ATOM 14604 O O . ASP B 1 650 ? -15.512 14.114 28.935 1 91.17 650 ASP B O 1
ATOM 14608 N N . ARG B 1 651 ? -13.383 14.451 28.491 1 88.22 651 ARG B N 1
ATOM 14609 C CA . ARG B 1 651 ? -13.551 14.328 27.047 1 88.22 651 ARG B CA 1
ATOM 14610 C C . ARG B 1 651 ? -14.08 12.947 26.673 1 88.22 651 ARG B C 1
ATOM 14612 O O . ARG B 1 651 ? -14.835 12.806 25.709 1 88.22 651 ARG B O 1
ATOM 14619 N N . ASP B 1 652 ? -13.677 11.901 27.354 1 86.68 652 ASP B N 1
ATOM 14620 C CA . ASP B 1 652 ? -14.021 10.535 26.972 1 86.68 652 ASP B CA 1
ATOM 14621 C C . ASP B 1 652 ? -15.4 10.148 27.502 1 86.68 652 ASP B C 1
ATOM 14623 O O . ASP B 1 652 ? -16.233 9.627 26.757 1 86.68 652 ASP B O 1
ATOM 14627 N N . SER B 1 653 ? -15.696 10.42 28.809 1 80.36 653 SER B N 1
ATOM 14628 C CA . SER B 1 653 ? -16.975 10.044 29.403 1 80.36 653 SER B CA 1
ATOM 14629 C C . SER B 1 653 ? -18.04 11.104 29.14 1 80.36 653 SER B C 1
ATOM 14631 O O . SER B 1 653 ? -19.235 10.843 29.293 1 80.36 653 SER B O 1
ATOM 14633 N N . ARG B 1 654 ? -17.698 12.373 28.801 1 77.6 654 ARG B N 1
ATOM 14634 C CA . ARG B 1 654 ? -18.563 13.527 28.577 1 77.6 654 ARG B CA 1
ATOM 14635 C C . ARG B 1 654 ? -19.249 13.957 29.869 1 77.6 654 ARG B C 1
ATOM 14637 O O . ARG B 1 654 ? -20.167 14.78 29.847 1 77.6 654 ARG B O 1
ATOM 14644 N N . ARG B 1 655 ? -18.748 13.401 30.962 1 80.68 655 ARG B N 1
ATOM 14645 C CA . ARG B 1 655 ? -19.243 13.843 32.262 1 80.68 655 ARG B CA 1
ATOM 14646 C C . ARG B 1 655 ? -18.648 15.195 32.643 1 80.68 655 ARG B C 1
ATOM 14648 O O . ARG B 1 655 ? -17.468 15.451 32.396 1 80.68 655 ARG B O 1
ATOM 14655 N N . SER B 1 656 ? -19.487 16.073 33.129 1 88.02 656 SER B N 1
ATOM 14656 C CA . SER B 1 656 ? -19.063 17.417 33.506 1 88.02 656 SER B CA 1
ATOM 14657 C C . SER B 1 656 ? -19.367 17.702 34.973 1 88.02 656 SER B C 1
ATOM 14659 O O . SER B 1 656 ? -20.267 17.092 35.555 1 88.02 656 SER B O 1
ATOM 14661 N N . PHE B 1 657 ? -18.594 18.507 35.625 1 88.37 657 PHE B N 1
ATOM 14662 C CA . PHE B 1 657 ? -18.814 19.014 36.974 1 88.37 657 PHE B CA 1
ATOM 14663 C C . PHE B 1 657 ? -18.272 20.432 37.114 1 88.37 657 PHE B C 1
ATOM 14665 O O . PHE B 1 657 ? -17.486 20.887 36.281 1 88.37 657 PHE B O 1
ATOM 14672 N N . THR B 1 658 ? -18.697 21.164 38.047 1 90.67 658 THR B N 1
ATOM 14673 C CA . THR B 1 658 ? -18.314 22.562 38.202 1 90.67 658 THR B CA 1
ATOM 14674 C C . THR B 1 658 ? -17.521 22.766 39.49 1 90.67 658 THR B C 1
ATOM 14676 O O . THR B 1 658 ? -17.801 22.126 40.505 1 90.67 658 THR B O 1
ATOM 14679 N N . GLN B 1 659 ? -16.538 23.58 39.435 1 93.62 659 GLN B N 1
ATOM 14680 C CA . GLN B 1 659 ? -15.736 24.009 40.576 1 93.62 659 GLN B CA 1
ATOM 14681 C C . GLN B 1 659 ? -15.264 25.45 40.406 1 93.62 659 GLN B C 1
ATOM 14683 O O . GLN B 1 659 ? -15.091 25.923 39.28 1 93.62 659 GLN B O 1
ATOM 14688 N N . THR B 1 660 ? -15.082 26.142 41.487 1 91.35 660 THR B N 1
ATOM 14689 C CA . THR B 1 660 ? -14.535 27.492 41.405 1 91.35 660 THR B CA 1
ATOM 14690 C C . THR B 1 660 ? -13.032 27.451 41.143 1 91.35 660 THR B C 1
ATOM 14692 O O . THR B 1 660 ? -12.378 26.44 41.406 1 91.35 660 THR B O 1
ATOM 14695 N N . GLY B 1 661 ? -12.524 28.577 40.652 1 93.56 661 GLY B N 1
ATOM 14696 C CA . GLY B 1 661 ? -11.084 28.673 40.47 1 93.56 661 GLY B CA 1
ATOM 14697 C C . GLY B 1 661 ? -10.305 28.461 41.754 1 93.56 661 GLY B C 1
ATOM 14698 O O . GLY B 1 661 ? -9.227 27.863 41.741 1 93.56 661 GLY B O 1
ATOM 14699 N N . ALA B 1 662 ? -10.872 28.868 42.813 1 93.87 662 ALA B N 1
ATOM 14700 C CA . ALA B 1 662 ? -10.233 28.706 44.116 1 93.87 662 ALA B CA 1
ATOM 14701 C C . ALA B 1 662 ? -10.163 27.234 44.513 1 93.87 662 ALA B C 1
ATOM 14703 O O . ALA B 1 662 ? -9.16 26.782 45.071 1 93.87 662 ALA B O 1
ATOM 14704 N N . GLN B 1 663 ? -11.233 26.52 44.297 1 93.95 663 GLN B N 1
ATOM 14705 C CA . GLN B 1 663 ? -11.261 25.094 44.604 1 93.95 663 GLN B CA 1
ATOM 14706 C C . GLN B 1 663 ? -10.253 24.328 43.753 1 93.95 663 GLN B C 1
ATOM 14708 O O . GLN B 1 663 ? -9.555 23.443 44.253 1 93.95 663 GLN B O 1
ATOM 14713 N N . LEU B 1 664 ? -10.215 24.728 42.524 1 96.02 664 LEU B N 1
ATOM 14714 C CA . LEU B 1 664 ? -9.305 24.066 41.596 1 96.02 664 LEU B CA 1
ATOM 14715 C C . LEU B 1 664 ? -7.852 24.352 41.961 1 96.02 664 LEU B C 1
ATOM 14717 O O . LEU B 1 664 ? -6.983 23.496 41.782 1 96.02 664 LEU B O 1
ATOM 14721 N N . ALA B 1 665 ? -7.599 25.516 42.446 1 94.45 665 ALA B N 1
ATOM 14722 C CA . ALA B 1 665 ? -6.251 25.895 42.862 1 94.45 665 ALA B CA 1
ATOM 14723 C C . ALA B 1 665 ? -5.833 25.142 44.122 1 94.45 665 ALA B C 1
ATOM 14725 O O . ALA B 1 665 ? -4.641 25.01 44.407 1 94.45 665 ALA B O 1
ATOM 14726 N N . ARG B 1 666 ? -6.83 24.655 44.873 1 92.88 666 ARG B N 1
ATOM 14727 C CA . ARG B 1 666 ? -6.523 23.894 46.08 1 92.88 666 ARG B CA 1
ATOM 14728 C C . ARG B 1 666 ? -6.3 22.42 45.756 1 92.88 666 ARG B C 1
ATOM 14730 O O . ARG B 1 666 ? -5.597 21.718 46.486 1 92.88 666 ARG B O 1
ATOM 14737 N N . GLY B 1 667 ? -7.088 21.987 44.748 1 95.56 667 GLY B N 1
ATOM 14738 C CA . GLY B 1 667 ? -6.863 20.602 44.363 1 95.56 667 GLY B CA 1
ATOM 14739 C C . GLY B 1 667 ? -7.961 20.042 43.48 1 95.56 667 GLY B C 1
ATOM 14740 O O . GLY B 1 667 ? -9.147 20.229 43.761 1 95.56 667 GLY B O 1
ATOM 14741 N N . LEU B 1 668 ? -7.644 19.428 42.415 1 96.51 668 LEU B N 1
ATOM 14742 C CA . LEU B 1 668 ? -8.528 18.694 41.516 1 96.51 668 LEU B CA 1
ATOM 14743 C C . LEU B 1 668 ? -8.169 17.212 41.492 1 96.51 668 LEU B C 1
ATOM 14745 O O . LEU B 1 668 ? -7.024 16.85 41.212 1 96.51 668 LEU B O 1
ATOM 14749 N N . ARG B 1 669 ? -9.098 16.391 41.838 1 94.51 669 ARG B N 1
ATOM 14750 C CA . ARG B 1 669 ? -8.874 14.949 41.821 1 94.51 669 ARG B CA 1
ATOM 14751 C C . ARG B 1 669 ? -9.068 14.381 40.419 1 94.51 669 ARG B C 1
ATOM 14753 O O . ARG B 1 669 ? -10.153 14.487 39.846 1 94.51 669 ARG B O 1
ATOM 14760 N N . LEU B 1 670 ? -8.016 13.869 39.829 1 96.02 670 LEU B N 1
ATOM 14761 C CA . LEU B 1 670 ? -8.068 13.164 38.553 1 96.02 670 LEU B CA 1
ATOM 14762 C C . LEU B 1 670 ? -8.268 11.667 38.767 1 96.02 670 LEU B C 1
ATOM 14764 O O . LEU B 1 670 ? -7.67 11.079 39.67 1 96.02 670 LEU B O 1
ATOM 14768 N N . VAL B 1 671 ? -9.131 11.024 37.982 1 92.83 671 VAL B N 1
ATOM 14769 C CA . VAL B 1 671 ? -9.443 9.61 38.162 1 92.83 671 VAL B CA 1
ATOM 14770 C C . VAL B 1 671 ? -9.285 8.872 36.834 1 92.83 671 VAL B C 1
ATOM 14772 O O . VAL B 1 671 ? -9.866 9.272 35.822 1 92.83 671 VAL B O 1
ATOM 14775 N N . LEU B 1 672 ? -8.46 7.844 36.769 1 94.1 672 LEU B N 1
ATOM 14776 C CA . LEU B 1 672 ? -8.295 6.903 35.667 1 94.1 672 LEU B CA 1
ATOM 14777 C C . LEU B 1 672 ? -8.292 5.465 36.176 1 94.1 672 LEU B C 1
ATOM 14779 O O . LEU B 1 672 ? -7.258 4.964 36.623 1 94.1 672 LEU B O 1
ATOM 14783 N N . PRO B 1 673 ? -9.384 4.75 36.063 1 88.71 673 PRO B N 1
ATOM 14784 C CA . PRO B 1 673 ? -9.493 3.407 36.639 1 88.71 673 PRO B CA 1
ATOM 14785 C C . PRO B 1 673 ? -8.542 2.407 35.985 1 88.71 673 PRO B C 1
ATOM 14787 O O . PRO B 1 673 ? -8.01 1.523 36.661 1 88.71 673 PRO B O 1
ATOM 14790 N N . GLN B 1 674 ? -8.313 2.463 34.725 1 90.43 674 GLN B N 1
ATOM 14791 C CA . GLN B 1 674 ? -7.475 1.504 34.013 1 90.43 674 GLN B CA 1
ATOM 14792 C C . GLN B 1 674 ? -6.021 1.967 33.973 1 90.43 674 GLN B C 1
ATOM 14794 O O . GLN B 1 674 ? -5.746 3.146 33.738 1 90.43 674 GLN B O 1
ATOM 14799 N N . PRO B 1 675 ? -5.093 1.054 34.24 1 90.45 675 PRO B N 1
ATOM 14800 C CA . PRO B 1 675 ? -3.691 1.419 34.026 1 90.45 675 PRO B CA 1
ATOM 14801 C C . PRO B 1 675 ? -3.367 1.683 32.558 1 90.45 675 PRO B C 1
ATOM 14803 O O . PRO B 1 675 ? -4.121 1.273 31.672 1 90.45 675 PRO B O 1
ATOM 14806 N N . ARG B 1 676 ? -2.282 2.368 32.314 1 93.44 676 ARG B N 1
ATOM 14807 C CA . ARG B 1 676 ? -1.87 2.772 30.974 1 93.44 676 ARG B CA 1
ATOM 14808 C C . ARG B 1 676 ? -3.006 3.477 30.241 1 93.44 676 ARG B C 1
ATOM 14810 O O . ARG B 1 676 ? -3.428 3.037 29.169 1 93.44 676 ARG B O 1
ATOM 14817 N N . SER B 1 677 ? -3.421 4.526 30.796 1 94.69 677 SER B N 1
ATOM 14818 C CA . SER B 1 677 ? -4.53 5.292 30.236 1 94.69 677 SER B CA 1
ATOM 14819 C C . SER B 1 677 ? -4.285 6.792 30.364 1 94.69 677 SER B C 1
ATOM 14821 O O . SER B 1 677 ? -3.309 7.216 30.988 1 94.69 677 SER B O 1
ATOM 14823 N N . SER B 1 678 ? -5.076 7.589 29.688 1 96.9 678 SER B N 1
ATOM 14824 C CA . SER B 1 678 ? -4.909 9.039 29.643 1 96.9 678 SER B CA 1
ATOM 14825 C C . SER B 1 678 ? -6.238 9.755 29.863 1 96.9 678 SER B C 1
ATOM 14827 O O . SER B 1 678 ? -7.305 9.167 29.672 1 96.9 678 SER B O 1
ATOM 14829 N N . LEU B 1 679 ? -6.16 10.979 30.364 1 95.82 679 LEU B N 1
ATOM 14830 C CA . LEU B 1 679 ? -7.312 11.824 30.658 1 95.82 679 LEU B CA 1
ATOM 14831 C C . LEU B 1 679 ? -7.165 13.192 30 1 95.82 679 LEU B C 1
ATOM 14833 O O . LEU B 1 679 ? -6.084 13.786 30.028 1 95.82 679 LEU B O 1
ATOM 14837 N N . ILE B 1 680 ? -8.166 13.66 29.32 1 96.89 680 ILE B N 1
ATOM 14838 C CA . ILE B 1 680 ? -8.305 15.04 28.868 1 96.89 680 ILE B CA 1
ATOM 14839 C C . ILE B 1 680 ? -9.503 15.691 29.556 1 96.89 680 ILE B C 1
ATOM 14841 O O . ILE B 1 680 ? -10.646 15.277 29.349 1 96.89 680 ILE B O 1
ATOM 14845 N N . LEU B 1 681 ? -9.239 16.624 30.383 1 96.38 681 LEU B N 1
ATOM 14846 C CA . LEU B 1 681 ? -10.275 17.405 31.05 1 96.38 681 LEU B CA 1
ATOM 14847 C C . LEU B 1 681 ? -10.274 18.846 30.551 1 96.38 681 LEU B C 1
ATOM 14849 O O . LEU B 1 681 ? -9.286 19.565 30.718 1 96.38 681 LEU B O 1
ATOM 14853 N N . THR B 1 682 ? -11.336 19.242 29.963 1 94.67 682 THR B N 1
ATOM 14854 C CA . THR B 1 682 ? -11.457 20.631 29.535 1 94.67 682 THR B CA 1
ATOM 14855 C C . THR B 1 682 ? -12.184 21.46 30.589 1 94.67 682 THR B C 1
ATOM 14857 O O . THR B 1 682 ? -13.037 20.943 31.314 1 94.67 682 THR B O 1
ATOM 14860 N N . TYR B 1 683 ? -11.815 22.632 30.786 1 94.4 683 TYR B N 1
ATOM 14861 C CA . TYR B 1 683 ? -12.551 23.517 31.682 1 94.4 683 TYR B CA 1
ATOM 14862 C C . TYR B 1 683 ? -12.823 24.862 31.018 1 94.4 683 TYR B C 1
ATOM 14864 O O . TYR B 1 683 ? -12 25.357 30.245 1 94.4 683 TYR B O 1
ATOM 14872 N N . THR B 1 684 ? -13.957 25.344 31.231 1 89.12 684 THR B N 1
ATOM 14873 C CA . THR B 1 684 ? -14.392 26.636 30.712 1 89.12 684 THR B CA 1
ATOM 14874 C C . THR B 1 684 ? -15.109 27.44 31.793 1 89.12 684 THR B C 1
ATOM 14876 O O . THR B 1 684 ? -15.918 26.893 32.546 1 89.12 684 THR B O 1
ATOM 14879 N N . ALA B 1 685 ? -14.745 28.571 31.914 1 87.31 685 ALA B N 1
ATOM 14880 C CA . ALA B 1 685 ? -15.414 29.432 32.885 1 87.31 685 ALA B CA 1
ATOM 14881 C C . ALA B 1 685 ? -16.892 29.597 32.545 1 87.31 685 ALA B C 1
ATOM 14883 O O . ALA B 1 685 ? -17.256 29.723 31.373 1 87.31 685 ALA B O 1
ATOM 14884 N N . ASN B 1 686 ? -17.883 29.019 33.37 1 64.33 686 ASN B N 1
ATOM 14885 C CA . ASN B 1 686 ? -19.31 29.262 33.193 1 64.33 686 ASN B CA 1
ATOM 14886 C C . ASN B 1 686 ? -19.602 30.741 32.958 1 64.33 686 ASN B C 1
ATOM 14888 O O . ASN B 1 686 ? -19.013 31.606 33.608 1 64.33 686 ASN B O 1
ATOM 14892 N N . PRO B 1 687 ? -20.114 30.901 31.572 1 49.03 687 PRO B N 1
ATOM 14893 C CA . PRO B 1 687 ? -20.41 32.296 31.238 1 49.03 687 PRO B CA 1
ATOM 14894 C C . PRO B 1 687 ? -20.985 33.076 32.418 1 49.03 687 PRO B C 1
ATOM 14896 O O . PRO B 1 687 ? -22.051 32.728 32.933 1 49.03 687 PRO B O 1
ATOM 14899 N N . ALA B 1 688 ? -20.697 33.202 33.304 1 43.36 688 ALA B N 1
ATOM 14900 C CA . ALA B 1 688 ? -21.278 34.493 33.664 1 43.36 688 ALA B CA 1
ATOM 14901 C C . ALA B 1 688 ? -21.198 35.475 32.498 1 43.36 688 ALA B C 1
ATOM 14903 O O . ALA B 1 688 ? -20.342 35.338 31.621 1 43.36 688 ALA B O 1
ATOM 14904 N N . ALA B 1 689 ? -22.401 36.215 32.094 1 42.84 689 ALA B N 1
ATOM 14905 C CA . ALA B 1 689 ? -22.838 37.067 30.991 1 42.84 689 ALA B CA 1
ATOM 14906 C C . ALA B 1 689 ? -21.65 37.766 30.334 1 42.84 689 ALA B C 1
ATOM 14908 O O . ALA B 1 689 ? -21.51 38.987 30.43 1 42.84 689 ALA B O 1
ATOM 14909 N N . ARG B 1 690 ? -20.575 37.193 30.298 1 51.61 690 ARG B N 1
ATOM 14910 C CA . ARG B 1 690 ? -19.693 38.199 29.716 1 51.61 690 ARG B CA 1
ATOM 14911 C C . ARG B 1 690 ? -19.675 38.099 28.195 1 51.61 690 ARG B C 1
ATOM 14913 O O . ARG B 1 690 ? -19.596 37 27.641 1 51.61 690 ARG B O 1
ATOM 14920 N N . PRO B 1 691 ? -20.047 38.945 27.371 1 60.66 691 PRO B N 1
ATOM 14921 C CA . PRO B 1 691 ? -20.124 39.058 25.912 1 60.66 691 PRO B CA 1
ATOM 14922 C C . PRO B 1 691 ? -18.829 38.64 25.219 1 60.66 691 PRO B C 1
ATOM 14924 O O . PRO B 1 691 ? -17.737 38.932 25.714 1 60.66 691 PRO B O 1
ATOM 14927 N N . ALA B 1 692 ? -18.885 37.533 24.213 1 71.11 692 ALA B N 1
ATOM 14928 C CA . ALA B 1 692 ? -17.747 37.27 23.337 1 71.11 692 ALA B CA 1
ATOM 14929 C C . ALA B 1 692 ? -17.274 38.549 22.653 1 71.11 692 ALA B C 1
ATOM 14931 O O . ALA B 1 692 ? -18.065 39.25 22.018 1 71.11 692 ALA B O 1
ATOM 14932 N N . GLN B 1 693 ? -16.051 38.885 22.881 1 72.58 693 GLN B N 1
ATOM 14933 C CA . GLN B 1 693 ? -15.515 40.064 22.209 1 72.58 693 GLN B CA 1
ATOM 14934 C C . GLN B 1 693 ? -15.109 39.742 20.774 1 72.58 693 GLN B C 1
ATOM 14936 O O . GLN B 1 693 ? -14.161 38.989 20.545 1 72.58 693 GLN B O 1
ATOM 14941 N N . LEU B 1 694 ? -15.86 40.176 19.769 1 84.57 694 LEU B N 1
ATOM 14942 C CA . LEU B 1 694 ? -15.607 39.959 18.349 1 84.57 694 LEU B CA 1
ATOM 14943 C C . LEU B 1 694 ? -15.108 41.237 17.684 1 84.57 694 LEU B C 1
ATOM 14945 O O . LEU B 1 694 ? -15.473 42.34 18.098 1 84.57 694 LEU B O 1
ATOM 14949 N N . ALA B 1 695 ? -14.131 40.975 16.74 1 85.49 695 ALA B N 1
ATOM 14950 C CA . ALA B 1 695 ? -13.643 42.102 15.95 1 85.49 695 ALA B CA 1
ATOM 14951 C C . ALA B 1 695 ? -13.711 41.796 14.457 1 85.49 695 ALA B C 1
ATOM 14953 O O . ALA B 1 695 ? -13.429 40.672 14.034 1 85.49 695 ALA B O 1
ATOM 14954 N N . VAL B 1 696 ? -14.027 42.735 13.654 1 87.67 696 VAL B N 1
ATOM 14955 C CA . VAL B 1 696 ? -14.084 42.615 12.201 1 87.67 696 VAL B CA 1
ATOM 14956 C C . VAL B 1 696 ? -12.668 42.585 11.629 1 87.67 696 VAL B C 1
ATOM 14958 O O . VAL B 1 696 ? -11.847 43.45 11.943 1 87.67 696 VAL B O 1
ATOM 14961 N N . ALA B 1 697 ? -12.438 41.58 10.829 1 85.98 697 ALA B N 1
ATOM 14962 C CA . ALA B 1 697 ? -11.12 41.413 10.222 1 85.98 697 ALA B CA 1
ATOM 14963 C C . ALA B 1 697 ? -11.024 42.17 8.901 1 85.98 697 ALA B C 1
ATOM 14965 O O . ALA B 1 697 ? -11.973 42.844 8.494 1 85.98 697 ALA B O 1
ATOM 14966 N N . ASP B 1 698 ? -9.87 42.168 8.205 1 85.87 698 ASP B N 1
ATOM 14967 C CA . ASP B 1 698 ? -9.668 42.812 6.911 1 85.87 698 ASP B CA 1
ATOM 14968 C C . ASP B 1 698 ? -10.532 42.161 5.833 1 85.87 698 ASP B C 1
ATOM 14970 O O . ASP B 1 698 ? -10.802 40.959 5.887 1 85.87 698 ASP B O 1
ATOM 14974 N N . PRO B 1 699 ? -10.946 42.902 4.876 1 87.94 699 PRO B N 1
ATOM 14975 C CA . PRO B 1 699 ? -11.87 42.398 3.857 1 87.94 699 PRO B CA 1
ATOM 14976 C C . PRO B 1 699 ? -11.209 41.408 2.9 1 87.94 699 PRO B C 1
ATOM 14978 O O . PRO B 1 699 ? -9.999 41.479 2.671 1 87.94 699 PRO B O 1
ATOM 14981 N N . ASN B 1 700 ? -11.984 40.552 2.377 1 86.64 700 ASN B N 1
ATOM 14982 C CA . ASN B 1 700 ? -11.585 39.704 1.259 1 86.64 700 ASN B CA 1
ATOM 14983 C C . ASN B 1 700 ? -11.297 40.526 0.006 1 86.64 700 ASN B C 1
ATOM 14985 O O . ASN B 1 700 ? -11.891 41.587 -0.195 1 86.64 700 ASN B O 1
ATOM 14989 N N . PRO B 1 701 ? -10.399 40.021 -0.782 1 78.27 701 PRO B N 1
ATOM 14990 C CA . PRO B 1 701 ? -10.109 40.769 -2.008 1 78.27 701 PRO B CA 1
ATOM 14991 C C . PRO B 1 701 ? -11.276 40.761 -2.994 1 78.27 701 PRO B C 1
ATOM 14993 O O . PRO B 1 701 ? -11.41 41.681 -3.805 1 78.27 701 PRO B O 1
ATOM 14996 N N . GLN B 1 702 ? -12.065 39.834 -2.953 1 85.34 702 GLN B N 1
ATOM 14997 C CA . GLN B 1 702 ? -13.158 39.705 -3.91 1 85.34 702 GLN B CA 1
ATOM 14998 C C . GLN B 1 702 ? -14.458 40.264 -3.339 1 85.34 702 GLN B C 1
ATOM 15000 O O . GLN B 1 702 ? -14.782 40.029 -2.173 1 85.34 702 GLN B O 1
ATOM 15005 N N . LYS B 1 703 ? -15.113 40.966 -4.175 1 89.24 703 LYS B N 1
ATOM 15006 C CA . LYS B 1 703 ? -16.43 41.487 -3.821 1 89.24 703 LYS B CA 1
ATOM 15007 C C . LYS B 1 703 ? -17.529 40.492 -4.18 1 89.24 703 LYS B C 1
ATOM 15009 O O . LYS B 1 703 ? -17.35 39.653 -5.065 1 89.24 703 LYS B O 1
ATOM 15014 N N . VAL B 1 704 ? -18.546 40.666 -3.49 1 91.62 704 VAL B N 1
ATOM 15015 C CA . VAL B 1 704 ? -19.683 39.792 -3.758 1 91.62 704 VAL B CA 1
ATOM 15016 C C . VAL B 1 704 ? -20.363 40.211 -5.059 1 91.62 704 VAL B C 1
ATOM 15018 O O . VAL B 1 704 ? -20.674 41.389 -5.253 1 91.62 704 VAL B O 1
ATOM 15021 N N . VAL B 1 705 ? -20.443 39.279 -5.932 1 88.89 705 VAL B N 1
ATOM 15022 C CA . VAL B 1 705 ? -21.159 39.549 -7.174 1 88.89 705 VAL B CA 1
ATOM 15023 C C . VAL B 1 705 ? -22.658 39.351 -6.961 1 88.89 705 VAL B C 1
ATOM 15025 O O . VAL B 1 705 ? -23.475 40.053 -7.561 1 88.89 705 VAL B O 1
ATOM 15028 N N . GLY B 1 706 ? -22.978 38.395 -6.134 1 88.75 706 GLY B N 1
ATOM 15029 C CA . GLY B 1 706 ? -24.395 38.288 -5.827 1 88.75 706 GLY B CA 1
ATOM 15030 C C . GLY B 1 706 ? -24.771 36.959 -5.2 1 88.75 706 GLY B C 1
ATOM 15031 O O . GLY B 1 706 ? -24.081 35.957 -5.396 1 88.75 706 GLY B O 1
ATOM 15032 N N . MET B 1 707 ? -25.863 36.957 -4.462 1 90.89 707 MET B N 1
ATOM 15033 C CA . MET B 1 707 ? -26.532 35.756 -3.97 1 90.89 707 MET B CA 1
ATOM 15034 C C . MET B 1 707 ? -27.643 35.324 -4.921 1 90.89 707 MET B C 1
ATOM 15036 O O . MET B 1 707 ? -28.55 36.104 -5.217 1 90.89 707 MET B O 1
ATOM 15040 N N . GLY B 1 708 ? -27.435 34.119 -5.392 1 92.82 708 GLY B N 1
ATOM 15041 C CA . GLY B 1 708 ? -28.356 33.699 -6.436 1 92.82 708 GLY B CA 1
ATOM 15042 C C . GLY B 1 708 ? -29.13 32.444 -6.08 1 92.82 708 GLY B C 1
ATOM 15043 O O . GLY B 1 708 ? -29.043 31.953 -4.952 1 92.82 708 GLY B O 1
ATOM 15044 N N . VAL B 1 709 ? -29.999 32.033 -7.031 1 93.18 709 VAL B N 1
ATOM 15045 C CA . VAL B 1 709 ? -30.798 30.817 -6.917 1 93.18 709 VAL B CA 1
ATOM 15046 C C . VAL B 1 709 ? -30.931 30.155 -8.286 1 93.18 709 VAL B C 1
ATOM 15048 O O . VAL B 1 709 ? -30.891 30.832 -9.317 1 93.18 709 VAL B O 1
ATOM 15051 N N . GLU B 1 710 ? -30.946 28.918 -8.237 1 91.71 710 GLU B N 1
ATOM 15052 C CA . GLU B 1 710 ? -31.325 28.184 -9.441 1 91.71 710 GLU B CA 1
ATOM 15053 C C . GLU B 1 710 ? -32.819 28.321 -9.724 1 91.71 710 GLU B C 1
ATOM 15055 O O . GLU B 1 710 ? -33.647 28.071 -8.846 1 91.71 710 GLU B O 1
ATOM 15060 N N . PHE B 1 711 ? -33.151 28.767 -10.875 1 90.01 711 PHE B N 1
ATOM 15061 C CA . PHE B 1 711 ? -34.533 28.935 -11.311 1 90.01 711 PHE B CA 1
ATOM 15062 C C . PHE B 1 711 ? -34.717 28.426 -12.735 1 90.01 711 PHE B C 1
ATOM 15064 O O . PHE B 1 711 ? -34.431 29.142 -13.697 1 90.01 711 PHE B O 1
ATOM 15071 N N . ASP B 1 712 ? -35.25 27.233 -12.856 1 85.38 712 ASP B N 1
ATOM 15072 C CA . ASP B 1 712 ? -35.32 26.602 -14.17 1 85.38 712 ASP B CA 1
ATOM 15073 C C . ASP B 1 712 ? -36.698 26.798 -14.8 1 85.38 712 ASP B C 1
ATOM 15075 O O . ASP B 1 712 ? -37.716 26.745 -14.107 1 85.38 712 ASP B O 1
ATOM 15079 N N . PRO B 1 713 ? -36.634 26.947 -16.095 1 79.69 713 PRO B N 1
ATOM 15080 C CA . PRO B 1 713 ? -37.88 27.254 -16.802 1 79.69 713 PRO B CA 1
ATOM 15081 C C . PRO B 1 713 ? -38.818 26.053 -16.894 1 79.69 713 PRO B C 1
ATOM 15083 O O . PRO B 1 713 ? -39.978 26.2 -17.287 1 79.69 713 PRO B O 1
ATOM 15086 N N . HIS B 1 714 ? -38.346 24.903 -16.548 1 70.29 714 HIS B N 1
ATOM 15087 C CA . HIS B 1 714 ? -39.216 23.735 -16.639 1 70.29 714 HIS B CA 1
ATOM 15088 C C . HIS B 1 714 ? -40.508 23.948 -15.858 1 70.29 714 HIS B C 1
ATOM 15090 O O . HIS B 1 714 ? -41.548 23.384 -16.205 1 70.29 714 HIS B O 1
ATOM 15096 N N . PHE B 1 715 ? -40.293 24.72 -14.92 1 59.18 715 PHE B N 1
ATOM 15097 C CA . PHE B 1 715 ? -41.393 24.999 -14.004 1 59.18 715 PHE B CA 1
ATOM 15098 C C . PHE B 1 715 ? -42.576 25.608 -14.748 1 59.18 715 PHE B C 1
ATOM 15100 O O . PHE B 1 715 ? -43.705 25.13 -14.625 1 59.18 715 PHE B O 1
ATOM 15107 N N . LEU B 1 716 ? -42.272 26.579 -15.648 1 59.21 716 LEU B N 1
ATOM 15108 C CA . LEU B 1 716 ? -43.364 27.287 -16.307 1 59.21 716 LEU B CA 1
ATOM 15109 C C . LEU B 1 716 ? -43.881 26.496 -17.504 1 59.21 716 LEU B C 1
ATOM 15111 O O . LEU B 1 716 ? -45.083 26.488 -17.775 1 59.21 716 LEU B O 1
ATOM 15115 N N . SER B 1 717 ? -42.897 25.723 -18.12 1 55.11 717 SER B N 1
ATOM 15116 C CA . SER B 1 717 ? -43.332 25.007 -19.315 1 55.11 717 SER B CA 1
ATOM 15117 C C . SER B 1 717 ? -44.232 23.83 -18.957 1 55.11 717 SER B C 1
ATOM 15119 O O . SER B 1 717 ? -45.129 23.472 -19.723 1 55.11 717 SER B O 1
ATOM 15121 N N . GLN B 1 718 ? -43.929 23.222 -17.888 1 53.12 718 GLN B N 1
ATOM 15122 C CA . GLN B 1 718 ? -44.778 22.109 -17.476 1 53.12 718 GLN B CA 1
ATOM 15123 C C . GLN B 1 718 ? -46.132 22.605 -16.977 1 53.12 718 GLN B C 1
ATOM 15125 O O . GLN B 1 718 ? -47.135 21.896 -17.079 1 53.12 718 GLN B O 1
ATOM 15130 N N . ASN B 1 719 ? -46.061 23.586 -16.329 1 47.65 719 ASN B N 1
ATOM 15131 C CA . ASN B 1 719 ? -47.337 24.143 -15.892 1 47.65 719 ASN B CA 1
ATOM 15132 C C . ASN B 1 719 ? -48.271 24.397 -17.071 1 47.65 719 ASN B C 1
ATOM 15134 O O . ASN B 1 719 ? -49.488 24.246 -16.949 1 47.65 719 ASN B O 1
ATOM 15138 N N . VAL B 1 720 ? -47.663 24.793 -18.114 1 43.21 720 VAL B N 1
ATOM 15139 C CA . VAL B 1 720 ? -48.529 25.069 -19.256 1 43.21 720 VAL B CA 1
ATOM 15140 C C . VAL B 1 720 ? -49.06 23.757 -19.83 1 43.21 720 VAL B C 1
ATOM 15142 O O . VAL B 1 720 ? -50.208 23.688 -20.277 1 43.21 720 VAL B O 1
ATOM 15145 N N . THR B 1 721 ? -48.251 22.787 -19.635 1 42.33 721 THR B N 1
ATOM 15146 C CA . THR B 1 721 ? -48.731 21.582 -20.303 1 42.33 721 THR B CA 1
ATOM 15147 C C . THR B 1 721 ? -49.61 20.759 -19.367 1 42.33 721 THR B C 1
ATOM 15149 O O . THR B 1 721 ? -50.47 20 -19.821 1 42.33 721 THR B O 1
ATOM 15152 N N . ARG B 1 722 ? -49.239 20.717 -18.071 1 48.8 722 ARG B N 1
ATOM 15153 C CA . ARG B 1 722 ? -50.001 19.799 -17.232 1 48.8 722 ARG B CA 1
ATOM 15154 C C . ARG B 1 722 ? -51.03 20.55 -16.393 1 48.8 722 ARG B C 1
ATOM 15156 O O . ARG B 1 722 ? -51.881 19.935 -15.748 1 48.8 722 ARG B O 1
ATOM 15163 N N . SER B 1 723 ? -51.362 21.663 -16.65 1 47.01 723 SER B N 1
ATOM 15164 C CA . SER B 1 723 ? -52.313 22.446 -15.868 1 47.01 723 SER B CA 1
ATOM 15165 C C . SER B 1 723 ? -51.999 22.37 -14.378 1 47.01 723 SER B C 1
ATOM 15167 O O . SER B 1 723 ? -52.795 22.811 -13.547 1 47.01 723 SER B O 1
ATOM 15169 N N . GLU B 1 724 ? -51.093 21.589 -13.859 1 51.44 724 GLU B N 1
ATOM 15170 C CA . GLU B 1 724 ? -50.795 21.409 -12.441 1 51.44 724 GLU B CA 1
ATOM 15171 C C . GLU B 1 724 ? -49.653 22.318 -11.998 1 51.44 724 GLU B C 1
ATOM 15173 O O . GLU B 1 724 ? -49.239 22.283 -10.837 1 51.44 724 GLU B O 1
ATOM 15178 N N . GLY B 1 725 ? -49.153 23.134 -12.759 1 49.23 725 GLY B N 1
ATOM 15179 C CA . GLY B 1 725 ? -47.973 23.942 -12.493 1 49.23 725 GLY B CA 1
ATOM 15180 C C . GLY B 1 725 ? -48.305 25.348 -12.031 1 49.23 725 GLY B C 1
ATOM 15181 O O . GLY B 1 725 ? -49.419 25.611 -11.573 1 49.23 725 GLY B O 1
ATOM 15182 N N . CYS B 1 726 ? -47.525 26.318 -12.175 1 56.34 726 CYS B N 1
ATOM 15183 C CA . CYS B 1 726 ? -47.652 27.723 -11.803 1 56.34 726 CYS B CA 1
ATOM 15184 C C . CYS B 1 726 ? -48.706 28.419 -12.657 1 56.34 726 CYS B C 1
ATOM 15186 O O . CYS B 1 726 ? -48.561 28.51 -13.877 1 56.34 726 CYS B O 1
ATOM 15188 N N . ARG B 1 727 ? -49.932 28.535 -12.21 1 62.59 727 ARG B N 1
ATOM 15189 C CA 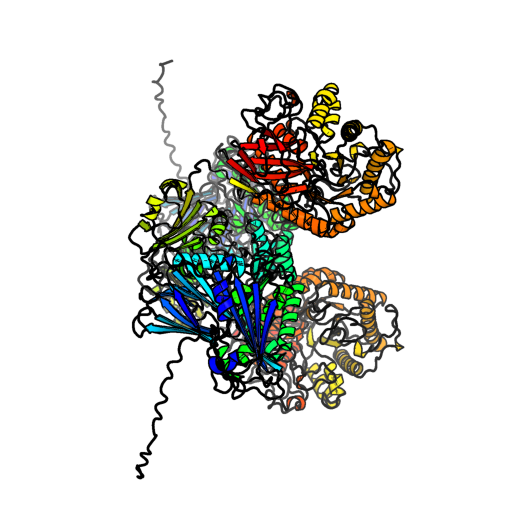. ARG B 1 727 ? -50.978 29.321 -12.857 1 62.59 727 ARG B CA 1
ATOM 15190 C C . ARG B 1 727 ? -50.467 30.706 -13.237 1 62.59 727 ARG B C 1
ATOM 15192 O O . ARG B 1 727 ? -49.611 31.268 -12.55 1 62.59 727 ARG B O 1
ATOM 15199 N N . ALA B 1 728 ? -50.779 31.164 -14.458 1 63.83 728 ALA B N 1
ATOM 15200 C CA . ALA B 1 728 ? -50.376 32.482 -14.941 1 63.83 728 ALA B CA 1
ATOM 15201 C C . ALA B 1 728 ? -50.572 33.544 -13.864 1 63.83 728 ALA B C 1
ATOM 15203 O O . ALA B 1 728 ? -49.754 34.457 -13.727 1 63.83 728 ALA B O 1
ATOM 15204 N N . GLU B 1 729 ? -51.694 33.326 -13.124 1 72.88 729 GLU B N 1
ATOM 15205 C CA . GLU B 1 729 ? -51.997 34.29 -12.07 1 72.88 729 GLU B CA 1
ATOM 15206 C C . GLU B 1 729 ? -50.991 34.193 -10.927 1 72.88 729 GLU B C 1
ATOM 15208 O O . GLU B 1 729 ? -50.73 35.181 -10.238 1 72.88 729 GLU B O 1
ATOM 15213 N N . ASP B 1 730 ? -50.481 33.037 -10.804 1 75.75 730 ASP B N 1
ATOM 15214 C CA . ASP B 1 730 ? -49.546 32.83 -9.701 1 75.75 730 ASP B CA 1
ATOM 15215 C C . ASP B 1 730 ? -48.164 33.382 -10.043 1 75.75 730 ASP B C 1
ATOM 15217 O O . ASP B 1 730 ? -47.362 33.658 -9.148 1 75.75 730 ASP B O 1
ATOM 15221 N N . TRP B 1 731 ? -47.855 33.556 -11.355 1 78.88 731 TRP B N 1
ATOM 15222 C CA . TRP B 1 731 ? -46.547 34.048 -11.773 1 78.88 731 TRP B CA 1
ATOM 15223 C C . TRP B 1 731 ? -46.265 35.422 -11.175 1 78.88 731 TRP B C 1
ATOM 15225 O O . TRP B 1 731 ? -45.259 35.611 -10.486 1 78.88 731 TRP B O 1
ATOM 15235 N N . ASP B 1 732 ? -47.177 36.252 -11.331 1 81.06 732 ASP B N 1
ATOM 15236 C CA . ASP B 1 732 ? -46.947 37.614 -10.859 1 81.06 732 ASP B CA 1
ATOM 15237 C C . ASP B 1 732 ? -47.194 37.724 -9.356 1 81.06 732 ASP B C 1
ATOM 15239 O O . ASP B 1 732 ? -46.412 38.349 -8.637 1 81.06 732 ASP B O 1
ATOM 15243 N N . SER B 1 733 ? -48.249 37.032 -8.937 1 82.86 733 SER B N 1
ATOM 15244 C CA . SER B 1 733 ? -48.716 37.254 -7.572 1 82.86 733 SER B CA 1
ATOM 15245 C C . SER B 1 733 ? -47.84 36.52 -6.562 1 82.86 733 SER B C 1
ATOM 15247 O O . SER B 1 733 ? -47.779 36.903 -5.392 1 82.86 733 SER B O 1
ATOM 15249 N N . VAL B 1 734 ? -47.228 35.486 -7.007 1 82.61 734 VAL B N 1
ATOM 15250 C CA . VAL B 1 734 ? -46.465 34.71 -6.036 1 82.61 734 VAL B CA 1
ATOM 15251 C C . VAL B 1 734 ? -44.986 34.717 -6.416 1 82.61 734 VAL B C 1
ATOM 15253 O O . VAL B 1 734 ? -44.15 35.238 -5.674 1 82.61 734 VAL B O 1
ATOM 15256 N N . ILE B 1 735 ? -44.701 34.248 -7.639 1 83.25 735 ILE B N 1
ATOM 15257 C CA . ILE B 1 735 ? -43.313 34.001 -8.014 1 83.25 735 ILE B CA 1
ATOM 15258 C C . ILE B 1 735 ? -42.569 35.328 -8.143 1 83.25 735 ILE B C 1
ATOM 15260 O O . ILE B 1 735 ? -41.578 35.562 -7.448 1 83.25 735 ILE B O 1
ATOM 15264 N N . CYS B 1 736 ? -43.07 36.187 -9.037 1 85.49 736 CYS B N 1
ATOM 15265 C CA . CYS B 1 736 ? -42.393 37.459 -9.266 1 85.49 736 CYS B CA 1
ATOM 15266 C C . CYS B 1 736 ? -42.322 38.277 -7.982 1 85.49 736 CYS B C 1
ATOM 15268 O O . CYS B 1 736 ? -41.293 38.886 -7.685 1 85.49 736 CYS B O 1
ATOM 15270 N N . ARG B 1 737 ? -43.36 38.201 -7.32 1 87.88 737 ARG B N 1
ATOM 15271 C CA . ARG B 1 737 ? -43.413 38.957 -6.073 1 87.88 737 ARG B CA 1
ATOM 15272 C C . ARG B 1 737 ? -42.371 38.45 -5.082 1 87.88 737 ARG B C 1
ATOM 15274 O O . ARG B 1 737 ? -41.612 39.238 -4.513 1 87.88 737 ARG B O 1
ATOM 15281 N N . ARG B 1 738 ? -42.324 37.154 -4.839 1 90.13 738 ARG B N 1
ATOM 15282 C CA . ARG B 1 738 ? -41.399 36.585 -3.864 1 90.13 738 ARG B CA 1
ATOM 15283 C C . ARG B 1 738 ? -39.951 36.811 -4.285 1 90.13 738 ARG B C 1
ATOM 15285 O O . ARG B 1 738 ? -39.095 37.106 -3.449 1 90.13 738 ARG B O 1
ATOM 15292 N N . VAL B 1 739 ? -39.722 36.672 -5.558 1 91.05 739 VAL B N 1
ATOM 15293 C CA . VAL B 1 739 ? -38.369 36.899 -6.053 1 91.05 739 VAL B CA 1
ATOM 15294 C C . VAL B 1 739 ? -37.957 38.345 -5.786 1 91.05 739 VAL B C 1
ATOM 15296 O O . VAL B 1 739 ? -36.835 38.607 -5.348 1 91.05 739 VAL B O 1
ATOM 15299 N N . ALA B 1 740 ? -38.892 39.231 -5.992 1 91.82 740 ALA B N 1
ATOM 15300 C CA . ALA B 1 740 ? -38.623 40.644 -5.735 1 91.82 740 ALA B CA 1
ATOM 15301 C C . ALA B 1 740 ? -38.388 40.896 -4.249 1 91.82 740 ALA B C 1
ATOM 15303 O O . ALA B 1 740 ? -37.471 41.631 -3.875 1 91.82 740 ALA B O 1
ATOM 15304 N N . GLU B 1 741 ? -39.207 40.263 -3.453 1 92.06 741 GLU B N 1
ATOM 15305 C CA . GLU B 1 741 ? -39.091 40.441 -2.009 1 92.06 741 GLU B CA 1
ATOM 15306 C C . GLU B 1 741 ? -37.779 39.866 -1.485 1 92.06 741 GLU B C 1
ATOM 15308 O O . GLU B 1 741 ? -37.195 40.399 -0.539 1 92.06 741 GLU B O 1
ATOM 15313 N N . MET B 1 742 ? -37.312 38.815 -2.09 1 93.46 742 MET B N 1
ATOM 15314 C CA . MET B 1 742 ? -36.063 38.174 -1.69 1 93.46 742 MET B CA 1
ATOM 15315 C C . MET B 1 742 ? -34.86 38.994 -2.146 1 93.46 742 MET B C 1
ATOM 15317 O O . MET B 1 742 ? -33.754 38.821 -1.631 1 93.46 742 MET B O 1
ATOM 15321 N N . GLN B 1 743 ? -35.075 39.84 -3.097 1 91.79 743 GLN B N 1
ATOM 15322 C CA . GLN B 1 743 ? -34.015 40.655 -3.681 1 91.79 743 GLN B CA 1
ATOM 15323 C C . GLN B 1 743 ? -32.867 39.786 -4.185 1 91.79 743 GLN B C 1
ATOM 15325 O O . GLN B 1 743 ? -31.703 40.036 -3.863 1 91.79 743 GLN B O 1
ATOM 15330 N N . VAL B 1 744 ? -33.275 38.747 -4.952 1 92.7 744 VAL B N 1
ATOM 15331 C CA . VAL B 1 744 ? -32.299 37.851 -5.564 1 92.7 744 VAL B CA 1
ATOM 15332 C C . VAL B 1 744 ? -31.452 38.622 -6.574 1 92.7 744 VAL B C 1
ATOM 15334 O O . VAL B 1 744 ? -31.968 39.464 -7.312 1 92.7 744 VAL B O 1
ATOM 15337 N N . GLN B 1 745 ? -30.197 38.3 -6.591 1 92.33 745 GLN B N 1
ATOM 15338 C CA . GLN B 1 745 ? -29.309 39.104 -7.425 1 92.33 745 GLN B CA 1
ATOM 15339 C C . GLN B 1 745 ? -28.835 38.316 -8.642 1 92.33 745 GLN B C 1
ATOM 15341 O O . GLN B 1 745 ? -28.358 38.899 -9.619 1 92.33 745 GLN B O 1
ATOM 15346 N N . ARG B 1 746 ? -28.932 36.985 -8.549 1 92.93 746 ARG B N 1
ATOM 15347 C CA . ARG B 1 746 ? -28.442 36.139 -9.632 1 92.93 746 ARG B CA 1
ATOM 15348 C C . ARG B 1 746 ? -29.365 34.947 -9.857 1 92.93 746 ARG B C 1
ATOM 15350 O O . ARG B 1 746 ? -29.815 34.314 -8.9 1 92.93 746 ARG B O 1
ATOM 15357 N N . PHE B 1 747 ? -29.727 34.735 -11.119 1 94.29 747 PHE B N 1
ATOM 15358 C CA . PHE B 1 747 ? -30.411 33.509 -11.516 1 94.29 747 PHE B CA 1
ATOM 15359 C C . PHE B 1 747 ? -29.459 32.571 -12.249 1 94.29 747 PHE B C 1
ATOM 15361 O O . PHE B 1 747 ? -28.661 33.012 -13.079 1 94.29 747 PHE B O 1
ATOM 15368 N N . ARG B 1 748 ? -29.422 31.336 -11.824 1 93.67 748 ARG B N 1
ATOM 15369 C CA . ARG B 1 748 ? -28.939 30.256 -12.677 1 93.67 748 ARG B CA 1
ATOM 15370 C C . ARG B 1 748 ? -30.095 29.558 -13.386 1 93.67 748 ARG B C 1
ATOM 15372 O O . ARG B 1 748 ? -31.021 29.066 -12.737 1 93.67 748 ARG B O 1
ATOM 15379 N N . VAL B 1 749 ? -30.067 29.588 -14.695 1 92.34 749 VAL B N 1
ATOM 15380 C CA . VAL B 1 749 ? -31.193 29.105 -15.488 1 92.34 749 VAL B CA 1
ATOM 15381 C C . VAL B 1 749 ? -30.723 28.001 -16.433 1 92.34 749 VAL B C 1
ATOM 15383 O O . VAL B 1 749 ? -29.849 28.226 -17.274 1 92.34 749 VAL B O 1
ATOM 15386 N N . MET B 1 750 ? -31.302 26.904 -16.304 1 89.51 750 MET B N 1
ATOM 15387 C CA . MET B 1 750 ? -30.916 25.78 -17.153 1 89.51 750 MET B CA 1
ATOM 15388 C C . MET B 1 750 ? -31.798 25.707 -18.395 1 89.51 750 MET B C 1
ATOM 15390 O O . MET B 1 750 ? -33.009 25.919 -18.314 1 89.51 750 MET B O 1
ATOM 15394 N N . VAL B 1 751 ? -31.176 25.449 -19.518 1 89.61 751 VAL B N 1
ATOM 15395 C CA . VAL B 1 751 ? -31.89 25.357 -20.788 1 89.61 751 VAL B CA 1
ATOM 15396 C C . VAL B 1 751 ? -31.492 24.072 -21.512 1 89.61 751 VAL B C 1
ATOM 15398 O O . VAL B 1 751 ? -30.379 23.572 -21.336 1 89.61 751 VAL B O 1
ATOM 15401 N N . LEU B 1 752 ? -32.391 23.529 -22.295 1 88.23 752 LEU B N 1
ATOM 15402 C CA . LEU B 1 752 ? -32.133 22.346 -23.108 1 88.23 752 LEU B CA 1
ATOM 15403 C C . LEU B 1 752 ? -32.152 22.691 -24.593 1 88.23 752 LEU B C 1
ATOM 15405 O O . LEU B 1 752 ? -33.017 23.443 -25.048 1 88.23 752 LEU B O 1
ATOM 15409 N N . PRO B 1 753 ? -31.196 22.12 -25.336 1 89.2 753 PRO B N 1
ATOM 15410 C CA . PRO B 1 753 ? -31.123 22.428 -26.766 1 89.2 753 PRO B CA 1
ATOM 15411 C C . PRO B 1 753 ? -32.405 22.069 -27.513 1 89.2 753 PRO B C 1
ATOM 15413 O O . PRO B 1 753 ? -32.784 22.759 -28.463 1 89.2 753 PRO B O 1
ATOM 15416 N N . SER B 1 754 ? -33.127 21.103 -27.129 1 87.25 754 SER B N 1
ATOM 15417 C CA . SER B 1 754 ? -34.331 20.641 -27.811 1 87.25 754 SER B CA 1
ATOM 15418 C C . SER B 1 754 ? -35.435 21.692 -27.759 1 87.25 754 SER B C 1
ATOM 15420 O O . SER B 1 754 ? -36.406 21.619 -28.515 1 87.25 754 SER B O 1
ATOM 15422 N N . TRP B 1 755 ? -35.302 22.664 -26.921 1 87.81 755 TRP B N 1
ATOM 15423 C CA . TRP B 1 755 ? -36.33 23.686 -26.75 1 87.81 755 TRP B CA 1
ATOM 15424 C C . TRP B 1 755 ? -36.357 24.635 -27.943 1 87.81 755 TRP B C 1
ATOM 15426 O O . TRP B 1 755 ? -37.402 25.204 -28.267 1 87.81 755 TRP B O 1
ATOM 15436 N N . TYR B 1 756 ? -35.189 24.814 -28.615 1 92.65 756 TYR B N 1
ATOM 15437 C CA . TYR B 1 756 ? -35.102 25.825 -29.662 1 92.65 756 TYR B CA 1
ATOM 15438 C C . TYR B 1 756 ? -34.522 25.235 -30.943 1 92.65 756 TYR B C 1
ATOM 15440 O O . TYR B 1 756 ? -34.619 25.842 -32.012 1 92.65 756 TYR B O 1
ATOM 15448 N N . GLU B 1 757 ? -33.873 24.044 -30.781 1 92.2 757 GLU B N 1
ATOM 15449 C CA . GLU B 1 757 ? -33.417 23.318 -31.963 1 92.2 757 GLU B CA 1
ATOM 15450 C C . GLU B 1 757 ? -33.709 21.825 -31.84 1 92.2 757 GLU B C 1
ATOM 15452 O O . GLU B 1 757 ? -32.789 21.018 -31.689 1 92.2 757 GLU B O 1
ATOM 15457 N N . PRO B 1 758 ? -34.909 21.431 -31.95 1 87.2 758 PRO B N 1
ATOM 15458 C CA . PRO B 1 758 ? -35.256 20.014 -31.819 1 87.2 758 PRO B CA 1
ATOM 15459 C C . PRO B 1 758 ? -34.651 19.154 -32.925 1 87.2 758 PRO B C 1
ATOM 15461 O O . PRO B 1 758 ? -34.404 17.962 -32.721 1 87.2 758 PRO B O 1
ATOM 15464 N N . GLN B 1 759 ? -34.475 19.741 -34.066 1 82.34 759 GLN B N 1
ATOM 15465 C CA . GLN B 1 759 ? -33.79 19.124 -35.197 1 82.34 759 GLN B CA 1
ATOM 15466 C C . GLN B 1 759 ? -32.689 20.034 -35.736 1 82.34 759 GLN B C 1
ATOM 15468 O O . GLN B 1 759 ? -32.766 21.257 -35.602 1 82.34 759 GLN B O 1
ATOM 15473 N N . ASN B 1 760 ? -31.695 19.456 -36.31 1 88.83 760 ASN B N 1
ATOM 15474 C CA . ASN B 1 760 ? -30.59 20.24 -36.851 1 88.83 760 ASN B CA 1
ATOM 15475 C C . ASN B 1 760 ? -31.073 21.248 -37.889 1 88.83 760 ASN B C 1
ATOM 15477 O O . ASN B 1 760 ? -31.833 20.898 -38.794 1 88.83 760 ASN B O 1
ATOM 15481 N N . ASP B 1 761 ? -30.698 22.488 -37.744 1 87.84 761 ASP B N 1
ATOM 15482 C CA . ASP B 1 761 ? -31.176 23.525 -38.653 1 87.84 761 ASP B CA 1
ATOM 15483 C C . ASP B 1 761 ? -30.69 23.272 -40.078 1 87.84 761 ASP B C 1
ATOM 15485 O O . ASP B 1 761 ? -31.425 23.506 -41.04 1 87.84 761 ASP B O 1
ATOM 15489 N N . ASP B 1 762 ? -29.429 22.822 -40.054 1 81.1 762 ASP B N 1
ATOM 15490 C CA . ASP B 1 762 ? -28.887 22.38 -41.336 1 81.1 762 ASP B CA 1
ATOM 15491 C C . ASP B 1 762 ? -27.636 21.527 -41.138 1 81.1 762 ASP B C 1
ATOM 15493 O O . ASP B 1 762 ? -27.26 21.219 -40.005 1 81.1 762 ASP B O 1
ATOM 15497 N N . ALA B 1 763 ? -26.98 21.096 -42.243 1 78.5 763 ALA B N 1
ATOM 15498 C CA . ALA B 1 763 ? -25.859 20.162 -42.177 1 78.5 763 ALA B CA 1
ATOM 15499 C C . ALA B 1 763 ? -24.538 20.903 -41.99 1 78.5 763 ALA B C 1
ATOM 15501 O O . ALA B 1 763 ? -23.483 20.279 -41.85 1 78.5 763 ALA B O 1
ATOM 15502 N N . ASP B 1 764 ? -24.552 22.272 -41.904 1 76.59 764 ASP B N 1
ATOM 15503 C CA . ASP B 1 764 ? -23.357 23.103 -41.786 1 76.59 764 ASP B CA 1
ATOM 15504 C C . ASP B 1 764 ? -23.293 23.781 -40.419 1 76.59 764 ASP B C 1
ATOM 15506 O O . ASP B 1 764 ? -23.98 24.777 -40.182 1 76.59 764 ASP B O 1
ATOM 15510 N N . ALA B 1 765 ? -22.372 23.431 -39.612 1 85.94 765 ALA B N 1
ATOM 15511 C CA . ALA B 1 765 ? -22.233 23.92 -38.243 1 85.94 765 ALA B CA 1
ATOM 15512 C C . ALA B 1 765 ? -21.728 25.36 -38.224 1 85.94 765 ALA B C 1
ATOM 15514 O O . ALA B 1 765 ? -21.805 26.038 -37.196 1 85.94 765 ALA B O 1
ATOM 15515 N N . HIS B 1 766 ? -21.322 25.899 -39.327 1 82.14 766 HIS B N 1
ATOM 15516 C CA . HIS B 1 766 ? -20.723 27.228 -39.366 1 82.14 766 HIS B CA 1
ATOM 15517 C C . HIS B 1 766 ? -21.752 28.285 -39.752 1 82.14 766 HIS B C 1
ATOM 15519 O O . HIS B 1 766 ? -21.462 29.483 -39.711 1 82.14 766 HIS B O 1
ATOM 15525 N N . HIS B 1 767 ? -22.906 27.688 -40.116 1 86.03 767 HIS B N 1
ATOM 15526 C CA . HIS B 1 767 ? -23.964 28.606 -40.522 1 86.03 767 HIS B CA 1
ATOM 15527 C C . HIS B 1 767 ? -25.223 28.4 -39.686 1 86.03 767 HIS B C 1
ATOM 15529 O O . HIS B 1 767 ? -25.716 27.276 -39.567 1 86.03 767 HIS B O 1
ATOM 15535 N N . ILE B 1 768 ? -25.673 29.485 -39.096 1 89.64 768 ILE B N 1
ATOM 15536 C CA . ILE B 1 768 ? -26.913 29.447 -38.329 1 89.64 768 ILE B CA 1
ATOM 15537 C C . ILE B 1 768 ? -28.089 29.812 -39.231 1 89.64 768 ILE B C 1
ATOM 15539 O O . ILE B 1 768 ? -28.221 30.963 -39.655 1 89.64 768 ILE B O 1
ATOM 15543 N N . ARG B 1 769 ? -28.933 28.853 -39.654 1 85.97 769 ARG B N 1
ATOM 15544 C CA . ARG B 1 769 ? -30.173 29.089 -40.386 1 85.97 769 ARG B CA 1
ATOM 15545 C C . ARG B 1 769 ? -31.334 29.342 -39.43 1 85.97 769 ARG B C 1
ATOM 15547 O O . ARG B 1 769 ? -31.946 28.399 -38.925 1 85.97 769 ARG B O 1
ATOM 15554 N N . ALA B 1 770 ? -31.623 30.568 -39.175 1 79.84 770 ALA B N 1
ATOM 15555 C CA . ALA B 1 770 ? -32.555 31.022 -38.146 1 79.84 770 ALA B CA 1
ATOM 15556 C C . ALA B 1 770 ? -33.91 30.336 -38.291 1 79.84 770 ALA B C 1
ATOM 15558 O O . ALA B 1 770 ? -34.569 30.031 -37.294 1 79.84 770 ALA B O 1
ATOM 15559 N N . ALA B 1 771 ? -34.256 29.923 -39.561 1 82.02 771 ALA B N 1
ATOM 15560 C CA . ALA B 1 771 ? -35.565 29.339 -39.841 1 82.02 771 ALA B CA 1
ATOM 15561 C C . ALA B 1 771 ? -35.652 27.91 -39.312 1 82.02 771 ALA B C 1
ATOM 15563 O O . ALA B 1 771 ? -36.748 27.375 -39.128 1 82.02 771 ALA B O 1
ATOM 15564 N N . GLY B 1 772 ? -34.506 27.331 -39.045 1 87.23 772 GLY B N 1
ATOM 15565 C CA . GLY B 1 772 ? -34.487 25.97 -38.533 1 87.23 772 GLY B CA 1
ATOM 15566 C C . GLY B 1 772 ? -34.647 25.897 -37.026 1 87.23 772 GLY B C 1
ATOM 15567 O O . GLY B 1 772 ? -34.787 24.809 -36.463 1 87.23 772 GLY B O 1
ATOM 15568 N N . PHE B 1 773 ? -34.677 27.074 -36.315 1 89.93 773 PHE B N 1
ATOM 15569 C CA . PHE B 1 773 ? -34.817 27.121 -34.864 1 89.93 773 PHE B CA 1
ATOM 15570 C C . PHE B 1 773 ? -36.255 27.434 -34.468 1 89.93 773 PHE B C 1
ATOM 15572 O O . PHE B 1 773 ? -36.965 28.135 -35.192 1 89.93 773 PHE B O 1
ATOM 15579 N N . THR B 1 774 ? -36.729 26.87 -33.422 1 90.55 774 THR B N 1
ATOM 15580 C CA . THR B 1 774 ? -38.083 27.04 -32.907 1 90.55 774 THR B CA 1
ATOM 15581 C C . THR B 1 774 ? -38.084 27.94 -31.674 1 90.55 774 THR B C 1
ATOM 15583 O O . THR B 1 774 ? -38.296 27.469 -30.555 1 90.55 774 THR B O 1
ATOM 15586 N N . TRP B 1 775 ? -38.054 29.205 -31.853 1 89.61 775 TRP B N 1
ATOM 15587 C CA . TRP B 1 775 ? -37.888 30.173 -30.774 1 89.61 775 TRP B CA 1
ATOM 15588 C C . TRP B 1 775 ? -39.199 30.386 -30.026 1 89.61 775 TRP B C 1
ATOM 15590 O O . TRP B 1 775 ? -39.22 31.008 -28.962 1 89.61 775 TRP B O 1
ATOM 15600 N N . GLU B 1 776 ? -40.307 29.735 -30.573 1 85.73 776 GLU B N 1
ATOM 15601 C CA . GLU B 1 776 ? -41.604 30.029 -29.971 1 85.73 776 GLU B CA 1
ATOM 15602 C C . GLU B 1 776 ? -42.19 28.794 -29.292 1 85.73 776 GLU B C 1
ATOM 15604 O O . GLU B 1 776 ? -43.403 28.709 -29.088 1 85.73 776 GLU B O 1
ATOM 15609 N N . SER B 1 777 ? -41.259 27.893 -28.928 1 84.32 777 SER B N 1
ATOM 15610 C CA . SER B 1 777 ? -41.729 26.727 -28.187 1 84.32 777 SER B CA 1
ATOM 15611 C C . SER B 1 777 ? -42.219 27.117 -26.797 1 84.32 777 SER B C 1
ATOM 15613 O O . SER B 1 777 ? -41.908 28.203 -26.305 1 84.32 777 SER B O 1
ATOM 15615 N N . ARG B 1 778 ? -42.969 26.319 -26.265 1 77.35 778 ARG B N 1
ATOM 15616 C CA . ARG B 1 778 ? -43.499 26.567 -24.928 1 77.35 778 ARG B CA 1
ATOM 15617 C C . ARG B 1 778 ? -42.373 26.698 -23.909 1 77.35 778 ARG B C 1
ATOM 15619 O O . ARG B 1 778 ? -42.471 27.486 -22.966 1 77.35 778 ARG B O 1
ATOM 15626 N N . GLU B 1 779 ? -41.361 25.932 -24.119 1 81.67 779 GLU B N 1
ATOM 15627 C CA . GLU B 1 779 ? -40.213 25.974 -23.217 1 81.67 779 GLU B CA 1
ATOM 15628 C C . GLU B 1 779 ? -39.462 27.297 -23.341 1 81.67 779 GLU B C 1
ATOM 15630 O O . GLU B 1 779 ? -39.045 27.876 -22.336 1 81.67 779 GLU B O 1
ATOM 15635 N N . MET B 1 780 ? -39.455 27.774 -24.542 1 87.85 780 MET B N 1
ATOM 15636 C CA . MET B 1 780 ? -38.793 29.059 -24.748 1 87.85 780 MET B CA 1
ATOM 15637 C C . MET B 1 780 ? -39.623 30.198 -24.165 1 87.85 780 MET B C 1
ATOM 15639 O O . MET B 1 780 ? -39.072 31.169 -23.644 1 87.85 780 MET B O 1
ATOM 15643 N N . GLN B 1 781 ? -40.936 29.999 -24.21 1 85.24 781 GLN B N 1
ATOM 15644 C CA . GLN B 1 781 ? -41.795 31.005 -23.593 1 85.24 781 GLN B CA 1
ATOM 15645 C C . GLN B 1 781 ? -41.566 31.074 -22.086 1 85.24 781 GLN B C 1
ATOM 15647 O O . GLN B 1 781 ? -41.58 32.158 -21.5 1 85.24 781 GLN B O 1
ATOM 15652 N N . SER B 1 782 ? -41.409 29.927 -21.503 1 84 782 SER B N 1
ATOM 15653 C CA . SER B 1 782 ? -41.09 29.866 -20.08 1 84 782 SER B CA 1
ATOM 15654 C C . SER B 1 782 ? -39.748 30.527 -19.785 1 84 782 SER B C 1
ATOM 15656 O O . SER B 1 782 ? -39.594 31.204 -18.766 1 84 782 SER B O 1
ATOM 15658 N N . LEU B 1 783 ? -38.813 30.327 -20.634 1 90.56 783 LEU B N 1
ATOM 15659 C CA . LEU B 1 783 ? -37.503 30.952 -20.483 1 90.56 783 LEU B CA 1
ATOM 15660 C C . LEU B 1 783 ? -37.613 32.471 -20.573 1 90.56 783 LEU B C 1
ATOM 15662 O O . LEU B 1 783 ? -37.032 33.189 -19.756 1 90.56 783 LEU B O 1
ATOM 15666 N N . TYR B 1 784 ? -38.441 32.958 -21.563 1 91.51 784 TYR B N 1
ATOM 15667 C CA . TYR B 1 784 ? -38.609 34.396 -21.739 1 91.51 784 TYR B CA 1
ATOM 15668 C C . TYR B 1 784 ? -39.244 35.026 -20.505 1 91.51 784 TYR B C 1
ATOM 15670 O O . TYR B 1 784 ? -38.856 36.121 -20.091 1 91.51 784 TYR B O 1
ATOM 15678 N N . ALA B 1 785 ? -40.141 34.322 -19.961 1 88.09 785 ALA B N 1
ATOM 15679 C CA . ALA B 1 785 ? -40.799 34.844 -18.766 1 88.09 785 ALA B CA 1
ATOM 15680 C C . ALA B 1 785 ? -39.798 35.042 -17.631 1 88.09 785 ALA B C 1
ATOM 15682 O O . ALA B 1 785 ? -39.845 36.05 -16.922 1 88.09 785 ALA B O 1
ATOM 15683 N N . GLU B 1 786 ? -38.948 34.107 -17.494 1 90.19 786 GLU B N 1
ATOM 15684 C CA . GLU B 1 786 ? -37.932 34.186 -16.449 1 90.19 786 GLU B CA 1
ATOM 15685 C C . GLU B 1 786 ? -36.924 35.294 -16.742 1 90.19 786 GLU B C 1
ATOM 15687 O O . GLU B 1 786 ? -36.525 36.032 -15.839 1 90.19 786 GLU B O 1
ATOM 15692 N N . LEU B 1 787 ? -36.546 35.381 -17.951 1 93.8 787 LEU B N 1
ATOM 15693 C CA . LEU B 1 787 ? -35.58 36.405 -18.335 1 93.8 787 LEU B CA 1
ATOM 15694 C C . LEU B 1 787 ? -36.198 37.796 -18.247 1 93.8 787 LEU B C 1
ATOM 15696 O O . LEU B 1 787 ? -35.517 38.761 -17.892 1 93.8 787 LEU B O 1
ATOM 15700 N N . ASP B 1 788 ? -37.47 37.904 -18.565 1 93.12 788 ASP B N 1
ATOM 15701 C CA . ASP B 1 788 ? -38.183 39.167 -18.395 1 93.12 788 ASP B CA 1
ATOM 15702 C C . ASP B 1 788 ? -38.185 39.603 -16.931 1 93.12 788 ASP B C 1
ATOM 15704 O O . ASP B 1 788 ? -37.991 40.782 -16.629 1 93.12 788 ASP B O 1
ATOM 15708 N N . LEU B 1 789 ? -38.434 38.626 -16.146 1 90.93 789 LEU B N 1
ATOM 15709 C CA . LEU B 1 789 ? -38.41 38.908 -14.715 1 90.93 789 LEU B CA 1
ATOM 15710 C C . LEU B 1 789 ? -37.024 39.369 -14.275 1 90.93 789 LEU B C 1
ATOM 15712 O O . LEU B 1 789 ? -36.896 40.357 -13.549 1 90.93 789 LEU B O 1
ATOM 15716 N N . ALA B 1 790 ? -36.017 38.669 -14.726 1 94.52 790 ALA B N 1
ATOM 15717 C CA . ALA B 1 790 ? -34.641 39.013 -14.375 1 94.52 790 ALA B CA 1
ATOM 15718 C C . ALA B 1 790 ? -34.282 40.411 -14.871 1 94.52 790 ALA B C 1
ATOM 15720 O O . ALA B 1 790 ? -33.679 41.2 -14.14 1 94.52 790 ALA B O 1
ATOM 15721 N N . GLN B 1 791 ? -34.709 40.643 -16.085 1 92.49 791 GLN B N 1
ATOM 15722 C CA . GLN B 1 791 ? -34.441 41.944 -16.688 1 92.49 791 GLN B CA 1
ATOM 15723 C C . GLN B 1 791 ? -35.136 43.062 -15.918 1 92.49 791 GLN B C 1
ATOM 15725 O O . GLN B 1 791 ? -34.529 44.095 -15.629 1 92.49 791 GLN B O 1
ATOM 15730 N N . ARG B 1 792 ? -36.31 42.81 -15.567 1 92.38 792 ARG B N 1
ATOM 15731 C CA . ARG B 1 792 ? -37.12 43.797 -14.86 1 92.38 792 ARG B CA 1
ATOM 15732 C C . ARG B 1 792 ? -36.553 44.079 -13.473 1 92.38 792 ARG B C 1
ATOM 15734 O O . ARG B 1 792 ? -36.554 45.225 -13.018 1 92.38 792 ARG B O 1
ATOM 15741 N N . LEU B 1 793 ? -36.016 43.105 -12.825 1 91.46 793 LEU B N 1
ATOM 15742 C CA . LEU B 1 793 ? -35.58 43.24 -11.439 1 91.46 793 LEU B CA 1
ATOM 15743 C C . LEU B 1 793 ? -34.073 43.465 -11.363 1 91.46 793 LEU B C 1
ATOM 15745 O O . LEU B 1 793 ? -33.51 43.558 -10.27 1 91.46 793 LEU B O 1
ATOM 15749 N N . GLY B 1 794 ? -33.394 43.572 -12.499 1 89.98 794 GLY B N 1
ATOM 15750 C CA . GLY B 1 794 ? -31.954 43.775 -12.502 1 89.98 794 GLY B CA 1
ATOM 15751 C C . GLY B 1 794 ? -31.181 42.57 -12 1 89.98 794 GLY B C 1
ATOM 15752 O O . GLY B 1 794 ? -30.128 42.717 -11.376 1 89.98 794 GLY B O 1
ATOM 15753 N N . ILE B 1 795 ? -31.707 41.316 -12.167 1 93.46 795 ILE B N 1
ATOM 15754 C CA . ILE B 1 795 ? -31.062 40.071 -11.764 1 93.46 795 ILE B CA 1
ATOM 15755 C C . ILE B 1 795 ? -30.128 39.591 -12.872 1 93.46 795 ILE B C 1
ATOM 15757 O O . ILE B 1 795 ? -30.522 39.523 -14.039 1 93.46 795 ILE B O 1
ATOM 15761 N N . GLN B 1 796 ? -28.94 39.32 -12.494 1 93.81 796 GLN B N 1
ATOM 15762 C CA . GLN B 1 796 ? -27.995 38.768 -13.459 1 93.81 796 GLN B CA 1
ATOM 15763 C C . GLN B 1 796 ? -28.269 37.289 -13.713 1 93.81 796 GLN B C 1
ATOM 15765 O O . GLN B 1 796 ? -28.61 36.547 -12.789 1 93.81 796 GLN B O 1
ATOM 15770 N N . VAL B 1 797 ? -28.16 36.873 -14.938 1 95.09 797 VAL B N 1
ATOM 15771 C CA . VAL B 1 797 ? -28.508 35.5 -15.288 1 95.09 797 VAL B CA 1
ATOM 15772 C C . VAL B 1 797 ? -27.265 34.761 -15.78 1 95.09 797 VAL B C 1
ATOM 15774 O O . VAL B 1 797 ? -26.525 35.272 -16.623 1 95.09 797 VAL B O 1
ATOM 15777 N N . ASN B 1 798 ? -27.005 33.688 -15.151 1 94.69 798 ASN B N 1
ATOM 15778 C CA . ASN B 1 798 ? -26.143 32.653 -15.713 1 94.69 798 ASN B CA 1
ATOM 15779 C C . ASN B 1 798 ? -26.943 31.633 -16.518 1 94.69 798 ASN B C 1
ATOM 15781 O O . ASN B 1 798 ? -27.657 30.807 -15.947 1 94.69 798 ASN B O 1
ATOM 15785 N N . LEU B 1 799 ? -26.878 31.765 -17.817 1 94.73 799 LEU B N 1
ATOM 15786 C CA . LEU B 1 799 ? -27.558 30.821 -18.698 1 94.73 799 LEU B CA 1
ATOM 15787 C C . LEU B 1 799 ? -26.77 29.52 -18.812 1 94.73 799 LEU B C 1
ATOM 15789 O O . LEU B 1 799 ? -25.668 29.502 -19.365 1 94.73 799 LEU B O 1
ATOM 15793 N N . THR B 1 800 ? -27.349 28.478 -18.312 1 92.62 800 THR B N 1
ATOM 15794 C CA . THR B 1 800 ? -26.676 27.185 -18.251 1 92.62 800 THR B CA 1
ATOM 15795 C C . THR B 1 800 ? -27.346 26.181 -19.184 1 92.62 800 THR B C 1
ATOM 15797 O O . THR B 1 800 ? -28.556 25.96 -19.1 1 92.62 800 THR B O 1
ATOM 15800 N N . VAL B 1 801 ? -26.549 25.616 -20.06 1 90.23 801 VAL B N 1
ATOM 15801 C CA . VAL B 1 801 ? -27.065 24.524 -20.88 1 90.23 801 VAL B CA 1
ATOM 15802 C C . VAL B 1 801 ? -26.849 23.193 -20.163 1 90.23 801 VAL B C 1
ATOM 15804 O O . VAL B 1 801 ? -25.733 22.883 -19.739 1 90.23 801 VAL B O 1
ATOM 15807 N N . TRP B 1 802 ? -27.849 22.498 -19.977 1 86.51 802 TRP B N 1
ATOM 15808 C CA . TRP B 1 802 ? -27.788 21.262 -19.203 1 86.51 802 TRP B CA 1
ATOM 15809 C C . TRP B 1 802 ? -26.925 20.22 -19.907 1 86.51 802 TRP B C 1
ATOM 15811 O O . TRP B 1 802 ? -26.173 19.489 -19.259 1 86.51 802 TRP B O 1
ATOM 15821 N N . GLY B 1 803 ? -26.962 20.045 -21.136 1 83.44 803 GLY B N 1
ATOM 15822 C CA . GLY B 1 803 ? -26.386 19.039 -22.014 1 83.44 803 GLY B CA 1
ATOM 15823 C C . GLY B 1 803 ? -27.292 18.672 -23.175 1 83.44 803 GLY B C 1
ATOM 15824 O O . GLY B 1 803 ? -28.238 19.399 -23.485 1 83.44 803 GLY B O 1
ATOM 15825 N N . ALA B 1 804 ? -26.843 17.64 -23.866 1 81.56 804 ALA B N 1
ATOM 15826 C CA . ALA B 1 804 ? -27.675 17.166 -24.969 1 81.56 804 ALA B CA 1
ATOM 15827 C C . ALA B 1 804 ? -28.604 16.045 -24.513 1 81.56 804 ALA B C 1
ATOM 15829 O O . ALA B 1 804 ? -28.178 15.125 -23.811 1 81.56 804 ALA B O 1
ATOM 15830 N N . GLU B 1 805 ? -29.879 16.196 -24.727 1 76.11 805 GLU B N 1
ATOM 15831 C CA . GLU B 1 805 ? -30.827 15.135 -24.401 1 76.11 805 GLU B CA 1
ATOM 15832 C C . GLU B 1 805 ? -30.512 13.857 -25.173 1 76.11 805 GLU B C 1
ATOM 15834 O O . GLU B 1 805 ? -30.048 13.914 -26.314 1 76.11 805 GLU B O 1
ATOM 15839 N N . ARG B 1 806 ? -30.964 12.813 -24.588 1 71.44 806 ARG B N 1
ATOM 15840 C CA . ARG B 1 806 ? -30.796 11.521 -25.245 1 71.44 806 ARG B CA 1
ATOM 15841 C C . ARG B 1 806 ? -31.511 11.495 -26.592 1 71.44 806 ARG B C 1
ATOM 15843 O O . ARG B 1 806 ? -32.628 11.999 -26.718 1 71.44 806 ARG B O 1
ATOM 15850 N N . ASN B 1 807 ? -30.922 11.017 -27.67 1 71.68 807 ASN B N 1
ATOM 15851 C CA . ASN B 1 807 ? -31.474 10.85 -29.01 1 71.68 807 ASN B CA 1
ATOM 15852 C C . ASN B 1 807 ? -31.547 12.179 -29.757 1 71.68 807 ASN B C 1
ATOM 15854 O O . ASN B 1 807 ? -32.085 12.246 -30.863 1 71.68 807 ASN B O 1
ATOM 15858 N N . HIS B 1 808 ? -31.145 13.33 -29.114 1 82.1 808 HIS B N 1
ATOM 15859 C CA . HIS B 1 808 ? -31.005 14.602 -29.813 1 82.1 808 HIS B CA 1
ATOM 15860 C C . HIS B 1 808 ? -29.82 14.576 -30.772 1 82.1 808 HIS B C 1
ATOM 15862 O O . HIS B 1 808 ? -28.829 13.886 -30.524 1 82.1 808 HIS B O 1
ATOM 15868 N N . PHE B 1 809 ? -29.861 15.223 -31.81 1 84.63 809 PHE B N 1
ATOM 15869 C CA . PHE B 1 809 ? -28.85 15.133 -32.857 1 84.63 809 PHE B CA 1
ATOM 15870 C C . PHE B 1 809 ? -27.482 15.547 -32.326 1 84.63 809 PHE B C 1
ATOM 15872 O O . PHE B 1 809 ? -26.452 15.089 -32.824 1 84.63 809 PHE B O 1
ATOM 15879 N N . LEU B 1 810 ? -27.437 16.267 -31.299 1 87.11 810 LEU B N 1
ATOM 15880 C CA . LEU B 1 810 ? -26.188 16.72 -30.697 1 87.11 810 LEU B CA 1
ATOM 15881 C C . LEU B 1 810 ? -25.547 15.608 -29.873 1 87.11 810 LEU B C 1
ATOM 15883 O O . LEU B 1 810 ? -24.357 15.672 -29.555 1 87.11 810 LEU B O 1
ATOM 15887 N N . ALA B 1 811 ? -26.346 14.645 -29.433 1 74.23 811 ALA B N 1
ATOM 15888 C CA . ALA B 1 811 ? -25.886 13.548 -28.586 1 74.23 811 ALA B CA 1
ATOM 15889 C C . ALA B 1 811 ? -25.697 12.27 -29.398 1 74.23 811 ALA B C 1
ATOM 15891 O O . ALA B 1 811 ? -25.577 11.18 -28.833 1 74.23 811 ALA B O 1
ATOM 15892 N N . GLN B 1 812 ? -25.822 12.283 -30.664 1 69.6 812 GLN B N 1
ATOM 15893 C CA . GLN B 1 812 ? -25.827 11.094 -31.509 1 69.6 812 GLN B CA 1
ATOM 15894 C C . GLN B 1 812 ? -24.699 10.141 -31.126 1 69.6 812 GLN B C 1
ATOM 15896 O O . GLN B 1 812 ? -23.537 10.546 -31.045 1 69.6 812 GLN B O 1
ATOM 15901 N N . GLY B 1 813 ? -24.997 8.919 -30.7 1 63.3 813 GLY B N 1
ATOM 15902 C CA . GLY B 1 813 ? -24.083 7.833 -30.385 1 63.3 813 GLY B CA 1
ATOM 15903 C C . GLY B 1 813 ? -23.78 7.719 -28.903 1 63.3 813 GLY B C 1
ATOM 15904 O O . GLY B 1 813 ? -23.124 6.77 -28.469 1 63.3 813 GLY B O 1
ATOM 15905 N N . ASN B 1 814 ? -24.178 8.777 -28.095 1 64.32 814 ASN B N 1
ATOM 15906 C CA . ASN B 1 814 ? -23.909 8.73 -26.662 1 64.32 814 ASN B CA 1
ATOM 15907 C C . ASN B 1 814 ? -25.141 8.293 -25.875 1 64.32 814 ASN B C 1
ATOM 15909 O O . ASN B 1 814 ? -26.187 8.941 -25.942 1 64.32 814 ASN B O 1
ATOM 15913 N N . ASP B 1 815 ? -25.091 7.142 -25.277 1 58.77 815 ASP B N 1
ATOM 15914 C CA . ASP B 1 815 ? -26.219 6.576 -24.545 1 58.77 815 ASP B CA 1
ATOM 15915 C C . ASP B 1 815 ? -26.11 6.876 -23.051 1 58.77 815 ASP B C 1
ATOM 15917 O O . ASP B 1 815 ? -25.075 6.615 -22.435 1 58.77 815 ASP B O 1
ATOM 15921 N N . GLY B 1 816 ? -26.793 7.999 -22.558 1 58.36 816 GLY B N 1
ATOM 15922 C CA . GLY B 1 816 ? -26.89 8.281 -21.135 1 58.36 816 GLY B CA 1
ATOM 15923 C C . GLY B 1 816 ? -28.321 8.424 -20.652 1 58.36 816 GLY B C 1
ATOM 15924 O O . GLY B 1 816 ? -29.264 8.206 -21.415 1 58.36 816 GLY B O 1
ATOM 15925 N N . ASP B 1 817 ? -28.433 8.519 -19.457 1 55.36 817 ASP B N 1
ATOM 15926 C CA . ASP B 1 817 ? -29.771 8.484 -18.875 1 55.36 817 ASP B CA 1
ATOM 15927 C C . ASP B 1 817 ? -30.59 9.698 -19.307 1 55.36 817 ASP B C 1
ATOM 15929 O O . ASP B 1 817 ? -31.67 9.552 -19.883 1 55.36 817 ASP B O 1
ATOM 15933 N N . TRP B 1 818 ? -30.206 10.933 -18.965 1 64.27 818 TRP B N 1
ATOM 15934 C CA . TRP B 1 818 ? -31.067 12.086 -19.204 1 64.27 818 TRP B CA 1
ATOM 15935 C C . TRP B 1 818 ? -30.372 13.108 -20.098 1 64.27 818 TRP B C 1
ATOM 15937 O O . TRP B 1 818 ? -30.858 13.421 -21.188 1 64.27 818 TRP B O 1
ATOM 15947 N N . VAL B 1 819 ? -29.335 13.675 -19.803 1 73.3 819 VAL B N 1
ATOM 15948 C CA . VAL B 1 819 ? -28.513 14.611 -20.563 1 73.3 819 VAL B CA 1
ATOM 15949 C C . VAL B 1 819 ? -27.088 14.075 -20.674 1 73.3 819 VAL B C 1
ATOM 15951 O O . VAL B 1 819 ? -26.58 13.445 -19.744 1 73.3 819 VAL B O 1
ATOM 15954 N N . VAL B 1 820 ? -26.636 14.076 -21.965 1 76.51 820 VAL B N 1
ATOM 15955 C CA . VAL B 1 820 ? -25.306 13.532 -22.221 1 76.51 820 VAL B CA 1
ATOM 15956 C C . VAL B 1 820 ? -24.424 14.604 -22.858 1 76.51 820 VAL B C 1
ATOM 15958 O O . VAL B 1 820 ? -24.921 15.637 -23.313 1 76.51 820 VAL B O 1
ATOM 15961 N N . ALA B 1 821 ? -23.159 14.403 -22.821 1 76.79 821 ALA B N 1
ATOM 15962 C CA . ALA B 1 821 ? -22.201 15.293 -23.472 1 76.79 821 ALA B CA 1
ATOM 15963 C C . ALA B 1 821 ? -22.426 15.332 -24.981 1 76.79 821 ALA B C 1
ATOM 15965 O O . ALA B 1 821 ? -22.73 14.308 -25.596 1 76.79 821 ALA B O 1
ATOM 15966 N N . PRO B 1 822 ? -22.364 16.45 -25.547 1 80.81 822 PRO B N 1
ATOM 15967 C CA . PRO B 1 822 ? -22.483 16.524 -27.005 1 80.81 822 PRO B CA 1
ATOM 15968 C C . PRO B 1 822 ? -21.331 15.831 -27.727 1 80.81 822 PRO B C 1
ATOM 15970 O O . PRO B 1 822 ? -20.192 15.861 -27.252 1 80.81 822 PRO B O 1
ATOM 15973 N N . THR B 1 823 ? -21.593 15.202 -28.787 1 78.34 823 THR B N 1
ATOM 15974 C CA . THR B 1 823 ? -20.58 14.494 -29.562 1 78.34 823 THR B CA 1
ATOM 15975 C C . THR B 1 823 ? -20.073 15.362 -30.71 1 78.34 823 THR B C 1
ATOM 15977 O O . THR B 1 823 ? -18.942 15.193 -31.171 1 78.34 823 THR B O 1
ATOM 15980 N N . ASN B 1 824 ? -20.835 16.23 -31.199 1 81.03 824 ASN B N 1
ATOM 15981 C CA . ASN B 1 824 ? -20.446 17.21 -32.207 1 81.03 824 ASN B CA 1
ATOM 15982 C C . ASN B 1 824 ? -20.247 18.594 -31.596 1 81.03 824 ASN B C 1
ATOM 15984 O O . ASN B 1 824 ? -21.205 19.355 -31.447 1 81.03 824 ASN B O 1
ATOM 15988 N N . LEU B 1 825 ? -19.066 19.022 -31.424 1 88.27 825 LEU B N 1
ATOM 15989 C CA . LEU B 1 825 ? -18.733 20.224 -30.666 1 88.27 825 LEU B CA 1
ATOM 15990 C C . LEU B 1 825 ? -19.019 21.478 -31.484 1 88.27 825 LEU B C 1
ATOM 15992 O O . LEU B 1 825 ? -19.365 22.522 -30.927 1 88.27 825 LEU B O 1
ATOM 15996 N N . GLU B 1 826 ? -18.893 21.363 -32.802 1 89.37 826 GLU B N 1
ATOM 15997 C CA . GLU B 1 826 ? -19.169 22.516 -33.653 1 89.37 826 GLU B CA 1
ATOM 15998 C C . GLU B 1 826 ? -20.661 22.833 -33.687 1 89.37 826 GLU B C 1
ATOM 16000 O O . GLU B 1 826 ? -21.056 23.998 -33.595 1 89.37 826 GLU B O 1
ATOM 16005 N N . GLU B 1 827 ? -21.383 21.759 -33.831 1 91.41 827 GLU B N 1
ATOM 16006 C CA . GLU B 1 827 ? -22.832 21.94 -33.803 1 91.41 827 GLU B CA 1
ATOM 16007 C C . GLU B 1 827 ? -23.302 22.424 -32.435 1 91.41 827 GLU B C 1
ATOM 16009 O O . GLU B 1 827 ? -24.244 23.213 -32.34 1 91.41 827 GLU B O 1
ATOM 16014 N N . TRP B 1 828 ? -22.647 21.915 -31.494 1 92.14 828 TRP B N 1
ATOM 16015 C CA . TRP B 1 828 ? -22.948 22.342 -30.132 1 92.14 828 TRP B CA 1
ATOM 16016 C C . TRP B 1 828 ? -22.677 23.832 -29.956 1 92.14 828 TRP B C 1
ATOM 16018 O O . TRP B 1 828 ? -23.51 24.56 -29.411 1 92.14 828 TRP B O 1
ATOM 16028 N N . ALA B 1 829 ? -21.533 24.253 -30.412 1 94.11 829 ALA B N 1
ATOM 16029 C CA . ALA B 1 829 ? -21.148 25.658 -30.311 1 94.11 829 ALA B CA 1
ATOM 16030 C C . ALA B 1 829 ? -22.103 26.547 -31.103 1 94.11 829 ALA B C 1
ATOM 16032 O O . ALA B 1 829 ? -22.459 27.639 -30.656 1 94.11 829 ALA B O 1
ATOM 16033 N N . GLU B 1 830 ? -22.474 26.015 -32.247 1 94.28 830 GLU B N 1
ATOM 16034 C CA . GLU B 1 830 ? -23.443 26.746 -33.057 1 94.28 830 GLU B CA 1
ATOM 16035 C C . GLU B 1 830 ? -24.774 26.896 -32.325 1 94.28 830 GLU B C 1
ATOM 16037 O O . GLU B 1 830 ? -25.367 27.976 -32.319 1 94.28 830 GLU B O 1
ATOM 16042 N N . ASN B 1 831 ? -25.216 25.829 -31.797 1 94.38 831 ASN B N 1
ATOM 16043 C CA . ASN B 1 831 ? -26.484 25.791 -31.075 1 94.38 831 ASN B CA 1
ATOM 16044 C C . ASN B 1 831 ? -26.52 26.823 -29.951 1 94.38 831 ASN B C 1
ATOM 16046 O O . ASN B 1 831 ? -27.474 27.594 -29.841 1 94.38 831 ASN B O 1
ATOM 16050 N N . ILE B 1 832 ? -25.499 26.867 -29.16 1 94.56 832 ILE B N 1
ATOM 16051 C CA . ILE B 1 832 ? -25.449 27.777 -28.021 1 94.56 832 ILE B CA 1
ATOM 16052 C C . ILE B 1 832 ? -25.308 29.215 -28.515 1 94.56 832 ILE B C 1
ATOM 16054 O O . ILE B 1 832 ? -25.94 30.128 -27.979 1 94.56 832 ILE B O 1
ATOM 16058 N N . SER B 1 833 ? -24.436 29.363 -29.538 1 94.98 833 SER B N 1
ATOM 16059 C CA . SER B 1 833 ? -24.25 30.695 -30.104 1 94.98 833 SER B CA 1
ATOM 16060 C C . SER B 1 833 ? -25.561 31.255 -30.644 1 94.98 833 SER B C 1
ATOM 16062 O O . SER B 1 833 ? -25.88 32.426 -30.424 1 94.98 833 SER B O 1
ATOM 16064 N N . ALA B 1 834 ? -26.3 30.403 -31.341 1 95.04 834 ALA B N 1
ATOM 16065 C CA . ALA B 1 834 ? -27.588 30.824 -31.888 1 95.04 834 ALA B CA 1
ATOM 16066 C C . ALA B 1 834 ? -28.534 31.275 -30.778 1 95.04 834 ALA B C 1
ATOM 16068 O O . ALA B 1 834 ? -29.214 32.295 -30.911 1 95.04 834 ALA B O 1
ATOM 16069 N N . LEU B 1 835 ? -28.58 30.524 -29.722 1 95.12 835 LEU B N 1
ATOM 16070 C CA . LEU B 1 835 ? -29.425 30.863 -28.583 1 95.12 835 LEU B CA 1
ATOM 16071 C C . LEU B 1 835 ? -29.022 32.209 -27.989 1 95.12 835 LEU B C 1
ATOM 16073 O O . LEU B 1 835 ? -29.871 33.076 -27.771 1 95.12 835 LEU B O 1
ATOM 16077 N N . VAL B 1 836 ? -27.788 32.391 -27.735 1 95.02 836 VAL B N 1
ATOM 16078 C CA . VAL B 1 836 ? -27.29 33.59 -27.067 1 95.02 836 VAL B CA 1
ATOM 16079 C C . VAL B 1 836 ? -27.516 34.809 -27.958 1 95.02 836 VAL B C 1
ATOM 16081 O O . VAL B 1 836 ? -27.924 35.869 -27.478 1 95.02 836 VAL B O 1
ATOM 16084 N N . GLN B 1 837 ? -27.3 34.635 -29.257 1 93.87 837 GLN B N 1
ATOM 16085 C CA . GLN B 1 837 ? -27.567 35.718 -30.197 1 93.87 837 GLN B CA 1
ATOM 16086 C C . GLN B 1 837 ? -29.042 36.11 -30.18 1 93.87 837 GLN B C 1
ATOM 16088 O O . GLN B 1 837 ? -29.374 37.296 -30.127 1 93.87 837 GLN B O 1
ATOM 16093 N N . HIS B 1 838 ? -29.831 35.079 -30.233 1 94.56 838 HIS B N 1
ATOM 16094 C CA . HIS B 1 838 ? -31.267 35.333 -30.208 1 94.56 838 HIS B CA 1
ATOM 16095 C C . HIS 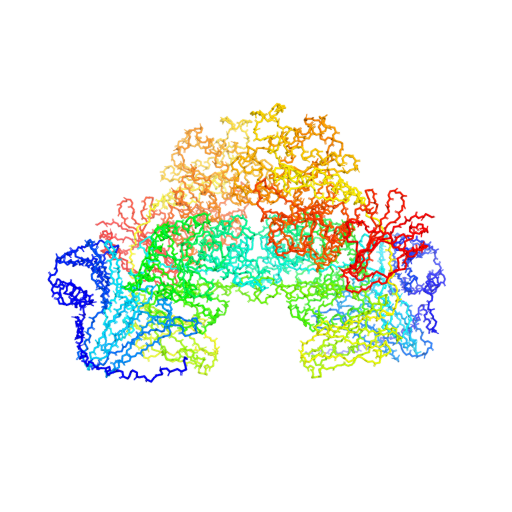B 1 838 ? -31.671 36.086 -28.945 1 94.56 838 HIS B C 1
ATOM 16097 O O . HIS B 1 838 ? -32.415 37.067 -29.013 1 94.56 838 HIS B O 1
ATOM 16103 N N . LEU B 1 839 ? -31.17 35.684 -27.837 1 95.47 839 LEU B N 1
ATOM 16104 C CA . LEU B 1 839 ? -31.551 36.266 -26.555 1 95.47 839 LEU B CA 1
ATOM 16105 C C . LEU B 1 839 ? -30.995 37.679 -26.412 1 95.47 839 LEU B C 1
ATOM 16107 O O . LEU B 1 839 ? -31.675 38.57 -25.898 1 95.47 839 LEU B O 1
ATOM 16111 N N . LEU B 1 840 ? -29.812 37.936 -26.901 1 93.11 840 LEU B N 1
ATOM 16112 C CA . LEU B 1 840 ? -29.169 39.238 -26.76 1 93.11 840 LEU B CA 1
ATOM 16113 C C . LEU B 1 840 ? -29.687 40.217 -27.808 1 93.11 840 LEU B C 1
ATOM 16115 O O . LEU B 1 840 ? -29.979 41.373 -27.494 1 93.11 840 LEU B O 1
ATOM 16119 N N . HIS B 1 841 ? -29.849 39.757 -29.065 1 90.88 841 HIS B N 1
ATOM 16120 C CA . HIS B 1 841 ? -30.091 40.675 -30.172 1 90.88 841 HIS B CA 1
ATOM 16121 C C . HIS B 1 841 ? -31.578 40.761 -30.501 1 90.88 841 HIS B C 1
ATOM 16123 O O . HIS B 1 841 ? -32.107 41.851 -30.726 1 90.88 841 HIS B O 1
ATOM 16129 N N . ASP B 1 842 ? -32.201 39.565 -30.543 1 91.54 842 ASP B N 1
ATOM 16130 C CA . ASP B 1 842 ? -33.607 39.575 -30.934 1 91.54 842 ASP B CA 1
ATOM 16131 C C . ASP B 1 842 ? -34.503 39.944 -29.753 1 91.54 842 ASP B C 1
ATOM 16133 O O . ASP B 1 842 ? -35.475 40.685 -29.913 1 91.54 842 ASP B O 1
ATOM 16137 N N . ARG B 1 843 ? -34.142 39.431 -28.602 1 93.38 843 ARG B N 1
ATOM 16138 C CA . ARG B 1 843 ? -34.985 39.632 -27.428 1 93.38 843 ARG B CA 1
ATOM 16139 C C . ARG B 1 843 ? -34.419 40.725 -26.528 1 93.38 843 ARG B C 1
ATOM 16141 O O . ARG B 1 843 ? -35.083 41.17 -25.59 1 93.38 843 ARG B O 1
ATOM 16148 N N . HIS B 1 844 ? -33.182 41.158 -26.715 1 92.77 844 HIS B N 1
ATOM 16149 C CA . HIS B 1 844 ? -32.533 42.294 -26.069 1 92.77 844 HIS B CA 1
ATOM 16150 C C . HIS B 1 844 ? -32.442 42.092 -24.56 1 92.77 844 HIS B C 1
ATOM 16152 O O . HIS B 1 844 ? -32.758 43 -23.788 1 92.77 844 HIS B O 1
ATOM 16158 N N . TYR B 1 845 ? -32.125 40.876 -24.168 1 94.14 845 TYR B N 1
ATOM 16159 C CA . TYR B 1 845 ? -31.884 40.598 -22.757 1 94.14 845 TYR B CA 1
ATOM 16160 C C . TYR B 1 845 ? -30.477 41.021 -22.35 1 94.14 845 TYR B C 1
ATOM 16162 O O . TYR B 1 845 ? -29.492 40.428 -22.794 1 94.14 845 TYR B O 1
ATOM 16170 N N . SER B 1 846 ? -30.404 42.04 -21.545 1 91.34 846 SER B N 1
ATOM 16171 C CA . SER B 1 846 ? -29.117 42.489 -21.023 1 91.34 846 SER B CA 1
ATOM 16172 C C . SER B 1 846 ? -28.783 41.797 -19.706 1 91.34 846 SER B C 1
ATOM 16174 O O . SER B 1 846 ? -27.652 41.884 -19.223 1 91.34 846 SER B O 1
ATOM 16176 N N . CYS B 1 847 ? -29.737 41.01 -19.206 1 94.62 847 CYS B N 1
ATOM 16177 C CA . CYS B 1 847 ? -29.538 40.354 -17.918 1 94.62 847 CYS B CA 1
ATOM 16178 C C . CYS B 1 847 ? -28.68 39.104 -18.069 1 94.62 847 CYS B C 1
ATOM 16180 O O . CYS B 1 847 ? -28.134 38.598 -17.087 1 94.62 847 CYS B O 1
ATOM 16182 N N . ILE B 1 848 ? -28.545 38.572 -19.246 1 94.21 848 ILE B N 1
ATOM 16183 C CA . ILE B 1 848 ? -27.695 37.408 -19.468 1 94.21 848 ILE B CA 1
ATOM 16184 C C . ILE B 1 848 ? -26.227 37.827 -19.436 1 94.21 848 ILE B C 1
ATOM 16186 O O . ILE B 1 848 ? -25.72 38.411 -20.396 1 94.21 848 ILE B O 1
ATOM 16190 N N . ARG B 1 849 ? -25.59 37.478 -18.349 1 91.97 849 ARG B N 1
ATOM 16191 C CA . ARG B 1 849 ? -24.228 37.968 -18.163 1 91.97 849 ARG B CA 1
ATOM 16192 C C . ARG B 1 849 ? -23.219 36.827 -18.25 1 91.97 849 ARG B C 1
ATOM 16194 O O . ARG B 1 849 ? -22.038 37.056 -18.516 1 91.97 849 ARG B O 1
ATOM 16201 N N . GLU B 1 850 ? -23.73 35.656 -18.031 1 94.24 850 GLU B N 1
ATOM 16202 C CA . GLU B 1 850 ? -22.822 34.515 -17.967 1 94.24 850 GLU B CA 1
ATOM 16203 C C . GLU B 1 850 ? -23.395 33.312 -18.713 1 94.24 850 GLU B C 1
ATOM 16205 O O . GLU B 1 850 ? -24.611 33.112 -18.737 1 94.24 850 GLU B O 1
ATOM 16210 N N . ILE B 1 851 ? -22.47 32.521 -19.231 1 94.81 851 ILE B N 1
ATOM 16211 C CA . ILE B 1 851 ? -22.832 31.275 -19.897 1 94.81 851 ILE B CA 1
ATOM 16212 C C . ILE B 1 851 ? -22.082 30.109 -19.255 1 94.81 851 ILE B C 1
ATOM 16214 O O . ILE B 1 851 ? -20.872 30.19 -19.03 1 94.81 851 ILE B O 1
ATOM 16218 N N . THR B 1 852 ? -22.764 29.082 -18.914 1 93.86 852 THR B N 1
ATOM 16219 C CA . THR B 1 852 ? -22.233 27.77 -18.564 1 93.86 852 THR B CA 1
ATOM 16220 C C . THR B 1 852 ? -22.656 26.723 -19.591 1 93.86 852 THR B C 1
ATOM 16222 O O . THR B 1 852 ? -23.841 26.403 -19.705 1 93.86 852 THR B O 1
ATOM 16225 N N . PRO B 1 853 ? -21.721 26.216 -20.279 1 91.07 853 PRO B N 1
ATOM 16226 C CA . PRO B 1 853 ? -22.094 25.472 -21.484 1 91.07 853 PRO B CA 1
ATOM 16227 C C . PRO B 1 853 ? -22.625 24.074 -21.174 1 91.07 853 PRO B C 1
ATOM 16229 O O . PRO B 1 853 ? -23.231 23.434 -22.037 1 91.07 853 PRO B O 1
ATOM 16232 N N . VAL B 1 854 ? -22.268 23.479 -20.026 1 89.43 854 VAL B N 1
ATOM 16233 C CA . VAL B 1 854 ? -22.787 22.174 -19.627 1 89.43 854 VAL B CA 1
ATOM 16234 C C . VAL B 1 854 ? -22.85 22.087 -18.103 1 89.43 854 VAL B C 1
ATOM 16236 O O . VAL B 1 854 ? -21.907 22.482 -17.413 1 89.43 854 VAL B O 1
ATOM 16239 N N . ASN B 1 855 ? -23.984 21.662 -17.658 1 87.59 855 ASN B N 1
ATOM 16240 C CA . ASN B 1 855 ? -24.16 21.421 -16.23 1 87.59 855 ASN B CA 1
ATOM 16241 C C . ASN B 1 855 ? -23.426 20.161 -15.78 1 87.59 855 ASN B C 1
ATOM 16243 O O . ASN B 1 855 ? -23.55 19.108 -16.408 1 87.59 855 ASN B O 1
ATOM 16247 N N . GLU B 1 856 ? -22.627 20.296 -14.783 1 83.48 856 GLU B N 1
ATOM 16248 C CA . GLU B 1 856 ? -21.95 19.201 -14.096 1 83.48 856 GLU B CA 1
ATOM 16249 C C . GLU B 1 856 ? -21.249 18.277 -15.087 1 83.48 856 GLU B C 1
ATOM 16251 O O . GLU B 1 856 ? -21.549 17.082 -15.148 1 83.48 856 GLU B O 1
ATOM 16256 N N . PRO B 1 857 ? -20.407 18.85 -15.852 1 82.25 857 PRO B N 1
ATOM 16257 C CA . PRO B 1 857 ? -19.713 18.078 -16.886 1 82.25 857 PRO B CA 1
ATOM 16258 C C . PRO B 1 857 ? -18.978 16.864 -16.321 1 82.25 857 PRO B C 1
ATOM 16260 O O . PRO B 1 857 ? -18.71 15.906 -17.051 1 82.25 857 PRO B O 1
ATOM 16263 N N . ASP B 1 858 ? -18.63 16.949 -15.119 1 76.52 858 ASP B N 1
ATOM 16264 C CA . ASP B 1 858 ? -17.95 15.815 -14.501 1 76.52 858 ASP B CA 1
ATOM 16265 C C . ASP B 1 858 ? -18.886 14.615 -14.378 1 76.52 858 ASP B C 1
ATOM 16267 O O . ASP B 1 858 ? -18.433 13.487 -14.169 1 76.52 858 ASP B O 1
ATOM 16271 N N . TRP B 1 859 ? -20.191 14.82 -14.608 1 70.73 859 TRP B N 1
ATOM 16272 C CA . TRP B 1 859 ? -21.201 13.766 -14.6 1 70.73 859 TRP B CA 1
ATOM 16273 C C . TRP B 1 859 ? -21.736 13.514 -16.005 1 70.73 859 TRP B C 1
ATOM 16275 O O . TRP B 1 859 ? -22.05 12.376 -16.362 1 70.73 859 TRP B O 1
ATOM 16285 N N . ALA B 1 860 ? -21.887 14.567 -16.779 1 64.86 860 ALA B N 1
ATOM 16286 C CA . ALA B 1 860 ? -22.604 14.521 -18.05 1 64.86 860 ALA B CA 1
ATOM 16287 C C . ALA B 1 860 ? -21.709 13.99 -19.166 1 64.86 860 ALA B C 1
ATOM 16289 O O . ALA B 1 860 ? -22.2 13.452 -20.161 1 64.86 860 ALA B O 1
ATOM 16290 N N . PHE B 1 861 ? -20.51 14.302 -19.121 1 59.45 861 PHE B N 1
ATOM 16291 C CA . PHE B 1 861 ? -19.612 13.817 -20.162 1 59.45 861 PHE B CA 1
ATOM 16292 C C . PHE B 1 861 ? -19.238 12.36 -19.919 1 59.45 861 PHE B C 1
ATOM 16294 O O . PHE B 1 861 ? -18.285 12.071 -19.192 1 59.45 861 PHE B O 1
ATOM 16301 N N . ILE B 1 862 ? -20.206 11.482 -20.298 1 50.5 862 ILE B N 1
ATOM 16302 C CA . ILE B 1 862 ? -20.037 10.035 -20.227 1 50.5 862 ILE B CA 1
ATOM 16303 C C . ILE B 1 862 ? -19.531 9.508 -21.568 1 50.5 862 ILE B C 1
ATOM 16305 O O . ILE B 1 862 ? -20.114 9.797 -22.616 1 50.5 862 ILE B O 1
ATOM 16309 N N . HIS B 1 863 ? -18.421 9.296 -21.784 1 44.87 863 HIS B N 1
ATOM 16310 C CA . HIS B 1 863 ? -17.977 8.672 -23.025 1 44.87 863 HIS B CA 1
ATOM 16311 C C . HIS B 1 863 ? -17.869 7.158 -22.872 1 44.87 863 HIS B C 1
ATOM 16313 O O . HIS B 1 863 ? -17.104 6.667 -22.039 1 44.87 863 HIS B O 1
ATOM 16319 N N . ASN B 1 864 ? -18.652 6.294 -23.704 1 41.93 864 ASN B N 1
ATOM 16320 C CA . ASN B 1 864 ? -18.809 4.843 -23.708 1 41.93 864 ASN B CA 1
ATOM 16321 C C . ASN B 1 864 ? -19.101 4.307 -22.31 1 41.93 864 ASN B C 1
ATOM 16323 O O . ASN B 1 864 ? -18.503 3.318 -21.883 1 41.93 864 ASN B O 1
ATOM 16327 N N . GLY B 1 865 ? -19.951 5.104 -21.437 1 42.96 865 GLY B N 1
ATOM 16328 C CA . GLY B 1 865 ? -20.453 4.743 -20.121 1 42.96 865 GLY B CA 1
ATOM 16329 C C . GLY B 1 865 ? -19.522 5.152 -18.995 1 42.96 865 GLY B C 1
ATOM 16330 O O . GLY B 1 865 ? -19.758 4.813 -17.833 1 42.96 865 GLY B O 1
ATOM 16331 N N . ARG B 1 866 ? -18.295 5.737 -19.22 1 43.32 866 ARG B N 1
ATOM 16332 C CA . ARG B 1 866 ? -17.278 6.164 -18.264 1 43.32 866 ARG B CA 1
ATOM 16333 C C . ARG B 1 866 ? -17.35 7.668 -18.024 1 43.32 866 ARG B C 1
ATOM 16335 O O . ARG B 1 866 ? -17.616 8.438 -18.95 1 43.32 866 ARG B O 1
ATOM 16342 N N . LYS B 1 867 ? -17.236 7.97 -16.819 1 52.15 867 LYS B N 1
ATOM 16343 C CA . LYS B 1 867 ? -17.216 9.362 -16.379 1 52.15 867 LYS B CA 1
ATOM 16344 C C . LYS B 1 867 ? -16.035 10.114 -16.986 1 52.15 867 LYS B C 1
ATOM 16346 O O . LYS B 1 867 ? -14.938 9.564 -17.105 1 52.15 867 LYS B O 1
ATOM 16351 N N . SER B 1 868 ? -16.181 11.352 -17.583 1 55.87 868 SER B N 1
ATOM 16352 C CA . SER B 1 868 ? -15.347 12.04 -18.562 1 55.87 868 SER B CA 1
ATOM 16353 C C . SER B 1 868 ? -14.179 12.755 -17.89 1 55.87 868 SER B C 1
ATOM 16355 O O . SER B 1 868 ? -14.311 13.252 -16.769 1 55.87 868 SER B O 1
ATOM 16357 N N . THR B 1 869 ? -12.982 12.474 -18.296 1 68.01 869 THR B N 1
ATOM 16358 C CA . THR B 1 869 ? -11.822 13.348 -18.155 1 68.01 869 THR B CA 1
ATOM 16359 C C . THR B 1 869 ? -12.178 14.783 -18.53 1 68.01 869 THR B C 1
ATOM 16361 O O . THR B 1 869 ? -13.124 15.017 -19.286 1 68.01 869 THR B O 1
ATOM 16364 N N . PRO B 1 870 ? -11.532 15.755 -17.766 1 77.2 870 PRO B N 1
ATOM 16365 C CA . PRO B 1 870 ? -11.842 17.158 -18.054 1 77.2 870 PRO B CA 1
ATOM 16366 C C . PRO B 1 870 ? -11.54 17.543 -19.5 1 77.2 870 PRO B C 1
ATOM 16368 O O . PRO B 1 870 ? -12.029 18.567 -19.985 1 77.2 870 PRO B O 1
ATOM 16371 N N . ASP B 1 871 ? -10.885 16.761 -20.249 1 81.11 871 ASP B N 1
ATOM 16372 C CA . ASP B 1 871 ? -10.356 17.144 -21.554 1 81.11 871 ASP B CA 1
ATOM 16373 C C . ASP B 1 871 ? -11.484 17.41 -22.548 1 81.11 871 ASP B C 1
ATOM 16375 O O . ASP B 1 871 ? -11.465 18.415 -23.262 1 81.11 871 ASP B O 1
ATOM 16379 N N . PRO B 1 872 ? -12.379 16.443 -22.606 1 80.98 872 PRO B N 1
ATOM 16380 C CA . PRO B 1 872 ? -13.464 16.729 -23.547 1 80.98 872 PRO B CA 1
ATOM 16381 C C . PRO B 1 872 ? -14.197 18.029 -23.225 1 80.98 872 PRO B C 1
ATOM 16383 O O . PRO B 1 872 ? -14.593 18.761 -24.135 1 80.98 872 PRO B O 1
ATOM 16386 N N . TYR B 1 873 ? -14.338 18.295 -21.988 1 88.97 873 TYR B N 1
ATOM 16387 C CA . TYR B 1 873 ? -14.983 19.534 -21.569 1 88.97 873 TYR B CA 1
ATOM 16388 C C . TYR B 1 873 ? -14.138 20.744 -21.951 1 88.97 873 TYR B C 1
ATOM 16390 O O . TYR B 1 873 ? -14.662 21.741 -22.453 1 88.97 873 TYR B O 1
ATOM 16398 N N . ILE B 1 874 ? -12.913 20.652 -21.748 1 89.76 874 ILE B N 1
ATOM 16399 C CA . ILE B 1 874 ? -11.994 21.741 -22.058 1 89.76 874 ILE B CA 1
ATOM 16400 C C . ILE B 1 874 ? -12.028 22.035 -23.556 1 89.76 874 ILE B C 1
ATOM 16402 O O . ILE B 1 874 ? -12.12 23.195 -23.966 1 89.76 874 ILE B O 1
ATOM 16406 N N . ARG B 1 875 ? -11.995 20.992 -24.297 1 87.94 875 ARG B N 1
ATOM 16407 C CA . ARG B 1 875 ? -12.078 21.143 -25.746 1 87.94 875 ARG B CA 1
ATOM 16408 C C . ARG B 1 875 ? -13.398 21.788 -26.155 1 87.94 875 ARG B C 1
ATOM 16410 O O . ARG B 1 875 ? -13.426 22.658 -27.028 1 87.94 875 ARG B O 1
ATOM 16417 N N . MET B 1 876 ? -14.364 21.325 -25.604 1 90.83 876 MET B N 1
ATOM 16418 C CA . MET B 1 876 ? -15.689 21.862 -25.9 1 90.83 876 MET B CA 1
ATOM 16419 C C . MET B 1 876 ? -15.744 23.36 -25.621 1 90.83 876 MET B C 1
ATOM 16421 O O . MET B 1 876 ? -16.254 24.13 -26.436 1 90.83 876 MET B O 1
ATOM 16425 N N . CYS B 1 877 ? -15.201 23.777 -24.521 1 93.74 877 CYS B N 1
ATOM 16426 C CA . CYS B 1 877 ? -15.22 25.182 -24.131 1 93.74 877 CYS B CA 1
ATOM 16427 C C . CYS B 1 877 ? -14.403 26.028 -25.101 1 93.74 877 CYS B C 1
ATOM 16429 O O . CYS B 1 877 ? -14.788 27.153 -25.426 1 93.74 877 CYS B O 1
ATOM 16431 N N . ARG B 1 878 ? -13.421 25.495 -25.56 1 92.6 878 ARG B N 1
ATOM 16432 C CA . ARG B 1 878 ? -12.566 26.225 -26.49 1 92.6 878 ARG B CA 1
ATOM 16433 C C . ARG B 1 878 ? -13.242 26.381 -27.848 1 92.6 878 ARG B C 1
ATOM 16435 O O . ARG B 1 878 ? -13.104 27.418 -28.501 1 92.6 878 ARG B O 1
ATOM 16442 N N . VAL B 1 879 ? -13.864 25.283 -28.275 1 93.39 879 VAL B N 1
ATOM 16443 C CA . VAL B 1 879 ? -14.629 25.353 -29.515 1 93.39 879 VAL B CA 1
ATOM 16444 C C . VAL B 1 879 ? -15.735 26.397 -29.383 1 93.39 879 VAL B C 1
ATOM 16446 O O . VAL B 1 879 ? -15.981 27.172 -30.311 1 93.39 879 VAL B O 1
ATOM 16449 N N . LEU B 1 880 ? -16.306 26.427 -28.294 1 94.29 880 LEU B N 1
ATOM 16450 C CA . LEU B 1 880 ? -17.355 27.406 -28.034 1 94.29 880 LEU B CA 1
ATOM 16451 C C . LEU B 1 880 ? -16.789 28.822 -28.031 1 94.29 880 LEU B C 1
ATOM 16453 O O . LEU B 1 880 ? -17.393 29.738 -28.594 1 94.29 880 LEU B O 1
ATOM 16457 N N . ASP B 1 881 ? -15.68 29.027 -27.39 1 94.97 881 ASP B N 1
ATOM 16458 C CA . ASP B 1 881 ? -15.021 30.329 -27.332 1 94.97 881 ASP B CA 1
ATOM 16459 C C . ASP B 1 881 ? -14.699 30.844 -28.732 1 94.97 881 ASP B C 1
ATOM 16461 O O . ASP B 1 881 ? -14.927 32.017 -29.035 1 94.97 881 ASP B O 1
ATOM 16465 N N . ALA B 1 882 ? -14.183 29.937 -29.517 1 93.79 882 ALA B N 1
ATOM 16466 C CA . ALA B 1 882 ? -13.853 30.293 -30.894 1 93.79 882 ALA B CA 1
ATOM 16467 C C . ALA B 1 882 ? -15.101 30.711 -31.667 1 93.79 882 ALA B C 1
ATOM 16469 O O . ALA B 1 882 ? -15.076 31.688 -32.418 1 93.79 882 ALA B O 1
ATOM 16470 N N . ARG B 1 883 ? -16.075 29.998 -31.459 1 94.86 883 ARG B N 1
ATOM 16471 C CA . ARG B 1 883 ? -17.332 30.296 -32.138 1 94.86 883 ARG B CA 1
ATOM 16472 C C . ARG B 1 883 ? -17.894 31.639 -31.683 1 94.86 883 ARG B C 1
ATOM 16474 O O . ARG B 1 883 ? -18.336 32.443 -32.506 1 94.86 883 ARG B O 1
ATOM 16481 N N . PHE B 1 884 ? -17.922 31.943 -30.423 1 95.32 884 PHE B N 1
ATOM 16482 C CA . PHE B 1 884 ? -18.448 33.186 -29.872 1 95.32 884 PHE B CA 1
ATOM 16483 C C . PHE B 1 884 ? -17.649 34.382 -30.376 1 95.32 884 PHE B C 1
ATOM 16485 O O . PHE B 1 884 ? -18.213 35.446 -30.64 1 95.32 884 PHE B O 1
ATOM 16492 N N . ARG B 1 885 ? -16.41 34.195 -30.508 1 92.86 885 ARG B N 1
ATOM 16493 C CA . ARG B 1 885 ? -15.56 35.244 -31.063 1 92.86 885 ARG B CA 1
ATOM 16494 C C . ARG B 1 885 ? -15.889 35.494 -32.531 1 92.86 885 ARG B C 1
ATOM 16496 O O . ARG B 1 885 ? -15.991 36.645 -32.962 1 92.86 885 ARG B O 1
ATOM 16503 N N . GLN B 1 886 ? -16.009 34.42 -33.16 1 91.88 886 GLN B N 1
ATOM 16504 C CA . GLN B 1 886 ? -16.356 34.5 -34.575 1 91.88 886 GLN B CA 1
ATOM 16505 C C . GLN B 1 886 ? -17.696 35.203 -34.773 1 91.88 886 GLN B C 1
ATOM 16507 O O . GLN B 1 886 ? -17.859 35.988 -35.709 1 91.88 886 GLN B O 1
ATOM 16512 N N . ASP B 1 887 ? -18.502 34.94 -33.908 1 92.54 887 ASP B N 1
ATOM 16513 C CA . ASP B 1 887 ? -19.854 35.478 -34.027 1 92.54 887 ASP B CA 1
ATOM 16514 C C . ASP B 1 887 ? -19.951 36.865 -33.397 1 92.54 887 ASP B C 1
ATOM 16516 O O . ASP B 1 887 ? -21.008 37.498 -33.437 1 92.54 887 ASP B O 1
ATOM 16520 N N . GLY B 1 888 ? -18.895 37.344 -32.717 1 87.67 888 GLY B N 1
ATOM 16521 C CA . GLY B 1 888 ? -18.823 38.694 -32.179 1 87.67 888 GLY B CA 1
ATOM 16522 C C . GLY B 1 888 ? -19.621 38.87 -30.901 1 87.67 888 GLY B C 1
ATOM 16523 O O . GLY B 1 888 ? -20.113 39.963 -30.616 1 87.67 888 GLY B O 1
ATOM 16524 N N . ILE B 1 889 ? -19.878 37.754 -30.139 1 93.16 889 ILE B N 1
ATOM 16525 C CA . ILE B 1 889 ? -20.698 37.868 -28.938 1 93.16 889 ILE B CA 1
ATOM 16526 C C . ILE B 1 889 ? -19.874 37.484 -27.711 1 93.16 889 ILE B C 1
ATOM 16528 O O . ILE B 1 889 ? -20.376 37.509 -26.585 1 93.16 889 ILE B O 1
ATOM 16532 N N . ARG B 1 890 ? -18.613 37.198 -27.87 1 93.6 890 ARG B N 1
ATOM 16533 C CA . ARG B 1 890 ? -17.797 36.717 -26.76 1 93.6 890 ARG B CA 1
ATOM 16534 C C . ARG B 1 890 ? -17.658 37.784 -25.68 1 93.6 890 ARG B C 1
ATOM 16536 O O . ARG B 1 890 ? -17.6 37.467 -24.49 1 93.6 890 ARG B O 1
ATOM 16543 N N . ASP B 1 891 ? -17.679 39.022 -26.105 1 88.44 891 ASP B N 1
ATOM 16544 C CA . ASP B 1 891 ? -17.48 40.132 -25.177 1 88.44 891 ASP B CA 1
ATOM 16545 C C . ASP B 1 891 ? -18.79 40.517 -24.493 1 88.44 891 ASP B C 1
ATOM 16547 O O . ASP B 1 891 ? -18.801 41.357 -23.591 1 88.44 891 ASP B O 1
ATOM 16551 N N . LYS B 1 892 ? -19.881 39.855 -24.817 1 92.97 892 LYS B N 1
ATOM 16552 C CA . LYS B 1 892 ? -21.188 40.224 -24.282 1 92.97 892 LYS B CA 1
ATOM 16553 C C . LYS B 1 892 ? -21.562 39.347 -23.09 1 92.97 892 LYS B C 1
ATOM 16555 O O . LYS B 1 892 ? -22.448 39.698 -22.308 1 92.97 892 LYS B O 1
ATOM 16560 N N . VAL B 1 893 ? -20.912 38.255 -22.948 1 93.79 893 VAL B N 1
ATOM 16561 C CA . VAL B 1 893 ? -21.211 37.341 -21.85 1 93.79 893 VAL B CA 1
ATOM 16562 C C . VAL B 1 893 ? -19.912 36.788 -21.269 1 93.79 893 VAL B C 1
ATOM 16564 O O . VAL B 1 893 ? -18.923 36.626 -21.987 1 93.79 893 VAL B O 1
ATOM 16567 N N . ASP B 1 894 ? -19.891 36.537 -20.04 1 94 894 ASP B N 1
ATOM 16568 C CA . ASP B 1 894 ? -18.776 35.887 -19.359 1 94 894 ASP B CA 1
ATOM 16569 C C . ASP B 1 894 ? -18.945 34.369 -19.354 1 94 894 ASP B C 1
ATOM 16571 O O . ASP B 1 894 ? -20.065 33.865 -19.248 1 94 894 ASP B O 1
ATOM 16575 N N . PHE B 1 895 ? -17.853 33.651 -19.516 1 95.14 895 PHE B N 1
ATOM 16576 C CA . PHE B 1 895 ? -17.855 32.197 -19.404 1 95.14 895 PHE B CA 1
ATOM 16577 C C . PHE B 1 895 ? -17.559 31.763 -17.974 1 95.14 895 PHE B C 1
ATOM 16579 O O . PHE B 1 895 ? -16.456 31.98 -17.469 1 95.14 895 PHE B O 1
ATOM 16586 N N . CYS B 1 896 ? -18.525 31.271 -17.312 1 93.65 896 CYS B N 1
ATOM 16587 C CA . CYS B 1 896 ? -18.366 30.643 -16.005 1 93.65 896 CYS B CA 1
ATOM 16588 C C . CYS B 1 896 ? -18.219 29.132 -16.14 1 93.65 896 CYS B C 1
ATOM 16590 O O . CYS B 1 896 ? -19.209 28.42 -16.315 1 93.65 896 CYS B O 1
ATOM 16592 N N . LEU B 1 897 ? -17.036 28.661 -15.962 1 93.19 897 LEU B N 1
ATOM 16593 C CA . LEU B 1 897 ? -16.711 27.329 -16.461 1 93.19 897 LEU B CA 1
ATOM 16594 C C . LEU B 1 897 ? -16.406 26.377 -15.31 1 93.19 897 LEU B C 1
ATOM 16596 O O . LEU B 1 897 ? -16.469 26.767 -14.142 1 93.19 897 LEU B O 1
ATOM 16600 N N . ALA B 1 898 ? -16.103 25.117 -15.67 1 90.14 898 ALA B N 1
ATOM 16601 C CA . ALA B 1 898 ? -15.889 23.923 -14.856 1 90.14 898 ALA B CA 1
ATOM 16602 C C . ALA B 1 898 ? -17.215 23.336 -14.383 1 90.14 898 ALA B C 1
ATOM 16604 O O . ALA B 1 898 ? -17.496 22.157 -14.611 1 90.14 898 ALA B O 1
ATOM 16605 N N . ASP B 1 899 ? -18.082 24.228 -13.653 1 91.57 899 ASP B N 1
ATOM 16606 C CA . ASP B 1 899 ? -19.419 23.901 -13.166 1 91.57 899 ASP B CA 1
ATOM 16607 C C . ASP B 1 899 ? -19.478 22.466 -12.646 1 91.57 899 ASP B C 1
ATOM 16609 O O . ASP B 1 899 ? -20.485 21.777 -12.823 1 91.57 899 ASP B O 1
ATOM 16613 N N . ASN B 1 900 ? -18.365 22.059 -12.104 1 87.84 900 ASN B N 1
ATOM 16614 C CA . ASN B 1 900 ? -18.256 20.682 -11.636 1 87.84 900 ASN B CA 1
ATOM 16615 C C . ASN B 1 900 ? -18.982 20.482 -10.308 1 87.84 900 ASN B C 1
ATOM 16617 O O . ASN B 1 900 ? -19.212 21.442 -9.571 1 87.84 900 ASN B O 1
ATOM 16621 N N . SER B 1 901 ? -19.388 19.264 -10.017 1 79.83 901 SER B N 1
ATOM 16622 C CA . SER B 1 901 ? -20.04 18.914 -8.759 1 79.83 901 SER B CA 1
ATOM 16623 C C . SER B 1 901 ? -19.09 18.158 -7.836 1 79.83 901 SER B C 1
ATOM 16625 O O . SER B 1 901 ? -17.901 18.024 -8.134 1 79.83 901 SER B O 1
ATOM 16627 N N . ASP B 1 902 ? -19.588 17.908 -6.692 1 67.49 902 ASP B N 1
ATOM 16628 C CA . ASP B 1 902 ? -18.791 17.128 -5.75 1 67.49 902 ASP B CA 1
ATOM 16629 C C . ASP B 1 902 ? -18.729 15.66 -6.166 1 67.49 902 ASP B C 1
ATOM 16631 O O . ASP B 1 902 ? -18.289 14.808 -5.392 1 67.49 902 ASP B O 1
ATOM 16635 N N . GLY B 1 903 ? -19.221 15.45 -7.426 1 60.07 903 GLY B N 1
ATOM 16636 C CA . GLY B 1 903 ? -19.208 14.071 -7.888 1 60.07 903 GLY B CA 1
ATOM 16637 C C . GLY B 1 903 ? -18.019 13.749 -8.772 1 60.07 903 GLY B C 1
ATOM 16638 O O . GLY B 1 903 ? -17.196 14.621 -9.057 1 60.07 903 GLY B O 1
ATOM 16639 N N . GLY B 1 904 ? -17.753 12.553 -9.163 1 49.48 904 GLY B N 1
ATOM 16640 C CA . GLY B 1 904 ? -16.761 12.116 -10.133 1 49.48 904 GLY B CA 1
ATOM 16641 C C . GLY B 1 904 ? -15.361 12.029 -9.556 1 49.48 904 GLY B C 1
ATOM 16642 O O . GLY B 1 904 ? -15.136 11.339 -8.56 1 49.48 904 GLY B O 1
ATOM 16643 N N . MET B 1 905 ? -14.435 12.86 -10.181 1 54.2 905 MET B N 1
ATOM 16644 C CA . MET B 1 905 ? -13.023 12.878 -9.807 1 54.2 905 MET B CA 1
ATOM 16645 C C . MET B 1 905 ? -12.789 13.795 -8.611 1 54.2 905 MET B C 1
ATOM 16647 O O . MET B 1 905 ? -11.68 13.853 -8.076 1 54.2 905 MET B O 1
ATOM 16651 N N . GLY B 1 906 ? -13.851 14.418 -8.056 1 62.5 906 GLY B N 1
ATOM 16652 C CA . GLY B 1 906 ? -13.759 15.398 -6.985 1 62.5 906 GLY B CA 1
ATOM 16653 C C . GLY B 1 906 ? -13.75 16.83 -7.485 1 62.5 906 GLY B C 1
ATOM 16654 O O . GLY B 1 906 ? -13.146 17.129 -8.517 1 62.5 906 GLY B O 1
ATOM 16655 N N . THR B 1 907 ? -14.335 17.675 -6.668 1 74.59 907 THR B N 1
ATOM 16656 C CA . THR B 1 907 ? -14.556 19.068 -7.04 1 74.59 907 THR B CA 1
ATOM 16657 C C . THR B 1 907 ? -13.232 19.765 -7.337 1 74.59 907 THR B C 1
ATOM 16659 O O . THR B 1 907 ? -13.067 20.369 -8.399 1 74.59 907 THR B O 1
ATOM 16662 N N . HIS B 1 908 ? -12.276 19.643 -6.512 1 78.8 908 HIS B N 1
ATOM 16663 C CA . HIS B 1 908 ? -11.048 20.423 -6.606 1 78.8 908 HIS B CA 1
ATOM 16664 C C . HIS B 1 908 ? -10.171 19.933 -7.753 1 78.8 908 HIS B C 1
ATOM 16666 O O . HIS B 1 908 ? -9.554 20.737 -8.456 1 78.8 908 HIS B O 1
ATOM 16672 N N . LYS B 1 909 ? -10.217 18.601 -8.046 1 74.18 909 LYS B N 1
ATOM 16673 C CA . LYS B 1 909 ? -9.415 18.048 -9.133 1 74.18 909 LYS B CA 1
ATOM 16674 C C . LYS B 1 909 ? -9.964 18.471 -10.492 1 74.18 909 LYS B C 1
ATOM 16676 O O . LYS B 1 909 ? -9.201 18.824 -11.394 1 74.18 909 LYS B O 1
ATOM 16681 N N . TYR B 1 910 ? -11.155 18.318 -10.557 1 83.2 910 TYR B N 1
ATOM 16682 C CA . TYR B 1 910 ? -11.78 18.729 -11.809 1 83.2 910 TYR B CA 1
ATOM 16683 C C . TYR B 1 910 ? -11.565 20.216 -12.064 1 83.2 910 TYR B C 1
ATOM 16685 O O . TYR B 1 910 ? -11.201 20.616 -13.172 1 83.2 910 TYR B O 1
ATOM 16693 N N . LEU B 1 911 ? -11.711 20.99 -11.021 1 88.32 911 LEU B N 1
ATOM 16694 C CA . LEU B 1 911 ? -11.521 22.431 -11.142 1 88.32 911 LEU B CA 1
ATOM 16695 C C . LEU B 1 911 ? -10.069 22.763 -11.468 1 88.32 911 LEU B C 1
ATOM 16697 O O . LEU B 1 911 ? -9.797 23.643 -12.288 1 88.32 911 LEU B O 1
ATOM 16701 N N . GLN B 1 912 ? -9.26 22.057 -10.85 1 82.78 912 GLN B N 1
ATOM 16702 C CA . GLN B 1 912 ? -7.842 22.281 -11.112 1 82.78 912 GLN B CA 1
ATOM 16703 C C . GLN B 1 912 ? -7.51 22.042 -12.582 1 82.78 912 GLN B C 1
ATOM 16705 O O . GLN B 1 912 ? -6.796 22.835 -13.199 1 82.78 912 GLN B O 1
ATOM 16710 N N . ALA B 1 913 ? -7.971 20.983 -13.087 1 82.96 913 ALA B N 1
ATOM 16711 C CA . ALA B 1 913 ? -7.756 20.685 -14.501 1 82.96 913 ALA B CA 1
ATOM 16712 C C . ALA B 1 913 ? -8.349 21.776 -15.387 1 82.96 913 ALA B C 1
ATOM 16714 O O . ALA B 1 913 ? -7.722 22.204 -16.359 1 82.96 913 ALA B O 1
ATOM 16715 N N . CYS B 1 914 ? -9.425 22.227 -15.075 1 89.85 914 CYS B N 1
ATOM 16716 C CA . CYS B 1 914 ? -10.107 23.243 -15.869 1 89.85 914 CYS B CA 1
ATOM 16717 C C . CYS B 1 914 ? -9.399 24.588 -15.757 1 89.85 914 CYS B C 1
ATOM 16719 O O . CYS B 1 914 ? -9.272 25.311 -16.747 1 89.85 914 CYS B O 1
ATOM 16721 N N . THR B 1 915 ? -8.988 24.891 -14.54 1 90.58 915 THR B N 1
ATOM 16722 C CA . THR B 1 915 ? -8.293 26.162 -14.372 1 90.58 915 THR B CA 1
ATOM 16723 C C . THR B 1 915 ? -7.002 26.185 -15.186 1 90.58 915 THR B C 1
ATOM 16725 O O . THR B 1 915 ? -6.622 27.225 -15.727 1 90.58 915 THR B O 1
ATOM 16728 N N . ARG B 1 916 ? -6.457 25.105 -15.379 1 82.05 916 ARG B N 1
ATOM 16729 C CA . ARG B 1 916 ? -5.238 25.001 -16.175 1 82.05 916 ARG B CA 1
ATOM 16730 C C . ARG B 1 916 ? -5.552 25.066 -17.666 1 82.05 916 ARG B C 1
ATOM 16732 O O . ARG B 1 916 ? -4.839 25.723 -18.428 1 82.05 916 ARG B O 1
ATOM 16739 N N . GLY B 1 917 ? -6.494 24.4 -18.027 1 88.12 917 GLY B N 1
ATOM 16740 C CA . GLY B 1 917 ? -6.796 24.248 -19.441 1 88.12 917 GLY B CA 1
ATOM 16741 C C . GLY B 1 917 ? -7.632 25.386 -19.999 1 88.12 917 GLY B C 1
ATOM 16742 O O . GLY B 1 917 ? -7.674 25.595 -21.213 1 88.12 917 GLY B O 1
ATOM 16743 N N . LEU B 1 918 ? -8.255 26.294 -19.095 1 92.23 918 LEU B N 1
ATOM 16744 C CA . LEU B 1 918 ? -9.234 27.261 -19.578 1 92.23 918 LEU B CA 1
ATOM 16745 C C . LEU B 1 918 ? -8.958 28.646 -19.003 1 92.23 918 LEU B C 1
ATOM 16747 O O . LEU B 1 918 ? -9.825 29.523 -19.043 1 92.23 918 LEU B O 1
ATOM 16751 N N . ALA B 1 919 ? -7.836 28.866 -18.504 1 88.85 919 ALA B N 1
ATOM 16752 C CA . ALA B 1 919 ? -7.488 30.141 -17.882 1 88.85 919 ALA B CA 1
ATOM 16753 C C . ALA B 1 919 ? -7.692 31.299 -18.854 1 88.85 919 ALA B C 1
ATOM 16755 O O . ALA B 1 919 ? -8.111 32.388 -18.454 1 88.85 919 ALA B O 1
ATOM 16756 N N . ASP B 1 920 ? -7.426 31.019 -20.052 1 90.16 920 ASP B N 1
ATOM 16757 C CA . ASP B 1 920 ? -7.502 32.071 -21.061 1 90.16 920 ASP B CA 1
ATOM 16758 C C . ASP B 1 920 ? -8.914 32.184 -21.632 1 90.16 920 ASP B C 1
ATOM 16760 O O . ASP B 1 920 ? -9.213 33.114 -22.383 1 90.16 920 ASP B O 1
ATOM 16764 N N . VAL B 1 921 ? -9.784 31.282 -21.29 1 93.11 921 VAL B N 1
ATOM 16765 C CA . VAL B 1 921 ? -11.131 31.225 -21.848 1 93.11 921 VAL B CA 1
ATOM 16766 C C . VAL B 1 921 ? -12.149 31.619 -20.78 1 93.11 921 VAL B C 1
ATOM 16768 O O . VAL B 1 921 ? -13.092 32.365 -21.057 1 93.11 921 VAL B O 1
ATOM 16771 N N . ALA B 1 922 ? -11.892 31.213 -19.593 1 94.27 922 ALA B N 1
ATOM 16772 C CA . ALA B 1 922 ? -12.85 31.392 -18.505 1 94.27 922 ALA B CA 1
ATOM 16773 C C . ALA B 1 922 ? -12.815 32.821 -17.973 1 94.27 922 ALA B C 1
ATOM 16775 O O . ALA B 1 922 ? -11.746 33.43 -17.88 1 94.27 922 ALA B O 1
ATOM 16776 N N . ASP B 1 923 ? -13.932 33.391 -17.654 1 94.46 923 ASP B N 1
ATOM 16777 C CA . ASP B 1 923 ? -14.047 34.653 -16.929 1 94.46 923 ASP B CA 1
ATOM 16778 C C . ASP B 1 923 ? -14.314 34.412 -15.445 1 94.46 923 ASP B C 1
ATOM 16780 O O . ASP B 1 923 ? -14.182 35.326 -14.629 1 94.46 923 ASP B O 1
ATOM 16784 N N . GLY B 1 924 ? -14.668 33.279 -15.119 1 93.37 924 GLY B N 1
ATOM 16785 C CA . GLY B 1 924 ? -14.869 32.767 -13.773 1 93.37 924 GLY B CA 1
ATOM 16786 C C . GLY B 1 924 ? -15.03 31.26 -13.725 1 93.37 924 GLY B C 1
ATOM 16787 O O . GLY B 1 924 ? -15.264 30.622 -14.754 1 93.37 924 GLY B O 1
ATOM 16788 N N . PHE B 1 925 ? -14.875 30.71 -12.634 1 93.83 925 PHE B N 1
ATOM 16789 C CA . PHE B 1 925 ? -15.068 29.278 -12.436 1 93.83 925 PHE B CA 1
ATOM 16790 C C . PHE B 1 925 ? -16.169 29.016 -11.415 1 93.83 925 PHE B C 1
ATOM 16792 O O . PHE B 1 925 ? -16.437 29.857 -10.554 1 93.83 925 PHE B O 1
ATOM 16799 N N . ASN B 1 926 ? -16.846 28.004 -11.547 1 92.68 926 ASN B N 1
ATOM 16800 C CA . ASN B 1 926 ? -17.865 27.654 -10.562 1 92.68 926 ASN B CA 1
ATOM 16801 C C . ASN B 1 926 ? -17.848 26.162 -10.244 1 92.68 926 ASN B C 1
ATOM 16803 O O . ASN B 1 926 ? -17.37 25.357 -11.046 1 92.68 926 ASN B O 1
ATOM 16807 N N . SER B 1 927 ? -18.255 25.856 -9.1 1 91.27 927 SER B N 1
ATOM 16808 C CA . SER B 1 927 ? -18.4 24.491 -8.603 1 91.27 927 SER B CA 1
ATOM 16809 C C . SER B 1 927 ? -19.686 24.329 -7.8 1 91.27 927 SER B C 1
ATOM 16811 O O . SER B 1 927 ? -20.264 25.315 -7.338 1 91.27 927 SER B O 1
ATOM 16813 N N . HIS B 1 928 ? -20.121 23.04 -7.656 1 88.87 928 HIS B N 1
ATOM 16814 C CA . HIS B 1 928 ? -21.303 22.708 -6.869 1 88.87 928 HIS B CA 1
ATOM 16815 C C . HIS B 1 928 ? -20.922 21.972 -5.588 1 88.87 928 HIS B C 1
ATOM 16817 O O . HIS B 1 928 ? -19.928 21.244 -5.558 1 88.87 928 HIS B O 1
ATOM 16823 N N . THR B 1 929 ? -21.67 22.236 -4.546 1 85.87 929 THR B N 1
ATOM 16824 C CA . THR B 1 929 ? -21.457 21.439 -3.343 1 85.87 929 THR B CA 1
ATOM 16825 C C . THR B 1 929 ? -22.787 21.096 -2.678 1 85.87 929 THR B C 1
ATOM 16827 O O . THR B 1 929 ? -23.661 21.956 -2.547 1 85.87 929 THR B O 1
ATOM 16830 N N . TYR B 1 930 ? -22.908 19.805 -2.253 1 76.63 930 TYR B N 1
ATOM 16831 C CA . TYR B 1 930 ? -24.091 19.311 -1.557 1 76.63 930 TYR B CA 1
ATOM 16832 C C . TYR B 1 930 ? -23.7 18.476 -0.343 1 76.63 930 TYR B C 1
ATOM 16834 O O . TYR B 1 930 ? -24.542 17.795 0.247 1 76.63 930 TYR B O 1
ATOM 16842 N N . ILE B 1 931 ? -22.514 18.507 0.01 1 73.85 931 ILE B N 1
ATOM 16843 C CA . ILE B 1 931 ? -21.986 17.488 0.91 1 73.85 931 ILE B CA 1
ATOM 16844 C C . ILE B 1 931 ? -22.042 17.994 2.35 1 73.85 931 ILE B C 1
ATOM 16846 O O . ILE B 1 931 ? -21.849 17.223 3.293 1 73.85 931 ILE B O 1
ATOM 16850 N N . PHE B 1 932 ? -22.341 19.286 2.552 1 81.99 932 PHE B N 1
ATOM 16851 C CA . PHE B 1 932 ? -22.283 19.84 3.899 1 81.99 932 PHE B CA 1
ATOM 16852 C C . PHE B 1 932 ? -23.585 19.582 4.647 1 81.99 932 PHE B C 1
ATOM 16854 O O . PHE B 1 932 ? -24.67 19.85 4.126 1 81.99 932 PHE B O 1
ATOM 16861 N N . GLY B 1 933 ? -23.47 18.96 5.891 1 77.69 933 GLY B N 1
ATOM 16862 C CA . GLY B 1 933 ? -24.616 18.687 6.744 1 77.69 933 GLY B CA 1
ATOM 16863 C C . GLY B 1 933 ? -24.625 19.517 8.014 1 77.69 933 GLY B C 1
ATOM 16864 O O . GLY B 1 933 ? -23.805 20.423 8.176 1 77.69 933 GLY B O 1
ATOM 16865 N N . TYR B 1 934 ? -25.577 19.266 8.931 1 77.29 934 TYR B N 1
ATOM 16866 C CA . TYR B 1 934 ? -25.806 20.011 10.164 1 77.29 934 TYR B CA 1
ATOM 16867 C C . TYR B 1 934 ? -24.597 19.922 11.087 1 77.29 934 TYR B C 1
ATOM 16869 O O . TYR B 1 934 ? -24.3 20.866 11.823 1 77.29 934 TYR B O 1
ATOM 16877 N N . ASP B 1 935 ? -23.9 18.836 10.857 1 69.46 935 ASP B N 1
ATOM 16878 C CA . ASP B 1 935 ? -22.779 18.565 11.752 1 69.46 935 ASP B CA 1
ATOM 16879 C C . ASP B 1 935 ? -21.449 18.924 11.091 1 69.46 935 ASP B C 1
ATOM 16881 O O . ASP B 1 935 ? -20.383 18.678 11.658 1 69.46 935 ASP B O 1
ATOM 16885 N N . THR B 1 936 ? -21.494 19.502 9.903 1 80.26 936 THR B N 1
ATOM 16886 C CA . THR B 1 936 ? -20.256 19.913 9.248 1 80.26 936 THR B CA 1
ATOM 16887 C C . THR B 1 936 ? -19.681 21.16 9.915 1 80.26 936 THR B C 1
ATOM 16889 O O . THR B 1 936 ? -20.346 22.196 9.985 1 80.26 936 THR B O 1
ATOM 16892 N N . PRO B 1 937 ? -18.506 21.151 10.406 1 76.35 937 PRO B N 1
ATOM 16893 C CA . PRO B 1 937 ? -17.905 22.334 11.026 1 76.35 937 PRO B CA 1
ATOM 16894 C C . PRO B 1 937 ? -17.676 23.469 10.03 1 76.35 937 PRO B C 1
ATOM 16896 O O . PRO B 1 937 ? -17.441 23.218 8.845 1 76.35 937 PRO B O 1
ATOM 16899 N N . ASN B 1 938 ? -17.688 24.648 10.527 1 87.1 938 ASN B N 1
ATOM 16900 C CA . ASN B 1 938 ? -17.432 25.835 9.718 1 87.1 938 ASN B CA 1
ATOM 16901 C C . ASN B 1 938 ? -16.076 25.758 9.022 1 87.1 938 ASN B C 1
ATOM 16903 O O . ASN B 1 938 ? -15.946 26.151 7.861 1 87.1 938 ASN B O 1
ATOM 16907 N N . SER B 1 939 ? -15.177 25.241 9.667 1 79.51 939 SER B N 1
ATOM 16908 C CA . SER B 1 939 ? -13.826 25.179 9.118 1 79.51 939 SER B CA 1
ATOM 16909 C C . SER B 1 939 ? -13.777 24.305 7.869 1 79.51 939 SER B C 1
ATOM 16911 O O . SER B 1 939 ? -13.07 24.622 6.91 1 79.51 939 SER B O 1
ATOM 16913 N N . VAL B 1 940 ? -14.577 23.226 7.888 1 79.49 940 VAL B N 1
ATOM 16914 C CA . VAL B 1 940 ? -14.641 22.328 6.739 1 79.49 940 VAL B CA 1
ATOM 16915 C C . VAL B 1 940 ? -15.265 23.054 5.55 1 79.49 940 VAL B C 1
ATOM 16917 O O . VAL B 1 940 ? -14.761 22.968 4.428 1 79.49 940 VAL B O 1
ATOM 16920 N N . ILE B 1 941 ? -16.262 23.786 5.772 1 87.16 941 ILE B N 1
ATOM 16921 C CA . ILE B 1 941 ? -16.954 24.535 4.729 1 87.16 941 ILE B CA 1
ATOM 16922 C C . ILE B 1 941 ? -16.038 25.628 4.184 1 87.16 941 ILE B C 1
ATOM 16924 O O . ILE B 1 941 ? -15.891 25.774 2.968 1 87.16 941 ILE B O 1
ATOM 16928 N N . TYR B 1 942 ? -15.425 26.291 5.131 1 88.52 942 TYR B N 1
ATOM 16929 C CA . TYR B 1 942 ? -14.517 27.375 4.774 1 88.52 942 TYR B CA 1
ATOM 16930 C C . TYR B 1 942 ? -13.365 26.861 3.919 1 88.52 942 TYR B C 1
ATOM 16932 O O . TYR B 1 942 ? -13.05 27.442 2.877 1 88.52 942 TYR B O 1
ATOM 16940 N N . HIS B 1 943 ? -12.818 25.836 4.289 1 82.07 943 HIS B N 1
ATOM 16941 C CA . HIS B 1 943 ? -11.634 25.328 3.605 1 82.07 943 HIS B CA 1
ATOM 16942 C C . HIS B 1 943 ? -11.986 24.789 2.223 1 82.07 943 HIS B C 1
ATOM 16944 O O . HIS B 1 943 ? -11.188 24.895 1.288 1 82.07 943 HIS B O 1
ATOM 16950 N N . TRP B 1 944 ? -13.077 24.099 2.129 1 87.92 944 TRP B N 1
ATOM 16951 C CA . TRP B 1 944 ? -13.535 23.626 0.827 1 87.92 944 TRP B CA 1
ATOM 16952 C C . TRP B 1 944 ? -13.579 24.769 -0.182 1 87.92 944 TRP B C 1
ATOM 16954 O O . TRP B 1 944 ? -13.051 24.648 -1.29 1 87.92 944 TRP B O 1
ATOM 16964 N N . GLU B 1 945 ? -14.142 25.885 0.193 1 92 945 GLU B N 1
ATOM 16965 C CA . GLU B 1 945 ? -14.259 27.022 -0.715 1 92 945 GLU B CA 1
ATOM 16966 C C . GLU B 1 945 ? -12.926 27.751 -0.861 1 92 945 GLU B C 1
ATOM 16968 O O . GLU B 1 945 ? -12.592 28.234 -1.945 1 92 945 GLU B O 1
ATOM 16973 N N . TRP B 1 946 ? -12.287 27.855 0.219 1 88.38 946 TRP B N 1
ATOM 16974 C CA . TRP B 1 946 ? -10.985 28.511 0.159 1 88.38 946 TRP B CA 1
ATOM 16975 C C . TRP B 1 946 ? -10.094 27.856 -0.892 1 88.38 946 TRP B C 1
ATOM 16977 O O . TRP B 1 946 ? -9.44 28.547 -1.678 1 88.38 946 TRP B O 1
ATOM 16987 N N . GLU B 1 947 ? -10.13 26.578 -0.98 1 85.66 947 GLU B N 1
ATOM 16988 C CA . GLU B 1 947 ? -9.347 25.853 -1.975 1 85.66 947 GLU B CA 1
ATOM 16989 C C . GLU B 1 947 ? -9.812 26.181 -3.391 1 85.66 947 GLU B C 1
ATOM 16991 O O . GLU B 1 947 ? -8.992 26.374 -4.29 1 85.66 947 GLU B O 1
ATOM 16996 N N . ASN B 1 948 ? -11.027 26.189 -3.57 1 91.94 948 ASN B N 1
ATOM 16997 C CA . ASN B 1 948 ? -11.567 26.561 -4.873 1 91.94 948 ASN B CA 1
ATOM 16998 C C . ASN B 1 948 ? -11.141 27.97 -5.274 1 91.94 948 ASN B C 1
ATOM 17000 O O . ASN B 1 948 ? -10.75 28.203 -6.42 1 91.94 948 ASN B O 1
ATOM 17004 N N . CYS B 1 949 ? -11.206 28.825 -4.313 1 89.93 949 CYS B N 1
ATOM 17005 C CA . CYS B 1 949 ? -10.85 30.215 -4.576 1 89.93 949 CYS B CA 1
ATOM 17006 C C . CYS B 1 949 ? -9.367 30.345 -4.903 1 89.93 949 CYS B C 1
ATOM 17008 O O . CYS B 1 949 ? -8.983 31.146 -5.758 1 89.93 949 CYS B O 1
ATOM 17010 N N . GLN B 1 950 ? -8.678 29.536 -4.281 1 83.99 950 GLN B N 1
ATOM 17011 C CA . GLN B 1 950 ? -7.249 29.541 -4.577 1 83.99 950 GLN B CA 1
ATOM 17012 C C . GLN B 1 950 ? -6.978 29.037 -5.992 1 83.99 950 GLN B C 1
ATOM 17014 O O . GLN B 1 950 ? -6.161 29.61 -6.714 1 83.99 950 GLN B O 1
ATOM 17019 N N . LEU B 1 951 ? -7.593 27.98 -6.361 1 87.53 951 LEU B N 1
ATOM 17020 C CA . LEU B 1 951 ? -7.438 27.409 -7.694 1 87.53 951 LEU B CA 1
ATOM 17021 C C . LEU B 1 951 ? -7.873 28.404 -8.765 1 87.53 951 LEU B C 1
ATOM 17023 O O . LEU B 1 951 ? -7.141 28.644 -9.729 1 87.53 951 LEU B O 1
ATOM 17027 N N . ALA B 1 952 ? -8.96 28.956 -8.592 1 91.57 952 ALA B N 1
ATOM 17028 C CA . ALA B 1 952 ? -9.461 29.95 -9.538 1 91.57 952 ALA B CA 1
ATOM 17029 C C . ALA B 1 952 ? -8.589 31.203 -9.531 1 91.57 952 ALA B C 1
ATOM 17031 O O . ALA B 1 952 ? -8.314 31.781 -10.585 1 91.57 952 ALA B O 1
ATOM 17032 N N . GLY B 1 953 ? -8.205 31.526 -8.318 1 86.31 953 GLY B N 1
ATOM 17033 C CA . GLY B 1 953 ? -7.361 32.699 -8.154 1 86.31 953 GLY B CA 1
ATOM 17034 C C . GLY B 1 953 ? -6.034 32.586 -8.88 1 86.31 953 GLY B C 1
ATOM 17035 O O . GLY B 1 953 ? -5.522 33.576 -9.407 1 86.31 953 GLY B O 1
ATOM 17036 N N . ARG B 1 954 ? -5.598 31.437 -8.989 1 79.79 954 ARG B N 1
ATOM 17037 C CA . ARG B 1 954 ? -4.35 31.209 -9.71 1 79.79 954 ARG B CA 1
ATOM 17038 C C . ARG B 1 954 ? -4.507 31.531 -11.193 1 79.79 954 ARG B C 1
ATOM 17040 O O . ARG B 1 954 ? -3.542 31.918 -11.855 1 79.79 954 ARG B O 1
ATOM 17047 N N . ALA B 1 955 ? -5.619 31.399 -11.644 1 87.55 955 ALA B N 1
ATOM 17048 C CA . ALA B 1 955 ? -5.942 31.778 -13.017 1 87.55 955 ALA B CA 1
ATOM 17049 C C . ALA B 1 955 ? -6.417 33.226 -13.089 1 87.55 955 ALA B C 1
ATOM 17051 O O . ALA B 1 955 ? -6.833 33.697 -14.15 1 87.55 955 ALA B O 1
ATOM 17052 N N . GLY B 1 956 ? -6.357 33.832 -11.922 1 86.09 956 GLY B N 1
ATOM 17053 C CA . GLY B 1 956 ? -6.787 35.22 -11.859 1 86.09 956 GLY B CA 1
ATOM 17054 C C . GLY B 1 956 ? -8.287 35.387 -12.014 1 86.09 956 GLY B C 1
ATOM 17055 O O . GLY B 1 956 ? -8.753 36.401 -12.537 1 86.09 956 GLY B O 1
ATOM 17056 N N . LYS B 1 957 ? -9.082 34.448 -11.687 1 93.64 957 LYS B N 1
ATOM 17057 C CA . LYS B 1 957 ? -10.527 34.458 -11.891 1 93.64 957 LYS B CA 1
ATOM 17058 C C . LYS B 1 957 ? -11.27 34.271 -10.571 1 93.64 957 LYS B C 1
ATOM 17060 O O . LYS B 1 957 ? -10.743 33.662 -9.638 1 93.64 957 LYS B O 1
ATOM 17065 N N . PRO B 1 958 ? -12.406 34.769 -10.471 1 93.11 958 PRO B N 1
ATOM 17066 C CA . PRO B 1 958 ? -13.238 34.503 -9.295 1 93.11 958 PRO B CA 1
ATOM 17067 C C . PRO B 1 958 ? -13.826 33.094 -9.296 1 93.11 958 PRO B C 1
ATOM 17069 O O . PRO B 1 958 ? -13.901 32.453 -10.347 1 93.11 958 PRO B O 1
ATOM 17072 N N . HIS B 1 959 ? -14.099 32.667 -8.169 1 93.86 959 HIS B N 1
ATOM 17073 C CA . HIS B 1 959 ? -14.819 31.407 -8.027 1 93.86 959 HIS B CA 1
ATOM 17074 C C . HIS B 1 959 ? -16.228 31.635 -7.491 1 93.86 959 HIS B C 1
ATOM 17076 O O . HIS B 1 959 ? -16.432 32.464 -6.601 1 93.86 959 HIS B O 1
ATOM 17082 N N . PHE B 1 960 ? -17.198 30.926 -8.054 1 93.64 960 PHE B N 1
ATOM 17083 C CA . PHE B 1 960 ? -18.596 30.943 -7.641 1 93.64 960 PHE B CA 1
ATOM 17084 C C . PHE B 1 960 ? -19.038 29.563 -7.169 1 93.64 960 PHE B C 1
ATOM 17086 O O . PHE B 1 960 ? -18.551 28.546 -7.666 1 93.64 960 PHE B O 1
ATOM 17093 N N . VAL B 1 961 ? -19.88 29.56 -6.189 1 92.91 961 VAL B N 1
ATOM 17094 C CA . VAL B 1 961 ? -20.598 28.326 -5.888 1 92.91 961 VAL B CA 1
ATOM 17095 C C . VAL B 1 961 ? -21.935 28.313 -6.626 1 92.91 961 VAL B C 1
ATOM 17097 O O . VAL B 1 961 ? -22.934 28.832 -6.123 1 92.91 961 VAL B O 1
ATOM 17100 N N . GLY B 1 962 ? -21.805 27.724 -7.79 1 91.66 962 GLY B N 1
ATOM 17101 C CA . GLY B 1 962 ? -22.938 27.81 -8.698 1 91.66 962 GLY B CA 1
ATOM 17102 C C . GLY B 1 962 ? -24.175 27.103 -8.177 1 91.66 962 GLY B C 1
ATOM 17103 O O . GLY B 1 962 ? -25.299 27.472 -8.522 1 91.66 962 GLY B O 1
ATOM 17104 N N . GLU B 1 963 ? -23.983 26.022 -7.452 1 89.16 963 GLU B N 1
ATOM 17105 C CA . GLU B 1 963 ? -25.065 25.314 -6.774 1 89.16 963 GLU B CA 1
ATOM 17106 C C . GLU B 1 963 ? -24.628 24.832 -5.394 1 89.16 963 GLU B C 1
ATOM 17108 O O . GLU B 1 963 ? -23.54 24.273 -5.241 1 89.16 963 GLU B O 1
ATOM 17113 N N . PHE B 1 964 ? -25.291 25.231 -4.533 1 87.95 964 PHE B N 1
ATOM 17114 C CA . PHE B 1 964 ? -25.023 24.614 -3.239 1 87.95 964 PHE B CA 1
ATOM 17115 C C . PHE B 1 964 ? -26.323 24.224 -2.546 1 87.95 964 PHE B C 1
ATOM 17117 O O . PHE B 1 964 ? -27.377 24.801 -2.822 1 87.95 964 PHE B O 1
ATOM 17124 N N . GLY B 1 965 ? -26.236 23.116 -1.859 1 79.37 965 GLY B N 1
ATOM 17125 C CA . GLY B 1 965 ? -27.308 22.627 -1.006 1 79.37 965 GLY B CA 1
ATOM 17126 C C . GLY B 1 965 ? -26.804 21.937 0.248 1 79.37 965 GLY B C 1
ATOM 17127 O O . GLY B 1 965 ? -25.6 21.727 0.406 1 79.37 965 GLY B O 1
ATOM 17128 N N . GLY B 1 966 ? -27.372 21.987 1.378 1 64.1 966 GLY B N 1
ATOM 17129 C CA . GLY B 1 966 ? -27.042 21.239 2.581 1 64.1 966 GLY B CA 1
ATOM 17130 C C . GLY B 1 966 ? -27.418 19.772 2.494 1 64.1 966 GLY B C 1
ATOM 17131 O O . GLY B 1 966 ? -28.068 19.349 1.536 1 64.1 966 GLY B O 1
ATOM 17132 N N . ASN B 1 967 ? -26.908 18.753 3.416 1 62.24 967 ASN B N 1
ATOM 17133 C CA . ASN B 1 967 ? -27.094 17.356 3.794 1 62.24 967 ASN B CA 1
ATOM 17134 C C . ASN B 1 967 ? -27.44 16.49 2.586 1 62.24 967 ASN B C 1
ATOM 17136 O O . ASN B 1 967 ? -28.201 16.912 1.713 1 62.24 967 ASN B O 1
ATOM 17140 N N . GLN B 1 968 ? -26.8 15.311 2.308 1 52.88 968 GLN B N 1
ATOM 17141 C CA . GLN B 1 968 ? -26.637 14.27 1.299 1 52.88 968 GLN B CA 1
ATOM 17142 C C . GLN B 1 968 ? -27.925 14.065 0.507 1 52.88 968 GLN B C 1
ATOM 17144 O O . GLN B 1 968 ? -29.016 14.046 1.08 1 52.88 968 GLN B O 1
ATOM 17149 N N . CYS B 1 969 ? -27.877 14.433 -0.682 1 47.74 969 CYS B N 1
ATOM 17150 C CA . CYS B 1 969 ? -28.916 14.048 -1.63 1 47.74 969 CYS B CA 1
ATOM 17151 C C . CYS B 1 969 ? -29.227 12.56 -1.524 1 47.74 969 CYS B C 1
ATOM 17153 O O . CYS B 1 969 ? -28.314 11.735 -1.443 1 47.74 969 CYS B O 1
ATOM 17155 N N . VAL B 1 970 ? -30.262 12.282 -0.796 1 41.69 970 VAL B N 1
ATOM 17156 C CA . VAL B 1 970 ? -30.764 10.913 -0.851 1 41.69 970 VAL B CA 1
ATOM 17157 C C . VAL B 1 970 ? -31.349 10.632 -2.233 1 41.69 970 VAL B C 1
ATOM 17159 O O . VAL B 1 970 ? -32.501 10.974 -2.508 1 41.69 970 VAL B O 1
ATOM 17162 N N . GLY B 1 971 ? -30.618 10.226 -3.22 1 43.94 971 GLY B N 1
ATOM 17163 C CA . GLY B 1 971 ? -31.045 9.99 -4.59 1 43.94 971 GLY B CA 1
ATOM 17164 C C . GLY B 1 971 ? -31.21 11.268 -5.392 1 43.94 971 GLY B C 1
ATOM 17165 O O . GLY B 1 971 ? -31.063 12.367 -4.854 1 43.94 971 GLY B O 1
ATOM 17166 N N . SER B 1 972 ? -31.334 11.363 -6.642 1 47.66 972 SER B N 1
ATOM 17167 C CA . SER B 1 972 ? -31.29 12.482 -7.578 1 47.66 972 SER B CA 1
ATOM 17168 C C . SER B 1 972 ? -32.423 13.468 -7.315 1 47.66 972 SER B C 1
ATOM 17170 O O . SER B 1 972 ? -32.4 14.595 -7.815 1 47.66 972 SER B O 1
ATOM 17172 N N . THR B 1 973 ? -33.562 13.114 -6.467 1 55.3 973 THR B N 1
ATOM 17173 C CA . THR B 1 973 ? -34.73 13.97 -6.641 1 55.3 973 THR B CA 1
ATOM 17174 C C . THR B 1 973 ? -35.204 14.518 -5.298 1 55.3 973 THR B C 1
ATOM 17176 O O . THR B 1 973 ? -36.218 15.216 -5.229 1 55.3 973 THR B O 1
ATOM 17179 N N . ARG B 1 974 ? -34.47 14.144 -4.124 1 61.55 974 ARG B N 1
ATOM 17180 C CA . ARG B 1 974 ? -35.001 14.633 -2.856 1 61.55 974 ARG B CA 1
ATOM 17181 C C . ARG B 1 974 ? -33.883 14.847 -1.841 1 61.55 974 ARG B C 1
ATOM 17183 O O . ARG B 1 974 ? -32.947 14.049 -1.762 1 61.55 974 ARG B O 1
ATOM 17190 N N . GLN B 1 975 ? -33.869 16.024 -1.216 1 64.59 975 GLN B N 1
ATOM 17191 C CA . GLN B 1 975 ? -32.896 16.303 -0.164 1 64.59 975 GLN B CA 1
ATOM 17192 C C . GLN B 1 975 ? -33.433 15.895 1.205 1 64.59 975 GLN B C 1
ATOM 17194 O O . GLN B 1 975 ? -34.607 16.119 1.509 1 64.59 975 GLN B O 1
ATOM 17199 N N . ARG B 1 976 ? -32.738 15.182 1.942 1 65.4 976 ARG B N 1
ATOM 17200 C CA . ARG B 1 976 ? -33.094 14.814 3.308 1 65.4 976 ARG B CA 1
ATOM 17201 C C . ARG B 1 976 ? -33.298 16.052 4.174 1 65.4 976 ARG B C 1
ATOM 17203 O O . ARG B 1 976 ? -32.549 17.025 4.061 1 65.4 976 ARG B O 1
ATOM 17210 N N . ASP B 1 977 ? -34.502 16.207 4.92 1 69.12 977 ASP B N 1
ATOM 17211 C CA . ASP B 1 977 ? -34.75 17.214 5.947 1 69.12 977 ASP B CA 1
ATOM 17212 C C . ASP B 1 977 ? -35.013 18.582 5.323 1 69.12 977 ASP B C 1
ATOM 17214 O O . ASP B 1 977 ? -34.703 19.614 5.923 1 69.12 977 ASP B O 1
ATOM 17218 N N . ILE B 1 978 ? -35.519 18.576 4.161 1 77.33 978 ILE B N 1
ATOM 17219 C CA . ILE B 1 978 ? -35.696 19.808 3.399 1 77.33 978 ILE B CA 1
ATOM 17220 C C . ILE B 1 978 ? -36.703 20.711 4.106 1 77.33 978 ILE B C 1
ATOM 17222 O O . ILE B 1 978 ? -36.709 21.927 3.898 1 77.33 978 ILE B O 1
ATOM 17226 N N . ASN B 1 979 ? -37.51 20.164 5.015 1 77.78 979 ASN B N 1
ATOM 17227 C CA . ASN B 1 979 ? -38.535 20.955 5.687 1 77.78 979 ASN B CA 1
ATOM 17228 C C . ASN B 1 979 ? -38.112 21.335 7.103 1 77.78 979 ASN B C 1
ATOM 17230 O O . ASN B 1 979 ? -38.869 21.981 7.829 1 77.78 979 ASN B O 1
ATOM 17234 N N . LEU B 1 980 ? -36.922 21.038 7.494 1 82.47 980 LEU B N 1
ATOM 17235 C CA . LEU B 1 980 ? -36.46 21.295 8.854 1 82.47 980 LEU B CA 1
ATOM 17236 C C . LEU B 1 980 ? -36.019 22.746 9.013 1 82.47 980 LEU B C 1
ATOM 17238 O O . LEU B 1 980 ? -35.391 23.31 8.115 1 82.47 980 LEU B O 1
ATOM 17242 N N . TYR B 1 981 ? -36.361 23.291 10.155 1 86.9 981 TYR B N 1
ATOM 17243 C CA . TYR B 1 981 ? -35.975 24.646 10.533 1 86.9 981 TYR B CA 1
ATOM 17244 C C . TYR B 1 981 ? -34.459 24.808 10.506 1 86.9 981 TYR B C 1
ATOM 17246 O O . TYR B 1 981 ? -33.944 25.811 10.007 1 86.9 981 TYR B O 1
ATOM 17254 N N . GLU B 1 982 ? -33.754 23.789 10.972 1 86.48 982 GLU B N 1
ATOM 17255 C CA . GLU B 1 982 ? -32.304 23.853 11.134 1 86.48 982 GLU B CA 1
ATOM 17256 C C . GLU B 1 982 ? -31.603 23.979 9.785 1 86.48 982 GLU B C 1
ATOM 17258 O O . GLU B 1 982 ? -30.442 24.387 9.719 1 86.48 982 GLU B O 1
ATOM 17263 N N . ARG B 1 983 ? -32.277 23.706 8.765 1 87.52 983 ARG B N 1
ATOM 17264 C CA . ARG B 1 983 ? -31.682 23.801 7.435 1 87.52 983 ARG B CA 1
ATOM 17265 C C . ARG B 1 983 ? -31.377 25.251 7.075 1 87.52 983 ARG B C 1
ATOM 17267 O O . ARG B 1 983 ? -30.389 25.532 6.394 1 87.52 983 ARG B O 1
ATOM 17274 N N . GLY B 1 984 ? -32.268 26.125 7.546 1 91.4 984 GLY B N 1
ATOM 17275 C CA . GLY B 1 984 ? -31.995 27.534 7.316 1 91.4 984 GLY B CA 1
ATOM 17276 C C . GLY B 1 984 ? -30.707 28.006 7.965 1 91.4 984 GLY B C 1
ATOM 17277 O O . GLY B 1 984 ? -29.95 28.774 7.368 1 91.4 984 GLY B O 1
ATOM 17278 N N . VAL B 1 985 ? -30.465 27.505 9.127 1 90.72 985 VAL B N 1
ATOM 17279 C CA . VAL B 1 985 ? -29.239 27.855 9.838 1 90.72 985 VAL B CA 1
ATOM 17280 C C . VAL B 1 985 ? -28.032 27.273 9.106 1 90.72 985 VAL B C 1
ATOM 17282 O O . VAL B 1 985 ? -27.007 27.942 8.957 1 90.72 985 VAL B O 1
ATOM 17285 N N . LEU B 1 986 ? -28.232 26.061 8.658 1 89.76 986 LEU B N 1
ATOM 17286 C CA . LEU B 1 986 ? -27.162 25.399 7.92 1 89.76 986 LEU B CA 1
ATOM 17287 C C . LEU B 1 986 ? -26.815 26.174 6.653 1 89.76 986 LEU B C 1
ATOM 17289 O O . LEU B 1 986 ? -25.64 26.413 6.369 1 89.76 986 LEU B O 1
ATOM 17293 N N . LEU B 1 987 ? -27.799 26.588 5.907 1 90.32 987 LEU B N 1
ATOM 17294 C CA . LEU B 1 987 ? -27.577 27.31 4.66 1 90.32 987 LEU B CA 1
ATOM 17295 C C . LEU B 1 987 ? -26.839 28.621 4.914 1 90.32 987 LEU B C 1
ATOM 17297 O O . LEU B 1 987 ? -25.931 28.983 4.163 1 90.32 987 LEU B O 1
ATOM 17301 N N . ALA B 1 988 ? -27.252 29.258 5.952 1 93.65 988 ALA B N 1
ATOM 17302 C CA . ALA B 1 988 ? -26.59 30.515 6.291 1 93.65 988 ALA B CA 1
ATOM 17303 C C . ALA B 1 988 ? -25.131 30.281 6.674 1 93.65 988 ALA B C 1
ATOM 17305 O O . ALA B 1 988 ? -24.248 31.042 6.272 1 93.65 988 ALA B O 1
ATOM 17306 N N . ARG B 1 989 ? -24.953 29.209 7.411 1 92.73 989 ARG B N 1
ATOM 17307 C CA . ARG B 1 989 ? -23.584 28.884 7.797 1 92.73 989 ARG B CA 1
ATOM 17308 C C . ARG B 1 989 ? -22.725 28.586 6.573 1 92.73 989 ARG B C 1
ATOM 17310 O O . ARG B 1 989 ? -21.582 29.037 6.485 1 92.73 989 ARG B O 1
ATOM 17317 N N . ILE B 1 990 ? -23.256 27.887 5.641 1 91.88 990 ILE B N 1
ATOM 17318 C CA . ILE B 1 990 ? -22.526 27.566 4.419 1 91.88 990 ILE B CA 1
ATOM 17319 C C . ILE B 1 990 ? -22.199 28.85 3.66 1 91.88 990 ILE B C 1
ATOM 17321 O O . ILE B 1 990 ? -21.054 29.066 3.258 1 91.88 990 ILE B O 1
ATOM 17325 N N . ALA B 1 991 ? -23.152 29.695 3.564 1 94.29 991 ALA B N 1
ATOM 17326 C CA . ALA B 1 991 ? -22.975 30.932 2.808 1 94.29 991 ALA B CA 1
ATOM 17327 C C . ALA B 1 991 ? -21.933 31.832 3.466 1 94.29 991 ALA B C 1
ATOM 17329 O O . ALA B 1 991 ? -21.05 32.365 2.79 1 94.29 991 ALA B O 1
ATOM 17330 N N . ILE B 1 992 ? -22.063 31.97 4.778 1 93.72 992 ILE B N 1
ATOM 17331 C CA . ILE B 1 992 ? -21.133 32.824 5.508 1 93.72 992 ILE B CA 1
ATOM 17332 C C . ILE B 1 992 ? -19.706 32.314 5.316 1 93.72 992 ILE B C 1
ATOM 17334 O O . ILE B 1 992 ? -18.806 33.085 4.973 1 93.72 992 ILE B O 1
ATOM 17338 N N . ASN B 1 993 ? -19.549 31.036 5.46 1 93.64 993 ASN B N 1
ATOM 17339 C CA . ASN B 1 993 ? -18.21 30.466 5.366 1 93.64 993 ASN B CA 1
ATOM 17340 C C . ASN B 1 993 ? -17.655 30.569 3.948 1 93.64 993 ASN B C 1
ATOM 17342 O O . ASN B 1 993 ? -16.467 30.838 3.76 1 93.64 993 ASN B O 1
ATOM 17346 N N . CYS B 1 994 ? -18.486 30.351 2.973 1 93.87 994 CYS B N 1
ATOM 17347 C CA . CYS B 1 994 ? -18.037 30.456 1.589 1 93.87 994 CYS B CA 1
ATOM 17348 C C . CYS B 1 994 ? -17.633 31.887 1.253 1 93.87 994 CYS B C 1
ATOM 17350 O O . CYS B 1 994 ? -16.585 32.115 0.646 1 93.87 994 CYS B O 1
ATOM 17352 N N . LEU B 1 995 ? -18.415 32.815 1.694 1 93.84 995 LEU B N 1
ATOM 17353 C CA . LEU B 1 995 ? -18.118 34.214 1.404 1 93.84 995 LEU B CA 1
ATOM 17354 C C . LEU B 1 995 ? -16.882 34.676 2.168 1 93.84 995 LEU B C 1
ATOM 17356 O O . LEU B 1 995 ? -16.045 35.4 1.623 1 93.84 995 LEU B O 1
ATOM 17360 N N . GLN B 1 996 ? -16.801 34.17 3.358 1 91.76 996 GLN B N 1
ATOM 17361 C CA . GLN B 1 996 ? -15.612 34.5 4.138 1 91.76 996 GLN B CA 1
ATOM 17362 C C . GLN B 1 996 ? -14.353 33.935 3.487 1 91.76 996 GLN B C 1
ATOM 17364 O O . GLN B 1 996 ? -13.275 34.523 3.595 1 91.76 996 GLN B O 1
ATOM 17369 N N . ALA B 1 997 ? -14.541 32.838 2.828 1 91 997 ALA B N 1
ATOM 17370 C CA . ALA B 1 997 ? -13.406 32.162 2.204 1 91 997 ALA B CA 1
ATOM 17371 C C . ALA B 1 997 ? -13.015 32.844 0.895 1 91 997 ALA B C 1
ATOM 17373 O O . ALA B 1 997 ? -11.939 32.583 0.351 1 91 997 ALA B O 1
ATOM 17374 N N . GLY B 1 998 ? -13.951 33.635 0.322 1 90.75 998 GLY B N 1
ATOM 17375 C CA . GLY B 1 998 ? -13.598 34.413 -0.854 1 90.75 998 GLY B CA 1
ATOM 17376 C C . GLY B 1 998 ? -14.515 34.157 -2.036 1 90.75 998 GLY B C 1
ATOM 17377 O O . GLY B 1 998 ? -14.278 34.667 -3.133 1 90.75 998 GLY B O 1
ATOM 17378 N N . ALA B 1 999 ? -15.539 33.397 -1.849 1 94.11 999 ALA B N 1
ATOM 17379 C CA . ALA B 1 999 ? -16.479 33.172 -2.944 1 94.11 999 ALA B CA 1
ATOM 17380 C C . ALA B 1 999 ? -17.074 34.489 -3.434 1 94.11 999 ALA B C 1
ATOM 17382 O O . ALA B 1 999 ? -17.386 35.373 -2.633 1 94.11 999 ALA B O 1
ATOM 17383 N N . SER B 1 1000 ? -17.22 34.595 -4.75 1 92.22 1000 SER B N 1
ATOM 17384 C CA . SER B 1 1000 ? -17.786 35.805 -5.338 1 92.22 1000 SER B CA 1
ATOM 17385 C C . SER B 1 1000 ? -19.31 35.768 -5.319 1 92.22 1000 SER B C 1
ATOM 17387 O O . SER B 1 1000 ? -19.964 36.773 -5.606 1 92.22 1000 SER B O 1
ATOM 17389 N N . GLY B 1 1001 ? -19.893 34.662 -4.997 1 91.43 1001 GLY B N 1
ATOM 17390 C CA . GLY B 1 1001 ? -21.336 34.497 -4.933 1 91.43 1001 GLY B CA 1
ATOM 17391 C C . GLY B 1 1001 ? -21.764 33.052 -4.761 1 91.43 1001 GLY B C 1
ATOM 17392 O O . GLY B 1 1001 ? -20.956 32.136 -4.927 1 91.43 1001 GLY B O 1
ATOM 17393 N N . LEU B 1 1002 ? -22.953 32.864 -4.372 1 92.3 1002 LEU B N 1
ATOM 17394 C CA . LEU B 1 1002 ? -23.546 31.544 -4.191 1 92.3 1002 LEU B CA 1
ATOM 17395 C C . LEU B 1 1002 ? -24.951 31.494 -4.781 1 92.3 1002 LEU B C 1
ATOM 17397 O O . LEU B 1 1002 ? -25.683 32.486 -4.739 1 92.3 1002 LEU B O 1
ATOM 17401 N N . SER B 1 1003 ? -25.231 30.37 -5.36 1 93.31 1003 SER B N 1
ATOM 17402 C CA . SER B 1 1003 ? -26.595 30.14 -5.826 1 93.31 1003 SER B CA 1
ATOM 17403 C C . SER B 1 1003 ? -27.21 28.917 -5.156 1 93.31 1003 SER B C 1
ATOM 17405 O O . SER B 1 1003 ? -26.684 27.808 -5.273 1 93.31 1003 SER B O 1
ATOM 17407 N N . TYR B 1 1004 ? -28.262 29.128 -4.489 1 91.94 1004 TYR B N 1
ATOM 17408 C CA . TYR B 1 1004 ? -28.943 28.015 -3.837 1 91.94 1004 TYR B CA 1
ATOM 17409 C C . TYR B 1 1004 ? -29.69 27.161 -4.854 1 91.94 1004 TYR B C 1
ATOM 17411 O O . TYR B 1 1004 ? -30.335 27.689 -5.763 1 91.94 1004 TYR B O 1
ATOM 17419 N N . TRP B 1 1005 ? -29.48 25.933 -4.831 1 86.39 1005 TRP B N 1
ATOM 17420 C CA . TRP B 1 1005 ? -30.268 24.968 -5.591 1 86.39 1005 TRP B CA 1
ATOM 17421 C C . TRP B 1 1005 ? -31.363 24.356 -4.724 1 86.39 1005 TRP B C 1
ATOM 17423 O O . TRP B 1 1005 ? -31.08 23.558 -3.827 1 86.39 1005 TRP B O 1
ATOM 17433 N N . SER B 1 1006 ? -32.859 24.842 -4.832 1 85.93 1006 SER B N 1
ATOM 17434 C CA . SER B 1 1006 ? -33.339 25.696 -5.913 1 85.93 1006 SER B CA 1
ATOM 17435 C C . SER B 1 1006 ? -34.482 26.59 -5.444 1 85.93 1006 SER B C 1
ATOM 17437 O O . SER B 1 1006 ? -34.903 26.515 -4.288 1 85.93 1006 SER B O 1
ATOM 17439 N N . LEU B 1 1007 ? -34.891 27.384 -6.316 1 88.36 1007 LEU B N 1
ATOM 17440 C CA . LEU B 1 1007 ? -35.935 28.336 -5.952 1 88.36 1007 LEU B CA 1
ATOM 17441 C C . LEU B 1 1007 ? -37.235 27.614 -5.615 1 88.36 1007 LEU B C 1
ATOM 17443 O O . LEU B 1 1007 ? -37.868 27.909 -4.598 1 88.36 1007 LEU B O 1
ATOM 17447 N N . LEU B 1 1008 ? -37.575 26.614 -6.377 1 83.53 1008 LEU B N 1
ATOM 17448 C CA . LEU B 1 1008 ? -38.826 25.9 -6.151 1 83.53 1008 LEU B CA 1
ATOM 17449 C C . LEU B 1 1008 ? -38.704 24.441 -6.578 1 83.53 1008 LEU B C 1
ATOM 17451 O O . LEU B 1 1008 ? -37.81 24.089 -7.351 1 83.53 1008 LEU B O 1
ATOM 17455 N N . ASP B 1 1009 ? -39.589 23.601 -6.053 1 79.22 1009 ASP B N 1
ATOM 17456 C CA . ASP B 1 1009 ? -39.681 22.216 -6.506 1 79.22 1009 ASP B CA 1
ATOM 17457 C C . ASP B 1 1009 ? -40.078 22.145 -7.978 1 79.22 1009 ASP B C 1
ATOM 17459 O O . ASP B 1 1009 ? -40.919 22.921 -8.438 1 79.22 1009 ASP B O 1
ATOM 17463 N N . GLN B 1 1010 ? -39.323 21.279 -8.783 1 72.3 1010 GLN B N 1
ATOM 17464 C CA . GLN B 1 1010 ? -39.661 21.282 -10.202 1 72.3 1010 GLN B CA 1
ATOM 17465 C C . GLN B 1 1010 ? -39.498 19.892 -10.81 1 72.3 1010 GLN B C 1
ATOM 17467 O O . GLN B 1 1010 ? -38.866 19.018 -10.212 1 72.3 1010 GLN B O 1
ATOM 17472 N N . TYR B 1 1011 ? -40.189 19.687 -11.982 1 70.04 1011 TYR B N 1
ATOM 17473 C CA . TYR B 1 1011 ? -40.041 18.526 -12.852 1 70.04 1011 TYR B CA 1
ATOM 17474 C C . TYR B 1 1011 ? -39.072 18.818 -13.992 1 70.04 1011 TYR B C 1
ATOM 17476 O O . TYR B 1 1011 ? -39.089 19.911 -14.564 1 70.04 1011 TYR B O 1
ATOM 17484 N N . TYR B 1 1012 ? -38.145 17.925 -14.331 1 66.65 1012 TYR B N 1
ATOM 17485 C CA . TYR B 1 1012 ? -37.276 18.168 -15.478 1 66.65 1012 TYR B CA 1
ATOM 17486 C C . TYR B 1 1012 ? -37.85 17.536 -16.74 1 66.65 1012 TYR B C 1
ATOM 17488 O O . TYR B 1 1012 ? -37.614 18.024 -17.848 1 66.65 1012 TYR B O 1
ATOM 17496 N N . GLY B 1 1013 ? -38.654 16.434 -16.561 1 62.89 1013 GLY B N 1
ATOM 17497 C CA . GLY B 1 1013 ? -39.26 15.807 -17.724 1 62.89 1013 GLY B CA 1
ATOM 17498 C C . GLY B 1 1013 ? -40.69 16.252 -17.965 1 62.89 1013 GLY B C 1
ATOM 17499 O O . GLY B 1 1013 ? -41.461 16.421 -17.018 1 62.89 1013 GLY B O 1
ATOM 17500 N N . ARG B 1 1014 ? -41.03 16.538 -19.186 1 59.03 1014 ARG B N 1
ATOM 17501 C CA . ARG B 1 1014 ? -42.372 16.96 -19.572 1 59.03 1014 ARG B CA 1
ATOM 17502 C C . ARG B 1 1014 ? -43.422 15.974 -19.069 1 59.03 1014 ARG B C 1
ATOM 17504 O O . ARG B 1 1014 ? -44.524 16.373 -18.687 1 59.03 1014 ARG B O 1
ATOM 17511 N N . GLN B 1 1015 ? -43.017 14.68 -19.028 1 57.06 1015 GLN B N 1
ATOM 17512 C CA . GLN B 1 1015 ? -43.993 13.645 -18.705 1 57.06 1015 GLN B CA 1
ATOM 17513 C C . GLN B 1 1015 ? -43.696 13.011 -17.349 1 57.06 1015 GLN B C 1
ATOM 17515 O O . GLN B 1 1015 ? -44.213 11.938 -17.032 1 57.06 1015 GLN B O 1
ATOM 17520 N N . SER B 1 1016 ? -42.867 13.719 -16.612 1 61.76 1016 SER B N 1
ATOM 17521 C CA . SER B 1 1016 ? -42.466 13.148 -15.33 1 61.76 1016 SER B CA 1
ATOM 17522 C C . SER B 1 1016 ? -43.631 13.127 -14.346 1 61.76 1016 SER B C 1
ATOM 17524 O O . SER B 1 1016 ? -44.443 14.054 -14.317 1 61.76 1016 SER B O 1
ATOM 17526 N N . ASP B 1 1017 ? -43.825 11.915 -13.734 1 59.63 1017 ASP B N 1
ATOM 17527 C CA . ASP B 1 1017 ? -44.835 11.811 -12.685 1 59.63 1017 ASP B CA 1
ATOM 17528 C C . ASP B 1 1017 ? -44.309 12.36 -11.361 1 59.63 1017 ASP B C 1
ATOM 17530 O O . ASP B 1 1017 ? -43.17 12.826 -11.284 1 59.63 1017 ASP B O 1
ATOM 17534 N N . TYR B 1 1018 ? -45.109 12.39 -10.425 1 58.22 1018 TYR B N 1
ATOM 17535 C CA . TYR B 1 1018 ? -44.835 12.967 -9.114 1 58.22 1018 TYR B CA 1
ATOM 17536 C C . TYR B 1 1018 ? -43.558 12.387 -8.519 1 58.22 1018 TYR B C 1
ATOM 17538 O O . TYR B 1 1018 ? -42.804 13.091 -7.843 1 58.22 1018 TYR B O 1
ATOM 17546 N N . ASN B 1 1019 ? -43.343 11.216 -8.79 1 58.27 1019 ASN B N 1
ATOM 17547 C CA . ASN B 1 1019 ? -42.175 10.553 -8.219 1 58.27 1019 ASN B CA 1
ATOM 17548 C C . ASN B 1 1019 ? -40.878 11.076 -8.831 1 58.27 1019 ASN B C 1
ATOM 17550 O O . ASN B 1 1019 ? -39.809 10.95 -8.231 1 58.27 1019 ASN B O 1
ATOM 17554 N N . ALA B 1 1020 ? -41.133 11.898 -9.871 1 60.48 1020 ALA B N 1
ATOM 17555 C CA . ALA B 1 1020 ? -39.963 12.421 -10.57 1 60.48 1020 ALA B CA 1
ATOM 17556 C C . ALA B 1 1020 ? -39.706 13.878 -10.195 1 60.48 1020 ALA B C 1
ATOM 17558 O O . ALA B 1 1020 ? -38.762 14.497 -10.692 1 60.48 1020 ALA B O 1
ATOM 17559 N N . MET B 1 1021 ? -40.532 14.464 -9.375 1 68.53 1021 MET B N 1
ATOM 17560 C CA . MET B 1 1021 ? -40.355 15.846 -8.94 1 68.53 1021 MET B CA 1
ATOM 17561 C C . MET B 1 1021 ? -39.116 15.985 -8.061 1 68.53 1021 MET B C 1
ATOM 17563 O O . MET B 1 1021 ? -38.926 15.212 -7.121 1 68.53 1021 MET B O 1
ATOM 17567 N N . GLN B 1 1022 ? -38.416 16.991 -8.371 1 72.13 1022 GLN B N 1
ATOM 17568 C CA . GLN B 1 1022 ? -37.259 17.323 -7.545 1 72.13 1022 GLN B CA 1
ATOM 17569 C C . GLN B 1 1022 ? -37.651 18.253 -6.399 1 72.13 1022 GLN B C 1
ATOM 17571 O O . GLN B 1 1022 ? -37.997 19.414 -6.626 1 72.13 1022 GLN B O 1
ATOM 17576 N N . GLN B 1 1023 ? -37.69 17.722 -5.234 1 74.35 1023 GLN B N 1
ATOM 17577 C CA . GLN B 1 1023 ? -38.05 18.486 -4.044 1 74.35 1023 GLN B CA 1
ATOM 17578 C C . GLN B 1 1023 ? -36.816 19.101 -3.39 1 74.35 1023 GLN B C 1
ATOM 17580 O O . GLN B 1 1023 ? -36.373 18.643 -2.335 1 74.35 1023 GLN B O 1
ATOM 17585 N N . LEU B 1 1024 ? -36.38 20.207 -4.015 1 76.37 1024 LEU B N 1
ATOM 17586 C CA . LEU B 1 1024 ? -35.108 20.797 -3.613 1 76.37 1024 LEU B CA 1
ATOM 17587 C C . LEU B 1 1024 ? -35.255 22.296 -3.375 1 76.37 1024 LEU B C 1
ATOM 17589 O O . LEU B 1 1024 ? -34.309 22.954 -2.936 1 76.37 1024 LEU B O 1
ATOM 17593 N N . GLY B 1 1025 ? -36.486 22.798 -3.503 1 82.96 1025 GLY B N 1
ATOM 17594 C CA . GLY B 1 1025 ? -36.625 24.242 -3.598 1 82.96 1025 GLY B CA 1
ATOM 17595 C C . GLY B 1 1025 ? -36.918 24.903 -2.264 1 82.96 1025 GLY B C 1
ATOM 17596 O O . GLY B 1 1025 ? -37.186 24.22 -1.273 1 82.96 1025 GLY B O 1
ATOM 17597 N N . LEU B 1 1026 ? -36.831 26.235 -2.204 1 88.35 1026 LEU B N 1
ATOM 17598 C CA . LEU B 1 1026 ? -37.165 27.085 -1.066 1 88.35 1026 LEU B CA 1
ATOM 17599 C C . LEU B 1 1026 ? -38.665 27.063 -0.793 1 88.35 1026 LEU B C 1
ATOM 17601 O O . LEU B 1 1026 ? -39.101 27.349 0.324 1 88.35 1026 LEU B O 1
ATOM 17605 N N . TRP B 1 1027 ? -39.429 26.764 -1.725 1 85.45 1027 TRP B N 1
ATOM 17606 C CA . TRP B 1 1027 ? -40.869 26.615 -1.549 1 85.45 1027 TRP B CA 1
ATOM 17607 C C . TRP B 1 1027 ? -41.417 25.515 -2.451 1 85.45 1027 TRP B C 1
ATOM 17609 O O . TRP B 1 1027 ? -40.779 25.136 -3.436 1 85.45 1027 TRP B O 1
ATOM 17619 N N . LYS B 1 1028 ? -42.388 24.974 -2.056 1 78.26 1028 LYS B N 1
ATOM 17620 C CA . LYS B 1 1028 ? -43.046 23.84 -2.699 1 78.26 1028 LYS B CA 1
ATOM 17621 C C . LYS B 1 1028 ? -43.828 24.285 -3.932 1 78.26 1028 LYS B C 1
ATOM 17623 O O . LYS B 1 1028 ? -44.174 25.461 -4.063 1 78.26 1028 LYS B O 1
ATOM 17628 N N . SER B 1 1029 ? -43.97 23.475 -4.84 1 71.93 1029 SER B N 1
ATOM 17629 C CA . SER B 1 1029 ? -44.765 23.794 -6.022 1 71.93 1029 SER B CA 1
ATOM 17630 C C . SER B 1 1029 ? -46.258 23.721 -5.719 1 71.93 1029 SER B C 1
ATOM 17632 O O . SER B 1 1029 ? -46.702 24.148 -4.652 1 71.93 1029 SER B O 1
ATOM 17634 N N . VAL B 1 1030 ? -47.044 23.081 -6.512 1 62.16 1030 VAL B N 1
ATOM 17635 C CA . VAL B 1 1030 ? -48.492 23.039 -6.337 1 62.16 1030 VAL B CA 1
ATOM 17636 C C . VAL B 1 1030 ? -48.872 21.854 -5.452 1 62.16 1030 VAL B C 1
ATOM 17638 O O . VAL B 1 1030 ? -48.4 20.735 -5.667 1 62.16 1030 VAL B O 1
ATOM 17641 N N . TRP B 1 1031 ? -49.484 22.153 -4.281 1 59.84 1031 TRP B N 1
ATOM 17642 C CA . TRP B 1 1031 ? -49.799 21.242 -3.186 1 59.84 1031 TRP B CA 1
ATOM 17643 C C . TRP B 1 1031 ? -50.399 19.943 -3.714 1 59.84 1031 TRP B C 1
ATOM 17645 O O . TRP B 1 1031 ? -50.144 18.867 -3.168 1 59.84 1031 TRP B O 1
ATOM 17655 N N . ARG B 1 1032 ? -51.085 20.006 -4.769 1 58.96 1032 ARG B N 1
ATOM 17656 C CA . ARG B 1 1032 ? -51.782 18.816 -5.247 1 58.96 1032 ARG B CA 1
ATOM 17657 C C . ARG B 1 1032 ? -50.794 17.762 -5.734 1 58.96 1032 ARG B C 1
ATOM 17659 O O . ARG B 1 1032 ? -51.098 16.567 -5.723 1 58.96 1032 ARG B O 1
ATOM 17666 N N . ALA B 1 1033 ? -49.63 18.319 -6.157 1 57.31 1033 ALA B N 1
ATOM 17667 C CA . ALA B 1 1033 ? -48.638 17.368 -6.651 1 57.31 1033 ALA B CA 1
ATOM 17668 C C . ALA B 1 1033 ? -48.091 16.507 -5.516 1 57.31 1033 ALA B C 1
ATOM 17670 O O . ALA B 1 1033 ? -47.569 15.415 -5.753 1 57.31 1033 ALA B O 1
ATOM 17671 N N . TYR B 1 1034 ? -48.313 16.959 -4.385 1 56.24 1034 TYR B N 1
ATOM 17672 C CA . TYR B 1 1034 ? -47.799 16.255 -3.216 1 56.24 1034 TYR B CA 1
ATOM 17673 C C . TYR B 1 1034 ? -48.884 15.397 -2.575 1 56.24 1034 TYR B C 1
ATOM 17675 O O . TYR B 1 1034 ? -48.683 14.837 -1.495 1 56.24 1034 TYR B O 1
ATOM 17683 N N . ALA B 1 1035 ? -50.035 15.363 -3.392 1 55.53 1035 ALA B N 1
ATOM 17684 C CA . ALA B 1 1035 ? -51.197 14.636 -2.888 1 55.53 1035 ALA B CA 1
ATOM 17685 C C . ALA B 1 1035 ? -50.945 13.131 -2.891 1 55.53 1035 ALA B C 1
ATOM 17687 O O . ALA B 1 1035 ? -50.498 12.572 -3.895 1 55.53 1035 ALA B O 1
ATOM 17688 N N . GLY B 1 1036 ? -50.465 12.581 -1.722 1 54.26 1036 GLY B N 1
ATOM 17689 C CA . GLY B 1 1036 ? -50.222 11.168 -1.476 1 54.26 1036 GLY B CA 1
ATOM 17690 C C . GLY B 1 1036 ? -48.91 10.904 -0.761 1 54.26 1036 GLY B C 1
ATOM 17691 O O . GLY B 1 1036 ? -48.623 9.769 -0.377 1 54.26 1036 GLY B O 1
ATOM 17692 N N . ASP B 1 1037 ? -48.04 11.87 -0.786 1 50.76 1037 ASP B N 1
ATOM 17693 C CA . ASP B 1 1037 ? -46.787 11.694 -0.059 1 50.76 1037 ASP B CA 1
ATOM 17694 C C . ASP B 1 1037 ? -46.942 12.092 1.407 1 50.76 1037 ASP B C 1
ATOM 17696 O O . ASP B 1 1037 ? -47.28 13.237 1.712 1 50.76 1037 ASP B O 1
ATOM 17700 N N . SER B 1 1038 ? -46.906 11.163 2.116 1 55.39 1038 SER B N 1
ATOM 17701 C CA . SER B 1 1038 ? -47.129 11.307 3.551 1 55.39 1038 SER B CA 1
ATOM 17702 C C . SER B 1 1038 ? -46.226 12.381 4.146 1 55.39 1038 SER B C 1
ATOM 17704 O O . SER B 1 1038 ? -46.561 12.986 5.166 1 55.39 1038 SER B O 1
ATOM 17706 N N . LEU B 1 1039 ? -45.164 12.815 3.494 1 48.73 1039 LEU B N 1
ATOM 17707 C CA . LEU B 1 1039 ? -44.251 13.827 4.014 1 48.73 1039 LEU B CA 1
ATOM 17708 C C . LEU B 1 1039 ? -44.841 15.224 3.856 1 48.73 1039 LEU B C 1
ATOM 17710 O O . LEU B 1 1039 ? -44.419 16.161 4.536 1 48.73 1039 LEU B O 1
ATOM 17714 N N . TYR B 1 1040 ? -45.927 15.218 2.958 1 52.92 1040 TYR B N 1
ATOM 17715 C CA . TYR B 1 1040 ? -46.483 16.535 2.671 1 52.92 1040 TYR B CA 1
ATOM 17716 C C . TYR B 1 1040 ? -47.954 16.603 3.062 1 52.92 1040 TYR B C 1
ATOM 17718 O O . TYR B 1 1040 ? -48.711 17.412 2.519 1 52.92 1040 TYR B O 1
ATOM 17726 N N . GLN B 1 1041 ? -48.443 15.596 3.723 1 55.54 1041 GLN B N 1
ATOM 17727 C CA . GLN B 1 1041 ? -49.833 15.578 4.167 1 55.54 1041 GLN B CA 1
ATOM 17728 C C . GLN B 1 1041 ? -50.23 16.916 4.786 1 55.54 1041 GLN B C 1
ATOM 17730 O O . GLN B 1 1041 ? -51.389 17.325 4.701 1 55.54 1041 GLN B O 1
ATOM 17735 N N . GLY B 1 1042 ? -49.349 17.755 5.205 1 55.62 1042 GLY B N 1
ATOM 17736 C CA . GLY B 1 1042 ? -49.691 19.007 5.861 1 55.62 1042 GLY B CA 1
ATOM 17737 C C . GLY B 1 1042 ? -49.532 20.216 4.959 1 55.62 1042 GLY B C 1
ATOM 17738 O O . GLY B 1 1042 ? -49.628 21.357 5.417 1 55.62 1042 GLY B O 1
ATOM 17739 N N . LEU B 1 1043 ? -49.468 19.991 3.734 1 57.34 1043 LEU B N 1
ATOM 17740 C CA . LEU B 1 1043 ? -49.352 21.126 2.825 1 57.34 1043 LEU B CA 1
ATOM 17741 C C . LEU B 1 1043 ? -50.729 21.612 2.384 1 57.34 1043 LEU B C 1
ATOM 17743 O O . LEU B 1 1043 ? -51.525 20.835 1.852 1 57.34 1043 LEU B O 1
ATOM 17747 N N . HIS B 1 1044 ? -51.244 22.73 2.75 1 59.66 1044 HIS B N 1
ATOM 17748 C CA . HIS B 1 1044 ? -52.593 23.212 2.471 1 59.66 1044 HIS B CA 1
ATOM 17749 C C . HIS B 1 1044 ? -52.576 24.32 1.424 1 59.66 1044 HIS B C 1
ATOM 17751 O O . HIS B 1 1044 ? -53.632 24.777 0.981 1 59.66 1044 HIS B O 1
ATOM 17757 N N . THR B 1 1045 ? -51.48 24.84 0.991 1 67.7 1045 THR B N 1
ATOM 17758 C CA . THR B 1 1045 ? -51.474 25.968 0.066 1 67.7 1045 THR B CA 1
ATOM 17759 C C . THR B 1 1045 ? -50.389 25.793 -0.993 1 67.7 1045 THR B C 1
ATOM 17761 O O . THR B 1 1045 ? -49.35 25.183 -0.73 1 67.7 1045 THR B O 1
ATOM 17764 N N . ASP B 1 1046 ? -50.841 26.201 -2.127 1 71.83 1046 ASP B N 1
ATOM 17765 C CA . ASP B 1 1046 ? -49.856 26.221 -3.204 1 71.83 1046 ASP B CA 1
ATOM 17766 C C . ASP B 1 1046 ? -48.671 27.115 -2.847 1 71.83 1046 ASP B C 1
ATOM 17768 O O . ASP B 1 1046 ? -48.839 28.147 -2.194 1 71.83 1046 ASP B O 1
ATOM 17772 N N . TYR B 1 1047 ? -47.439 26.741 -3.139 1 79.2 1047 TYR B N 1
ATOM 17773 C CA . TYR B 1 1047 ? -46.198 27.502 -3.036 1 79.2 1047 TYR B CA 1
ATOM 17774 C C . TYR B 1 1047 ? -45.845 27.774 -1.579 1 79.2 1047 TYR B C 1
ATOM 17776 O O . TYR B 1 1047 ? -45.349 28.853 -1.245 1 79.2 1047 TYR B O 1
ATOM 17784 N N . GLU B 1 1048 ? -46.303 26.853 -0.777 1 82.54 1048 GLU B N 1
ATOM 17785 C CA . GLU B 1 1048 ? -45.888 26.992 0.616 1 82.54 1048 GLU B CA 1
ATOM 17786 C C . GLU B 1 1048 ? -44.371 27.108 0.73 1 82.54 1048 GLU B C 1
ATOM 17788 O O . GLU B 1 1048 ? -43.635 26.377 0.064 1 82.54 1048 GLU B O 1
ATOM 17793 N N . VAL B 1 1049 ? -43.919 28.108 1.545 1 87.81 1049 VAL B N 1
ATOM 17794 C CA . VAL B 1 1049 ? -42.484 28.33 1.69 1 87.81 1049 VAL B CA 1
ATOM 17795 C C . VAL B 1 1049 ? -41.926 27.411 2.774 1 87.81 1049 VAL B C 1
ATOM 17797 O O . VAL B 1 1049 ? -42.645 27.021 3.697 1 87.81 1049 VAL B O 1
ATOM 17800 N N . ARG B 1 1050 ? -40.765 26.978 2.666 1 88.32 1050 ARG B N 1
ATOM 17801 C CA . ARG B 1 1050 ? -40.017 26.228 3.67 1 88.32 1050 ARG B CA 1
ATOM 17802 C C . ARG B 1 1050 ? -39.249 27.167 4.594 1 88.32 1050 ARG B C 1
ATOM 17804 O O . ARG B 1 1050 ? -39.019 28.33 4.255 1 88.32 1050 ARG B O 1
ATOM 17811 N N . PRO B 1 1051 ? -38.897 26.741 5.802 1 87.47 1051 PRO B N 1
ATOM 17812 C CA . PRO B 1 1051 ? -38.196 27.634 6.727 1 87.47 1051 PRO B CA 1
ATOM 17813 C C . PRO B 1 1051 ? -36.94 28.251 6.115 1 87.47 1051 PRO B C 1
ATOM 17815 O O . PRO B 1 1051 ? -36.644 29.424 6.355 1 87.47 1051 PRO B O 1
ATOM 17818 N N . GLN B 1 1052 ? -36.292 27.485 5.32 1 90.74 1052 GLN B N 1
ATOM 17819 C CA . GLN B 1 1052 ? -35.033 27.982 4.774 1 90.74 1052 GLN B CA 1
ATOM 17820 C C . GLN B 1 1052 ? -35.273 29.123 3.79 1 90.74 1052 GLN B C 1
ATOM 17822 O O . GLN B 1 1052 ? -34.343 29.85 3.435 1 90.74 1052 GLN B O 1
ATOM 17827 N N . TYR B 1 1053 ? -36.492 29.268 3.362 1 92.83 1053 TYR B N 1
ATOM 17828 C CA . TYR B 1 1053 ? -36.869 30.425 2.557 1 92.83 1053 TYR B CA 1
ATOM 17829 C C . TYR B 1 1053 ? -36.565 31.724 3.294 1 92.83 1053 TYR B C 1
ATOM 17831 O O . TYR B 1 1053 ? -36.01 32.659 2.713 1 92.83 1053 TYR B O 1
ATOM 17839 N N . TYR B 1 1054 ? -36.821 31.769 4.514 1 93.75 1054 TYR B N 1
ATOM 17840 C CA . TYR B 1 1054 ? -36.654 32.976 5.315 1 93.75 1054 TYR B CA 1
ATOM 17841 C C . TYR B 1 1054 ? -35.18 33.25 5.589 1 93.75 1054 TYR B C 1
ATOM 17843 O O . TYR B 1 1054 ? -34.723 34.39 5.476 1 93.75 1054 TYR B O 1
ATOM 17851 N N . ALA B 1 1055 ? -34.519 32.193 5.953 1 93.73 1055 ALA B N 1
ATOM 17852 C CA . ALA B 1 1055 ? -33.095 32.358 6.236 1 93.73 1055 ALA B CA 1
ATOM 17853 C C . ALA B 1 1055 ? -32.338 32.812 4.992 1 93.73 1055 ALA B C 1
ATOM 17855 O O . ALA B 1 1055 ? -31.527 33.739 5.055 1 93.73 1055 ALA B O 1
ATOM 17856 N N . TYR B 1 1056 ? -32.615 32.162 3.897 1 93.62 1056 TYR B N 1
ATOM 17857 C CA . TYR B 1 1056 ? -31.906 32.495 2.667 1 93.62 1056 TYR B CA 1
ATOM 17858 C C . TYR B 1 1056 ? -32.298 33.881 2.17 1 93.62 1056 TYR B C 1
ATOM 17860 O O . TYR B 1 1056 ? -31.47 34.603 1.61 1 93.62 1056 TYR B O 1
ATOM 17868 N N . SER B 1 1057 ? -33.538 34.284 2.385 1 94.22 1057 SER B N 1
ATOM 17869 C CA . SER B 1 1057 ? -33.988 35.619 2.005 1 94.22 1057 SER B CA 1
ATOM 17870 C C . SER B 1 1057 ? -33.236 36.696 2.779 1 94.22 1057 SER B C 1
ATOM 17872 O O . SER B 1 1057 ? -32.965 37.775 2.247 1 94.22 1057 SER B O 1
ATOM 17874 N N . LEU B 1 1058 ? -32.901 36.427 4.018 1 93.49 1058 LEU B N 1
ATOM 17875 C CA . LEU B 1 1058 ? -32.088 37.377 4.769 1 93.49 1058 LEU B CA 1
ATOM 17876 C C . LEU B 1 1058 ? -30.727 37.568 4.11 1 93.49 1058 LEU B C 1
ATOM 17878 O O . LEU B 1 1058 ? -30.197 38.682 4.08 1 93.49 1058 LEU B O 1
ATOM 17882 N N . LEU B 1 1059 ? -30.24 36.526 3.551 1 93.24 1059 LEU B N 1
ATOM 17883 C CA . LEU B 1 1059 ? -28.94 36.606 2.893 1 93.24 1059 LEU B CA 1
ATOM 17884 C C . LEU B 1 1059 ? -29.043 37.37 1.577 1 93.24 1059 LEU B C 1
ATOM 17886 O O . LEU B 1 1059 ? -28.245 38.272 1.314 1 93.24 1059 LEU B O 1
ATOM 17890 N N . THR B 1 1060 ? -30.02 37.04 0.83 1 93.82 1060 THR B N 1
ATOM 17891 C CA . THR B 1 1060 ? -30.145 37.694 -0.468 1 93.82 1060 THR B CA 1
ATOM 17892 C C . THR B 1 1060 ? -30.477 39.174 -0.299 1 93.82 1060 THR B C 1
ATOM 17894 O O . THR B 1 1060 ? -30.085 40.002 -1.124 1 93.82 1060 THR B O 1
ATOM 17897 N N . ARG B 1 1061 ? -31.098 39.566 0.748 1 92.48 1061 ARG B N 1
ATOM 17898 C CA . ARG B 1 1061 ? -31.527 40.943 0.968 1 92.48 1061 ARG B CA 1
ATOM 17899 C C . ARG B 1 1061 ? -30.381 41.795 1.503 1 92.48 1061 ARG B C 1
ATOM 17901 O O . ARG B 1 1061 ? -30.296 42.989 1.206 1 92.48 1061 ARG B O 1
ATOM 17908 N N . PHE B 1 1062 ? -29.508 41.134 2.176 1 91.75 1062 PHE B N 1
ATOM 17909 C CA . PHE B 1 1062 ? -28.592 41.993 2.915 1 91.75 1062 PHE B CA 1
ATOM 17910 C C . PHE B 1 1062 ? -27.154 41.768 2.463 1 91.75 1062 PHE B C 1
ATOM 17912 O O . PHE B 1 1062 ? -26.266 42.561 2.782 1 91.75 1062 PHE B O 1
ATOM 17919 N N . VAL B 1 1063 ? -26.89 40.677 1.817 1 89.71 1063 VAL B N 1
ATOM 17920 C CA . VAL B 1 1063 ? -25.622 40.505 1.115 1 89.71 1063 VAL B CA 1
ATOM 17921 C C . VAL B 1 1063 ? -25.75 41.02 -0.317 1 89.71 1063 VAL B C 1
ATOM 17923 O O . VAL B 1 1063 ? -26.227 40.304 -1.201 1 89.71 1063 VAL B O 1
ATOM 17926 N N . ARG B 1 1064 ? -25.276 42.124 -0.553 1 87.45 1064 ARG B N 1
ATOM 17927 C CA . ARG B 1 1064 ? -25.584 42.803 -1.808 1 87.45 1064 ARG B CA 1
ATOM 17928 C C . ARG B 1 1064 ? -24.405 42.731 -2.773 1 87.45 1064 ARG B C 1
ATOM 17930 O O . ARG B 1 1064 ? -23.257 42.589 -2.349 1 87.45 1064 ARG B O 1
ATOM 17937 N N . SER B 1 1065 ? -24.809 42.831 -4.038 1 89.37 1065 SER B N 1
ATOM 17938 C CA . SER B 1 1065 ? -23.785 42.87 -5.077 1 89.37 1065 SER B CA 1
ATOM 17939 C C . SER B 1 1065 ? -22.839 44.05 -4.877 1 89.37 1065 SER B C 1
ATOM 17941 O O . SER B 1 1065 ? -23.281 45.169 -4.609 1 89.37 1065 SER B O 1
ATOM 17943 N N . GLY B 1 1066 ? -21.586 43.751 -4.91 1 88.87 1066 GLY B N 1
ATOM 17944 C CA . GLY B 1 1066 ? -20.572 44.78 -4.74 1 88.87 1066 GLY B CA 1
ATOM 17945 C C . GLY B 1 1066 ? -20.081 44.904 -3.311 1 88.87 1066 GLY B C 1
ATOM 17946 O O . GLY B 1 1066 ? -19.151 45.664 -3.032 1 88.87 1066 GLY B O 1
ATOM 17947 N N . ALA B 1 1067 ? -20.668 44.212 -2.437 1 92.24 1067 ALA B N 1
ATOM 17948 C CA . ALA B 1 1067 ? -20.299 44.311 -1.027 1 92.24 1067 ALA B CA 1
ATOM 17949 C C . ALA B 1 1067 ? -18.893 43.768 -0.789 1 92.24 1067 ALA B C 1
ATOM 17951 O O . ALA B 1 1067 ? -18.476 42.803 -1.433 1 92.24 1067 ALA B O 1
ATOM 17952 N N . GLU B 1 1068 ? -18.174 44.439 0.067 1 93.06 1068 GLU B N 1
ATOM 17953 C CA . GLU B 1 1068 ? -16.916 43.919 0.593 1 93.06 1068 GLU B CA 1
ATOM 17954 C C . GLU B 1 1068 ? -17.157 42.976 1.768 1 93.06 1068 GLU B C 1
ATOM 17956 O O . GLU B 1 1068 ? -17.972 43.267 2.647 1 93.06 1068 GLU B O 1
ATOM 17961 N N . VAL B 1 1069 ? -16.589 41.875 1.773 1 92.89 1069 VAL B N 1
ATOM 17962 C CA . VAL B 1 1069 ? -16.781 40.887 2.829 1 92.89 1069 VAL B CA 1
ATOM 17963 C C . VAL B 1 1069 ? -15.648 40.99 3.847 1 92.89 1069 VAL B C 1
ATOM 17965 O O . VAL B 1 1069 ? -14.471 40.924 3.483 1 92.89 1069 VAL B O 1
ATOM 17968 N N . TYR B 1 1070 ? -16.003 41.229 5.112 1 92.18 1070 TYR B N 1
ATOM 17969 C CA . TYR B 1 1070 ? -15.089 41.253 6.248 1 92.18 1070 TYR B CA 1
ATOM 17970 C C . TYR B 1 1070 ? -15.332 40.064 7.169 1 92.18 1070 TYR B C 1
ATOM 17972 O O . TYR B 1 1070 ? -16.369 39.986 7.833 1 92.18 1070 TYR B O 1
ATOM 17980 N N . PRO B 1 1071 ? -14.452 39.192 7.209 1 90.12 1071 PRO B N 1
ATOM 17981 C CA . PRO B 1 1071 ? -14.638 38.042 8.097 1 90.12 1071 PRO B CA 1
ATOM 17982 C C . PRO B 1 1071 ? -14.712 38.441 9.57 1 90.12 1071 PRO B C 1
ATOM 17984 O O . PRO B 1 1071 ? -14.083 39.42 9.98 1 90.12 1071 PRO B O 1
ATOM 17987 N N . ILE B 1 1072 ? -15.567 37.817 10.321 1 89.01 1072 ILE B N 1
ATOM 17988 C CA . ILE B 1 1072 ? -15.596 37.878 11.778 1 89.01 1072 ILE B CA 1
ATOM 17989 C C . ILE B 1 1072 ? -15.158 36.535 12.36 1 89.01 1072 ILE B C 1
ATOM 17991 O O . ILE B 1 1072 ? -15.95 35.592 12.425 1 89.01 1072 ILE B O 1
ATOM 17995 N N . PRO B 1 1073 ? -14.007 36.483 12.635 1 81.08 1073 PRO B N 1
ATOM 17996 C CA . PRO B 1 1073 ? -13.545 35.223 13.22 1 81.08 1073 PRO B CA 1
ATOM 17997 C C . PRO B 1 1073 ? -14.221 34.907 14.553 1 81.08 1073 PRO B C 1
ATOM 17999 O O . PRO B 1 1073 ? -14.131 35.697 15.496 1 81.08 1073 PRO B O 1
ATOM 18002 N N . THR B 1 1074 ? -15.07 33.931 14.631 1 77.99 1074 THR B N 1
ATOM 18003 C CA . THR B 1 1074 ? -15.792 33.578 15.848 1 77.99 1074 THR B CA 1
ATOM 18004 C C . THR B 1 1074 ? -15.076 32.458 16.596 1 77.99 1074 THR B C 1
ATOM 18006 O O . THR B 1 1074 ? -15.341 32.225 17.777 1 77.99 1074 THR B O 1
ATOM 18009 N N . ASN B 1 1075 ? -14.119 31.844 16.08 1 64.71 1075 ASN B N 1
ATOM 18010 C CA . ASN B 1 1075 ? -13.377 30.708 16.616 1 64.71 1075 ASN B CA 1
ATOM 18011 C C . ASN B 1 1075 ? -14.314 29.611 17.113 1 64.71 1075 ASN B C 1
ATOM 18013 O O . ASN B 1 1075 ? -14.042 28.971 18.131 1 64.71 1075 ASN B O 1
ATOM 18017 N N . ASP B 1 1076 ? -15.606 29.563 16.586 1 75.24 1076 ASP B N 1
ATOM 18018 C CA . ASP B 1 1076 ? -16.648 28.578 16.861 1 75.24 1076 ASP B CA 1
ATOM 18019 C C . ASP B 1 1076 ? -17.021 27.805 15.598 1 75.24 1076 ASP B C 1
ATOM 18021 O O . ASP B 1 1076 ? -17.116 28.385 14.515 1 75.24 1076 ASP B O 1
ATOM 18025 N N . GLU B 1 1077 ? -17.175 26.434 15.707 1 81.01 1077 GLU B N 1
ATOM 18026 C CA . GLU B 1 1077 ? -17.413 25.602 14.531 1 81.01 1077 GLU B CA 1
ATOM 18027 C C . GLU B 1 1077 ? -18.896 25.566 14.171 1 81.01 1077 GLU B C 1
ATOM 18029 O O . GLU B 1 1077 ? -19.273 25.04 13.122 1 81.01 1077 GLU B O 1
ATOM 18034 N N . PHE B 1 1078 ? -19.705 26.162 15.071 1 83.2 1078 PHE B N 1
ATOM 18035 C CA . PHE B 1 1078 ? -21.126 26.038 14.768 1 83.2 1078 PHE B CA 1
ATOM 18036 C C . PHE B 1 1078 ? -21.825 27.387 14.885 1 83.2 1078 PHE B C 1
ATOM 18038 O O . PHE B 1 1078 ? -23.054 27.451 14.952 1 83.2 1078 PHE B O 1
ATOM 18045 N N . TYR B 1 1079 ? -21.251 28.521 15.041 1 86.71 1079 TYR B N 1
ATOM 18046 C CA . TYR B 1 1079 ? -21.825 29.831 14.756 1 86.71 1079 TYR B CA 1
ATOM 18047 C C . TYR B 1 1079 ? -20.829 30.713 14.013 1 86.71 1079 TYR B C 1
ATOM 18049 O O . TYR B 1 1079 ? -19.625 30.655 14.271 1 86.71 1079 TYR B O 1
ATOM 18057 N N . ALA B 1 1080 ? -21.101 31.279 13.034 1 90.39 1080 ALA B N 1
ATOM 18058 C CA . ALA B 1 1080 ? -20.29 32.056 12.101 1 90.39 1080 ALA B CA 1
ATOM 18059 C C . ALA B 1 1080 ? -20.847 33.467 11.933 1 90.39 1080 ALA B C 1
ATOM 18061 O O . ALA B 1 1080 ? -22.046 33.693 12.114 1 90.39 1080 ALA B O 1
ATOM 18062 N N . GLY B 1 1081 ? -19.918 34.406 11.75 1 91.73 1081 GLY B N 1
ATOM 18063 C CA . GLY B 1 1081 ? -20.318 35.779 11.485 1 91.73 1081 GLY B CA 1
ATOM 18064 C C . GLY B 1 1081 ? -19.489 36.443 10.402 1 91.73 1081 GLY B C 1
ATOM 18065 O O . GLY B 1 1081 ? -18.318 36.105 10.214 1 91.73 1081 GLY B O 1
ATOM 18066 N N . MET B 1 1082 ? -20.112 37.3 9.729 1 93.54 1082 MET B N 1
ATOM 18067 C CA . MET B 1 1082 ? -19.404 38.108 8.741 1 93.54 1082 MET B CA 1
ATOM 18068 C C . MET B 1 1082 ? -19.944 39.534 8.717 1 93.54 1082 MET B C 1
ATOM 18070 O O . MET B 1 1082 ? -21.094 39.773 9.089 1 93.54 1082 MET B O 1
ATOM 18074 N N . ALA B 1 1083 ? -19.066 40.384 8.365 1 92.88 1083 ALA B N 1
ATOM 18075 C CA . ALA B 1 1083 ? -19.448 41.778 8.156 1 92.88 1083 ALA B CA 1
ATOM 18076 C C . ALA B 1 1083 ? -19.377 42.151 6.678 1 92.88 1083 ALA B C 1
ATOM 18078 O O . ALA B 1 1083 ? -18.509 41.664 5.949 1 92.88 1083 ALA B O 1
ATOM 18079 N N . LEU B 1 1084 ? -20.307 42.949 6.317 1 92.68 1084 LEU B N 1
ATOM 18080 C CA . LEU B 1 1084 ? -20.365 43.423 4.939 1 92.68 1084 LEU B CA 1
ATOM 18081 C C . LEU B 1 1084 ? -20.436 44.946 4.89 1 92.68 1084 LEU B C 1
ATOM 18083 O O . LEU B 1 1084 ? -21.16 45.564 5.674 1 92.68 1084 LEU B O 1
ATOM 18087 N N . LYS B 1 1085 ? -19.597 45.428 4.084 1 91.81 1085 LYS B N 1
ATOM 18088 C CA . LYS B 1 1085 ? -19.756 46.832 3.72 1 91.81 1085 LYS B CA 1
ATOM 18089 C C . LYS B 1 1085 ? -20.406 46.974 2.346 1 91.81 1085 LYS B C 1
ATOM 18091 O O . LYS B 1 1085 ? -19.78 46.683 1.325 1 91.81 1085 LYS B O 1
ATOM 18096 N N . ASN B 1 1086 ? -21.636 47.414 2.346 1 86.49 1086 ASN B N 1
ATOM 18097 C CA . ASN B 1 1086 ? -22.379 47.541 1.096 1 86.49 1086 ASN B CA 1
ATOM 18098 C C . ASN B 1 1086 ? -21.937 48.767 0.303 1 86.49 1086 ASN B C 1
ATOM 18100 O O . ASN B 1 1086 ? -21.243 49.637 0.832 1 86.49 1086 ASN B O 1
ATOM 18104 N N . THR B 1 1087 ? -22.277 48.806 -0.912 1 83.48 1087 THR B N 1
ATOM 18105 C CA . THR B 1 1087 ? -21.828 49.847 -1.831 1 83.48 1087 THR B CA 1
ATOM 18106 C C . THR B 1 1087 ? -22.312 51.219 -1.372 1 83.48 1087 THR B C 1
ATOM 18108 O O . THR B 1 1087 ? -21.717 52.241 -1.721 1 83.48 1087 THR B O 1
ATOM 18111 N N . ASP B 1 1088 ? -23.356 51.161 -0.569 1 82.13 1088 ASP B N 1
ATOM 18112 C CA . ASP B 1 1088 ? -23.868 52.431 -0.063 1 82.13 1088 ASP B CA 1
ATOM 18113 C C . ASP B 1 1088 ? -23.14 52.848 1.213 1 82.13 1088 ASP B C 1
ATOM 18115 O O . ASP B 1 1088 ? -23.488 53.855 1.832 1 82.13 1088 ASP B O 1
ATOM 18119 N N . GLY B 1 1089 ? -22.122 52.052 1.558 1 82.75 1089 GLY B N 1
ATOM 18120 C CA . GLY B 1 1089 ? -21.312 52.382 2.719 1 82.75 1089 GLY B CA 1
ATOM 18121 C C . GLY B 1 1089 ? -21.854 51.799 4.01 1 82.75 1089 GLY B C 1
ATOM 18122 O O . GLY B 1 1089 ? -21.18 51.83 5.043 1 82.75 1089 GLY B O 1
ATOM 18123 N N . ARG B 1 1090 ? -23.064 51.311 4.03 1 87.57 1090 ARG B N 1
ATOM 18124 C CA . ARG B 1 1090 ? -23.686 50.758 5.229 1 87.57 1090 ARG B CA 1
ATOM 18125 C C . ARG B 1 1090 ? -23.139 49.369 5.539 1 87.57 1090 ARG B C 1
ATOM 18127 O O . ARG B 1 1090 ? -22.872 48.583 4.627 1 87.57 1090 ARG B O 1
ATOM 18134 N N . TRP B 1 1091 ? -23.032 49.189 6.814 1 89.97 1091 TRP B N 1
ATOM 18135 C CA . TRP B 1 1091 ? -22.496 47.908 7.265 1 89.97 1091 TRP B CA 1
ATOM 18136 C C . TRP B 1 1091 ? -23.621 46.935 7.601 1 89.97 1091 TRP B C 1
ATOM 18138 O O . TRP B 1 1091 ? -24.651 47.333 8.149 1 89.97 1091 TRP B O 1
ATOM 18148 N N . THR B 1 1092 ? -23.462 45.771 7.24 1 92.15 1092 THR B N 1
ATOM 18149 C CA . THR B 1 1092 ? -24.318 44.653 7.622 1 92.15 1092 THR B CA 1
ATOM 18150 C C . THR B 1 1092 ? -23.509 43.57 8.331 1 92.15 1092 THR B C 1
ATOM 18152 O O . THR B 1 1092 ? -22.397 43.244 7.912 1 92.15 1092 THR B O 1
ATOM 18155 N N . TYR B 1 1093 ? -23.978 43.098 9.447 1 92.86 1093 TYR B N 1
ATOM 18156 C CA . TYR B 1 1093 ? -23.386 41.95 10.124 1 92.86 1093 TYR B CA 1
ATOM 18157 C C . TYR B 1 1093 ? -24.326 40.751 10.089 1 92.86 1093 TYR B C 1
ATOM 18159 O O . TYR B 1 1093 ? -25.53 40.891 10.319 1 92.86 1093 TYR B O 1
ATOM 18167 N N . VAL B 1 1094 ? -23.89 39.632 9.703 1 94.24 1094 VAL B N 1
ATOM 18168 C CA . VAL B 1 1094 ? -24.676 38.404 9.651 1 94.24 1094 VAL B CA 1
ATOM 18169 C C . VAL B 1 1094 ? -24.068 37.361 10.586 1 94.24 1094 VAL B C 1
ATOM 18171 O O . VAL B 1 1094 ? -22.863 37.105 10.54 1 94.24 1094 VAL B O 1
ATOM 18174 N N . PHE B 1 1095 ? -24.861 36.822 11.417 1 93.68 1095 PHE B N 1
ATOM 18175 C CA . PHE B 1 1095 ? -24.429 35.752 12.309 1 93.68 1095 PHE B CA 1
ATOM 18176 C C . PHE B 1 1095 ? -25.349 34.543 12.191 1 93.68 1095 PHE B C 1
ATOM 18178 O O . PHE B 1 1095 ? -26.565 34.694 12.053 1 93.68 1095 PHE B O 1
ATOM 18185 N N . ALA B 1 1096 ? -24.865 33.366 12.156 1 94.02 1096 ALA B N 1
ATOM 18186 C CA . ALA B 1 1096 ? -25.604 32.11 12.246 1 94.02 1096 ALA B CA 1
ATOM 18187 C C . ALA B 1 1096 ? -25.151 31.292 13.453 1 94.02 1096 ALA B C 1
ATOM 18189 O O . ALA B 1 1096 ? -23.982 30.913 13.55 1 94.02 1096 ALA B O 1
ATOM 18190 N N . ASN B 1 1097 ? -25.974 31.055 14.384 1 90.43 1097 ASN B N 1
ATOM 18191 C CA . ASN B 1 1097 ? -25.708 30.269 15.584 1 90.43 1097 ASN B CA 1
ATOM 18192 C C . ASN B 1 1097 ? -26.381 28.901 15.519 1 90.43 1097 ASN B C 1
ATOM 18194 O O . ASN B 1 1097 ? -27.589 28.787 15.736 1 90.43 1097 ASN B O 1
ATOM 18198 N N . ALA B 1 1098 ? -25.674 27.883 15.23 1 87.87 1098 ALA B N 1
ATOM 18199 C CA . ALA B 1 1098 ? -26.235 26.54 15.11 1 87.87 1098 ALA B CA 1
ATOM 18200 C C . ALA B 1 1098 ? -26.258 25.833 16.462 1 87.87 1098 ALA B C 1
ATOM 18202 O O . ALA B 1 1098 ? -26.683 24.679 16.559 1 87.87 1098 ALA B O 1
ATOM 18203 N N . HIS B 1 1099 ? -25.852 26.537 17.51 1 80.43 1099 HIS B N 1
ATOM 18204 C CA . HIS B 1 1099 ? -25.887 25.958 18.849 1 80.43 1099 HIS B CA 1
ATOM 18205 C C . HIS B 1 1099 ? -27.306 25.945 19.406 1 80.43 1099 HIS B C 1
ATOM 18207 O O . HIS B 1 1099 ? -28.124 26.798 19.055 1 80.43 1099 HIS B O 1
ATOM 18213 N N . ALA B 1 1100 ? -27.606 25.041 20.202 1 79.56 1100 ALA B N 1
ATOM 18214 C CA . ALA B 1 1100 ? -28.895 24.948 20.883 1 79.56 1100 ALA B CA 1
ATOM 18215 C C . ALA B 1 1100 ? -29.01 25.995 21.986 1 79.56 1100 ALA B C 1
ATOM 18217 O O . ALA B 1 1100 ? -30.07 26.148 22.598 1 79.56 1100 ALA B O 1
ATOM 18218 N N . THR B 1 1101 ? -27.946 26.797 22.24 1 76.03 1101 THR B N 1
ATOM 18219 C CA . THR B 1 1101 ? -27.936 27.833 23.267 1 76.03 1101 THR B CA 1
ATOM 18220 C C . THR B 1 1101 ? -27.643 29.199 22.654 1 76.03 1101 THR B C 1
ATOM 18222 O O . THR B 1 1101 ? -26.951 29.294 21.638 1 76.03 1101 THR B O 1
ATOM 18225 N N . PRO B 1 1102 ? -28.178 30.249 23.298 1 80.25 1102 PRO B N 1
ATOM 18226 C CA . PRO B 1 1102 ? -27.855 31.598 22.828 1 80.25 1102 PRO B CA 1
ATOM 18227 C C . PRO B 1 1102 ? -26.377 31.943 22.996 1 80.25 1102 PRO B C 1
ATOM 18229 O O . PRO B 1 1102 ? -25.688 31.338 23.821 1 80.25 1102 PRO B O 1
ATOM 18232 N N . ARG B 1 1103 ? -25.848 32.904 22.225 1 80.58 1103 ARG B N 1
ATOM 18233 C CA . ARG B 1 1103 ? -24.475 33.395 22.275 1 80.58 1103 ARG B CA 1
ATOM 18234 C C . ARG B 1 1103 ? -24.441 34.91 22.45 1 80.58 1103 ARG B C 1
ATOM 18236 O O . ARG B 1 1103 ? -24.984 35.648 21.625 1 80.58 1103 ARG B O 1
ATOM 18243 N N . HIS B 1 1104 ? -23.861 35.384 23.632 1 79.59 1104 HIS B N 1
ATOM 18244 C CA . HIS B 1 1104 ? -23.684 36.816 23.847 1 79.59 1104 HIS B CA 1
ATOM 18245 C C . HIS B 1 1104 ? -22.426 37.326 23.151 1 79.59 1104 HIS B C 1
ATOM 18247 O O . HIS B 1 1104 ? -21.327 36.828 23.403 1 79.59 1104 HIS B O 1
ATOM 18253 N N . ILE B 1 1105 ? -22.583 38.326 22.277 1 83.44 1105 ILE B N 1
ATOM 18254 C CA . ILE B 1 1105 ? -21.441 38.834 21.524 1 83.44 1105 ILE B CA 1
ATOM 18255 C C . ILE B 1 1105 ? -21.277 40.33 21.781 1 83.44 1105 ILE B C 1
ATOM 18257 O O . ILE B 1 1105 ? -22.259 41.036 22.023 1 83.44 1105 ILE B O 1
ATOM 18261 N N . ARG B 1 1106 ? -20.046 40.749 21.802 1 80.43 1106 ARG B N 1
ATOM 18262 C CA . ARG B 1 1106 ? -19.654 42.151 21.701 1 80.43 1106 ARG B CA 1
ATOM 18263 C C . ARG B 1 1106 ? -18.759 42.383 20.488 1 80.43 1106 ARG B C 1
ATOM 18265 O O . ARG B 1 1106 ? -17.594 41.979 20.483 1 80.43 1106 ARG B O 1
ATOM 18272 N N . LEU B 1 1107 ? -19.336 42.894 19.521 1 85.99 1107 LEU B N 1
ATOM 18273 C CA . LEU B 1 1107 ? -18.651 43.078 18.246 1 85.99 1107 LEU B CA 1
ATOM 18274 C C . LEU B 1 1107 ? -18.097 44.493 18.126 1 85.99 1107 LEU B C 1
ATOM 18276 O O . LEU B 1 1107 ? -18.827 45.469 18.315 1 85.99 1107 LEU B O 1
ATOM 18280 N N . SER B 1 1108 ? -16.808 44.504 17.895 1 83.77 1108 SER B N 1
ATOM 18281 C CA . SER B 1 1108 ? -16.171 45.792 17.641 1 83.77 1108 SER B CA 1
ATOM 18282 C C . SER B 1 1108 ? -15.783 45.937 16.173 1 83.77 1108 SER B C 1
ATOM 18284 O O . SER B 1 1108 ? -15.236 45.008 15.575 1 83.77 1108 SER B O 1
ATOM 18286 N N . ASN B 1 1109 ? -16.236 47.029 15.552 1 83.52 1109 ASN B N 1
ATOM 18287 C CA . ASN B 1 1109 ? -15.842 47.408 14.199 1 83.52 1109 ASN B CA 1
ATOM 18288 C C . ASN B 1 1109 ? -15.274 48.823 14.156 1 83.52 1109 ASN B C 1
ATOM 18290 O O . ASN B 1 1109 ? -16.027 49.797 14.1 1 83.52 1109 ASN B O 1
ATOM 18294 N N . ARG B 1 1110 ? -14.001 48.887 14.14 1 76.38 1110 ARG B N 1
ATOM 18295 C CA . ARG B 1 1110 ? -13.34 50.188 14.183 1 76.38 1110 ARG B CA 1
ATOM 18296 C C . ARG B 1 1110 ? -13.545 50.95 12.879 1 76.38 1110 ARG B C 1
ATOM 18298 O O . ARG B 1 1110 ? -13.374 52.17 12.833 1 76.38 1110 ARG B O 1
ATOM 18305 N N . ARG B 1 1111 ? -13.914 50.234 11.855 1 79.9 1111 ARG B N 1
ATOM 18306 C CA . ARG B 1 1111 ? -14.076 50.848 10.541 1 79.9 1111 ARG B CA 1
ATOM 18307 C C . ARG B 1 1111 ? -15.491 51.387 10.359 1 79.9 1111 ARG B C 1
ATOM 18309 O O . ARG B 1 1111 ? -15.769 52.102 9.395 1 79.9 1111 ARG B O 1
ATOM 18316 N N . ALA B 1 1112 ? -16.283 50.961 11.194 1 76.84 1112 ALA B N 1
ATOM 18317 C CA . ALA B 1 1112 ? -17.688 51.32 11.02 1 76.84 1112 ALA B CA 1
ATOM 18318 C C . ALA B 1 1112 ? -18.023 52.603 11.775 1 76.84 1112 ALA B C 1
ATOM 18320 O O . ALA B 1 1112 ? -17.598 52.787 12.918 1 76.84 1112 ALA B O 1
ATOM 18321 N N . PRO B 1 1113 ? -18.634 53.551 11.045 1 71.21 1113 PRO B N 1
ATOM 18322 C CA . PRO B 1 1113 ? -19.125 54.72 11.779 1 71.21 1113 PRO B CA 1
ATOM 18323 C C . PRO B 1 1113 ? -20.165 54.357 12.838 1 71.21 1113 PRO B C 1
ATOM 18325 O O . PRO B 1 1113 ? -20.754 53.275 12.785 1 71.21 1113 PRO B O 1
ATOM 18328 N N . LYS B 1 1114 ? -20.27 55.241 13.737 1 73.59 1114 LYS B N 1
ATOM 18329 C CA . LYS B 1 1114 ? -21.34 55.083 14.717 1 73.59 1114 LYS B CA 1
ATOM 18330 C C . LYS B 1 1114 ? -22.71 55.112 14.045 1 73.59 1114 LYS B C 1
ATOM 18332 O O . LYS B 1 1114 ? -22.916 55.844 13.075 1 73.59 1114 LYS B O 1
ATOM 18337 N N . GLY B 1 1115 ? -23.539 54.149 14.299 1 79.69 1115 GLY B N 1
ATOM 18338 C CA . GLY B 1 1115 ? -24.867 54.162 13.706 1 79.69 1115 GLY B CA 1
ATOM 18339 C C . GLY B 1 1115 ? -25.841 53.232 14.403 1 79.69 1115 GLY B C 1
ATOM 18340 O O . GLY B 1 1115 ? -25.511 52.635 15.43 1 79.69 1115 GLY B O 1
ATOM 18341 N N . THR B 1 1116 ? -27.069 53.331 13.924 1 83.11 1116 THR B N 1
ATOM 18342 C CA . THR B 1 1116 ? -28.146 52.484 14.426 1 83.11 1116 THR B CA 1
ATOM 18343 C C . THR B 1 1116 ? -28.341 51.267 13.527 1 83.11 1116 THR B C 1
ATOM 18345 O O . THR B 1 1116 ? -28.251 51.373 12.302 1 83.11 1116 THR B O 1
ATOM 18348 N N . PHE B 1 1117 ? -28.489 50.11 14.165 1 88.43 1117 PHE B N 1
ATOM 18349 C CA . PHE B 1 1117 ? -28.651 48.861 13.429 1 88.43 1117 PHE B CA 1
ATOM 18350 C C . PHE B 1 1117 ? -30.037 48.272 13.662 1 88.43 1117 PHE B C 1
ATOM 18352 O O . PHE B 1 1117 ? -30.503 48.198 14.8 1 88.43 1117 PHE B O 1
ATOM 18359 N N . GLU B 1 1118 ? -30.712 47.962 12.594 1 89.47 1118 GLU B N 1
ATOM 18360 C CA . GLU B 1 1118 ? -31.89 47.102 12.664 1 89.47 1118 GLU B CA 1
ATOM 18361 C C . GLU B 1 1118 ? -31.495 45.635 12.803 1 89.47 1118 GLU B C 1
ATOM 18363 O O . GLU B 1 1118 ? -30.506 45.195 12.212 1 89.47 1118 GLU B O 1
ATOM 18368 N N . VAL B 1 1119 ? -32.247 44.911 13.621 1 90.53 1119 VAL B N 1
ATOM 18369 C CA . VAL B 1 1119 ? -31.945 43.505 13.872 1 90.53 1119 VAL B CA 1
ATOM 18370 C C . VAL B 1 1119 ? -33.003 42.624 13.211 1 90.53 1119 VAL B C 1
ATOM 18372 O O . VAL B 1 1119 ? -34.199 42.783 13.465 1 90.53 1119 VAL B O 1
ATOM 18375 N N . TYR B 1 1120 ? -32.615 41.797 12.326 1 93.76 1120 TYR B N 1
ATOM 18376 C CA . TYR B 1 1120 ? -33.455 40.781 11.703 1 93.76 1120 TYR B CA 1
ATOM 18377 C C . TYR B 1 1120 ? -33.115 39.393 12.232 1 93.76 1120 TYR B C 1
ATOM 18379 O O . TYR B 1 1120 ? -31.944 39.008 12.275 1 93.76 1120 TYR B O 1
ATOM 18387 N N . ARG B 1 1121 ? -34.128 38.607 12.645 1 92.3 1121 ARG B N 1
ATOM 18388 C CA . ARG B 1 1121 ? -33.866 37.356 13.35 1 92.3 1121 ARG B CA 1
ATOM 18389 C C . ARG B 1 1121 ? -34.626 36.198 12.712 1 92.3 1121 ARG B C 1
ATOM 18391 O O . ARG B 1 1121 ? -35.855 36.236 12.611 1 92.3 1121 ARG B O 1
ATOM 18398 N N . TYR B 1 1122 ? -33.937 35.253 12.203 1 94.36 1122 TYR B N 1
ATOM 18399 C CA . TYR B 1 1122 ? -34.48 33.932 11.907 1 94.36 1122 TYR B CA 1
ATOM 18400 C C . TYR B 1 1122 ? -34.455 33.042 13.145 1 94.36 1122 TYR B C 1
ATOM 18402 O O . TYR B 1 1122 ? -33.43 32.431 13.457 1 94.36 1122 TYR B O 1
ATOM 18410 N N . VAL B 1 1123 ? -35.507 33.031 13.828 1 90.74 1123 VAL B N 1
ATOM 18411 C CA . VAL B 1 1123 ? -35.723 32.27 15.054 1 90.74 1123 VAL B CA 1
ATOM 18412 C C . VAL B 1 1123 ? -37.004 31.448 14.933 1 90.74 1123 VAL B C 1
ATOM 18414 O O . VAL B 1 1123 ? -38.034 31.954 14.48 1 90.74 1123 VAL B O 1
ATOM 18417 N N . GLN B 1 1124 ? -36.941 30.266 15.29 1 87.2 1124 GLN B N 1
ATOM 18418 C CA . GLN B 1 1124 ? -37.978 29.281 15.004 1 87.2 1124 GLN B CA 1
ATOM 18419 C C . GLN B 1 1124 ? -39.35 29.782 15.448 1 87.2 1124 GLN B C 1
ATOM 18421 O O . GLN B 1 1124 ? -40.321 29.698 14.694 1 87.2 1124 GLN B O 1
ATOM 18426 N N . GLN B 1 1125 ? -39.47 30.385 16.593 1 81.37 1125 GLN B N 1
ATOM 18427 C CA . GLN B 1 1125 ? -40.753 30.769 17.174 1 81.37 1125 GLN B CA 1
ATOM 18428 C C . GLN B 1 1125 ? -41.237 32.1 16.606 1 81.37 1125 GLN B C 1
ATOM 18430 O O . GLN B 1 1125 ? -42.389 32.488 16.815 1 81.37 1125 GLN B O 1
ATOM 18435 N N . GLU B 1 1126 ? -40.341 32.746 15.749 1 86.08 1126 GLU B N 1
ATOM 18436 C CA . GLU B 1 1126 ? -40.673 34.088 15.281 1 86.08 1126 GLU B CA 1
ATOM 18437 C C . GLU B 1 1126 ? -40.866 34.113 13.768 1 86.08 1126 GLU B C 1
ATOM 18439 O O . GLU B 1 1126 ? -41.049 35.18 13.178 1 86.08 1126 GLU B O 1
ATOM 18444 N N . LEU B 1 1127 ? -40.888 33.071 13.106 1 88.41 1127 LEU B N 1
ATOM 18445 C CA . LEU B 1 1127 ? -40.968 33.062 11.65 1 88.41 1127 LEU B CA 1
ATOM 18446 C C . LEU B 1 1127 ? -42.368 33.442 11.18 1 88.41 1127 LEU B C 1
ATOM 18448 O O . LEU B 1 1127 ? -43.362 33.033 11.784 1 88.41 1127 LEU B O 1
ATOM 18452 N N . PRO B 1 1128 ? -42.417 34.146 10.113 1 84.97 1128 PRO B N 1
ATOM 18453 C CA . PRO B 1 1128 ? -43.735 34.426 9.539 1 84.97 1128 PRO B CA 1
ATOM 18454 C C . PRO B 1 1128 ? -44.432 33.17 9.022 1 84.97 1128 PRO B C 1
ATOM 18456 O O . PRO B 1 1128 ? -43.768 32.204 8.639 1 84.97 1128 PRO B O 1
ATOM 18459 N N . THR B 1 1129 ? -45.662 33.098 9.071 1 76.69 1129 THR B N 1
ATOM 18460 C CA . THR B 1 1129 ? -46.43 31.948 8.606 1 76.69 1129 THR B CA 1
ATOM 18461 C C . THR B 1 1129 ? -47.08 32.242 7.257 1 76.69 1129 THR B C 1
ATOM 18463 O O . THR B 1 1129 ? -47.664 31.351 6.636 1 76.69 1129 THR B O 1
ATOM 18466 N N . ASP B 1 1130 ? -46.965 33.49 6.75 1 76.59 1130 ASP B N 1
ATOM 18467 C CA . ASP B 1 1130 ? -47.694 33.875 5.546 1 76.59 1130 ASP B CA 1
ATOM 18468 C C . ASP B 1 1130 ? -46.744 34.073 4.367 1 76.59 1130 ASP B C 1
ATOM 18470 O O . ASP B 1 1130 ? -47.135 34.616 3.332 1 76.59 1130 ASP B O 1
ATOM 18474 N N . GLY B 1 1131 ? -45.525 33.687 4.457 1 79.01 1131 GLY B N 1
ATOM 18475 C CA . GLY B 1 1131 ? -44.58 33.783 3.356 1 79.01 1131 GLY B CA 1
ATOM 18476 C C . GLY B 1 1131 ? -43.941 35.153 3.235 1 79.01 1131 GLY B C 1
ATOM 18477 O O . GLY B 1 1131 ? -43.085 35.371 2.375 1 79.01 1131 GLY B O 1
ATOM 18478 N N . ARG B 1 1132 ? -44.301 36.007 4.098 1 81.63 1132 ARG B N 1
ATOM 18479 C CA . ARG B 1 1132 ? -43.682 37.329 4.092 1 81.63 1132 ARG B CA 1
ATOM 18480 C C . ARG B 1 1132 ? -42.281 37.281 4.691 1 81.63 1132 ARG B C 1
ATOM 18482 O O . ARG B 1 1132 ? -41.989 36.427 5.531 1 81.63 1132 ARG B O 1
ATOM 18489 N N . GLN B 1 1133 ? -41.472 38.287 4.337 1 89.24 1133 GLN B N 1
ATOM 18490 C CA . GLN B 1 1133 ? -40.072 38.306 4.747 1 89.24 1133 GLN B CA 1
ATOM 18491 C C . GLN B 1 1133 ? -39.933 38.701 6.214 1 89.24 1133 GLN B C 1
ATOM 18493 O O . GLN B 1 1133 ? -40.779 39.419 6.751 1 89.24 1133 GLN B O 1
ATOM 18498 N N . ILE B 1 1134 ? -39.003 38.256 6.84 1 92.05 1134 ILE B N 1
ATOM 18499 C CA . ILE B 1 1134 ? -38.66 38.646 8.203 1 92.05 1134 ILE B CA 1
ATOM 18500 C C . ILE B 1 1134 ? -38.462 40.158 8.273 1 92.05 1134 ILE B C 1
ATOM 18502 O O . ILE B 1 1134 ? -37.768 40.739 7.435 1 92.05 1134 ILE B O 1
ATOM 18506 N N . GLN B 1 1135 ? -39.106 40.772 9.185 1 90.34 1135 GLN B N 1
ATOM 18507 C CA . GLN B 1 1135 ? -38.983 42.211 9.396 1 90.34 1135 GLN B CA 1
ATOM 18508 C C . GLN B 1 1135 ? -38.012 42.519 10.532 1 90.34 1135 GLN B C 1
ATOM 18510 O O . GLN B 1 1135 ? -37.652 41.63 11.307 1 90.34 1135 GLN B O 1
ATOM 18515 N N . ALA B 1 1136 ? -37.544 43.782 10.609 1 89.58 1136 ALA B N 1
ATOM 18516 C CA . ALA B 1 1136 ? -36.618 44.206 11.656 1 89.58 1136 ALA B CA 1
ATOM 18517 C C . ALA B 1 1136 ? -37.256 44.078 13.037 1 89.58 1136 ALA B C 1
ATOM 18519 O O . ALA B 1 1136 ? -38.436 44.39 13.214 1 89.58 1136 ALA B O 1
ATOM 18520 N N . ALA B 1 1137 ? -36.512 43.502 13.968 1 81.57 1137 ALA B N 1
ATOM 18521 C CA . ALA B 1 1137 ? -36.97 43.457 15.354 1 81.57 1137 ALA B CA 1
ATOM 18522 C C . ALA B 1 1137 ? -37.157 44.863 15.916 1 81.57 1137 ALA B C 1
ATOM 18524 O O . ALA B 1 1137 ? -36.595 45.827 15.392 1 81.57 1137 ALA B O 1
ATOM 18525 N N . ALA B 1 1138 ? -37.982 44.957 16.976 1 71.36 1138 ALA B N 1
ATOM 18526 C CA . ALA B 1 1138 ? -38.267 46.243 17.608 1 71.36 1138 ALA B CA 1
ATOM 18527 C C . ALA B 1 1138 ? -37.01 46.833 18.24 1 71.36 1138 ALA B C 1
ATOM 18529 O O . ALA B 1 1138 ? -36.827 48.053 18.25 1 71.36 1138 ALA B O 1
ATOM 18530 N N . GLN B 1 1139 ? -36.142 46 18.692 1 69.44 1139 GLN B N 1
ATOM 18531 C CA . GLN B 1 1139 ? -34.908 46.43 19.341 1 69.44 1139 GLN B CA 1
ATOM 18532 C C . GLN B 1 1139 ? -33.91 46.972 18.322 1 69.44 1139 GLN B C 1
ATOM 18534 O O . GLN B 1 1139 ? -33.572 46.289 17.353 1 69.44 1139 GLN B O 1
ATOM 18539 N N . ARG B 1 1140 ? -33.633 48.243 18.364 1 71.62 1140 ARG B N 1
ATOM 18540 C CA . ARG B 1 1140 ? -32.541 48.846 17.607 1 71.62 1140 ARG B CA 1
ATOM 18541 C C . ARG B 1 1140 ? -31.269 48.919 18.445 1 71.62 1140 ARG B C 1
ATOM 18543 O O . ARG B 1 1140 ? -31.33 49.118 19.66 1 71.62 1140 ARG B O 1
ATOM 18550 N N . LEU B 1 1141 ? -30.238 48.532 17.93 1 77.47 1141 LEU B N 1
ATOM 18551 C CA . LEU B 1 1141 ? -28.969 48.57 18.648 1 77.47 1141 LEU B CA 1
ATOM 18552 C C . LEU B 1 1141 ? -28.175 49.82 18.283 1 77.47 1141 LEU B C 1
ATOM 18554 O O . LEU B 1 1141 ? -28.099 50.191 17.109 1 77.47 1141 LEU B O 1
ATOM 18558 N N . ARG B 1 1142 ? -27.95 50.632 19.211 1 66.5 1142 ARG B N 1
ATOM 18559 C CA . ARG B 1 1142 ? -27.104 51.802 18.996 1 66.5 1142 ARG B CA 1
ATOM 18560 C C . ARG B 1 1142 ? -25.627 51.428 19.055 1 66.5 1142 ARG B C 1
ATOM 18562 O O . ARG B 1 1142 ? -25.197 50.716 19.965 1 66.5 1142 ARG B O 1
ATOM 18569 N N . GLY B 1 1143 ? -24.922 51.226 18.076 1 59.21 1143 GLY B N 1
ATOM 18570 C CA . GLY B 1 1143 ? -23.53 50.808 18.06 1 59.21 1143 GLY B CA 1
ATOM 18571 C C . GLY B 1 1143 ? -22.561 51.966 17.912 1 59.21 1143 GLY B C 1
ATOM 18572 O O . GLY B 1 1143 ? -22.708 52.794 17.011 1 59.21 1143 GLY B O 1
ATOM 18573 N N . GLN B 1 1144 ? -21.988 52.507 18.93 1 54.25 1144 GLN B N 1
ATOM 18574 C CA . GLN B 1 1144 ? -20.737 53.205 18.649 1 54.25 1144 GLN B CA 1
ATOM 18575 C C . GLN B 1 1144 ? -19.746 52.291 17.935 1 54.25 1144 GLN B C 1
ATOM 18577 O O . GLN B 1 1144 ? -20.108 51.598 16.983 1 54.25 1144 GLN B O 1
ATOM 18582 N N . THR B 1 1145 ? -18.506 51.97 18.566 1 58.41 1145 THR B N 1
ATOM 18583 C CA . THR B 1 1145 ? -17.454 51.096 18.057 1 58.41 1145 THR B CA 1
ATOM 18584 C C . THR B 1 1145 ? -17.704 49.65 18.475 1 58.41 1145 THR B C 1
ATOM 18586 O O . THR B 1 1145 ? -16.979 48.744 18.06 1 58.41 1145 THR B O 1
ATOM 18589 N N . GLU B 1 1146 ? -18.949 49.355 19.22 1 71.68 1146 GLU B N 1
ATOM 18590 C CA . GLU B 1 1146 ? -19.123 47.996 19.722 1 71.68 1146 GLU B CA 1
ATOM 18591 C C . GLU B 1 1146 ? -20.591 47.58 19.694 1 71.68 1146 GLU B C 1
ATOM 18593 O O . GLU B 1 1146 ? -21.474 48.378 20.011 1 71.68 1146 GLU B O 1
ATOM 18598 N N . LEU B 1 1147 ? -21.108 46.5 19.133 1 79.48 1147 LEU B N 1
ATOM 18599 C CA . LEU B 1 1147 ? -22.421 45.864 19.163 1 79.48 1147 LEU B CA 1
ATOM 18600 C C . LEU B 1 1147 ? -22.468 44.765 20.219 1 79.48 1147 LEU B C 1
ATOM 18602 O O . LEU B 1 1147 ? -21.635 43.855 20.213 1 79.48 1147 LEU B O 1
ATOM 18606 N N . ASP B 1 1148 ? -23.258 44.922 21.24 1 80.31 1148 ASP B N 1
ATOM 18607 C CA . ASP B 1 1148 ? -23.46 43.956 22.316 1 80.31 1148 ASP B CA 1
ATOM 18608 C C . ASP B 1 1148 ? -24.809 43.254 22.177 1 80.31 1148 ASP B C 1
ATOM 18610 O O . ASP B 1 1148 ? -25.859 43.895 22.251 1 80.31 1148 ASP B O 1
ATOM 18614 N N . TYR B 1 1149 ? -24.865 41.956 21.847 1 86.26 1149 TYR B N 1
ATOM 18615 C CA . TYR B 1 1149 ? -26.112 41.267 21.532 1 86.26 1149 TYR B CA 1
ATOM 18616 C C . TYR B 1 1149 ? -26.036 39.796 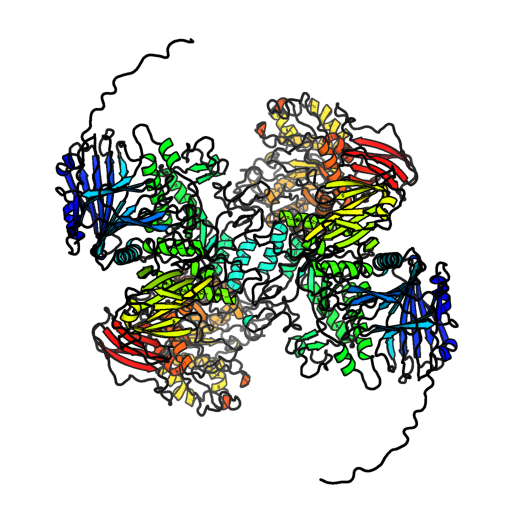21.921 1 86.26 1149 TYR B C 1
ATOM 18618 O O . TYR B 1 1149 ? -24.98 39.17 21.804 1 86.26 1149 TYR B O 1
ATOM 18626 N N . VAL B 1 1150 ? -27.13 39.243 22.34 1 84.48 1150 VAL B N 1
ATOM 18627 C CA . VAL B 1 1150 ? -27.252 37.814 22.61 1 84.48 1150 VAL B CA 1
ATOM 18628 C C . VAL B 1 1150 ? -27.914 37.118 21.424 1 84.48 1150 VAL B C 1
ATOM 18630 O O . VAL B 1 1150 ? -29.117 37.273 21.197 1 84.48 1150 VAL B O 1
ATOM 18633 N N . LEU B 1 1151 ? -27.189 36.385 20.61 1 87.74 1151 LEU B N 1
ATOM 18634 C CA . LEU B 1 1151 ? -27.72 35.599 19.503 1 87.74 1151 LEU B CA 1
ATOM 18635 C C . LEU B 1 1151 ? -28.582 34.45 20.015 1 87.74 1151 LEU B C 1
ATOM 18637 O O . LEU B 1 1151 ? -28.113 33.616 20.793 1 87.74 1151 LEU B O 1
ATOM 18641 N N . PRO B 1 1152 ? -29.832 34.317 19.555 1 86.67 1152 PRO B N 1
ATOM 18642 C CA . PRO B 1 1152 ? -30.681 33.212 20.008 1 86.67 1152 PRO B CA 1
ATOM 18643 C C . PRO B 1 1152 ? -30.157 31.847 19.567 1 86.67 1152 PRO B C 1
ATOM 18645 O O . PRO B 1 1152 ? -29.361 31.761 18.628 1 86.67 1152 PRO B O 1
ATOM 18648 N N . ALA B 1 1153 ? -30.614 30.803 20.203 1 86.46 1153 ALA B N 1
ATOM 18649 C CA . ALA B 1 1153 ? -30.28 29.426 19.851 1 86.46 1153 ALA B CA 1
ATOM 18650 C C . ALA B 1 1153 ? -30.793 29.077 18.456 1 86.46 1153 ALA B C 1
ATOM 18652 O O . ALA B 1 1153 ? -31.904 29.46 18.083 1 86.46 1153 ALA B O 1
ATOM 18653 N N . SER B 1 1154 ? -29.969 28.389 17.672 1 88.52 1154 SER B N 1
ATOM 18654 C CA . SER B 1 1154 ? -30.331 27.926 16.336 1 88.52 1154 SER B CA 1
ATOM 18655 C C . SER B 1 1154 ? -30.96 29.046 15.515 1 88.52 1154 SER B C 1
ATOM 18657 O O . SER B 1 1154 ? -32.096 28.922 15.053 1 88.52 1154 SER B O 1
ATOM 18659 N N . SER B 1 1155 ? -30.118 30.127 15.31 1 92.79 1155 SER B N 1
ATOM 18660 C CA . SER B 1 1155 ? -30.705 31.323 14.715 1 92.79 1155 SER B CA 1
ATOM 18661 C C . SER B 1 1155 ? -29.776 31.933 13.67 1 92.79 1155 SER B C 1
ATOM 18663 O O . SER B 1 1155 ? -28.599 31.574 13.593 1 92.79 1155 SER B O 1
ATOM 18665 N N . VAL B 1 1156 ? -30.354 32.734 12.831 1 94.8 1156 VAL B N 1
ATOM 18666 C CA . VAL B 1 1156 ? -29.634 33.648 11.951 1 94.8 1156 VAL B CA 1
ATOM 18667 C C . VAL B 1 1156 ? -30.026 35.089 12.271 1 94.8 1156 VAL B C 1
ATOM 18669 O O . VAL B 1 1156 ? -31.213 35.42 12.321 1 94.8 1156 VAL B O 1
ATOM 18672 N N . VAL B 1 1157 ? -29 35.884 12.585 1 93.85 1157 VAL B N 1
ATOM 18673 C CA . VAL B 1 1157 ? -29.282 37.272 12.935 1 93.85 1157 VAL B CA 1
ATOM 18674 C C . VAL B 1 1157 ? -28.523 38.207 11.995 1 93.85 1157 VAL B C 1
ATOM 18676 O O . VAL B 1 1157 ? -27.337 38 11.729 1 93.85 1157 VAL B O 1
ATOM 18679 N N . VAL B 1 1158 ? -29.228 39.195 11.512 1 93.63 1158 VAL B N 1
ATOM 18680 C CA . VAL B 1 1158 ? -28.636 40.198 10.634 1 93.63 1158 VAL B CA 1
ATOM 18681 C C . VAL B 1 1158 ? -28.78 41.583 11.261 1 93.63 1158 VAL B C 1
ATOM 18683 O O . VAL B 1 1158 ? -29.869 41.964 11.697 1 93.63 1158 VAL B O 1
ATOM 18686 N N . PHE B 1 1159 ? -27.671 42.253 11.458 1 91.21 1159 PHE B N 1
ATOM 18687 C CA . PHE B 1 1159 ? -27.654 43.653 11.868 1 91.21 1159 PHE B CA 1
ATOM 18688 C C . PHE B 1 1159 ? -27.448 44.566 10.665 1 91.21 1159 PHE B C 1
ATOM 18690 O O . PHE B 1 1159 ? -26.399 44.523 10.019 1 91.21 1159 PHE B O 1
ATOM 18697 N N . TYR B 1 1160 ? -28.436 45.309 10.353 1 90.67 1160 TYR B N 1
ATOM 18698 C CA . TYR B 1 1160 ? -28.342 46.198 9.2 1 90.67 1160 TYR 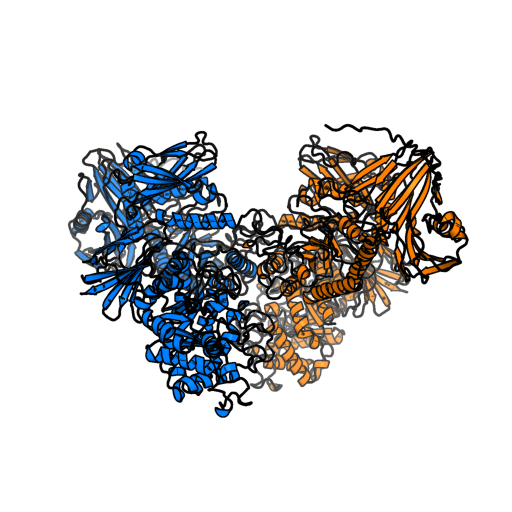B CA 1
ATOM 18699 C C . TYR B 1 1160 ? -28.273 47.655 9.64 1 90.67 1160 TYR B C 1
ATOM 18701 O O . TYR B 1 1160 ? -29.163 48.141 10.342 1 90.67 1160 TYR B O 1
ATOM 18709 N N . GLN B 1 1161 ? -27.235 48.337 9.246 1 87.9 1161 GLN B N 1
ATOM 18710 C CA . GLN B 1 1161 ? -27.032 49.734 9.613 1 87.9 1161 GLN B CA 1
ATOM 18711 C C . GLN B 1 1161 ? -28.014 50.644 8.88 1 87.9 1161 GLN B C 1
ATOM 18713 O O . GLN B 1 1161 ? -28.102 50.608 7.651 1 87.9 1161 GLN B O 1
ATOM 18718 N N . THR B 1 1162 ? -28.839 51.4 9.539 1 80.53 1162 THR B N 1
ATOM 18719 C CA . THR B 1 1162 ? -29.853 52.243 8.916 1 80.53 1162 THR B CA 1
ATOM 18720 C C . THR B 1 1162 ? -29.395 53.697 8.871 1 80.53 1162 THR B C 1
ATOM 18722 O O . THR B 1 1162 ? -29.842 54.469 8.02 1 80.53 1162 THR B O 1
ATOM 18725 N N . THR B 1 1163 ? -28.658 54.224 9.931 1 70.91 1163 THR B N 1
ATOM 18726 C CA . THR B 1 1163 ? -28.238 55.621 9.933 1 70.91 1163 THR B CA 1
ATOM 18727 C C . THR B 1 1163 ? -26.742 55.735 10.209 1 70.91 1163 THR B C 1
ATOM 18729 O O . THR B 1 1163 ? -26.137 54.819 10.77 1 70.91 1163 THR B O 1
ATOM 18732 N N . PHE B 1 1164 ? -25.982 56.809 9.534 1 59.47 1164 PHE B N 1
ATOM 18733 C CA . PHE B 1 1164 ? -24.654 57.243 9.948 1 59.47 1164 PHE B CA 1
ATOM 18734 C C . PHE B 1 1164 ? -24.737 58.146 11.174 1 59.47 1164 PHE B C 1
ATOM 18736 O O . PHE B 1 1164 ? -25.703 58.895 11.335 1 59.47 1164 PHE B O 1
#

Sequence (2328 aa):
MKTIRLYRFLACCFCLVMPFLLKAQTAIDFRGERMDVGRWAATHFARHGEHPFSFTYGGRASATFLKGWSYTVSRRMSPLSDVTNTVYTYTAPDRSLRVDCDVKLYRRQQAVMWTLRFTNIGQRPSQPIAQVKTTDLSLQNRGRQPFTVHYAKGSNADPDDFAPRQTVLSGDAGLSLRPVGGRSSQGNFPFFNLDTGRGQGVIAAIGWTGTWMADFRSTAPGCMSMVTGIERLNTWLKPGESIRSSSACLLFWQGENHVDGQNQWRRFVLSCLTPRVDGRPVCYPLTTSFNYGDPYPCNEYTCLDEDYAIALVQRYKQFNLAPKVFWLDAGWYAESARVKEGCNWYNTVGNWTVDRDRFPNGLKPVSDAVHAIGSELMVWFEPERIFKGSQWSKELPKAWLIDGGPQTESYLFNLCDTAAVAWLSRYINRFMDENGIDHYRQDYNIEPAGFWAANDEPGREGVTENHYVEGLYAYWDNILKHHPHGFIDNCAGGGRRLDLETIQRSAPLWRTDYRYGEPVGYQTHTFGLALWLPQTGTGVMGSDKFSSRSSLSTTVVYDWKITEPEFNLTEVRQLMDEYEELRPYYFEDYYPLTGTDRVLGDSIWLAYELNRPSGQDGVVVAFRRASVPDSSCTVRLRGLDPRLTYTLTDRDSRRSFTQTGAQLARGLRLVLPQPRSSLILTYTANPAARPAQLAVADPNPQKVVGMGVEFDPHFLSQNVTRSEGCRAEDWDSVICRRVAEMQVQRFRVMVLPSWYEPQNDDADAHHIRAAGFTWESREMQSLYAELDLAQRLGIQVNLTVWGAERNHFLAQGNDGDWVVAPTNLEEWAENISALVQHLLHDRHYSCIREITPVNEPDWAFIHNGRKSTPDPYIRMCRVLDARFRQDGIRDKVDFCLADNSDGGMGTHKYLQACTRGLADVADGFNSHTYIFGYDTPNSVIYHWEWENCQLAGRAGKPHFVGEFGGNQCVGSTRQRDINLYERGVLLARIAINCLQAGASGLSYWSLLDQYYGRQSDYNAMQQLGLWKSVWRAYAGDSLYQGLHTDYEVRPQYYAYSLLTRFVRSGAEVYPIPTNDEFYAGMALKNTDGRWTYVFANAHATPRHIRLSNRRAPKGTFEVYRYVQQELPTDGRQIQAAAQRLRGQTELDYVLPASSVVVFYQTTFMKTIRLYRFLACCFCLVMPFLLKAQTAIDFRGERMDVGRWAATHFARHGEHPFSFTYGGRASATFLKGWSYTVSRRMSPLSDVTNTVYTYTAPDRSLRVDCDVKLYRRQQAVMWTLRFTNIGQRPSQPIAQVKTTDLSLQNRGRQPFTVHYAKGSNADPDDFAPRQTVLSGDAGLSLRPVGGRSSQGNFPFFNLDTGRGQGVIAAIGWTGTWMADFRSTAPGCMSMVTGIERLNTWLKPGESIRSSSACLLFWQGENHVDGQNQWRRFVLSCLTPRVDGRPVCYPLTTSFNYGDPYPCNEYTCLDEDYAIALVQRYKQFNLAPKVFWLDAGWYAESARVKEGCNWYNTVGNWTVDRDRFPNGLKPVSDAVHAIGSELMVWFEPERIFKGSQWSKELPKAWLIDGGPQTESYLFNLCDTAAVAWLSRYINRFMDENGIDHYRQDYNIEPAGFWAANDEPGREGVTENHYVEGLYAYWDNILKHHPHGFIDNCAGGGRRLDLETIQRSAPLWRTDYRYGEPVGYQTHTFGLALWLPQTGTGVMGSDKFSSRSSLSTTVVYDWKITEPEFNLTEVRQLMDEYEELRPYYFEDYYPLTGTDRVLGDSIWLAYELNRPSGQDGVVVAFRRASVPDSSCTVRLRGLDPRLTYTLTDRDSRRSFTQTGAQLARGLRLVLPQPRSSLILTYTANPAARPAQLAVADPNPQKVVGMGVEFDPHFLSQNVTRSEGCRAEDWDSVICRRVAEMQVQRFRVMVLPSWYEPQNDDADAHHIRAAGFTWESREMQSLYAELDLAQRLGIQVNLTVWGAERNHFLAQGNDGDWVVAPTNLEEWAENISALVQHLLHDRHYSCIREITPVNEPDWAFIHNGRKSTPDPYIRMCRVLDARFRQDGIRDKVDFCLADNSDGGMGTHKYLQACTRGLADVADGFNSHTYIFGYDTPNSVIYHWEWENCQLAGRAGKPHFVGEFGGNQCVGSTRQRDINLYERGVLLARIAINCLQAGASGLSYWSLLDQYYGRQSDYNAMQQLGLWKSVWRAYAGDSLYQGLHTDYEVRPQYYAYSLLTRFVRSGAEVYPIPTNDEFYAGMALKNTDGRWTYVFANAHATPRHIRLSNRRAPKGTFEVYRYVQQELPTDGRQIQAAAQRLRGQTELDYVLPASSVVVFYQTTF

Secondary structure (DSSP, 8-state):
------------------------SEEEEE-SSPP-HHHHHHHHSSTTS--S-EEEETTEEHHHHGGGSEEEEEEE--SSTTEEEEEEEEE-TTSS-EEEEEEEEETTTTEEEEEEEEE--SSSPPPPEEEEEEEEEEEEETT-PPEEEEEEB-BSSSTTTT-EEEEEE-TT-EEEE--STT-TTBSB-SEEEEE-SSSEEEEEEEE-SS-EEEEEEEEETTEEEEEEEETT-BB---TT-EEEPPEEEEEEEESSSHHHHHHHHHHHIIIIIS-EETTEE--PPPEEES-S-PSBT--TTTT--HHHHHHHHHHHHHTT---SEEEE-S--BTTTT-GGGT--SSTTTT--SB-TTT-EEEEHHHHHHHHHTT-EEEEEE-TTEEETTSHHHHH-TTSEE--S-TT--EEEE-TT-HHHHHHHHHHHHHHHHHHT--EEEE---S-THHHHHHTPPTT-BTHHHHHHHHHHHHHHHHHHHHSTT--EEE-SSBSSS--TTGGGT-B-SS-B-SSTT-HHHHHHHHHHHTTT-SS-EEEE---SHHHHHTT-SSEEEE---TTSTT-BHHHHHHHHHHHHHHGGGGGSEEEE-S-STTTT-TT-EEEEEEEETTTTEEEEEEEE-TT---SEEEE---S--TTSEEEEEETTT--EEEEEHHHHHH-EEEE--SSSEEEEEEEEE---SPPEEEE--PPPSSBP-EEEEE--THHIIIIITSTTS--HHHIIIIIIHHHHHHT--EEEEEE-GGGT-SS-S-S-TT---GGGS-TTSHHHHHHHHHHHHHHHHT-EEEEEE--EETTSGGGTT---SSEE--S-HHHHHHHHHHHHHIIIIIS----EEEEESSSSHHHH-EETTEEP-HHHHHHHHHHHHHHHHHTT-GGGSEEEEEEE-SSTT-HHHHHHHHHHHHTTT-SEEEEEEEEE-TT--HHHHHHHHHHHHHHHHHTT--EEEEEEEES-BSSTTBBTTTT-THHHHHHHHHHHHHHHHT-SEEEES-SB-B-SSTT--GGG-BB-SSB---GGGGTT-GGGTT--STTPBPHHHHHHHHHHHHS-TTPEEEEE----SSEEEEEEE-TTS-EEEEEEE-SSS-EEEEEE-TTSPSEEEEEEEE-GGG--SSSPPPPEEEEEEEESSEEEEEEPTTEEEEEEEEE-/------------------------SEEEEE-SSPP-HHHHHHHHSSTTS--S-EEEETTEEHHHHGGGSEEEEEEE--SSTTEEEEEEEEE-TTSS-EEEEEEEEETTTTEEEEEEEEE--SSSPPPPEEEEEEEEEEEEETT-PPEEEEEEB-BSSSTTTT-EEEEEE-TT-EEEE--STT-TTBSB-SEEEEE-SSSEEEEEEEE-SS-EEEEEEEEETTEEEEEEEETT-BB---TT-EEEPPEEEEEEEESSSHHHHHHHHHHHIIIIIS-EETTEE--PPPEEES-S-PSBT--TTTT--HHHHHHHHHHHHHTT---SEEEE-S--BTTTT-GGGT--SSTTTT--SB-TTT-EEEEHHHHHHHHHTT-EEEEEE-TTEEETTSHHHHH-TTSEE--S-TT-SEEEE-TT-HHHHHHHHHHHHHHHHHHT--EEEE---S-THHHHHHTPPTT-BTHHHHHHHHHHHHHHHHHHHHSTT--EEE-SSBSSS--TTGGGT-B-SS-B-SSTT-HHHHHHHHHHHTTT-SS-EEEE---SHHHHHTT-SSEEEE---TTSTT-BHHHHHHHHHHHHHHGGGGGSEEEE-S-STTTT-TT-EEEEEEEETTTTEEEEEEEE-TT---SEEEE---S--TTSEEEEEETTT--EEEEEHHHHHH-EEEE--SSSEEEEEEEEE---SPPEEEE--PPPSSBP-EEEEE--THHHHHHHHHSSS--HHHIIIIIIHHHHHHT--EEEEEE-GGGT-SS-S-S-TT---GGG--TTSHHHHHHHHHHHHHHHHT-EEEEEE--EETTSGGGTT---SSEE--S-HHHHHHHHHHHHHIIIIIS----EEEEESSSSHHHH-EETTEEP-HHHHHHHHHHHHHHHHHTT-GGGSEEEEEEE-SSTT-HHHHHHHHHHHHTTT-SEEEEEEEEE-TT--HHHHHHHHHHHHHHHHHTT--EEEEEEEES-BSSTTBBTTTT-THHHHHHHHHHHHHHHHT-SEEEES-SB-B-SSTT--GGG-BB-SSB-S-GGGGTT-GGGTT--STTPBPHHHHHHHHHHHHS-TTPEEEEE----SSEEEEEEE-TTS-EEEEEEE-SSS-EEEEEE-TTSPSEEEEEEEE-GGG--SSSPPPPEEEEEEEESSEEEEEEPTTEEEEEEEEE-

Foldseek 3Di:
DPDDPDDDPDDPPPPPPPPPPPPQLAEDEDPPDFDQLVVVCCQQLDLLHSHQKWKDFLNHICNVPQSVFDWDKDWDDDLDPQKTWIWIWGAHPVRQKIKIKIKIDRRVLQKIKIKIKIWGQDQFKGGKIGPTWLGWYKYAYPVLAFKKKKFFFFEPLDLQHLQIDIDTADDFDKDKDWAPLFAGRHGGAQKIWIWLLAQKTKIKFWAARTIKMWMWTDDGRRMIIITIWHDFFIAIAHNGGMFMIIMMMIGIGGGDTSLRVLQSQLLCLLAPQAADFPSHRDQDWAEAELFAADDPPAHGCQQAALVSLLVSLVVCLVLVNQTQEYEAEFHQFAPQNVVVVVHHRPQQAQRPHGHCVRVVPALQSSQCSSVLSNHAYEYEHANQKGFCPHPCVVVPVPQWQDFPPPPDRITGGQLLDLVSLVVVLVVVLVSCVSRVHQEYEYEAAHSCVRSQQVPADPSRTCSSSRSNRVSVLVSLVSNCVSRVNYAYAYHYQAQSRDGSSVSSRHEHQARRVHDAQDLLSLLSNCLRCLSNHLDYFHEHADLDPLSLLSGAGLYYYYNYDSVDPVDDSVSNVVSVVVNVVQNVLSSHRKAWFDDSPPSNDQQDKTKIKRADLLQLKIKIKMAAGANNPDQKDKTADDPHDQAFKKWKAKPPVRDIDIDGNVVSRVIDMDGHNHHSDMTMIMIGGDPPPDAAEWEWFDFFPFAAQAAAFEDELLQCLQCVVVVQFQPPVNCVVPVLVLCLLLLGAAYEYEDELCQFQVDQLDPDLLDDPNVNTRCPGSSNVSVLSVLVSCQVSVHAYAYEYAAYAAPRPQCPPPDDDGHAHGPDLSNLLSSVLSVVCCCCPVVVRLRHAEYESHAAQQDRHQDVNDRDDCVVVLVSLVSNQVSCVVVPCLVSHFYAYLNHECDHSGFLSSLLVNCVSCLVRHQAYEYEYADAELPFFLVNLLVVLLSSQVSRVVSPHAYAHAEYAYADPPDDAEHPCLQPLLRLLRVLSNQQSNVRSPHNYYYYHHQEWRAPDSPDQLVRIRGRHQWYIQLVSCCPPPVSVPPDGGRFGGNNSQSSSVCNVASDRRWTKTFIDPVGGAKGKIWIQDPVRKIKMKMRHQAQAKHWHKYFYPPHAWFKWFKFKSDPVPDDRPSRHTDTDPDIFGDHRIGTDIGGHSMMMMIIGDGD/DDDDPDDDPDDPPPPPPPPPPPPLLAEDEDPPDFDQLVVVCCQQLDLLHSHQKWKDFLNHICNVPQSVFDWDKDWDDDLDPQKTWIWIWGAHPVRQKIKIKIKIDRRVLQKIKIKIKIWGQDQFKGGKIGPTWLGRYKYAYPVLAFKKKKFFFFEPLDLQHLQIDIDTADDFDKDKDKAPLFAGRHGGAQKIWIWLLAFKTKIKFWAFRTIKMWMWTDDGRRMITITIWHDWFIAIAHNGGMFMIIMMMIGIGGGDTSLRVLQSQLLCLLAPQAADFPSHRDQDWAEAELFAADDPPAHGCQQAALVSLLVSLVVCLVLVNQTQEYEAEFHQFAPQNVVVVVHHRPQQAQRPHGHCVRVVPALQSSQVSSVLSNHAYEYEHANQKGFCPHPCVVVPVPQWQDFPPPPDRITGGQLLDLVSLVVVLVVVLVSCVSRVHQEYEYEAAHSCQRSQQRPADVSRICSSSRSNRVSVLVSLVSNCVSRVNYAYAYHYQAQSRDGSSVSSRHEHQARRVHDAQDLLSLQSNCLRCLSNHLDYFHEHADLDPLSLLSGAGLYYYYNYDSPDPVDDSVSNVVSVVVNVVQNVLSSHRKAWFDDSPPSNDQQDKTKIKRADLVQLKTKIKMAAGANNPDQKDKTADDPHDQAFKKWKAKPPVRDIDIDGNVVSRVIDMDGHNHHSDMTMIMIGGPPPPDFAEWEWFDFFPFAAQAAAFEDELLQQLLCVVVVQGQDPVNCVVPVLVLCLQLLGAAYEYEDELCQFQQDQLDPDLLDDPNVNTRCPGSSNVSVLSVLVSCQVSVHAYAYEYAAYAPPRPQCPPPDDDGHAHGPDLSNLLSSVLSVVCCCCPVVNRLRHAEYESHAAQQQRHQDVNDRDDLVVVLVSLVSNQVSCVVVPCLVSYFYAYLNHECDHPGFLSSLLVNCVSCLVRHQAYEYEYADAELPFFLVNLLVVLLSSQVSRVVSPHAYAHAEYAYADPPPPAEHPCLQPLLRLLRVLSNQQSNVRSPHNYYYYHHAEWRAPDSPDALVRIRGRHQWYARLVSCVPPPVSPPPDGGRFGGNNSQSSSVCNVASDRRWTKTFIDPVGGAKGKIWIQDPVRKIKMKMRHQAQAKHWHKYFYPPHAWFKWFKFKSDPVPDDRPSRYTDTDPDIFGDHRIGTDIGGHRMMMMIIGDGD

Radius of gyration: 45.24 Å; Cα contacts (8 Å, |Δi|>4): 5656; chains: 2; bounding box: 142×121×105 Å

Nearest PDB structures (foldseek):
  4fnu-assembly1_D  TM=8.183E-01  e=8.780E-37  Geobacillus stearothermophilus
  4fnr-assembly1_D  TM=8.154E-01  e=1.737E-36  Geobacillus stearothermophilus
  4fns-assembly1_C  TM=8.195E-01  e=2.258E-36  Geobacillus stearothermophilus
  3mi6-assembly1_D  TM=7.734E-01  e=1.737E-36  Levilactobacillus brevis ATCC 367
  8k7v-assembly1_D  TM=7.937E-01  e=2.073E-33  Blautia pseudococcoides

pLDDT: mean 86.05, std 14.36, range [14.42, 98.31]

Solvent-accessible surface area (backbone atoms only — not comparable to full-atom values): 115583 Å² total; per-residue (Å²): 136,95,69,90,79,80,77,88,78,77,82,79,79,77,77,78,72,72,77,70,79,76,68,51,58,17,75,45,76,50,76,86,64,84,78,56,50,63,59,51,51,59,48,24,66,36,72,83,33,49,34,47,43,44,32,24,54,62,83,37,53,38,90,81,50,55,65,76,26,50,72,51,79,46,77,48,90,49,96,46,91,71,37,49,31,38,34,36,35,39,31,40,86,83,38,40,39,34,39,38,37,43,33,38,38,31,58,91,64,26,29,41,34,38,33,41,33,44,32,17,70,25,92,50,67,35,59,44,40,28,69,51,23,54,33,22,30,28,40,35,31,74,85,41,42,45,40,31,40,37,34,31,36,15,27,78,45,43,54,60,23,20,32,58,43,72,47,74,36,47,74,85,32,71,46,78,50,50,36,47,52,28,29,20,5,15,62,24,38,47,46,36,38,40,28,44,83,76,24,36,36,38,33,41,35,39,22,43,78,29,50,35,35,38,39,37,33,24,75,45,84,14,26,33,36,40,37,30,27,43,61,66,46,39,25,52,32,49,54,72,32,68,52,62,56,29,30,39,34,44,33,54,36,73,41,84,42,68,59,47,40,31,36,52,46,34,51,42,41,56,74,67,38,36,37,59,39,92,87,34,54,63,75,66,63,45,27,23,47,84,40,69,29,29,24,33,84,35,45,54,40,16,73,61,30,47,57,45,46,42,25,47,50,51,47,28,53,74,69,72,60,63,42,55,25,41,40,45,57,59,19,61,28,36,62,8,52,41,45,94,78,70,32,28,48,72,71,28,28,36,24,90,44,65,21,45,90,44,20,67,70,44,52,31,64,46,29,49,50,36,44,52,72,70,19,40,32,29,43,54,41,42,81,55,42,28,19,68,83,17,57,39,51,68,74,44,68,84,49,49,38,67,54,64,51,93,85,42,63,53,40,35,49,35,28,57,37,66,66,52,30,51,48,51,41,52,51,53,52,47,52,30,62,73,25,54,45,54,30,45,28,38,40,45,89,72,62,51,43,54,27,28,62,60,62,35,55,91,74,22,38,38,50,39,47,47,38,25,44,51,25,48,52,50,35,53,52,48,50,43,64,76,33,52,84,34,55,34,34,41,30,24,62,12,32,16,58,46,32,57,54,43,42,43,63,29,36,23,52,40,42,53,58,32,70,85,54,48,34,67,33,36,39,26,29,45,68,27,33,51,53,70,45,46,64,34,14,31,56,30,50,49,78,48,66,44,36,38,61,24,28,62,43,43,19,33,30,43,42,47,57,82,63,36,47,88,37,41,55,66,52,46,50,51,50,53,51,50,47,63,68,50,25,66,42,44,78,40,39,65,40,78,45,40,74,68,70,66,62,77,52,50,63,39,70,49,36,34,35,24,36,32,68,95,72,46,26,36,36,36,43,35,37,38,27,66,63,30,83,68,41,56,52,75,32,49,53,72,89,62,60,49,86,42,43,25,42,35,30,33,68,86,80,64,51,65,52,72,45,36,24,47,50,31,47,72,43,38,80,45,78,47,84,54,59,54,31,62,46,51,34,37,33,35,50,54,75,56,93,60,51,45,79,34,52,63,46,76,60,43,92,44,43,25,64,19,30,24,26,30,54,50,27,47,37,38,26,39,13,50,64,40,83,74,37,54,48,76,71,38,43,58,70,43,51,50,41,49,46,56,71,26,40,50,35,26,36,38,31,53,44,54,57,63,41,36,42,66,50,77,55,60,97,48,55,89,55,86,53,70,84,41,42,41,76,81,30,64,49,36,49,22,41,48,54,53,49,49,50,26,48,74,66,69,16,36,25,33,45,25,27,47,34,23,41,58,84,31,79,44,8,59,94,40,84,46,86,61,43,19,40,59,68,42,51,55,47,48,24,35,53,52,46,51,51,51,47,43,41,42,70,75,65,56,45,79,26,52,42,26,39,23,82,39,46,30,36,42,71,23,24,39,61,94,80,35,78,37,63,66,58,66,56,49,52,44,51,50,47,30,52,52,44,27,51,72,69,69,46,46,90,64,38,36,34,39,34,60,34,23,30,66,50,74,85,31,42,65,38,51,40,46,53,37,38,69,71,30,41,91,66,41,59,24,33,26,34,31,43,38,77,47,38,89,82,50,40,41,62,59,48,18,49,58,37,29,51,46,28,49,49,24,39,74,46,73,25,50,22,31,33,61,29,34,39,61,34,56,62,60,62,98,40,37,42,63,65,66,71,35,61,66,44,14,32,42,48,45,39,50,49,50,27,26,42,59,37,35,33,23,29,42,12,40,52,25,51,46,33,35,41,84,48,90,82,53,54,66,91,52,37,26,52,48,29,32,17,43,44,42,36,75,66,32,69,84,38,82,93,38,67,81,55,87,44,66,52,41,62,31,50,33,36,52,38,49,30,54,44,20,58,62,46,40,58,57,12,36,34,17,34,26,73,62,95,46,53,50,32,46,38,35,33,31,41,34,78,86,68,40,44,29,38,40,34,20,28,61,37,90,52,61,46,44,31,26,35,32,36,88,85,47,69,47,28,37,24,38,30,30,63,44,32,83,95,65,57,64,89,80,73,56,74,78,60,65,45,88,64,63,44,75,20,60,54,45,43,76,48,68,41,53,39,49,13,35,38,35,37,38,46,76,47,116,130,88,73,93,76,79,74,90,76,76,82,77,78,76,78,77,74,72,77,71,78,73,68,53,60,17,76,46,75,50,77,84,63,82,79,55,49,62,59,50,51,58,46,24,67,35,74,84,34,48,34,46,42,45,32,23,55,65,82,38,54,38,90,79,49,55,66,75,27,53,73,49,79,46,78,48,90,48,96,48,89,73,38,48,30,38,35,37,35,38,31,40,88,82,40,41,40,35,38,38,37,42,32,38,38,31,58,93,65,25,30,41,32,37,34,42,33,43,32,17,71,27,91,51,67,34,60,43,41,29,68,51,22,54,33,22,28,25,40,35,31,74,84,41,41,47,40,32,41,37,35,32,35,15,26,79,44,44,58,59,23,22,31,58,43,73,46,73,35,47,74,85,31,69,47,78,48,49,35,47,53,29,29,19,5,14,62,24,37,47,47,37,38,40,28,43,82,76,26,36,38,39,34,40,35,40,22,41,77,26,50,35,35,38,39,38,32,25,76,46,84,14,26,33,34,40,37,29,26,42,64,60,46,37,25,52,32,48,56,71,33,68,51,63,55,31,30,40,34,43,33,53,34,71,41,84,43,67,59,48,39,32,35,52,47,34,50,42,41,55,74,67,37,36,39,58,40,93,87,33,54,62,74,65,61,46,28,23,46,84,40,67,30,29,23,34,84,37,46,53,41,17,72,61,31,46,56,47,48,40,23,45,52,48,46,28,52,74,69,71,60,66,43,55,26,40,41,46,58,59,18,62,29,35,62,9,52,41,45,95,78,70,33,29,49,73,73,26,28,36,24,92,42,66,20,44,90,44,20,73,71,44,54,30,64,47,29,49,50,34,45,64,71,71,19,40,32,30,43,52,43,43,81,55,41,28,18,67,82,18,56,40,52,69,75,43,67,83,49,49,38,68,50,63,54,93,83,43,63,53,40,36,49,37,29,58,38,67,67,51,29,51,48,52,41,51,50,53,52,48,50,30,62,72,26,54,45,54,30,45,28,39,41,45,90,72,64,53,42,56,29,29,63,60,62,31,55,91,76,23,39,41,50,39,48,47,39,26,44,51,26,49,52,50,34,53,50,48,50,41,64,74,35,51,86,34,57,35,34,42,30,25,63,11,33,15,59,45,31,56,55,43,42,42,64,29,37,23,50,40,41,56,58,31,70,84,54,49,33,65,32,36,39,28,28,44,68,27,36,52,54,68,45,46,64,35,14,32,56,29,51,50,80,48,66,43,36,37,61,24,29,63,43,43,19,34,30,43,41,47,57,83,65,36,48,88,37,42,54,66,52,48,51,49,50,52,50,48,47,62,66,51,26,66,41,46,78,41,39,65,42,78,45,40,75,69,71,66,64,78,53,51,62,39,69,49,35,34,35,24,36,32,68,94,72,46,28,36,38,37,43,36,35,38,28,64,61,30,82,67,42,56,51,72,33,49,54,70,90,60,57,48,86,42,44,25,41,34,32,34,69,86,82,66,50,67,52,72,46,34,25,48,50,32,46,73,42,39,80,45,78,47,85,53,58,54,32,61,47,49,34,37,34,35,49,57,75,59,94,62,54,45,80,34,51,62,46,77,59,45,92,44,43,25,61,20,32,23,28,30,53,52,27,45,39,47,29,36,12,69,70,62,72,63,41,66,46,77,72,40,41,57,72,43,51,50,42,50,47,58,73,25,39,50,35,25,36,37,30,55,43,54,57,62,42,36,40,65,49,78,54,62,98,48,54,89,55,86,51,72,85,39,42,40,75,77,30,60,48,34,49,23,40,48,54,52,49,49,49,25,48,73,67,68,15,37,25,33,44,26,27,49,34,21,40,58,83,29,77,43,8,59,94,47,83,48,89,61,47,19,39,59,67,42,52,54,48,48,26,35,52,52,46,51,50,51,46,42,42,42,68,74,65,56,46,79,26,51,41,27,39,23,81,40,48,30,37,40,65,23,26,42,59,100,79,30,70,35,66,66,58,66,56,47,52,43,52,49,49,31,51,52,46,26,51,73,68,69,47,47,90,64,39,38,34,40,35,58,33,24,30,66,49,75,85,30,41,66,47,49,40,46,51,38,38,68,71,32,41,91,67,41,59,22,34,26,33,30,45,38,77,48,39,90,82,50,41,40,63,58,49,19,49,58,36,31,51,46,30,49,48,24,40,72,47,71,25,51,22,31,33,62,30,33,41,65,30,55,60,60,61,98,37,36,41,62,66,66,72,35,62,65,46,16,34,42,50,47,41,50,50,49,27,26,42,57,38,36,33,24,28,40,14,39,50,25,50,48,32,37,43,86,48,87,79,53,54,67,89,52,36,26,52,48,29,33,17,45,45,44,40,70,66,41,69,82,42,78,92,42,70,81,55,86,45,66,52,42,63,31,51,36,35,53,38,49,29,53,44,20,58,64,47,42,56,57,12,36,34,17,33,26,73,61,94,46,54,50,34,46,38,36,33,30,39,34,78,86,67,40,44,30,37,40,36,20,29,62,37,88,53,61,45,47,31,27,35,32,36,89,85,48,70,46,28,35,24,39,31,31,64,46,34,83,95,64,59,65,89,80,73,56,77,79,59,66,47,89,61,65,44,73,20,59,55,45,42,78,48,67,43,53,39,49,12,32,38,35,36,38,46,76,46,117